Protein 1X1M (pdb70)

Radius of gyration: 15.38 Å; Cα contacts (8 Å, |Δi|>4): 143; chains: 1; bounding box: 42×33×45 Å

InterPro domains:
  IPR000626 Ubiquitin-like domain [PF00240] (40-92)
  IPR000626 Ubiquitin-like domain [PS50053] (39-92)
  IPR000626 Ubiquitin-like domain [SM00213] (6-92)
  IPR009060 UBA-like superfamily [SSF46934] (333-376)
  IPR015496 Ubiquilin [PTHR10677] (38-372)
  IPR015940 Ubiquitin-associated domain [PS50030] (335-377)
  IPR015940 Ubiquitin-associated domain [SM00165] (338-376)
  IPR029071 Ubiquitin-like domain superfamily [SSF54236] (37-92)
  IPR047877 Ubiquitin-like protein 7, ubiquitin-like domain [cd01815] (7-98)
  IPR047878 Ubiquitin-like protein 7, UBA domain [cd14326] (346-375)

Sequence (107 aa):
GSSGSSGMSLSDWHLAVKLADQPLAPKSILQLPETELGEYSLGGYSISFLKQLIAGKLQESVPDPELIDLIYCGRKLKDDQTLDFYGIQPGSTVHVLRKSWSGPSSGGSSGSSGMSLSDWHLAVKLADQPLAPKSILQLPETELGEYSLGGYSISFLKQLIAGKLQESVPDPELIDLIYCGRKLKDDQTLDFYGIQPGSTVHVLRKSWSGPSSGGSSGSSGMSLSDWHLAVKLADQPLAPKSILQLPETELGEYSLGGYSISFLKQLIAGKLQESVPDPELIDLIYCGRKLKDDQTLDFYGIQPGSTVHVLRKSWSGPSSGGSSGSSGMSLSDWHLAVKLADQPLAPKSILQLPETELGEYSLGGYSISFLKQLIAGKLQESVPDPELIDLIYCGRKLKDDQTLDFYGIQPGSTVHVLRKSWSGPSSGGSSGSSGMSLSDWHLAVKLADQPLAPKSILQLPETELGEYSLGGYSISFLKQLIAGKLQESVPDPELIDLIYCGRKLKDDQTLDFYGIQPGSTVHVLRKSWSGPSSGGSSGSSGMSLSDWHLAVKLADQPLAPKSILQLPETELGEYSLGGYSISFLKQLIAGKLQESVPDPELIDLIYCGRKLKDDQTLDFYGIQPGSTVHVLRKSWSGPSSGGSSGSSGMSLSDWHLAVKLADQPLAPKSILQLPETELGEYSLGGYSISFLKQLIAGKLQESVPDPELIDLIYCGRKLKDDQTLDFYGIQPGSTVHVLRKSWSGPSSGGSSGSSGMSLSDWHLAVKLADQPLAPKSILQLPETELGEYSLGGYSISFLKQLIAGKLQESVPDPELIDLIYCGRKLKDDQTLDFYGIQPGSTVHVLRKSWSGPSSGGSSGSSGMSLSDWHLAVKLADQPLAPKSILQLPETELGEYSLGGYSISFLKQLIAGKLQESVPDPELIDLIYCGRKLKDDQTLDFYGIQPGSTVHVLRKSWSGPSSGGSSGSSGMSLSDWHLAVKLADQPLAPKSILQLPETELGEYSLGGYSISFLKQLIAGKLQESVPDPELIDLIYCGRKLKDDQTLDFYGIQPGSTVHVLRKSWSGPSSGGSSGSSGMSLSDWHLAVKLADQPLAPKSILQLPETELGEYSLGGYSISFLKQLIAGKLQESVPDPELIDLIYCGRKLKDDQTLDFYGIQPGSTVHVLRKSWSGPSSGGSSGSSGMSLSDWHLAVKLADQPLAPKSILQLPETELGEYSLGGYSISFLKQLIAGKLQESVPDPELIDLIYCGRKLKDDQTLDFYGIQPGSTVHVLRKSWSGPSSGGSSGSSGMSLSDWHLAVKLADQPLAPKSILQLPETELGEYSLGGYSISFLKQLIAGKLQESVPDPELIDLIYCGRKLKDDQTLDFYGIQPGSTVHVLRKSWSGPSSGGSSGSSGMSLSDWHLAVKLADQPLAPKSILQLPETELGEYSLGGYSISFLKQLIAGKLQESVPDPELIDLIYCGRKLKDDQTLDFYGIQPGSTVHVLRKSWSGPSSGGSSGSSGMSLSDWHLAVKLADQPLAPKSILQLPETELGEYSLGGYSISFLKQLIAGKLQESVPDPELIDLIYCGRKLKDDQTLDFYGIQPGSTVHVLRKSWSGPSSGGSSGSSGMSLSDWHLAVKLADQPLAPKSILQLPETELGEYSLGGYSISFLKQLIAGKLQESVPDPELIDLIYCGRKLKDDQTLDFYGIQPGSTVHVLRKSWSGPSSGGSSGSSGMSLSDWHLAVKLADQPLAPKSILQLPETELGEYSLGGYSISFLKQLIAGKLQESVPDPELIDLIYCGRKLKDDQTLDFYGIQPGSTVHVLRKSWSGPSSGGSSGSSGMSLSDWHLAVKLADQPLAPKSILQLPETELGEYSLGGYSISFLKQLIAGKLQESVPDPELIDLIYCGRKLKDDQTLDFYGIQPGSTVHVLRKSWSGPSSGGSSGSSGMSLSDWHLAVKLADQPLAPKSILQLPETELGEYSLGGYSISFLKQLIAGKLQESVPDPELIDLIYCGRKLKDDQTLDFYGIQPGSTVHVLRKSWSGPSSGGSSGSSGMSLSDWHLAVKLADQPLAPKSILQLPETELGEYSLGGYSISFLKQLIAGKLQESVPDPELIDLIYCGRKLKDDQTLDFYGIQPGSTVHVLRKSWSGPSSG

Organism: Mus musculus (NCBI:txid10090)

Foldseek 3Di:
DPDDDDPDAAEQQKAWEAAPVDNPDDIDIFGDHGDPDHHPDPQPAFPLVVLQSVLVVPVVPRVGSVQKWKADPNHTGDRVGHCVSVDHGSYYYIYMGGNDDDDPPDD

Structure (mmCIF, N/CA/C/O backbone):
data_1X1M
#
_entry.id   1X1M
#
loop_
_atom_site.group_PDB
_atom_site.id
_atom_site.type_symbol
_atom_site.label_atom_id
_atom_site.label_alt_id
_atom_site.label_comp_id
_atom_site.label_asym_id
_atom_site.label_entity_id
_atom_site.label_seq_id
_atom_site.pdbx_PDB_ins_code
_atom_site.Cartn_x
_atom_site.Cartn_y
_atom_site.Cartn_z
_atom_site.occupancy
_atom_site.B_iso_or_equiv
_atom_site.auth_seq_id
_atom_site.auth_comp_id
_atom_site.auth_asym_id
_atom_site.auth_atom_id
_atom_site.pdbx_PDB_model_num
ATOM 1 N N . GLY A 1 1 ? -5.365 -15.764 31.238 1.00 0.00 1 GLY A N 1
ATOM 2 C CA . GLY A 1 1 ? -4.623 -15.763 29.990 1.00 0.00 1 GLY A CA 1
ATOM 3 C C . GLY A 1 1 ? -3.470 -14.778 30.002 1.00 0.00 1 GLY A C 1
ATOM 4 O O . GLY A 1 1 ? -3.426 -13.854 29.190 1.00 0.00 1 GLY A O 1
ATOM 8 N N . SER A 1 2 ? -2.536 -14.975 30.927 1.00 0.00 2 SER A N 1
ATOM 9 C CA . SER A 1 2 ? -1.380 -14.094 31.045 1.00 0.00 2 SER A CA 1
ATOM 10 C C . SER A 1 2 ? -0.730 -13.865 29.683 1.00 0.00 2 SER A C 1
ATOM 11 O O . SER A 1 2 ? -0.432 -12.731 29.309 1.00 0.00 2 SER A O 1
ATOM 19 N N . SER A 1 3 ? -0.514 -14.950 28.948 1.00 0.00 3 SER A N 1
ATOM 20 C CA . SER A 1 3 ? 0.104 -14.869 27.629 1.00 0.00 3 SER A CA 1
ATOM 21 C C . SER A 1 3 ? -0.510 -13.737 26.810 1.00 0.00 3 SER A C 1
ATOM 22 O O . SER A 1 3 ? 0.182 -12.804 26.404 1.00 0.00 3 SER A O 1
ATOM 30 N N . GLY A 1 4 ? -1.815 -13.827 26.572 1.00 0.00 4 GLY A N 1
ATOM 31 C CA . GLY A 1 4 ? -2.501 -12.806 25.803 1.00 0.00 4 GLY A CA 1
ATOM 32 C C . GLY A 1 4 ? -2.866 -13.276 24.409 1.00 0.00 4 GLY A C 1
ATOM 33 O O . GLY A 1 4 ? -2.914 -14.477 24.145 1.00 0.00 4 GLY A O 1
ATOM 37 N N . SER A 1 5 ? -3.127 -12.327 23.515 1.00 0.00 5 SER A N 1
ATOM 38 C CA . SER A 1 5 ? -3.495 -12.652 22.142 1.00 0.00 5 SER A CA 1
ATOM 39 C C . SER A 1 5 ? -2.313 -12.447 21.200 1.00 0.00 5 SER A C 1
ATOM 40 O O . SER A 1 5 ? -1.940 -11.315 20.891 1.00 0.00 5 SER A O 1
ATOM 48 N N . SER A 1 6 ? -1.728 -13.551 20.746 1.00 0.00 6 SER A N 1
ATOM 49 C CA . SER A 1 6 ? -0.585 -13.494 19.842 1.00 0.00 6 SER A CA 1
ATOM 50 C C . SER A 1 6 ? -0.686 -14.577 18.771 1.00 0.00 6 SER A C 1
ATOM 51 O O . SER A 1 6 ? -0.984 -15.733 19.068 1.00 0.00 6 SER A O 1
ATOM 59 N N . GLY A 1 7 ? -0.434 -14.192 17.524 1.00 0.00 7 GLY A N 1
ATOM 60 C CA . GLY A 1 7 ? -0.500 -15.140 16.427 1.00 0.00 7 GLY A CA 1
ATOM 61 C C . GLY A 1 7 ? -1.476 -14.712 15.349 1.00 0.00 7 GLY A C 1
ATOM 62 O O . GLY A 1 7 ? -2.636 -15.124 15.353 1.00 0.00 7 GLY A O 1
ATOM 66 N N . MET A 1 8 ? -1.007 -13.881 14.424 1.00 0.00 8 MET A N 1
ATOM 67 C CA . MET A 1 8 ? -1.847 -13.397 13.335 1.00 0.00 8 MET A CA 1
ATOM 68 C C . MET A 1 8 ? -2.245 -14.539 12.406 1.00 0.00 8 MET A C 1
ATOM 69 O O . MET A 1 8 ? -1.732 -15.652 12.520 1.00 0.00 8 MET A O 1
ATOM 83 N N . SER A 1 9 ? -3.162 -14.256 11.486 1.00 0.00 9 SER A N 1
ATOM 84 C CA . SER A 1 9 ? -3.632 -15.261 10.540 1.00 0.00 9 SER A CA 1
ATOM 85 C C . SER A 1 9 ? -3.292 -14.860 9.108 1.00 0.00 9 SER A C 1
ATOM 86 O O . SER A 1 9 ? -3.055 -13.686 8.819 1.00 0.00 9 SER A O 1
ATOM 94 N N . LEU A 1 10 ? -3.270 -15.842 8.214 1.00 0.00 10 LEU A N 1
ATOM 95 C CA . LEU A 1 10 ? -2.960 -15.593 6.811 1.00 0.00 10 LEU A CA 1
ATOM 96 C C . LEU A 1 10 ? -4.217 -15.214 6.034 1.00 0.00 10 LEU A C 1
ATOM 97 O O . LEU A 1 10 ? -5.229 -15.913 6.092 1.00 0.00 10 LEU A O 1
ATOM 113 N N . SER A 1 11 ? -4.145 -14.105 5.306 1.00 0.00 11 SER A N 1
ATOM 114 C CA . SER A 1 11 ? -5.277 -13.632 4.518 1.00 0.00 11 SER A CA 1
ATOM 115 C C . SER A 1 11 ? -5.190 -14.140 3.082 1.00 0.00 11 SER A C 1
ATOM 116 O O . SER A 1 11 ? -4.134 -14.585 2.633 1.00 0.00 11 SER A O 1
ATOM 124 N N . ASP A 1 12 ? -6.308 -14.070 2.368 1.00 0.00 12 ASP A N 1
ATOM 125 C CA . ASP A 1 12 ? -6.359 -14.521 0.982 1.00 0.00 12 ASP A CA 1
ATOM 126 C C . ASP A 1 12 ? -5.942 -13.404 0.031 1.00 0.00 12 ASP A C 1
ATOM 127 O O . ASP A 1 12 ? -5.053 -13.584 -0.801 1.00 0.00 12 ASP A O 1
ATOM 136 N N . TRP A 1 13 ? -6.589 -12.252 0.160 1.00 0.00 13 TRP A N 1
ATOM 137 C CA . TRP A 1 13 ? -6.286 -11.105 -0.689 1.00 0.00 13 TRP A CA 1
ATOM 138 C C . TRP A 1 13 ? -4.827 -10.687 -0.537 1.00 0.00 13 TRP A C 1
ATOM 139 O O . TRP A 1 13 ? -4.360 -10.420 0.570 1.00 0.00 13 TRP A O 1
ATOM 160 N N . HIS A 1 14 ? -4.113 -10.630 -1.657 1.00 0.00 14 HIS A N 1
ATOM 161 C CA . HIS A 1 14 ? -2.707 -10.242 -1.648 1.00 0.00 14 HIS A CA 1
ATOM 162 C C . HIS A 1 14 ? -2.441 -9.140 -2.668 1.00 0.00 14 HIS A C 1
ATOM 163 O O . HIS A 1 14 ? -3.209 -8.955 -3.613 1.00 0.00 14 HIS A O 1
ATOM 178 N N . LEU A 1 15 ? -1.348 -8.410 -2.472 1.00 0.00 15 LEU A N 1
ATOM 179 C CA . LEU A 1 15 ? -0.981 -7.325 -3.375 1.00 0.00 15 LEU A CA 1
ATOM 180 C C . LEU A 1 15 ? 0.535 -7.169 -3.451 1.00 0.00 15 LEU A C 1
ATOM 181 O O . LEU A 1 15 ? 1.250 -7.496 -2.505 1.00 0.00 15 LEU A O 1
ATOM 197 N N . ALA A 1 16 ? 1.017 -6.667 -4.583 1.00 0.00 16 ALA A N 1
ATOM 198 C CA . ALA A 1 16 ? 2.447 -6.464 -4.781 1.00 0.00 16 ALA A CA 1
ATOM 199 C C . ALA A 1 16 ? 2.833 -5.008 -4.541 1.00 0.00 16 ALA A C 1
ATOM 200 O O . ALA A 1 16 ? 2.094 -4.092 -4.900 1.00 0.00 16 ALA A O 1
ATOM 207 N N . VAL A 1 17 ? 3.996 -4.803 -3.931 1.00 0.00 17 VAL A N 1
ATOM 208 C CA . VAL A 1 17 ? 4.481 -3.458 -3.644 1.00 0.00 17 VAL A CA 1
ATOM 209 C C . VAL A 1 17 ? 5.877 -3.243 -4.218 1.00 0.00 17 VAL A C 1
ATOM 210 O O . VAL A 1 17 ? 6.803 -4.002 -3.930 1.00 0.00 17 VAL A O 1
ATOM 223 N N . LYS A 1 18 ? 6.022 -2.203 -5.032 1.00 0.00 18 LYS A N 1
ATOM 224 C CA . LYS A 1 18 ? 7.306 -1.885 -5.646 1.00 0.00 18 LYS A CA 1
ATOM 225 C C . LYS A 1 18 ? 7.790 -0.505 -5.212 1.00 0.00 18 LYS A C 1
ATOM 226 O O . LYS A 1 18 ? 7.015 0.452 -5.174 1.00 0.00 18 LYS A O 1
ATOM 245 N N . LEU A 1 19 ? 9.074 -0.408 -4.888 1.00 0.00 19 LEU A N 1
ATOM 246 C CA . LEU A 1 19 ? 9.662 0.856 -4.458 1.00 0.00 19 LEU A CA 1
ATOM 247 C C . LEU A 1 19 ? 10.027 1.723 -5.659 1.00 0.00 19 LEU A C 1
ATOM 248 O O . LEU A 1 19 ? 10.975 1.426 -6.385 1.00 0.00 19 LEU A O 1
ATOM 264 N N . ALA A 1 20 ? 9.270 2.796 -5.860 1.00 0.00 20 ALA A N 1
ATOM 265 C CA . ALA A 1 20 ? 9.517 3.708 -6.970 1.00 0.00 20 ALA A CA 1
ATOM 266 C C . ALA A 1 20 ? 10.932 4.272 -6.913 1.00 0.00 20 ALA A C 1
ATOM 267 O O . ALA A 1 20 ? 11.568 4.487 -7.945 1.00 0.00 20 ALA A O 1
ATOM 274 N N . ASP A 1 21 ? 11.420 4.511 -5.700 1.00 0.00 21 ASP A N 1
ATOM 275 C CA . ASP A 1 21 ? 12.761 5.051 -5.508 1.00 0.00 21 ASP A CA 1
ATOM 276 C C . ASP A 1 21 ? 13.820 4.037 -5.930 1.00 0.00 21 ASP A C 1
ATOM 277 O O . ASP A 1 21 ? 14.937 4.407 -6.291 1.00 0.00 21 ASP A O 1
ATOM 286 N N . GLN A 1 22 ? 13.460 2.758 -5.881 1.00 0.00 22 GLN A N 1
ATOM 287 C CA . GLN A 1 22 ? 14.381 1.692 -6.257 1.00 0.00 22 GLN A CA 1
ATOM 288 C C . GLN A 1 22 ? 13.695 0.676 -7.165 1.00 0.00 22 GLN A C 1
ATOM 289 O O . GLN A 1 22 ? 13.140 -0.324 -6.710 1.00 0.00 22 GLN A O 1
ATOM 303 N N . PRO A 1 23 ? 13.734 0.936 -8.480 1.00 0.00 23 PRO A N 1
ATOM 304 C CA . PRO A 1 23 ? 13.121 0.056 -9.479 1.00 0.00 23 PRO A CA 1
ATOM 305 C C . PRO A 1 23 ? 13.865 -1.268 -9.620 1.00 0.00 23 PRO A C 1
ATOM 306 O O . PRO A 1 23 ? 13.406 -2.180 -10.309 1.00 0.00 23 PRO A O 1
ATOM 317 N N . LEU A 1 24 ? 15.016 -1.367 -8.964 1.00 0.00 24 LEU A N 1
ATOM 318 C CA . LEU A 1 24 ? 15.824 -2.580 -9.015 1.00 0.00 24 LEU A CA 1
ATOM 319 C C . LEU A 1 24 ? 15.499 -3.501 -7.844 1.00 0.00 24 LEU A C 1
ATOM 320 O O . LEU A 1 24 ? 15.630 -4.721 -7.945 1.00 0.00 24 LEU A O 1
ATOM 336 N N . ALA A 1 25 ? 15.073 -2.909 -6.733 1.00 0.00 25 ALA A N 1
ATOM 337 C CA . ALA A 1 25 ? 14.724 -3.677 -5.544 1.00 0.00 25 ALA A CA 1
ATOM 338 C C . ALA A 1 25 ? 13.625 -4.690 -5.846 1.00 0.00 25 ALA A C 1
ATOM 339 O O . ALA A 1 25 ? 12.763 -4.471 -6.697 1.00 0.00 25 ALA A O 1
ATOM 346 N N . PRO A 1 26 ? 13.656 -5.827 -5.135 1.00 0.00 26 PRO A N 1
ATOM 347 C CA . PRO A 1 26 ? 12.669 -6.897 -5.311 1.00 0.00 26 PRO A CA 1
ATOM 348 C C . PRO A 1 26 ? 11.287 -6.500 -4.803 1.00 0.00 26 PRO A C 1
ATOM 349 O O . PRO A 1 26 ? 11.158 -5.858 -3.760 1.00 0.00 26 PRO A O 1
ATOM 360 N N . LYS A 1 27 ? 10.255 -6.887 -5.545 1.00 0.00 27 LYS A N 1
ATOM 361 C CA . LYS A 1 27 ? 8.882 -6.574 -5.169 1.00 0.00 27 LYS A CA 1
ATOM 362 C C . LYS A 1 27 ? 8.472 -7.342 -3.917 1.00 0.00 27 LYS A C 1
ATOM 363 O O . LYS A 1 27 ? 8.804 -8.517 -3.761 1.00 0.00 27 LYS A O 1
ATOM 382 N N . SER A 1 28 ? 7.746 -6.672 -3.028 1.00 0.00 28 SER A N 1
ATOM 383 C CA . SER A 1 28 ? 7.293 -7.291 -1.788 1.00 0.00 28 SER A CA 1
ATOM 384 C C . SER A 1 28 ? 5.799 -7.596 -1.848 1.00 0.00 28 SER A C 1
ATOM 385 O O . SER A 1 28 ? 5.059 -6.980 -2.615 1.00 0.00 28 SER A O 1
ATOM 393 N N . ILE A 1 29 ? 5.364 -8.551 -1.033 1.00 0.00 29 ILE A N 1
ATOM 394 C CA . ILE A 1 29 ? 3.959 -8.938 -0.992 1.00 0.00 29 ILE A CA 1
ATOM 395 C C . ILE A 1 29 ? 3.283 -8.422 0.274 1.00 0.00 29 ILE A C 1
ATOM 396 O O . ILE A 1 29 ? 3.689 -8.757 1.388 1.00 0.00 29 ILE A O 1
ATOM 412 N N . LEU A 1 30 ? 2.250 -7.606 0.097 1.00 0.00 30 LEU A N 1
ATOM 413 C CA . LEU A 1 30 ? 1.516 -7.045 1.225 1.00 0.00 30 LEU A CA 1
ATOM 414 C C . LEU A 1 30 ? 0.162 -7.729 1.388 1.00 0.00 30 LEU A C 1
ATOM 415 O O . LEU A 1 30 ? -0.695 -7.648 0.508 1.00 0.00 30 LEU A O 1
ATOM 431 N N . GLN A 1 31 ? -0.024 -8.400 2.521 1.00 0.00 31 GLN A N 1
ATOM 432 C CA . GLN A 1 31 ? -1.274 -9.096 2.799 1.00 0.00 31 GLN A CA 1
ATOM 433 C C . GLN A 1 31 ? -2.132 -8.303 3.779 1.00 0.00 31 GLN A C 1
ATOM 434 O O . GLN A 1 31 ? -1.879 -8.304 4.984 1.00 0.00 31 GLN A O 1
ATOM 448 N N . LEU A 1 32 ? -3.148 -7.626 3.254 1.00 0.00 32 LEU A N 1
ATOM 449 C CA . LEU A 1 32 ? -4.045 -6.827 4.082 1.00 0.00 32 LEU A CA 1
ATOM 450 C C . LEU A 1 32 ? -4.942 -7.721 4.932 1.00 0.00 32 LEU A C 1
ATOM 451 O O . LEU A 1 32 ? -5.246 -8.859 4.572 1.00 0.00 32 LEU A O 1
ATOM 467 N N . PRO A 1 33 ? -5.380 -7.196 6.086 1.00 0.00 33 PRO A N 1
ATOM 468 C CA . PRO A 1 33 ? -6.252 -7.928 7.009 1.00 0.00 33 PRO A CA 1
ATOM 469 C C . PRO A 1 33 ? -7.657 -8.121 6.450 1.00 0.00 33 PRO A C 1
ATOM 470 O O . PRO A 1 33 ? -7.992 -7.587 5.393 1.00 0.00 33 PRO A O 1
ATOM 481 N N . GLU A 1 34 ? -8.475 -8.885 7.166 1.00 0.00 34 GLU A N 1
ATOM 482 C CA . GLU A 1 34 ? -9.845 -9.147 6.740 1.00 0.00 34 GLU A CA 1
ATOM 483 C C . GLU A 1 34 ? -10.776 -8.020 7.177 1.00 0.00 34 GLU A C 1
ATOM 484 O O . GLU A 1 34 ? -10.452 -7.245 8.077 1.00 0.00 34 GLU A O 1
ATOM 496 N N . THR A 1 35 ? -11.936 -7.935 6.533 1.00 0.00 35 THR A N 1
ATOM 497 C CA . THR A 1 35 ? -12.913 -6.903 6.853 1.00 0.00 35 THR A CA 1
ATOM 498 C C . THR A 1 35 ? -14.214 -7.515 7.358 1.00 0.00 35 THR A C 1
ATOM 499 O O . THR A 1 35 ? -14.514 -8.675 7.077 1.00 0.00 35 THR A O 1
ATOM 510 N N . GLU A 1 36 ? -14.983 -6.729 8.104 1.00 0.00 36 GLU A N 1
ATOM 511 C CA . GLU A 1 36 ? -16.253 -7.196 8.648 1.00 0.00 36 GLU A CA 1
ATOM 512 C C . GLU A 1 36 ? -17.116 -7.821 7.556 1.00 0.00 36 GLU A C 1
ATOM 513 O O . GLU A 1 36 ? -17.995 -8.637 7.834 1.00 0.00 36 GLU A O 1
ATOM 525 N N . LEU A 1 37 ? -16.859 -7.432 6.312 1.00 0.00 37 LEU A N 1
ATOM 526 C CA . LEU A 1 37 ? -17.612 -7.953 5.176 1.00 0.00 37 LEU A CA 1
ATOM 527 C C . LEU A 1 37 ? -17.123 -9.346 4.792 1.00 0.00 37 LEU A C 1
ATOM 528 O O . LEU A 1 37 ? -16.205 -9.885 5.409 1.00 0.00 37 LEU A O 1
ATOM 544 N N . GLY A 1 38 ? -17.742 -9.922 3.766 1.00 0.00 38 GLY A N 1
ATOM 545 C CA . GLY A 1 38 ? -17.355 -11.246 3.315 1.00 0.00 38 GLY A CA 1
ATOM 546 C C . GLY A 1 38 ? -15.971 -11.267 2.697 1.00 0.00 38 GLY A C 1
ATOM 547 O O . GLY A 1 38 ? -15.098 -10.495 3.090 1.00 0.00 38 GLY A O 1
ATOM 551 N N . GLU A 1 39 ? -15.771 -12.154 1.728 1.00 0.00 39 GLU A N 1
ATOM 552 C CA . GLU A 1 39 ? -14.482 -12.273 1.056 1.00 0.00 39 GLU A CA 1
ATOM 553 C C . GLU A 1 39 ? -14.555 -11.721 -0.364 1.00 0.00 39 GLU A C 1
ATOM 554 O O . GLU A 1 39 ? -13.546 -11.306 -0.934 1.00 0.00 39 GLU A O 1
ATOM 566 N N . TYR A 1 40 ? -15.757 -11.720 -0.931 1.00 0.00 40 TYR A N 1
ATOM 567 C CA . TYR A 1 40 ? -15.963 -11.221 -2.285 1.00 0.00 40 TYR A CA 1
ATOM 568 C C . TYR A 1 40 ? -15.196 -9.922 -2.510 1.00 0.00 40 TYR A C 1
ATOM 569 O O . TYR A 1 40 ? -14.746 -9.281 -1.560 1.00 0.00 40 TYR A O 1
ATOM 587 N N . SER A 1 41 ? -15.052 -9.538 -3.775 1.00 0.00 41 SER A N 1
ATOM 588 C CA . SER A 1 41 ? -14.338 -8.317 -4.127 1.00 0.00 41 SER A CA 1
ATOM 589 C C . SER A 1 41 ? -14.564 -7.234 -3.076 1.00 0.00 41 SER A C 1
ATOM 590 O O . SER A 1 41 ? -15.667 -6.704 -2.941 1.00 0.00 41 SER A O 1
ATOM 598 N N . LEU A 1 42 ? -13.510 -6.910 -2.335 1.00 0.00 42 LEU A N 1
ATOM 599 C CA . LEU A 1 42 ? -13.591 -5.889 -1.295 1.00 0.00 42 LEU A CA 1
ATOM 600 C C . LEU A 1 42 ? -14.465 -4.723 -1.744 1.00 0.00 42 LEU A C 1
ATOM 601 O O . LEU A 1 42 ? -15.522 -4.468 -1.167 1.00 0.00 42 LEU A O 1
ATOM 617 N N . GLY A 1 43 ? -14.018 -4.018 -2.779 1.00 0.00 43 GLY A N 1
ATOM 618 C CA . GLY A 1 43 ? -14.773 -2.889 -3.289 1.00 0.00 43 GLY A CA 1
ATOM 619 C C . GLY A 1 43 ? -15.309 -2.002 -2.182 1.00 0.00 43 GLY A C 1
ATOM 620 O O . GLY A 1 43 ? -16.514 -1.771 -2.091 1.00 0.00 43 GLY A O 1
ATOM 624 N N . GLY A 1 44 ? -14.411 -1.505 -1.337 1.00 0.00 44 GLY A N 1
ATOM 625 C CA . GLY A 1 44 ? -14.820 -0.646 -0.241 1.00 0.00 44 GLY A CA 1
ATOM 626 C C . GLY A 1 44 ? -13.640 -0.011 0.469 1.00 0.00 44 GLY A C 1
ATOM 627 O O . GLY A 1 44 ? -13.747 1.097 0.995 1.00 0.00 44 GLY A O 1
ATOM 631 N N . TYR A 1 45 ? -12.514 -0.714 0.486 1.00 0.00 45 TYR A N 1
ATOM 632 C CA . TYR A 1 45 ? -11.311 -0.215 1.141 1.00 0.00 45 TYR A CA 1
ATOM 633 C C . TYR A 1 45 ? -10.951 1.177 0.631 1.00 0.00 45 TYR A C 1
ATOM 634 O O . TYR A 1 45 ? -11.323 1.559 -0.479 1.00 0.00 45 TYR A O 1
ATOM 652 N N . SER A 1 46 ? -10.224 1.931 1.450 1.00 0.00 46 SER A N 1
ATOM 653 C CA . SER A 1 46 ? -9.816 3.282 1.084 1.00 0.00 46 SER A CA 1
ATOM 654 C C . SER A 1 46 ? -8.300 3.371 0.936 1.00 0.00 46 SER A C 1
ATOM 655 O O . SER A 1 46 ? -7.554 2.944 1.818 1.00 0.00 46 SER A O 1
ATOM 663 N N . ILE A 1 47 ? -7.853 3.927 -0.184 1.00 0.00 47 ILE A N 1
ATOM 664 C CA . ILE A 1 47 ? -6.427 4.073 -0.448 1.00 0.00 47 ILE A CA 1
ATOM 665 C C . ILE A 1 47 ? -5.662 4.399 0.830 1.00 0.00 47 ILE A C 1
ATOM 666 O O . ILE A 1 47 ? -4.692 3.724 1.175 1.00 0.00 47 ILE A O 1
ATOM 682 N N . SER A 1 48 ? -6.106 5.438 1.530 1.00 0.00 48 SER A N 1
ATOM 683 C CA . SER A 1 48 ? -5.462 5.856 2.770 1.00 0.00 48 SER A CA 1
ATOM 684 C C . SER A 1 48 ? -4.931 4.651 3.539 1.00 0.00 48 SER A C 1
ATOM 685 O O . SER A 1 48 ? -3.764 4.613 3.929 1.00 0.00 48 SER A O 1
ATOM 693 N N . PHE A 1 49 ? -5.798 3.667 3.756 1.00 0.00 49 PHE A N 1
ATOM 694 C CA . PHE A 1 49 ? -5.418 2.459 4.480 1.00 0.00 49 PHE A CA 1
ATOM 695 C C . PHE A 1 49 ? -4.138 1.860 3.905 1.00 0.00 49 PHE A C 1
ATOM 696 O O . PHE A 1 49 ? -3.144 1.695 4.612 1.00 0.00 49 PHE A O 1
ATOM 713 N N . LEU A 1 50 ? -4.171 1.535 2.617 1.00 0.00 50 LEU A N 1
ATOM 714 C CA . LEU A 1 50 ? -3.015 0.953 1.945 1.00 0.00 50 LEU A CA 1
ATOM 715 C C . LEU A 1 50 ? -1.757 1.771 2.219 1.00 0.00 50 LEU A C 1
ATOM 716 O O . LEU A 1 50 ? -0.733 1.234 2.642 1.00 0.00 50 LEU A O 1
ATOM 732 N N . LYS A 1 51 ? -1.841 3.075 1.976 1.00 0.00 51 LYS A N 1
ATOM 733 C CA . LYS A 1 51 ? -0.712 3.970 2.200 1.00 0.00 51 LYS A CA 1
ATOM 734 C C . LYS A 1 51 ? -0.060 3.696 3.551 1.00 0.00 51 LYS A C 1
ATOM 735 O O . LYS A 1 51 ? 1.110 4.016 3.762 1.00 0.00 51 LYS A O 1
ATOM 754 N N . GLN A 1 52 ? -0.823 3.101 4.462 1.00 0.00 52 GLN A N 1
ATOM 755 C CA . GLN A 1 52 ? -0.318 2.784 5.793 1.00 0.00 52 GLN A CA 1
ATOM 756 C C . GLN A 1 52 ? 0.336 1.407 5.812 1.00 0.00 52 GLN A C 1
ATOM 757 O O . GLN A 1 52 ? 1.491 1.262 6.217 1.00 0.00 52 GLN A O 1
ATOM 771 N N . LEU A 1 53 ? -0.408 0.398 5.374 1.00 0.00 53 LEU A N 1
ATOM 772 C CA . LEU A 1 53 ? 0.100 -0.970 5.341 1.00 0.00 53 LEU A CA 1
ATOM 773 C C . LEU A 1 53 ? 1.462 -1.029 4.657 1.00 0.00 53 LEU A C 1
ATOM 774 O O . LEU A 1 53 ? 2.434 -1.519 5.231 1.00 0.00 53 LEU A O 1
ATOM 790 N N . ILE A 1 54 ? 1.524 -0.524 3.430 1.00 0.00 54 ILE A N 1
ATOM 791 C CA . ILE A 1 54 ? 2.768 -0.516 2.670 1.00 0.00 54 ILE A CA 1
ATOM 792 C C . ILE A 1 54 ? 3.865 0.233 3.418 1.00 0.00 54 ILE A C 1
ATOM 793 O O . ILE A 1 54 ? 4.974 -0.273 3.584 1.00 0.00 54 ILE A O 1
ATOM 809 N N . ALA A 1 55 ? 3.546 1.442 3.869 1.00 0.00 55 ALA A N 1
ATOM 810 C CA . ALA A 1 55 ? 4.503 2.260 4.604 1.00 0.00 55 ALA A CA 1
ATOM 811 C C . ALA A 1 55 ? 4.995 1.540 5.855 1.00 0.00 55 ALA A C 1
ATOM 812 O O . ALA A 1 55 ? 6.072 1.836 6.370 1.00 0.00 55 ALA A O 1
ATOM 819 N N . GLY A 1 56 ? 4.196 0.594 6.340 1.00 0.00 56 GLY A N 1
ATOM 820 C CA . GLY A 1 56 ? 4.568 -0.153 7.527 1.00 0.00 56 GLY A CA 1
ATOM 821 C C . GLY A 1 56 ? 5.515 -1.296 7.221 1.00 0.00 56 GLY A C 1
ATOM 822 O O . GLY A 1 56 ? 6.281 -1.725 8.084 1.00 0.00 56 GLY A O 1
ATOM 826 N N . LYS A 1 57 ? 5.463 -1.792 5.990 1.00 0.00 57 LYS A N 1
ATOM 827 C CA . LYS A 1 57 ? 6.322 -2.892 5.571 1.00 0.00 57 LYS A CA 1
ATOM 828 C C . LYS A 1 57 ? 7.630 -2.369 4.985 1.00 0.00 57 LYS A C 1
ATOM 829 O O . LYS A 1 57 ? 8.688 -2.974 5.165 1.00 0.00 57 LYS A O 1
ATOM 848 N N . LEU A 1 58 ? 7.551 -1.242 4.287 1.00 0.00 58 LEU A N 1
ATOM 849 C CA . LEU A 1 58 ? 8.729 -0.636 3.676 1.00 0.00 58 LEU A CA 1
ATOM 850 C C . LEU A 1 58 ? 9.384 0.361 4.627 1.00 0.00 58 LEU A C 1
ATOM 851 O O . LEU A 1 58 ? 10.118 1.250 4.199 1.00 0.00 58 LEU A O 1
ATOM 867 N N . GLN A 1 59 ? 9.113 0.204 5.919 1.00 0.00 59 GLN A N 1
ATOM 868 C CA . GLN A 1 59 ? 9.677 1.090 6.930 1.00 0.00 59 GLN A CA 1
ATOM 869 C C . GLN A 1 59 ? 11.186 1.222 6.757 1.00 0.00 59 GLN A C 1
ATOM 870 O O . GLN A 1 59 ? 11.801 2.152 7.279 1.00 0.00 59 GLN A O 1
ATOM 884 N N . GLU A 1 60 ? 11.777 0.286 6.021 1.00 0.00 60 GLU A N 1
ATOM 885 C CA . GLU A 1 60 ? 13.215 0.298 5.781 1.00 0.00 60 GLU A CA 1
ATOM 886 C C . GLU A 1 60 ? 13.624 1.539 4.992 1.00 0.00 60 GLU A C 1
ATOM 887 O O . GLU A 1 60 ? 14.695 2.104 5.215 1.00 0.00 60 GLU A O 1
ATOM 899 N N . SER A 1 61 ? 12.764 1.956 4.069 1.00 0.00 61 SER A N 1
ATOM 900 C CA . SER A 1 61 ? 13.037 3.126 3.243 1.00 0.00 61 SER A CA 1
ATOM 901 C C . SER A 1 61 ? 12.019 4.231 3.513 1.00 0.00 61 SER A C 1
ATOM 902 O O . SER A 1 61 ? 12.378 5.401 3.650 1.00 0.00 61 SER A O 1
ATOM 910 N N . VAL A 1 62 ? 10.748 3.850 3.589 1.00 0.00 62 VAL A N 1
ATOM 911 C CA . VAL A 1 62 ? 9.678 4.806 3.844 1.00 0.00 62 VAL A CA 1
ATOM 912 C C . VAL A 1 62 ? 9.686 5.266 5.298 1.00 0.00 62 VAL A C 1
ATOM 913 O O . VAL A 1 62 ? 9.574 4.467 6.228 1.00 0.00 62 VAL A O 1
ATOM 926 N N . PRO A 1 63 ? 9.821 6.585 5.500 1.00 0.00 63 PRO A N 1
ATOM 927 C CA . PRO A 1 63 ? 9.846 7.182 6.839 1.00 0.00 63 PRO A CA 1
ATOM 928 C C . PRO A 1 63 ? 8.488 7.116 7.529 1.00 0.00 63 PRO A C 1
ATOM 929 O O . PRO A 1 63 ? 8.382 6.666 8.670 1.00 0.00 63 PRO A O 1
ATOM 940 N N . ASP A 1 64 ? 7.452 7.566 6.830 1.00 0.00 64 ASP A N 1
ATOM 941 C CA . ASP A 1 64 ? 6.099 7.556 7.374 1.00 0.00 64 ASP A CA 1
ATOM 942 C C . ASP A 1 64 ? 5.064 7.453 6.258 1.00 0.00 64 ASP A C 1
ATOM 943 O O . ASP A 1 64 ? 5.314 7.822 5.111 1.00 0.00 64 ASP A O 1
ATOM 952 N N . PRO A 1 65 ? 3.874 6.938 6.600 1.00 0.00 65 PRO A N 1
ATOM 953 C CA . PRO A 1 65 ? 2.778 6.774 5.641 1.00 0.00 65 PRO A CA 1
ATOM 954 C C . PRO A 1 65 ? 2.185 8.109 5.204 1.00 0.00 65 PRO A C 1
ATOM 955 O O . PRO A 1 65 ? 1.540 8.200 4.160 1.00 0.00 65 PRO A O 1
ATOM 966 N N . GLU A 1 66 ? 2.407 9.143 6.011 1.00 0.00 66 GLU A N 1
ATOM 967 C CA . GLU A 1 66 ? 1.894 10.473 5.706 1.00 0.00 66 GLU A CA 1
ATOM 968 C C . GLU A 1 66 ? 2.866 11.240 4.815 1.00 0.00 66 GLU A C 1
ATOM 969 O O . GLU A 1 66 ? 2.460 12.090 4.020 1.00 0.00 66 GLU A O 1
ATOM 981 N N . LEU A 1 67 ? 4.152 10.936 4.953 1.00 0.00 67 LEU A N 1
ATOM 982 C CA . LEU A 1 67 ? 5.184 11.597 4.161 1.00 0.00 67 LEU A CA 1
ATOM 983 C C . LEU A 1 67 ? 5.429 10.850 2.854 1.00 0.00 67 LEU A C 1
ATOM 984 O O . LEU A 1 67 ? 6.468 11.020 2.216 1.00 0.00 67 LEU A O 1
ATOM 1000 N N . ILE A 1 68 ? 4.465 10.025 2.460 1.00 0.00 68 ILE A N 1
ATOM 1001 C CA . ILE A 1 68 ? 4.575 9.255 1.228 1.00 0.00 68 ILE A CA 1
ATOM 1002 C C . ILE A 1 68 ? 3.245 9.215 0.483 1.00 0.00 68 ILE A C 1
ATOM 1003 O O . ILE A 1 68 ? 2.275 9.854 0.891 1.00 0.00 68 ILE A O 1
ATOM 1019 N N . ASP A 1 69 ? 3.207 8.459 -0.608 1.00 0.00 69 ASP A N 1
ATOM 1020 C CA . ASP A 1 69 ? 1.994 8.333 -1.409 1.00 0.00 69 ASP A CA 1
ATOM 1021 C C . ASP A 1 69 ? 1.986 7.016 -2.179 1.00 0.00 69 ASP A C 1
ATOM 1022 O O . ASP A 1 69 ? 2.989 6.302 -2.220 1.00 0.00 69 ASP A O 1
ATOM 1031 N N . LEU A 1 70 ? 0.848 6.699 -2.787 1.00 0.00 70 LEU A N 1
ATOM 1032 C CA . LEU A 1 70 ? 0.709 5.467 -3.555 1.00 0.00 70 LEU A CA 1
ATOM 1033 C C . LEU A 1 70 ? 0.427 5.770 -5.023 1.00 0.00 70 LEU A C 1
ATOM 1034 O O . LEU A 1 70 ? -0.405 6.619 -5.344 1.00 0.00 70 LEU A O 1
ATOM 1050 N N . ILE A 1 71 ? 1.125 5.069 -5.911 1.00 0.00 71 ILE A N 1
ATOM 1051 C CA . ILE A 1 71 ? 0.947 5.260 -7.345 1.00 0.00 71 ILE A CA 1
ATOM 1052 C C . ILE A 1 71 ? 0.487 3.972 -8.019 1.00 0.00 71 ILE A C 1
ATOM 1053 O O . ILE A 1 71 ? 1.098 2.917 -7.848 1.00 0.00 71 ILE A O 1
ATOM 1069 N N . TYR A 1 72 ? -0.593 4.066 -8.787 1.00 0.00 72 TYR A N 1
ATOM 1070 C CA . TYR A 1 72 ? -1.136 2.908 -9.487 1.00 0.00 72 TYR A CA 1
ATOM 1071 C C . TYR A 1 72 ? -1.538 3.273 -10.913 1.00 0.00 72 TYR A C 1
ATOM 1072 O O . TYR A 1 72 ? -2.078 4.352 -11.161 1.00 0.00 72 TYR A O 1
ATOM 1090 N N . CYS A 1 73 ? -1.272 2.365 -11.846 1.00 0.00 73 CYS A N 1
ATOM 1091 C CA . CYS A 1 73 ? -1.606 2.590 -13.248 1.00 0.00 73 CYS A CA 1
ATOM 1092 C C . CYS A 1 73 ? -0.924 3.849 -13.774 1.00 0.00 73 CYS A C 1
ATOM 1093 O O . CYS A 1 73 ? -1.416 4.493 -14.700 1.00 0.00 73 CYS A O 1
ATOM 1101 N N . GLY A 1 74 ? 0.211 4.196 -13.175 1.00 0.00 74 GLY A N 1
ATOM 1102 C CA . GLY A 1 74 ? 0.941 5.377 -13.595 1.00 0.00 74 GLY A CA 1
ATOM 1103 C C . GLY A 1 74 ? 0.303 6.660 -13.098 1.00 0.00 74 GLY A C 1
ATOM 1104 O O . GLY A 1 74 ? 0.603 7.744 -13.597 1.00 0.00 74 GLY A O 1
ATOM 1108 N N . ARG A 1 75 ? -0.580 6.536 -12.112 1.00 0.00 75 ARG A N 1
ATOM 1109 C CA . ARG A 1 75 ? -1.263 7.694 -11.549 1.00 0.00 75 ARG A CA 1
ATOM 1110 C C . ARG A 1 75 ? -1.436 7.543 -10.041 1.00 0.00 75 ARG A C 1
ATOM 1111 O O . ARG A 1 75 ? -1.755 6.461 -9.547 1.00 0.00 75 ARG A O 1
ATOM 1132 N N . LYS A 1 76 ? -1.224 8.635 -9.314 1.00 0.00 76 LYS A N 1
ATOM 1133 C CA . LYS A 1 76 ? -1.356 8.626 -7.862 1.00 0.00 76 LYS A CA 1
ATOM 1134 C C . LYS A 1 76 ? -2.786 8.291 -7.448 1.00 0.00 76 LYS A C 1
ATOM 1135 O O . LYS A 1 76 ? -3.726 8.474 -8.223 1.00 0.00 76 LYS A O 1
ATOM 1154 N N . LEU A 1 77 ? -2.943 7.802 -6.223 1.00 0.00 77 LEU A N 1
ATOM 1155 C CA . LEU A 1 77 ? -4.259 7.443 -5.706 1.00 0.00 77 LEU A CA 1
ATOM 1156 C C . LEU A 1 77 ? -4.603 8.270 -4.471 1.00 0.00 77 LEU A C 1
ATOM 1157 O O . LEU A 1 77 ? -3.893 8.228 -3.465 1.00 0.00 77 LEU A O 1
ATOM 1173 N N . LYS A 1 78 ? -5.696 9.020 -4.552 1.00 0.00 78 LYS A N 1
ATOM 1174 C CA . LYS A 1 78 ? -6.137 9.854 -3.441 1.00 0.00 78 LYS A CA 1
ATOM 1175 C C . LYS A 1 78 ? -6.691 8.999 -2.305 1.00 0.00 78 LYS A C 1
ATOM 1176 O O . LYS A 1 78 ? -6.981 7.817 -2.490 1.00 0.00 78 LYS A O 1
ATOM 1195 N N . ASP A 1 79 ? -6.835 9.605 -1.132 1.00 0.00 79 ASP A N 1
ATOM 1196 C CA . ASP A 1 79 ? -7.357 8.899 0.034 1.00 0.00 79 ASP A CA 1
ATOM 1197 C C . ASP A 1 79 ? -8.881 8.941 0.057 1.00 0.00 79 ASP A C 1
ATOM 1198 O O . ASP A 1 79 ? -9.509 8.509 1.023 1.00 0.00 79 ASP A O 1
ATOM 1207 N N . ASP A 1 80 ? -9.470 9.464 -1.013 1.00 0.00 80 ASP A N 1
ATOM 1208 C CA . ASP A 1 80 ? -10.921 9.562 -1.116 1.00 0.00 80 ASP A CA 1
ATOM 1209 C C . ASP A 1 80 ? -11.458 8.596 -2.169 1.00 0.00 80 ASP A C 1
ATOM 1210 O O . ASP A 1 80 ? -12.628 8.662 -2.545 1.00 0.00 80 ASP A O 1
ATOM 1219 N N . GLN A 1 81 ? -10.595 7.702 -2.639 1.00 0.00 81 GLN A N 1
ATOM 1220 C CA . GLN A 1 81 ? -10.982 6.725 -3.649 1.00 0.00 81 GLN A CA 1
ATOM 1221 C C . GLN A 1 81 ? -11.072 5.326 -3.048 1.00 0.00 81 GLN A C 1
ATOM 1222 O O . GLN A 1 81 ? -10.720 5.114 -1.887 1.00 0.00 81 GLN A O 1
ATOM 1236 N N . THR A 1 82 ? -11.546 4.374 -3.845 1.00 0.00 82 THR A N 1
ATOM 1237 C CA . THR A 1 82 ? -11.684 2.996 -3.391 1.00 0.00 82 THR A CA 1
ATOM 1238 C C . THR A 1 82 ? -11.049 2.025 -4.380 1.00 0.00 82 THR A C 1
ATOM 1239 O O . THR A 1 82 ? -10.784 2.378 -5.529 1.00 0.00 82 THR A O 1
ATOM 1250 N N . LEU A 1 83 ? -10.807 0.800 -3.926 1.00 0.00 83 LEU A N 1
ATOM 1251 C CA . LEU A 1 83 ? -10.203 -0.224 -4.772 1.00 0.00 83 LEU A CA 1
ATOM 1252 C C . LEU A 1 83 ? -11.069 -0.498 -5.997 1.00 0.00 83 LEU A C 1
ATOM 1253 O O . LEU A 1 83 ? -10.557 -0.768 -7.084 1.00 0.00 83 LEU A O 1
ATOM 1269 N N . ASP A 1 84 ? -12.383 -0.426 -5.815 1.00 0.00 84 ASP A N 1
ATOM 1270 C CA . ASP A 1 84 ? -13.321 -0.664 -6.906 1.00 0.00 84 ASP A CA 1
ATOM 1271 C C . ASP A 1 84 ? -13.409 0.554 -7.821 1.00 0.00 84 ASP A C 1
ATOM 1272 O O . ASP A 1 84 ? -13.613 0.422 -9.028 1.00 0.00 84 ASP A O 1
ATOM 1281 N N . PHE A 1 85 ? -13.255 1.738 -7.239 1.00 0.00 85 PHE A N 1
ATOM 1282 C CA . PHE A 1 85 ? -13.319 2.979 -8.001 1.00 0.00 85 PHE A CA 1
ATOM 1283 C C . PHE A 1 85 ? -12.273 2.990 -9.112 1.00 0.00 85 PHE A C 1
ATOM 1284 O O . PHE A 1 85 ? -12.568 3.344 -10.254 1.00 0.00 85 PHE A O 1
ATOM 1301 N N . TYR A 1 86 ? -11.051 2.600 -8.769 1.00 0.00 86 TYR A N 1
ATOM 1302 C CA . TYR A 1 86 ? -9.959 2.567 -9.735 1.00 0.00 86 TYR A CA 1
ATOM 1303 C C . TYR A 1 86 ? -9.977 1.267 -10.533 1.00 0.00 86 TYR A C 1
ATOM 1304 O O . TYR A 1 86 ? -9.578 1.233 -11.696 1.00 0.00 86 TYR A O 1
ATOM 1322 N N . GLY A 1 87 ? -10.446 0.197 -9.898 1.00 0.00 87 GLY A N 1
ATOM 1323 C CA . GLY A 1 87 ? -10.508 -1.092 -10.563 1.00 0.00 87 GLY A CA 1
ATOM 1324 C C . GLY A 1 87 ? -9.362 -2.003 -10.171 1.00 0.00 87 GLY A C 1
ATOM 1325 O O . GLY A 1 87 ? -9.046 -2.956 -10.884 1.00 0.00 87 GLY A O 1
ATOM 1329 N N . ILE A 1 88 ? -8.736 -1.709 -9.037 1.00 0.00 88 ILE A N 1
ATOM 1330 C CA . ILE A 1 88 ? -7.617 -2.508 -8.553 1.00 0.00 88 ILE A CA 1
ATOM 1331 C C . ILE A 1 88 ? -8.061 -3.927 -8.213 1.00 0.00 88 ILE A C 1
ATOM 1332 O O . ILE A 1 88 ? -9.174 -4.140 -7.733 1.00 0.00 88 ILE A O 1
ATOM 1348 N N . GLN A 1 89 ? -7.184 -4.892 -8.465 1.00 0.00 89 GLN A N 1
ATOM 1349 C CA . GLN A 1 89 ? -7.486 -6.291 -8.185 1.00 0.00 89 GLN A CA 1
ATOM 1350 C C . GLN A 1 89 ? -6.359 -6.943 -7.390 1.00 0.00 89 GLN A C 1
ATOM 1351 O O . GLN A 1 89 ? -5.220 -6.475 -7.384 1.00 0.00 89 GLN A O 1
ATOM 1365 N N . PRO A 1 90 ? -6.682 -8.048 -6.702 1.00 0.00 90 PRO A N 1
ATOM 1366 C CA . PRO A 1 90 ? -5.710 -8.787 -5.891 1.00 0.00 90 PRO A CA 1
ATOM 1367 C C . PRO A 1 90 ? -4.669 -9.504 -6.743 1.00 0.00 90 PRO A C 1
ATOM 1368 O O . PRO A 1 90 ? -4.836 -10.671 -7.094 1.00 0.00 90 PRO A O 1
ATOM 1379 N N . GLY A 1 91 ? -3.593 -8.797 -7.074 1.00 0.00 91 GLY A N 1
ATOM 1380 C CA . GLY A 1 91 ? -2.540 -9.382 -7.883 1.00 0.00 91 GLY A CA 1
ATOM 1381 C C . GLY A 1 91 ? -1.676 -8.335 -8.557 1.00 0.00 91 GLY A C 1
ATOM 1382 O O . GLY A 1 91 ? -0.537 -8.609 -8.935 1.00 0.00 91 GLY A O 1
ATOM 1386 N N . SER A 1 92 ? -2.220 -7.131 -8.711 1.00 0.00 92 SER A N 1
ATOM 1387 C CA . SER A 1 92 ? -1.493 -6.040 -9.350 1.00 0.00 92 SER A CA 1
ATOM 1388 C C . SER A 1 92 ? -0.320 -5.589 -8.485 1.00 0.00 92 SER A C 1
ATOM 1389 O O . SER A 1 92 ? -0.080 -6.136 -7.407 1.00 0.00 92 SER A O 1
ATOM 1397 N N . THR A 1 93 ? 0.410 -4.587 -8.965 1.00 0.00 93 THR A N 1
ATOM 1398 C CA . THR A 1 93 ? 1.559 -4.062 -8.238 1.00 0.00 93 THR A CA 1
ATOM 1399 C C . THR A 1 93 ? 1.550 -2.538 -8.222 1.00 0.00 93 THR A C 1
ATOM 1400 O O . THR A 1 93 ? 1.469 -1.897 -9.269 1.00 0.00 93 THR A O 1
ATOM 1411 N N . VAL A 1 94 ? 1.635 -1.963 -7.026 1.00 0.00 94 VAL A N 1
ATOM 1412 C CA . VAL A 1 94 ? 1.638 -0.513 -6.874 1.00 0.00 94 VAL A CA 1
ATOM 1413 C C . VAL A 1 94 ? 3.048 0.010 -6.620 1.00 0.00 94 VAL A C 1
ATOM 1414 O O . VAL A 1 94 ? 3.962 -0.759 -6.322 1.00 0.00 94 VAL A O 1
ATOM 1427 N N . HIS A 1 95 ? 3.216 1.323 -6.741 1.00 0.00 95 HIS A N 1
ATOM 1428 C CA . HIS A 1 95 ? 4.515 1.950 -6.523 1.00 0.00 95 HIS A CA 1
ATOM 1429 C C . HIS A 1 95 ? 4.417 3.053 -5.475 1.00 0.00 95 HIS A C 1
ATOM 1430 O O . HIS A 1 95 ? 3.486 3.858 -5.491 1.00 0.00 95 HIS A O 1
ATOM 1445 N N . VAL A 1 96 ? 5.384 3.084 -4.563 1.00 0.00 96 VAL A N 1
ATOM 1446 C CA . VAL A 1 96 ? 5.407 4.089 -3.506 1.00 0.00 96 VAL A CA 1
ATOM 1447 C C . VAL A 1 96 ? 6.217 5.310 -3.927 1.00 0.00 96 VAL A C 1
ATOM 1448 O O . VAL A 1 96 ? 7.304 5.183 -4.491 1.00 0.00 96 VAL A O 1
ATOM 1461 N N . LEU A 1 97 ? 5.682 6.493 -3.647 1.00 0.00 97 LEU A N 1
ATOM 1462 C CA . LEU A 1 97 ? 6.356 7.739 -3.995 1.00 0.00 97 LEU A CA 1
ATOM 1463 C C . LEU A 1 97 ? 6.441 8.668 -2.788 1.00 0.00 97 LEU A C 1
ATOM 1464 O O . LEU A 1 97 ? 5.439 8.933 -2.124 1.00 0.00 97 LEU A O 1
ATOM 1480 N N . ARG A 1 98 ? 7.644 9.161 -2.512 1.00 0.00 98 ARG A N 1
ATOM 1481 C CA . ARG A 1 98 ? 7.860 10.061 -1.385 1.00 0.00 98 ARG A CA 1
ATOM 1482 C C . ARG A 1 98 ? 7.492 11.495 -1.757 1.00 0.00 98 ARG A C 1
ATOM 1483 O O . ARG A 1 98 ? 7.899 12.000 -2.803 1.00 0.00 98 ARG A O 1
ATOM 1504 N N . LYS A 1 99 ? 6.720 12.145 -0.893 1.00 0.00 99 LYS A N 1
ATOM 1505 C CA . LYS A 1 99 ? 6.297 13.520 -1.128 1.00 0.00 99 LYS A CA 1
ATOM 1506 C C . LYS A 1 99 ? 7.502 14.447 -1.249 1.00 0.00 99 LYS A C 1
ATOM 1507 O O . LYS A 1 99 ? 7.618 15.208 -2.209 1.00 0.00 99 LYS A O 1
ATOM 1526 N N . SER A 1 100 ? 8.398 14.376 -0.269 1.00 0.00 100 SER A N 1
ATOM 1527 C CA . SER A 1 100 ? 9.594 15.210 -0.265 1.00 0.00 100 SER A CA 1
ATOM 1528 C C . SER A 1 100 ? 10.728 14.530 0.496 1.00 0.00 100 SER A C 1
ATOM 1529 O O . SER A 1 100 ? 10.558 13.440 1.042 1.00 0.00 100 SER A O 1
ATOM 1537 N N . TRP A 1 101 ? 11.885 15.182 0.527 1.00 0.00 101 TRP A N 1
ATOM 1538 C CA . TRP A 1 101 ? 13.048 14.641 1.221 1.00 0.00 101 TRP A CA 1
ATOM 1539 C C . TRP A 1 101 ? 13.012 14.997 2.703 1.00 0.00 101 TRP A C 1
ATOM 1540 O O . TRP A 1 101 ? 12.441 16.016 3.093 1.00 0.00 101 TRP A O 1
ATOM 1561 N N . SER A 1 102 ? 13.625 14.151 3.526 1.00 0.00 102 SER A N 1
ATOM 1562 C CA . SER A 1 102 ? 13.659 14.376 4.966 1.00 0.00 102 SER A CA 1
ATOM 1563 C C . SER A 1 102 ? 13.958 15.838 5.281 1.00 0.00 102 SER A C 1
ATOM 1564 O O . SER A 1 102 ? 13.104 16.562 5.792 1.00 0.00 102 SER A O 1
ATOM 1572 N N . GLY A 1 103 ? 15.178 16.266 4.973 1.00 0.00 103 GLY A N 1
ATOM 1573 C CA . GLY A 1 103 ? 15.570 17.640 5.230 1.00 0.00 103 GLY A CA 1
ATOM 1574 C C . GLY A 1 103 ? 17.056 17.865 5.038 1.00 0.00 103 GLY A C 1
ATOM 1575 O O . GLY A 1 103 ? 17.482 18.670 4.209 1.00 0.00 103 GLY A O 1
ATOM 1579 N N . PRO A 1 104 ? 17.874 17.142 5.818 1.00 0.00 104 PRO A N 1
ATOM 1580 C CA . PRO A 1 104 ? 19.334 17.250 5.748 1.00 0.00 104 PRO A CA 1
ATOM 1581 C C . PRO A 1 104 ? 19.898 16.673 4.455 1.00 0.00 104 PRO A C 1
ATOM 1582 O O . PRO A 1 104 ? 20.244 15.493 4.389 1.00 0.00 104 PRO A O 1
ATOM 1593 N N . SER A 1 105 ? 19.986 17.511 3.427 1.00 0.00 105 SER A N 1
ATOM 1594 C CA . SER A 1 105 ? 20.505 17.082 2.133 1.00 0.00 105 SER A CA 1
ATOM 1595 C C . SER A 1 105 ? 21.829 16.342 2.297 1.00 0.00 105 SER A C 1
ATOM 1596 O O . SER A 1 105 ? 22.758 16.843 2.931 1.00 0.00 105 SER A O 1
ATOM 1604 N N . SER A 1 106 ? 21.908 15.147 1.721 1.00 0.00 106 SER A N 1
ATOM 1605 C CA . SER A 1 106 ? 23.116 14.336 1.805 1.00 0.00 106 SER A CA 1
ATOM 1606 C C . SER A 1 106 ? 23.061 13.174 0.818 1.00 0.00 106 SER A C 1
ATOM 1607 O O . SER A 1 106 ? 22.163 12.335 0.879 1.00 0.00 106 SER A O 1
ATOM 1615 N N . GLY A 1 107 ? 24.028 13.133 -0.094 1.00 0.00 107 GLY A N 1
ATOM 1616 C CA . GLY A 1 107 ? 24.072 12.071 -1.082 1.00 0.00 107 GLY A CA 1
ATOM 1617 C C . GLY A 1 107 ? 22.769 11.935 -1.844 1.00 0.00 107 GLY A C 1
ATOM 1618 O O . GLY A 1 107 ? 22.247 10.831 -2.003 1.00 0.00 107 GLY A O 1
ATOM 1622 N N . GLY A 1 1 ? 7.283 -18.891 25.972 1.00 0.00 1 GLY A N 2
ATOM 1623 C CA . GLY A 1 1 ? 8.383 -18.194 25.333 1.00 0.00 1 GLY A CA 2
ATOM 1624 C C . GLY A 1 1 ? 8.509 -16.758 25.801 1.00 0.00 1 GLY A C 2
ATOM 1625 O O . GLY A 1 1 ? 7.932 -15.850 25.204 1.00 0.00 1 GLY A O 2
ATOM 1629 N N . SER A 1 2 ? 9.266 -16.552 26.875 1.00 0.00 2 SER A N 2
ATOM 1630 C CA . SER A 1 2 ? 9.462 -15.216 27.427 1.00 0.00 2 SER A CA 2
ATOM 1631 C C . SER A 1 2 ? 9.891 -14.236 26.339 1.00 0.00 2 SER A C 2
ATOM 1632 O O . SER A 1 2 ? 9.326 -13.151 26.209 1.00 0.00 2 SER A O 2
ATOM 1640 N N . SER A 1 3 ? 10.894 -14.628 25.561 1.00 0.00 3 SER A N 2
ATOM 1641 C CA . SER A 1 3 ? 11.403 -13.784 24.486 1.00 0.00 3 SER A CA 2
ATOM 1642 C C . SER A 1 3 ? 10.625 -14.020 23.195 1.00 0.00 3 SER A C 2
ATOM 1643 O O . SER A 1 3 ? 9.744 -14.876 23.136 1.00 0.00 3 SER A O 2
ATOM 1651 N N . GLY A 1 4 ? 10.957 -13.252 22.162 1.00 0.00 4 GLY A N 2
ATOM 1652 C CA . GLY A 1 4 ? 10.281 -13.392 20.885 1.00 0.00 4 GLY A CA 2
ATOM 1653 C C . GLY A 1 4 ? 8.789 -13.608 21.041 1.00 0.00 4 GLY A C 2
ATOM 1654 O O . GLY A 1 4 ? 8.332 -14.741 21.198 1.00 0.00 4 GLY A O 2
ATOM 1658 N N . SER A 1 5 ? 8.027 -12.520 20.998 1.00 0.00 5 SER A N 2
ATOM 1659 C CA . SER A 1 5 ? 6.578 -12.596 21.141 1.00 0.00 5 SER A CA 2
ATOM 1660 C C . SER A 1 5 ? 5.881 -12.079 19.886 1.00 0.00 5 SER A C 2
ATOM 1661 O O . SER A 1 5 ? 5.650 -10.879 19.740 1.00 0.00 5 SER A O 2
ATOM 1669 N N . SER A 1 6 ? 5.548 -12.995 18.982 1.00 0.00 6 SER A N 2
ATOM 1670 C CA . SER A 1 6 ? 4.881 -12.634 17.736 1.00 0.00 6 SER A CA 2
ATOM 1671 C C . SER A 1 6 ? 4.155 -13.836 17.140 1.00 0.00 6 SER A C 2
ATOM 1672 O O . SER A 1 6 ? 4.455 -14.983 17.470 1.00 0.00 6 SER A O 2
ATOM 1680 N N . GLY A 1 7 ? 3.197 -13.564 16.259 1.00 0.00 7 GLY A N 2
ATOM 1681 C CA . GLY A 1 7 ? 2.442 -14.632 15.630 1.00 0.00 7 GLY A CA 2
ATOM 1682 C C . GLY A 1 7 ? 2.160 -14.358 14.166 1.00 0.00 7 GLY A C 2
ATOM 1683 O O . GLY A 1 7 ? 1.860 -13.226 13.787 1.00 0.00 7 GLY A O 2
ATOM 1687 N N . MET A 1 8 ? 2.257 -15.396 13.342 1.00 0.00 8 MET A N 2
ATOM 1688 C CA . MET A 1 8 ? 2.009 -15.260 11.911 1.00 0.00 8 MET A CA 2
ATOM 1689 C C . MET A 1 8 ? 0.712 -15.959 11.515 1.00 0.00 8 MET A C 2
ATOM 1690 O O . MET A 1 8 ? 0.502 -17.128 11.839 1.00 0.00 8 MET A O 2
ATOM 1704 N N . SER A 1 9 ? -0.155 -15.235 10.814 1.00 0.00 9 SER A N 2
ATOM 1705 C CA . SER A 1 9 ? -1.433 -15.784 10.378 1.00 0.00 9 SER A CA 2
ATOM 1706 C C . SER A 1 9 ? -1.449 -15.989 8.866 1.00 0.00 9 SER A C 2
ATOM 1707 O O . SER A 1 9 ? -0.465 -15.712 8.180 1.00 0.00 9 SER A O 2
ATOM 1715 N N . LEU A 1 10 ? -2.574 -16.475 8.354 1.00 0.00 10 LEU A N 2
ATOM 1716 C CA . LEU A 1 10 ? -2.721 -16.717 6.923 1.00 0.00 10 LEU A CA 2
ATOM 1717 C C . LEU A 1 10 ? -3.763 -15.782 6.316 1.00 0.00 10 LEU A C 2
ATOM 1718 O O . LEU A 1 10 ? -4.540 -15.154 7.034 1.00 0.00 10 LEU A O 2
ATOM 1734 N N . SER A 1 11 ? -3.774 -15.698 4.990 1.00 0.00 11 SER A N 2
ATOM 1735 C CA . SER A 1 11 ? -4.719 -14.839 4.286 1.00 0.00 11 SER A CA 2
ATOM 1736 C C . SER A 1 11 ? -4.935 -15.326 2.856 1.00 0.00 11 SER A C 2
ATOM 1737 O O . SER A 1 11 ? -4.327 -16.305 2.423 1.00 0.00 11 SER A O 2
ATOM 1745 N N . ASP A 1 12 ? -5.806 -14.635 2.128 1.00 0.00 12 ASP A N 2
ATOM 1746 C CA . ASP A 1 12 ? -6.102 -14.995 0.746 1.00 0.00 12 ASP A CA 2
ATOM 1747 C C . ASP A 1 12 ? -5.750 -13.852 -0.200 1.00 0.00 12 ASP A C 2
ATOM 1748 O O . ASP A 1 12 ? -4.862 -13.982 -1.043 1.00 0.00 12 ASP A O 2
ATOM 1757 N N . TRP A 1 13 ? -6.453 -12.734 -0.056 1.00 0.00 13 TRP A N 2
ATOM 1758 C CA . TRP A 1 13 ? -6.215 -11.568 -0.899 1.00 0.00 13 TRP A CA 2
ATOM 1759 C C . TRP A 1 13 ? -4.794 -11.045 -0.718 1.00 0.00 13 TRP A C 2
ATOM 1760 O O . TRP A 1 13 ? -4.371 -10.745 0.399 1.00 0.00 13 TRP A O 2
ATOM 1781 N N . HIS A 1 14 ? -4.061 -10.939 -1.822 1.00 0.00 14 HIS A N 2
ATOM 1782 C CA . HIS A 1 14 ? -2.687 -10.451 -1.783 1.00 0.00 14 HIS A CA 2
ATOM 1783 C C . HIS A 1 14 ? -2.468 -9.363 -2.830 1.00 0.00 14 HIS A C 2
ATOM 1784 O O . HIS A 1 14 ? -3.219 -9.261 -3.801 1.00 0.00 14 HIS A O 2
ATOM 1799 N N . LEU A 1 15 ? -1.435 -8.553 -2.627 1.00 0.00 15 LEU A N 2
ATOM 1800 C CA . LEU A 1 15 ? -1.116 -7.472 -3.553 1.00 0.00 15 LEU A CA 2
ATOM 1801 C C . LEU A 1 15 ? 0.393 -7.304 -3.695 1.00 0.00 15 LEU A C 2
ATOM 1802 O O . LEU A 1 15 ? 1.156 -7.677 -2.804 1.00 0.00 15 LEU A O 2
ATOM 1818 N N . ALA A 1 16 ? 0.817 -6.737 -4.820 1.00 0.00 16 ALA A N 2
ATOM 1819 C CA . ALA A 1 16 ? 2.235 -6.515 -5.076 1.00 0.00 16 ALA A CA 2
ATOM 1820 C C . ALA A 1 16 ? 2.610 -5.053 -4.858 1.00 0.00 16 ALA A C 2
ATOM 1821 O O . ALA A 1 16 ? 1.789 -4.156 -5.051 1.00 0.00 16 ALA A O 2
ATOM 1828 N N . VAL A 1 17 ? 3.855 -4.820 -4.455 1.00 0.00 17 VAL A N 2
ATOM 1829 C CA . VAL A 1 17 ? 4.338 -3.466 -4.211 1.00 0.00 17 VAL A CA 2
ATOM 1830 C C . VAL A 1 17 ? 5.764 -3.291 -4.723 1.00 0.00 17 VAL A C 2
ATOM 1831 O O . VAL A 1 17 ? 6.591 -4.196 -4.611 1.00 0.00 17 VAL A O 2
ATOM 1844 N N . LYS A 1 18 ? 6.046 -2.121 -5.284 1.00 0.00 18 LYS A N 2
ATOM 1845 C CA . LYS A 1 18 ? 7.372 -1.824 -5.812 1.00 0.00 18 LYS A CA 2
ATOM 1846 C C . LYS A 1 18 ? 7.812 -0.418 -5.420 1.00 0.00 18 LYS A C 2
ATOM 1847 O O . LYS A 1 18 ? 7.111 0.560 -5.685 1.00 0.00 18 LYS A O 2
ATOM 1866 N N . LEU A 1 19 ? 8.977 -0.322 -4.789 1.00 0.00 19 LEU A N 2
ATOM 1867 C CA . LEU A 1 19 ? 9.512 0.966 -4.361 1.00 0.00 19 LEU A CA 2
ATOM 1868 C C . LEU A 1 19 ? 9.909 1.817 -5.563 1.00 0.00 19 LEU A C 2
ATOM 1869 O O . LEU A 1 19 ? 10.890 1.524 -6.246 1.00 0.00 19 LEU A O 2
ATOM 1885 N N . ALA A 1 20 ? 9.142 2.873 -5.814 1.00 0.00 20 ALA A N 2
ATOM 1886 C CA . ALA A 1 20 ? 9.416 3.769 -6.930 1.00 0.00 20 ALA A CA 2
ATOM 1887 C C . ALA A 1 20 ? 10.847 4.294 -6.873 1.00 0.00 20 ALA A C 2
ATOM 1888 O O . ALA A 1 20 ? 11.503 4.448 -7.904 1.00 0.00 20 ALA A O 2
ATOM 1895 N N . ASP A 1 21 ? 11.323 4.569 -5.664 1.00 0.00 21 ASP A N 2
ATOM 1896 C CA . ASP A 1 21 ? 12.677 5.078 -5.473 1.00 0.00 21 ASP A CA 2
ATOM 1897 C C . ASP A 1 21 ? 13.711 4.000 -5.783 1.00 0.00 21 ASP A C 2
ATOM 1898 O O . ASP A 1 21 ? 14.855 4.303 -6.119 1.00 0.00 21 ASP A O 2
ATOM 1907 N N . GLN A 1 22 ? 13.300 2.741 -5.665 1.00 0.00 22 GLN A N 2
ATOM 1908 C CA . GLN A 1 22 ? 14.192 1.619 -5.930 1.00 0.00 22 GLN A CA 2
ATOM 1909 C C . GLN A 1 22 ? 13.514 0.584 -6.822 1.00 0.00 22 GLN A C 2
ATOM 1910 O O . GLN A 1 22 ? 12.940 -0.398 -6.350 1.00 0.00 22 GLN A O 2
ATOM 1924 N N . PRO A 1 23 ? 13.581 0.806 -8.144 1.00 0.00 23 PRO A N 2
ATOM 1925 C CA . PRO A 1 23 ? 12.979 -0.096 -9.130 1.00 0.00 23 PRO A CA 2
ATOM 1926 C C . PRO A 1 23 ? 13.712 -1.430 -9.218 1.00 0.00 23 PRO A C 2
ATOM 1927 O O . PRO A 1 23 ? 13.287 -2.338 -9.934 1.00 0.00 23 PRO A O 2
ATOM 1938 N N . LEU A 1 24 ? 14.816 -1.543 -8.487 1.00 0.00 24 LEU A N 2
ATOM 1939 C CA . LEU A 1 24 ? 15.609 -2.767 -8.482 1.00 0.00 24 LEU A CA 2
ATOM 1940 C C . LEU A 1 24 ? 15.324 -3.596 -7.234 1.00 0.00 24 LEU A C 2
ATOM 1941 O O . LEU A 1 24 ? 15.468 -4.818 -7.242 1.00 0.00 24 LEU A O 2
ATOM 1957 N N . ALA A 1 25 ? 14.917 -2.922 -6.163 1.00 0.00 25 ALA A N 2
ATOM 1958 C CA . ALA A 1 25 ? 14.608 -3.597 -4.908 1.00 0.00 25 ALA A CA 2
ATOM 1959 C C . ALA A 1 25 ? 13.666 -4.774 -5.136 1.00 0.00 25 ALA A C 2
ATOM 1960 O O . ALA A 1 25 ? 12.897 -4.808 -6.097 1.00 0.00 25 ALA A O 2
ATOM 1967 N N . PRO A 1 26 ? 13.725 -5.763 -4.232 1.00 0.00 26 PRO A N 2
ATOM 1968 C CA . PRO A 1 26 ? 12.883 -6.960 -4.313 1.00 0.00 26 PRO A CA 2
ATOM 1969 C C . PRO A 1 26 ? 11.415 -6.657 -4.030 1.00 0.00 26 PRO A C 2
ATOM 1970 O O . PRO A 1 26 ? 11.081 -6.041 -3.018 1.00 0.00 26 PRO A O 2
ATOM 1981 N N . LYS A 1 27 ? 10.542 -7.095 -4.930 1.00 0.00 27 LYS A N 2
ATOM 1982 C CA . LYS A 1 27 ? 9.109 -6.873 -4.778 1.00 0.00 27 LYS A CA 2
ATOM 1983 C C . LYS A 1 27 ? 8.661 -7.167 -3.350 1.00 0.00 27 LYS A C 2
ATOM 1984 O O . LYS A 1 27 ? 9.127 -8.122 -2.727 1.00 0.00 27 LYS A O 2
ATOM 2003 N N . SER A 1 28 ? 7.755 -6.342 -2.836 1.00 0.00 28 SER A N 2
ATOM 2004 C CA . SER A 1 28 ? 7.246 -6.513 -1.480 1.00 0.00 28 SER A CA 2
ATOM 2005 C C . SER A 1 28 ? 5.773 -6.908 -1.498 1.00 0.00 28 SER A C 2
ATOM 2006 O O . SER A 1 28 ? 4.905 -6.097 -1.823 1.00 0.00 28 SER A O 2
ATOM 2014 N N . ILE A 1 29 ? 5.499 -8.160 -1.147 1.00 0.00 29 ILE A N 2
ATOM 2015 C CA . ILE A 1 29 ? 4.131 -8.663 -1.122 1.00 0.00 29 ILE A CA 2
ATOM 2016 C C . ILE A 1 29 ? 3.404 -8.215 0.141 1.00 0.00 29 ILE A C 2
ATOM 2017 O O . ILE A 1 29 ? 3.900 -8.396 1.254 1.00 0.00 29 ILE A O 2
ATOM 2033 N N . LEU A 1 30 ? 2.224 -7.631 -0.038 1.00 0.00 30 LEU A N 2
ATOM 2034 C CA . LEU A 1 30 ? 1.426 -7.158 1.088 1.00 0.00 30 LEU A CA 2
ATOM 2035 C C . LEU A 1 30 ? 0.191 -8.032 1.285 1.00 0.00 30 LEU A C 2
ATOM 2036 O O . LEU A 1 30 ? -0.335 -8.602 0.330 1.00 0.00 30 LEU A O 2
ATOM 2052 N N . GLN A 1 31 ? -0.267 -8.128 2.529 1.00 0.00 31 GLN A N 2
ATOM 2053 C CA . GLN A 1 31 ? -1.442 -8.931 2.849 1.00 0.00 31 GLN A CA 2
ATOM 2054 C C . GLN A 1 31 ? -2.430 -8.135 3.695 1.00 0.00 31 GLN A C 2
ATOM 2055 O O . GLN A 1 31 ? -2.233 -7.959 4.898 1.00 0.00 31 GLN A O 2
ATOM 2069 N N . LEU A 1 32 ? -3.494 -7.656 3.059 1.00 0.00 32 LEU A N 2
ATOM 2070 C CA . LEU A 1 32 ? -4.514 -6.878 3.754 1.00 0.00 32 LEU A CA 2
ATOM 2071 C C . LEU A 1 32 ? -5.348 -7.767 4.670 1.00 0.00 32 LEU A C 2
ATOM 2072 O O . LEU A 1 32 ? -5.515 -8.964 4.431 1.00 0.00 32 LEU A O 2
ATOM 2088 N N . PRO A 1 33 ? -5.886 -7.171 5.744 1.00 0.00 33 PRO A N 2
ATOM 2089 C CA . PRO A 1 33 ? -6.715 -7.891 6.716 1.00 0.00 33 PRO A CA 2
ATOM 2090 C C . PRO A 1 33 ? -8.067 -8.294 6.140 1.00 0.00 33 PRO A C 2
ATOM 2091 O O . PRO A 1 33 ? -8.946 -7.454 5.949 1.00 0.00 33 PRO A O 2
ATOM 2102 N N . GLU A 1 34 ? -8.227 -9.585 5.865 1.00 0.00 34 GLU A N 2
ATOM 2103 C CA . GLU A 1 34 ? -9.474 -10.098 5.309 1.00 0.00 34 GLU A CA 2
ATOM 2104 C C . GLU A 1 34 ? -10.663 -9.694 6.176 1.00 0.00 34 GLU A C 2
ATOM 2105 O O . GLU A 1 34 ? -10.516 -8.945 7.143 1.00 0.00 34 GLU A O 2
ATOM 2117 N N . THR A 1 35 ? -11.843 -10.194 5.823 1.00 0.00 35 THR A N 2
ATOM 2118 C CA . THR A 1 35 ? -13.058 -9.885 6.566 1.00 0.00 35 THR A CA 2
ATOM 2119 C C . THR A 1 35 ? -13.460 -11.044 7.471 1.00 0.00 35 THR A C 2
ATOM 2120 O O . THR A 1 35 ? -12.949 -12.156 7.333 1.00 0.00 35 THR A O 2
ATOM 2131 N N . GLU A 1 36 ? -14.378 -10.778 8.395 1.00 0.00 36 GLU A N 2
ATOM 2132 C CA . GLU A 1 36 ? -14.847 -11.801 9.322 1.00 0.00 36 GLU A CA 2
ATOM 2133 C C . GLU A 1 36 ? -16.138 -12.439 8.819 1.00 0.00 36 GLU A C 2
ATOM 2134 O O . GLU A 1 36 ? -16.460 -13.576 9.169 1.00 0.00 36 GLU A O 2
ATOM 2146 N N . LEU A 1 37 ? -16.876 -11.700 7.997 1.00 0.00 37 LEU A N 2
ATOM 2147 C CA . LEU A 1 37 ? -18.133 -12.193 7.445 1.00 0.00 37 LEU A CA 2
ATOM 2148 C C . LEU A 1 37 ? -17.892 -12.985 6.164 1.00 0.00 37 LEU A C 2
ATOM 2149 O O . LEU A 1 37 ? -18.823 -13.256 5.406 1.00 0.00 37 LEU A O 2
ATOM 2165 N N . GLY A 1 38 ? -16.637 -13.356 5.930 1.00 0.00 38 GLY A N 2
ATOM 2166 C CA . GLY A 1 38 ? -16.297 -14.116 4.742 1.00 0.00 38 GLY A CA 2
ATOM 2167 C C . GLY A 1 38 ? -15.796 -13.235 3.614 1.00 0.00 38 GLY A C 2
ATOM 2168 O O . GLY A 1 38 ? -16.513 -12.353 3.142 1.00 0.00 38 GLY A O 2
ATOM 2172 N N . GLU A 1 39 ? -14.561 -13.472 3.184 1.00 0.00 39 GLU A N 2
ATOM 2173 C CA . GLU A 1 39 ? -13.965 -12.691 2.106 1.00 0.00 39 GLU A CA 2
ATOM 2174 C C . GLU A 1 39 ? -14.977 -12.439 0.993 1.00 0.00 39 GLU A C 2
ATOM 2175 O O . GLU A 1 39 ? -15.581 -13.373 0.465 1.00 0.00 39 GLU A O 2
ATOM 2187 N N . TYR A 1 40 ? -15.157 -11.171 0.641 1.00 0.00 40 TYR A N 2
ATOM 2188 C CA . TYR A 1 40 ? -16.097 -10.795 -0.408 1.00 0.00 40 TYR A CA 2
ATOM 2189 C C . TYR A 1 40 ? -15.586 -9.591 -1.193 1.00 0.00 40 TYR A C 2
ATOM 2190 O O . TYR A 1 40 ? -14.469 -9.121 -0.973 1.00 0.00 40 TYR A O 2
ATOM 2208 N N . SER A 1 41 ? -16.411 -9.095 -2.109 1.00 0.00 41 SER A N 2
ATOM 2209 C CA . SER A 1 41 ? -16.043 -7.948 -2.930 1.00 0.00 41 SER A CA 2
ATOM 2210 C C . SER A 1 41 ? -15.717 -6.739 -2.059 1.00 0.00 41 SER A C 2
ATOM 2211 O O . SER A 1 41 ? -16.581 -5.902 -1.790 1.00 0.00 41 SER A O 2
ATOM 2219 N N . LEU A 1 42 ? -14.466 -6.653 -1.620 1.00 0.00 42 LEU A N 2
ATOM 2220 C CA . LEU A 1 42 ? -14.025 -5.546 -0.778 1.00 0.00 42 LEU A CA 2
ATOM 2221 C C . LEU A 1 42 ? -14.745 -4.255 -1.154 1.00 0.00 42 LEU A C 2
ATOM 2222 O O . LEU A 1 42 ? -15.626 -3.791 -0.433 1.00 0.00 42 LEU A O 2
ATOM 2238 N N . GLY A 1 43 ? -14.364 -3.681 -2.291 1.00 0.00 43 GLY A N 2
ATOM 2239 C CA . GLY A 1 43 ? -14.984 -2.450 -2.745 1.00 0.00 43 GLY A CA 2
ATOM 2240 C C . GLY A 1 43 ? -15.370 -1.538 -1.597 1.00 0.00 43 GLY A C 2
ATOM 2241 O O . GLY A 1 43 ? -16.544 -1.213 -1.421 1.00 0.00 43 GLY A O 2
ATOM 2245 N N . GLY A 1 44 ? -14.380 -1.126 -0.812 1.00 0.00 44 GLY A N 2
ATOM 2246 C CA . GLY A 1 44 ? -14.642 -0.252 0.316 1.00 0.00 44 GLY A CA 2
ATOM 2247 C C . GLY A 1 44 ? -13.373 0.323 0.913 1.00 0.00 44 GLY A C 2
ATOM 2248 O O . GLY A 1 44 ? -13.373 1.438 1.434 1.00 0.00 44 GLY A O 2
ATOM 2252 N N . TYR A 1 45 ? -12.288 -0.441 0.838 1.00 0.00 45 TYR A N 2
ATOM 2253 C CA . TYR A 1 45 ? -11.007 -0.003 1.379 1.00 0.00 45 TYR A CA 2
ATOM 2254 C C . TYR A 1 45 ? -10.591 1.336 0.777 1.00 0.00 45 TYR A C 2
ATOM 2255 O O . TYR A 1 45 ? -10.706 1.550 -0.429 1.00 0.00 45 TYR A O 2
ATOM 2273 N N . SER A 1 46 ? -10.105 2.234 1.629 1.00 0.00 46 SER A N 2
ATOM 2274 C CA . SER A 1 46 ? -9.674 3.554 1.184 1.00 0.00 46 SER A CA 2
ATOM 2275 C C . SER A 1 46 ? -8.167 3.584 0.951 1.00 0.00 46 SER A C 2
ATOM 2276 O O . SER A 1 46 ? -7.389 3.132 1.792 1.00 0.00 46 SER A O 2
ATOM 2284 N N . ILE A 1 47 ? -7.762 4.118 -0.196 1.00 0.00 47 ILE A N 2
ATOM 2285 C CA . ILE A 1 47 ? -6.348 4.207 -0.540 1.00 0.00 47 ILE A CA 2
ATOM 2286 C C . ILE A 1 47 ? -5.496 4.455 0.700 1.00 0.00 47 ILE A C 2
ATOM 2287 O O . ILE A 1 47 ? -4.544 3.722 0.968 1.00 0.00 47 ILE A O 2
ATOM 2303 N N . SER A 1 48 ? -5.845 5.492 1.454 1.00 0.00 48 SER A N 2
ATOM 2304 C CA . SER A 1 48 ? -5.111 5.838 2.666 1.00 0.00 48 SER A CA 2
ATOM 2305 C C . SER A 1 48 ? -4.704 4.582 3.431 1.00 0.00 48 SER A C 2
ATOM 2306 O O . SER A 1 48 ? -3.537 4.408 3.785 1.00 0.00 48 SER A O 2
ATOM 2314 N N . PHE A 1 49 ? -5.674 3.710 3.684 1.00 0.00 49 PHE A N 2
ATOM 2315 C CA . PHE A 1 49 ? -5.418 2.470 4.408 1.00 0.00 49 PHE A CA 2
ATOM 2316 C C . PHE A 1 49 ? -4.141 1.802 3.908 1.00 0.00 49 PHE A C 2
ATOM 2317 O O . PHE A 1 49 ? -3.167 1.665 4.650 1.00 0.00 49 PHE A O 2
ATOM 2334 N N . LEU A 1 50 ? -4.152 1.387 2.646 1.00 0.00 50 LEU A N 2
ATOM 2335 C CA . LEU A 1 50 ? -2.995 0.732 2.046 1.00 0.00 50 LEU A CA 2
ATOM 2336 C C . LEU A 1 50 ? -1.723 1.532 2.302 1.00 0.00 50 LEU A C 2
ATOM 2337 O O . LEU A 1 50 ? -0.724 0.995 2.781 1.00 0.00 50 LEU A O 2
ATOM 2353 N N . LYS A 1 51 ? -1.766 2.821 1.980 1.00 0.00 51 LYS A N 2
ATOM 2354 C CA . LYS A 1 51 ? -0.618 3.698 2.178 1.00 0.00 51 LYS A CA 2
ATOM 2355 C C . LYS A 1 51 ? -0.027 3.514 3.572 1.00 0.00 51 LYS A C 2
ATOM 2356 O O . LYS A 1 51 ? 1.128 3.865 3.816 1.00 0.00 51 LYS A O 2
ATOM 2375 N N . GLN A 1 52 ? -0.824 2.962 4.480 1.00 0.00 52 GLN A N 2
ATOM 2376 C CA . GLN A 1 52 ? -0.378 2.732 5.849 1.00 0.00 52 GLN A CA 2
ATOM 2377 C C . GLN A 1 52 ? 0.248 1.348 5.992 1.00 0.00 52 GLN A C 2
ATOM 2378 O O . GLN A 1 52 ? 1.363 1.208 6.497 1.00 0.00 52 GLN A O 2
ATOM 2392 N N . LEU A 1 53 ? -0.476 0.328 5.545 1.00 0.00 53 LEU A N 2
ATOM 2393 C CA . LEU A 1 53 ? 0.007 -1.046 5.623 1.00 0.00 53 LEU A CA 2
ATOM 2394 C C . LEU A 1 53 ? 1.387 -1.175 4.986 1.00 0.00 53 LEU A C 2
ATOM 2395 O O . LEU A 1 53 ? 2.283 -1.807 5.545 1.00 0.00 53 LEU A O 2
ATOM 2411 N N . ILE A 1 54 ? 1.551 -0.569 3.815 1.00 0.00 54 ILE A N 2
ATOM 2412 C CA . ILE A 1 54 ? 2.823 -0.613 3.104 1.00 0.00 54 ILE A CA 2
ATOM 2413 C C . ILE A 1 54 ? 3.913 0.118 3.881 1.00 0.00 54 ILE A C 2
ATOM 2414 O O . ILE A 1 54 ? 4.967 -0.447 4.169 1.00 0.00 54 ILE A O 2
ATOM 2430 N N . ALA A 1 55 ? 3.649 1.376 4.218 1.00 0.00 55 ALA A N 2
ATOM 2431 C CA . ALA A 1 55 ? 4.606 2.183 4.966 1.00 0.00 55 ALA A CA 2
ATOM 2432 C C . ALA A 1 55 ? 4.986 1.507 6.279 1.00 0.00 55 ALA A C 2
ATOM 2433 O O . ALA A 1 55 ? 6.071 1.733 6.813 1.00 0.00 55 ALA A O 2
ATOM 2440 N N . GLY A 1 56 ? 4.085 0.677 6.795 1.00 0.00 56 GLY A N 2
ATOM 2441 C CA . GLY A 1 56 ? 4.345 -0.018 8.042 1.00 0.00 56 GLY A CA 2
ATOM 2442 C C . GLY A 1 56 ? 5.183 -1.266 7.847 1.00 0.00 56 GLY A C 2
ATOM 2443 O O . GLY A 1 56 ? 5.770 -1.783 8.797 1.00 0.00 56 GLY A O 2
ATOM 2447 N N . LYS A 1 57 ? 5.238 -1.752 6.612 1.00 0.00 57 LYS A N 2
ATOM 2448 C CA . LYS A 1 57 ? 6.010 -2.947 6.294 1.00 0.00 57 LYS A CA 2
ATOM 2449 C C . LYS A 1 57 ? 7.356 -2.578 5.679 1.00 0.00 57 LYS A C 2
ATOM 2450 O O . LYS A 1 57 ? 8.349 -3.283 5.864 1.00 0.00 57 LYS A O 2
ATOM 2469 N N . LEU A 1 58 ? 7.383 -1.469 4.947 1.00 0.00 58 LEU A N 2
ATOM 2470 C CA . LEU A 1 58 ? 8.608 -1.006 4.306 1.00 0.00 58 LEU A CA 2
ATOM 2471 C C . LEU A 1 58 ? 9.258 0.111 5.116 1.00 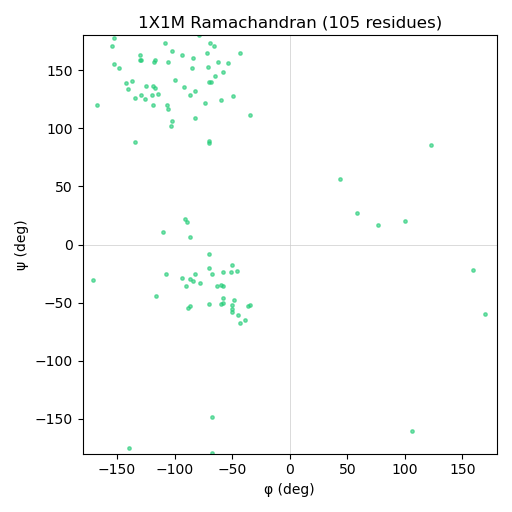0.00 58 LEU A C 2
ATOM 2472 O O . LEU A 1 58 ? 9.962 0.959 4.568 1.00 0.00 58 LEU A O 2
ATOM 2488 N N . GLN A 1 59 ? 9.018 0.103 6.424 1.00 0.00 59 GLN A N 2
ATOM 2489 C CA . GLN A 1 59 ? 9.581 1.116 7.309 1.00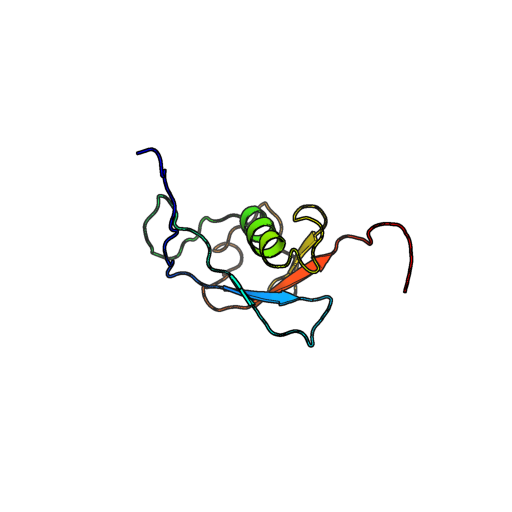 0.00 59 GLN A CA 2
ATOM 2490 C C . GLN A 1 59 ? 11.083 1.260 7.085 1.00 0.00 59 GLN A C 2
ATOM 2491 O O . GLN A 1 59 ? 11.685 2.259 7.477 1.00 0.00 59 GLN A O 2
ATOM 2505 N N . GLU A 1 60 ? 11.681 0.256 6.451 1.00 0.00 60 GLU A N 2
ATOM 2506 C CA . GLU A 1 60 ? 13.113 0.273 6.176 1.00 0.00 60 GLU A CA 2
ATOM 2507 C C . GLU A 1 60 ? 13.465 1.385 5.192 1.00 0.00 60 GLU A C 2
ATOM 2508 O O . GLU A 1 60 ? 14.536 1.987 5.277 1.00 0.00 60 GLU A O 2
ATOM 2520 N N . SER A 1 61 ? 12.557 1.651 4.259 1.00 0.00 61 SER A N 2
ATOM 2521 C CA . SER A 1 61 ? 12.773 2.687 3.256 1.00 0.00 61 SER A CA 2
ATOM 2522 C C . SER A 1 61 ? 11.796 3.843 3.450 1.00 0.00 61 SER A C 2
ATOM 2523 O O . SER A 1 61 ? 12.170 5.011 3.347 1.00 0.00 61 SER A O 2
ATOM 2531 N N . VAL A 1 62 ? 10.541 3.507 3.731 1.00 0.00 62 VAL A N 2
ATOM 2532 C CA . VAL A 1 62 ? 9.509 4.516 3.941 1.00 0.00 62 VAL A CA 2
ATOM 2533 C C . VAL A 1 62 ? 9.434 4.929 5.407 1.00 0.00 62 VAL A C 2
ATOM 2534 O O . VAL A 1 62 ? 9.185 4.113 6.295 1.00 0.00 62 VAL A O 2
ATOM 2547 N N . PRO A 1 63 ? 9.653 6.226 5.668 1.00 0.00 63 PRO A N 2
ATOM 2548 C CA . PRO A 1 63 ? 9.615 6.778 7.025 1.00 0.00 63 PRO A CA 2
ATOM 2549 C C . PRO A 1 63 ? 8.203 6.799 7.603 1.00 0.00 63 PRO A C 2
ATOM 2550 O O . PRO A 1 63 ? 7.970 6.323 8.714 1.00 0.00 63 PRO A O 2
ATOM 2561 N N . ASP A 1 64 ? 7.266 7.354 6.841 1.00 0.00 64 ASP A N 2
ATOM 2562 C CA . ASP A 1 64 ? 5.877 7.436 7.277 1.00 0.00 64 ASP A CA 2
ATOM 2563 C C . ASP A 1 64 ? 4.930 7.388 6.082 1.00 0.00 64 ASP A C 2
ATOM 2564 O O . ASP A 1 64 ? 5.266 7.809 4.975 1.00 0.00 64 ASP A O 2
ATOM 2573 N N . PRO A 1 65 ? 3.716 6.863 6.309 1.00 0.00 65 PRO A N 2
ATOM 2574 C CA . PRO A 1 65 ? 2.695 6.748 5.264 1.00 0.00 65 PRO A CA 2
ATOM 2575 C C . PRO A 1 65 ? 2.138 8.104 4.846 1.00 0.00 65 PRO A C 2
ATOM 2576 O O . PRO A 1 65 ? 1.606 8.254 3.747 1.00 0.00 65 PRO A O 2
ATOM 2587 N N . GLU A 1 66 ? 2.265 9.089 5.729 1.00 0.00 66 GLU A N 2
ATOM 2588 C CA . GLU A 1 66 ? 1.773 10.433 5.450 1.00 0.00 66 GLU A CA 2
ATOM 2589 C C . GLU A 1 66 ? 2.766 11.208 4.588 1.00 0.00 66 GLU A C 2
ATOM 2590 O O . GLU A 1 66 ? 2.374 12.011 3.740 1.00 0.00 66 GLU A O 2
ATOM 2602 N N . LEU A 1 67 ? 4.052 10.962 4.812 1.00 0.00 67 LEU A N 2
ATOM 2603 C CA . LEU A 1 67 ? 5.102 11.636 4.057 1.00 0.00 67 LEU A CA 2
ATOM 2604 C C . LEU A 1 67 ? 5.335 10.949 2.715 1.00 0.00 67 LEU A C 2
ATOM 2605 O O . LEU A 1 67 ? 6.309 11.239 2.019 1.00 0.00 67 LEU A O 2
ATOM 2621 N N . ILE A 1 68 ? 4.434 10.040 2.358 1.00 0.00 68 ILE A N 2
ATOM 2622 C CA . ILE A 1 68 ? 4.540 9.315 1.098 1.00 0.00 68 ILE A CA 2
ATOM 2623 C C . ILE A 1 68 ? 3.172 9.142 0.446 1.00 0.00 68 ILE A C 2
ATOM 2624 O O . ILE A 1 68 ? 2.140 9.266 1.105 1.00 0.00 68 ILE A O 2
ATOM 2640 N N . ASP A 1 69 ? 3.174 8.855 -0.851 1.00 0.00 69 ASP A N 2
ATOM 2641 C CA . ASP A 1 69 ? 1.933 8.663 -1.592 1.00 0.00 69 ASP A CA 2
ATOM 2642 C C . ASP A 1 69 ? 1.936 7.321 -2.318 1.00 0.00 69 ASP A C 2
ATOM 2643 O O . ASP A 1 69 ? 2.932 6.596 -2.301 1.00 0.00 69 ASP A O 2
ATOM 2652 N N . LEU A 1 70 ? 0.816 6.996 -2.955 1.00 0.00 70 LEU A N 2
ATOM 2653 C CA . LEU A 1 70 ? 0.689 5.740 -3.686 1.00 0.00 70 LEU A CA 2
ATOM 2654 C C . LEU A 1 70 ? 0.474 5.997 -5.175 1.00 0.00 70 LEU A C 2
ATOM 2655 O O . LEU A 1 70 ? -0.279 6.893 -5.558 1.00 0.00 70 LEU A O 2
ATOM 2671 N N . ILE A 1 71 ? 1.139 5.204 -6.008 1.00 0.00 71 ILE A N 2
ATOM 2672 C CA . ILE A 1 71 ? 1.018 5.343 -7.454 1.00 0.00 71 ILE A CA 2
ATOM 2673 C C . ILE A 1 71 ? 0.576 4.033 -8.097 1.00 0.00 71 ILE A C 2
ATOM 2674 O O . ILE A 1 71 ? 1.190 2.987 -7.887 1.00 0.00 71 ILE A O 2
ATOM 2690 N N . TYR A 1 72 ? -0.493 4.099 -8.884 1.00 0.00 72 TYR A N 2
ATOM 2691 C CA . TYR A 1 72 ? -1.019 2.918 -9.558 1.00 0.00 72 TYR A CA 2
ATOM 2692 C C . TYR A 1 72 ? -1.490 3.260 -10.968 1.00 0.00 72 TYR A C 2
ATOM 2693 O O . TYR A 1 72 ? -1.981 4.361 -11.221 1.00 0.00 72 TYR A O 2
ATOM 2711 N N . CYS A 1 73 ? -1.336 2.310 -11.883 1.00 0.00 73 CYS A N 2
ATOM 2712 C CA . CYS A 1 73 ? -1.745 2.509 -13.269 1.00 0.00 73 CYS A CA 2
ATOM 2713 C C . CYS A 1 73 ? -1.145 3.793 -13.834 1.00 0.00 73 CYS A C 2
ATOM 2714 O O . CYS A 1 73 ? -1.727 4.428 -14.712 1.00 0.00 73 CYS A O 2
ATOM 2722 N N . GLY A 1 74 ? 0.022 4.170 -13.322 1.00 0.00 74 GLY A N 2
ATOM 2723 C CA . GLY A 1 74 ? 0.681 5.377 -13.785 1.00 0.00 74 GLY A CA 2
ATOM 2724 C C . GLY A 1 74 ? -0.024 6.636 -13.322 1.00 0.00 74 GLY A C 2
ATOM 2725 O O . GLY A 1 74 ? 0.057 7.677 -13.975 1.00 0.00 74 GLY A O 2
ATOM 2729 N N . ARG A 1 75 ? -0.719 6.542 -12.193 1.00 0.00 75 ARG A N 2
ATOM 2730 C CA . ARG A 1 75 ? -1.443 7.682 -11.645 1.00 0.00 75 ARG A CA 2
ATOM 2731 C C . ARG A 1 75 ? -1.512 7.602 -10.122 1.00 0.00 75 ARG A C 2
ATOM 2732 O O . ARG A 1 75 ? -1.691 6.525 -9.554 1.00 0.00 75 ARG A O 2
ATOM 2753 N N . LYS A 1 76 ? -1.367 8.749 -9.467 1.00 0.00 76 LYS A N 2
ATOM 2754 C CA . LYS A 1 76 ? -1.412 8.810 -8.011 1.00 0.00 76 LYS A CA 2
ATOM 2755 C C . LYS A 1 76 ? -2.820 8.523 -7.499 1.00 0.00 76 LYS A C 2
ATOM 2756 O O . LYS A 1 76 ? -3.807 8.978 -8.077 1.00 0.00 76 LYS A O 2
ATOM 2775 N N . LEU A 1 77 ? -2.905 7.768 -6.409 1.00 0.00 77 LEU A N 2
ATOM 2776 C CA . LEU A 1 77 ? -4.192 7.421 -5.817 1.00 0.00 77 LEU A CA 2
ATOM 2777 C C . LEU A 1 77 ? -4.483 8.292 -4.599 1.00 0.00 77 LEU A C 2
ATOM 2778 O O . LEU A 1 77 ? -3.656 8.410 -3.695 1.00 0.00 77 LEU A O 2
ATOM 2794 N N . LYS A 1 78 ? -5.666 8.898 -4.581 1.00 0.00 78 LYS A N 2
ATOM 2795 C CA . LYS A 1 78 ? -6.069 9.756 -3.473 1.00 0.00 78 LYS A CA 2
ATOM 2796 C C . LYS A 1 78 ? -6.798 8.952 -2.401 1.00 0.00 78 LYS A C 2
ATOM 2797 O O . LYS A 1 78 ? -7.280 7.849 -2.659 1.00 0.00 78 LYS A O 2
ATOM 2816 N N . ASP A 1 79 ? -6.877 9.513 -1.199 1.00 0.00 79 ASP A N 2
ATOM 2817 C CA . ASP A 1 79 ? -7.550 8.850 -0.088 1.00 0.00 79 ASP A CA 2
ATOM 2818 C C . ASP A 1 79 ? -9.065 8.894 -0.267 1.00 0.00 79 ASP A C 2
ATOM 2819 O O . ASP A 1 79 ? -9.812 8.353 0.549 1.00 0.00 79 ASP A O 2
ATOM 2828 N N . ASP A 1 80 ? -9.511 9.541 -1.337 1.00 0.00 80 ASP A N 2
ATOM 2829 C CA . ASP A 1 80 ? -10.936 9.656 -1.623 1.00 0.00 80 ASP A CA 2
ATOM 2830 C C . ASP A 1 80 ? -11.385 8.571 -2.596 1.00 0.00 80 ASP A C 2
ATOM 2831 O O . ASP A 1 80 ? -12.543 8.537 -3.011 1.00 0.00 80 ASP A O 2
ATOM 2840 N N . GLN A 1 81 ? -10.459 7.688 -2.957 1.00 0.00 81 GLN A N 2
ATOM 2841 C CA . GLN A 1 81 ? -10.760 6.603 -3.884 1.00 0.00 81 GLN A CA 2
ATOM 2842 C C . GLN A 1 81 ? -10.731 5.255 -3.171 1.00 0.00 81 GLN A C 2
ATOM 2843 O O . GLN A 1 81 ? -10.100 5.107 -2.123 1.00 0.00 81 GLN A O 2
ATOM 2857 N N . THR A 1 82 ? -11.418 4.272 -3.745 1.00 0.00 82 THR A N 2
ATOM 2858 C CA . THR A 1 82 ? -11.472 2.937 -3.164 1.00 0.00 82 THR A CA 2
ATOM 2859 C C . THR A 1 82 ? -11.009 1.883 -4.164 1.00 0.00 82 THR A C 2
ATOM 2860 O O . THR A 1 82 ? -11.148 2.058 -5.375 1.00 0.00 82 THR A O 2
ATOM 2871 N N . LEU A 1 83 ? -10.458 0.789 -3.650 1.00 0.00 83 LEU A N 2
ATOM 2872 C CA . LEU A 1 83 ? -9.975 -0.295 -4.498 1.00 0.00 83 LEU A CA 2
ATOM 2873 C C . LEU A 1 83 ? -10.872 -0.474 -5.718 1.00 0.00 83 LEU A C 2
ATOM 2874 O O . LEU A 1 83 ? -10.389 -0.635 -6.839 1.00 0.00 83 LEU A O 2
ATOM 2890 N N . ASP A 1 84 ? -12.181 -0.441 -5.493 1.00 0.00 84 ASP A N 2
ATOM 2891 C CA . ASP A 1 84 ? -13.147 -0.596 -6.575 1.00 0.00 84 ASP A CA 2
ATOM 2892 C C . ASP A 1 84 ? -13.125 0.616 -7.500 1.00 0.00 84 ASP A C 2
ATOM 2893 O O . ASP A 1 84 ? -13.083 0.476 -8.723 1.00 0.00 84 ASP A O 2
ATOM 2902 N N . PHE A 1 85 ? -13.156 1.806 -6.910 1.00 0.00 85 PHE A N 2
ATOM 2903 C CA . PHE A 1 85 ? -13.142 3.043 -7.681 1.00 0.00 85 PHE A CA 2
ATOM 2904 C C . PHE A 1 85 ? -12.154 2.950 -8.841 1.00 0.00 85 PHE A C 2
ATOM 2905 O O . PHE A 1 85 ? -12.493 3.255 -9.985 1.00 0.00 85 PHE A O 2
ATOM 2922 N N . TYR A 1 86 ? -10.932 2.527 -8.537 1.00 0.00 86 TYR A N 2
ATOM 2923 C CA . TYR A 1 86 ? -9.894 2.396 -9.552 1.00 0.00 86 TYR A CA 2
ATOM 2924 C C . TYR A 1 86 ? -9.983 1.043 -10.250 1.00 0.00 86 TYR A C 2
ATOM 2925 O O . TYR A 1 86 ? -9.568 0.896 -11.399 1.00 0.00 86 TYR A O 2
ATOM 2943 N N . GLY A 1 87 ? -10.528 0.055 -9.546 1.00 0.00 87 GLY A N 2
ATOM 2944 C CA . GLY A 1 87 ? -10.663 -1.274 -10.114 1.00 0.00 87 GLY A CA 2
ATOM 2945 C C . GLY A 1 87 ? -9.425 -2.123 -9.902 1.00 0.00 87 GLY A C 2
ATOM 2946 O O . GLY A 1 87 ? -9.106 -2.982 -10.725 1.00 0.00 87 GLY A O 2
ATOM 2950 N N . ILE A 1 88 ? -8.726 -1.882 -8.799 1.00 0.00 88 ILE A N 2
ATOM 2951 C CA . ILE A 1 88 ? -7.516 -2.630 -8.483 1.00 0.00 88 ILE A CA 2
ATOM 2952 C C . ILE A 1 88 ? -7.830 -4.101 -8.230 1.00 0.00 88 ILE A C 2
ATOM 2953 O O . ILE A 1 88 ? -8.718 -4.430 -7.445 1.00 0.00 88 ILE A O 2
ATOM 2969 N N . GLN A 1 89 ? -7.092 -4.981 -8.900 1.00 0.00 89 GLN A N 2
ATOM 2970 C CA . GLN A 1 89 ? -7.292 -6.417 -8.747 1.00 0.00 89 GLN A CA 2
ATOM 2971 C C . GLN A 1 89 ? -6.229 -7.020 -7.834 1.00 0.00 89 GLN A C 2
ATOM 2972 O O . GLN A 1 89 ? -5.129 -6.487 -7.685 1.00 0.00 89 GLN A O 2
ATOM 2986 N N . PRO A 1 90 ? -6.563 -8.158 -7.207 1.00 0.00 90 PRO A N 2
ATOM 2987 C CA . PRO A 1 90 ? -5.651 -8.858 -6.298 1.00 0.00 90 PRO A CA 2
ATOM 2988 C C . PRO A 1 90 ? -4.475 -9.493 -7.032 1.00 0.00 90 PRO A C 2
ATOM 2989 O O . PRO A 1 90 ? -4.584 -10.597 -7.562 1.00 0.00 90 PRO A O 2
ATOM 3000 N N . GLY A 1 91 ? -3.348 -8.786 -7.058 1.00 0.00 91 GLY A N 2
ATOM 3001 C CA . GLY A 1 91 ? -2.168 -9.297 -7.729 1.00 0.00 91 GLY A CA 2
ATOM 3002 C C . GLY A 1 91 ? -1.406 -8.215 -8.467 1.00 0.00 91 GLY A C 2
ATOM 3003 O O . GLY A 1 91 ? -0.196 -8.323 -8.667 1.00 0.00 91 GLY A O 2
ATOM 3007 N N . SER A 1 92 ? -2.116 -7.167 -8.875 1.00 0.00 92 SER A N 2
ATOM 3008 C CA . SER A 1 92 ? -1.500 -6.062 -9.600 1.00 0.00 92 SER A CA 2
ATOM 3009 C C . SER A 1 92 ? -0.251 -5.567 -8.877 1.00 0.00 92 SER A C 2
ATOM 3010 O O . SER A 1 92 ? 0.105 -6.069 -7.810 1.00 0.00 92 SER A O 2
ATOM 3018 N N . THR A 1 93 ? 0.413 -4.577 -9.466 1.00 0.00 93 THR A N 2
ATOM 3019 C CA . THR A 1 93 ? 1.623 -4.013 -8.881 1.00 0.00 93 THR A CA 2
ATOM 3020 C C . THR A 1 93 ? 1.538 -2.493 -8.800 1.00 0.00 93 THR A C 2
ATOM 3021 O O . THR A 1 93 ? 1.330 -1.819 -9.808 1.00 0.00 93 THR A O 2
ATOM 3032 N N . VAL A 1 94 ? 1.701 -1.959 -7.593 1.00 0.00 94 VAL A N 2
ATOM 3033 C CA . VAL A 1 94 ? 1.645 -0.518 -7.381 1.00 0.00 94 VAL A CA 2
ATOM 3034 C C . VAL A 1 94 ? 3.003 0.028 -6.955 1.00 0.00 94 VAL A C 2
ATOM 3035 O O . VAL A 1 94 ? 3.795 -0.672 -6.323 1.00 0.00 94 VAL A O 2
ATOM 3048 N N . HIS A 1 95 ? 3.266 1.283 -7.304 1.00 0.00 95 HIS A N 2
ATOM 3049 C CA . HIS A 1 95 ? 4.529 1.925 -6.957 1.00 0.00 95 HIS A CA 2
ATOM 3050 C C . HIS A 1 95 ? 4.316 3.006 -5.901 1.00 0.00 95 HIS A C 2
ATOM 3051 O O . HIS A 1 95 ? 3.337 3.750 -5.947 1.00 0.00 95 HIS A O 2
ATOM 3066 N N . VAL A 1 96 ? 5.241 3.086 -4.948 1.00 0.00 96 VAL A N 2
ATOM 3067 C CA . VAL A 1 96 ? 5.155 4.075 -3.881 1.00 0.00 96 VAL A CA 2
ATOM 3068 C C . VAL A 1 96 ? 6.100 5.243 -4.137 1.00 0.00 96 VAL A C 2
ATOM 3069 O O . VAL A 1 96 ? 7.283 5.048 -4.419 1.00 0.00 96 VAL A O 2
ATOM 3082 N N . LEU A 1 97 ? 5.572 6.458 -4.037 1.00 0.00 97 LEU A N 2
ATOM 3083 C CA . LEU A 1 97 ? 6.369 7.660 -4.257 1.00 0.00 97 LEU A CA 2
ATOM 3084 C C . LEU A 1 97 ? 6.352 8.558 -3.024 1.00 0.00 97 LEU A C 2
ATOM 3085 O O . LEU A 1 97 ? 5.297 9.039 -2.609 1.00 0.00 97 LEU A O 2
ATOM 3101 N N . ARG A 1 98 ? 7.527 8.781 -2.445 1.00 0.00 98 ARG A N 2
ATOM 3102 C CA . ARG A 1 98 ? 7.647 9.623 -1.260 1.00 0.00 98 ARG A CA 2
ATOM 3103 C C . ARG A 1 98 ? 7.609 11.101 -1.638 1.00 0.00 98 ARG A C 2
ATOM 3104 O O . ARG A 1 98 ? 8.138 11.502 -2.675 1.00 0.00 98 ARG A O 2
ATOM 3125 N N . LYS A 1 99 ? 6.980 11.907 -0.789 1.00 0.00 99 LYS A N 2
ATOM 3126 C CA . LYS A 1 99 ? 6.873 13.340 -1.031 1.00 0.00 99 LYS A CA 2
ATOM 3127 C C . LYS A 1 99 ? 8.244 14.006 -0.973 1.00 0.00 99 LYS A C 2
ATOM 3128 O O . LYS A 1 99 ? 9.084 13.648 -0.147 1.00 0.00 99 LYS A O 2
ATOM 3147 N N . SER A 1 100 ? 8.464 14.976 -1.855 1.00 0.00 100 SER A N 2
ATOM 3148 C CA . SER A 1 100 ? 9.734 15.690 -1.905 1.00 0.00 100 SER A CA 2
ATOM 3149 C C . SER A 1 100 ? 9.768 16.813 -0.872 1.00 0.00 100 SER A C 2
ATOM 3150 O O . SER A 1 100 ? 10.693 16.901 -0.065 1.00 0.00 100 SER A O 2
ATOM 3158 N N . TRP A 1 101 ? 8.752 17.668 -0.905 1.00 0.00 101 TRP A N 2
ATOM 3159 C CA . TRP A 1 101 ? 8.664 18.786 0.027 1.00 0.00 101 TRP A CA 2
ATOM 3160 C C . TRP A 1 101 ? 8.185 18.317 1.397 1.00 0.00 101 TRP A C 2
ATOM 3161 O O . TRP A 1 101 ? 7.496 17.303 1.509 1.00 0.00 101 TRP A O 2
ATOM 3182 N N . SER A 1 102 ? 8.553 19.060 2.435 1.00 0.00 102 SER A N 2
ATOM 3183 C CA . SER A 1 102 ? 8.163 18.717 3.798 1.00 0.00 102 SER A CA 2
ATOM 3184 C C . SER A 1 102 ? 6.672 18.404 3.873 1.00 0.00 102 SER A C 2
ATOM 3185 O O . SER A 1 102 ? 5.922 18.669 2.934 1.00 0.00 102 SER A O 2
ATOM 3193 N N . GLY A 1 103 ? 6.249 17.839 5.000 1.00 0.00 103 GLY A N 2
ATOM 3194 C CA . GLY A 1 103 ? 4.849 17.499 5.179 1.00 0.00 103 GLY A CA 2
ATOM 3195 C C . GLY A 1 103 ? 4.190 18.312 6.275 1.00 0.00 103 GLY A C 2
ATOM 3196 O O . GLY A 1 103 ? 4.776 18.562 7.329 1.00 0.00 103 GLY A O 2
ATOM 3200 N N . PRO A 1 104 ? 2.943 18.740 6.031 1.00 0.00 104 PRO A N 2
ATOM 3201 C CA . PRO A 1 104 ? 2.178 19.538 6.994 1.00 0.00 104 PRO A CA 2
ATOM 3202 C C . PRO A 1 104 ? 1.765 18.728 8.219 1.00 0.00 104 PRO A C 2
ATOM 3203 O O . PRO A 1 104 ? 1.599 19.275 9.309 1.00 0.00 104 PRO A O 2
ATOM 3214 N N . SER A 1 105 ? 1.601 17.423 8.032 1.00 0.00 105 SER A N 2
ATOM 3215 C CA . SER A 1 105 ? 1.204 16.538 9.121 1.00 0.00 105 SER A CA 2
ATOM 3216 C C . SER A 1 105 ? 1.924 16.912 10.414 1.00 0.00 105 SER A C 2
ATOM 3217 O O . SER A 1 105 ? 3.108 16.624 10.583 1.00 0.00 105 SER A O 2
ATOM 3225 N N . SER A 1 106 ? 1.198 17.556 11.322 1.00 0.00 106 SER A N 2
ATOM 3226 C CA . SER A 1 106 ? 1.767 17.973 12.599 1.00 0.00 106 SER A CA 2
ATOM 3227 C C . SER A 1 106 ? 1.044 17.301 13.762 1.00 0.00 106 SER A C 2
ATOM 3228 O O . SER A 1 106 ? 0.096 17.851 14.319 1.00 0.00 106 SER A O 2
ATOM 3236 N N . GLY A 1 107 ? 1.500 16.105 14.122 1.00 0.00 107 GLY A N 2
ATOM 3237 C CA . GLY A 1 107 ? 0.885 15.375 15.216 1.00 0.00 107 GLY A CA 2
ATOM 3238 C C . GLY A 1 107 ? 1.635 14.103 15.558 1.00 0.00 107 GLY A C 2
ATOM 3239 O O . GLY A 1 107 ? 2.779 14.151 16.009 1.00 0.00 107 GLY A O 2
ATOM 3243 N N . GLY A 1 1 ? 3.659 -15.102 28.077 1.00 0.00 1 GLY A N 3
ATOM 3244 C CA . GLY A 1 1 ? 3.853 -16.498 27.730 1.00 0.00 1 GLY A CA 3
ATOM 3245 C C . GLY A 1 1 ? 2.591 -17.319 27.902 1.00 0.00 1 GLY A C 3
ATOM 3246 O O . GLY A 1 1 ? 2.497 -18.141 28.814 1.00 0.00 1 GLY A O 3
ATOM 3250 N N . SER A 1 2 ? 1.617 -17.096 27.025 1.00 0.00 2 SER A N 3
ATOM 3251 C CA . SER A 1 2 ? 0.352 -17.818 27.088 1.00 0.00 2 SER A CA 3
ATOM 3252 C C . SER A 1 2 ? 0.076 -18.545 25.776 1.00 0.00 2 SER A C 3
ATOM 3253 O O . SER A 1 2 ? 0.210 -17.972 24.695 1.00 0.00 2 SER A O 3
ATOM 3261 N N . SER A 1 3 ? -0.310 -19.813 25.879 1.00 0.00 3 SER A N 3
ATOM 3262 C CA . SER A 1 3 ? -0.602 -20.622 24.701 1.00 0.00 3 SER A CA 3
ATOM 3263 C C . SER A 1 3 ? -1.666 -19.955 23.834 1.00 0.00 3 SER A C 3
ATOM 3264 O O . SER A 1 3 ? -2.573 -19.297 24.342 1.00 0.00 3 SER A O 3
ATOM 3272 N N . GLY A 1 4 ? -1.548 -20.132 22.522 1.00 0.00 4 GLY A N 3
ATOM 3273 C CA . GLY A 1 4 ? -2.505 -19.542 21.605 1.00 0.00 4 GLY A CA 3
ATOM 3274 C C . GLY A 1 4 ? -1.894 -19.220 20.256 1.00 0.00 4 GLY A C 3
ATOM 3275 O O . GLY A 1 4 ? -1.567 -20.121 19.484 1.00 0.00 4 GLY A O 3
ATOM 3279 N N . SER A 1 5 ? -1.740 -17.931 19.970 1.00 0.00 5 SER A N 3
ATOM 3280 C CA . SER A 1 5 ? -1.169 -17.492 18.702 1.00 0.00 5 SER A CA 3
ATOM 3281 C C . SER A 1 5 ? -1.610 -18.405 17.562 1.00 0.00 5 SER A C 3
ATOM 3282 O O . SER A 1 5 ? -0.816 -18.753 16.688 1.00 0.00 5 SER A O 3
ATOM 3290 N N . SER A 1 6 ? -2.882 -18.789 17.579 1.00 0.00 6 SER A N 3
ATOM 3291 C CA . SER A 1 6 ? -3.429 -19.665 16.549 1.00 0.00 6 SER A CA 3
ATOM 3292 C C . SER A 1 6 ? -3.819 -18.867 15.309 1.00 0.00 6 SER A C 3
ATOM 3293 O O . SER A 1 6 ? -4.032 -17.658 15.376 1.00 0.00 6 SER A O 3
ATOM 3301 N N . GLY A 1 7 ? -3.910 -19.556 14.175 1.00 0.00 7 GLY A N 3
ATOM 3302 C CA . GLY A 1 7 ? -4.274 -18.897 12.934 1.00 0.00 7 GLY A CA 3
ATOM 3303 C C . GLY A 1 7 ? -3.174 -18.971 11.894 1.00 0.00 7 GLY A C 3
ATOM 3304 O O . GLY A 1 7 ? -2.607 -17.950 11.507 1.00 0.00 7 GLY A O 3
ATOM 3308 N N . MET A 1 8 ? -2.871 -20.183 11.441 1.00 0.00 8 MET A N 3
ATOM 3309 C CA . MET A 1 8 ? -1.830 -20.386 10.440 1.00 0.00 8 MET A CA 3
ATOM 3310 C C . MET A 1 8 ? -2.411 -20.319 9.031 1.00 0.00 8 MET A C 3
ATOM 3311 O O . MET A 1 8 ? -2.043 -21.107 8.160 1.00 0.00 8 MET A O 3
ATOM 3325 N N . SER A 1 9 ? -3.321 -19.374 8.815 1.00 0.00 9 SER A N 3
ATOM 3326 C CA . SER A 1 9 ? -3.955 -19.208 7.513 1.00 0.00 9 SER A CA 3
ATOM 3327 C C . SER A 1 9 ? -3.791 -17.777 7.008 1.00 0.00 9 SER A C 3
ATOM 3328 O O . SER A 1 9 ? -4.348 -16.838 7.576 1.00 0.00 9 SER A O 3
ATOM 3336 N N . LEU A 1 10 ? -3.022 -17.620 5.936 1.00 0.00 10 LEU A N 3
ATOM 3337 C CA . LEU A 1 10 ? -2.783 -16.305 5.352 1.00 0.00 10 LEU A CA 3
ATOM 3338 C C . LEU A 1 10 ? -4.065 -15.735 4.752 1.00 0.00 10 LEU A C 3
ATOM 3339 O O . LEU A 1 10 ? -5.073 -16.431 4.640 1.00 0.00 10 LEU A O 3
ATOM 3355 N N . SER A 1 11 ? -4.016 -14.464 4.365 1.00 0.00 11 SER A N 3
ATOM 3356 C CA . SER A 1 11 ? -5.173 -13.799 3.777 1.00 0.00 11 SER A CA 3
ATOM 3357 C C . SER A 1 11 ? -5.411 -14.283 2.350 1.00 0.00 11 SER A C 3
ATOM 3358 O O . SER A 1 11 ? -4.509 -14.819 1.706 1.00 0.00 11 SER A O 3
ATOM 3366 N N . ASP A 1 12 ? -6.631 -14.090 1.862 1.00 0.00 12 ASP A N 3
ATOM 3367 C CA . ASP A 1 12 ? -6.989 -14.505 0.511 1.00 0.00 12 ASP A CA 3
ATOM 3368 C C . ASP A 1 12 ? -6.556 -13.459 -0.512 1.00 0.00 12 ASP A C 3
ATOM 3369 O O . ASP A 1 12 ? -5.875 -13.775 -1.487 1.00 0.00 12 ASP A O 3
ATOM 3378 N N . TRP A 1 13 ? -6.957 -12.214 -0.282 1.00 0.00 13 TRP A N 3
ATOM 3379 C CA . TRP A 1 13 ? -6.611 -11.121 -1.184 1.00 0.00 13 TRP A CA 3
ATOM 3380 C C . TRP A 1 13 ? -5.209 -10.597 -0.891 1.00 0.00 13 TRP A C 3
ATOM 3381 O O . TRP A 1 13 ? -4.903 -10.212 0.238 1.00 0.00 13 TRP A O 3
ATOM 3402 N N . HIS A 1 14 ? -4.361 -10.584 -1.915 1.00 0.00 14 HIS A N 3
ATOM 3403 C CA . HIS A 1 14 ? -2.991 -10.105 -1.767 1.00 0.00 14 HIS A CA 3
ATOM 3404 C C . HIS A 1 14 ? -2.641 -9.109 -2.869 1.00 0.00 14 HIS A C 3
ATOM 3405 O O . HIS A 1 14 ? -3.366 -8.980 -3.856 1.00 0.00 14 HIS A O 3
ATOM 3420 N N . LEU A 1 15 ? -1.528 -8.407 -2.693 1.00 0.00 15 LEU A N 3
ATOM 3421 C CA . LEU A 1 15 ? -1.082 -7.422 -3.672 1.00 0.00 15 LEU A CA 3
ATOM 3422 C C . LEU A 1 15 ? 0.436 -7.274 -3.644 1.00 0.00 15 LEU A C 3
ATOM 3423 O O . LEU A 1 15 ? 1.088 -7.647 -2.668 1.00 0.00 15 LEU A O 3
ATOM 3439 N N . ALA A 1 16 ? 0.993 -6.727 -4.719 1.00 0.00 16 ALA A N 3
ATOM 3440 C CA . ALA A 1 16 ? 2.433 -6.527 -4.816 1.00 0.00 16 ALA A CA 3
ATOM 3441 C C . ALA A 1 16 ? 2.810 -5.087 -4.486 1.00 0.00 16 ALA A C 3
ATOM 3442 O O . ALA A 1 16 ? 2.001 -4.172 -4.638 1.00 0.00 16 ALA A O 3
ATOM 3449 N N . VAL A 1 17 ? 4.044 -4.892 -4.032 1.00 0.00 17 VAL A N 3
ATOM 3450 C CA . VAL A 1 17 ? 4.529 -3.563 -3.680 1.00 0.00 17 VAL A CA 3
ATOM 3451 C C . VAL A 1 17 ? 5.891 -3.290 -4.307 1.00 0.00 17 VAL A C 3
ATOM 3452 O O . VAL A 1 17 ? 6.804 -4.112 -4.219 1.00 0.00 17 VAL A O 3
ATOM 3465 N N . LYS A 1 18 ? 6.023 -2.130 -4.942 1.00 0.00 18 LYS A N 3
ATOM 3466 C CA . LYS A 1 18 ? 7.275 -1.747 -5.584 1.00 0.00 18 LYS A CA 3
ATOM 3467 C C . LYS A 1 18 ? 7.684 -0.334 -5.178 1.00 0.00 18 LYS A C 3
ATOM 3468 O O . LYS A 1 18 ? 6.834 0.524 -4.937 1.00 0.00 18 LYS A O 3
ATOM 3487 N N . LEU A 1 19 ? 8.989 -0.100 -5.105 1.00 0.00 19 LEU A N 3
ATOM 3488 C CA . LEU A 1 19 ? 9.511 1.210 -4.730 1.00 0.00 19 LEU A CA 3
ATOM 3489 C C . LEU A 1 19 ? 9.884 2.022 -5.966 1.00 0.00 19 LEU A C 3
ATOM 3490 O O . LEU A 1 19 ? 10.678 1.580 -6.795 1.00 0.00 19 LEU A O 3
ATOM 3506 N N . ALA A 1 20 ? 9.307 3.214 -6.081 1.00 0.00 20 ALA A N 3
ATOM 3507 C CA . ALA A 1 20 ? 9.581 4.090 -7.213 1.00 0.00 20 ALA A CA 3
ATOM 3508 C C . ALA A 1 20 ? 10.974 4.703 -7.107 1.00 0.00 20 ALA A C 3
ATOM 3509 O O . ALA A 1 20 ? 11.617 4.983 -8.119 1.00 0.00 20 ALA A O 3
ATOM 3516 N N . ASP A 1 21 ? 11.432 4.909 -5.878 1.00 0.00 21 ASP A N 3
ATOM 3517 C CA . ASP A 1 21 ? 12.749 5.489 -5.641 1.00 0.00 21 ASP A CA 3
ATOM 3518 C C . ASP A 1 21 ? 13.851 4.477 -5.939 1.00 0.00 21 ASP A C 3
ATOM 3519 O O . ASP A 1 21 ? 14.947 4.845 -6.359 1.00 0.00 21 ASP A O 3
ATOM 3528 N N . GLN A 1 22 ? 13.550 3.201 -5.720 1.00 0.00 22 GLN A N 3
ATOM 3529 C CA . GLN A 1 22 ? 14.516 2.136 -5.964 1.00 0.00 22 GLN A CA 3
ATOM 3530 C C . GLN A 1 22 ? 13.922 1.059 -6.866 1.00 0.00 22 GLN A C 3
ATOM 3531 O O . GLN A 1 22 ? 13.318 0.091 -6.403 1.00 0.00 22 GLN A O 3
ATOM 3545 N N . PRO A 1 23 ? 14.096 1.229 -8.185 1.00 0.00 23 PRO A N 3
ATOM 3546 C CA . PRO A 1 23 ? 13.585 0.281 -9.179 1.00 0.00 23 PRO A CA 3
ATOM 3547 C C . PRO A 1 23 ? 14.333 -1.048 -9.152 1.00 0.00 23 PRO A C 3
ATOM 3548 O O . PRO A 1 23 ? 13.963 -1.995 -9.848 1.00 0.00 23 PRO A O 3
ATOM 3559 N N . LEU A 1 24 ? 15.386 -1.112 -8.345 1.00 0.00 24 LEU A N 3
ATOM 3560 C CA . LEU A 1 24 ? 16.187 -2.325 -8.226 1.00 0.00 24 LEU A CA 3
ATOM 3561 C C . LEU A 1 24 ? 15.801 -3.112 -6.978 1.00 0.00 24 LEU A C 3
ATOM 3562 O O . LEU A 1 24 ? 15.880 -4.340 -6.957 1.00 0.00 24 LEU A O 3
ATOM 3578 N N . ALA A 1 25 ? 15.383 -2.397 -5.939 1.00 0.00 25 ALA A N 3
ATOM 3579 C CA . ALA A 1 25 ? 14.981 -3.028 -4.688 1.00 0.00 25 ALA A CA 3
ATOM 3580 C C . ALA A 1 25 ? 14.051 -4.209 -4.944 1.00 0.00 25 ALA A C 3
ATOM 3581 O O . ALA A 1 25 ? 13.297 -4.238 -5.916 1.00 0.00 25 ALA A O 3
ATOM 3588 N N . PRO A 1 26 ? 14.105 -5.210 -4.051 1.00 0.00 26 PRO A N 3
ATOM 3589 C CA . PRO A 1 26 ? 13.274 -6.412 -4.160 1.00 0.00 26 PRO A CA 3
ATOM 3590 C C . PRO A 1 26 ? 11.800 -6.124 -3.895 1.00 0.00 26 PRO A C 3
ATOM 3591 O O . PRO A 1 26 ? 11.459 -5.353 -2.997 1.00 0.00 26 PRO A O 3
ATOM 3602 N N . LYS A 1 27 ? 10.929 -6.748 -4.680 1.00 0.00 27 LYS A N 3
ATOM 3603 C CA . LYS A 1 27 ? 9.491 -6.561 -4.530 1.00 0.00 27 LYS A CA 3
ATOM 3604 C C . LYS A 1 27 ? 9.003 -7.135 -3.204 1.00 0.00 27 LYS A C 3
ATOM 3605 O O . LYS A 1 27 ? 9.582 -8.085 -2.677 1.00 0.00 27 LYS A O 3
ATOM 3624 N N . SER A 1 28 ? 7.935 -6.552 -2.670 1.00 0.00 28 SER A N 3
ATOM 3625 C CA . SER A 1 28 ? 7.371 -7.004 -1.403 1.00 0.00 28 SER A CA 3
ATOM 3626 C C . SER A 1 28 ? 5.868 -7.237 -1.530 1.00 0.00 28 SER A C 3
ATOM 3627 O O . SER A 1 28 ? 5.165 -6.473 -2.192 1.00 0.00 28 SER A O 3
ATOM 3635 N N . ILE A 1 29 ? 5.384 -8.297 -0.891 1.00 0.00 29 ILE A N 3
ATOM 3636 C CA . ILE A 1 29 ? 3.966 -8.630 -0.931 1.00 0.00 29 ILE A CA 3
ATOM 3637 C C . ILE A 1 29 ? 3.260 -8.186 0.346 1.00 0.00 29 ILE A C 3
ATOM 3638 O O . ILE A 1 29 ? 3.747 -8.425 1.452 1.00 0.00 29 ILE A O 3
ATOM 3654 N N . LEU A 1 30 ? 2.110 -7.541 0.186 1.00 0.00 30 LEU A N 3
ATOM 3655 C CA . LEU A 1 30 ? 1.335 -7.064 1.326 1.00 0.00 30 LEU A CA 3
ATOM 3656 C C . LEU A 1 30 ? 0.029 -7.841 1.460 1.00 0.00 30 LEU A C 3
ATOM 3657 O O . LEU A 1 30 ? -0.762 -7.907 0.519 1.00 0.00 30 LEU A O 3
ATOM 3673 N N . GLN A 1 31 ? -0.190 -8.424 2.634 1.00 0.00 31 GLN A N 3
ATOM 3674 C CA . GLN A 1 31 ? -1.401 -9.194 2.889 1.00 0.00 31 GLN A CA 3
ATOM 3675 C C . GLN A 1 31 ? -2.368 -8.411 3.772 1.00 0.00 31 GLN A C 3
ATOM 3676 O O . GLN A 1 31 ? -2.166 -8.296 4.982 1.00 0.00 31 GLN A O 3
ATOM 3690 N N . LEU A 1 32 ? -3.417 -7.874 3.160 1.00 0.00 32 LEU A N 3
ATOM 3691 C CA . LEU A 1 32 ? -4.416 -7.101 3.890 1.00 0.00 32 LEU A CA 3
ATOM 3692 C C . LEU A 1 32 ? -5.309 -8.015 4.723 1.00 0.00 32 LEU A C 3
ATOM 3693 O O . LEU A 1 32 ? -5.528 -9.181 4.393 1.00 0.00 32 LEU A O 3
ATOM 3709 N N . PRO A 1 33 ? -5.841 -7.474 5.830 1.00 0.00 33 PRO A N 3
ATOM 3710 C CA . PRO A 1 33 ? -6.721 -8.222 6.732 1.00 0.00 33 PRO A CA 3
ATOM 3711 C C . PRO A 1 33 ? -8.080 -8.516 6.104 1.00 0.00 33 PRO A C 3
ATOM 3712 O O . PRO A 1 33 ? -8.819 -7.600 5.746 1.00 0.00 33 PRO A O 3
ATOM 3723 N N . GLU A 1 34 ? -8.402 -9.799 5.976 1.00 0.00 34 GLU A N 3
ATOM 3724 C CA . GLU A 1 34 ? -9.673 -10.212 5.391 1.00 0.00 34 GLU A CA 3
ATOM 3725 C C . GLU A 1 34 ? -10.835 -9.450 6.021 1.00 0.00 34 GLU A C 3
ATOM 3726 O O . GLU A 1 34 ? -10.745 -8.985 7.158 1.00 0.00 34 GLU A O 3
ATOM 3738 N N . THR A 1 35 ? -11.928 -9.325 5.274 1.00 0.00 35 THR A N 3
ATOM 3739 C CA . THR A 1 35 ? -13.107 -8.619 5.757 1.00 0.00 35 THR A CA 3
ATOM 3740 C C . THR A 1 35 ? -14.272 -9.578 5.974 1.00 0.00 35 THR A C 3
ATOM 3741 O O . THR A 1 35 ? -14.346 -10.631 5.341 1.00 0.00 35 THR A O 3
ATOM 3752 N N . GLU A 1 36 ? -15.180 -9.206 6.870 1.00 0.00 36 GLU A N 3
ATOM 3753 C CA . GLU A 1 36 ? -16.342 -10.035 7.169 1.00 0.00 36 GLU A CA 3
ATOM 3754 C C . GLU A 1 36 ? -17.265 -10.136 5.958 1.00 0.00 36 GLU A C 3
ATOM 3755 O O . GLU A 1 36 ? -18.096 -11.040 5.870 1.00 0.00 36 GLU A O 3
ATOM 3767 N N . LEU A 1 37 ? -17.112 -9.201 5.026 1.00 0.00 37 LEU A N 3
ATOM 3768 C CA . LEU A 1 37 ? -17.931 -9.183 3.819 1.00 0.00 37 LEU A CA 3
ATOM 3769 C C . LEU A 1 37 ? -17.641 -10.400 2.946 1.00 0.00 37 LEU A C 3
ATOM 3770 O O . LEU A 1 37 ? -18.556 -11.098 2.513 1.00 0.00 37 LEU A O 3
ATOM 3786 N N . GLY A 1 38 ? -16.359 -10.648 2.693 1.00 0.00 38 GLY A N 3
ATOM 3787 C CA . GLY A 1 38 ? -15.971 -11.782 1.875 1.00 0.00 38 GLY A CA 3
ATOM 3788 C C . GLY A 1 38 ? -14.669 -11.545 1.136 1.00 0.00 38 GLY A C 3
ATOM 3789 O O . GLY A 1 38 ? -13.967 -10.570 1.401 1.00 0.00 38 GLY A O 3
ATOM 3793 N N . GLU A 1 39 ? -14.346 -12.440 0.207 1.00 0.00 39 GLU A N 3
ATOM 3794 C CA . GLU A 1 39 ? -13.118 -12.323 -0.571 1.00 0.00 39 GLU A CA 3
ATOM 3795 C C . GLU A 1 39 ? -13.380 -11.620 -1.899 1.00 0.00 39 GLU A C 3
ATOM 3796 O O . GLU A 1 39 ? -12.503 -10.947 -2.441 1.00 0.00 39 GLU A O 3
ATOM 3808 N N . TYR A 1 40 ? -14.592 -11.781 -2.418 1.00 0.00 40 TYR A N 3
ATOM 3809 C CA . TYR A 1 40 ? -14.970 -11.164 -3.684 1.00 0.00 40 TYR A CA 3
ATOM 3810 C C . TYR A 1 40 ? -14.463 -9.727 -3.763 1.00 0.00 40 TYR A C 3
ATOM 3811 O O . TYR A 1 40 ? -14.054 -9.145 -2.758 1.00 0.00 40 TYR A O 3
ATOM 3829 N N . SER A 1 41 ? -14.494 -9.161 -4.965 1.00 0.00 41 SER A N 3
ATOM 3830 C CA . SER A 1 41 ? -14.035 -7.793 -5.177 1.00 0.00 41 SER A CA 3
ATOM 3831 C C . SER A 1 41 ? -14.351 -6.920 -3.966 1.00 0.00 41 SER A C 3
ATOM 3832 O O . SER A 1 41 ? -15.455 -6.388 -3.840 1.00 0.00 41 SER A O 3
ATOM 3840 N N . LEU A 1 42 ? -13.374 -6.777 -3.078 1.00 0.00 42 LEU A N 3
ATOM 3841 C CA . LEU A 1 42 ? -13.545 -5.968 -1.876 1.00 0.00 42 LEU A CA 3
ATOM 3842 C C . LEU A 1 42 ? -14.438 -4.763 -2.153 1.00 0.00 42 LEU A C 3
ATOM 3843 O O . LEU A 1 42 ? -15.460 -4.571 -1.497 1.00 0.00 42 LEU A O 3
ATOM 3859 N N . GLY A 1 43 ? -14.043 -3.954 -3.132 1.00 0.00 43 GLY A N 3
ATOM 3860 C CA . GLY A 1 43 ? -14.820 -2.778 -3.480 1.00 0.00 43 GLY A CA 3
ATOM 3861 C C . GLY A 1 43 ? -15.334 -2.040 -2.260 1.00 0.00 43 GLY A C 3
ATOM 3862 O O . GLY A 1 43 ? -16.510 -2.143 -1.914 1.00 0.00 43 GLY A O 3
ATOM 3866 N N . GLY A 1 44 ? -14.450 -1.295 -1.604 1.00 0.00 44 GLY A N 3
ATOM 3867 C CA . GLY A 1 44 ? -14.839 -0.550 -0.421 1.00 0.00 44 GLY A CA 3
ATOM 3868 C C . GLY A 1 44 ? -13.647 -0.015 0.346 1.00 0.00 44 GLY A C 3
ATOM 3869 O O . GLY A 1 44 ? -13.669 1.116 0.833 1.00 0.00 44 GLY A O 3
ATOM 3873 N N . TYR A 1 45 ? -12.603 -0.829 0.456 1.00 0.00 45 TYR A N 3
ATOM 3874 C CA . TYR A 1 45 ? -11.397 -0.432 1.174 1.00 0.00 45 TYR A CA 3
ATOM 3875 C C . TYR A 1 45 ? -10.929 0.951 0.731 1.00 0.00 45 TYR A C 3
ATOM 3876 O O . TYR A 1 45 ? -10.958 1.277 -0.456 1.00 0.00 45 TYR A O 3
ATOM 3894 N N . SER A 1 46 ? -10.498 1.759 1.694 1.00 0.00 46 SER A N 3
ATOM 3895 C CA . SER A 1 46 ? -10.026 3.108 1.405 1.00 0.00 46 SER A CA 3
ATOM 3896 C C . SER A 1 46 ? -8.521 3.116 1.157 1.00 0.00 46 SER A C 3
ATOM 3897 O O . SER A 1 46 ? -7.745 2.607 1.966 1.00 0.00 46 SER A O 3
ATOM 3905 N N . ILE A 1 47 ? -8.117 3.697 0.032 1.00 0.00 47 ILE A N 3
ATOM 3906 C CA . ILE A 1 47 ? -6.705 3.772 -0.323 1.00 0.00 47 ILE A CA 3
ATOM 3907 C C . ILE A 1 47 ? -5.851 4.129 0.889 1.00 0.00 47 ILE A C 3
ATOM 3908 O O . ILE A 1 47 ? -4.787 3.549 1.103 1.00 0.00 47 ILE A O 3
ATOM 3924 N N . SER A 1 48 ? -6.327 5.085 1.680 1.00 0.00 48 SER A N 3
ATOM 3925 C CA . SER A 1 48 ? -5.606 5.521 2.870 1.00 0.00 48 SER A CA 3
ATOM 3926 C C . SER A 1 48 ? -5.048 4.325 3.635 1.00 0.00 48 SER A C 3
ATOM 3927 O O . SER A 1 48 ? -3.856 4.269 3.939 1.00 0.00 48 SER A O 3
ATOM 3935 N N . PHE A 1 49 ? -5.918 3.369 3.944 1.00 0.00 49 PHE A N 3
ATOM 3936 C CA . PHE A 1 49 ? -5.513 2.174 4.675 1.00 0.00 49 PHE A CA 3
ATOM 3937 C C . PHE A 1 49 ? -4.235 1.584 4.087 1.00 0.00 49 PHE A C 3
ATOM 3938 O O . PHE A 1 49 ? -3.198 1.537 4.750 1.00 0.00 49 PHE A O 3
ATOM 3955 N N . LEU A 1 50 ? -4.316 1.135 2.840 1.00 0.00 50 LEU A N 3
ATOM 3956 C CA . LEU A 1 50 ? -3.166 0.547 2.162 1.00 0.00 50 LEU A CA 3
ATOM 3957 C C . LEU A 1 50 ? -1.924 1.413 2.347 1.00 0.00 50 LEU A C 3
ATOM 3958 O O . LEU A 1 50 ? -0.884 0.936 2.802 1.00 0.00 50 LEU A O 3
ATOM 3974 N N . LYS A 1 51 ? -2.040 2.688 1.993 1.00 0.00 51 LYS A N 3
ATOM 3975 C CA . LYS A 1 51 ? -0.928 3.623 2.122 1.00 0.00 51 LYS A CA 3
ATOM 3976 C C . LYS A 1 51 ? -0.232 3.456 3.469 1.00 0.00 51 LYS A C 3
ATOM 3977 O O . LYS A 1 51 ? 0.941 3.798 3.617 1.00 0.00 51 LYS A O 3
ATOM 3996 N N . GLN A 1 52 ? -0.961 2.928 4.446 1.00 0.00 52 GLN A N 3
ATOM 3997 C CA . GLN A 1 52 ? -0.412 2.716 5.780 1.00 0.00 52 GLN A CA 3
ATOM 3998 C C . GLN A 1 52 ? 0.239 1.340 5.888 1.00 0.00 52 GLN A C 3
ATOM 3999 O O . GLN A 1 52 ? 1.345 1.205 6.412 1.00 0.00 52 GLN A O 3
ATOM 4013 N N . LEU A 1 53 ? -0.455 0.323 5.391 1.00 0.00 53 LEU A N 3
ATOM 4014 C CA . LEU A 1 53 ? 0.055 -1.044 5.431 1.00 0.00 53 LEU A CA 3
ATOM 4015 C C . LEU A 1 53 ? 1.403 -1.143 4.725 1.00 0.00 53 LEU A C 3
ATOM 4016 O O . LEU A 1 53 ? 2.361 -1.692 5.269 1.00 0.00 53 LEU A O 3
ATOM 4032 N N . ILE A 1 54 ? 1.470 -0.606 3.511 1.00 0.00 54 ILE A N 3
ATOM 4033 C CA . ILE A 1 54 ? 2.702 -0.632 2.732 1.00 0.00 54 ILE A CA 3
ATOM 4034 C C . ILE A 1 54 ? 3.827 0.098 3.458 1.00 0.00 54 ILE A C 3
ATOM 4035 O O . ILE A 1 54 ? 4.903 -0.458 3.675 1.00 0.00 54 ILE A O 3
ATOM 4051 N N . ALA A 1 55 ? 3.569 1.347 3.833 1.00 0.00 55 ALA A N 3
ATOM 4052 C CA . ALA A 1 55 ? 4.558 2.153 4.538 1.00 0.00 55 ALA A CA 3
ATOM 4053 C C . ALA A 1 55 ? 4.980 1.486 5.843 1.00 0.00 55 ALA A C 3
ATOM 4054 O O . ALA A 1 55 ? 6.070 1.735 6.355 1.00 0.00 55 ALA A O 3
ATOM 4061 N N . GLY A 1 56 ? 4.107 0.637 6.377 1.00 0.00 56 GLY A N 3
ATOM 4062 C CA . GLY A 1 56 ? 4.407 -0.052 7.619 1.00 0.00 56 GLY A CA 3
ATOM 4063 C C . GLY A 1 56 ? 5.280 -1.273 7.409 1.00 0.00 56 GLY A C 3
ATOM 4064 O O . GLY A 1 56 ? 5.898 -1.773 8.348 1.00 0.00 56 GLY A O 3
ATOM 4068 N N . LYS A 1 57 ? 5.331 -1.755 6.172 1.00 0.00 57 LYS A N 3
ATOM 4069 C CA . LYS A 1 57 ? 6.135 -2.926 5.839 1.00 0.00 57 LYS A CA 3
ATOM 4070 C C . LYS A 1 57 ? 7.476 -2.513 5.243 1.00 0.00 57 LYS A C 3
ATOM 4071 O O . LYS A 1 57 ? 8.486 -3.195 5.427 1.00 0.00 57 LYS A O 3
ATOM 4090 N N . LEU A 1 58 ? 7.481 -1.393 4.528 1.00 0.00 58 LEU A N 3
ATOM 4091 C CA . LEU A 1 58 ? 8.700 -0.888 3.906 1.00 0.00 58 LEU A CA 3
ATOM 4092 C C . LEU A 1 58 ? 9.362 0.170 4.782 1.00 0.00 58 LEU A C 3
ATOM 4093 O O . LEU A 1 58 ? 10.129 1.001 4.297 1.00 0.00 58 LEU A O 3
ATOM 4109 N N . GLN A 1 59 ? 9.060 0.132 6.076 1.00 0.00 59 GLN A N 3
ATOM 4110 C CA . GLN A 1 59 ? 9.628 1.087 7.021 1.00 0.00 59 GLN A CA 3
ATOM 4111 C C . GLN A 1 59 ? 11.129 1.243 6.802 1.00 0.00 59 GLN A C 3
ATOM 4112 O O . GLN A 1 59 ? 11.723 2.242 7.206 1.00 0.00 59 GLN A O 3
ATOM 4126 N N . GLU A 1 60 ? 11.735 0.249 6.161 1.00 0.00 60 GLU A N 3
ATOM 4127 C CA . GLU A 1 60 ? 13.168 0.276 5.890 1.00 0.00 60 GLU A CA 3
ATOM 4128 C C . GLU A 1 60 ? 13.551 1.536 5.119 1.00 0.00 60 GLU A C 3
ATOM 4129 O O . GLU A 1 60 ? 14.584 2.150 5.386 1.00 0.00 60 GLU A O 3
ATOM 4141 N N . SER A 1 61 ? 12.712 1.915 4.161 1.00 0.00 61 SER A N 3
ATOM 4142 C CA . SER A 1 61 ? 12.964 3.098 3.347 1.00 0.00 61 SER A CA 3
ATOM 4143 C C . SER A 1 61 ? 11.930 4.184 3.631 1.00 0.00 61 SER A C 3
ATOM 4144 O O . SER A 1 61 ? 12.259 5.368 3.696 1.00 0.00 61 SER A O 3
ATOM 4152 N N . VAL A 1 62 ? 10.679 3.770 3.801 1.00 0.00 62 VAL A N 3
ATOM 4153 C CA . VAL A 1 62 ? 9.595 4.705 4.079 1.00 0.00 62 VAL A CA 3
ATOM 4154 C C . VAL A 1 62 ? 9.556 5.076 5.557 1.00 0.00 62 VAL A C 3
ATOM 4155 O O . VAL A 1 62 ? 9.252 4.253 6.422 1.00 0.00 62 VAL A O 3
ATOM 4168 N N . PRO A 1 63 ? 9.870 6.345 5.858 1.00 0.00 63 PRO A N 3
ATOM 4169 C CA . PRO A 1 63 ? 9.877 6.855 7.232 1.00 0.00 63 PRO A CA 3
ATOM 4170 C C . PRO A 1 63 ? 8.473 6.961 7.818 1.00 0.00 63 PRO A C 3
ATOM 4171 O O . PRO A 1 63 ? 8.211 6.472 8.917 1.00 0.00 63 PRO A O 3
ATOM 4182 N N . ASP A 1 64 ? 7.575 7.601 7.078 1.00 0.00 64 ASP A N 3
ATOM 4183 C CA . ASP A 1 64 ? 6.197 7.769 7.524 1.00 0.00 64 ASP A CA 3
ATOM 4184 C C . ASP A 1 64 ? 5.221 7.524 6.377 1.00 0.00 64 ASP A C 3
ATOM 4185 O O . ASP A 1 64 ? 5.481 7.869 5.224 1.00 0.00 64 ASP A O 3
ATOM 4194 N N . PRO A 1 65 ? 4.070 6.915 6.699 1.00 0.00 65 PRO A N 3
ATOM 4195 C CA . PRO A 1 65 ? 3.032 6.610 5.709 1.00 0.00 65 PRO A CA 3
ATOM 4196 C C . PRO A 1 65 ? 2.337 7.865 5.193 1.00 0.00 65 PRO A C 3
ATOM 4197 O O . PRO A 1 65 ? 1.598 7.816 4.210 1.00 0.00 65 PRO A O 3
ATOM 4208 N N . GLU A 1 66 ? 2.579 8.988 5.863 1.00 0.00 66 GLU A N 3
ATOM 4209 C CA . GLU A 1 66 ? 1.974 10.256 5.471 1.00 0.00 66 GLU A CA 3
ATOM 4210 C C . GLU A 1 66 ? 2.915 11.052 4.571 1.00 0.00 66 GLU A C 3
ATOM 4211 O O . GLU A 1 66 ? 2.473 11.816 3.712 1.00 0.00 66 GLU A O 3
ATOM 4223 N N . LEU A 1 67 ? 4.215 10.868 4.776 1.00 0.00 67 LEU A N 3
ATOM 4224 C CA . LEU A 1 67 ? 5.220 11.570 3.984 1.00 0.00 67 LEU A CA 3
ATOM 4225 C C . LEU A 1 67 ? 5.502 10.828 2.681 1.00 0.00 67 LEU A C 3
ATOM 4226 O O . LEU A 1 67 ? 6.546 11.023 2.058 1.00 0.00 67 LEU A O 3
ATOM 4242 N N . ILE A 1 68 ? 4.563 9.981 2.274 1.00 0.00 68 ILE A N 3
ATOM 4243 C CA . ILE A 1 68 ? 4.709 9.214 1.043 1.00 0.00 68 ILE A CA 3
ATOM 4244 C C . ILE A 1 68 ? 3.386 9.127 0.289 1.00 0.00 68 ILE A C 3
ATOM 4245 O O . ILE A 1 68 ? 2.321 9.381 0.853 1.00 0.00 68 ILE A O 3
ATOM 4261 N N . ASP A 1 69 ? 3.461 8.767 -0.987 1.00 0.00 69 ASP A N 3
ATOM 4262 C CA . ASP A 1 69 ? 2.270 8.644 -1.818 1.00 0.00 69 ASP A CA 3
ATOM 4263 C C . ASP A 1 69 ? 2.243 7.297 -2.534 1.00 0.00 69 ASP A C 3
ATOM 4264 O O . ASP A 1 69 ? 3.285 6.676 -2.751 1.00 0.00 69 ASP A O 3
ATOM 4273 N N . LEU A 1 70 ? 1.047 6.850 -2.899 1.00 0.00 70 LEU A N 3
ATOM 4274 C CA . LEU A 1 70 ? 0.884 5.575 -3.590 1.00 0.00 70 LEU A CA 3
ATOM 4275 C C . LEU A 1 70 ? 0.530 5.793 -5.057 1.00 0.00 70 LEU A C 3
ATOM 4276 O O . LEU A 1 70 ? -0.322 6.620 -5.384 1.00 0.00 70 LEU A O 3
ATOM 4292 N N . ILE A 1 71 ? 1.188 5.045 -5.936 1.00 0.00 71 ILE A N 3
ATOM 4293 C CA . ILE A 1 71 ? 0.939 5.154 -7.368 1.00 0.00 71 ILE A CA 3
ATOM 4294 C C . ILE A 1 71 ? 0.439 3.832 -7.942 1.00 0.00 71 ILE A C 3
ATOM 4295 O O . ILE A 1 71 ? 0.987 2.769 -7.648 1.00 0.00 71 ILE A O 3
ATOM 4311 N N . TYR A 1 72 ? -0.602 3.907 -8.763 1.00 0.00 72 TYR A N 3
ATOM 4312 C CA . TYR A 1 72 ? -1.177 2.716 -9.378 1.00 0.00 72 TYR A CA 3
ATOM 4313 C C . TYR A 1 72 ? -1.544 2.979 -10.835 1.00 0.00 72 TYR A C 3
ATOM 4314 O O . TYR A 1 72 ? -2.123 4.015 -11.164 1.00 0.00 72 TYR A O 3
ATOM 4332 N N . CYS A 1 73 ? -1.204 2.034 -11.704 1.00 0.00 73 CYS A N 3
ATOM 4333 C CA . CYS A 1 73 ? -1.497 2.162 -13.127 1.00 0.00 73 CYS A CA 3
ATOM 4334 C C . CYS A 1 73 ? -0.891 3.441 -13.694 1.00 0.00 73 CYS A C 3
ATOM 4335 O O . CYS A 1 73 ? -1.392 3.997 -14.671 1.00 0.00 73 CYS A O 3
ATOM 4343 N N . GLY A 1 74 ? 0.189 3.905 -13.073 1.00 0.00 74 GLY A N 3
ATOM 4344 C CA . GLY A 1 74 ? 0.844 5.117 -13.528 1.00 0.00 74 GLY A CA 3
ATOM 4345 C C . GLY A 1 74 ? 0.102 6.370 -13.109 1.00 0.00 74 GLY A C 3
ATOM 4346 O O . GLY A 1 74 ? 0.289 7.436 -13.695 1.00 0.00 74 GLY A O 3
ATOM 4350 N N . ARG A 1 75 ? -0.745 6.242 -12.092 1.00 0.00 75 ARG A N 3
ATOM 4351 C CA . ARG A 1 75 ? -1.520 7.373 -11.597 1.00 0.00 75 ARG A CA 3
ATOM 4352 C C . ARG A 1 75 ? -1.701 7.287 -10.084 1.00 0.00 75 ARG A C 3
ATOM 4353 O O . ARG A 1 75 ? -2.157 6.271 -9.559 1.00 0.00 75 ARG A O 3
ATOM 4374 N N . LYS A 1 76 ? -1.340 8.360 -9.389 1.00 0.00 76 LYS A N 3
ATOM 4375 C CA . LYS A 1 76 ? -1.462 8.408 -7.937 1.00 0.00 76 LYS A CA 3
ATOM 4376 C C . LYS A 1 76 ? -2.898 8.133 -7.502 1.00 0.00 76 LYS A C 3
ATOM 4377 O O . LYS A 1 76 ? -3.843 8.386 -8.250 1.00 0.00 76 LYS A O 3
ATOM 4396 N N . LEU A 1 77 ? -3.056 7.615 -6.289 1.00 0.00 77 LEU A N 3
ATOM 4397 C CA . LEU A 1 77 ? -4.377 7.307 -5.754 1.00 0.00 77 LEU A CA 3
ATOM 4398 C C . LEU A 1 77 ? -4.661 8.126 -4.498 1.00 0.00 77 LEU A C 3
ATOM 4399 O O . LEU A 1 77 ? -3.862 8.143 -3.562 1.00 0.00 77 LEU A O 3
ATOM 4415 N N . LYS A 1 78 ? -5.805 8.802 -4.485 1.00 0.00 78 LYS A N 3
ATOM 4416 C CA . LYS A 1 78 ? -6.197 9.620 -3.344 1.00 0.00 78 LYS A CA 3
ATOM 4417 C C . LYS A 1 78 ? -6.780 8.756 -2.230 1.00 0.00 78 LYS A C 3
ATOM 4418 O O . LYS A 1 78 ? -7.263 7.651 -2.477 1.00 0.00 78 LYS A O 3
ATOM 4437 N N . ASP A 1 79 ? -6.734 9.268 -1.005 1.00 0.00 79 ASP A N 3
ATOM 4438 C CA . ASP A 1 79 ? -7.260 8.544 0.147 1.00 0.00 79 ASP A CA 3
ATOM 4439 C C . ASP A 1 79 ? -8.783 8.621 0.187 1.00 0.00 79 ASP A C 3
ATOM 4440 O O . ASP A 1 79 ? -9.420 8.065 1.082 1.00 0.00 79 ASP A O 3
ATOM 4449 N N . ASP A 1 80 ? -9.361 9.314 -0.788 1.00 0.00 80 ASP A N 3
ATOM 4450 C CA . ASP A 1 80 ? -10.810 9.464 -0.864 1.00 0.00 80 ASP A CA 3
ATOM 4451 C C . ASP A 1 80 ? -11.413 8.438 -1.818 1.00 0.00 80 ASP A C 3
ATOM 4452 O O . ASP A 1 80 ? -12.632 8.289 -1.894 1.00 0.00 80 ASP A O 3
ATOM 4461 N N . GLN A 1 81 ? -10.551 7.734 -2.544 1.00 0.00 81 GLN A N 3
ATOM 4462 C CA . GLN A 1 81 ? -10.999 6.723 -3.494 1.00 0.00 81 GLN A CA 3
ATOM 4463 C C . GLN A 1 81 ? -11.007 5.339 -2.853 1.00 0.00 81 GLN A C 3
ATOM 4464 O O . GLN A 1 81 ? -10.604 5.173 -1.701 1.00 0.00 81 GLN A O 3
ATOM 4478 N N . THR A 1 82 ? -11.468 4.345 -3.607 1.00 0.00 82 THR A N 3
ATOM 4479 C CA . THR A 1 82 ? -11.530 2.976 -3.112 1.00 0.00 82 THR A CA 3
ATOM 4480 C C . THR A 1 82 ? -11.034 1.989 -4.163 1.00 0.00 82 THR A C 3
ATOM 4481 O O . THR A 1 82 ? -10.963 2.313 -5.349 1.00 0.00 82 THR A O 3
ATOM 4492 N N . LEU A 1 83 ? -10.692 0.784 -3.721 1.00 0.00 83 LEU A N 3
ATOM 4493 C CA . LEU A 1 83 ? -10.203 -0.252 -4.624 1.00 0.00 83 LEU A CA 3
ATOM 4494 C C . LEU A 1 83 ? -11.092 -0.362 -5.859 1.00 0.00 83 LEU A C 3
ATOM 4495 O O . LEU A 1 83 ? -10.601 -0.485 -6.981 1.00 0.00 83 LEU A O 3
ATOM 4511 N N . ASP A 1 84 ? -12.402 -0.315 -5.644 1.00 0.00 84 ASP A N 3
ATOM 4512 C CA . ASP A 1 84 ? -13.360 -0.406 -6.740 1.00 0.00 84 ASP A CA 3
ATOM 4513 C C . ASP A 1 84 ? -13.283 0.828 -7.633 1.00 0.00 84 ASP A C 3
ATOM 4514 O O . ASP A 1 84 ? -13.159 0.718 -8.853 1.00 0.00 84 ASP A O 3
ATOM 4523 N N . PHE A 1 85 ? -13.358 2.004 -7.017 1.00 0.00 85 PHE A N 3
ATOM 4524 C CA . PHE A 1 85 ? -13.298 3.259 -7.757 1.00 0.00 85 PHE A CA 3
ATOM 4525 C C . PHE A 1 85 ? -12.358 3.142 -8.953 1.00 0.00 85 PHE A C 3
ATOM 4526 O O . PHE A 1 85 ? -12.712 3.510 -10.073 1.00 0.00 85 PHE A O 3
ATOM 4543 N N . TYR A 1 86 ? -11.158 2.629 -8.706 1.00 0.00 86 TYR A N 3
ATOM 4544 C CA . TYR A 1 86 ? -10.164 2.466 -9.760 1.00 0.00 86 TYR A CA 3
ATOM 4545 C C . TYR A 1 86 ? -10.237 1.067 -10.366 1.00 0.00 86 TYR A C 3
ATOM 4546 O O . TYR A 1 86 ? -9.866 0.858 -11.520 1.00 0.00 86 TYR A O 3
ATOM 4564 N N . GLY A 1 87 ? -10.721 0.112 -9.577 1.00 0.00 87 GLY A N 3
ATOM 4565 C CA . GLY A 1 87 ? -10.835 -1.254 -10.052 1.00 0.00 87 GLY A CA 3
ATOM 4566 C C . GLY A 1 87 ? -9.559 -2.047 -9.849 1.00 0.00 87 GLY A C 3
ATOM 4567 O O . GLY A 1 87 ? -9.287 -2.997 -10.584 1.00 0.00 87 GLY A O 3
ATOM 4571 N N . ILE A 1 88 ? -8.774 -1.656 -8.851 1.00 0.00 88 ILE A N 3
ATOM 4572 C CA . ILE A 1 88 ? -7.520 -2.337 -8.554 1.00 0.00 88 ILE A CA 3
ATOM 4573 C C . ILE A 1 88 ? -7.725 -3.845 -8.447 1.00 0.00 88 ILE A C 3
ATOM 4574 O O . ILE A 1 88 ? -8.712 -4.307 -7.876 1.00 0.00 88 ILE A O 3
ATOM 4590 N N . GLN A 1 89 ? -6.784 -4.605 -8.999 1.00 0.00 89 GLN A N 3
ATOM 4591 C CA . GLN A 1 89 ? -6.861 -6.060 -8.964 1.00 0.00 89 GLN A CA 3
ATOM 4592 C C . GLN A 1 89 ? -5.916 -6.631 -7.912 1.00 0.00 89 GLN A C 3
ATOM 4593 O O . GLN A 1 89 ? -4.872 -6.055 -7.602 1.00 0.00 89 GLN A O 3
ATOM 4607 N N . PRO A 1 90 ? -6.287 -7.790 -7.348 1.00 0.00 90 PRO A N 3
ATOM 4608 C CA . PRO A 1 90 ? -5.485 -8.463 -6.322 1.00 0.00 90 PRO A CA 3
ATOM 4609 C C . PRO A 1 90 ? -4.189 -9.039 -6.884 1.00 0.00 90 PRO A C 3
ATOM 4610 O O . PRO A 1 90 ? -3.420 -9.677 -6.168 1.00 0.00 90 PRO A O 3
ATOM 4621 N N . GLY A 1 91 ? -3.954 -8.807 -8.172 1.00 0.00 91 GLY A N 3
ATOM 4622 C CA . GLY A 1 91 ? -2.750 -9.309 -8.808 1.00 0.00 91 GLY A CA 3
ATOM 4623 C C . GLY A 1 91 ? -1.979 -8.221 -9.530 1.00 0.00 91 GLY A C 3
ATOM 4624 O O . GLY A 1 91 ? -1.207 -8.502 -10.447 1.00 0.00 91 GLY A O 3
ATOM 4628 N N . SER A 1 92 ? -2.188 -6.976 -9.116 1.00 0.00 92 SER A N 3
ATOM 4629 C CA . SER A 1 92 ? -1.511 -5.841 -9.733 1.00 0.00 92 SER A CA 3
ATOM 4630 C C . SER A 1 92 ? -0.295 -5.422 -8.912 1.00 0.00 92 SER A C 3
ATOM 4631 O O . SER A 1 92 ? 0.009 -6.021 -7.879 1.00 0.00 92 SER A O 3
ATOM 4639 N N . THR A 1 93 ? 0.399 -4.389 -9.379 1.00 0.00 93 THR A N 3
ATOM 4640 C CA . THR A 1 93 ? 1.582 -3.889 -8.690 1.00 0.00 93 THR A CA 3
ATOM 4641 C C . THR A 1 93 ? 1.563 -2.368 -8.597 1.00 0.00 93 THR A C 3
ATOM 4642 O O . THR A 1 93 ? 1.401 -1.676 -9.603 1.00 0.00 93 THR A O 3
ATOM 4653 N N . VAL A 1 94 ? 1.731 -1.851 -7.384 1.00 0.00 94 VAL A N 3
ATOM 4654 C CA . VAL A 1 94 ? 1.735 -0.410 -7.161 1.00 0.00 94 VAL A CA 3
ATOM 4655 C C . VAL A 1 94 ? 3.153 0.112 -6.963 1.00 0.00 94 VAL A C 3
ATOM 4656 O O . VAL A 1 94 ? 4.109 -0.663 -6.906 1.00 0.00 94 VAL A O 3
ATOM 4669 N N . HIS A 1 95 ? 3.284 1.430 -6.858 1.00 0.00 95 HIS A N 3
ATOM 4670 C CA . HIS A 1 95 ? 4.587 2.056 -6.666 1.00 0.00 95 HIS A CA 3
ATOM 4671 C C . HIS A 1 95 ? 4.484 3.243 -5.712 1.00 0.00 95 HIS A C 3
ATOM 4672 O O . HIS A 1 95 ? 3.612 4.099 -5.862 1.00 0.00 95 HIS A O 3
ATOM 4687 N N . VAL A 1 96 ? 5.379 3.287 -4.730 1.00 0.00 96 VAL A N 3
ATOM 4688 C CA . VAL A 1 96 ? 5.389 4.368 -3.753 1.00 0.00 96 VAL A CA 3
ATOM 4689 C C . VAL A 1 96 ? 6.336 5.485 -4.177 1.00 0.00 96 VAL A C 3
ATOM 4690 O O . VAL A 1 96 ? 7.420 5.228 -4.704 1.00 0.00 96 VAL A O 3
ATOM 4703 N N . LEU A 1 97 ? 5.922 6.725 -3.945 1.00 0.00 97 LEU A N 3
ATOM 4704 C CA . LEU A 1 97 ? 6.734 7.883 -4.303 1.00 0.00 97 LEU A CA 3
ATOM 4705 C C . LEU A 1 97 ? 6.926 8.805 -3.104 1.00 0.00 97 LEU A C 3
ATOM 4706 O O . LEU A 1 97 ? 5.957 9.252 -2.490 1.00 0.00 97 LEU A O 3
ATOM 4722 N N . ARG A 1 98 ? 8.183 9.087 -2.776 1.00 0.00 98 ARG A N 3
ATOM 4723 C CA . ARG A 1 98 ? 8.502 9.957 -1.651 1.00 0.00 98 ARG A CA 3
ATOM 4724 C C . ARG A 1 98 ? 8.078 11.395 -1.937 1.00 0.00 98 ARG A C 3
ATOM 4725 O O . ARG A 1 98 ? 8.393 11.948 -2.991 1.00 0.00 98 ARG A O 3
ATOM 4746 N N . LYS A 1 99 ? 7.361 11.994 -0.993 1.00 0.00 99 LYS A N 3
ATOM 4747 C CA . LYS A 1 99 ? 6.894 13.367 -1.142 1.00 0.00 99 LYS A CA 3
ATOM 4748 C C . LYS A 1 99 ? 8.059 14.350 -1.069 1.00 0.00 99 LYS A C 3
ATOM 4749 O O . LYS A 1 99 ? 8.322 15.086 -2.020 1.00 0.00 99 LYS A O 3
ATOM 4768 N N . SER A 1 100 ? 8.754 14.353 0.064 1.00 0.00 100 SER A N 3
ATOM 4769 C CA . SER A 1 100 ? 9.890 15.247 0.260 1.00 0.00 100 SER A CA 3
ATOM 4770 C C . SER A 1 100 ? 10.936 14.604 1.165 1.00 0.00 100 SER A C 3
ATOM 4771 O O . SER A 1 100 ? 10.757 13.483 1.641 1.00 0.00 100 SER A O 3
ATOM 4779 N N . TRP A 1 101 ? 12.029 15.321 1.397 1.00 0.00 101 TRP A N 3
ATOM 4780 C CA . TRP A 1 101 ? 13.106 14.821 2.245 1.00 0.00 101 TRP A CA 3
ATOM 4781 C C . TRP A 1 101 ? 12.635 14.664 3.687 1.00 0.00 101 TRP A C 3
ATOM 4782 O O . TRP A 1 101 ? 11.766 15.403 4.150 1.00 0.00 101 TRP A O 3
ATOM 4803 N N . SER A 1 102 ? 13.215 13.698 4.392 1.00 0.00 102 SER A N 3
ATOM 4804 C CA . SER A 1 102 ? 12.851 13.441 5.780 1.00 0.00 102 SER A CA 3
ATOM 4805 C C . SER A 1 102 ? 13.109 14.672 6.645 1.00 0.00 102 SER A C 3
ATOM 4806 O O . SER A 1 102 ? 12.176 15.357 7.062 1.00 0.00 102 SER A O 3
ATOM 4814 N N . GLY A 1 103 ? 14.383 14.945 6.910 1.00 0.00 103 GLY A N 3
ATOM 4815 C CA . GLY A 1 103 ? 14.741 16.092 7.724 1.00 0.00 103 GLY A CA 3
ATOM 4816 C C . GLY A 1 103 ? 15.338 15.692 9.059 1.00 0.00 103 GLY A C 3
ATOM 4817 O O . GLY A 1 103 ? 14.647 15.624 10.076 1.00 0.00 103 GLY A O 3
ATOM 4821 N N . PRO A 1 104 ? 16.651 15.418 9.066 1.00 0.00 104 PRO A N 3
ATOM 4822 C CA . PRO A 1 104 ? 17.368 15.017 10.280 1.00 0.00 104 PRO A CA 3
ATOM 4823 C C . PRO A 1 104 ? 17.502 16.161 11.279 1.00 0.00 104 PRO A C 3
ATOM 4824 O O . PRO A 1 104 ? 18.384 17.010 11.151 1.00 0.00 104 PRO A O 3
ATOM 4835 N N . SER A 1 105 ? 16.621 16.176 12.275 1.00 0.00 105 SER A N 3
ATOM 4836 C CA . SER A 1 105 ? 16.639 17.219 13.295 1.00 0.00 105 SER A CA 3
ATOM 4837 C C . SER A 1 105 ? 17.858 17.071 14.201 1.00 0.00 105 SER A C 3
ATOM 4838 O O . SER A 1 105 ? 18.663 17.993 14.332 1.00 0.00 105 SER A O 3
ATOM 4846 N N . SER A 1 106 ? 17.986 15.904 14.825 1.00 0.00 106 SER A N 3
ATOM 4847 C CA . SER A 1 106 ? 19.103 15.636 15.722 1.00 0.00 106 SER A CA 3
ATOM 4848 C C . SER A 1 106 ? 20.348 15.238 14.935 1.00 0.00 106 SER A C 3
ATOM 4849 O O . SER A 1 106 ? 20.258 14.573 13.904 1.00 0.00 106 SER A O 3
ATOM 4857 N N . GLY A 1 107 ? 21.511 15.650 15.431 1.00 0.00 107 GLY A N 3
ATOM 4858 C CA . GLY A 1 107 ? 22.758 15.328 14.763 1.00 0.00 107 GLY A CA 3
ATOM 4859 C C . GLY A 1 107 ? 23.363 16.525 14.056 1.00 0.00 107 GLY A C 3
ATOM 4860 O O . GLY A 1 107 ? 24.449 16.432 13.482 1.00 0.00 107 GLY A O 3
ATOM 4864 N N . GLY A 1 1 ? 11.250 -24.334 20.453 1.00 0.00 1 GLY A N 4
ATOM 4865 C CA . GLY A 1 1 ? 10.057 -23.608 20.060 1.00 0.00 1 GLY A CA 4
ATOM 4866 C C . GLY A 1 1 ? 8.868 -24.522 19.839 1.00 0.00 1 GLY A C 4
ATOM 4867 O O . GLY A 1 1 ? 8.882 -25.681 20.253 1.00 0.00 1 GLY A O 4
ATOM 4871 N N . SER A 1 2 ? 7.835 -23.999 19.186 1.00 0.00 2 SER A N 4
ATOM 4872 C CA . SER A 1 2 ? 6.630 -24.775 18.915 1.00 0.00 2 SER A CA 4
ATOM 4873 C C . SER A 1 2 ? 5.955 -24.300 17.632 1.00 0.00 2 SER A C 4
ATOM 4874 O O . SER A 1 2 ? 5.855 -23.100 17.377 1.00 0.00 2 SER A O 4
ATOM 4882 N N . SER A 1 3 ? 5.494 -25.251 16.827 1.00 0.00 3 SER A N 4
ATOM 4883 C CA . SER A 1 3 ? 4.832 -24.932 15.567 1.00 0.00 3 SER A CA 4
ATOM 4884 C C . SER A 1 3 ? 3.684 -23.951 15.790 1.00 0.00 3 SER A C 4
ATOM 4885 O O . SER A 1 3 ? 2.891 -24.107 16.717 1.00 0.00 3 SER A O 4
ATOM 4893 N N . GLY A 1 4 ? 3.604 -22.939 14.931 1.00 0.00 4 GLY A N 4
ATOM 4894 C CA . GLY A 1 4 ? 2.552 -21.947 15.050 1.00 0.00 4 GLY A CA 4
ATOM 4895 C C . GLY A 1 4 ? 1.525 -22.055 13.940 1.00 0.00 4 GLY A C 4
ATOM 4896 O O . GLY A 1 4 ? 0.738 -23.001 13.903 1.00 0.00 4 GLY A O 4
ATOM 4900 N N . SER A 1 5 ? 1.531 -21.082 13.034 1.00 0.00 5 SER A N 4
ATOM 4901 C CA . SER A 1 5 ? 0.590 -21.069 11.921 1.00 0.00 5 SER A CA 4
ATOM 4902 C C . SER A 1 5 ? 0.694 -22.354 11.105 1.00 0.00 5 SER A C 4
ATOM 4903 O O . SER A 1 5 ? 1.604 -22.515 10.292 1.00 0.00 5 SER A O 4
ATOM 4911 N N . SER A 1 6 ? -0.245 -23.267 11.329 1.00 0.00 6 SER A N 4
ATOM 4912 C CA . SER A 1 6 ? -0.258 -24.541 10.619 1.00 0.00 6 SER A CA 4
ATOM 4913 C C . SER A 1 6 ? -1.298 -24.530 9.503 1.00 0.00 6 SER A C 4
ATOM 4914 O O . SER A 1 6 ? -2.475 -24.258 9.738 1.00 0.00 6 SER A O 4
ATOM 4922 N N . GLY A 1 7 ? -0.854 -24.828 8.286 1.00 0.00 7 GLY A N 4
ATOM 4923 C CA . GLY A 1 7 ? -1.758 -24.847 7.150 1.00 0.00 7 GLY A CA 4
ATOM 4924 C C . GLY A 1 7 ? -1.369 -23.843 6.083 1.00 0.00 7 GLY A C 4
ATOM 4925 O O . GLY A 1 7 ? -0.583 -24.153 5.187 1.00 0.00 7 GLY A O 4
ATOM 4929 N N . MET A 1 8 ? -1.920 -22.638 6.177 1.00 0.00 8 MET A N 4
ATOM 4930 C CA . MET A 1 8 ? -1.626 -21.586 5.210 1.00 0.00 8 MET A CA 4
ATOM 4931 C C . MET A 1 8 ? -1.890 -20.208 5.810 1.00 0.00 8 MET A C 4
ATOM 4932 O O . MET A 1 8 ? -2.505 -20.089 6.869 1.00 0.00 8 MET A O 4
ATOM 4946 N N . SER A 1 9 ? -1.419 -19.170 5.125 1.00 0.00 9 SER A N 4
ATOM 4947 C CA . SER A 1 9 ? -1.601 -17.801 5.593 1.00 0.00 9 SER A CA 4
ATOM 4948 C C . SER A 1 9 ? -3.045 -17.560 6.023 1.00 0.00 9 SER A C 4
ATOM 4949 O O . SER A 1 9 ? -3.933 -18.364 5.735 1.00 0.00 9 SER A O 4
ATOM 4957 N N . LEU A 1 10 ? -3.272 -16.449 6.714 1.00 0.00 10 LEU A N 4
ATOM 4958 C CA . LEU A 1 10 ? -4.608 -16.100 7.184 1.00 0.00 10 LEU A CA 4
ATOM 4959 C C . LEU A 1 10 ? -5.365 -15.299 6.130 1.00 0.00 10 LEU A C 4
ATOM 4960 O O . LEU A 1 10 ? -6.371 -15.759 5.590 1.00 0.00 10 LEU A O 4
ATOM 4976 N N . SER A 1 11 ? -4.873 -14.099 5.840 1.00 0.00 11 SER A N 4
ATOM 4977 C CA . SER A 1 11 ? -5.504 -13.232 4.852 1.00 0.00 11 SER A CA 4
ATOM 4978 C C . SER A 1 11 ? -5.362 -13.815 3.449 1.00 0.00 11 SER A C 4
ATOM 4979 O O . SER A 1 11 ? -4.298 -14.310 3.075 1.00 0.00 11 SER A O 4
ATOM 4987 N N . ASP A 1 12 ? -6.441 -13.753 2.677 1.00 0.00 12 ASP A N 4
ATOM 4988 C CA . ASP A 1 12 ? -6.438 -14.273 1.315 1.00 0.00 12 ASP A CA 4
ATOM 4989 C C . ASP A 1 12 ? -5.999 -13.199 0.324 1.00 0.00 12 ASP A C 4
ATOM 4990 O O . ASP A 1 12 ? -5.114 -13.426 -0.501 1.00 0.00 12 ASP A O 4
ATOM 4999 N N . TRP A 1 13 ? -6.625 -12.031 0.411 1.00 0.00 13 TRP A N 4
ATOM 5000 C CA . TRP A 1 13 ? -6.300 -10.922 -0.479 1.00 0.00 13 TRP A CA 4
ATOM 5001 C C . TRP A 1 13 ? -4.820 -10.569 -0.391 1.00 0.00 13 TRP A C 4
ATOM 5002 O O . TRP A 1 13 ? -4.282 -10.373 0.700 1.00 0.00 13 TRP A O 4
ATOM 5023 N N . HIS A 1 14 ? -4.165 -10.490 -1.544 1.00 0.00 14 HIS A N 4
ATOM 5024 C CA . HIS A 1 14 ? -2.745 -10.159 -1.596 1.00 0.00 14 HIS A CA 4
ATOM 5025 C C . HIS A 1 14 ? -2.480 -9.063 -2.625 1.00 0.00 14 HIS A C 4
ATOM 5026 O O . HIS A 1 14 ? -3.285 -8.837 -3.528 1.00 0.00 14 HIS A O 4
ATOM 5041 N N . LEU A 1 15 ? -1.346 -8.385 -2.480 1.00 0.00 15 LEU A N 4
ATOM 5042 C CA . LEU A 1 15 ? -0.975 -7.312 -3.396 1.00 0.00 15 LEU A CA 4
ATOM 5043 C C . LEU A 1 15 ? 0.542 -7.207 -3.525 1.00 0.00 15 LEU A C 4
ATOM 5044 O O . LEU A 1 15 ? 1.281 -7.619 -2.632 1.00 0.00 15 LEU A O 4
ATOM 5060 N N . ALA A 1 16 ? 0.998 -6.652 -4.643 1.00 0.00 16 ALA A N 4
ATOM 5061 C CA . ALA A 1 16 ? 2.426 -6.489 -4.887 1.00 0.00 16 ALA A CA 4
ATOM 5062 C C . ALA A 1 16 ? 2.890 -5.085 -4.514 1.00 0.00 16 ALA A C 4
ATOM 5063 O O . ALA A 1 16 ? 2.100 -4.140 -4.506 1.00 0.00 16 ALA A O 4
ATOM 5070 N N . VAL A 1 17 ? 4.176 -4.955 -4.203 1.00 0.00 17 VAL A N 4
ATOM 5071 C CA . VAL A 1 17 ? 4.745 -3.666 -3.829 1.00 0.00 17 VAL A CA 4
ATOM 5072 C C . VAL A 1 17 ? 6.107 -3.457 -4.480 1.00 0.00 17 VAL A C 4
ATOM 5073 O O . VAL A 1 17 ? 6.952 -4.352 -4.479 1.00 0.00 17 VAL A O 4
ATOM 5086 N N . LYS A 1 18 ? 6.315 -2.268 -5.036 1.00 0.00 18 LYS A N 4
ATOM 5087 C CA . LYS A 1 18 ? 7.576 -1.938 -5.690 1.00 0.00 18 LYS A CA 4
ATOM 5088 C C . LYS A 1 18 ? 7.992 -0.504 -5.378 1.00 0.00 18 LYS A C 4
ATOM 5089 O O . LYS A 1 18 ? 7.231 0.437 -5.605 1.00 0.00 18 LYS A O 4
ATOM 5108 N N . LEU A 1 19 ? 9.204 -0.345 -4.858 1.00 0.00 19 LEU A N 4
ATOM 5109 C CA . LEU A 1 19 ? 9.723 0.975 -4.516 1.00 0.00 19 LEU A CA 4
ATOM 5110 C C . LEU A 1 19 ? 10.016 1.787 -5.773 1.00 0.00 19 LEU A C 4
ATOM 5111 O O . LEU A 1 19 ? 10.734 1.334 -6.663 1.00 0.00 19 LEU A O 4
ATOM 5127 N N . ALA A 1 20 ? 9.456 2.991 -5.837 1.00 0.00 20 ALA A N 4
ATOM 5128 C CA . ALA A 1 20 ? 9.661 3.868 -6.983 1.00 0.00 20 ALA A CA 4
ATOM 5129 C C . ALA A 1 20 ? 11.060 4.474 -6.968 1.00 0.00 20 ALA A C 4
ATOM 5130 O O . ALA A 1 20 ? 11.629 4.774 -8.018 1.00 0.00 20 ALA A O 4
ATOM 5137 N N . ASP A 1 21 ? 11.610 4.651 -5.771 1.00 0.00 21 ASP A N 4
ATOM 5138 C CA . ASP A 1 21 ? 12.944 5.221 -5.619 1.00 0.00 21 ASP A CA 4
ATOM 5139 C C . ASP A 1 21 ? 14.016 4.192 -5.963 1.00 0.00 21 ASP A C 4
ATOM 5140 O O . ASP A 1 21 ? 15.091 4.542 -6.451 1.00 0.00 21 ASP A O 4
ATOM 5149 N N . GLN A 1 22 ? 13.717 2.924 -5.704 1.00 0.00 22 GLN A N 4
ATOM 5150 C CA . GLN A 1 22 ? 14.657 1.845 -5.984 1.00 0.00 22 GLN A CA 4
ATOM 5151 C C . GLN A 1 22 ? 14.032 0.805 -6.908 1.00 0.00 22 GLN A C 4
ATOM 5152 O O . GLN A 1 22 ? 13.442 -0.180 -6.464 1.00 0.00 22 GLN A O 4
ATOM 5166 N N . PRO A 1 23 ? 14.164 1.026 -8.224 1.00 0.00 23 PRO A N 4
ATOM 5167 C CA . PRO A 1 23 ? 13.619 0.118 -9.238 1.00 0.00 23 PRO A CA 4
ATOM 5168 C C . PRO A 1 23 ? 14.365 -1.211 -9.287 1.00 0.00 23 PRO A C 4
ATOM 5169 O O . PRO A 1 23 ? 13.975 -2.126 -10.013 1.00 0.00 23 PRO A O 4
ATOM 5180 N N . LEU A 1 24 ? 15.438 -1.310 -8.511 1.00 0.00 24 LEU A N 4
ATOM 5181 C CA . LEU A 1 24 ? 16.239 -2.529 -8.466 1.00 0.00 24 LEU A CA 4
ATOM 5182 C C . LEU A 1 24 ? 15.886 -3.368 -7.242 1.00 0.00 24 LEU A C 4
ATOM 5183 O O . LEU A 1 24 ? 16.003 -4.593 -7.262 1.00 0.00 24 LEU A O 4
ATOM 5199 N N . ALA A 1 25 ? 15.450 -2.700 -6.179 1.00 0.00 25 ALA A N 4
ATOM 5200 C CA . ALA A 1 25 ? 15.075 -3.384 -4.948 1.00 0.00 25 ALA A CA 4
ATOM 5201 C C . ALA A 1 25 ? 14.068 -4.495 -5.223 1.00 0.00 25 ALA A C 4
ATOM 5202 O O . ALA A 1 25 ? 13.318 -4.459 -6.198 1.00 0.00 25 ALA A O 4
ATOM 5209 N N . PRO A 1 26 ? 14.048 -5.508 -4.343 1.00 0.00 26 PRO A N 4
ATOM 5210 C CA . PRO A 1 26 ? 13.137 -6.649 -4.470 1.00 0.00 26 PRO A CA 4
ATOM 5211 C C . PRO A 1 26 ? 11.685 -6.263 -4.207 1.00 0.00 26 PRO A C 4
ATOM 5212 O O . PRO A 1 26 ? 11.403 -5.184 -3.686 1.00 0.00 26 PRO A O 4
ATOM 5223 N N . LYS A 1 27 ? 10.766 -7.152 -4.571 1.00 0.00 27 LYS A N 4
ATOM 5224 C CA . LYS A 1 27 ? 9.343 -6.906 -4.374 1.00 0.00 27 LYS A CA 4
ATOM 5225 C C . LYS A 1 27 ? 8.894 -7.385 -2.996 1.00 0.00 27 LYS A C 4
ATOM 5226 O O . LYS A 1 27 ? 9.514 -8.267 -2.403 1.00 0.00 27 LYS A O 4
ATOM 5245 N N . SER A 1 28 ? 7.813 -6.797 -2.494 1.00 0.00 28 SER A N 4
ATOM 5246 C CA . SER A 1 28 ? 7.283 -7.162 -1.186 1.00 0.00 28 SER A CA 4
ATOM 5247 C C . SER A 1 28 ? 5.797 -7.499 -1.276 1.00 0.00 28 SER A C 4
ATOM 5248 O O . SER A 1 28 ? 4.973 -6.640 -1.590 1.00 0.00 28 SER A O 4
ATOM 5256 N N . ILE A 1 29 ? 5.464 -8.755 -0.999 1.00 0.00 29 ILE A N 4
ATOM 5257 C CA . ILE A 1 29 ? 4.079 -9.206 -1.047 1.00 0.00 29 ILE A CA 4
ATOM 5258 C C . ILE A 1 29 ? 3.320 -8.785 0.206 1.00 0.00 29 ILE A C 4
ATOM 5259 O O . ILE A 1 29 ? 3.618 -9.243 1.310 1.00 0.00 29 ILE A O 4
ATOM 5275 N N . LEU A 1 30 ? 2.335 -7.911 0.029 1.00 0.00 30 LEU A N 4
ATOM 5276 C CA . LEU A 1 30 ? 1.530 -7.428 1.146 1.00 0.00 30 LEU A CA 4
ATOM 5277 C C . LEU A 1 30 ? 0.161 -8.101 1.161 1.00 0.00 30 LEU A C 4
ATOM 5278 O O . LEU A 1 30 ? -0.408 -8.396 0.110 1.00 0.00 30 LEU A O 4
ATOM 5294 N N . GLN A 1 31 ? -0.362 -8.340 2.360 1.00 0.00 31 GLN A N 4
ATOM 5295 C CA . GLN A 1 31 ? -1.665 -8.977 2.511 1.00 0.00 31 GLN A CA 4
ATOM 5296 C C . GLN A 1 31 ? -2.547 -8.190 3.475 1.00 0.00 31 GLN A C 4
ATOM 5297 O O . GLN A 1 31 ? -2.427 -8.324 4.693 1.00 0.00 31 GLN A O 4
ATOM 5311 N N . LEU A 1 32 ? -3.432 -7.368 2.921 1.00 0.00 32 LEU A N 4
ATOM 5312 C CA . LEU A 1 32 ? -4.335 -6.558 3.732 1.00 0.00 32 LEU A CA 4
ATOM 5313 C C . LEU A 1 32 ? -5.289 -7.440 4.530 1.00 0.00 32 LEU A C 4
ATOM 5314 O O . LEU A 1 32 ? -5.649 -8.543 4.115 1.00 0.00 32 LEU A O 4
ATOM 5330 N N . PRO A 1 33 ? -5.713 -6.945 5.703 1.00 0.00 33 PRO A N 4
ATOM 5331 C CA . PRO A 1 33 ? -6.634 -7.671 6.582 1.00 0.00 33 PRO A CA 4
ATOM 5332 C C . PRO A 1 33 ? -8.040 -7.761 6.001 1.00 0.00 33 PRO A C 4
ATOM 5333 O O . PRO A 1 33 ? -8.455 -6.905 5.221 1.00 0.00 33 PRO A O 4
ATOM 5344 N N . GLU A 1 34 ? -8.769 -8.804 6.386 1.00 0.00 34 GLU A N 4
ATOM 5345 C CA . GLU A 1 34 ? -10.130 -9.005 5.902 1.00 0.00 34 GLU A CA 4
ATOM 5346 C C . GLU A 1 34 ? -11.090 -8.010 6.547 1.00 0.00 34 GLU A C 4
ATOM 5347 O O . GLU A 1 34 ? -10.786 -7.420 7.585 1.00 0.00 34 GLU A O 4
ATOM 5359 N N . THR A 1 35 ? -12.251 -7.827 5.925 1.00 0.00 35 THR A N 4
ATOM 5360 C CA . THR A 1 35 ? -13.255 -6.903 6.436 1.00 0.00 35 THR A CA 4
ATOM 5361 C C . THR A 1 35 ? -14.494 -7.649 6.918 1.00 0.00 35 THR A C 4
ATOM 5362 O O . THR A 1 35 ? -14.650 -8.841 6.660 1.00 0.00 35 THR A O 4
ATOM 5373 N N . GLU A 1 36 ? -15.372 -6.937 7.619 1.00 0.00 36 GLU A N 4
ATOM 5374 C CA . GLU A 1 36 ? -16.598 -7.534 8.136 1.00 0.00 36 GLU A CA 4
ATOM 5375 C C . GLU A 1 36 ? -17.527 -7.943 6.997 1.00 0.00 36 GLU A C 4
ATOM 5376 O O . GLU A 1 36 ? -18.245 -8.939 7.094 1.00 0.00 36 GLU A O 4
ATOM 5388 N N . LEU A 1 37 ? -17.507 -7.168 5.918 1.00 0.00 37 LEU A N 4
ATOM 5389 C CA . LEU A 1 37 ? -18.348 -7.448 4.759 1.00 0.00 37 LEU A CA 4
ATOM 5390 C C . LEU A 1 37 ? -17.873 -8.702 4.033 1.00 0.00 37 LEU A C 4
ATOM 5391 O O . LEU A 1 37 ? -17.013 -8.636 3.155 1.00 0.00 37 LEU A O 4
ATOM 5407 N N . GLY A 1 38 ? -18.441 -9.846 4.403 1.00 0.00 38 GLY A N 4
ATOM 5408 C CA . GLY A 1 38 ? -18.065 -11.099 3.775 1.00 0.00 38 GLY A CA 4
ATOM 5409 C C . GLY A 1 38 ? -16.593 -11.148 3.416 1.00 0.00 38 GLY A C 4
ATOM 5410 O O . GLY A 1 38 ? -15.772 -10.484 4.047 1.00 0.00 38 GLY A O 4
ATOM 5414 N N . GLU A 1 39 ? -16.259 -11.939 2.401 1.00 0.00 39 GLU A N 4
ATOM 5415 C CA . GLU A 1 39 ? -14.875 -12.074 1.962 1.00 0.00 39 GLU A CA 4
ATOM 5416 C C . GLU A 1 39 ? -14.742 -11.752 0.476 1.00 0.00 39 GLU A C 4
ATOM 5417 O O . GLU A 1 39 ? -13.652 -11.445 -0.008 1.00 0.00 39 GLU A O 4
ATOM 5429 N N . TYR A 1 40 ? -15.857 -11.823 -0.241 1.00 0.00 40 TYR A N 4
ATOM 5430 C CA . TYR A 1 40 ? -15.866 -11.543 -1.672 1.00 0.00 40 TYR A CA 4
ATOM 5431 C C . TYR A 1 40 ? -15.117 -10.249 -1.977 1.00 0.00 40 TYR A C 4
ATOM 5432 O O . TYR A 1 40 ? -14.668 -9.549 -1.070 1.00 0.00 40 TYR A O 4
ATOM 5450 N N . SER A 1 41 ? -14.986 -9.938 -3.263 1.00 0.00 41 SER A N 4
ATOM 5451 C CA . SER A 1 41 ? -14.289 -8.731 -3.691 1.00 0.00 41 SER A CA 4
ATOM 5452 C C . SER A 1 41 ? -14.552 -7.581 -2.723 1.00 0.00 41 SER A C 4
ATOM 5453 O O . SER A 1 41 ? -15.675 -7.087 -2.617 1.00 0.00 41 SER A O 4
ATOM 5461 N N . LEU A 1 42 ? -13.507 -7.158 -2.019 1.00 0.00 42 LEU A N 4
ATOM 5462 C CA . LEU A 1 42 ? -13.623 -6.066 -1.060 1.00 0.00 42 LEU A CA 4
ATOM 5463 C C . LEU A 1 42 ? -14.481 -4.936 -1.621 1.00 0.00 42 LEU A C 4
ATOM 5464 O O . LEU A 1 42 ? -15.542 -4.623 -1.084 1.00 0.00 42 LEU A O 4
ATOM 5480 N N . GLY A 1 43 ? -14.014 -4.329 -2.708 1.00 0.00 43 GLY A N 4
ATOM 5481 C CA . GLY A 1 43 ? -14.751 -3.243 -3.326 1.00 0.00 43 GLY A CA 4
ATOM 5482 C C . GLY A 1 43 ? -15.328 -2.280 -2.307 1.00 0.00 43 GLY A C 4
ATOM 5483 O O . GLY A 1 43 ? -16.542 -2.217 -2.120 1.00 0.00 43 GLY A O 4
ATOM 5487 N N . GLY A 1 44 ? -14.454 -1.528 -1.644 1.00 0.00 44 GLY A N 4
ATOM 5488 C CA . GLY A 1 44 ? -14.902 -0.576 -0.645 1.00 0.00 44 GLY A CA 4
ATOM 5489 C C . GLY A 1 44 ? -13.753 0.029 0.136 1.00 0.00 44 GLY A C 4
ATOM 5490 O O . GLY A 1 44 ? -13.860 1.142 0.650 1.00 0.00 44 GLY A O 4
ATOM 5494 N N . TYR A 1 45 ? -12.651 -0.707 0.229 1.00 0.00 45 TYR A N 4
ATOM 5495 C CA . TYR A 1 45 ? -11.478 -0.239 0.957 1.00 0.00 45 TYR A CA 4
ATOM 5496 C C . TYR A 1 45 ? -11.038 1.134 0.457 1.00 0.00 45 TYR A C 4
ATOM 5497 O O . TYR A 1 45 ? -11.236 1.475 -0.709 1.00 0.00 45 TYR A O 4
ATOM 5515 N N . SER A 1 46 ? -10.441 1.918 1.349 1.00 0.00 46 SER A N 4
ATOM 5516 C CA . SER A 1 46 ? -9.975 3.255 1.001 1.00 0.00 46 SER A CA 4
ATOM 5517 C C . SER A 1 46 ? -8.458 3.277 0.837 1.00 0.00 46 SER A C 4
ATOM 5518 O O . SER A 1 46 ? -7.731 2.655 1.611 1.00 0.00 46 SER A O 4
ATOM 5526 N N . ILE A 1 47 ? -7.989 3.998 -0.176 1.00 0.00 47 ILE A N 4
ATOM 5527 C CA . ILE A 1 47 ? -6.560 4.103 -0.441 1.00 0.00 47 ILE A CA 4
ATOM 5528 C C . ILE A 1 47 ? -5.782 4.385 0.840 1.00 0.00 47 ILE A C 4
ATOM 5529 O O . ILE A 1 47 ? -4.775 3.736 1.123 1.00 0.00 47 ILE A O 4
ATOM 5545 N N . SER A 1 48 ? -6.258 5.356 1.613 1.00 0.00 48 SER A N 4
ATOM 5546 C CA . SER A 1 48 ? -5.607 5.725 2.864 1.00 0.00 48 SER A CA 4
ATOM 5547 C C . SER A 1 48 ? -5.114 4.487 3.607 1.00 0.00 48 SER A C 4
ATOM 5548 O O . SER A 1 48 ? -3.974 4.438 4.067 1.00 0.00 48 SER A O 4
ATOM 5556 N N . PHE A 1 49 ? -5.983 3.488 3.720 1.00 0.00 49 PHE A N 4
ATOM 5557 C CA . PHE A 1 49 ? -5.639 2.249 4.408 1.00 0.00 49 PHE A CA 4
ATOM 5558 C C . PHE A 1 49 ? -4.313 1.693 3.895 1.00 0.00 49 PHE A C 4
ATOM 5559 O O . PHE A 1 49 ? -3.335 1.604 4.639 1.00 0.00 49 PHE A O 4
ATOM 5576 N N . LEU A 1 50 ? -4.288 1.321 2.621 1.00 0.00 50 LEU A N 4
ATOM 5577 C CA . LEU A 1 50 ? -3.083 0.772 2.007 1.00 0.00 50 LEU A CA 4
ATOM 5578 C C . LEU A 1 50 ? -1.860 1.608 2.370 1.00 0.00 50 LEU A C 4
ATOM 5579 O O . LEU A 1 50 ? -0.886 1.096 2.921 1.00 0.00 50 LEU A O 4
ATOM 5595 N N . LYS A 1 51 ? -1.917 2.898 2.057 1.00 0.00 51 LYS A N 4
ATOM 5596 C CA . LYS A 1 51 ? -0.816 3.807 2.352 1.00 0.00 51 LYS A CA 4
ATOM 5597 C C . LYS A 1 51 ? -0.220 3.513 3.725 1.00 0.00 51 LYS A C 4
ATOM 5598 O O . LYS A 1 51 ? 0.943 3.817 3.985 1.00 0.00 51 LYS A O 4
ATOM 5617 N N . GLN A 1 52 ? -1.026 2.918 4.599 1.00 0.00 52 GLN A N 4
ATOM 5618 C CA . GLN A 1 52 ? -0.577 2.582 5.945 1.00 0.00 52 GLN A CA 4
ATOM 5619 C C . GLN A 1 52 ? 0.117 1.224 5.965 1.00 0.00 52 GLN A C 4
ATOM 5620 O O . GLN A 1 52 ? 1.191 1.072 6.549 1.00 0.00 52 GLN A O 4
ATOM 5634 N N . LEU A 1 53 ? -0.502 0.240 5.323 1.00 0.00 53 LEU A N 4
ATOM 5635 C CA . LEU A 1 53 ? 0.057 -1.107 5.266 1.00 0.00 53 LEU A CA 4
ATOM 5636 C C . LEU A 1 53 ? 1.436 -1.098 4.615 1.00 0.00 53 LEU A C 4
ATOM 5637 O O . LEU A 1 53 ? 2.432 -1.455 5.244 1.00 0.00 53 LEU A O 4
ATOM 5653 N N . ILE A 1 54 ? 1.485 -0.686 3.353 1.00 0.00 54 ILE A N 4
ATOM 5654 C CA . ILE A 1 54 ? 2.743 -0.627 2.618 1.00 0.00 54 ILE A CA 4
ATOM 5655 C C . ILE A 1 54 ? 3.772 0.222 3.356 1.00 0.00 54 ILE A C 4
ATOM 5656 O O . ILE A 1 54 ? 4.893 -0.221 3.606 1.00 0.00 54 ILE A O 4
ATOM 5672 N N . ALA A 1 55 ? 3.382 1.444 3.705 1.00 0.00 55 ALA A N 4
ATOM 5673 C CA . ALA A 1 55 ? 4.270 2.354 4.418 1.00 0.00 55 ALA A CA 4
ATOM 5674 C C . ALA A 1 55 ? 4.973 1.645 5.571 1.00 0.00 55 ALA A C 4
ATOM 5675 O O . ALA A 1 55 ? 6.112 1.964 5.907 1.00 0.00 55 ALA A O 4
ATOM 5682 N N . GLY A 1 56 ? 4.285 0.679 6.173 1.00 0.00 56 GLY A N 4
ATOM 5683 C CA . GLY A 1 56 ? 4.859 -0.060 7.282 1.00 0.00 56 GLY A CA 4
ATOM 5684 C C . GLY A 1 56 ? 5.765 -1.185 6.822 1.00 0.00 56 GLY A C 4
ATOM 5685 O O . GLY A 1 56 ? 6.733 -1.530 7.500 1.00 0.00 56 GLY A O 4
ATOM 5689 N N . LYS A 1 57 ? 5.450 -1.760 5.666 1.00 0.00 57 LYS A N 4
ATOM 5690 C CA . LYS A 1 57 ? 6.241 -2.854 5.115 1.00 0.00 57 LYS A CA 4
ATOM 5691 C C . LYS A 1 57 ? 7.560 -2.339 4.547 1.00 0.00 57 LYS A C 4
ATOM 5692 O O . LYS A 1 57 ? 8.568 -3.047 4.550 1.00 0.00 57 LYS A O 4
ATOM 5711 N N . LEU A 1 58 ? 7.547 -1.102 4.062 1.00 0.00 58 LEU A N 4
ATOM 5712 C CA . LEU A 1 58 ? 8.743 -0.491 3.493 1.00 0.00 58 LEU A CA 4
ATOM 5713 C C . LEU A 1 58 ? 9.405 0.449 4.495 1.00 0.00 58 LEU A C 4
ATOM 5714 O O . LEU A 1 58 ? 10.117 1.377 4.113 1.00 0.00 58 LEU A O 4
ATOM 5730 N N . GLN A 1 59 ? 9.166 0.200 5.779 1.00 0.00 59 GLN A N 4
ATOM 5731 C CA . GLN A 1 59 ? 9.740 1.024 6.836 1.00 0.00 59 GLN A CA 4
ATOM 5732 C C . GLN A 1 59 ? 11.235 1.230 6.614 1.00 0.00 59 GLN A C 4
ATOM 5733 O O . GLN A 1 59 ? 11.831 2.157 7.161 1.00 0.00 59 GLN A O 4
ATOM 5747 N N . GLU A 1 60 ? 11.834 0.359 5.808 1.00 0.00 60 GLU A N 4
ATOM 5748 C CA . GLU A 1 60 ? 13.260 0.446 5.515 1.00 0.00 60 GLU A CA 4
ATOM 5749 C C . GLU A 1 60 ? 13.588 1.747 4.789 1.00 0.00 60 GLU A C 4
ATOM 5750 O O . GLU A 1 60 ? 14.624 2.365 5.037 1.00 0.00 60 GLU A O 4
ATOM 5762 N N . SER A 1 61 ? 12.698 2.158 3.891 1.00 0.00 61 SER A N 4
ATOM 5763 C CA . SER A 1 61 ? 12.895 3.383 3.125 1.00 0.00 61 SER A CA 4
ATOM 5764 C C . SER A 1 61 ? 11.816 4.410 3.457 1.00 0.00 61 SER A C 4
ATOM 5765 O O . SER A 1 61 ? 12.104 5.591 3.649 1.00 0.00 61 SER A O 4
ATOM 5773 N N . VAL A 1 62 ? 10.570 3.950 3.523 1.00 0.00 62 VAL A N 4
ATOM 5774 C CA . VAL A 1 62 ? 9.447 4.826 3.832 1.00 0.00 62 VAL A CA 4
ATOM 5775 C C . VAL A 1 62 ? 9.413 5.173 5.316 1.00 0.00 62 VAL A C 4
ATOM 5776 O O . VAL A 1 62 ? 9.212 4.314 6.176 1.00 0.00 62 VAL A O 4
ATOM 5789 N N . PRO A 1 63 ? 9.613 6.462 5.628 1.00 0.00 63 PRO A N 4
ATOM 5790 C CA . PRO A 1 63 ? 9.609 6.953 7.009 1.00 0.00 63 PRO A CA 4
ATOM 5791 C C . PRO A 1 63 ? 8.218 6.917 7.633 1.00 0.00 63 PRO A C 4
ATOM 5792 O O . PRO A 1 63 ? 8.033 6.388 8.729 1.00 0.00 63 PRO A O 4
ATOM 5803 N N . ASP A 1 64 ? 7.243 7.481 6.928 1.00 0.00 64 ASP A N 4
ATOM 5804 C CA . ASP A 1 64 ? 5.868 7.511 7.412 1.00 0.00 64 ASP A CA 4
ATOM 5805 C C . ASP A 1 64 ? 4.881 7.415 6.253 1.00 0.00 64 ASP A C 4
ATOM 5806 O O . ASP A 1 64 ? 5.181 7.786 5.118 1.00 0.00 64 ASP A O 4
ATOM 5815 N N . PRO A 1 65 ? 3.676 6.903 6.543 1.00 0.00 65 PRO A N 4
ATOM 5816 C CA . PRO A 1 65 ? 2.620 6.745 5.537 1.00 0.00 65 PRO A CA 4
ATOM 5817 C C . PRO A 1 65 ? 2.051 8.084 5.079 1.00 0.00 65 PRO A C 4
ATOM 5818 O O . PRO A 1 65 ? 1.362 8.160 4.062 1.00 0.00 65 PRO A O 4
ATOM 5829 N N . GLU A 1 66 ? 2.345 9.137 5.835 1.00 0.00 66 GLU A N 4
ATOM 5830 C CA . GLU A 1 66 ? 1.861 10.472 5.505 1.00 0.00 66 GLU A CA 4
ATOM 5831 C C . GLU A 1 66 ? 2.887 11.231 4.668 1.00 0.00 66 GLU A C 4
ATOM 5832 O O . GLU A 1 66 ? 2.540 12.148 3.922 1.00 0.00 66 GLU A O 4
ATOM 5844 N N . LEU A 1 67 ? 4.150 10.842 4.796 1.00 0.00 67 LEU A N 4
ATOM 5845 C CA . LEU A 1 67 ? 5.228 11.484 4.051 1.00 0.00 67 LEU A CA 4
ATOM 5846 C C . LEU A 1 67 ? 5.491 10.757 2.737 1.00 0.00 67 LEU A C 4
ATOM 5847 O O . LEU A 1 67 ? 6.570 10.876 2.156 1.00 0.00 67 LEU A O 4
ATOM 5863 N N . ILE A 1 68 ? 4.498 10.005 2.273 1.00 0.00 68 ILE A N 4
ATOM 5864 C CA . ILE A 1 68 ? 4.622 9.262 1.026 1.00 0.00 68 ILE A CA 4
ATOM 5865 C C . ILE A 1 68 ? 3.309 9.269 0.249 1.00 0.00 68 ILE A C 4
ATOM 5866 O O . ILE A 1 68 ? 2.320 9.855 0.688 1.00 0.00 68 ILE A O 4
ATOM 5882 N N . ASP A 1 69 ? 3.308 8.613 -0.906 1.00 0.00 69 ASP A N 4
ATOM 5883 C CA . ASP A 1 69 ? 2.117 8.541 -1.743 1.00 0.00 69 ASP A CA 4
ATOM 5884 C C . ASP A 1 69 ? 2.056 7.212 -2.489 1.00 0.00 69 ASP A C 4
ATOM 5885 O O . ASP A 1 69 ? 3.084 6.583 -2.743 1.00 0.00 69 ASP A O 4
ATOM 5894 N N . LEU A 1 70 ? 0.846 6.790 -2.838 1.00 0.00 70 LEU A N 4
ATOM 5895 C CA . LEU A 1 70 ? 0.650 5.534 -3.554 1.00 0.00 70 LEU A CA 4
ATOM 5896 C C . LEU A 1 70 ? 0.402 5.786 -5.038 1.00 0.00 70 LEU A C 4
ATOM 5897 O O . LEU A 1 70 ? -0.445 6.601 -5.406 1.00 0.00 70 LEU A O 4
ATOM 5913 N N . ILE A 1 71 ? 1.145 5.081 -5.885 1.00 0.00 71 ILE A N 4
ATOM 5914 C CA . ILE A 1 71 ? 1.002 5.227 -7.328 1.00 0.00 71 ILE A CA 4
ATOM 5915 C C . ILE A 1 71 ? 0.506 3.933 -7.965 1.00 0.00 71 ILE A C 4
ATOM 5916 O O . ILE A 1 71 ? 1.099 2.870 -7.778 1.00 0.00 71 ILE A O 4
ATOM 5932 N N . TYR A 1 72 ? -0.583 4.032 -8.719 1.00 0.00 72 TYR A N 4
ATOM 5933 C CA . TYR A 1 72 ? -1.159 2.869 -9.384 1.00 0.00 72 TYR A CA 4
ATOM 5934 C C . TYR A 1 72 ? -1.485 3.181 -10.842 1.00 0.00 72 TYR A C 4
ATOM 5935 O O . TYR A 1 72 ? -2.045 4.232 -11.153 1.00 0.00 72 TYR A O 4
ATOM 5953 N N . CYS A 1 73 ? -1.129 2.259 -11.730 1.00 0.00 73 CYS A N 4
ATOM 5954 C CA . CYS A 1 73 ? -1.383 2.434 -13.156 1.00 0.00 73 CYS A CA 4
ATOM 5955 C C . CYS A 1 73 ? -0.750 3.725 -13.666 1.00 0.00 73 CYS A C 4
ATOM 5956 O O . CYS A 1 73 ? -1.222 4.318 -14.636 1.00 0.00 73 CYS A O 4
ATOM 5964 N N . GLY A 1 74 ? 0.320 4.156 -13.005 1.00 0.00 74 GLY A N 4
ATOM 5965 C CA . GLY A 1 74 ? 0.998 5.375 -13.405 1.00 0.00 74 GLY A CA 4
ATOM 5966 C C . GLY A 1 74 ? 0.264 6.622 -12.952 1.00 0.00 74 GLY A C 4
ATOM 5967 O O . GLY A 1 74 ? 0.479 7.707 -13.492 1.00 0.00 74 GLY A O 4
ATOM 5971 N N . ARG A 1 75 ? -0.605 6.467 -11.959 1.00 0.00 75 ARG A N 4
ATOM 5972 C CA . ARG A 1 75 ? -1.375 7.589 -11.436 1.00 0.00 75 ARG A CA 4
ATOM 5973 C C . ARG A 1 75 ? -1.544 7.475 -9.924 1.00 0.00 75 ARG A C 4
ATOM 5974 O O . ARG A 1 75 ? -1.901 6.417 -9.406 1.00 0.00 75 ARG A O 4
ATOM 5995 N N . LYS A 1 76 ? -1.285 8.572 -9.220 1.00 0.00 76 LYS A N 4
ATOM 5996 C CA . LYS A 1 76 ? -1.409 8.597 -7.768 1.00 0.00 76 LYS A CA 4
ATOM 5997 C C . LYS A 1 76 ? -2.846 8.321 -7.339 1.00 0.00 76 LYS A C 4
ATOM 5998 O O . LYS A 1 76 ? -3.789 8.580 -8.088 1.00 0.00 76 LYS A O 4
ATOM 6017 N N . LEU A 1 77 ? -3.008 7.795 -6.130 1.00 0.00 77 LEU A N 4
ATOM 6018 C CA . LEU A 1 77 ? -4.331 7.485 -5.600 1.00 0.00 77 LEU A CA 4
ATOM 6019 C C . LEU A 1 77 ? -4.656 8.365 -4.397 1.00 0.00 77 LEU A C 4
ATOM 6020 O O . LEU A 1 77 ? -3.862 8.477 -3.463 1.00 0.00 77 LEU A O 4
ATOM 6036 N N . LYS A 1 78 ? -5.830 8.987 -4.426 1.00 0.00 78 LYS A N 4
ATOM 6037 C CA . LYS A 1 78 ? -6.263 9.854 -3.337 1.00 0.00 78 LYS A CA 4
ATOM 6038 C C . LYS A 1 78 ? -6.854 9.037 -2.192 1.00 0.00 78 LYS A C 4
ATOM 6039 O O . LYS A 1 78 ? -7.279 7.898 -2.385 1.00 0.00 78 LYS A O 4
ATOM 6058 N N . ASP A 1 79 ? -6.878 9.626 -1.002 1.00 0.00 79 ASP A N 4
ATOM 6059 C CA . ASP A 1 79 ? -7.419 8.953 0.173 1.00 0.00 79 ASP A CA 4
ATOM 6060 C C . ASP A 1 79 ? -8.944 9.013 0.180 1.00 0.00 79 ASP A C 4
ATOM 6061 O O . ASP A 1 79 ? -9.591 8.482 1.083 1.00 0.00 79 ASP A O 4
ATOM 6070 N N . ASP A 1 80 ? -9.509 9.663 -0.830 1.00 0.00 80 ASP A N 4
ATOM 6071 C CA . ASP A 1 80 ? -10.958 9.793 -0.941 1.00 0.00 80 ASP A CA 4
ATOM 6072 C C . ASP A 1 80 ? -11.517 8.793 -1.948 1.00 0.00 80 ASP A C 4
ATOM 6073 O O . ASP A 1 80 ? -12.713 8.797 -2.241 1.00 0.00 80 ASP A O 4
ATOM 6082 N N . GLN A 1 81 ? -10.645 7.939 -2.474 1.00 0.00 81 GLN A N 4
ATOM 6083 C CA . GLN A 1 81 ? -11.052 6.935 -3.449 1.00 0.00 81 GLN A CA 4
ATOM 6084 C C . GLN A 1 81 ? -11.037 5.540 -2.833 1.00 0.00 81 GLN A C 4
ATOM 6085 O O . GLN A 1 81 ? -10.667 5.366 -1.671 1.00 0.00 81 GLN A O 4
ATOM 6099 N N . THR A 1 82 ? -11.441 4.546 -3.619 1.00 0.00 82 THR A N 4
ATOM 6100 C CA . THR A 1 82 ? -11.476 3.167 -3.150 1.00 0.00 82 THR A CA 4
ATOM 6101 C C . THR A 1 82 ? -10.926 2.214 -4.206 1.00 0.00 82 THR A C 4
ATOM 6102 O O . THR A 1 82 ? -10.778 2.582 -5.372 1.00 0.00 82 THR A O 4
ATOM 6113 N N . LEU A 1 83 ? -10.626 0.988 -3.791 1.00 0.00 83 LEU A N 4
ATOM 6114 C CA . LEU A 1 83 ? -10.093 -0.019 -4.701 1.00 0.00 83 LEU A CA 4
ATOM 6115 C C . LEU A 1 83 ? -10.997 -0.186 -5.918 1.00 0.00 83 LEU A C 4
ATOM 6116 O O . LEU A 1 83 ? -10.546 -0.076 -7.059 1.00 0.00 83 LEU A O 4
ATOM 6132 N N . ASP A 1 84 ? -12.275 -0.448 -5.668 1.00 0.00 84 ASP A N 4
ATOM 6133 C CA . ASP A 1 84 ? -13.244 -0.627 -6.743 1.00 0.00 84 ASP A CA 4
ATOM 6134 C C . ASP A 1 84 ? -13.345 0.633 -7.598 1.00 0.00 84 ASP A C 4
ATOM 6135 O O . ASP A 1 84 ? -13.500 0.557 -8.817 1.00 0.00 84 ASP A O 4
ATOM 6144 N N . PHE A 1 85 ? -13.256 1.790 -6.951 1.00 0.00 85 PHE A N 4
ATOM 6145 C CA . PHE A 1 85 ? -13.340 3.066 -7.651 1.00 0.00 85 PHE A CA 4
ATOM 6146 C C . PHE A 1 85 ? -12.368 3.106 -8.827 1.00 0.00 85 PHE A C 4
ATOM 6147 O O . PHE A 1 85 ? -12.743 3.457 -9.945 1.00 0.00 85 PHE A O 4
ATOM 6164 N N . TYR A 1 86 ? -11.117 2.744 -8.564 1.00 0.00 86 TYR A N 4
ATOM 6165 C CA . TYR A 1 86 ? -10.089 2.740 -9.599 1.00 0.00 86 TYR A CA 4
ATOM 6166 C C . TYR A 1 86 ? -10.130 1.445 -10.403 1.00 0.00 86 TYR A C 4
ATOM 6167 O O . TYR A 1 86 ? -9.755 1.416 -11.575 1.00 0.00 86 TYR A O 4
ATOM 6185 N N . GLY A 1 87 ? -10.589 0.373 -9.764 1.00 0.00 87 GLY A N 4
ATOM 6186 C CA . GLY A 1 87 ? -10.671 -0.912 -10.434 1.00 0.00 87 GLY A CA 4
ATOM 6187 C C . GLY A 1 87 ? -9.525 -1.832 -10.066 1.00 0.00 87 GLY A C 4
ATOM 6188 O O . GLY A 1 87 ? -9.284 -2.834 -10.739 1.00 0.00 87 GLY A O 4
ATOM 6192 N N . ILE A 1 88 ? -8.814 -1.491 -8.996 1.00 0.00 88 ILE A N 4
ATOM 6193 C CA . ILE A 1 88 ? -7.686 -2.294 -8.541 1.00 0.00 88 ILE A CA 4
ATOM 6194 C C . ILE A 1 88 ? -8.123 -3.717 -8.208 1.00 0.00 88 ILE A C 4
ATOM 6195 O O . ILE A 1 88 ? -9.268 -3.950 -7.821 1.00 0.00 88 ILE A O 4
ATOM 6211 N N . GLN A 1 89 ? -7.203 -4.663 -8.359 1.00 0.00 89 GLN A N 4
ATOM 6212 C CA . GLN A 1 89 ? -7.493 -6.063 -8.073 1.00 0.00 89 GLN A CA 4
ATOM 6213 C C . GLN A 1 89 ? -6.335 -6.718 -7.326 1.00 0.00 89 GLN A C 4
ATOM 6214 O O . GLN A 1 89 ? -5.196 -6.253 -7.368 1.00 0.00 89 GLN A O 4
ATOM 6228 N N . PRO A 1 90 ? -6.632 -7.823 -6.626 1.00 0.00 90 PRO A N 4
ATOM 6229 C CA . PRO A 1 90 ? -5.628 -8.565 -5.856 1.00 0.00 90 PRO A CA 4
ATOM 6230 C C . PRO A 1 90 ? -4.626 -9.283 -6.752 1.00 0.00 90 PRO A C 4
ATOM 6231 O O . PRO A 1 90 ? -4.748 -10.482 -7.000 1.00 0.00 90 PRO A O 4
ATOM 6242 N N . GLY A 1 91 ? -3.633 -8.542 -7.235 1.00 0.00 91 GLY A N 4
ATOM 6243 C CA . GLY A 1 91 ? -2.623 -9.127 -8.098 1.00 0.00 91 GLY A CA 4
ATOM 6244 C C . GLY A 1 91 ? -1.743 -8.080 -8.752 1.00 0.00 91 GLY A C 4
ATOM 6245 O O . GLY A 1 91 ? -0.594 -8.354 -9.099 1.00 0.00 91 GLY A O 4
ATOM 6249 N N . SER A 1 92 ? -2.283 -6.878 -8.923 1.00 0.00 92 SER A N 4
ATOM 6250 C CA . SER A 1 92 ? -1.541 -5.787 -9.545 1.00 0.00 92 SER A CA 4
ATOM 6251 C C . SER A 1 92 ? -0.367 -5.360 -8.669 1.00 0.00 92 SER A C 4
ATOM 6252 O O . SER A 1 92 ? -0.110 -5.954 -7.621 1.00 0.00 92 SER A O 4
ATOM 6260 N N . THR A 1 93 ? 0.344 -4.325 -9.106 1.00 0.00 93 THR A N 4
ATOM 6261 C CA . THR A 1 93 ? 1.491 -3.818 -8.365 1.00 0.00 93 THR A CA 4
ATOM 6262 C C . THR A 1 93 ? 1.459 -2.297 -8.274 1.00 0.00 93 THR A C 4
ATOM 6263 O O . THR A 1 93 ? 1.239 -1.610 -9.272 1.00 0.00 93 THR A O 4
ATOM 6274 N N . VAL A 1 94 ? 1.679 -1.776 -7.071 1.00 0.00 94 VAL A N 4
ATOM 6275 C CA . VAL A 1 94 ? 1.677 -0.334 -6.851 1.00 0.00 94 VAL A CA 4
ATOM 6276 C C . VAL A 1 94 ? 3.067 0.166 -6.475 1.00 0.00 94 VAL A C 4
ATOM 6277 O O . VAL A 1 94 ? 3.883 -0.581 -5.935 1.00 0.00 94 VAL A O 4
ATOM 6290 N N . HIS A 1 95 ? 3.331 1.437 -6.764 1.00 0.00 95 HIS A N 4
ATOM 6291 C CA . HIS A 1 95 ? 4.623 2.039 -6.455 1.00 0.00 95 HIS A CA 4
ATOM 6292 C C . HIS A 1 95 ? 4.461 3.204 -5.484 1.00 0.00 95 HIS A C 4
ATOM 6293 O O . HIS A 1 95 ? 3.575 4.044 -5.647 1.00 0.00 95 HIS A O 4
ATOM 6308 N N . VAL A 1 96 ? 5.322 3.249 -4.472 1.00 0.00 96 VAL A N 4
ATOM 6309 C CA . VAL A 1 96 ? 5.274 4.312 -3.474 1.00 0.00 96 VAL A CA 4
ATOM 6310 C C . VAL A 1 96 ? 6.168 5.481 -3.874 1.00 0.00 96 VAL A C 4
ATOM 6311 O O . VAL A 1 96 ? 7.341 5.297 -4.200 1.00 0.00 96 VAL A O 4
ATOM 6324 N N . LEU A 1 97 ? 5.606 6.684 -3.846 1.00 0.00 97 LEU A N 4
ATOM 6325 C CA . LEU A 1 97 ? 6.351 7.885 -4.204 1.00 0.00 97 LEU A CA 4
ATOM 6326 C C . LEU A 1 97 ? 6.485 8.821 -3.007 1.00 0.00 97 LEU A C 4
ATOM 6327 O O . LEU A 1 97 ? 5.492 9.180 -2.374 1.00 0.00 97 LEU A O 4
ATOM 6343 N N . ARG A 1 98 ? 7.717 9.214 -2.704 1.00 0.00 98 ARG A N 4
ATOM 6344 C CA . ARG A 1 98 ? 7.980 10.110 -1.584 1.00 0.00 98 ARG A CA 4
ATOM 6345 C C . ARG A 1 98 ? 7.645 11.552 -1.951 1.00 0.00 98 ARG A C 4
ATOM 6346 O O . ARG A 1 98 ? 8.157 12.090 -2.933 1.00 0.00 98 ARG A O 4
ATOM 6367 N N . LYS A 1 99 ? 6.782 12.175 -1.155 1.00 0.00 99 LYS A N 4
ATOM 6368 C CA . LYS A 1 99 ? 6.378 13.555 -1.394 1.00 0.00 99 LYS A CA 4
ATOM 6369 C C . LYS A 1 99 ? 7.596 14.465 -1.514 1.00 0.00 99 LYS A C 4
ATOM 6370 O O . LYS A 1 99 ? 7.682 15.286 -2.427 1.00 0.00 99 LYS A O 4
ATOM 6389 N N . SER A 1 100 ? 8.537 14.313 -0.588 1.00 0.00 100 SER A N 4
ATOM 6390 C CA . SER A 1 100 ? 9.749 15.123 -0.589 1.00 0.00 100 SER A CA 4
ATOM 6391 C C . SER A 1 100 ? 10.462 15.032 -1.935 1.00 0.00 100 SER A C 4
ATOM 6392 O O . SER A 1 100 ? 10.789 13.942 -2.403 1.00 0.00 100 SER A O 4
ATOM 6400 N N . TRP A 1 101 ? 10.699 16.185 -2.550 1.00 0.00 101 TRP A N 4
ATOM 6401 C CA . TRP A 1 101 ? 11.373 16.237 -3.842 1.00 0.00 101 TRP A CA 4
ATOM 6402 C C . TRP A 1 101 ? 12.888 16.220 -3.667 1.00 0.00 101 TRP A C 4
ATOM 6403 O O . TRP A 1 101 ? 13.435 16.951 -2.842 1.00 0.00 101 TRP A O 4
ATOM 6424 N N . SER A 1 102 ? 13.560 15.381 -4.449 1.00 0.00 102 SER A N 4
ATOM 6425 C CA . SER A 1 102 ? 15.012 15.267 -4.378 1.00 0.00 102 SER A CA 4
ATOM 6426 C C . SER A 1 102 ? 15.650 16.621 -4.084 1.00 0.00 102 SER A C 4
ATOM 6427 O O . SER A 1 102 ? 16.344 16.789 -3.083 1.00 0.00 102 SER A O 4
ATOM 6435 N N . GLY A 1 103 ? 15.408 17.586 -4.967 1.00 0.00 103 GLY A N 4
ATOM 6436 C CA . GLY A 1 103 ? 15.965 18.914 -4.786 1.00 0.00 103 GLY A CA 4
ATOM 6437 C C . GLY A 1 103 ? 17.381 19.025 -5.315 1.00 0.00 103 GLY A C 4
ATOM 6438 O O . GLY A 1 103 ? 18.352 19.006 -4.559 1.00 0.00 103 GLY A O 4
ATOM 6442 N N . PRO A 1 104 ? 17.513 19.143 -6.645 1.00 0.00 104 PRO A N 4
ATOM 6443 C CA . PRO A 1 104 ? 18.817 19.259 -7.304 1.00 0.00 104 PRO A CA 4
ATOM 6444 C C . PRO A 1 104 ? 19.493 20.595 -7.020 1.00 0.00 104 PRO A C 4
ATOM 6445 O O . PRO A 1 104 ? 19.168 21.610 -7.637 1.00 0.00 104 PRO A O 4
ATOM 6456 N N . SER A 1 105 ? 20.437 20.589 -6.084 1.00 0.00 105 SER A N 4
ATOM 6457 C CA . SER A 1 105 ? 21.157 21.803 -5.716 1.00 0.00 105 SER A CA 4
ATOM 6458 C C . SER A 1 105 ? 22.143 22.202 -6.810 1.00 0.00 105 SER A C 4
ATOM 6459 O O . SER A 1 105 ? 23.334 21.905 -6.725 1.00 0.00 105 SER A O 4
ATOM 6467 N N . SER A 1 106 ? 21.636 22.877 -7.837 1.00 0.00 106 SER A N 4
ATOM 6468 C CA . SER A 1 106 ? 22.470 23.314 -8.950 1.00 0.00 106 SER A CA 4
ATOM 6469 C C . SER A 1 106 ? 23.240 24.580 -8.588 1.00 0.00 106 SER A C 4
ATOM 6470 O O . SER A 1 106 ? 22.663 25.553 -8.103 1.00 0.00 106 SER A O 4
ATOM 6478 N N . GLY A 1 107 ? 24.547 24.560 -8.828 1.00 0.00 107 GLY A N 4
ATOM 6479 C CA . GLY A 1 107 ? 25.376 25.712 -8.521 1.00 0.00 107 GLY A CA 4
ATOM 6480 C C . GLY A 1 107 ? 26.736 25.641 -9.186 1.00 0.00 107 GLY A C 4
ATOM 6481 O O . GLY A 1 107 ? 27.181 26.606 -9.808 1.00 0.00 107 GLY A O 4
ATOM 6485 N N . GLY A 1 1 ? 7.992 -7.943 14.661 1.00 0.00 1 GLY A N 5
ATOM 6486 C CA . GLY A 1 1 ? 7.451 -8.931 13.746 1.00 0.00 1 GLY A CA 5
ATOM 6487 C C . GLY A 1 1 ? 7.475 -10.332 14.325 1.00 0.00 1 GLY A C 5
ATOM 6488 O O . GLY A 1 1 ? 7.799 -10.521 15.497 1.00 0.00 1 GLY A O 5
ATOM 6492 N N . SER A 1 2 ? 7.130 -11.317 13.502 1.00 0.00 2 SER A N 5
ATOM 6493 C CA . SER A 1 2 ? 7.109 -12.707 13.940 1.00 0.00 2 SER A CA 5
ATOM 6494 C C . SER A 1 2 ? 7.471 -13.645 12.792 1.00 0.00 2 SER A C 5
ATOM 6495 O O . SER A 1 2 ? 7.628 -13.213 11.650 1.00 0.00 2 SER A O 5
ATOM 6503 N N . SER A 1 3 ? 7.601 -14.930 13.105 1.00 0.00 3 SER A N 5
ATOM 6504 C CA . SER A 1 3 ? 7.948 -15.929 12.101 1.00 0.00 3 SER A CA 5
ATOM 6505 C C . SER A 1 3 ? 6.720 -16.336 11.292 1.00 0.00 3 SER A C 5
ATOM 6506 O O . SER A 1 3 ? 5.593 -15.982 11.633 1.00 0.00 3 SER A O 5
ATOM 6514 N N . GLY A 1 4 ? 6.949 -17.083 10.216 1.00 0.00 4 GLY A N 5
ATOM 6515 C CA . GLY A 1 4 ? 5.853 -17.527 9.374 1.00 0.00 4 GLY A CA 5
ATOM 6516 C C . GLY A 1 4 ? 5.675 -19.032 9.399 1.00 0.00 4 GLY A C 5
ATOM 6517 O O . GLY A 1 4 ? 6.574 -19.776 9.007 1.00 0.00 4 GLY A O 5
ATOM 6521 N N . SER A 1 5 ? 4.513 -19.481 9.862 1.00 0.00 5 SER A N 5
ATOM 6522 C CA . SER A 1 5 ? 4.223 -20.908 9.942 1.00 0.00 5 SER A CA 5
ATOM 6523 C C . SER A 1 5 ? 4.277 -21.552 8.560 1.00 0.00 5 SER A C 5
ATOM 6524 O O . SER A 1 5 ? 3.839 -20.963 7.571 1.00 0.00 5 SER A O 5
ATOM 6532 N N . SER A 1 6 ? 4.819 -22.764 8.499 1.00 0.00 6 SER A N 5
ATOM 6533 C CA . SER A 1 6 ? 4.936 -23.487 7.238 1.00 0.00 6 SER A CA 5
ATOM 6534 C C . SER A 1 6 ? 3.700 -24.346 6.989 1.00 0.00 6 SER A C 5
ATOM 6535 O O . SER A 1 6 ? 3.527 -25.398 7.603 1.00 0.00 6 SER A O 5
ATOM 6543 N N . GLY A 1 7 ? 2.842 -23.889 6.082 1.00 0.00 7 GLY A N 5
ATOM 6544 C CA . GLY A 1 7 ? 1.633 -24.626 5.766 1.00 0.00 7 GLY A CA 5
ATOM 6545 C C . GLY A 1 7 ? 0.376 -23.878 6.166 1.00 0.00 7 GLY A C 5
ATOM 6546 O O . GLY A 1 7 ? -0.620 -23.895 5.444 1.00 0.00 7 GLY A O 5
ATOM 6550 N N . MET A 1 8 ? 0.423 -23.221 7.321 1.00 0.00 8 MET A N 5
ATOM 6551 C CA . MET A 1 8 ? -0.721 -22.464 7.815 1.00 0.00 8 MET A CA 5
ATOM 6552 C C . MET A 1 8 ? -0.735 -21.056 7.230 1.00 0.00 8 MET A C 5
ATOM 6553 O O . MET A 1 8 ? 0.177 -20.265 7.469 1.00 0.00 8 MET A O 5
ATOM 6567 N N . SER A 1 9 ? -1.776 -20.749 6.462 1.00 0.00 9 SER A N 5
ATOM 6568 C CA . SER A 1 9 ? -1.906 -19.437 5.839 1.00 0.00 9 SER A CA 5
ATOM 6569 C C . SER A 1 9 ? -2.583 -18.451 6.787 1.00 0.00 9 SER A C 5
ATOM 6570 O O . SER A 1 9 ? -3.137 -18.841 7.816 1.00 0.00 9 SER A O 5
ATOM 6578 N N . LEU A 1 10 ? -2.534 -17.172 6.433 1.00 0.00 10 LEU A N 5
ATOM 6579 C CA . LEU A 1 10 ? -3.141 -16.128 7.250 1.00 0.00 10 LEU A CA 5
ATOM 6580 C C . LEU A 1 10 ? -4.331 -15.498 6.533 1.00 0.00 10 LEU A C 5
ATOM 6581 O O . LEU A 1 10 ? -5.470 -15.602 6.990 1.00 0.00 10 LEU A O 5
ATOM 6597 N N . SER A 1 11 ? -4.060 -14.846 5.407 1.00 0.00 11 SER A N 5
ATOM 6598 C CA . SER A 1 11 ? -5.108 -14.198 4.627 1.00 0.00 11 SER A CA 5
ATOM 6599 C C . SER A 1 11 ? -5.175 -14.780 3.218 1.00 0.00 11 SER A C 5
ATOM 6600 O O . SER A 1 11 ? -4.332 -15.588 2.828 1.00 0.00 11 SER A O 5
ATOM 6608 N N . ASP A 1 12 ? -6.183 -14.364 2.461 1.00 0.00 12 ASP A N 5
ATOM 6609 C CA . ASP A 1 12 ? -6.362 -14.842 1.094 1.00 0.00 12 ASP A CA 5
ATOM 6610 C C . ASP A 1 12 ? -5.967 -13.767 0.087 1.00 0.00 12 ASP A C 5
ATOM 6611 O O . ASP A 1 12 ? -5.226 -14.032 -0.860 1.00 0.00 12 ASP A O 5
ATOM 6620 N N . TRP A 1 13 ? -6.466 -12.554 0.297 1.00 0.00 13 TRP A N 5
ATOM 6621 C CA . TRP A 1 13 ? -6.165 -11.439 -0.594 1.00 0.00 13 TRP A CA 5
ATOM 6622 C C . TRP A 1 13 ? -4.707 -11.015 -0.462 1.00 0.00 13 TRP A C 5
ATOM 6623 O O . TRP A 1 13 ? -4.227 -10.742 0.638 1.00 0.00 13 TRP A O 5
ATOM 6644 N N . HIS A 1 14 ? -4.006 -10.960 -1.591 1.00 0.00 14 HIS A N 5
ATOM 6645 C CA . HIS A 1 14 ? -2.602 -10.568 -1.600 1.00 0.00 14 HIS A CA 5
ATOM 6646 C C . HIS A 1 14 ? -2.338 -9.517 -2.676 1.00 0.00 14 HIS A C 5
ATOM 6647 O O . HIS A 1 14 ? -2.924 -9.562 -3.758 1.00 0.00 14 HIS A O 5
ATOM 6662 N N . LEU A 1 15 ? -1.455 -8.573 -2.370 1.00 0.00 15 LEU A N 5
ATOM 6663 C CA . LEU A 1 15 ? -1.115 -7.511 -3.309 1.00 0.00 15 LEU A CA 5
ATOM 6664 C C . LEU A 1 15 ? 0.397 -7.337 -3.410 1.00 0.00 15 LEU A C 5
ATOM 6665 O O . LEU A 1 15 ? 1.136 -7.695 -2.493 1.00 0.00 15 LEU A O 5
ATOM 6681 N N . ALA A 1 16 ? 0.850 -6.783 -4.530 1.00 0.00 16 ALA A N 5
ATOM 6682 C CA . ALA A 1 16 ? 2.274 -6.557 -4.749 1.00 0.00 16 ALA A CA 5
ATOM 6683 C C . ALA A 1 16 ? 2.645 -5.101 -4.487 1.00 0.00 16 ALA A C 5
ATOM 6684 O O . ALA A 1 16 ? 1.804 -4.208 -4.585 1.00 0.00 16 ALA A O 5
ATOM 6691 N N . VAL A 1 17 ? 3.911 -4.869 -4.154 1.00 0.00 17 VAL A N 5
ATOM 6692 C CA . VAL A 1 17 ? 4.394 -3.521 -3.879 1.00 0.00 17 VAL A CA 5
ATOM 6693 C C . VAL A 1 17 ? 5.788 -3.308 -4.459 1.00 0.00 17 VAL A C 5
ATOM 6694 O O . VAL A 1 17 ? 6.645 -4.189 -4.384 1.00 0.00 17 VAL A O 5
ATOM 6707 N N . LYS A 1 18 ? 6.009 -2.132 -5.037 1.00 0.00 18 LYS A N 5
ATOM 6708 C CA . LYS A 1 18 ? 7.300 -1.800 -5.628 1.00 0.00 18 LYS A CA 5
ATOM 6709 C C . LYS A 1 18 ? 7.718 -0.380 -5.260 1.00 0.00 18 LYS A C 5
ATOM 6710 O O . LYS A 1 18 ? 6.892 0.533 -5.229 1.00 0.00 18 LYS A O 5
ATOM 6729 N N . LEU A 1 19 ? 9.005 -0.201 -4.983 1.00 0.00 19 LEU A N 5
ATOM 6730 C CA . LEU A 1 19 ? 9.533 1.109 -4.618 1.00 0.00 19 LEU A CA 5
ATOM 6731 C C . LEU A 1 19 ? 9.952 1.892 -5.859 1.00 0.00 19 LEU A C 5
ATOM 6732 O O . LEU A 1 19 ? 10.929 1.546 -6.523 1.00 0.00 19 LEU A O 5
ATOM 6748 N N . ALA A 1 20 ? 9.207 2.949 -6.164 1.00 0.00 20 ALA A N 5
ATOM 6749 C CA . ALA A 1 20 ? 9.503 3.783 -7.322 1.00 0.00 20 ALA A CA 5
ATOM 6750 C C . ALA A 1 20 ? 10.897 4.392 -7.218 1.00 0.00 20 ALA A C 5
ATOM 6751 O O . ALA A 1 20 ? 11.562 4.622 -8.229 1.00 0.00 20 ALA A O 5
ATOM 6758 N N . ASP A 1 21 ? 11.335 4.651 -5.991 1.00 0.00 21 ASP A N 5
ATOM 6759 C CA . ASP A 1 21 ? 12.651 5.233 -5.755 1.00 0.00 21 ASP A CA 5
ATOM 6760 C C . ASP A 1 21 ? 13.755 4.274 -6.191 1.00 0.00 21 ASP A C 5
ATOM 6761 O O . ASP A 1 21 ? 14.789 4.697 -6.706 1.00 0.00 21 ASP A O 5
ATOM 6770 N N . GLN A 1 22 ? 13.527 2.982 -5.979 1.00 0.00 22 GLN A N 5
ATOM 6771 C CA . GLN A 1 22 ? 14.503 1.964 -6.348 1.00 0.00 22 GLN A CA 5
ATOM 6772 C C . GLN A 1 22 ? 13.859 0.875 -7.199 1.00 0.00 22 GLN A C 5
ATOM 6773 O O . GLN A 1 22 ? 13.280 -0.085 -6.690 1.00 0.00 22 GLN A O 5
ATOM 6787 N N . PRO A 1 23 ? 13.960 1.025 -8.528 1.00 0.00 23 PRO A N 5
ATOM 6788 C CA . PRO A 1 23 ? 13.393 0.064 -9.479 1.00 0.00 23 PRO A CA 5
ATOM 6789 C C . PRO A 1 23 ? 14.140 -1.265 -9.474 1.00 0.00 23 PRO A C 5
ATOM 6790 O O . PRO A 1 23 ? 13.747 -2.212 -10.157 1.00 0.00 23 PRO A O 5
ATOM 6801 N N . LEU A 1 24 ? 15.217 -1.330 -8.700 1.00 0.00 24 LEU A N 5
ATOM 6802 C CA . LEU A 1 24 ? 16.019 -2.545 -8.606 1.00 0.00 24 LEU A CA 5
ATOM 6803 C C . LEU A 1 24 ? 15.711 -3.302 -7.318 1.00 0.00 24 LEU A C 5
ATOM 6804 O O . LEU A 1 24 ? 15.839 -4.525 -7.260 1.00 0.00 24 LEU A O 5
ATOM 6820 N N . ALA A 1 25 ? 15.303 -2.568 -6.289 1.00 0.00 25 ALA A N 5
ATOM 6821 C CA . ALA A 1 25 ? 14.973 -3.170 -5.003 1.00 0.00 25 ALA A CA 5
ATOM 6822 C C . ALA A 1 25 ? 14.024 -4.351 -5.178 1.00 0.00 25 ALA A C 5
ATOM 6823 O O . ALA A 1 25 ? 13.295 -4.451 -6.165 1.00 0.00 25 ALA A O 5
ATOM 6830 N N . PRO A 1 26 ? 14.033 -5.268 -4.200 1.00 0.00 26 PRO A N 5
ATOM 6831 C CA . PRO A 1 26 ? 13.179 -6.459 -4.223 1.00 0.00 26 PRO A CA 5
ATOM 6832 C C . PRO A 1 26 ? 11.705 -6.120 -4.026 1.00 0.00 26 PRO A C 5
ATOM 6833 O O . PRO A 1 26 ? 11.367 -5.127 -3.381 1.00 0.00 26 PRO A O 5
ATOM 6844 N N . LYS A 1 27 ? 10.832 -6.950 -4.584 1.00 0.00 27 LYS A N 5
ATOM 6845 C CA . LYS A 1 27 ? 9.393 -6.740 -4.469 1.00 0.00 27 LYS A CA 5
ATOM 6846 C C . LYS A 1 27 ? 8.887 -7.184 -3.100 1.00 0.00 27 LYS A C 5
ATOM 6847 O O . LYS A 1 27 ? 9.411 -8.130 -2.511 1.00 0.00 27 LYS A O 5
ATOM 6866 N N . SER A 1 28 ? 7.865 -6.497 -2.601 1.00 0.00 28 SER A N 5
ATOM 6867 C CA . SER A 1 28 ? 7.289 -6.820 -1.300 1.00 0.00 28 SER A CA 5
ATOM 6868 C C . SER A 1 28 ? 5.783 -7.038 -1.412 1.00 0.00 28 SER A C 5
ATOM 6869 O O . SER A 1 28 ? 5.037 -6.125 -1.766 1.00 0.00 28 SER A O 5
ATOM 6877 N N . ILE A 1 29 ? 5.344 -8.255 -1.107 1.00 0.00 29 ILE A N 5
ATOM 6878 C CA . ILE A 1 29 ? 3.928 -8.594 -1.172 1.00 0.00 29 ILE A CA 5
ATOM 6879 C C . ILE A 1 29 ? 3.201 -8.163 0.098 1.00 0.00 29 ILE A C 5
ATOM 6880 O O . ILE A 1 29 ? 3.583 -8.545 1.205 1.00 0.00 29 ILE A O 5
ATOM 6896 N N . LEU A 1 30 ? 2.151 -7.368 -0.070 1.00 0.00 30 LEU A N 5
ATOM 6897 C CA . LEU A 1 30 ? 1.368 -6.886 1.063 1.00 0.00 30 LEU A CA 5
ATOM 6898 C C . LEU A 1 30 ? 0.035 -7.623 1.156 1.00 0.00 30 LEU A C 5
ATOM 6899 O O . LEU A 1 30 ? -0.763 -7.602 0.219 1.00 0.00 30 LEU A O 5
ATOM 6915 N N . GLN A 1 31 ? -0.198 -8.271 2.293 1.00 0.00 31 GLN A N 5
ATOM 6916 C CA . GLN A 1 31 ? -1.435 -9.012 2.508 1.00 0.00 31 GLN A CA 5
ATOM 6917 C C . GLN A 1 31 ? -2.326 -8.302 3.522 1.00 0.00 31 GLN A C 5
ATOM 6918 O O . GLN A 1 31 ? -2.127 -8.424 4.732 1.00 0.00 31 GLN A O 5
ATOM 6932 N N . LEU A 1 32 ? -3.308 -7.560 3.022 1.00 0.00 32 LEU A N 5
ATOM 6933 C CA . LEU A 1 32 ? -4.230 -6.830 3.884 1.00 0.00 32 LEU A CA 5
ATOM 6934 C C . LEU A 1 32 ? -5.104 -7.790 4.685 1.00 0.00 32 LEU A C 5
ATOM 6935 O O . LEU A 1 32 ? -5.410 -8.900 4.249 1.00 0.00 32 LEU A O 5
ATOM 6951 N N . PRO A 1 33 ? -5.517 -7.354 5.885 1.00 0.00 33 PRO A N 5
ATOM 6952 C CA . PRO A 1 33 ? -6.363 -8.159 6.771 1.00 0.00 33 PRO A CA 5
ATOM 6953 C C . PRO A 1 33 ? -7.781 -8.318 6.231 1.00 0.00 33 PRO A C 5
ATOM 6954 O O . PRO A 1 33 ? -8.520 -7.343 6.109 1.00 0.00 33 PRO A O 5
ATOM 6965 N N . GLU A 1 34 ? -8.152 -9.554 5.910 1.00 0.00 34 GLU A N 5
ATOM 6966 C CA . GLU A 1 34 ? -9.481 -9.839 5.384 1.00 0.00 34 GLU A CA 5
ATOM 6967 C C . GLU A 1 34 ? -10.556 -9.144 6.215 1.00 0.00 34 GLU A C 5
ATOM 6968 O O . GLU A 1 34 ? -10.333 -8.796 7.375 1.00 0.00 34 GLU A O 5
ATOM 6980 N N . THR A 1 35 ? -11.724 -8.945 5.612 1.00 0.00 35 THR A N 5
ATOM 6981 C CA . THR A 1 35 ? -12.834 -8.290 6.294 1.00 0.00 35 THR A CA 5
ATOM 6982 C C . THR A 1 35 ? -14.012 -9.243 6.467 1.00 0.00 35 THR A C 5
ATOM 6983 O O . THR A 1 35 ? -14.298 -10.055 5.588 1.00 0.00 35 THR A O 5
ATOM 6994 N N . GLU A 1 36 ? -14.692 -9.136 7.604 1.00 0.00 36 GLU A N 5
ATOM 6995 C CA . GLU A 1 36 ? -15.839 -9.989 7.890 1.00 0.00 36 GLU A CA 5
ATOM 6996 C C . GLU A 1 36 ? -16.693 -10.189 6.642 1.00 0.00 36 GLU A C 5
ATOM 6997 O O . GLU A 1 36 ? -17.376 -11.204 6.498 1.00 0.00 36 GLU A O 5
ATOM 7009 N N . LEU A 1 37 ? -16.651 -9.213 5.741 1.00 0.00 37 LEU A N 5
ATOM 7010 C CA . LEU A 1 37 ? -17.421 -9.280 4.504 1.00 0.00 37 LEU A CA 5
ATOM 7011 C C . LEU A 1 37 ? -17.142 -10.581 3.759 1.00 0.00 37 LEU A C 5
ATOM 7012 O O . LEU A 1 37 ? -18.061 -11.334 3.438 1.00 0.00 37 LEU A O 5
ATOM 7028 N N . GLY A 1 38 ? -15.867 -10.841 3.488 1.00 0.00 38 GLY A N 5
ATOM 7029 C CA . GLY A 1 38 ? -15.489 -12.053 2.784 1.00 0.00 38 GLY A CA 5
ATOM 7030 C C . GLY A 1 38 ? -14.211 -11.886 1.987 1.00 0.00 38 GLY A C 5
ATOM 7031 O O . GLY A 1 38 ? -13.578 -10.832 2.031 1.00 0.00 38 GLY A O 5
ATOM 7035 N N . GLU A 1 39 ? -13.830 -12.930 1.257 1.00 0.00 39 GLU A N 5
ATOM 7036 C CA . GLU A 1 39 ? -12.617 -12.894 0.449 1.00 0.00 39 GLU A CA 5
ATOM 7037 C C . GLU A 1 39 ? -12.892 -12.276 -0.919 1.00 0.00 39 GLU A C 5
ATOM 7038 O O . GLU A 1 39 ? -12.054 -11.562 -1.470 1.00 0.00 39 GLU A O 5
ATOM 7050 N N . TYR A 1 40 ? -14.072 -12.557 -1.461 1.00 0.00 40 TYR A N 5
ATOM 7051 C CA . TYR A 1 40 ? -14.458 -12.032 -2.766 1.00 0.00 40 TYR A CA 5
ATOM 7052 C C . TYR A 1 40 ? -14.005 -10.584 -2.926 1.00 0.00 40 TYR A C 5
ATOM 7053 O O . TYR A 1 40 ? -13.715 -9.901 -1.944 1.00 0.00 40 TYR A O 5
ATOM 7071 N N . SER A 1 41 ? -13.947 -10.124 -4.171 1.00 0.00 41 SER A N 5
ATOM 7072 C CA . SER A 1 41 ? -13.527 -8.758 -4.463 1.00 0.00 41 SER A CA 5
ATOM 7073 C C . SER A 1 41 ? -13.983 -7.803 -3.364 1.00 0.00 41 SER A C 5
ATOM 7074 O O . SER A 1 41 ? -15.173 -7.515 -3.230 1.00 0.00 41 SER A O 5
ATOM 7082 N N . LEU A 1 42 ? -13.029 -7.315 -2.579 1.00 0.00 42 LEU A N 5
ATOM 7083 C CA . LEU A 1 42 ? -13.331 -6.392 -1.490 1.00 0.00 42 LEU A CA 5
ATOM 7084 C C . LEU A 1 42 ? -14.221 -5.252 -1.974 1.00 0.00 42 LEU A C 5
ATOM 7085 O O . LEU A 1 42 ? -15.348 -5.090 -1.508 1.00 0.00 42 LEU A O 5
ATOM 7101 N N . GLY A 1 43 ? -13.707 -4.465 -2.915 1.00 0.00 43 GLY A N 5
ATOM 7102 C CA . GLY A 1 43 ? -14.469 -3.351 -3.449 1.00 0.00 43 GLY A CA 5
ATOM 7103 C C . GLY A 1 43 ? -15.098 -2.505 -2.360 1.00 0.00 43 GLY A C 5
ATOM 7104 O O . GLY A 1 43 ? -16.296 -2.609 -2.097 1.00 0.00 43 GLY A O 5
ATOM 7108 N N . GLY A 1 44 ? -14.288 -1.665 -1.723 1.00 0.00 44 GLY A N 5
ATOM 7109 C CA . GLY A 1 44 ? -14.790 -0.811 -0.662 1.00 0.00 44 GLY A CA 5
ATOM 7110 C C . GLY A 1 44 ? -13.677 -0.194 0.162 1.00 0.00 44 GLY A C 5
ATOM 7111 O O . GLY A 1 44 ? -13.836 0.891 0.720 1.00 0.00 44 GLY A O 5
ATOM 7115 N N . TYR A 1 45 ? -12.547 -0.888 0.239 1.00 0.00 45 TYR A N 5
ATOM 7116 C CA . TYR A 1 45 ? -11.404 -0.405 1.005 1.00 0.00 45 TYR A CA 5
ATOM 7117 C C . TYR A 1 45 ? -11.009 1.002 0.564 1.00 0.00 45 TYR A C 5
ATOM 7118 O O . TYR A 1 45 ? -11.317 1.425 -0.550 1.00 0.00 45 TYR A O 5
ATOM 7136 N N . SER A 1 46 ? -10.324 1.721 1.448 1.00 0.00 46 SER A N 5
ATOM 7137 C CA . SER A 1 46 ? -9.889 3.081 1.153 1.00 0.00 46 SER A CA 5
ATOM 7138 C C . SER A 1 46 ? -8.374 3.142 0.984 1.00 0.00 46 SER A C 5
ATOM 7139 O O . SER A 1 46 ? -7.624 2.688 1.848 1.00 0.00 46 SER A O 5
ATOM 7147 N N . ILE A 1 47 ? -7.932 3.706 -0.135 1.00 0.00 47 ILE A N 5
ATOM 7148 C CA . ILE A 1 47 ? -6.507 3.828 -0.418 1.00 0.00 47 ILE A CA 5
ATOM 7149 C C . ILE A 1 47 ? -5.722 4.154 0.848 1.00 0.00 47 ILE A C 5
ATOM 7150 O O . ILE A 1 47 ? -4.643 3.607 1.079 1.00 0.00 47 ILE A O 5
ATOM 7166 N N . SER A 1 48 ? -6.271 5.047 1.665 1.00 0.00 48 SER A N 5
ATOM 7167 C CA . SER A 1 48 ? -5.621 5.447 2.907 1.00 0.00 48 SER A CA 5
ATOM 7168 C C . SER A 1 48 ? -5.101 4.230 3.665 1.00 0.00 48 SER A C 5
ATOM 7169 O O . SER A 1 48 ? -3.918 4.149 3.996 1.00 0.00 48 SER A O 5
ATOM 7177 N N . PHE A 1 49 ? -5.994 3.285 3.938 1.00 0.00 49 PHE A N 5
ATOM 7178 C CA . PHE A 1 49 ? -5.628 2.071 4.659 1.00 0.00 49 PHE A CA 5
ATOM 7179 C C . PHE A 1 49 ? -4.326 1.489 4.116 1.00 0.00 49 PHE A C 5
ATOM 7180 O O . PHE A 1 49 ? -3.323 1.413 4.827 1.00 0.00 49 PHE A O 5
ATOM 7197 N N . LEU A 1 50 ? -4.349 1.079 2.853 1.00 0.00 50 LEU A N 5
ATOM 7198 C CA . LEU A 1 50 ? -3.171 0.503 2.214 1.00 0.00 50 LEU A CA 5
ATOM 7199 C C . LEU A 1 50 ? -1.929 1.338 2.508 1.00 0.00 50 LEU A C 5
ATOM 7200 O O . LEU A 1 50 ? -0.936 0.831 3.031 1.00 0.00 50 LEU A O 5
ATOM 7216 N N . LYS A 1 51 ? -1.991 2.622 2.171 1.00 0.00 51 LYS A N 5
ATOM 7217 C CA . LYS A 1 51 ? -0.874 3.529 2.402 1.00 0.00 51 LYS A CA 5
ATOM 7218 C C . LYS A 1 51 ? -0.215 3.250 3.749 1.00 0.00 51 LYS A C 5
ATOM 7219 O O . LYS A 1 51 ? 0.963 3.547 3.947 1.00 0.00 51 LYS A O 5
ATOM 7238 N N . GLN A 1 52 ? -0.983 2.676 4.670 1.00 0.00 52 GLN A N 5
ATOM 7239 C CA . GLN A 1 52 ? -0.472 2.357 5.998 1.00 0.00 52 GLN A CA 5
ATOM 7240 C C . GLN A 1 52 ? 0.193 0.984 6.010 1.00 0.00 52 GLN A C 5
ATOM 7241 O O . GLN A 1 52 ? 1.267 0.808 6.587 1.00 0.00 52 GLN A O 5
ATOM 7255 N N . LEU A 1 53 ? -0.452 0.015 5.370 1.00 0.00 53 LEU A N 5
ATOM 7256 C CA . LEU A 1 53 ? 0.077 -1.343 5.307 1.00 0.00 53 LEU A CA 5
ATOM 7257 C C . LEU A 1 53 ? 1.455 -1.361 4.652 1.00 0.00 53 LEU A C 5
ATOM 7258 O O . LEU A 1 53 ? 2.377 -2.014 5.142 1.00 0.00 53 LEU A O 5
ATOM 7274 N N . ILE A 1 54 ? 1.588 -0.640 3.545 1.00 0.00 54 ILE A N 5
ATOM 7275 C CA . ILE A 1 54 ? 2.854 -0.570 2.826 1.00 0.00 54 ILE A CA 5
ATOM 7276 C C . ILE A 1 54 ? 3.904 0.184 3.634 1.00 0.00 54 ILE A C 5
ATOM 7277 O O . ILE A 1 54 ? 4.919 -0.384 4.034 1.00 0.00 54 ILE A O 5
ATOM 7293 N N . ALA A 1 55 ? 3.651 1.467 3.871 1.00 0.00 55 ALA A N 5
ATOM 7294 C CA . ALA A 1 55 ? 4.573 2.299 4.634 1.00 0.00 55 ALA A CA 5
ATOM 7295 C C . ALA A 1 55 ? 4.986 1.612 5.932 1.00 0.00 55 ALA A C 5
ATOM 7296 O O . ALA A 1 55 ? 6.092 1.816 6.429 1.00 0.00 55 ALA A O 5
ATOM 7303 N N . GLY A 1 56 ? 4.087 0.797 6.477 1.00 0.00 56 GLY A N 5
ATOM 7304 C CA . GLY A 1 56 ? 4.377 0.093 7.713 1.00 0.00 56 GLY A CA 5
ATOM 7305 C C . GLY A 1 56 ? 5.300 -1.091 7.503 1.00 0.00 56 GLY A C 5
ATOM 7306 O O . GLY A 1 56 ? 6.005 -1.509 8.422 1.00 0.00 56 GLY A O 5
ATOM 7310 N N . LYS A 1 57 ? 5.295 -1.635 6.291 1.00 0.00 57 LYS A N 5
ATOM 7311 C CA . LYS A 1 57 ? 6.137 -2.779 5.962 1.00 0.00 57 LYS A CA 5
ATOM 7312 C C . LYS A 1 57 ? 7.454 -2.325 5.341 1.00 0.00 57 LYS A C 5
ATOM 7313 O O . LYS A 1 57 ? 8.457 -3.037 5.397 1.00 0.00 57 LYS A O 5
ATOM 7332 N N . LEU A 1 58 ? 7.445 -1.134 4.752 1.00 0.00 58 LEU A N 5
ATOM 7333 C CA . LEU A 1 58 ? 8.640 -0.584 4.122 1.00 0.00 58 LEU A CA 5
ATOM 7334 C C . LEU A 1 58 ? 9.291 0.469 5.014 1.00 0.00 58 LEU A C 5
ATOM 7335 O O . LEU A 1 58 ? 9.926 1.403 4.525 1.00 0.00 58 LEU A O 5
ATOM 7351 N N . GLN A 1 59 ? 9.129 0.308 6.323 1.00 0.00 59 GLN A N 5
ATOM 7352 C CA . GLN A 1 59 ? 9.702 1.244 7.283 1.00 0.00 59 GLN A CA 5
ATOM 7353 C C . GLN A 1 59 ? 11.192 1.445 7.025 1.00 0.00 59 GLN A C 5
ATOM 7354 O O . GLN A 1 59 ? 11.793 2.401 7.515 1.00 0.00 59 GLN A O 5
ATOM 7368 N N . GLU A 1 60 ? 11.781 0.538 6.252 1.00 0.00 60 GLU A N 5
ATOM 7369 C CA . GLU A 1 60 ? 13.201 0.616 5.930 1.00 0.00 60 GLU A CA 5
ATOM 7370 C C . GLU A 1 60 ? 13.480 1.776 4.978 1.00 0.00 60 GLU A C 5
ATOM 7371 O O . GLU A 1 60 ? 14.543 2.394 5.030 1.00 0.00 60 GLU A O 5
ATOM 7383 N N . SER A 1 61 ? 12.517 2.064 4.108 1.00 0.00 61 SER A N 5
ATOM 7384 C CA . SER A 1 61 ? 12.660 3.146 3.141 1.00 0.00 61 SER A CA 5
ATOM 7385 C C . SER A 1 61 ? 11.623 4.238 3.390 1.00 0.00 61 SER A C 5
ATOM 7386 O O . SER A 1 61 ? 11.951 5.423 3.431 1.00 0.00 61 SER A O 5
ATOM 7394 N N . VAL A 1 62 ? 10.370 3.828 3.556 1.00 0.00 62 VAL A N 5
ATOM 7395 C CA . VAL A 1 62 ? 9.284 4.769 3.802 1.00 0.00 62 VAL A CA 5
ATOM 7396 C C . VAL A 1 62 ? 9.192 5.128 5.281 1.00 0.00 62 VAL A C 5
ATOM 7397 O O . VAL A 1 62 ? 8.935 4.281 6.136 1.00 0.00 62 VAL A O 5
ATOM 7410 N N . PRO A 1 63 ? 9.407 6.415 5.592 1.00 0.00 63 PRO A N 5
ATOM 7411 C CA . PRO A 1 63 ? 9.353 6.916 6.968 1.00 0.00 63 PRO A CA 5
ATOM 7412 C C . PRO A 1 63 ? 7.936 6.916 7.530 1.00 0.00 63 PRO A C 5
ATOM 7413 O O . PRO A 1 63 ? 7.691 6.399 8.621 1.00 0.00 63 PRO A O 5
ATOM 7424 N N . ASP A 1 64 ? 7.006 7.497 6.780 1.00 0.00 64 ASP A N 5
ATOM 7425 C CA . ASP A 1 64 ? 5.612 7.561 7.203 1.00 0.00 64 ASP A CA 5
ATOM 7426 C C . ASP A 1 64 ? 4.676 7.490 6.001 1.00 0.00 64 ASP A C 5
ATOM 7427 O O . ASP A 1 64 ? 5.013 7.913 4.895 1.00 0.00 64 ASP A O 5
ATOM 7436 N N . PRO A 1 65 ? 3.472 6.942 6.220 1.00 0.00 65 PRO A N 5
ATOM 7437 C CA . PRO A 1 65 ? 2.462 6.802 5.167 1.00 0.00 65 PRO A CA 5
ATOM 7438 C C . PRO A 1 65 ? 1.881 8.145 4.738 1.00 0.00 65 PRO A C 5
ATOM 7439 O O . PRO A 1 65 ? 1.202 8.240 3.716 1.00 0.00 65 PRO A O 5
ATOM 7450 N N . GLU A 1 66 ? 2.153 9.181 5.526 1.00 0.00 66 GLU A N 5
ATOM 7451 C CA . GLU A 1 66 ? 1.656 10.519 5.226 1.00 0.00 66 GLU A CA 5
ATOM 7452 C C . GLU A 1 66 ? 2.677 11.308 4.412 1.00 0.00 66 GLU A C 5
ATOM 7453 O O . GLU A 1 66 ? 2.315 12.169 3.608 1.00 0.00 66 GLU A O 5
ATOM 7465 N N . LEU A 1 67 ? 3.954 11.010 4.625 1.00 0.00 67 LEU A N 5
ATOM 7466 C CA . LEU A 1 67 ? 5.028 11.691 3.911 1.00 0.00 67 LEU A CA 5
ATOM 7467 C C . LEU A 1 67 ? 5.329 10.996 2.588 1.00 0.00 67 LEU A C 5
ATOM 7468 O O . LEU A 1 67 ? 6.373 11.227 1.978 1.00 0.00 67 LEU A O 5
ATOM 7484 N N . ILE A 1 68 ? 4.407 10.146 2.149 1.00 0.00 68 ILE A N 5
ATOM 7485 C CA . ILE A 1 68 ? 4.573 9.420 0.896 1.00 0.00 68 ILE A CA 5
ATOM 7486 C C . ILE A 1 68 ? 3.270 9.385 0.104 1.00 0.00 68 ILE A C 5
ATOM 7487 O O . ILE A 1 68 ? 2.236 9.864 0.570 1.00 0.00 68 ILE A O 5
ATOM 7503 N N . ASP A 1 69 ? 3.328 8.815 -1.094 1.00 0.00 69 ASP A N 5
ATOM 7504 C CA . ASP A 1 69 ? 2.152 8.714 -1.951 1.00 0.00 69 ASP A CA 5
ATOM 7505 C C . ASP A 1 69 ? 2.095 7.354 -2.638 1.00 0.00 69 ASP A C 5
ATOM 7506 O O . ASP A 1 69 ? 3.121 6.703 -2.837 1.00 0.00 69 ASP A O 5
ATOM 7515 N N . LEU A 1 70 ? 0.889 6.929 -2.999 1.00 0.00 70 LEU A N 5
ATOM 7516 C CA . LEU A 1 70 ? 0.697 5.645 -3.664 1.00 0.00 70 LEU A CA 5
ATOM 7517 C C . LEU A 1 70 ? 0.358 5.840 -5.138 1.00 0.00 70 LEU A C 5
ATOM 7518 O O . LEU A 1 70 ? -0.593 6.545 -5.478 1.00 0.00 70 LEU A O 5
ATOM 7534 N N . ILE A 1 71 ? 1.140 5.211 -6.008 1.00 0.00 71 ILE A N 5
ATOM 7535 C CA . ILE A 1 71 ? 0.921 5.313 -7.445 1.00 0.00 71 ILE A CA 5
ATOM 7536 C C . ILE A 1 71 ? 0.470 3.978 -8.029 1.00 0.00 71 ILE A C 5
ATOM 7537 O O . ILE A 1 71 ? 1.095 2.943 -7.793 1.00 0.00 71 ILE A O 5
ATOM 7553 N N . TYR A 1 72 ? -0.616 4.009 -8.793 1.00 0.00 72 TYR A N 5
ATOM 7554 C CA . TYR A 1 72 ? -1.151 2.802 -9.410 1.00 0.00 72 TYR A CA 5
ATOM 7555 C C . TYR A 1 72 ? -1.640 3.085 -10.828 1.00 0.00 72 TYR A C 5
ATOM 7556 O O . TYR A 1 72 ? -2.195 4.149 -11.103 1.00 0.00 72 TYR A O 5
ATOM 7574 N N . CYS A 1 73 ? -1.430 2.126 -11.722 1.00 0.00 73 CYS A N 5
ATOM 7575 C CA . CYS A 1 73 ? -1.848 2.271 -13.111 1.00 0.00 73 CYS A CA 5
ATOM 7576 C C . CYS A 1 73 ? -1.327 3.576 -13.703 1.00 0.00 73 CYS A C 5
ATOM 7577 O O . CYS A 1 73 ? -1.939 4.151 -14.602 1.00 0.00 73 CYS A O 5
ATOM 7585 N N . GLY A 1 74 ? -0.191 4.040 -13.191 1.00 0.00 74 GLY A N 5
ATOM 7586 C CA . GLY A 1 74 ? 0.394 5.275 -13.679 1.00 0.00 74 GLY A CA 5
ATOM 7587 C C . GLY A 1 74 ? -0.360 6.501 -13.203 1.00 0.00 74 GLY A C 5
ATOM 7588 O O . GLY A 1 74 ? -0.325 7.549 -13.848 1.00 0.00 74 GLY A O 5
ATOM 7592 N N . ARG A 1 75 ? -1.044 6.370 -12.071 1.00 0.00 75 ARG A N 5
ATOM 7593 C CA . ARG A 1 75 ? -1.812 7.476 -11.511 1.00 0.00 75 ARG A CA 5
ATOM 7594 C C . ARG A 1 75 ? -1.910 7.355 -9.993 1.00 0.00 75 ARG A C 5
ATOM 7595 O O . ARG A 1 75 ? -2.218 6.287 -9.463 1.00 0.00 75 ARG A O 5
ATOM 7616 N N . LYS A 1 76 ? -1.647 8.456 -9.298 1.00 0.00 76 LYS A N 5
ATOM 7617 C CA . LYS A 1 76 ? -1.706 8.475 -7.841 1.00 0.00 76 LYS A CA 5
ATOM 7618 C C . LYS A 1 76 ? -3.103 8.110 -7.349 1.00 0.00 76 LYS A C 5
ATOM 7619 O O . LYS A 1 76 ? -4.093 8.313 -8.052 1.00 0.00 76 LYS A O 5
ATOM 7638 N N . LEU A 1 77 ? -3.175 7.571 -6.137 1.00 0.00 77 LEU A N 5
ATOM 7639 C CA . LEU A 1 77 ? -4.451 7.178 -5.549 1.00 0.00 77 LEU A CA 5
ATOM 7640 C C . LEU A 1 77 ? -4.754 8.005 -4.303 1.00 0.00 77 LEU A C 5
ATOM 7641 O O . LEU A 1 77 ? -4.032 7.936 -3.309 1.00 0.00 77 LEU A O 5
ATOM 7657 N N . LYS A 1 78 ? -5.828 8.784 -4.364 1.00 0.00 78 LYS A N 5
ATOM 7658 C CA . LYS A 1 78 ? -6.231 9.622 -3.240 1.00 0.00 78 LYS A CA 5
ATOM 7659 C C . LYS A 1 78 ? -6.795 8.775 -2.105 1.00 0.00 78 LYS A C 5
ATOM 7660 O O . LYS A 1 78 ? -7.246 7.650 -2.322 1.00 0.00 78 LYS A O 5
ATOM 7679 N N . ASP A 1 79 ? -6.768 9.323 -0.895 1.00 0.00 79 ASP A N 5
ATOM 7680 C CA . ASP A 1 79 ? -7.280 8.618 0.275 1.00 0.00 79 ASP A CA 5
ATOM 7681 C C . ASP A 1 79 ? -8.800 8.718 0.348 1.00 0.00 79 ASP A C 5
ATOM 7682 O O . ASP A 1 79 ? -9.429 8.134 1.231 1.00 0.00 79 ASP A O 5
ATOM 7691 N N . ASP A 1 80 ? -9.384 9.461 -0.585 1.00 0.00 80 ASP A N 5
ATOM 7692 C CA . ASP A 1 80 ? -10.831 9.637 -0.628 1.00 0.00 80 ASP A CA 5
ATOM 7693 C C . ASP A 1 80 ? -11.470 8.656 -1.605 1.00 0.00 80 ASP A C 5
ATOM 7694 O O . ASP A 1 80 ? -12.689 8.643 -1.778 1.00 0.00 80 ASP A O 5
ATOM 7703 N N . GLN A 1 81 ? -10.639 7.838 -2.242 1.00 0.00 81 GLN A N 5
ATOM 7704 C CA . GLN A 1 81 ? -11.124 6.854 -3.204 1.00 0.00 81 GLN A CA 5
ATOM 7705 C C . GLN A 1 81 ? -11.000 5.440 -2.646 1.00 0.00 81 GLN A C 5
ATOM 7706 O O . GLN A 1 81 ? -10.503 5.240 -1.537 1.00 0.00 81 GLN A O 5
ATOM 7720 N N . THR A 1 82 ? -11.454 4.461 -3.422 1.00 0.00 82 THR A N 5
ATOM 7721 C CA . THR A 1 82 ? -11.395 3.066 -3.005 1.00 0.00 82 THR A CA 5
ATOM 7722 C C . THR A 1 82 ? -10.743 2.199 -4.076 1.00 0.00 82 THR A C 5
ATOM 7723 O O . THR A 1 82 ? -10.377 2.687 -5.146 1.00 0.00 82 THR A O 5
ATOM 7734 N N . LEU A 1 83 ? -10.601 0.911 -3.783 1.00 0.00 83 LEU A N 5
ATOM 7735 C CA . LEU A 1 83 ? -9.992 -0.025 -4.722 1.00 0.00 83 LEU A CA 5
ATOM 7736 C C . LEU A 1 83 ? -10.806 -0.110 -6.009 1.00 0.00 83 LEU A C 5
ATOM 7737 O O . LEU A 1 83 ? -10.273 0.067 -7.105 1.00 0.00 83 LEU A O 5
ATOM 7753 N N . ASP A 1 84 ? -12.099 -0.380 -5.869 1.00 0.00 84 ASP A N 5
ATOM 7754 C CA . ASP A 1 84 ? -12.987 -0.486 -7.021 1.00 0.00 84 ASP A CA 5
ATOM 7755 C C . ASP A 1 84 ? -13.071 0.843 -7.766 1.00 0.00 84 ASP A C 5
ATOM 7756 O O . ASP A 1 84 ? -13.046 0.879 -8.996 1.00 0.00 84 ASP A O 5
ATOM 7765 N N . PHE A 1 85 ? -13.173 1.932 -7.012 1.00 0.00 85 PHE A N 5
ATOM 7766 C CA . PHE A 1 85 ? -13.263 3.263 -7.601 1.00 0.00 85 PHE A CA 5
ATOM 7767 C C . PHE A 1 85 ? -12.192 3.459 -8.669 1.00 0.00 85 PHE A C 5
ATOM 7768 O O . PHE A 1 85 ? -12.428 4.108 -9.689 1.00 0.00 85 PHE A O 5
ATOM 7785 N N . TYR A 1 86 ? -11.015 2.894 -8.428 1.00 0.00 86 TYR A N 5
ATOM 7786 C CA . TYR A 1 86 ? -9.905 3.008 -9.368 1.00 0.00 86 TYR A CA 5
ATOM 7787 C C . TYR A 1 86 ? -9.860 1.806 -10.306 1.00 0.00 86 TYR A C 5
ATOM 7788 O O . TYR A 1 86 ? -9.454 1.920 -11.462 1.00 0.00 86 TYR A O 5
ATOM 7806 N N . GLY A 1 87 ? -10.280 0.651 -9.798 1.00 0.00 87 GLY A N 5
ATOM 7807 C CA . GLY A 1 87 ? -10.280 -0.557 -10.602 1.00 0.00 87 GLY A CA 5
ATOM 7808 C C . GLY A 1 87 ? -9.073 -1.433 -10.333 1.00 0.00 87 GLY A C 5
ATOM 7809 O O . GLY A 1 87 ? -8.429 -1.917 -11.264 1.00 0.00 87 GLY A O 5
ATOM 7813 N N . ILE A 1 88 ? -8.765 -1.636 -9.056 1.00 0.00 88 ILE A N 5
ATOM 7814 C CA . ILE A 1 88 ? -7.627 -2.460 -8.668 1.00 0.00 88 ILE A CA 5
ATOM 7815 C C . ILE A 1 88 ? -8.066 -3.879 -8.325 1.00 0.00 88 ILE A C 5
ATOM 7816 O O . ILE A 1 88 ? -9.150 -4.088 -7.782 1.00 0.00 88 ILE A O 5
ATOM 7832 N N . GLN A 1 89 ? -7.216 -4.849 -8.645 1.00 0.00 89 GLN A N 5
ATOM 7833 C CA . GLN A 1 89 ? -7.517 -6.249 -8.369 1.00 0.00 89 GLN A CA 5
ATOM 7834 C C . GLN A 1 89 ? -6.377 -6.910 -7.601 1.00 0.00 89 GLN A C 5
ATOM 7835 O O . GLN A 1 89 ? -5.244 -6.428 -7.587 1.00 0.00 89 GLN A O 5
ATOM 7849 N N . PRO A 1 90 ? -6.682 -8.039 -6.945 1.00 0.00 90 PRO A N 5
ATOM 7850 C CA . PRO A 1 90 ? -5.696 -8.791 -6.162 1.00 0.00 90 PRO A CA 5
ATOM 7851 C C . PRO A 1 90 ? -4.651 -9.468 -7.042 1.00 0.00 90 PRO A C 5
ATOM 7852 O O . PRO A 1 90 ? -4.913 -10.507 -7.645 1.00 0.00 90 PRO A O 5
ATOM 7863 N N . GLY A 1 91 ? -3.465 -8.871 -7.110 1.00 0.00 91 GLY A N 5
ATOM 7864 C CA . GLY A 1 91 ? -2.398 -9.431 -7.919 1.00 0.00 91 GLY A CA 5
ATOM 7865 C C . GLY A 1 91 ? -1.571 -8.364 -8.608 1.00 0.00 91 GLY A C 5
ATOM 7866 O O . GLY A 1 91 ? -0.423 -8.604 -8.984 1.00 0.00 91 GLY A O 5
ATOM 7870 N N . SER A 1 92 ? -2.155 -7.182 -8.776 1.00 0.00 92 SER A N 5
ATOM 7871 C CA . SER A 1 92 ? -1.466 -6.075 -9.430 1.00 0.00 92 SER A CA 5
ATOM 7872 C C . SER A 1 92 ? -0.296 -5.586 -8.581 1.00 0.00 92 SER A C 5
ATOM 7873 O O . SER A 1 92 ? -0.069 -6.075 -7.474 1.00 0.00 92 SER A O 5
ATOM 7881 N N . THR A 1 93 ? 0.444 -4.616 -9.108 1.00 0.00 93 THR A N 5
ATOM 7882 C CA . THR A 1 93 ? 1.591 -4.060 -8.401 1.00 0.00 93 THR A CA 5
ATOM 7883 C C . THR A 1 93 ? 1.538 -2.537 -8.379 1.00 0.00 93 THR A C 5
ATOM 7884 O O . THR A 1 93 ? 1.358 -1.897 -9.415 1.00 0.00 93 THR A O 5
ATOM 7895 N N . VAL A 1 94 ? 1.698 -1.960 -7.192 1.00 0.00 94 VAL A N 5
ATOM 7896 C CA . VAL A 1 94 ? 1.670 -0.511 -7.035 1.00 0.00 94 VAL A CA 5
ATOM 7897 C C . VAL A 1 94 ? 3.069 0.042 -6.790 1.00 0.00 94 VAL A C 5
ATOM 7898 O O . VAL A 1 94 ? 3.958 -0.673 -6.327 1.00 0.00 94 VAL A O 5
ATOM 7911 N N . HIS A 1 95 ? 3.257 1.320 -7.102 1.00 0.00 95 HIS A N 5
ATOM 7912 C CA . HIS A 1 95 ? 4.549 1.971 -6.914 1.00 0.00 95 HIS A CA 5
ATOM 7913 C C . HIS A 1 95 ? 4.419 3.180 -5.992 1.00 0.00 95 HIS A C 5
ATOM 7914 O O . HIS A 1 95 ? 3.593 4.063 -6.222 1.00 0.00 95 HIS A O 5
ATOM 7929 N N . VAL A 1 96 ? 5.241 3.212 -4.948 1.00 0.00 96 VAL A N 5
ATOM 7930 C CA . VAL A 1 96 ? 5.219 4.312 -3.991 1.00 0.00 96 VAL A CA 5
ATOM 7931 C C . VAL A 1 96 ? 6.111 5.459 -4.452 1.00 0.00 96 VAL A C 5
ATOM 7932 O O . VAL A 1 96 ? 7.088 5.249 -5.172 1.00 0.00 96 VAL A O 5
ATOM 7945 N N . LEU A 1 97 ? 5.771 6.672 -4.031 1.00 0.00 97 LEU A N 5
ATOM 7946 C CA . LEU A 1 97 ? 6.542 7.854 -4.400 1.00 0.00 97 LEU A CA 5
ATOM 7947 C C . LEU A 1 97 ? 6.763 8.758 -3.191 1.00 0.00 97 LEU A C 5
ATOM 7948 O O . LEU A 1 97 ? 5.810 9.272 -2.605 1.00 0.00 97 LEU A O 5
ATOM 7964 N N . ARG A 1 98 ? 8.026 8.950 -2.826 1.00 0.00 98 ARG A N 5
ATOM 7965 C CA . ARG A 1 98 ? 8.373 9.794 -1.688 1.00 0.00 98 ARG A CA 5
ATOM 7966 C C . ARG A 1 98 ? 8.121 11.265 -2.005 1.00 0.00 98 ARG A C 5
ATOM 7967 O O . ARG A 1 98 ? 8.503 11.757 -3.067 1.00 0.00 98 ARG A O 5
ATOM 7988 N N . LYS A 1 99 ? 7.474 11.962 -1.077 1.00 0.00 99 LYS A N 5
ATOM 7989 C CA . LYS A 1 99 ? 7.171 13.377 -1.255 1.00 0.00 99 LYS A CA 5
ATOM 7990 C C . LYS A 1 99 ? 8.424 14.228 -1.082 1.00 0.00 99 LYS A C 5
ATOM 7991 O O . LYS A 1 99 ? 8.909 14.417 0.034 1.00 0.00 99 LYS A O 5
ATOM 8010 N N . SER A 1 100 ? 8.944 14.742 -2.192 1.00 0.00 100 SER A N 5
ATOM 8011 C CA . SER A 1 100 ? 10.143 15.571 -2.163 1.00 0.00 100 SER A CA 5
ATOM 8012 C C . SER A 1 100 ? 9.778 17.052 -2.112 1.00 0.00 100 SER A C 5
ATOM 8013 O O . SER A 1 100 ? 9.398 17.644 -3.122 1.00 0.00 100 SER A O 5
ATOM 8021 N N . TRP A 1 101 ? 9.895 17.643 -0.928 1.00 0.00 101 TRP A N 5
ATOM 8022 C CA . TRP A 1 101 ? 9.577 19.054 -0.744 1.00 0.00 101 TRP A CA 5
ATOM 8023 C C . TRP A 1 101 ? 10.848 19.893 -0.665 1.00 0.00 101 TRP A C 5
ATOM 8024 O O . TRP A 1 101 ? 10.885 21.028 -1.140 1.00 0.00 101 TRP A O 5
ATOM 8045 N N . SER A 1 102 ? 11.889 19.326 -0.063 1.00 0.00 102 SER A N 5
ATOM 8046 C CA . SER A 1 102 ? 13.162 20.024 0.081 1.00 0.00 102 SER A CA 5
ATOM 8047 C C . SER A 1 102 ? 14.310 19.032 0.236 1.00 0.00 102 SER A C 5
ATOM 8048 O O . SER A 1 102 ? 14.111 17.819 0.175 1.00 0.00 102 SER A O 5
ATOM 8056 N N . GLY A 1 103 ? 15.515 19.557 0.438 1.00 0.00 103 GLY A N 5
ATOM 8057 C CA . GLY A 1 103 ? 16.679 18.705 0.598 1.00 0.00 103 GLY A CA 5
ATOM 8058 C C . GLY A 1 103 ? 17.327 18.860 1.960 1.00 0.00 103 GLY A C 5
ATOM 8059 O O . GLY A 1 103 ? 18.296 19.601 2.129 1.00 0.00 103 GLY A O 5
ATOM 8063 N N . PRO A 1 104 ? 16.787 18.150 2.961 1.00 0.00 104 PRO A N 5
ATOM 8064 C CA . PRO A 1 104 ? 17.302 18.196 4.333 1.00 0.00 104 PRO A CA 5
ATOM 8065 C C . PRO A 1 104 ? 18.666 17.526 4.462 1.00 0.00 104 PRO A C 5
ATOM 8066 O O . PRO A 1 104 ? 19.045 16.703 3.629 1.00 0.00 104 PRO A O 5
ATOM 8077 N N . SER A 1 105 ? 19.398 17.882 5.513 1.00 0.00 105 SER A N 5
ATOM 8078 C CA . SER A 1 105 ? 20.721 17.317 5.749 1.00 0.00 105 SER A CA 5
ATOM 8079 C C . SER A 1 105 ? 21.138 17.501 7.206 1.00 0.00 105 SER A C 5
ATOM 8080 O O . SER A 1 105 ? 20.436 18.142 7.987 1.00 0.00 105 SER A O 5
ATOM 8088 N N . SER A 1 106 ? 22.286 16.933 7.562 1.00 0.00 106 SER A N 5
ATOM 8089 C CA . SER A 1 106 ? 22.795 17.030 8.925 1.00 0.00 106 SER A CA 5
ATOM 8090 C C . SER A 1 106 ? 23.577 18.326 9.121 1.00 0.00 106 SER A C 5
ATOM 8091 O O . SER A 1 106 ? 24.211 18.828 8.194 1.00 0.00 106 SER A O 5
ATOM 8099 N N . GLY A 1 107 ? 23.526 18.862 10.337 1.00 0.00 107 GLY A N 5
ATOM 8100 C CA . GLY A 1 107 ? 24.232 20.095 10.634 1.00 0.00 107 GLY A CA 5
ATOM 8101 C C . GLY A 1 107 ? 24.051 20.534 12.074 1.00 0.00 107 GLY A C 5
ATOM 8102 O O . GLY A 1 107 ? 23.125 20.091 12.753 1.00 0.00 107 GLY A O 5
ATOM 8106 N N . GLY A 1 1 ? 16.445 -20.143 23.388 1.00 0.00 1 GLY A N 6
ATOM 8107 C CA . GLY A 1 1 ? 16.039 -21.150 24.351 1.00 0.00 1 GLY A CA 6
ATOM 8108 C C . GLY A 1 1 ? 14.586 -21.550 24.193 1.00 0.00 1 GLY A C 6
ATOM 8109 O O . GLY A 1 1 ? 14.270 -22.734 24.074 1.00 0.00 1 GLY A O 6
ATOM 8113 N N . SER A 1 2 ? 13.698 -20.561 24.195 1.00 0.00 2 SER A N 6
ATOM 8114 C CA . SER A 1 2 ? 12.269 -20.816 24.056 1.00 0.00 2 SER A CA 6
ATOM 8115 C C . SER A 1 2 ? 11.710 -20.120 22.820 1.00 0.00 2 SER A C 6
ATOM 8116 O O . SER A 1 2 ? 12.173 -19.046 22.436 1.00 0.00 2 SER A O 6
ATOM 8124 N N . SER A 1 3 ? 10.710 -20.740 22.200 1.00 0.00 3 SER A N 6
ATOM 8125 C CA . SER A 1 3 ? 10.089 -20.183 21.004 1.00 0.00 3 SER A CA 6
ATOM 8126 C C . SER A 1 3 ? 8.568 -20.215 21.117 1.00 0.00 3 SER A C 6
ATOM 8127 O O . SER A 1 3 ? 7.980 -21.245 21.443 1.00 0.00 3 SER A O 6
ATOM 8135 N N . GLY A 1 4 ? 7.936 -19.077 20.843 1.00 0.00 4 GLY A N 6
ATOM 8136 C CA . GLY A 1 4 ? 6.490 -18.996 20.919 1.00 0.00 4 GLY A CA 6
ATOM 8137 C C . GLY A 1 4 ? 5.832 -19.071 19.556 1.00 0.00 4 GLY A C 6
ATOM 8138 O O . GLY A 1 4 ? 6.426 -19.569 18.599 1.00 0.00 4 GLY A O 6
ATOM 8142 N N . SER A 1 5 ? 4.601 -18.578 19.465 1.00 0.00 5 SER A N 6
ATOM 8143 C CA . SER A 1 5 ? 3.860 -18.597 18.210 1.00 0.00 5 SER A CA 6
ATOM 8144 C C . SER A 1 5 ? 2.819 -17.482 18.177 1.00 0.00 5 SER A C 6
ATOM 8145 O O . SER A 1 5 ? 2.200 -17.165 19.192 1.00 0.00 5 SER A O 6
ATOM 8153 N N . SER A 1 6 ? 2.632 -16.890 17.001 1.00 0.00 6 SER A N 6
ATOM 8154 C CA . SER A 1 6 ? 1.669 -15.808 16.834 1.00 0.00 6 SER A CA 6
ATOM 8155 C C . SER A 1 6 ? 0.880 -15.977 15.540 1.00 0.00 6 SER A C 6
ATOM 8156 O O . SER A 1 6 ? 1.456 -16.126 14.463 1.00 0.00 6 SER A O 6
ATOM 8164 N N . GLY A 1 7 ? -0.444 -15.953 15.654 1.00 0.00 7 GLY A N 6
ATOM 8165 C CA . GLY A 1 7 ? -1.293 -16.105 14.486 1.00 0.00 7 GLY A CA 6
ATOM 8166 C C . GLY A 1 7 ? -2.751 -15.820 14.787 1.00 0.00 7 GLY A C 6
ATOM 8167 O O . GLY A 1 7 ? -3.489 -16.710 15.210 1.00 0.00 7 GLY A O 6
ATOM 8171 N N . MET A 1 8 ? -3.166 -14.577 14.571 1.00 0.00 8 MET A N 6
ATOM 8172 C CA . MET A 1 8 ? -4.546 -14.178 14.822 1.00 0.00 8 MET A CA 6
ATOM 8173 C C . MET A 1 8 ? -5.481 -14.759 13.767 1.00 0.00 8 MET A C 6
ATOM 8174 O O . MET A 1 8 ? -6.477 -15.405 14.094 1.00 0.00 8 MET A O 6
ATOM 8188 N N . SER A 1 9 ? -5.155 -14.525 12.500 1.00 0.00 9 SER A N 6
ATOM 8189 C CA . SER A 1 9 ? -5.969 -15.022 11.397 1.00 0.00 9 SER A CA 6
ATOM 8190 C C . SER A 1 9 ? -5.180 -15.007 10.090 1.00 0.00 9 SER A C 6
ATOM 8191 O O . SER A 1 9 ? -4.149 -14.341 9.981 1.00 0.00 9 SER A O 6
ATOM 8199 N N . LEU A 1 10 ? -5.671 -15.746 9.102 1.00 0.00 10 LEU A N 6
ATOM 8200 C CA . LEU A 1 10 ? -5.014 -15.820 7.802 1.00 0.00 10 LEU A CA 6
ATOM 8201 C C . LEU A 1 10 ? -5.943 -15.334 6.694 1.00 0.00 10 LEU A C 6
ATOM 8202 O O . LEU A 1 10 ? -7.110 -15.719 6.635 1.00 0.00 10 LEU A O 6
ATOM 8218 N N . SER A 1 11 ? -5.416 -14.487 5.815 1.00 0.00 11 SER A N 6
ATOM 8219 C CA . SER A 1 11 ? -6.198 -13.947 4.709 1.00 0.00 11 SER A CA 6
ATOM 8220 C C . SER A 1 11 ? -5.804 -14.608 3.392 1.00 0.00 11 SER A C 6
ATOM 8221 O O . SER A 1 11 ? -4.986 -15.528 3.366 1.00 0.00 11 SER A O 6
ATOM 8229 N N . ASP A 1 12 ? -6.392 -14.132 2.300 1.00 0.00 12 ASP A N 6
ATOM 8230 C CA . ASP A 1 12 ? -6.102 -14.674 0.977 1.00 0.00 12 ASP A CA 6
ATOM 8231 C C . ASP A 1 12 ? -5.741 -13.560 0.000 1.00 0.00 12 ASP A C 6
ATOM 8232 O O . ASP A 1 12 ? -4.902 -13.743 -0.882 1.00 0.00 12 ASP A O 6
ATOM 8241 N N . TRP A 1 13 ? -6.381 -12.408 0.162 1.00 0.00 13 TRP A N 6
ATOM 8242 C CA . TRP A 1 13 ? -6.128 -11.265 -0.707 1.00 0.00 13 TRP A CA 6
ATOM 8243 C C . TRP A 1 13 ? -4.720 -10.720 -0.494 1.00 0.00 13 TRP A C 6
ATOM 8244 O O . TRP A 1 13 ? -4.352 -10.341 0.619 1.00 0.00 13 TRP A O 6
ATOM 8265 N N . HIS A 1 14 ? -3.936 -10.683 -1.567 1.00 0.00 14 HIS A N 6
ATOM 8266 C CA . HIS A 1 14 ? -2.567 -10.183 -1.496 1.00 0.00 14 HIS A CA 6
ATOM 8267 C C . HIS A 1 14 ? -2.299 -9.174 -2.609 1.00 0.00 14 HIS A C 6
ATOM 8268 O O . HIS A 1 14 ? -3.058 -9.084 -3.575 1.00 0.00 14 HIS A O 6
ATOM 8283 N N . LEU A 1 15 ? -1.217 -8.417 -2.467 1.00 0.00 15 LEU A N 6
ATOM 8284 C CA . LEU A 1 15 ? -0.849 -7.414 -3.460 1.00 0.00 15 LEU A CA 6
ATOM 8285 C C . LEU A 1 15 ? 0.666 -7.249 -3.531 1.00 0.00 15 LEU A C 6
ATOM 8286 O O . LEU A 1 15 ? 1.386 -7.628 -2.608 1.00 0.00 15 LEU A O 6
ATOM 8302 N N . ALA A 1 16 ? 1.142 -6.678 -4.633 1.00 0.00 16 ALA A N 6
ATOM 8303 C CA . ALA A 1 16 ? 2.571 -6.458 -4.823 1.00 0.00 16 ALA A CA 6
ATOM 8304 C C . ALA A 1 16 ? 2.944 -5.005 -4.549 1.00 0.00 16 ALA A C 6
ATOM 8305 O O . ALA A 1 16 ? 2.124 -4.101 -4.716 1.00 0.00 16 ALA A O 6
ATOM 8312 N N . VAL A 1 17 ? 4.185 -4.787 -4.127 1.00 0.00 17 VAL A N 6
ATOM 8313 C CA . VAL A 1 17 ? 4.667 -3.443 -3.831 1.00 0.00 17 VAL A CA 6
ATOM 8314 C C . VAL A 1 17 ? 6.050 -3.211 -4.428 1.00 0.00 17 VAL A C 6
ATOM 8315 O O . VAL A 1 17 ? 6.945 -4.044 -4.293 1.00 0.00 17 VAL A O 6
ATOM 8328 N N . LYS A 1 18 ? 6.218 -2.071 -5.091 1.00 0.00 18 LYS A N 6
ATOM 8329 C CA . LYS A 1 18 ? 7.493 -1.726 -5.709 1.00 0.00 18 LYS A CA 6
ATOM 8330 C C . LYS A 1 18 ? 7.929 -0.321 -5.308 1.00 0.00 18 LYS A C 6
ATOM 8331 O O . LYS A 1 18 ? 7.157 0.633 -5.410 1.00 0.00 18 LYS A O 6
ATOM 8350 N N . LEU A 1 19 ? 9.171 -0.200 -4.851 1.00 0.00 19 LEU A N 6
ATOM 8351 C CA . LEU A 1 19 ? 9.711 1.090 -4.436 1.00 0.00 19 LEU A CA 6
ATOM 8352 C C . LEU A 1 19 ? 10.090 1.937 -5.646 1.00 0.00 19 LEU A C 6
ATOM 8353 O O . LEU A 1 19 ? 11.055 1.637 -6.348 1.00 0.00 19 LEU A O 6
ATOM 8369 N N . ALA A 1 20 ? 9.325 2.997 -5.883 1.00 0.00 20 ALA A N 6
ATOM 8370 C CA . ALA A 1 20 ? 9.583 3.891 -7.006 1.00 0.00 20 ALA A CA 6
ATOM 8371 C C . ALA A 1 20 ? 10.955 4.544 -6.883 1.00 0.00 20 ALA A C 6
ATOM 8372 O O . ALA A 1 20 ? 11.633 4.781 -7.884 1.00 0.00 20 ALA A O 6
ATOM 8379 N N . ASP A 1 21 ? 11.359 4.834 -5.651 1.00 0.00 21 ASP A N 6
ATOM 8380 C CA . ASP A 1 21 ? 12.652 5.460 -5.398 1.00 0.00 21 ASP A CA 6
ATOM 8381 C C . ASP A 1 21 ? 13.794 4.522 -5.777 1.00 0.00 21 ASP A C 6
ATOM 8382 O O . ASP A 1 21 ? 14.857 4.967 -6.207 1.00 0.00 21 ASP A O 6
ATOM 8391 N N . GLN A 1 22 ? 13.565 3.223 -5.613 1.00 0.00 22 GLN A N 6
ATOM 8392 C CA . GLN A 1 22 ? 14.576 2.223 -5.936 1.00 0.00 22 GLN A CA 6
ATOM 8393 C C . GLN A 1 22 ? 14.005 1.151 -6.858 1.00 0.00 22 GLN A C 6
ATOM 8394 O O . GLN A 1 22 ? 13.426 0.160 -6.414 1.00 0.00 22 GLN A O 6
ATOM 8408 N N . PRO A 1 23 ? 14.171 1.352 -8.174 1.00 0.00 23 PRO A N 6
ATOM 8409 C CA . PRO A 1 23 ? 13.680 0.413 -9.187 1.00 0.00 23 PRO A CA 6
ATOM 8410 C C . PRO A 1 23 ? 14.460 -0.897 -9.189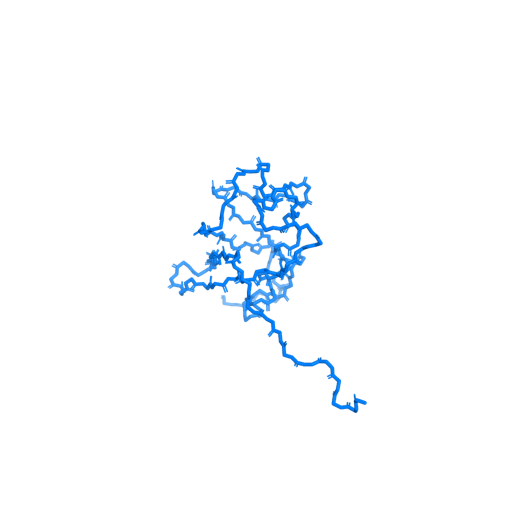 1.00 0.00 23 PRO A C 6
ATOM 8411 O O . PRO A 1 23 ? 14.105 -1.841 -9.897 1.00 0.00 23 PRO A O 6
ATOM 8422 N N . LEU A 1 24 ? 15.523 -0.949 -8.394 1.00 0.00 24 LEU A N 6
ATOM 8423 C CA . LEU A 1 24 ? 16.353 -2.145 -8.304 1.00 0.00 24 LEU A CA 6
ATOM 8424 C C . LEU A 1 24 ? 15.939 -3.007 -7.116 1.00 0.00 24 LEU A C 6
ATOM 8425 O O . LEU A 1 24 ? 16.120 -4.225 -7.128 1.00 0.00 24 LEU A O 6
ATOM 8441 N N . ALA A 1 25 ? 15.380 -2.368 -6.094 1.00 0.00 25 ALA A N 6
ATOM 8442 C CA . ALA A 1 25 ? 14.935 -3.078 -4.901 1.00 0.00 25 ALA A CA 6
ATOM 8443 C C . ALA A 1 25 ? 13.980 -4.211 -5.259 1.00 0.00 25 ALA A C 6
ATOM 8444 O O . ALA A 1 25 ? 13.227 -4.136 -6.230 1.00 0.00 25 ALA A O 6
ATOM 8451 N N . PRO A 1 26 ? 14.010 -5.287 -4.459 1.00 0.00 26 PRO A N 6
ATOM 8452 C CA . PRO A 1 26 ? 13.152 -6.456 -4.673 1.00 0.00 26 PRO A CA 6
ATOM 8453 C C . PRO A 1 26 ? 11.685 -6.160 -4.383 1.00 0.00 26 PRO A C 6
ATOM 8454 O O . PRO A 1 26 ? 11.364 -5.330 -3.532 1.00 0.00 26 PRO A O 6
ATOM 8465 N N . LYS A 1 27 ? 10.796 -6.844 -5.096 1.00 0.00 27 LYS A N 6
ATOM 8466 C CA . LYS A 1 27 ? 9.362 -6.655 -4.915 1.00 0.00 27 LYS A CA 6
ATOM 8467 C C . LYS A 1 27 ? 8.886 -7.312 -3.623 1.00 0.00 27 LYS A C 6
ATOM 8468 O O . LYS A 1 27 ? 9.416 -8.343 -3.208 1.00 0.00 27 LYS A O 6
ATOM 8487 N N . SER A 1 28 ? 7.882 -6.711 -2.993 1.00 0.00 28 SER A N 6
ATOM 8488 C CA . SER A 1 28 ? 7.336 -7.236 -1.748 1.00 0.00 28 SER A CA 6
ATOM 8489 C C . SER A 1 28 ? 5.849 -7.547 -1.894 1.00 0.00 28 SER A C 6
ATOM 8490 O O . SER A 1 28 ? 5.153 -6.935 -2.705 1.00 0.00 28 SER A O 6
ATOM 8498 N N . ILE A 1 29 ? 5.370 -8.502 -1.104 1.00 0.00 29 ILE A N 6
ATOM 8499 C CA . ILE A 1 29 ? 3.967 -8.894 -1.145 1.00 0.00 29 ILE A CA 6
ATOM 8500 C C . ILE A 1 29 ? 3.250 -8.506 0.144 1.00 0.00 29 ILE A C 6
ATOM 8501 O O . ILE A 1 29 ? 3.666 -8.890 1.238 1.00 0.00 29 ILE A O 6
ATOM 8517 N N . LEU A 1 30 ? 2.171 -7.745 0.008 1.00 0.00 30 LEU A N 6
ATOM 8518 C CA . LEU A 1 30 ? 1.394 -7.306 1.162 1.00 0.00 30 LEU A CA 6
ATOM 8519 C C . LEU A 1 30 ? 0.097 -8.101 1.280 1.00 0.00 30 LEU A C 6
ATOM 8520 O O . LEU A 1 30 ? -0.441 -8.580 0.282 1.00 0.00 30 LEU A O 6
ATOM 8536 N N . GLN A 1 31 ? -0.399 -8.235 2.505 1.00 0.00 31 GLN A N 6
ATOM 8537 C CA . GLN A 1 31 ? -1.633 -8.971 2.753 1.00 0.00 31 GLN A CA 6
ATOM 8538 C C . GLN A 1 31 ? -2.571 -8.175 3.654 1.00 0.00 31 GLN A C 6
ATOM 8539 O O . GLN A 1 31 ? -2.427 -8.182 4.878 1.00 0.00 31 GLN A O 6
ATOM 8553 N N . LEU A 1 32 ? -3.530 -7.489 3.043 1.00 0.00 32 LEU A N 6
ATOM 8554 C CA . LEU A 1 32 ? -4.492 -6.686 3.791 1.00 0.00 32 LEU A CA 6
ATOM 8555 C C . LEU A 1 32 ? -5.431 -7.575 4.599 1.00 0.00 32 LEU A C 6
ATOM 8556 O O . LEU A 1 32 ? -5.714 -8.716 4.234 1.00 0.00 32 LEU A O 6
ATOM 8572 N N . PRO A 1 33 ? -5.929 -7.041 5.725 1.00 0.00 33 PRO A N 6
ATOM 8573 C CA . PRO A 1 33 ? -6.846 -7.768 6.607 1.00 0.00 33 PRO A CA 6
ATOM 8574 C C . PRO A 1 33 ? -8.220 -7.967 5.978 1.00 0.00 33 PRO A C 6
ATOM 8575 O O . PRO A 1 33 ? -8.511 -7.420 4.915 1.00 0.00 33 PRO A O 6
ATOM 8586 N N . GLU A 1 34 ? -9.062 -8.755 6.641 1.00 0.00 34 GLU A N 6
ATOM 8587 C CA . GLU A 1 34 ? -10.406 -9.026 6.144 1.00 0.00 34 GLU A CA 6
ATOM 8588 C C . GLU A 1 34 ? -11.323 -7.828 6.375 1.00 0.00 34 GLU A C 6
ATOM 8589 O O . GLU A 1 34 ? -11.068 -6.994 7.244 1.00 0.00 34 GLU A O 6
ATOM 8601 N N . THR A 1 35 ? -12.393 -7.750 5.591 1.00 0.00 35 THR A N 6
ATOM 8602 C CA . THR A 1 35 ? -13.348 -6.655 5.707 1.00 0.00 35 THR A CA 6
ATOM 8603 C C . THR A 1 35 ? -14.708 -7.159 6.178 1.00 0.00 35 THR A C 6
ATOM 8604 O O . THR A 1 35 ? -14.952 -8.364 6.220 1.00 0.00 35 THR A O 6
ATOM 8615 N N . GLU A 1 36 ? -15.589 -6.229 6.529 1.00 0.00 36 GLU A N 6
ATOM 8616 C CA . GLU A 1 36 ? -16.925 -6.581 6.997 1.00 0.00 36 GLU A CA 6
ATOM 8617 C C . GLU A 1 36 ? -17.598 -7.557 6.036 1.00 0.00 36 GLU A C 6
ATOM 8618 O O . GLU A 1 36 ? -18.246 -8.515 6.459 1.00 0.00 36 GLU A O 6
ATOM 8630 N N . LEU A 1 37 ? -17.441 -7.306 4.741 1.00 0.00 37 LEU A N 6
ATOM 8631 C CA . LEU A 1 37 ? -18.033 -8.162 3.719 1.00 0.00 37 LEU A CA 6
ATOM 8632 C C . LEU A 1 37 ? -17.443 -9.567 3.777 1.00 0.00 37 LEU A C 6
ATOM 8633 O O . LEU A 1 37 ? -18.106 -10.512 4.203 1.00 0.00 37 LEU A O 6
ATOM 8649 N N . GLY A 1 38 ? -16.192 -9.697 3.347 1.00 0.00 38 GLY A N 6
ATOM 8650 C CA . GLY A 1 38 ? -15.534 -10.991 3.360 1.00 0.00 38 GLY A CA 6
ATOM 8651 C C . GLY A 1 38 ? -14.238 -10.990 2.573 1.00 0.00 38 GLY A C 6
ATOM 8652 O O . GLY A 1 38 ? -13.437 -10.063 2.686 1.00 0.00 38 GLY A O 6
ATOM 8656 N N . GLU A 1 39 ? -14.032 -12.033 1.774 1.00 0.00 39 GLU A N 6
ATOM 8657 C CA . GLU A 1 39 ? -12.823 -12.149 0.967 1.00 0.00 39 GLU A CA 6
ATOM 8658 C C . GLU A 1 39 ? -13.164 -12.202 -0.519 1.00 0.00 39 GLU A C 6
ATOM 8659 O O . GLU A 1 39 ? -12.419 -11.694 -1.357 1.00 0.00 39 GLU A O 6
ATOM 8671 N N . TYR A 1 40 ? -14.296 -12.821 -0.839 1.00 0.00 40 TYR A N 6
ATOM 8672 C CA . TYR A 1 40 ? -14.735 -12.944 -2.224 1.00 0.00 40 TYR A CA 6
ATOM 8673 C C . TYR A 1 40 ? -14.750 -11.583 -2.913 1.00 0.00 40 TYR A C 6
ATOM 8674 O O . TYR A 1 40 ? -14.800 -11.497 -4.140 1.00 0.00 40 TYR A O 6
ATOM 8692 N N . SER A 1 41 ? -14.705 -10.522 -2.114 1.00 0.00 41 SER A N 6
ATOM 8693 C CA . SER A 1 41 ? -14.716 -9.164 -2.646 1.00 0.00 41 SER A CA 6
ATOM 8694 C C . SER A 1 41 ? -14.540 -8.141 -1.528 1.00 0.00 41 SER A C 6
ATOM 8695 O O . SER A 1 41 ? -14.971 -8.362 -0.395 1.00 0.00 41 SER A O 6
ATOM 8703 N N . LEU A 1 42 ? -13.904 -7.021 -1.853 1.00 0.00 42 LEU A N 6
ATOM 8704 C CA . LEU A 1 42 ? -13.670 -5.963 -0.877 1.00 0.00 42 LEU A CA 6
ATOM 8705 C C . LEU A 1 42 ? -14.443 -4.701 -1.246 1.00 0.00 42 LEU A C 6
ATOM 8706 O O . LEU A 1 42 ? -15.360 -4.293 -0.535 1.00 0.00 42 LEU A O 6
ATOM 8722 N N . GLY A 1 43 ? -14.068 -4.088 -2.365 1.00 0.00 43 GLY A N 6
ATOM 8723 C CA . GLY A 1 43 ? -14.738 -2.881 -2.811 1.00 0.00 43 GLY A CA 6
ATOM 8724 C C . GLY A 1 43 ? -15.200 -2.014 -1.656 1.00 0.00 43 GLY A C 6
ATOM 8725 O O . GLY A 1 43 ? -16.340 -2.121 -1.208 1.00 0.00 43 GLY A O 6
ATOM 8729 N N . GLY A 1 44 ? -14.310 -1.154 -1.171 1.00 0.00 44 GLY A N 6
ATOM 8730 C CA . GLY A 1 44 ? -14.650 -0.279 -0.064 1.00 0.00 44 GLY A CA 6
ATOM 8731 C C . GLY A 1 44 ? -13.425 0.262 0.646 1.00 0.00 44 GLY A C 6
ATOM 8732 O O . GLY A 1 44 ? -13.486 1.303 1.299 1.00 0.00 44 GLY A O 6
ATOM 8736 N N . TYR A 1 45 ? -12.309 -0.447 0.519 1.00 0.00 45 TYR A N 6
ATOM 8737 C CA . TYR A 1 45 ? -11.064 -0.035 1.157 1.00 0.00 45 TYR A CA 6
ATOM 8738 C C . TYR A 1 45 ? -10.600 1.317 0.623 1.00 0.00 45 TYR A C 6
ATOM 8739 O O . TYR A 1 45 ? -10.562 1.539 -0.587 1.00 0.00 45 TYR A O 6
ATOM 8757 N N . SER A 1 46 ? -10.248 2.217 1.535 1.00 0.00 46 SER A N 6
ATOM 8758 C CA . SER A 1 46 ? -9.789 3.549 1.158 1.00 0.00 46 SER A CA 6
ATOM 8759 C C . SER A 1 46 ? -8.282 3.558 0.923 1.00 0.00 46 SER A C 6
ATOM 8760 O O . SER A 1 46 ? -7.511 3.070 1.750 1.00 0.00 46 SER A O 6
ATOM 8768 N N . ILE A 1 47 ? -7.869 4.116 -0.210 1.00 0.00 47 ILE A N 6
ATOM 8769 C CA . ILE A 1 47 ? -6.454 4.190 -0.553 1.00 0.00 47 ILE A CA 6
ATOM 8770 C C . ILE A 1 47 ? -5.602 4.465 0.681 1.00 0.00 47 ILE A C 6
ATOM 8771 O O . ILE A 1 47 ? -4.548 3.857 0.868 1.00 0.00 47 ILE A O 6
ATOM 8787 N N . SER A 1 48 ? -6.068 5.383 1.522 1.00 0.00 48 SER A N 6
ATOM 8788 C CA . SER A 1 48 ? -5.348 5.739 2.739 1.00 0.00 48 SER A CA 6
ATOM 8789 C C . SER A 1 48 ? -4.862 4.491 3.469 1.00 0.00 48 SER A C 6
ATOM 8790 O O . SER A 1 48 ? -3.674 4.349 3.758 1.00 0.00 48 SER A O 6
ATOM 8798 N N . PHE A 1 49 ? -5.791 3.587 3.765 1.00 0.00 49 PHE A N 6
ATOM 8799 C CA . PHE A 1 49 ? -5.460 2.350 4.462 1.00 0.00 49 PHE A CA 6
ATOM 8800 C C . PHE A 1 49 ? -4.151 1.766 3.940 1.00 0.00 49 PHE A C 6
ATOM 8801 O O . PHE A 1 49 ? -3.165 1.667 4.673 1.00 0.00 49 PHE A O 6
ATOM 8818 N N . LEU A 1 50 ? -4.148 1.379 2.669 1.00 0.00 50 LEU A N 6
ATOM 8819 C CA . LEU A 1 50 ? -2.961 0.803 2.047 1.00 0.00 50 LEU A CA 6
ATOM 8820 C C . LEU A 1 50 ? -1.722 1.636 2.362 1.00 0.00 50 LEU A C 6
ATOM 8821 O O . LEU A 1 50 ? -0.750 1.134 2.927 1.00 0.00 50 LEU A O 6
ATOM 8837 N N . LYS A 1 51 ? -1.765 2.912 1.996 1.00 0.00 51 LYS A N 6
ATOM 8838 C CA . LYS A 1 51 ? -0.649 3.817 2.242 1.00 0.00 51 LYS A CA 6
ATOM 8839 C C . LYS A 1 51 ? -0.093 3.626 3.650 1.00 0.00 51 LYS A C 6
ATOM 8840 O O . LYS A 1 51 ? 1.061 3.955 3.920 1.00 0.00 51 LYS A O 6
ATOM 8859 N N . GLN A 1 52 ? -0.922 3.090 4.540 1.00 0.00 52 GLN A N 6
ATOM 8860 C CA . GLN A 1 52 ? -0.512 2.855 5.919 1.00 0.00 52 GLN A CA 6
ATOM 8861 C C . GLN A 1 52 ? 0.091 1.463 6.078 1.00 0.00 52 GLN A C 6
ATOM 8862 O O . GLN A 1 52 ? 1.115 1.290 6.741 1.00 0.00 52 GLN A O 6
ATOM 8876 N N . LEU A 1 53 ? -0.549 0.473 5.465 1.00 0.00 53 LEU A N 6
ATOM 8877 C CA . LEU A 1 53 ? -0.076 -0.905 5.538 1.00 0.00 53 LEU A CA 6
ATOM 8878 C C . LEU A 1 53 ? 1.296 -1.045 4.888 1.00 0.00 53 LEU A C 6
ATOM 8879 O O . LEU A 1 53 ? 2.258 -1.471 5.529 1.00 0.00 53 LEU A O 6
ATOM 8895 N N . ILE A 1 54 ? 1.380 -0.682 3.612 1.00 0.00 54 ILE A N 6
ATOM 8896 C CA . ILE A 1 54 ? 2.636 -0.764 2.876 1.00 0.00 54 ILE A CA 6
ATOM 8897 C C . ILE A 1 54 ? 3.742 0.008 3.588 1.00 0.00 54 ILE A C 6
ATOM 8898 O O . ILE A 1 54 ? 4.835 -0.513 3.808 1.00 0.00 54 ILE A O 6
ATOM 8914 N N . ALA A 1 55 ? 3.449 1.254 3.948 1.00 0.00 55 ALA A N 6
ATOM 8915 C CA . ALA A 1 55 ? 4.417 2.097 4.639 1.00 0.00 55 ALA A CA 6
ATOM 8916 C C . ALA A 1 55 ? 4.873 1.453 5.944 1.00 0.00 55 ALA A C 6
ATOM 8917 O O . ALA A 1 55 ? 5.966 1.730 6.435 1.00 0.00 55 ALA A O 6
ATOM 8924 N N . GLY A 1 56 ? 4.026 0.592 6.501 1.00 0.00 56 GLY A N 6
ATOM 8925 C CA . GLY A 1 56 ? 4.360 -0.076 7.745 1.00 0.00 56 GLY A CA 6
ATOM 8926 C C . GLY A 1 56 ? 5.246 -1.288 7.533 1.00 0.00 56 GLY A C 6
ATOM 8927 O O . GLY A 1 56 ? 5.962 -1.711 8.440 1.00 0.00 56 GLY A O 6
ATOM 8931 N N . LYS A 1 57 ? 5.196 -1.851 6.330 1.00 0.00 57 LYS A N 6
ATOM 8932 C CA . LYS A 1 57 ? 5.999 -3.023 5.999 1.00 0.00 57 LYS A CA 6
ATOM 8933 C C . LYS A 1 57 ? 7.376 -2.612 5.489 1.00 0.00 57 LYS A C 6
ATOM 8934 O O . LYS A 1 57 ? 8.368 -3.303 5.723 1.00 0.00 57 LYS A O 6
ATOM 8953 N N . LEU A 1 58 ? 7.430 -1.482 4.791 1.00 0.00 58 LEU A N 6
ATOM 8954 C CA . LEU A 1 58 ? 8.687 -0.978 4.248 1.00 0.00 58 LEU A CA 6
ATOM 8955 C C . LEU A 1 58 ? 9.277 0.100 5.152 1.00 0.00 58 LEU A C 6
ATOM 8956 O O . LEU A 1 58 ? 10.021 0.967 4.695 1.00 0.00 58 LEU A O 6
ATOM 8972 N N . GLN A 1 59 ? 8.942 0.037 6.437 1.00 0.00 59 GLN A N 6
ATOM 8973 C CA . GLN A 1 59 ? 9.440 1.006 7.405 1.00 0.00 59 GLN A CA 6
ATOM 8974 C C . GLN A 1 59 ? 10.952 1.168 7.285 1.00 0.00 59 GLN A C 6
ATOM 8975 O O . GLN A 1 59 ? 11.519 2.154 7.754 1.00 0.00 59 GLN A O 6
ATOM 8989 N N . GLU A 1 60 ? 11.598 0.192 6.654 1.00 0.00 60 GLU A N 6
ATOM 8990 C CA . GLU A 1 60 ? 13.045 0.226 6.474 1.00 0.00 60 GLU A CA 6
ATOM 8991 C C . GLU A 1 60 ? 13.456 1.404 5.596 1.00 0.00 60 GLU A C 6
ATOM 8992 O O . GLU A 1 60 ? 14.502 2.017 5.811 1.00 0.00 60 GLU A O 6
ATOM 9004 N N . SER A 1 61 ? 12.626 1.714 4.605 1.00 0.00 61 SER A N 6
ATOM 9005 C CA . SER A 1 61 ? 12.905 2.815 3.690 1.00 0.00 61 SER A CA 6
ATOM 9006 C C . SER A 1 61 ? 11.886 3.937 3.865 1.00 0.00 61 SER A C 6
ATOM 9007 O O . SER A 1 61 ? 12.237 5.117 3.851 1.00 0.00 61 SER A O 6
ATOM 9015 N N . VAL A 1 62 ? 10.622 3.560 4.031 1.00 0.00 62 VAL A N 6
ATOM 9016 C CA . VAL A 1 62 ? 9.551 4.534 4.210 1.00 0.00 62 VAL A CA 6
ATOM 9017 C C . VAL A 1 62 ? 9.555 5.101 5.625 1.00 0.00 62 VAL A C 6
ATOM 9018 O O . VAL A 1 62 ? 9.329 4.392 6.605 1.00 0.00 62 VAL A O 6
ATOM 9031 N N . PRO A 1 63 ? 9.818 6.412 5.736 1.00 0.00 63 PRO A N 6
ATOM 9032 C CA . PRO A 1 63 ? 9.856 7.105 7.027 1.00 0.00 63 PRO A CA 6
ATOM 9033 C C . PRO A 1 63 ? 8.475 7.228 7.660 1.00 0.00 63 PRO A C 6
ATOM 9034 O O . PRO A 1 63 ? 8.283 6.882 8.826 1.00 0.00 63 PRO A O 6
ATOM 9045 N N . ASP A 1 64 ? 7.516 7.722 6.885 1.00 0.00 64 ASP A N 6
ATOM 9046 C CA . ASP A 1 64 ? 6.151 7.889 7.371 1.00 0.00 64 ASP A CA 6
ATOM 9047 C C . ASP A 1 64 ? 5.141 7.576 6.271 1.00 0.00 64 ASP A C 6
ATOM 9048 O O . ASP A 1 64 ? 5.367 7.848 5.091 1.00 0.00 64 ASP A O 6
ATOM 9057 N N . PRO A 1 65 ? 4.000 6.990 6.664 1.00 0.00 65 PRO A N 6
ATOM 9058 C CA . PRO A 1 65 ? 2.933 6.627 5.726 1.00 0.00 65 PRO A CA 6
ATOM 9059 C C . PRO A 1 65 ? 2.223 7.850 5.154 1.00 0.00 65 PRO A C 6
ATOM 9060 O O . PRO A 1 65 ? 1.451 7.741 4.203 1.00 0.00 65 PRO A O 6
ATOM 9071 N N . GLU A 1 66 ? 2.491 9.012 5.741 1.00 0.00 66 GLU A N 6
ATOM 9072 C CA . GLU A 1 66 ? 1.876 10.255 5.289 1.00 0.00 66 GLU A CA 6
ATOM 9073 C C . GLU A 1 66 ? 2.754 10.950 4.252 1.00 0.00 66 GLU A C 6
ATOM 9074 O O . GLU A 1 66 ? 2.254 11.601 3.334 1.00 0.00 66 GLU A O 6
ATOM 9086 N N . LEU A 1 67 ? 4.066 10.808 4.406 1.00 0.00 67 LEU A N 6
ATOM 9087 C CA . LEU A 1 67 ? 5.015 11.423 3.485 1.00 0.00 67 LEU A CA 6
ATOM 9088 C C . LEU A 1 67 ? 5.221 10.549 2.252 1.00 0.00 67 LEU A C 6
ATOM 9089 O O . LEU A 1 67 ? 6.244 10.646 1.574 1.00 0.00 67 LEU A O 6
ATOM 9105 N N . ILE A 1 68 ? 4.242 9.697 1.967 1.00 0.00 68 ILE A N 6
ATOM 9106 C CA . ILE A 1 68 ? 4.315 8.809 0.814 1.00 0.00 68 ILE A CA 6
ATOM 9107 C C . ILE A 1 68 ? 2.990 8.778 0.059 1.00 0.00 68 ILE A C 6
ATOM 9108 O O . ILE A 1 68 ? 1.929 9.016 0.637 1.00 0.00 68 ILE A O 6
ATOM 9124 N N . ASP A 1 69 ? 3.058 8.480 -1.234 1.00 0.00 69 ASP A N 6
ATOM 9125 C CA . ASP A 1 69 ? 1.864 8.415 -2.068 1.00 0.00 69 ASP A CA 6
ATOM 9126 C C . ASP A 1 69 ? 1.802 7.092 -2.825 1.00 0.00 69 ASP A C 6
ATOM 9127 O O . ASP A 1 69 ? 2.824 6.438 -3.038 1.00 0.00 69 ASP A O 6
ATOM 9136 N N . LEU A 1 70 ? 0.598 6.704 -3.230 1.00 0.00 70 LEU A N 6
ATOM 9137 C CA . LEU A 1 70 ? 0.402 5.458 -3.963 1.00 0.00 70 LEU A CA 6
ATOM 9138 C C . LEU A 1 70 ? 0.158 5.731 -5.444 1.00 0.00 70 LEU A C 6
ATOM 9139 O O . LEU A 1 70 ? -0.688 6.550 -5.803 1.00 0.00 70 LEU A O 6
ATOM 9155 N N . ILE A 1 71 ? 0.903 5.037 -6.299 1.00 0.00 71 ILE A N 6
ATOM 9156 C CA . ILE A 1 71 ? 0.764 5.202 -7.740 1.00 0.00 71 ILE A CA 6
ATOM 9157 C C . ILE A 1 71 ? 0.329 3.900 -8.404 1.00 0.00 71 ILE A C 6
ATOM 9158 O O . ILE A 1 71 ? 0.898 2.839 -8.146 1.00 0.00 71 ILE A O 6
ATOM 9174 N N . TYR A 1 72 ? -0.684 3.989 -9.259 1.00 0.00 72 TYR A N 6
ATOM 9175 C CA . TYR A 1 72 ? -1.197 2.817 -9.960 1.00 0.00 72 TYR A CA 6
ATOM 9176 C C . TYR A 1 72 ? -1.602 3.171 -11.388 1.00 0.00 72 TYR A C 6
ATOM 9177 O O . TYR A 1 72 ? -2.161 4.238 -11.640 1.00 0.00 72 TYR A O 6
ATOM 9195 N N . CYS A 1 73 ? -1.316 2.266 -12.317 1.00 0.00 73 CYS A N 6
ATOM 9196 C CA . CYS A 1 73 ? -1.649 2.481 -13.721 1.00 0.00 73 CYS A CA 6
ATOM 9197 C C . CYS A 1 73 ? -1.087 3.809 -14.217 1.00 0.00 73 CYS A C 6
ATOM 9198 O O . CYS A 1 73 ? -1.631 4.421 -15.135 1.00 0.00 73 CYS A O 6
ATOM 9206 N N . GLY A 1 74 ? 0.005 4.251 -13.600 1.00 0.00 74 GLY A N 6
ATOM 9207 C CA . GLY A 1 74 ? 0.622 5.505 -13.991 1.00 0.00 74 GLY A CA 6
ATOM 9208 C C . GLY A 1 74 ? -0.158 6.711 -13.506 1.00 0.00 74 GLY A C 6
ATOM 9209 O O . GLY A 1 74 ? -0.010 7.810 -14.039 1.00 0.00 74 GLY A O 6
ATOM 9213 N N . ARG A 1 75 ? -0.993 6.505 -12.492 1.00 0.00 75 ARG A N 6
ATOM 9214 C CA . ARG A 1 75 ? -1.802 7.583 -11.937 1.00 0.00 75 ARG A CA 6
ATOM 9215 C C . ARG A 1 75 ? -1.898 7.464 -10.419 1.00 0.00 75 ARG A C 6
ATOM 9216 O O . ARG A 1 75 ? -2.233 6.405 -9.888 1.00 0.00 75 ARG A O 6
ATOM 9237 N N . LYS A 1 76 ? -1.601 8.558 -9.725 1.00 0.00 76 LYS A N 6
ATOM 9238 C CA . LYS A 1 76 ? -1.654 8.579 -8.268 1.00 0.00 76 LYS A CA 6
ATOM 9239 C C . LYS A 1 76 ? -3.085 8.391 -7.773 1.00 0.00 76 LYS A C 6
ATOM 9240 O O . LYS A 1 76 ? -4.038 8.836 -8.414 1.00 0.00 76 LYS A O 6
ATOM 9259 N N . LEU A 1 77 ? -3.228 7.732 -6.629 1.00 0.00 77 LEU A N 6
ATOM 9260 C CA . LEU A 1 77 ? -4.543 7.488 -6.047 1.00 0.00 77 LEU A CA 6
ATOM 9261 C C . LEU A 1 77 ? -4.737 8.307 -4.774 1.00 0.00 77 LEU A C 6
ATOM 9262 O O . LEU A 1 77 ? -3.939 8.221 -3.841 1.00 0.00 77 LEU A O 6
ATOM 9278 N N . LYS A 1 78 ? -5.802 9.100 -4.744 1.00 0.00 78 LYS A N 6
ATOM 9279 C CA . LYS A 1 78 ? -6.104 9.932 -3.585 1.00 0.00 78 LYS A CA 6
ATOM 9280 C C . LYS A 1 78 ? -6.621 9.086 -2.426 1.00 0.00 78 LYS A C 6
ATOM 9281 O O . LYS A 1 78 ? -6.985 7.924 -2.608 1.00 0.00 78 LYS A O 6
ATOM 9300 N N . ASP A 1 79 ? -6.650 9.675 -1.237 1.00 0.00 79 ASP A N 6
ATOM 9301 C CA . ASP A 1 79 ? -7.125 8.976 -0.048 1.00 0.00 79 ASP A CA 6
ATOM 9302 C C . ASP A 1 79 ? -8.647 9.027 0.041 1.00 0.00 79 ASP A C 6
ATOM 9303 O O . ASP A 1 79 ? -9.242 8.498 0.980 1.00 0.00 79 ASP A O 6
ATOM 9312 N N . ASP A 1 80 ? -9.270 9.668 -0.941 1.00 0.00 80 ASP A N 6
ATOM 9313 C CA . ASP A 1 80 ? -10.723 9.789 -0.974 1.00 0.00 80 ASP A CA 6
ATOM 9314 C C . ASP A 1 80 ? -11.340 8.696 -1.841 1.00 0.00 80 ASP A C 6
ATOM 9315 O O . ASP A 1 80 ? -12.550 8.474 -1.807 1.00 0.00 80 ASP A O 6
ATOM 9324 N N . GLN A 1 81 ? -10.500 8.019 -2.617 1.00 0.00 81 GLN A N 6
ATOM 9325 C CA . GLN A 1 81 ? -10.964 6.951 -3.494 1.00 0.00 81 GLN A CA 6
ATOM 9326 C C . GLN A 1 81 ? -10.819 5.590 -2.820 1.00 0.00 81 GLN A C 6
ATOM 9327 O O . GLN A 1 81 ? -10.308 5.490 -1.704 1.00 0.00 81 GLN A O 6
ATOM 9341 N N . THR A 1 82 ? -11.273 4.545 -3.504 1.00 0.00 82 THR A N 6
ATOM 9342 C CA . THR A 1 82 ? -11.195 3.190 -2.970 1.00 0.00 82 THR A CA 6
ATOM 9343 C C . THR A 1 82 ? -10.675 2.215 -4.020 1.00 0.00 82 THR A C 6
ATOM 9344 O O . THR A 1 82 ? -10.542 2.563 -5.194 1.00 0.00 82 THR A O 6
ATOM 9355 N N . LEU A 1 83 ? -10.381 0.993 -3.591 1.00 0.00 83 LEU A N 6
ATOM 9356 C CA . LEU A 1 83 ? -9.875 -0.035 -4.494 1.00 0.00 83 LEU A CA 6
ATOM 9357 C C . LEU A 1 83 ? -10.813 -0.225 -5.682 1.00 0.00 83 LEU A C 6
ATOM 9358 O O . LEU A 1 83 ? -10.368 -0.361 -6.822 1.00 0.00 83 LEU A O 6
ATOM 9374 N N . ASP A 1 84 ? -12.113 -0.231 -5.408 1.00 0.00 84 ASP A N 6
ATOM 9375 C CA . ASP A 1 84 ? -13.115 -0.401 -6.454 1.00 0.00 84 ASP A CA 6
ATOM 9376 C C . ASP A 1 84 ? -13.160 0.821 -7.366 1.00 0.00 84 ASP A C 6
ATOM 9377 O O . ASP A 1 84 ? -13.204 0.694 -8.590 1.00 0.00 84 ASP A O 6
ATOM 9386 N N . PHE A 1 85 ? -13.150 2.005 -6.762 1.00 0.00 85 PHE A N 6
ATOM 9387 C CA . PHE A 1 85 ? -13.192 3.250 -7.520 1.00 0.00 85 PHE A CA 6
ATOM 9388 C C . PHE A 1 85 ? -12.179 3.227 -8.662 1.00 0.00 85 PHE A C 6
ATOM 9389 O O . PHE A 1 85 ? -12.454 3.710 -9.760 1.00 0.00 85 PHE A O 6
ATOM 9406 N N . TYR A 1 86 ? -11.007 2.662 -8.393 1.00 0.00 86 TYR A N 6
ATOM 9407 C CA . TYR A 1 86 ? -9.952 2.578 -9.396 1.00 0.00 86 TYR A CA 6
ATOM 9408 C C . TYR A 1 86 ? -9.998 1.238 -10.124 1.00 0.00 86 TYR A C 6
ATOM 9409 O O . TYR A 1 86 ? -9.542 1.120 -11.260 1.00 0.00 86 TYR A O 6
ATOM 9427 N N . GLY A 1 87 ? -10.553 0.229 -9.459 1.00 0.00 87 GLY A N 6
ATOM 9428 C CA . GLY A 1 87 ? -10.649 -1.090 -10.057 1.00 0.00 87 GLY A CA 6
ATOM 9429 C C . GLY A 1 87 ? -9.369 -1.887 -9.911 1.00 0.00 87 GLY A C 6
ATOM 9430 O O . GLY A 1 87 ? -9.068 -2.748 -10.740 1.00 0.00 87 GLY A O 6
ATOM 9434 N N . ILE A 1 88 ? -8.612 -1.602 -8.857 1.00 0.00 88 ILE A N 6
ATOM 9435 C CA . ILE A 1 88 ? -7.356 -2.299 -8.607 1.00 0.00 88 ILE A CA 6
ATOM 9436 C C . ILE A 1 88 ? -7.585 -3.796 -8.428 1.00 0.00 88 ILE A C 6
ATOM 9437 O O . ILE A 1 88 ? -8.670 -4.224 -8.034 1.00 0.00 88 ILE A O 6
ATOM 9453 N N . GLN A 1 89 ? -6.556 -4.585 -8.717 1.00 0.00 89 GLN A N 6
ATOM 9454 C CA . GLN A 1 89 ? -6.645 -6.034 -8.586 1.00 0.00 89 GLN A CA 6
ATOM 9455 C C . GLN A 1 89 ? -5.600 -6.558 -7.606 1.00 0.00 89 GLN A C 6
ATOM 9456 O O . GLN A 1 89 ? -4.517 -5.992 -7.455 1.00 0.00 89 GLN A O 6
ATOM 9470 N N . PRO A 1 90 ? -5.931 -7.663 -6.922 1.00 0.00 90 PRO A N 6
ATOM 9471 C CA . PRO A 1 90 ? -5.034 -8.287 -5.944 1.00 0.00 90 PRO A CA 6
ATOM 9472 C C . PRO A 1 90 ? -3.822 -8.938 -6.601 1.00 0.00 90 PRO A C 6
ATOM 9473 O O . PRO A 1 90 ? -2.995 -9.552 -5.930 1.00 0.00 90 PRO A O 6
ATOM 9484 N N . GLY A 1 91 ? -3.724 -8.799 -7.920 1.00 0.00 91 GLY A N 6
ATOM 9485 C CA . GLY A 1 91 ? -2.610 -9.380 -8.646 1.00 0.00 91 GLY A CA 6
ATOM 9486 C C . GLY A 1 91 ? -1.759 -8.332 -9.336 1.00 0.00 91 GLY A C 6
ATOM 9487 O O . GLY A 1 91 ? -0.830 -8.663 -10.072 1.00 0.00 91 GLY A O 6
ATOM 9491 N N . SER A 1 92 ? -2.077 -7.063 -9.098 1.00 0.00 92 SER A N 6
ATOM 9492 C CA . SER A 1 92 ? -1.337 -5.963 -9.706 1.00 0.00 92 SER A CA 6
ATOM 9493 C C . SER A 1 92 ? -0.218 -5.486 -8.786 1.00 0.00 92 SER A C 6
ATOM 9494 O O . SER A 1 92 ? -0.061 -5.982 -7.670 1.00 0.00 92 SER A O 6
ATOM 9502 N N . THR A 1 93 ? 0.559 -4.518 -9.262 1.00 0.00 93 THR A N 6
ATOM 9503 C CA . THR A 1 93 ? 1.665 -3.973 -8.484 1.00 0.00 93 THR A CA 6
ATOM 9504 C C . THR A 1 93 ? 1.623 -2.450 -8.461 1.00 0.00 93 THR A C 6
ATOM 9505 O O . THR A 1 93 ? 1.504 -1.806 -9.504 1.00 0.00 93 THR A O 6
ATOM 9516 N N . VAL A 1 94 ? 1.721 -1.878 -7.265 1.00 0.00 94 VAL A N 6
ATOM 9517 C CA . VAL A 1 94 ? 1.696 -0.429 -7.106 1.00 0.00 94 VAL A CA 6
ATOM 9518 C C . VAL A 1 94 ? 3.068 0.104 -6.707 1.00 0.00 94 VAL A C 6
ATOM 9519 O O . VAL A 1 94 ? 3.925 -0.646 -6.238 1.00 0.00 94 VAL A O 6
ATOM 9532 N N . HIS A 1 95 ? 3.269 1.404 -6.896 1.00 0.00 95 HIS A N 6
ATOM 9533 C CA . HIS A 1 95 ? 4.537 2.039 -6.555 1.00 0.00 95 HIS A CA 6
ATOM 9534 C C . HIS A 1 95 ? 4.338 3.111 -5.487 1.00 0.00 95 HIS A C 6
ATOM 9535 O O . HIS A 1 95 ? 3.312 3.789 -5.458 1.00 0.00 95 HIS A O 6
ATOM 9550 N N . VAL A 1 96 ? 5.327 3.256 -4.611 1.00 0.00 96 VAL A N 6
ATOM 9551 C CA . VAL A 1 96 ? 5.261 4.245 -3.541 1.00 0.00 96 VAL A CA 6
ATOM 9552 C C . VAL A 1 96 ? 6.209 5.409 -3.809 1.00 0.00 96 VAL A C 6
ATOM 9553 O O . VAL A 1 96 ? 7.405 5.211 -4.030 1.00 0.00 96 VAL A O 6
ATOM 9566 N N . LEU A 1 97 ? 5.669 6.622 -3.787 1.00 0.00 97 LEU A N 6
ATOM 9567 C CA . LEU A 1 97 ? 6.467 7.819 -4.027 1.00 0.00 97 LEU A CA 6
ATOM 9568 C C . LEU A 1 97 ? 6.517 8.699 -2.782 1.00 0.00 97 LEU A C 6
ATOM 9569 O O . LEU A 1 97 ? 5.480 9.088 -2.243 1.00 0.00 97 LEU A O 6
ATOM 9585 N N . ARG A 1 98 ? 7.728 9.010 -2.331 1.00 0.00 98 ARG A N 6
ATOM 9586 C CA . ARG A 1 98 ? 7.912 9.845 -1.150 1.00 0.00 98 ARG A CA 6
ATOM 9587 C C . ARG A 1 98 ? 7.721 11.320 -1.492 1.00 0.00 98 ARG A C 6
ATOM 9588 O O . ARG A 1 98 ? 8.336 11.837 -2.424 1.00 0.00 98 ARG A O 6
ATOM 9609 N N . LYS A 1 99 ? 6.864 11.992 -0.731 1.00 0.00 99 LYS A N 6
ATOM 9610 C CA . LYS A 1 99 ? 6.591 13.407 -0.951 1.00 0.00 99 LYS A CA 6
ATOM 9611 C C . LYS A 1 99 ? 7.495 14.277 -0.083 1.00 0.00 99 LYS A C 6
ATOM 9612 O O . LYS A 1 99 ? 7.025 15.182 0.607 1.00 0.00 99 LYS A O 6
ATOM 9631 N N . SER A 1 100 ? 8.793 13.998 -0.124 1.00 0.00 100 SER A N 6
ATOM 9632 C CA . SER A 1 100 ? 9.763 14.754 0.660 1.00 0.00 100 SER A CA 6
ATOM 9633 C C . SER A 1 100 ? 11.166 14.606 0.078 1.00 0.00 100 SER A C 6
ATOM 9634 O O . SER A 1 100 ? 11.402 13.775 -0.798 1.00 0.00 100 SER A O 6
ATOM 9642 N N . TRP A 1 101 ? 12.092 15.419 0.573 1.00 0.00 101 TRP A N 6
ATOM 9643 C CA . TRP A 1 101 ? 13.472 15.380 0.102 1.00 0.00 101 TRP A CA 6
ATOM 9644 C C . TRP A 1 101 ? 14.426 15.036 1.241 1.00 0.00 101 TRP A C 6
ATOM 9645 O O . TRP A 1 101 ? 15.282 14.163 1.104 1.00 0.00 101 TRP A O 6
ATOM 9666 N N . SER A 1 102 ? 14.272 15.729 2.365 1.00 0.00 102 SER A N 6
ATOM 9667 C CA . SER A 1 102 ? 15.123 15.498 3.527 1.00 0.00 102 SER A CA 6
ATOM 9668 C C . SER A 1 102 ? 14.291 15.081 4.736 1.00 0.00 102 SER A C 6
ATOM 9669 O O . SER A 1 102 ? 14.586 14.084 5.393 1.00 0.00 102 SER A O 6
ATOM 9677 N N . GLY A 1 103 ? 13.247 15.853 5.023 1.00 0.00 103 GLY A N 6
ATOM 9678 C CA . GLY A 1 103 ? 12.387 15.549 6.152 1.00 0.00 103 GLY A CA 6
ATOM 9679 C C . GLY A 1 103 ? 12.189 16.740 7.068 1.00 0.00 103 GLY A C 6
ATOM 9680 O O . GLY A 1 103 ? 12.650 16.756 8.209 1.00 0.00 103 GLY A O 6
ATOM 9684 N N . PRO A 1 104 ? 11.490 17.768 6.565 1.00 0.00 104 PRO A N 6
ATOM 9685 C CA . PRO A 1 104 ? 11.217 18.989 7.329 1.00 0.00 104 PRO A CA 6
ATOM 9686 C C . PRO A 1 104 ? 10.234 18.751 8.471 1.00 0.00 104 PRO A C 6
ATOM 9687 O O . PRO A 1 104 ? 9.917 19.666 9.231 1.00 0.00 104 PRO A O 6
ATOM 9698 N N . SER A 1 105 ? 9.756 17.516 8.586 1.00 0.00 105 SER A N 6
ATOM 9699 C CA . SER A 1 105 ? 8.806 17.159 9.633 1.00 0.00 105 SER A CA 6
ATOM 9700 C C . SER A 1 105 ? 9.531 16.826 10.934 1.00 0.00 105 SER A C 6
ATOM 9701 O O . SER A 1 105 ? 10.761 16.836 10.992 1.00 0.00 105 SER A O 6
ATOM 9709 N N . SER A 1 106 ? 8.760 16.531 11.975 1.00 0.00 106 SER A N 6
ATOM 9710 C CA . SER A 1 106 ? 9.328 16.199 13.277 1.00 0.00 106 SER A CA 6
ATOM 9711 C C . SER A 1 106 ? 9.102 14.727 13.608 1.00 0.00 106 SER A C 6
ATOM 9712 O O . SER A 1 106 ? 8.154 14.108 13.124 1.00 0.00 106 SER A O 6
ATOM 9720 N N . GLY A 1 107 ? 9.980 14.171 14.437 1.00 0.00 107 GLY A N 6
ATOM 9721 C CA . GLY A 1 107 ? 9.860 12.777 14.820 1.00 0.00 107 GLY A CA 6
ATOM 9722 C C . GLY A 1 107 ? 9.975 12.574 16.318 1.00 0.00 107 GLY A C 6
ATOM 9723 O O . GLY A 1 107 ? 9.677 13.478 17.098 1.00 0.00 107 GLY A O 6
ATOM 9727 N N . GLY A 1 1 ? -12.750 -23.693 19.791 1.00 0.00 1 GLY A N 7
ATOM 9728 C CA . GLY A 1 1 ? -11.402 -23.184 19.615 1.00 0.00 1 GLY A CA 7
ATOM 9729 C C . GLY A 1 1 ? -10.595 -23.226 20.897 1.00 0.00 1 GLY A C 7
ATOM 9730 O O . GLY A 1 1 ? -11.046 -23.768 21.906 1.00 0.00 1 GLY A O 7
ATOM 9734 N N . SER A 1 2 ? -9.396 -22.653 20.858 1.00 0.00 2 SER A N 7
ATOM 9735 C CA . SER A 1 2 ? -8.521 -22.632 22.025 1.00 0.00 2 SER A CA 7
ATOM 9736 C C . SER A 1 2 ? -7.791 -21.297 22.131 1.00 0.00 2 SER A C 7
ATOM 9737 O O . SER A 1 2 ? -7.777 -20.506 21.188 1.00 0.00 2 SER A O 7
ATOM 9745 N N . SER A 1 3 ? -7.184 -21.052 23.288 1.00 0.00 3 SER A N 7
ATOM 9746 C CA . SER A 1 3 ? -6.454 -19.811 23.522 1.00 0.00 3 SER A CA 7
ATOM 9747 C C . SER A 1 3 ? -4.951 -20.066 23.569 1.00 0.00 3 SER A C 7
ATOM 9748 O O . SER A 1 3 ? -4.181 -19.447 22.835 1.00 0.00 3 SER A O 7
ATOM 9756 N N . GLY A 1 4 ? -4.539 -20.983 24.440 1.00 0.00 4 GLY A N 7
ATOM 9757 C CA . GLY A 1 4 ? -3.130 -21.304 24.569 1.00 0.00 4 GLY A CA 7
ATOM 9758 C C . GLY A 1 4 ? -2.424 -21.364 23.229 1.00 0.00 4 GLY A C 7
ATOM 9759 O O . GLY A 1 4 ? -1.522 -20.571 22.959 1.00 0.00 4 GLY A O 7
ATOM 9763 N N . SER A 1 5 ? -2.835 -22.307 22.387 1.00 0.00 5 SER A N 7
ATOM 9764 C CA . SER A 1 5 ? -2.232 -22.471 21.070 1.00 0.00 5 SER A CA 7
ATOM 9765 C C . SER A 1 5 ? -3.124 -21.874 19.986 1.00 0.00 5 SER A C 7
ATOM 9766 O O . SER A 1 5 ? -3.983 -22.556 19.427 1.00 0.00 5 SER A O 7
ATOM 9774 N N . SER A 1 6 ? -2.914 -20.594 19.694 1.00 0.00 6 SER A N 7
ATOM 9775 C CA . SER A 1 6 ? -3.701 -19.902 18.680 1.00 0.00 6 SER A CA 7
ATOM 9776 C C . SER A 1 6 ? -2.978 -19.905 17.336 1.00 0.00 6 SER A C 7
ATOM 9777 O O . SER A 1 6 ? -1.756 -19.780 17.275 1.00 0.00 6 SER A O 7
ATOM 9785 N N . GLY A 1 7 ? -3.745 -20.048 16.259 1.00 0.00 7 GLY A N 7
ATOM 9786 C CA . GLY A 1 7 ? -3.162 -20.064 14.930 1.00 0.00 7 GLY A CA 7
ATOM 9787 C C . GLY A 1 7 ? -3.553 -18.851 14.110 1.00 0.00 7 GLY A C 7
ATOM 9788 O O . GLY A 1 7 ? -4.590 -18.849 13.448 1.00 0.00 7 GLY A O 7
ATOM 9792 N N . MET A 1 8 ? -2.721 -17.815 14.156 1.00 0.00 8 MET A N 7
ATOM 9793 C CA . MET A 1 8 ? -2.987 -16.589 13.411 1.00 0.00 8 MET A CA 7
ATOM 9794 C C . MET A 1 8 ? -2.619 -16.756 11.940 1.00 0.00 8 MET A C 7
ATOM 9795 O O . MET A 1 8 ? -1.491 -17.119 11.610 1.00 0.00 8 MET A O 7
ATOM 9809 N N . SER A 1 9 ? -3.580 -16.490 11.061 1.00 0.00 9 SER A N 7
ATOM 9810 C CA . SER A 1 9 ? -3.358 -16.615 9.625 1.00 0.00 9 SER A CA 7
ATOM 9811 C C . SER A 1 9 ? -3.612 -15.287 8.919 1.00 0.00 9 SER A C 7
ATOM 9812 O O . SER A 1 9 ? -4.353 -14.437 9.415 1.00 0.00 9 SER A O 7
ATOM 9820 N N . LEU A 1 10 ? -2.990 -15.114 7.757 1.00 0.00 10 LEU A N 7
ATOM 9821 C CA . LEU A 1 10 ? -3.147 -13.889 6.980 1.00 0.00 10 LEU A CA 7
ATOM 9822 C C . LEU A 1 10 ? -4.397 -13.954 6.108 1.00 0.00 10 LEU A C 7
ATOM 9823 O O . LEU A 1 10 ? -5.032 -15.002 5.993 1.00 0.00 10 LEU A O 7
ATOM 9839 N N . SER A 1 11 ? -4.743 -12.826 5.495 1.00 0.00 11 SER A N 7
ATOM 9840 C CA . SER A 1 11 ? -5.918 -12.754 4.634 1.00 0.00 11 SER A CA 7
ATOM 9841 C C . SER A 1 11 ? -5.697 -13.541 3.346 1.00 0.00 11 SER A C 7
ATOM 9842 O O . SER A 1 11 ? -4.658 -14.178 3.165 1.00 0.00 11 SER A O 7
ATOM 9850 N N . ASP A 1 12 ? -6.680 -13.493 2.454 1.00 0.00 12 ASP A N 7
ATOM 9851 C CA . ASP A 1 12 ? -6.594 -14.200 1.182 1.00 0.00 12 ASP A CA 7
ATOM 9852 C C . ASP A 1 12 ? -6.119 -13.267 0.072 1.00 0.00 12 ASP A C 7
ATOM 9853 O O . ASP A 1 12 ? -5.256 -13.627 -0.728 1.00 0.00 12 ASP A O 7
ATOM 9862 N N . TRP A 1 13 ? -6.689 -12.068 0.031 1.00 0.00 13 TRP A N 7
ATOM 9863 C CA . TRP A 1 13 ? -6.324 -11.083 -0.981 1.00 0.00 13 TRP A CA 7
ATOM 9864 C C . TRP A 1 13 ? -4.871 -10.651 -0.822 1.00 0.00 13 TRP A C 7
ATOM 9865 O O . TRP A 1 13 ? -4.437 -10.288 0.272 1.00 0.00 13 TRP A O 7
ATOM 9886 N N . HIS A 1 14 ? -4.122 -10.692 -1.920 1.00 0.00 14 HIS A N 7
ATOM 9887 C CA . HIS A 1 14 ? -2.716 -10.304 -1.901 1.00 0.00 14 HIS A CA 7
ATOM 9888 C C . HIS A 1 14 ? -2.424 -9.271 -2.986 1.00 0.00 14 HIS A C 7
ATOM 9889 O O . HIS A 1 14 ? -3.162 -9.157 -3.965 1.00 0.00 14 HIS A O 7
ATOM 9904 N N . LEU A 1 15 ? -1.343 -8.521 -2.805 1.00 0.00 15 LEU A N 7
ATOM 9905 C CA . LEU A 1 15 ? -0.952 -7.497 -3.767 1.00 0.00 15 LEU A CA 7
ATOM 9906 C C . LEU A 1 15 ? 0.563 -7.322 -3.792 1.00 0.00 15 LEU A C 7
ATOM 9907 O O . LEU A 1 15 ? 1.253 -7.668 -2.834 1.00 0.00 15 LEU A O 7
ATOM 9923 N N . ALA A 1 16 ? 1.073 -6.781 -4.894 1.00 0.00 16 ALA A N 7
ATOM 9924 C CA . ALA A 1 16 ? 2.505 -6.557 -5.042 1.00 0.00 16 ALA A CA 7
ATOM 9925 C C . ALA A 1 16 ? 2.880 -5.131 -4.654 1.00 0.00 16 ALA A C 7
ATOM 9926 O O . ALA A 1 16 ? 2.089 -4.202 -4.821 1.00 0.00 16 ALA A O 7
ATOM 9933 N N . VAL A 1 17 ? 4.092 -4.963 -4.134 1.00 0.00 17 VAL A N 7
ATOM 9934 C CA . VAL A 1 17 ? 4.572 -3.649 -3.722 1.00 0.00 17 VAL A CA 7
ATOM 9935 C C . VAL A 1 17 ? 5.945 -3.354 -4.317 1.00 0.00 17 VAL A C 7
ATOM 9936 O O . VAL A 1 17 ? 6.825 -4.215 -4.334 1.00 0.00 17 VAL A O 7
ATOM 9949 N N . LYS A 1 18 ? 6.121 -2.131 -4.805 1.00 0.00 18 LYS A N 7
ATOM 9950 C CA . LYS A 1 18 ? 7.387 -1.720 -5.400 1.00 0.00 18 LYS A CA 7
ATOM 9951 C C . LYS A 1 18 ? 7.732 -0.287 -5.008 1.00 0.00 18 LYS A C 7
ATOM 9952 O O . LYS A 1 18 ? 6.871 0.594 -5.012 1.00 0.00 18 LYS A O 7
ATOM 9971 N N . LEU A 1 19 ? 8.997 -0.059 -4.671 1.00 0.00 19 LEU A N 7
ATOM 9972 C CA . LEU A 1 19 ? 9.457 1.269 -4.278 1.00 0.00 19 LEU A CA 7
ATOM 9973 C C . LEU A 1 19 ? 9.869 2.086 -5.498 1.00 0.00 19 LEU A C 7
ATOM 9974 O O . LEU A 1 19 ? 10.839 1.755 -6.180 1.00 0.00 19 LEU A O 7
ATOM 9990 N N . ALA A 1 20 ? 9.127 3.156 -5.766 1.00 0.00 20 ALA A N 7
ATOM 9991 C CA . ALA A 1 20 ? 9.418 4.022 -6.901 1.00 0.00 20 ALA A CA 7
ATOM 9992 C C . ALA A 1 20 ? 10.783 4.686 -6.749 1.00 0.00 20 ALA A C 7
ATOM 9993 O O . ALA A 1 20 ? 11.392 5.107 -7.733 1.00 0.00 20 ALA A O 7
ATOM 10000 N N . ASP A 1 21 ? 11.257 4.777 -5.512 1.00 0.00 21 ASP A N 7
ATOM 10001 C CA . ASP A 1 21 ? 12.551 5.389 -5.231 1.00 0.00 21 ASP A CA 7
ATOM 10002 C C . ASP A 1 21 ? 13.688 4.420 -5.537 1.00 0.00 21 ASP A C 7
ATOM 10003 O O . ASP A 1 21 ? 14.775 4.832 -5.942 1.00 0.00 21 ASP A O 7
ATOM 10012 N N . GLN A 1 22 ? 13.431 3.131 -5.339 1.00 0.00 22 GLN A N 7
ATOM 10013 C CA . GLN A 1 22 ? 14.434 2.104 -5.591 1.00 0.00 22 GLN A CA 7
ATOM 10014 C C . GLN A 1 22 ? 13.883 1.019 -6.510 1.00 0.00 22 GLN A C 7
ATOM 10015 O O . GLN A 1 22 ? 13.331 0.014 -6.063 1.00 0.00 22 GLN A O 7
ATOM 10029 N N . PRO A 1 23 ? 14.035 1.225 -7.827 1.00 0.00 23 PRO A N 7
ATOM 10030 C CA . PRO A 1 23 ? 13.559 0.274 -8.837 1.00 0.00 23 PRO A CA 7
ATOM 10031 C C . PRO A 1 23 ? 14.370 -1.017 -8.845 1.00 0.00 23 PRO A C 7
ATOM 10032 O O . PRO A 1 23 ? 14.025 -1.974 -9.539 1.00 0.00 23 PRO A O 7
ATOM 10043 N N . LEU A 1 24 ? 15.449 -1.037 -8.071 1.00 0.00 24 LEU A N 7
ATOM 10044 C CA . LEU A 1 24 ? 16.310 -2.212 -7.989 1.00 0.00 24 LEU A CA 7
ATOM 10045 C C . LEU A 1 24 ? 15.947 -3.070 -6.781 1.00 0.00 24 LEU A C 7
ATOM 10046 O O . LEU A 1 24 ? 16.108 -4.290 -6.803 1.00 0.00 24 LEU A O 7
ATOM 10062 N N . ALA A 1 25 ? 15.454 -2.424 -5.730 1.00 0.00 25 ALA A N 7
ATOM 10063 C CA . ALA A 1 25 ? 15.064 -3.128 -4.514 1.00 0.00 25 ALA A CA 7
ATOM 10064 C C . ALA A 1 25 ? 14.091 -4.261 -4.825 1.00 0.00 25 ALA A C 7
ATOM 10065 O O . ALA A 1 25 ? 13.324 -4.207 -5.787 1.00 0.00 25 ALA A O 7
ATOM 10072 N N . PRO A 1 26 ? 14.121 -5.312 -3.993 1.00 0.00 26 PRO A N 7
ATOM 10073 C CA . PRO A 1 26 ? 13.248 -6.478 -4.158 1.00 0.00 26 PRO A CA 7
ATOM 10074 C C . PRO A 1 26 ? 11.788 -6.156 -3.857 1.00 0.00 26 PRO A C 7
ATOM 10075 O O . PRO A 1 26 ? 11.489 -5.337 -2.987 1.00 0.00 26 PRO A O 7
ATOM 10086 N N . LYS A 1 27 ? 10.882 -6.806 -4.579 1.00 0.00 27 LYS A N 7
ATOM 10087 C CA . LYS A 1 27 ? 9.453 -6.591 -4.388 1.00 0.00 27 LYS A CA 7
ATOM 10088 C C . LYS A 1 27 ? 8.986 -7.182 -3.062 1.00 0.00 27 LYS A C 7
ATOM 10089 O O . LYS A 1 27 ? 9.616 -8.090 -2.520 1.00 0.00 27 LYS A O 7
ATOM 10108 N N . SER A 1 28 ? 7.879 -6.661 -2.544 1.00 0.00 28 SER A N 7
ATOM 10109 C CA . SER A 1 28 ? 7.329 -7.135 -1.279 1.00 0.00 28 SER A CA 7
ATOM 10110 C C . SER A 1 28 ? 5.846 -7.463 -1.420 1.00 0.00 28 SER A C 7
ATOM 10111 O O . SER A 1 28 ? 5.102 -6.747 -2.092 1.00 0.00 28 SER A O 7
ATOM 10119 N N . ILE A 1 29 ? 5.423 -8.549 -0.782 1.00 0.00 29 ILE A N 7
ATOM 10120 C CA . ILE A 1 29 ? 4.029 -8.971 -0.835 1.00 0.00 29 ILE A CA 7
ATOM 10121 C C . ILE A 1 29 ? 3.254 -8.462 0.376 1.00 0.00 29 ILE A C 7
ATOM 10122 O O . ILE A 1 29 ? 3.627 -8.722 1.520 1.00 0.00 29 ILE A O 7
ATOM 10138 N N . LEU A 1 30 ? 2.172 -7.736 0.116 1.00 0.00 30 LEU A N 7
ATOM 10139 C CA . LEU A 1 30 ? 1.342 -7.191 1.185 1.00 0.00 30 LEU A CA 7
ATOM 10140 C C . LEU A 1 30 ? -0.001 -7.911 1.251 1.00 0.00 30 LEU A C 7
ATOM 10141 O O . LEU A 1 30 ? -0.642 -8.145 0.227 1.00 0.00 30 LEU A O 7
ATOM 10157 N N . GLN A 1 31 ? -0.422 -8.257 2.464 1.00 0.00 31 GLN A N 7
ATOM 10158 C CA . GLN A 1 31 ? -1.690 -8.948 2.664 1.00 0.00 31 GLN A CA 7
ATOM 10159 C C . GLN A 1 31 ? -2.606 -8.151 3.586 1.00 0.00 31 GLN A C 7
ATOM 10160 O O . GLN A 1 31 ? -2.403 -8.116 4.801 1.00 0.00 31 GLN A O 7
ATOM 10174 N N . LEU A 1 32 ? -3.613 -7.511 3.003 1.00 0.00 32 LEU A N 7
ATOM 10175 C CA . LEU A 1 32 ? -4.561 -6.712 3.773 1.00 0.00 32 LEU A CA 7
ATOM 10176 C C . LEU A 1 32 ? -5.504 -7.607 4.571 1.00 0.00 32 LEU A C 7
ATOM 10177 O O . LEU A 1 32 ? -5.820 -8.728 4.174 1.00 0.00 32 LEU A O 7
ATOM 10193 N N . PRO A 1 33 ? -5.966 -7.100 5.724 1.00 0.00 33 PRO A N 7
ATOM 10194 C CA . PRO A 1 33 ? -6.883 -7.835 6.600 1.00 0.00 33 PRO A CA 7
ATOM 10195 C C . PRO A 1 33 ? -8.273 -7.982 5.993 1.00 0.00 33 PRO A C 7
ATOM 10196 O O . PRO A 1 33 ? -8.597 -7.335 4.998 1.00 0.00 33 PRO A O 7
ATOM 10207 N N . GLU A 1 34 ? -9.091 -8.838 6.599 1.00 0.00 34 GLU A N 7
ATOM 10208 C CA . GLU A 1 34 ? -10.447 -9.069 6.116 1.00 0.00 34 GLU A CA 7
ATOM 10209 C C . GLU A 1 34 ? -11.358 -7.896 6.467 1.00 0.00 34 GLU A C 7
ATOM 10210 O O . GLU A 1 34 ? -11.194 -7.258 7.508 1.00 0.00 34 GLU A O 7
ATOM 10222 N N . THR A 1 35 ? -12.318 -7.616 5.592 1.00 0.00 35 THR A N 7
ATOM 10223 C CA . THR A 1 35 ? -13.254 -6.520 5.807 1.00 0.00 35 THR A CA 7
ATOM 10224 C C . THR A 1 35 ? -14.588 -7.032 6.337 1.00 0.00 35 THR A C 7
ATOM 10225 O O . THR A 1 35 ? -14.911 -8.211 6.194 1.00 0.00 35 THR A O 7
ATOM 10236 N N . GLU A 1 36 ? -15.360 -6.138 6.947 1.00 0.00 36 GLU A N 7
ATOM 10237 C CA . GLU A 1 36 ? -16.660 -6.501 7.498 1.00 0.00 36 GLU A CA 7
ATOM 10238 C C . GLU A 1 36 ? -17.412 -7.432 6.550 1.00 0.00 36 GLU A C 7
ATOM 10239 O O . GLU A 1 36 ? -18.177 -8.294 6.985 1.00 0.00 36 GLU A O 7
ATOM 10251 N N . LEU A 1 37 ? -17.189 -7.251 5.253 1.00 0.00 37 LEU A N 7
ATOM 10252 C CA . LEU A 1 37 ? -17.845 -8.073 4.242 1.00 0.00 37 LEU A CA 7
ATOM 10253 C C . LEU A 1 37 ? -17.160 -9.430 4.116 1.00 0.00 37 LEU A C 7
ATOM 10254 O O . LEU A 1 37 ? -17.679 -10.444 4.580 1.00 0.00 37 LEU A O 7
ATOM 10270 N N . GLY A 1 38 ? -15.990 -9.440 3.484 1.00 0.00 38 GLY A N 7
ATOM 10271 C CA . GLY A 1 38 ? -15.252 -10.677 3.310 1.00 0.00 38 GLY A CA 7
ATOM 10272 C C . GLY A 1 38 ? -13.989 -10.488 2.493 1.00 0.00 38 GLY A C 7
ATOM 10273 O O . GLY A 1 38 ? -13.269 -9.506 2.671 1.00 0.00 38 GLY A O 7
ATOM 10277 N N . GLU A 1 39 ? -13.718 -11.432 1.597 1.00 0.00 39 GLU A N 7
ATOM 10278 C CA . GLU A 1 39 ? -12.531 -11.365 0.753 1.00 0.00 39 GLU A CA 7
ATOM 10279 C C . GLU A 1 39 ? -12.904 -11.497 -0.721 1.00 0.00 39 GLU A C 7
ATOM 10280 O O . GLU A 1 39 ? -12.220 -10.965 -1.596 1.00 0.00 39 GLU A O 7
ATOM 10292 N N . TYR A 1 40 ? -13.993 -12.209 -0.988 1.00 0.00 40 TYR A N 7
ATOM 10293 C CA . TYR A 1 40 ? -14.456 -12.414 -2.356 1.00 0.00 40 TYR A CA 7
ATOM 10294 C C . TYR A 1 40 ? -14.576 -11.084 -3.095 1.00 0.00 40 TYR A C 7
ATOM 10295 O O . TYR A 1 40 ? -14.651 -11.049 -4.323 1.00 0.00 40 TYR A O 7
ATOM 10313 N N . SER A 1 41 ? -14.594 -9.993 -2.337 1.00 0.00 41 SER A N 7
ATOM 10314 C CA . SER A 1 41 ? -14.708 -8.660 -2.918 1.00 0.00 41 SER A CA 7
ATOM 10315 C C . SER A 1 41 ? -14.583 -7.586 -1.842 1.00 0.00 41 SER A C 7
ATOM 10316 O O . SER A 1 41 ? -15.300 -7.607 -0.841 1.00 0.00 41 SER A O 7
ATOM 10324 N N . LEU A 1 42 ? -13.668 -6.647 -2.056 1.00 0.00 42 LEU A N 7
ATOM 10325 C CA . LEU A 1 42 ? -13.448 -5.562 -1.105 1.00 0.00 42 LEU A CA 7
ATOM 10326 C C . LEU A 1 42 ? -14.250 -4.325 -1.495 1.00 0.00 42 LEU A C 7
ATOM 10327 O O . LEU A 1 42 ? -15.196 -3.944 -0.807 1.00 0.00 42 LEU A O 7
ATOM 10343 N N . GLY A 1 43 ? -13.867 -3.703 -2.606 1.00 0.00 43 GLY A N 7
ATOM 10344 C CA . GLY A 1 43 ? -14.562 -2.517 -3.070 1.00 0.00 43 GLY A CA 7
ATOM 10345 C C . GLY A 1 43 ? -15.053 -1.649 -1.928 1.00 0.00 43 GLY A C 7
ATOM 10346 O O . GLY A 1 43 ? -16.253 -1.422 -1.783 1.00 0.00 43 GLY A O 7
ATOM 10350 N N . GLY A 1 44 ? -14.121 -1.163 -1.113 1.00 0.00 44 GLY A N 7
ATOM 10351 C CA . GLY A 1 44 ? -14.485 -0.322 0.012 1.00 0.00 44 GLY A CA 7
ATOM 10352 C C . GLY A 1 44 ? -13.278 0.304 0.682 1.00 0.00 44 GLY A C 7
ATOM 10353 O O . GLY A 1 44 ? -13.342 1.438 1.158 1.00 0.00 44 GLY A O 7
ATOM 10357 N N . TYR A 1 45 ? -12.175 -0.435 0.721 1.00 0.00 45 TYR A N 7
ATOM 10358 C CA . TYR A 1 45 ? -10.949 0.054 1.341 1.00 0.00 45 TYR A CA 7
ATOM 10359 C C . TYR A 1 45 ? -10.536 1.397 0.748 1.00 0.00 45 TYR A C 7
ATOM 10360 O O . TYR A 1 45 ? -10.518 1.571 -0.471 1.00 0.00 45 TYR A O 7
ATOM 10378 N N . SER A 1 46 ? -10.205 2.345 1.619 1.00 0.00 46 SER A N 7
ATOM 10379 C CA . SER A 1 46 ? -9.794 3.674 1.184 1.00 0.00 46 SER A CA 7
ATOM 10380 C C . SER A 1 46 ? -8.302 3.707 0.868 1.00 0.00 46 SER A C 7
ATOM 10381 O O . SER A 1 46 ? -7.484 3.190 1.631 1.00 0.00 46 SER A O 7
ATOM 10389 N N . ILE A 1 47 ? -7.955 4.316 -0.260 1.00 0.00 47 ILE A N 7
ATOM 10390 C CA . ILE A 1 47 ? -6.562 4.417 -0.676 1.00 0.00 47 ILE A CA 7
ATOM 10391 C C . ILE A 1 47 ? -5.646 4.652 0.520 1.00 0.00 47 ILE A C 7
ATOM 10392 O O . ILE A 1 47 ? -4.654 3.947 0.703 1.00 0.00 47 ILE A O 7
ATOM 10408 N N . SER A 1 48 ? -5.988 5.646 1.334 1.00 0.00 48 SER A N 7
ATOM 10409 C CA . SER A 1 48 ? -5.195 5.975 2.513 1.00 0.00 48 SER A CA 7
ATOM 10410 C C . SER A 1 48 ? -4.783 4.711 3.260 1.00 0.00 48 SER A C 7
ATOM 10411 O O . SER A 1 48 ? -3.616 4.539 3.616 1.00 0.00 48 SER A O 7
ATOM 10419 N N . PHE A 1 49 ? -5.748 3.828 3.495 1.00 0.00 49 PHE A N 7
ATOM 10420 C CA . PHE A 1 49 ? -5.486 2.580 4.202 1.00 0.00 49 PHE A CA 7
ATOM 10421 C C . PHE A 1 49 ? -4.180 1.950 3.727 1.00 0.00 49 PHE A C 7
ATOM 10422 O O . PHE A 1 49 ? -3.244 1.772 4.507 1.00 0.00 49 PHE A O 7
ATOM 10439 N N . LEU A 1 50 ? -4.125 1.613 2.443 1.00 0.00 50 LEU A N 7
ATOM 10440 C CA . LEU A 1 50 ? -2.934 1.002 1.863 1.00 0.00 50 LEU A CA 7
ATOM 10441 C C . LEU A 1 50 ? -1.676 1.757 2.281 1.00 0.00 50 LEU A C 7
ATOM 10442 O O . LEU A 1 50 ? -0.758 1.181 2.866 1.00 0.00 50 LEU A O 7
ATOM 10458 N N . LYS A 1 51 ? -1.640 3.050 1.979 1.00 0.00 51 LYS A N 7
ATOM 10459 C CA . LYS A 1 51 ? -0.497 3.886 2.326 1.00 0.00 51 LYS A CA 7
ATOM 10460 C C . LYS A 1 51 ? 0.033 3.536 3.713 1.00 0.00 51 LYS A C 7
ATOM 10461 O O . LYS A 1 51 ? 1.205 3.759 4.013 1.00 0.00 51 LYS A O 7
ATOM 10480 N N . GLN A 1 52 ? -0.838 2.984 4.552 1.00 0.00 52 GLN A N 7
ATOM 10481 C CA . GLN A 1 52 ? -0.456 2.602 5.906 1.00 0.00 52 GLN A CA 7
ATOM 10482 C C . GLN A 1 52 ? 0.170 1.212 5.923 1.00 0.00 52 GLN A C 7
ATOM 10483 O O . GLN A 1 52 ? 1.228 1.003 6.519 1.00 0.00 52 GLN A O 7
ATOM 10497 N N . LEU A 1 53 ? -0.489 0.263 5.267 1.00 0.00 53 LEU A N 7
ATOM 10498 C CA . LEU A 1 53 ? 0.003 -1.109 5.207 1.00 0.00 53 LEU A CA 7
ATOM 10499 C C . LEU A 1 53 ? 1.387 -1.163 4.568 1.00 0.00 53 LEU A C 7
ATOM 10500 O O . LEU A 1 53 ? 2.298 -1.803 5.094 1.00 0.00 53 LEU A O 7
ATOM 10516 N N . ILE A 1 54 ? 1.537 -0.487 3.435 1.00 0.00 54 ILE A N 7
ATOM 10517 C CA . ILE A 1 54 ? 2.811 -0.456 2.727 1.00 0.00 54 ILE A CA 7
ATOM 10518 C C . ILE A 1 54 ? 3.884 0.240 3.557 1.00 0.00 54 ILE A C 7
ATOM 10519 O O . ILE A 1 54 ? 5.027 -0.211 3.616 1.00 0.00 54 ILE A O 7
ATOM 10535 N N . ALA A 1 55 ? 3.507 1.341 4.199 1.00 0.00 55 ALA A N 7
ATOM 10536 C CA . ALA A 1 55 ? 4.435 2.097 5.030 1.00 0.00 55 ALA A CA 7
ATOM 10537 C C . ALA A 1 55 ? 4.932 1.258 6.202 1.00 0.00 55 ALA A C 7
ATOM 10538 O O . ALA A 1 55 ? 5.965 1.558 6.799 1.00 0.00 55 ALA A O 7
ATOM 10545 N N . GLY A 1 56 ? 4.188 0.205 6.528 1.00 0.00 56 GLY A N 7
ATOM 10546 C CA . GLY A 1 56 ? 4.569 -0.660 7.629 1.00 0.00 56 GLY A CA 7
ATOM 10547 C C . GLY A 1 56 ? 5.536 -1.748 7.204 1.00 0.00 56 GLY A C 7
ATOM 10548 O O . GLY A 1 56 ? 6.293 -2.271 8.022 1.00 0.00 56 GLY A O 7
ATOM 10552 N N . LYS A 1 57 ? 5.511 -2.091 5.920 1.00 0.00 57 LYS A N 7
ATOM 10553 C CA . LYS A 1 57 ? 6.391 -3.123 5.386 1.00 0.00 57 LYS A CA 7
ATOM 10554 C C . LYS A 1 57 ? 7.675 -2.512 4.835 1.00 0.00 57 LYS A C 7
ATOM 10555 O O . LYS A 1 57 ? 8.730 -3.148 4.841 1.00 0.00 57 LYS A O 7
ATOM 10574 N N . LEU A 1 58 ? 7.579 -1.275 4.361 1.00 0.00 58 LEU A N 7
ATOM 10575 C CA . LEU A 1 58 ? 8.734 -0.577 3.807 1.00 0.00 58 LEU A CA 7
ATOM 10576 C C . LEU A 1 58 ? 9.346 0.366 4.838 1.00 0.00 58 LEU A C 7
ATOM 10577 O O . LEU A 1 58 ? 9.992 1.353 4.484 1.00 0.00 58 LEU A O 7
ATOM 10593 N N . GLN A 1 59 ? 9.140 0.055 6.113 1.00 0.00 59 GLN A N 7
ATOM 10594 C CA . GLN A 1 59 ? 9.673 0.874 7.195 1.00 0.00 59 GLN A CA 7
ATOM 10595 C C . GLN A 1 59 ? 11.176 1.079 7.033 1.00 0.00 59 GLN A C 7
ATOM 10596 O O . GLN A 1 59 ? 11.763 1.956 7.665 1.00 0.00 59 GLN A O 7
ATOM 10610 N N . GLU A 1 60 ? 11.791 0.264 6.182 1.00 0.00 60 GLU A N 7
ATOM 10611 C CA . GLU A 1 60 ? 13.226 0.357 5.939 1.00 0.00 60 GLU A CA 7
ATOM 10612 C C . GLU A 1 60 ? 13.562 1.609 5.134 1.00 0.00 60 GLU A C 7
ATOM 10613 O O . GLU A 1 60 ? 14.616 2.216 5.321 1.00 0.00 60 GLU A O 7
ATOM 10625 N N . SER A 1 61 ? 12.657 1.989 4.237 1.00 0.00 61 SER A N 7
ATOM 10626 C CA . SER A 1 61 ? 12.859 3.166 3.400 1.00 0.00 61 SER A CA 7
ATOM 10627 C C . SER A 1 61 ? 11.775 4.208 3.659 1.00 0.00 61 SER A C 7
ATOM 10628 O O . SER A 1 61 ? 12.068 5.388 3.857 1.00 0.00 61 SER A O 7
ATOM 10636 N N . VAL A 1 62 ? 10.522 3.764 3.656 1.00 0.00 62 VAL A N 7
ATOM 10637 C CA . VAL A 1 62 ? 9.394 4.658 3.892 1.00 0.00 62 VAL A CA 7
ATOM 10638 C C . VAL A 1 62 ? 9.393 5.174 5.326 1.00 0.00 62 VAL A C 7
ATOM 10639 O O . VAL A 1 62 ? 9.251 4.415 6.285 1.00 0.00 62 VAL A O 7
ATOM 10652 N N . PRO A 1 63 ? 9.553 6.497 5.479 1.00 0.00 63 PRO A N 7
ATOM 10653 C CA . PRO A 1 63 ? 9.573 7.145 6.794 1.00 0.00 63 PRO A CA 7
ATOM 10654 C C . PRO A 1 63 ? 8.204 7.134 7.466 1.00 0.00 63 PRO A C 7
ATOM 10655 O O . PRO A 1 63 ? 8.072 6.730 8.621 1.00 0.00 63 PRO A O 7
ATOM 10666 N N . ASP A 1 64 ? 7.188 7.580 6.735 1.00 0.00 64 ASP A N 7
ATOM 10667 C CA . ASP A 1 64 ? 5.828 7.620 7.260 1.00 0.00 64 ASP A CA 7
ATOM 10668 C C . ASP A 1 64 ? 4.809 7.399 6.147 1.00 0.00 64 ASP A C 7
ATOM 10669 O O . ASP A 1 64 ? 5.044 7.724 4.983 1.00 0.00 64 ASP A O 7
ATOM 10678 N N . PRO A 1 65 ? 3.649 6.831 6.510 1.00 0.00 65 PRO A N 7
ATOM 10679 C CA . PRO A 1 65 ? 2.571 6.553 5.556 1.00 0.00 65 PRO A CA 7
ATOM 10680 C C . PRO A 1 65 ? 1.902 7.827 5.050 1.00 0.00 65 PRO A C 7
ATOM 10681 O O . PRO A 1 65 ? 1.266 7.828 3.997 1.00 0.00 65 PRO A O 7
ATOM 10692 N N . GLU A 1 66 ? 2.051 8.909 5.807 1.00 0.00 66 GLU A N 7
ATOM 10693 C CA . GLU A 1 66 ? 1.460 10.189 5.434 1.00 0.00 66 GLU A CA 7
ATOM 10694 C C . GLU A 1 66 ? 2.415 10.993 4.556 1.00 0.00 66 GLU A C 7
ATOM 10695 O O . GLU A 1 66 ? 1.985 11.791 3.721 1.00 0.00 66 GLU A O 7
ATOM 10707 N N . LEU A 1 67 ? 3.711 10.779 4.751 1.00 0.00 67 LEU A N 7
ATOM 10708 C CA . LEU A 1 67 ? 4.728 11.484 3.977 1.00 0.00 67 LEU A CA 7
ATOM 10709 C C . LEU A 1 67 ? 5.006 10.765 2.661 1.00 0.00 67 LEU A C 7
ATOM 10710 O O . LEU A 1 67 ? 5.985 11.062 1.975 1.00 0.00 67 LEU A O 7
ATOM 10726 N N . ILE A 1 68 ? 4.138 9.821 2.313 1.00 0.00 68 ILE A N 7
ATOM 10727 C CA . ILE A 1 68 ? 4.288 9.063 1.077 1.00 0.00 68 ILE A CA 7
ATOM 10728 C C . ILE A 1 68 ? 2.959 8.947 0.339 1.00 0.00 68 ILE A C 7
ATOM 10729 O O . ILE A 1 68 ? 1.902 9.253 0.890 1.00 0.00 68 ILE A O 7
ATOM 10745 N N . ASP A 1 69 ? 3.020 8.500 -0.911 1.00 0.00 69 ASP A N 7
ATOM 10746 C CA . ASP A 1 69 ? 1.821 8.339 -1.725 1.00 0.00 69 ASP A CA 7
ATOM 10747 C C . ASP A 1 69 ? 1.846 7.010 -2.473 1.00 0.00 69 ASP A C 7
ATOM 10748 O O . ASP A 1 69 ? 2.875 6.334 -2.526 1.00 0.00 69 ASP A O 7
ATOM 10757 N N . LEU A 1 70 ? 0.708 6.639 -3.048 1.00 0.00 70 LEU A N 7
ATOM 10758 C CA . LEU A 1 70 ? 0.598 5.389 -3.793 1.00 0.00 70 LEU A CA 7
ATOM 10759 C C . LEU A 1 70 ? 0.345 5.658 -5.273 1.00 0.00 70 LEU A C 7
ATOM 10760 O O . LEU A 1 70 ? -0.463 6.515 -5.629 1.00 0.00 70 LEU A O 7
ATOM 10776 N N . ILE A 1 71 ? 1.041 4.917 -6.130 1.00 0.00 71 ILE A N 7
ATOM 10777 C CA . ILE A 1 71 ? 0.889 5.074 -7.571 1.00 0.00 71 ILE A CA 7
ATOM 10778 C C . ILE A 1 71 ? 0.414 3.777 -8.218 1.00 0.00 71 ILE A C 7
ATOM 10779 O O . ILE A 1 71 ? 0.995 2.713 -8.000 1.00 0.00 71 ILE A O 7
ATOM 10795 N N . TYR A 1 72 ? -0.645 3.872 -9.014 1.00 0.00 72 TYR A N 7
ATOM 10796 C CA . TYR A 1 72 ? -1.199 2.706 -9.692 1.00 0.00 72 TYR A CA 7
ATOM 10797 C C . TYR A 1 72 ? -1.574 3.041 -11.132 1.00 0.00 72 TYR A C 7
ATOM 10798 O O . TYR A 1 72 ? -2.168 4.086 -11.404 1.00 0.00 72 TYR A O 7
ATOM 10816 N N . CYS A 1 73 ? -1.224 2.148 -12.051 1.00 0.00 73 CYS A N 7
ATOM 10817 C CA . CYS A 1 73 ? -1.523 2.347 -13.465 1.00 0.00 73 CYS A CA 7
ATOM 10818 C C . CYS A 1 73 ? -0.849 3.610 -13.990 1.00 0.00 73 CYS A C 7
ATOM 10819 O O . CYS A 1 73 ? -1.334 4.241 -14.928 1.00 0.00 73 CYS A O 7
ATOM 10827 N N . GLY A 1 74 ? 0.274 3.975 -13.378 1.00 0.00 74 GLY A N 7
ATOM 10828 C CA . GLY A 1 74 ? 0.995 5.162 -13.796 1.00 0.00 74 GLY A CA 7
ATOM 10829 C C . GLY A 1 74 ? 0.321 6.441 -13.341 1.00 0.00 74 GLY A C 7
ATOM 10830 O O . GLY A 1 74 ? 0.512 7.499 -13.941 1.00 0.00 74 GLY A O 7
ATOM 10834 N N . ARG A 1 75 ? -0.472 6.344 -12.278 1.00 0.00 75 ARG A N 7
ATOM 10835 C CA . ARG A 1 75 ? -1.179 7.502 -11.745 1.00 0.00 75 ARG A CA 7
ATOM 10836 C C . ARG A 1 75 ? -1.447 7.335 -10.252 1.00 0.00 75 ARG A C 7
ATOM 10837 O O . ARG A 1 75 ? -1.837 6.260 -9.797 1.00 0.00 75 ARG A O 7
ATOM 10858 N N . LYS A 1 76 ? -1.235 8.407 -9.495 1.00 0.00 76 LYS A N 7
ATOM 10859 C CA . LYS A 1 76 ? -1.454 8.381 -8.054 1.00 0.00 76 LYS A CA 7
ATOM 10860 C C . LYS A 1 76 ? -2.935 8.208 -7.732 1.00 0.00 76 LYS A C 7
ATOM 10861 O O . LYS A 1 76 ? -3.799 8.481 -8.566 1.00 0.00 76 LYS A O 7
ATOM 10880 N N . LEU A 1 77 ? -3.223 7.755 -6.516 1.00 0.00 77 LEU A N 7
ATOM 10881 C CA . LEU A 1 77 ? -4.600 7.547 -6.083 1.00 0.00 77 LEU A CA 7
ATOM 10882 C C . LEU A 1 77 ? -4.927 8.417 -4.873 1.00 0.00 77 LEU A C 7
ATOM 10883 O O . LEU A 1 77 ? -4.223 8.385 -3.863 1.00 0.00 77 LEU A O 7
ATOM 10899 N N . LYS A 1 78 ? -6.001 9.192 -4.981 1.00 0.00 78 LYS A N 7
ATOM 10900 C CA . LYS A 1 78 ? -6.425 10.068 -3.895 1.00 0.00 78 LYS A CA 7
ATOM 10901 C C . LYS A 1 78 ? -6.832 9.257 -2.669 1.00 0.00 78 LYS A C 7
ATOM 10902 O O . LYS A 1 78 ? -7.113 8.063 -2.769 1.00 0.00 78 LYS A O 7
ATOM 10921 N N . ASP A 1 79 ? -6.864 9.914 -1.515 1.00 0.00 79 ASP A N 7
ATOM 10922 C CA . ASP A 1 79 ? -7.240 9.254 -0.270 1.00 0.00 79 ASP A CA 7
ATOM 10923 C C . ASP A 1 79 ? -8.757 9.194 -0.124 1.00 0.00 79 ASP A C 7
ATOM 10924 O O . ASP A 1 79 ? -9.276 8.629 0.839 1.00 0.00 79 ASP A O 7
ATOM 10933 N N . ASP A 1 80 ? -9.463 9.781 -1.084 1.00 0.00 80 ASP A N 7
ATOM 10934 C CA . ASP A 1 80 ? -10.921 9.794 -1.063 1.00 0.00 80 ASP A CA 7
ATOM 10935 C C . ASP A 1 80 ? -11.488 8.719 -1.984 1.00 0.00 80 ASP A C 7
ATOM 10936 O O . ASP A 1 80 ? -12.701 8.619 -2.163 1.00 0.00 80 ASP A O 7
ATOM 10945 N N . GLN A 1 81 ? -10.601 7.918 -2.566 1.00 0.00 81 GLN A N 7
ATOM 10946 C CA . GLN A 1 81 ? -11.014 6.851 -3.471 1.00 0.00 81 GLN A CA 7
ATOM 10947 C C . GLN A 1 81 ? -10.852 5.486 -2.811 1.00 0.00 81 GLN A C 7
ATOM 10948 O O . GLN A 1 81 ? -10.244 5.366 -1.747 1.00 0.00 81 GLN A O 7
ATOM 10962 N N . THR A 1 82 ? -11.400 4.457 -3.450 1.00 0.00 82 THR A N 7
ATOM 10963 C CA . THR A 1 82 ? -11.318 3.100 -2.925 1.00 0.00 82 THR A CA 7
ATOM 10964 C C . THR A 1 82 ? -10.747 2.142 -3.964 1.00 0.00 82 THR A C 7
ATOM 10965 O O . THR A 1 82 ? -10.632 2.484 -5.142 1.00 0.00 82 THR A O 7
ATOM 10976 N N . LEU A 1 83 ? -10.391 0.940 -3.522 1.00 0.00 83 LEU A N 7
ATOM 10977 C CA . LEU A 1 83 ? -9.832 -0.069 -4.415 1.00 0.00 83 LEU A CA 7
ATOM 10978 C C . LEU A 1 83 ? -10.723 -0.268 -5.637 1.00 0.00 83 LEU A C 7
ATOM 10979 O O . LEU A 1 83 ? -10.244 -0.285 -6.771 1.00 0.00 83 LEU A O 7
ATOM 10995 N N . ASP A 1 84 ? -12.021 -0.417 -5.398 1.00 0.00 84 ASP A N 7
ATOM 10996 C CA . ASP A 1 84 ? -12.980 -0.612 -6.479 1.00 0.00 84 ASP A CA 7
ATOM 10997 C C . ASP A 1 84 ? -13.094 0.643 -7.338 1.00 0.00 84 ASP A C 7
ATOM 10998 O O . ASP A 1 84 ? -13.112 0.568 -8.566 1.00 0.00 84 ASP A O 7
ATOM 11007 N N . PHE A 1 85 ? -13.172 1.797 -6.682 1.00 0.00 85 PHE A N 7
ATOM 11008 C CA . PHE A 1 85 ? -13.286 3.069 -7.386 1.00 0.00 85 PHE A CA 7
ATOM 11009 C C . PHE A 1 85 ? -12.374 3.099 -8.608 1.00 0.00 85 PHE A C 7
ATOM 11010 O O . PHE A 1 85 ? -12.773 3.547 -9.683 1.00 0.00 85 PHE A O 7
ATOM 11027 N N . TYR A 1 86 ? -11.148 2.619 -8.435 1.00 0.00 86 TYR A N 7
ATOM 11028 C CA . TYR A 1 86 ? -10.177 2.593 -9.523 1.00 0.00 86 TYR A CA 7
ATOM 11029 C C . TYR A 1 86 ? -10.203 1.249 -10.245 1.00 0.00 86 TYR A C 7
ATOM 11030 O O . TYR A 1 86 ? -9.860 1.157 -11.422 1.00 0.00 86 TYR A O 7
ATOM 11048 N N . GLY A 1 87 ? -10.615 0.208 -9.528 1.00 0.00 87 GLY A N 7
ATOM 11049 C CA . GLY A 1 87 ? -10.680 -1.118 -10.115 1.00 0.00 87 GLY A CA 7
ATOM 11050 C C . GLY A 1 87 ? -9.382 -1.885 -9.960 1.00 0.00 87 GLY A C 7
ATOM 11051 O O . GLY A 1 87 ? -9.059 -2.744 -10.781 1.00 0.00 87 GLY A O 7
ATOM 11055 N N . ILE A 1 88 ? -8.635 -1.575 -8.906 1.00 0.00 88 ILE A N 7
ATOM 11056 C CA . ILE A 1 88 ? -7.365 -2.241 -8.647 1.00 0.00 88 ILE A CA 7
ATOM 11057 C C . ILE A 1 88 ? -7.557 -3.745 -8.481 1.00 0.00 88 ILE A C 7
ATOM 11058 O O . ILE A 1 88 ? -8.400 -4.190 -7.702 1.00 0.00 88 ILE A O 7
ATOM 11074 N N . GLN A 1 89 ? -6.769 -4.521 -9.217 1.00 0.00 89 GLN A N 7
ATOM 11075 C CA . GLN A 1 89 ? -6.852 -5.976 -9.150 1.00 0.00 89 GLN A CA 7
ATOM 11076 C C . GLN A 1 89 ? -5.850 -6.532 -8.144 1.00 0.00 89 GLN A C 7
ATOM 11077 O O . GLN A 1 89 ? -4.792 -5.952 -7.899 1.00 0.00 89 GLN A O 7
ATOM 11091 N N . PRO A 1 90 ? -6.189 -7.684 -7.546 1.00 0.00 90 PRO A N 7
ATOM 11092 C CA . PRO A 1 90 ? -5.332 -8.345 -6.557 1.00 0.00 90 PRO A CA 7
ATOM 11093 C C . PRO A 1 90 ? -4.068 -8.927 -7.181 1.00 0.00 90 PRO A C 7
ATOM 11094 O O . PRO A 1 90 ? -3.266 -9.564 -6.501 1.00 0.00 90 PRO A O 7
ATOM 11105 N N . GLY A 1 91 ? -3.898 -8.702 -8.481 1.00 0.00 91 GLY A N 7
ATOM 11106 C CA . GLY A 1 91 ? -2.729 -9.211 -9.174 1.00 0.00 91 GLY A CA 7
ATOM 11107 C C . GLY A 1 91 ? -1.880 -8.105 -9.768 1.00 0.00 91 GLY A C 7
ATOM 11108 O O . GLY A 1 91 ? -0.944 -8.369 -10.523 1.00 0.00 91 GLY A O 7
ATOM 11112 N N . SER A 1 92 ? -2.207 -6.863 -9.428 1.00 0.00 92 SER A N 7
ATOM 11113 C CA . SER A 1 92 ? -1.471 -5.712 -9.938 1.00 0.00 92 SER A CA 7
ATOM 11114 C C . SER A 1 92 ? -0.408 -5.262 -8.940 1.00 0.00 92 SER A C 7
ATOM 11115 O O . SER A 1 92 ? -0.338 -5.766 -7.819 1.00 0.00 92 SER A O 7
ATOM 11123 N N . THR A 1 93 ? 0.421 -4.310 -9.357 1.00 0.00 93 THR A N 7
ATOM 11124 C CA . THR A 1 93 ? 1.482 -3.792 -8.503 1.00 0.00 93 THR A CA 7
ATOM 11125 C C . THR A 1 93 ? 1.380 -2.278 -8.355 1.00 0.00 93 THR A C 7
ATOM 11126 O O . THR A 1 93 ? 1.082 -1.569 -9.317 1.00 0.00 93 THR A O 7
ATOM 11137 N N . VAL A 1 94 ? 1.629 -1.788 -7.145 1.00 0.00 94 VAL A N 7
ATOM 11138 C CA . VAL A 1 94 ? 1.567 -0.357 -6.872 1.00 0.00 94 VAL A CA 7
ATOM 11139 C C . VAL A 1 94 ? 2.938 0.189 -6.490 1.00 0.00 94 VAL A C 7
ATOM 11140 O O . VAL A 1 94 ? 3.688 -0.448 -5.750 1.00 0.00 94 VAL A O 7
ATOM 11153 N N . HIS A 1 95 ? 3.259 1.375 -6.998 1.00 0.00 95 HIS A N 7
ATOM 11154 C CA . HIS A 1 95 ? 4.541 2.009 -6.709 1.00 0.00 95 HIS A CA 7
ATOM 11155 C C . HIS A 1 95 ? 4.364 3.174 -5.741 1.00 0.00 95 HIS A C 7
ATOM 11156 O O . HIS A 1 95 ? 3.450 3.986 -5.890 1.00 0.00 95 HIS A O 7
ATOM 11171 N N . VAL A 1 96 ? 5.243 3.250 -4.747 1.00 0.00 96 VAL A N 7
ATOM 11172 C CA . VAL A 1 96 ? 5.185 4.316 -3.754 1.00 0.00 96 VAL A CA 7
ATOM 11173 C C . VAL A 1 96 ? 6.136 5.453 -4.111 1.00 0.00 96 VAL A C 7
ATOM 11174 O O . VAL A 1 96 ? 7.267 5.220 -4.537 1.00 0.00 96 VAL A O 7
ATOM 11187 N N . LEU A 1 97 ? 5.670 6.684 -3.934 1.00 0.00 97 LEU A N 7
ATOM 11188 C CA . LEU A 1 97 ? 6.479 7.860 -4.237 1.00 0.00 97 LEU A CA 7
ATOM 11189 C C . LEU A 1 97 ? 6.518 8.815 -3.049 1.00 0.00 97 LEU A C 7
ATOM 11190 O O . LEU A 1 97 ? 5.480 9.298 -2.594 1.00 0.00 97 LEU A O 7
ATOM 11206 N N . ARG A 1 98 ? 7.720 9.085 -2.553 1.00 0.00 98 ARG A N 7
ATOM 11207 C CA . ARG A 1 98 ? 7.894 9.984 -1.418 1.00 0.00 98 ARG A CA 7
ATOM 11208 C C . ARG A 1 98 ? 7.549 11.420 -1.804 1.00 0.00 98 ARG A C 7
ATOM 11209 O O . ARG A 1 98 ? 7.968 11.911 -2.852 1.00 0.00 98 ARG A O 7
ATOM 11230 N N . LYS A 1 99 ? 6.782 12.088 -0.949 1.00 0.00 99 LYS A N 7
ATOM 11231 C CA . LYS A 1 99 ? 6.380 13.468 -1.199 1.00 0.00 99 LYS A CA 7
ATOM 11232 C C . LYS A 1 99 ? 7.596 14.386 -1.258 1.00 0.00 99 LYS A C 7
ATOM 11233 O O . LYS A 1 99 ? 7.823 15.068 -2.257 1.00 0.00 99 LYS A O 7
ATOM 11252 N N . SER A 1 100 ? 8.376 14.398 -0.182 1.00 0.00 100 SER A N 7
ATOM 11253 C CA . SER A 1 100 ? 9.568 15.235 -0.111 1.00 0.00 100 SER A CA 7
ATOM 11254 C C . SER A 1 100 ? 9.267 16.651 -0.592 1.00 0.00 100 SER A C 7
ATOM 11255 O O . SER A 1 100 ? 10.022 17.226 -1.376 1.00 0.00 100 SER A O 7
ATOM 11263 N N . TRP A 1 101 ? 8.159 17.207 -0.117 1.00 0.00 101 TRP A N 7
ATOM 11264 C CA . TRP A 1 101 ? 7.756 18.557 -0.499 1.00 0.00 101 TRP A CA 7
ATOM 11265 C C . TRP A 1 101 ? 7.124 19.290 0.680 1.00 0.00 101 TRP A C 7
ATOM 11266 O O . TRP A 1 101 ? 6.605 18.665 1.605 1.00 0.00 101 TRP A O 7
ATOM 11287 N N . SER A 1 102 ? 7.172 20.617 0.639 1.00 0.00 102 SER A N 7
ATOM 11288 C CA . SER A 1 102 ? 6.607 21.435 1.706 1.00 0.00 102 SER A CA 7
ATOM 11289 C C . SER A 1 102 ? 5.370 20.770 2.303 1.00 0.00 102 SER A C 7
ATOM 11290 O O . SER A 1 102 ? 5.418 20.218 3.402 1.00 0.00 102 SER A O 7
ATOM 11298 N N . GLY A 1 103 ? 4.262 20.828 1.571 1.00 0.00 103 GLY A N 7
ATOM 11299 C CA . GLY A 1 103 ? 3.028 20.228 2.043 1.00 0.00 103 GLY A CA 7
ATOM 11300 C C . GLY A 1 103 ? 2.188 21.194 2.854 1.00 0.00 103 GLY A C 7
ATOM 11301 O O . GLY A 1 103 ? 2.677 21.864 3.764 1.00 0.00 103 GLY A O 7
ATOM 11305 N N . PRO A 1 104 ? 0.890 21.276 2.525 1.00 0.00 104 PRO A N 7
ATOM 11306 C CA . PRO A 1 104 ? -0.048 22.166 3.216 1.00 0.00 104 PRO A CA 7
ATOM 11307 C C . PRO A 1 104 ? -0.338 21.707 4.641 1.00 0.00 104 PRO A C 7
ATOM 11308 O O . PRO A 1 104 ? -1.035 22.388 5.393 1.00 0.00 104 PRO A O 7
ATOM 11319 N N . SER A 1 105 ? 0.201 20.548 5.006 1.00 0.00 105 SER A N 7
ATOM 11320 C CA . SER A 1 105 ? -0.003 19.997 6.341 1.00 0.00 105 SER A CA 7
ATOM 11321 C C . SER A 1 105 ? 0.102 21.088 7.402 1.00 0.00 105 SER A C 7
ATOM 11322 O O . SER A 1 105 ? 0.784 22.094 7.207 1.00 0.00 105 SER A O 7
ATOM 11330 N N . SER A 1 106 ? -0.579 20.881 8.524 1.00 0.00 106 SER A N 7
ATOM 11331 C CA . SER A 1 106 ? -0.566 21.848 9.615 1.00 0.00 106 SER A CA 7
ATOM 11332 C C . SER A 1 106 ? 0.088 21.255 10.859 1.00 0.00 106 SER A C 7
ATOM 11333 O O . SER A 1 106 ? -0.396 21.436 11.976 1.00 0.00 106 SER A O 7
ATOM 11341 N N . GLY A 1 107 ? 1.194 20.545 10.657 1.00 0.00 107 GLY A N 7
ATOM 11342 C CA . GLY A 1 107 ? 1.898 19.935 11.770 1.00 0.00 107 GLY A CA 7
ATOM 11343 C C . GLY A 1 107 ? 2.538 18.612 11.398 1.00 0.00 107 GLY A C 7
ATOM 11344 O O . GLY A 1 107 ? 2.243 17.581 12.001 1.00 0.00 107 GLY A O 7
ATOM 11348 N N . GLY A 1 1 ? 7.682 -6.727 12.131 1.00 0.00 1 GLY A N 8
ATOM 11349 C CA . GLY A 1 1 ? 7.073 -5.416 12.263 1.00 0.00 1 GLY A CA 8
ATOM 11350 C C . GLY A 1 1 ? 5.731 -5.469 12.966 1.00 0.00 1 GLY A C 8
ATOM 11351 O O . GLY A 1 1 ? 5.631 -5.957 14.091 1.00 0.00 1 GLY A O 8
ATOM 11355 N N . SER A 1 2 ? 4.697 -4.963 12.302 1.00 0.00 2 SER A N 8
ATOM 11356 C CA . SER A 1 2 ? 3.355 -4.949 12.872 1.00 0.00 2 SER A CA 8
ATOM 11357 C C . SER A 1 2 ? 2.300 -5.114 11.782 1.00 0.00 2 SER A C 8
ATOM 11358 O O . SER A 1 2 ? 2.590 -4.970 10.595 1.00 0.00 2 SER A O 8
ATOM 11366 N N . SER A 1 3 ? 1.074 -5.418 12.196 1.00 0.00 3 SER A N 8
ATOM 11367 C CA . SER A 1 3 ? -0.025 -5.607 11.256 1.00 0.00 3 SER A CA 8
ATOM 11368 C C . SER A 1 3 ? -1.336 -5.091 11.841 1.00 0.00 3 SER A C 8
ATOM 11369 O O . SER A 1 3 ? -1.413 -4.761 13.024 1.00 0.00 3 SER A O 8
ATOM 11377 N N . GLY A 1 4 ? -2.365 -5.023 11.003 1.00 0.00 4 GLY A N 8
ATOM 11378 C CA . GLY A 1 4 ? -3.660 -4.546 11.454 1.00 0.00 4 GLY A CA 8
ATOM 11379 C C . GLY A 1 4 ? -4.447 -5.613 12.188 1.00 0.00 4 GLY A C 8
ATOM 11380 O O . GLY A 1 4 ? -5.057 -5.343 13.222 1.00 0.00 4 GLY A O 8
ATOM 11384 N N . SER A 1 5 ? -4.436 -6.829 11.651 1.00 0.00 5 SER A N 8
ATOM 11385 C CA . SER A 1 5 ? -5.160 -7.940 12.259 1.00 0.00 5 SER A CA 8
ATOM 11386 C C . SER A 1 5 ? -4.266 -9.171 12.376 1.00 0.00 5 SER A C 8
ATOM 11387 O O . SER A 1 5 ? -3.125 -9.170 11.914 1.00 0.00 5 SER A O 8
ATOM 11395 N N . SER A 1 6 ? -4.795 -10.221 12.996 1.00 0.00 6 SER A N 8
ATOM 11396 C CA . SER A 1 6 ? -4.045 -11.458 13.178 1.00 0.00 6 SER A CA 8
ATOM 11397 C C . SER A 1 6 ? -3.651 -12.058 11.832 1.00 0.00 6 SER A C 8
ATOM 11398 O O . SER A 1 6 ? -4.205 -11.699 10.794 1.00 0.00 6 SER A O 8
ATOM 11406 N N . GLY A 1 7 ? -2.690 -12.976 11.858 1.00 0.00 7 GLY A N 8
ATOM 11407 C CA . GLY A 1 7 ? -2.237 -13.612 10.634 1.00 0.00 7 GLY A CA 8
ATOM 11408 C C . GLY A 1 7 ? -3.023 -14.866 10.308 1.00 0.00 7 GLY A C 8
ATOM 11409 O O . GLY A 1 7 ? -2.445 -15.897 9.965 1.00 0.00 7 GLY A O 8
ATOM 11413 N N . MET A 1 8 ? -4.345 -14.780 10.417 1.00 0.00 8 MET A N 8
ATOM 11414 C CA . MET A 1 8 ? -5.211 -15.918 10.131 1.00 0.00 8 MET A CA 8
ATOM 11415 C C . MET A 1 8 ? -6.346 -15.515 9.195 1.00 0.00 8 MET A C 8
ATOM 11416 O O . MET A 1 8 ? -7.320 -14.893 9.618 1.00 0.00 8 MET A O 8
ATOM 11430 N N . SER A 1 9 ? -6.214 -15.875 7.923 1.00 0.00 9 SER A N 8
ATOM 11431 C CA . SER A 1 9 ? -7.227 -15.547 6.926 1.00 0.00 9 SER A CA 8
ATOM 11432 C C . SER A 1 9 ? -7.317 -16.638 5.864 1.00 0.00 9 SER A C 8
ATOM 11433 O O . SER A 1 9 ? -6.392 -17.433 5.693 1.00 0.00 9 SER A O 8
ATOM 11441 N N . LEU A 1 10 ? -8.438 -16.670 5.151 1.00 0.00 10 LEU A N 8
ATOM 11442 C CA . LEU A 1 10 ? -8.651 -17.663 4.104 1.00 0.00 10 LEU A CA 8
ATOM 11443 C C . LEU A 1 10 ? -8.449 -17.049 2.722 1.00 0.00 10 LEU A C 8
ATOM 11444 O O . LEU A 1 10 ? -7.773 -17.623 1.869 1.00 0.00 10 LEU A O 8
ATOM 11460 N N . SER A 1 11 ? -9.040 -15.877 2.509 1.00 0.00 11 SER A N 8
ATOM 11461 C CA . SER A 1 11 ? -8.927 -15.185 1.231 1.00 0.00 11 SER A CA 8
ATOM 11462 C C . SER A 1 11 ? -7.465 -14.926 0.881 1.00 0.00 11 SER A C 8
ATOM 11463 O O . SER A 1 11 ? -7.134 -14.618 -0.265 1.00 0.00 11 SER A O 8
ATOM 11471 N N . ASP A 1 12 ? -6.593 -15.054 1.875 1.00 0.00 12 ASP A N 8
ATOM 11472 C CA . ASP A 1 12 ? -5.166 -14.835 1.674 1.00 0.00 12 ASP A CA 8
ATOM 11473 C C . ASP A 1 12 ? -4.924 -13.759 0.620 1.00 0.00 12 ASP A C 8
ATOM 11474 O O . ASP A 1 12 ? -4.174 -13.967 -0.334 1.00 0.00 12 ASP A O 8
ATOM 11483 N N . TRP A 1 13 ? -5.565 -12.609 0.798 1.00 0.00 13 TRP A N 8
ATOM 11484 C CA . TRP A 1 13 ? -5.421 -11.500 -0.138 1.00 0.00 13 TRP A CA 8
ATOM 11485 C C . TRP A 1 13 ? -4.013 -10.917 -0.078 1.00 0.00 13 TRP A C 8
ATOM 11486 O O . TRP A 1 13 ? -3.543 -10.514 0.987 1.00 0.00 13 TRP A O 8
ATOM 11507 N N . HIS A 1 14 ? -3.345 -10.873 -1.226 1.00 0.00 14 HIS A N 8
ATOM 11508 C CA . HIS A 1 14 ? -1.991 -10.337 -1.303 1.00 0.00 14 HIS A CA 8
ATOM 11509 C C . HIS A 1 14 ? -1.863 -9.348 -2.458 1.00 0.00 14 HIS A C 8
ATOM 11510 O O . HIS A 1 14 ? -2.610 -9.418 -3.435 1.00 0.00 14 HIS A O 8
ATOM 11525 N N . LEU A 1 15 ? -0.912 -8.428 -2.340 1.00 0.00 15 LEU A N 8
ATOM 11526 C CA . LEU A 1 15 ? -0.686 -7.425 -3.375 1.00 0.00 15 LEU A CA 8
ATOM 11527 C C . LEU A 1 15 ? 0.806 -7.224 -3.622 1.00 0.00 15 LEU A C 8
ATOM 11528 O O . LEU A 1 15 ? 1.627 -7.441 -2.731 1.00 0.00 15 LEU A O 8
ATOM 11544 N N . ALA A 1 16 ? 1.149 -6.806 -4.836 1.00 0.00 16 ALA A N 8
ATOM 11545 C CA . ALA A 1 16 ? 2.541 -6.572 -5.199 1.00 0.00 16 ALA A CA 8
ATOM 11546 C C . ALA A 1 16 ? 2.943 -5.126 -4.928 1.00 0.00 16 ALA A C 8
ATOM 11547 O O . ALA A 1 16 ? 2.279 -4.192 -5.378 1.00 0.00 16 ALA A O 8
ATOM 11554 N N . VAL A 1 17 ? 4.033 -4.948 -4.188 1.00 0.00 17 VAL A N 8
ATOM 11555 C CA . VAL A 1 17 ? 4.523 -3.615 -3.857 1.00 0.00 17 VAL A CA 8
ATOM 11556 C C . VAL A 1 17 ? 5.855 -3.334 -4.544 1.00 0.00 17 VAL A C 8
ATOM 11557 O O . VAL A 1 17 ? 6.771 -4.156 -4.508 1.00 0.00 17 VAL A O 8
ATOM 11570 N N . LYS A 1 18 ? 5.957 -2.166 -5.168 1.00 0.00 18 LYS A N 8
ATOM 11571 C CA . LYS A 1 18 ? 7.178 -1.773 -5.862 1.00 0.00 18 LYS A CA 8
ATOM 11572 C C . LYS A 1 18 ? 7.626 -0.381 -5.429 1.00 0.00 18 LYS A C 8
ATOM 11573 O O . LYS A 1 18 ? 6.837 0.564 -5.427 1.00 0.00 18 LYS A O 8
ATOM 11592 N N . LEU A 1 19 ? 8.898 -0.262 -5.063 1.00 0.00 19 LEU A N 8
ATOM 11593 C CA . LEU A 1 19 ? 9.452 1.016 -4.628 1.00 0.00 19 LEU A CA 8
ATOM 11594 C C . LEU A 1 19 ? 9.845 1.874 -5.826 1.00 0.00 19 LEU A C 8
ATOM 11595 O O . LEU A 1 19 ? 10.863 1.627 -6.473 1.00 0.00 19 LEU A O 8
ATOM 11611 N N . ALA A 1 20 ? 9.033 2.886 -6.115 1.00 0.00 20 ALA A N 8
ATOM 11612 C CA . ALA A 1 20 ? 9.299 3.784 -7.233 1.00 0.00 20 ALA A CA 8
ATOM 11613 C C . ALA A 1 20 ? 10.705 4.366 -7.147 1.00 0.00 20 ALA A C 8
ATOM 11614 O O . ALA A 1 20 ? 11.365 4.571 -8.165 1.00 0.00 20 ALA A O 8
ATOM 11621 N N . ASP A 1 21 ? 11.157 4.630 -5.926 1.00 0.00 21 ASP A N 8
ATOM 1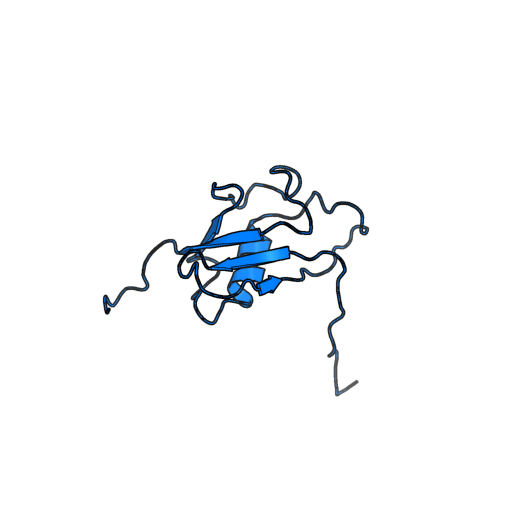1622 C CA . ASP A 1 21 ? 12.487 5.189 -5.707 1.00 0.00 21 ASP A CA 8
ATOM 11623 C C . ASP A 1 21 ? 13.564 4.261 -6.261 1.00 0.00 21 ASP A C 8
ATOM 11624 O O . ASP A 1 21 ? 14.548 4.716 -6.842 1.00 0.00 21 ASP A O 8
ATOM 11633 N N . GLN A 1 22 ? 13.370 2.960 -6.075 1.00 0.00 22 GLN A N 8
ATOM 11634 C CA . GLN A 1 22 ? 14.326 1.969 -6.554 1.00 0.00 22 GLN A CA 8
ATOM 11635 C C . GLN A 1 22 ? 13.629 0.898 -7.388 1.00 0.00 22 GLN A C 8
ATOM 11636 O O . GLN A 1 22 ? 13.034 -0.043 -6.862 1.00 0.00 22 GLN A O 8
ATOM 11650 N N . PRO A 1 23 ? 13.702 1.043 -8.719 1.00 0.00 23 PRO A N 8
ATOM 11651 C CA . PRO A 1 23 ? 13.084 0.098 -9.653 1.00 0.00 23 PRO A CA 8
ATOM 11652 C C . PRO A 1 23 ? 13.791 -1.254 -9.663 1.00 0.00 23 PRO A C 8
ATOM 11653 O O . PRO A 1 23 ? 13.322 -2.207 -10.287 1.00 0.00 23 PRO A O 8
ATOM 11664 N N . LEU A 1 24 ? 14.920 -1.331 -8.968 1.00 0.00 24 LEU A N 8
ATOM 11665 C CA . LEU A 1 24 ? 15.691 -2.567 -8.895 1.00 0.00 24 LEU A CA 8
ATOM 11666 C C . LEU A 1 24 ? 15.362 -3.340 -7.623 1.00 0.00 24 LEU A C 8
ATOM 11667 O O . LEU A 1 24 ? 15.418 -4.570 -7.600 1.00 0.00 24 LEU A O 8
ATOM 11683 N N . ALA A 1 25 ? 15.018 -2.612 -6.566 1.00 0.00 25 ALA A N 8
ATOM 11684 C CA . ALA A 1 25 ? 14.676 -3.230 -5.291 1.00 0.00 25 ALA A CA 8
ATOM 11685 C C . ALA A 1 25 ? 13.737 -4.415 -5.490 1.00 0.00 25 ALA A C 8
ATOM 11686 O O . ALA A 1 25 ? 12.934 -4.452 -6.423 1.00 0.00 25 ALA A O 8
ATOM 11693 N N . PRO A 1 26 ? 13.837 -5.407 -4.593 1.00 0.00 26 PRO A N 8
ATOM 11694 C CA . PRO A 1 26 ? 13.004 -6.612 -4.650 1.00 0.00 26 PRO A CA 8
ATOM 11695 C C . PRO A 1 26 ? 11.545 -6.324 -4.313 1.00 0.00 26 PRO A C 8
ATOM 11696 O O . PRO A 1 26 ? 11.247 -5.501 -3.447 1.00 0.00 26 PRO A O 8
ATOM 11707 N N . LYS A 1 27 ? 10.638 -7.008 -5.002 1.00 0.00 27 LYS A N 8
ATOM 11708 C CA . LYS A 1 27 ? 9.209 -6.828 -4.776 1.00 0.00 27 LYS A CA 8
ATOM 11709 C C . LYS A 1 27 ? 8.808 -7.340 -3.397 1.00 0.00 27 LYS A C 8
ATOM 11710 O O . LYS A 1 27 ? 9.312 -8.363 -2.933 1.00 0.00 27 LYS A O 8
ATOM 11729 N N . SER A 1 28 ? 7.896 -6.623 -2.746 1.00 0.00 28 SER A N 8
ATOM 11730 C CA . SER A 1 28 ? 7.429 -7.005 -1.418 1.00 0.00 28 SER A CA 8
ATOM 11731 C C . SER A 1 28 ? 5.917 -7.208 -1.412 1.00 0.00 28 SER A C 8
ATOM 11732 O O . SER A 1 28 ? 5.151 -6.258 -1.578 1.00 0.00 28 SER A O 8
ATOM 11740 N N . ILE A 1 29 ? 5.495 -8.454 -1.220 1.00 0.00 29 ILE A N 8
ATOM 11741 C CA . ILE A 1 29 ? 4.075 -8.782 -1.191 1.00 0.00 29 ILE A CA 8
ATOM 11742 C C . ILE A 1 29 ? 3.431 -8.324 0.113 1.00 0.00 29 ILE A C 8
ATOM 11743 O O . ILE A 1 29 ? 3.943 -8.594 1.200 1.00 0.00 29 ILE A O 8
ATOM 11759 N N . LEU A 1 30 ? 2.305 -7.629 -0.003 1.00 0.00 30 LEU A N 8
ATOM 11760 C CA . LEU A 1 30 ? 1.588 -7.133 1.167 1.00 0.00 30 LEU A CA 8
ATOM 11761 C C . LEU A 1 30 ? 0.289 -7.905 1.377 1.00 0.00 30 LEU A C 8
ATOM 11762 O O . LEU A 1 30 ? -0.313 -8.396 0.423 1.00 0.00 30 LEU A O 8
ATOM 11778 N N . GLN A 1 31 ? -0.137 -8.005 2.632 1.00 0.00 31 GLN A N 8
ATOM 11779 C CA . GLN A 1 31 ? -1.365 -8.716 2.967 1.00 0.00 31 GLN A CA 8
ATOM 11780 C C . GLN A 1 31 ? -2.290 -7.840 3.806 1.00 0.00 31 GLN A C 8
ATOM 11781 O O . GLN A 1 31 ? -1.999 -7.545 4.966 1.00 0.00 31 GLN A O 8
ATOM 11795 N N . LEU A 1 32 ? -3.404 -7.426 3.212 1.00 0.00 32 LEU A N 8
ATOM 11796 C CA . LEU A 1 32 ? -4.372 -6.583 3.905 1.00 0.00 32 LEU A CA 8
ATOM 11797 C C . LEU A 1 32 ? -5.363 -7.429 4.697 1.00 0.00 32 LEU A C 8
ATOM 11798 O O . LEU A 1 32 ? -5.684 -8.560 4.330 1.00 0.00 32 LEU A O 8
ATOM 11814 N N . PRO A 1 33 ? -5.862 -6.870 5.810 1.00 0.00 33 PRO A N 8
ATOM 11815 C CA . PRO A 1 33 ? -6.827 -7.555 6.676 1.00 0.00 33 PRO A CA 8
ATOM 11816 C C . PRO A 1 33 ? -8.194 -7.702 6.018 1.00 0.00 33 PRO A C 8
ATOM 11817 O O . PRO A 1 33 ? -8.397 -7.267 4.885 1.00 0.00 33 PRO A O 8
ATOM 11828 N N . GLU A 1 34 ? -9.129 -8.316 6.736 1.00 0.00 34 GLU A N 8
ATOM 11829 C CA . GLU A 1 34 ? -10.478 -8.519 6.221 1.00 0.00 34 GLU A CA 8
ATOM 11830 C C . GLU A 1 34 ? -11.347 -7.290 6.471 1.00 0.00 34 GLU A C 8
ATOM 11831 O O . GLU A 1 34 ? -11.007 -6.430 7.284 1.00 0.00 34 GLU A O 8
ATOM 11843 N N . THR A 1 35 ? -12.471 -7.214 5.765 1.00 0.00 35 THR A N 8
ATOM 11844 C CA . THR A 1 35 ? -13.389 -6.091 5.908 1.00 0.00 35 THR A CA 8
ATOM 11845 C C . THR A 1 35 ? -14.786 -6.567 6.289 1.00 0.00 35 THR A C 8
ATOM 11846 O O . THR A 1 35 ? -15.060 -7.767 6.299 1.00 0.00 35 THR A O 8
ATOM 11857 N N . GLU A 1 36 ? -15.665 -5.620 6.600 1.00 0.00 36 GLU A N 8
ATOM 11858 C CA . GLU A 1 36 ? -17.034 -5.945 6.981 1.00 0.00 36 GLU A CA 8
ATOM 11859 C C . GLU A 1 36 ? -17.713 -6.789 5.905 1.00 0.00 36 GLU A C 8
ATOM 11860 O O . GLU A 1 36 ? -18.443 -7.733 6.210 1.00 0.00 36 GLU A O 8
ATOM 11872 N N . LEU A 1 37 ? -17.467 -6.441 4.647 1.00 0.00 37 LEU A N 8
ATOM 11873 C CA . LEU A 1 37 ? -18.054 -7.166 3.525 1.00 0.00 37 LEU A CA 8
ATOM 11874 C C . LEU A 1 37 ? -17.628 -8.630 3.540 1.00 0.00 37 LEU A C 8
ATOM 11875 O O . LEU A 1 37 ? -18.417 -9.514 3.870 1.00 0.00 37 LEU A O 8
ATOM 11891 N N . GLY A 1 38 ? -16.372 -8.880 3.182 1.00 0.00 38 GLY A N 8
ATOM 11892 C CA . GLY A 1 38 ? -15.861 -10.238 3.163 1.00 0.00 38 GLY A CA 8
ATOM 11893 C C . GLY A 1 38 ? -14.612 -10.377 2.316 1.00 0.00 38 GLY A C 8
ATOM 11894 O O . GLY A 1 38 ? -13.745 -9.503 2.331 1.00 0.00 38 GLY A O 8
ATOM 11898 N N . GLU A 1 39 ? -14.518 -11.478 1.577 1.00 0.00 39 GLU A N 8
ATOM 11899 C CA . GLU A 1 39 ? -13.363 -11.728 0.723 1.00 0.00 39 GLU A CA 8
ATOM 11900 C C . GLU A 1 39 ? -13.759 -11.696 -0.750 1.00 0.00 39 GLU A C 8
ATOM 11901 O O . GLU A 1 39 ? -13.038 -11.151 -1.587 1.00 0.00 39 GLU A O 8
ATOM 11913 N N . TYR A 1 40 ? -14.909 -12.285 -1.060 1.00 0.00 40 TYR A N 8
ATOM 11914 C CA . TYR A 1 40 ? -15.400 -12.328 -2.432 1.00 0.00 40 TYR A CA 8
ATOM 11915 C C . TYR A 1 40 ? -15.064 -11.036 -3.172 1.00 0.00 40 TYR A C 8
ATOM 11916 O O . TYR A 1 40 ? -14.691 -11.059 -4.345 1.00 0.00 40 TYR A O 8
ATOM 11934 N N . SER A 1 41 ? -15.198 -9.912 -2.477 1.00 0.00 41 SER A N 8
ATOM 11935 C CA . SER A 1 41 ? -14.911 -8.609 -3.067 1.00 0.00 41 SER A CA 8
ATOM 11936 C C . SER A 1 41 ? -14.857 -7.527 -1.993 1.00 0.00 41 SER A C 8
ATOM 11937 O O . SER A 1 41 ? -15.817 -7.327 -1.247 1.00 0.00 41 SER A O 8
ATOM 11945 N N . LEU A 1 42 ? -13.728 -6.830 -1.921 1.00 0.00 42 LEU A N 8
ATOM 11946 C CA . LEU A 1 42 ? -13.546 -5.767 -0.939 1.00 0.00 42 LEU A CA 8
ATOM 11947 C C . LEU A 1 42 ? -14.347 -4.527 -1.325 1.00 0.00 42 LEU A C 8
ATOM 11948 O O . LEU A 1 42 ? -15.307 -4.160 -0.648 1.00 0.00 42 LEU A O 8
ATOM 11964 N N . GLY A 1 43 ? -13.946 -3.887 -2.419 1.00 0.00 43 GLY A N 8
ATOM 11965 C CA . GLY A 1 43 ? -14.638 -2.697 -2.877 1.00 0.00 43 GLY A CA 8
ATOM 11966 C C . GLY A 1 43 ? -15.159 -1.852 -1.732 1.00 0.00 43 GLY A C 8
ATOM 11967 O O . GLY A 1 43 ? -16.365 -1.787 -1.497 1.00 0.00 43 GLY A O 8
ATOM 11971 N N . GLY A 1 44 ? -14.247 -1.203 -1.014 1.00 0.00 44 GLY A N 8
ATOM 11972 C CA . GLY A 1 44 ? -14.641 -0.368 0.106 1.00 0.00 44 GLY A CA 8
ATOM 11973 C C . GLY A 1 44 ? -13.450 0.224 0.834 1.00 0.00 44 GLY A C 8
ATOM 11974 O O . GLY A 1 44 ? -13.558 1.279 1.460 1.00 0.00 44 GLY A O 8
ATOM 11978 N N . TYR A 1 45 ? -12.313 -0.458 0.756 1.00 0.00 45 TYR A N 8
ATOM 11979 C CA . TYR A 1 45 ? -11.098 0.005 1.416 1.00 0.00 45 TYR A CA 8
ATOM 11980 C C . TYR A 1 45 ? -10.667 1.365 0.876 1.00 0.00 45 TYR A C 8
ATOM 11981 O O . TYR A 1 45 ? -10.576 1.563 -0.336 1.00 0.00 45 TYR A O 8
ATOM 11999 N N . SER A 1 46 ? -10.403 2.299 1.784 1.00 0.00 46 SER A N 8
ATOM 12000 C CA . SER A 1 46 ? -9.985 3.642 1.399 1.00 0.00 46 SER A CA 8
ATOM 12001 C C . SER A 1 46 ? -8.494 3.675 1.076 1.00 0.00 46 SER A C 8
ATOM 12002 O O . SER A 1 46 ? -7.664 3.253 1.882 1.00 0.00 46 SER A O 8
ATOM 12010 N N . ILE A 1 47 ? -8.163 4.180 -0.107 1.00 0.00 47 ILE A N 8
ATOM 12011 C CA . ILE A 1 47 ? -6.773 4.270 -0.537 1.00 0.00 47 ILE A CA 8
ATOM 12012 C C . ILE A 1 47 ? -5.848 4.536 0.645 1.00 0.00 47 ILE A C 8
ATOM 12013 O O . ILE A 1 47 ? -4.854 3.837 0.839 1.00 0.00 47 ILE A O 8
ATOM 12029 N N . SER A 1 48 ? -6.184 5.551 1.435 1.00 0.00 48 SER A N 8
ATOM 12030 C CA . SER A 1 48 ? -5.382 5.912 2.599 1.00 0.00 48 SER A CA 8
ATOM 12031 C C . SER A 1 48 ? -4.972 4.669 3.382 1.00 0.00 48 SER A C 8
ATOM 12032 O O . SER A 1 48 ? -3.794 4.472 3.684 1.00 0.00 48 SER A O 8
ATOM 12040 N N . PHE A 1 49 ? -5.952 3.833 3.708 1.00 0.00 49 PHE A N 8
ATOM 12041 C CA . PHE A 1 49 ? -5.694 2.608 4.457 1.00 0.00 49 PHE A CA 8
ATOM 12042 C C . PHE A 1 49 ? -4.458 1.892 3.921 1.00 0.00 49 PHE A C 8
ATOM 12043 O O . PHE A 1 49 ? -3.541 1.562 4.674 1.00 0.00 49 PHE A O 8
ATOM 12060 N N . LEU A 1 50 ? -4.441 1.653 2.614 1.00 0.00 50 LEU A N 8
ATOM 12061 C CA . LEU A 1 50 ? -3.319 0.975 1.974 1.00 0.00 50 LEU A CA 8
ATOM 12062 C C . LEU A 1 50 ? -2.027 1.763 2.164 1.00 0.00 50 LEU A C 8
ATOM 12063 O O . LEU A 1 50 ? -1.021 1.226 2.629 1.00 0.00 50 LEU A O 8
ATOM 12079 N N . LYS A 1 51 ? -2.061 3.042 1.803 1.00 0.00 51 LYS A N 8
ATOM 12080 C CA . LYS A 1 51 ? -0.895 3.907 1.936 1.00 0.00 51 LYS A CA 8
ATOM 12081 C C . LYS A 1 51 ? -0.279 3.779 3.326 1.00 0.00 51 LYS A C 8
ATOM 12082 O O . LYS A 1 51 ? 0.879 4.140 3.536 1.00 0.00 51 LYS A O 8
ATOM 12101 N N . GLN A 1 52 ? -1.059 3.261 4.269 1.00 0.00 52 GLN A N 8
ATOM 12102 C CA . GLN A 1 52 ? -0.588 3.085 5.638 1.00 0.00 52 GLN A CA 8
ATOM 12103 C C . GLN A 1 52 ? 0.075 1.723 5.815 1.00 0.00 52 GLN A C 8
ATOM 12104 O O . GLN A 1 52 ? 1.160 1.618 6.389 1.00 0.00 52 GLN A O 8
ATOM 12118 N N . LEU A 1 53 ? -0.584 0.681 5.319 1.00 0.00 53 LEU A N 8
ATOM 12119 C CA . LEU A 1 53 ? -0.059 -0.676 5.422 1.00 0.00 53 LEU A CA 8
ATOM 12120 C C . LEU A 1 53 ? 1.284 -0.796 4.708 1.00 0.00 53 LEU A C 8
ATOM 12121 O O . LEU A 1 53 ? 2.258 -1.288 5.277 1.00 0.00 53 LEU A O 8
ATOM 12137 N N . ILE A 1 54 ? 1.327 -0.341 3.461 1.00 0.00 54 ILE A N 8
ATOM 12138 C CA . ILE A 1 54 ? 2.551 -0.395 2.671 1.00 0.00 54 ILE A CA 8
ATOM 12139 C C . ILE A 1 54 ? 3.696 0.319 3.381 1.00 0.00 54 ILE A C 8
ATOM 12140 O O . ILE A 1 54 ? 4.803 -0.208 3.482 1.00 0.00 54 ILE A O 8
ATOM 12156 N N . ALA A 1 55 ? 3.420 1.522 3.874 1.00 0.00 55 ALA A N 8
ATOM 12157 C CA . ALA A 1 55 ? 4.425 2.308 4.579 1.00 0.00 55 ALA A CA 8
ATOM 12158 C C . ALA A 1 55 ? 5.009 1.527 5.751 1.00 0.00 55 ALA A C 8
ATOM 12159 O O . ALA A 1 55 ? 6.194 1.645 6.060 1.00 0.00 55 ALA A O 8
ATOM 12166 N N . GLY A 1 56 ? 4.169 0.729 6.403 1.00 0.00 56 GLY A N 8
ATOM 12167 C CA . GLY A 1 56 ? 4.620 -0.059 7.535 1.00 0.00 56 GLY A CA 8
ATOM 12168 C C . GLY A 1 56 ? 5.450 -1.256 7.114 1.00 0.00 56 GLY A C 8
ATOM 12169 O O . GLY A 1 56 ? 6.280 -1.747 7.880 1.00 0.00 56 GLY A O 8
ATOM 12173 N N . LYS A 1 57 ? 5.225 -1.730 5.893 1.00 0.00 57 LYS A N 8
ATOM 12174 C CA . LYS A 1 57 ? 5.958 -2.877 5.370 1.00 0.00 57 LYS A CA 8
ATOM 12175 C C . LYS A 1 57 ? 7.311 -2.450 4.811 1.00 0.00 57 LYS A C 8
ATOM 12176 O O . LYS A 1 57 ? 8.275 -3.217 4.838 1.00 0.00 57 LYS A O 8
ATOM 12195 N N . LEU A 1 58 ? 7.378 -1.223 4.307 1.00 0.00 58 LEU A N 8
ATOM 12196 C CA . LEU A 1 58 ? 8.614 -0.693 3.743 1.00 0.00 58 LEU A CA 8
ATOM 12197 C C . LEU A 1 58 ? 9.304 0.245 4.728 1.00 0.00 58 LEU A C 8
ATOM 12198 O O . LEU A 1 58 ? 10.040 1.147 4.329 1.00 0.00 58 LEU A O 8
ATOM 12214 N N . GLN A 1 59 ? 9.061 0.025 6.017 1.00 0.00 59 GLN A N 8
ATOM 12215 C CA . GLN A 1 59 ? 9.661 0.850 7.059 1.00 0.00 59 GLN A CA 8
ATOM 12216 C C . GLN A 1 59 ? 11.167 0.977 6.854 1.00 0.00 59 GLN A C 8
ATOM 12217 O O . GLN A 1 59 ? 11.801 1.882 7.394 1.00 0.00 59 GLN A O 8
ATOM 12231 N N . GLU A 1 60 ? 11.731 0.063 6.071 1.00 0.00 60 GLU A N 8
ATOM 12232 C CA . GLU A 1 60 ? 13.164 0.073 5.796 1.00 0.00 60 GLU A CA 8
ATOM 12233 C C . GLU A 1 60 ? 13.575 1.366 5.098 1.00 0.00 60 GLU A C 8
ATOM 12234 O O . GLU A 1 60 ? 14.628 1.933 5.388 1.00 0.00 60 GLU A O 8
ATOM 12246 N N . SER A 1 61 ? 12.736 1.826 4.175 1.00 0.00 61 SER A N 8
ATOM 12247 C CA . SER A 1 61 ? 13.013 3.049 3.432 1.00 0.00 61 SER A CA 8
ATOM 12248 C C . SER A 1 61 ? 11.994 4.133 3.770 1.00 0.00 61 SER A C 8
ATOM 12249 O O . SER A 1 61 ? 12.346 5.301 3.940 1.00 0.00 61 SER A O 8
ATOM 12257 N N . VAL A 1 62 ? 10.729 3.738 3.867 1.00 0.00 62 VAL A N 8
ATOM 12258 C CA . VAL A 1 62 ? 9.657 4.674 4.186 1.00 0.00 62 VAL A CA 8
ATOM 12259 C C . VAL A 1 62 ? 9.678 5.050 5.663 1.00 0.00 62 VAL A C 8
ATOM 12260 O O . VAL A 1 62 ? 9.523 4.207 6.547 1.00 0.00 62 VAL A O 8
ATOM 12273 N N . PRO A 1 63 ? 9.874 6.348 5.940 1.00 0.00 63 PRO A N 8
ATOM 12274 C CA . PRO A 1 63 ? 9.918 6.867 7.311 1.00 0.00 63 PRO A CA 8
ATOM 12275 C C . PRO A 1 63 ? 8.554 6.826 7.991 1.00 0.00 63 PRO A C 8
ATOM 12276 O O . PRO A 1 63 ? 8.419 6.313 9.101 1.00 0.00 63 PRO A O 8
ATOM 12287 N N . ASP A 1 64 ? 7.547 7.370 7.317 1.00 0.00 64 ASP A N 8
ATOM 12288 C CA . ASP A 1 64 ? 6.192 7.395 7.856 1.00 0.00 64 ASP A CA 8
ATOM 12289 C C . ASP A 1 64 ? 5.160 7.257 6.740 1.00 0.00 64 ASP A C 8
ATOM 12290 O O . ASP A 1 64 ? 5.393 7.644 5.595 1.00 0.00 64 ASP A O 8
ATOM 12299 N N . PRO A 1 65 ? 3.993 6.691 7.080 1.00 0.00 65 PRO A N 8
ATOM 12300 C CA . PRO A 1 65 ? 2.903 6.488 6.121 1.00 0.00 65 PRO A CA 8
ATOM 12301 C C . PRO A 1 65 ? 2.255 7.800 5.694 1.00 0.00 65 PRO A C 8
ATOM 12302 O O . PRO A 1 65 ? 1.495 7.842 4.727 1.00 0.00 65 PRO A O 8
ATOM 12313 N N . GLU A 1 66 ? 2.561 8.871 6.421 1.00 0.00 66 GLU A N 8
ATOM 12314 C CA . GLU A 1 66 ? 2.007 10.184 6.116 1.00 0.00 66 GLU A CA 8
ATOM 12315 C C . GLU A 1 66 ? 2.943 10.971 5.203 1.00 0.00 66 GLU A C 8
ATOM 12316 O O . GLU A 1 66 ? 2.503 11.822 4.428 1.00 0.00 66 GLU A O 8
ATOM 12328 N N . LEU A 1 67 ? 4.236 10.682 5.300 1.00 0.00 67 LEU A N 8
ATOM 12329 C CA . LEU A 1 67 ? 5.236 11.362 4.484 1.00 0.00 67 LEU A CA 8
ATOM 12330 C C . LEU A 1 67 ? 5.470 10.615 3.175 1.00 0.00 67 LEU A C 8
ATOM 12331 O O . LEU A 1 67 ? 6.511 10.771 2.538 1.00 0.00 67 LEU A O 8
ATOM 12347 N N . ILE A 1 68 ? 4.494 9.804 2.780 1.00 0.00 68 ILE A N 8
ATOM 12348 C CA . ILE A 1 68 ? 4.593 9.036 1.545 1.00 0.00 68 ILE A CA 8
ATOM 12349 C C . ILE A 1 68 ? 3.247 8.968 0.831 1.00 0.00 68 ILE A C 8
ATOM 12350 O O . ILE A 1 68 ? 2.225 9.392 1.370 1.00 0.00 68 ILE A O 8
ATOM 12366 N N . ASP A 1 69 ? 3.255 8.431 -0.384 1.00 0.00 69 ASP A N 8
ATOM 12367 C CA . ASP A 1 69 ? 2.035 8.304 -1.172 1.00 0.00 69 ASP A CA 8
ATOM 12368 C C . ASP A 1 69 ? 2.043 7.011 -1.982 1.00 0.00 69 ASP A C 8
ATOM 12369 O O . ASP A 1 69 ? 3.046 6.297 -2.022 1.00 0.00 69 ASP A O 8
ATOM 12378 N N . LEU A 1 70 ? 0.919 6.715 -2.625 1.00 0.00 70 LEU A N 8
ATOM 12379 C CA . LEU A 1 70 ? 0.795 5.508 -3.434 1.00 0.00 70 LEU A CA 8
ATOM 12380 C C . LEU A 1 70 ? 0.515 5.855 -4.893 1.00 0.00 70 LEU A C 8
ATOM 12381 O O . LEU A 1 70 ? -0.305 6.725 -5.187 1.00 0.00 70 LEU A O 8
ATOM 12397 N N . ILE A 1 71 ? 1.201 5.169 -5.801 1.00 0.00 71 ILE A N 8
ATOM 12398 C CA . ILE A 1 71 ? 1.023 5.403 -7.229 1.00 0.00 71 ILE A CA 8
ATOM 12399 C C . ILE A 1 71 ? 0.563 4.136 -7.941 1.00 0.00 71 ILE A C 8
ATOM 12400 O O . ILE A 1 71 ? 1.134 3.062 -7.749 1.00 0.00 71 ILE A O 8
ATOM 12416 N N . TYR A 1 72 ? -0.471 4.268 -8.763 1.00 0.00 72 TYR A N 8
ATOM 12417 C CA . TYR A 1 72 ? -1.009 3.133 -9.504 1.00 0.00 72 TYR A CA 8
ATOM 12418 C C . TYR A 1 72 ? -1.450 3.555 -10.903 1.00 0.00 72 TYR A C 8
ATOM 12419 O O . TYR A 1 72 ? -1.856 4.697 -11.119 1.00 0.00 72 TYR A O 8
ATOM 12437 N N . CYS A 1 73 ? -1.368 2.625 -11.847 1.00 0.00 73 CYS A N 8
ATOM 12438 C CA . CYS A 1 73 ? -1.758 2.898 -13.226 1.00 0.00 73 CYS A CA 8
ATOM 12439 C C . CYS A 1 73 ? -1.195 4.236 -13.695 1.00 0.00 73 CYS A C 8
ATOM 12440 O O . CYS A 1 73 ? -1.859 4.984 -14.411 1.00 0.00 73 CYS A O 8
ATOM 12448 N N . GLY A 1 74 ? 0.034 4.532 -13.284 1.00 0.00 74 GLY A N 8
ATOM 12449 C CA . GLY A 1 74 ? 0.665 5.780 -13.670 1.00 0.00 74 GLY A CA 8
ATOM 12450 C C . GLY A 1 74 ? -0.096 6.993 -13.172 1.00 0.00 74 GLY A C 8
ATOM 12451 O O . GLY A 1 74 ? -0.163 8.015 -13.854 1.00 0.00 74 GLY A O 8
ATOM 12455 N N . ARG A 1 75 ? -0.671 6.880 -11.979 1.00 0.00 75 ARG A N 8
ATOM 12456 C CA . ARG A 1 75 ? -1.434 7.975 -11.392 1.00 0.00 75 ARG A CA 8
ATOM 12457 C C . ARG A 1 75 ? -1.540 7.812 -9.878 1.00 0.00 75 ARG A C 8
ATOM 12458 O O . ARG A 1 75 ? -1.698 6.701 -9.372 1.00 0.00 75 ARG A O 8
ATOM 12479 N N . LYS A 1 76 ? -1.453 8.927 -9.161 1.00 0.00 76 LYS A N 8
ATOM 12480 C CA . LYS A 1 76 ? -1.540 8.910 -7.706 1.00 0.00 76 LYS A CA 8
ATOM 12481 C C . LYS A 1 76 ? -2.947 8.539 -7.249 1.00 0.00 76 LYS A C 8
ATOM 12482 O O . LYS A 1 76 ? -3.933 8.870 -7.909 1.00 0.00 76 LYS A O 8
ATOM 12501 N N . LEU A 1 77 ? -3.034 7.851 -6.116 1.00 0.00 77 LEU A N 8
ATOM 12502 C CA . LEU A 1 77 ? -4.322 7.435 -5.570 1.00 0.00 77 LEU A CA 8
ATOM 12503 C C . LEU A 1 77 ? -4.692 8.273 -4.351 1.00 0.00 77 LEU A C 8
ATOM 12504 O O . LEU A 1 77 ? -4.005 8.240 -3.329 1.00 0.00 77 LEU A O 8
ATOM 12520 N N . LYS A 1 78 ? -5.783 9.023 -4.464 1.00 0.00 78 LYS A N 8
ATOM 12521 C CA . LYS A 1 78 ? -6.248 9.868 -3.370 1.00 0.00 78 LYS A CA 8
ATOM 12522 C C . LYS A 1 78 ? -6.969 9.040 -2.312 1.00 0.00 78 LYS A C 8
ATOM 12523 O O . LYS A 1 78 ? -7.400 7.917 -2.576 1.00 0.00 78 LYS A O 8
ATOM 12542 N N . ASP A 1 79 ? -7.099 9.602 -1.115 1.00 0.00 79 ASP A N 8
ATOM 12543 C CA . ASP A 1 79 ? -7.771 8.916 -0.018 1.00 0.00 79 ASP A CA 8
ATOM 12544 C C . ASP A 1 79 ? -9.287 9.006 -0.167 1.00 0.00 79 ASP A C 8
ATOM 12545 O O . ASP A 1 79 ? -10.034 8.391 0.594 1.00 0.00 79 ASP A O 8
ATOM 12554 N N . ASP A 1 80 ? -9.734 9.776 -1.153 1.00 0.00 80 ASP A N 8
ATOM 12555 C CA . ASP A 1 80 ? -11.160 9.947 -1.403 1.00 0.00 80 ASP A CA 8
ATOM 12556 C C . ASP A 1 80 ? -11.659 8.929 -2.423 1.00 0.00 80 ASP A C 8
ATOM 12557 O O . ASP A 1 80 ? -12.662 9.155 -3.099 1.00 0.00 80 ASP A O 8
ATOM 12566 N N . GLN A 1 81 ? -10.952 7.808 -2.527 1.00 0.00 81 GLN A N 8
ATOM 12567 C CA . GLN A 1 81 ? -11.323 6.756 -3.466 1.00 0.00 81 GLN A CA 8
ATOM 12568 C C . GLN A 1 81 ? -11.173 5.379 -2.827 1.00 0.00 81 GLN A C 8
ATOM 12569 O O . GLN A 1 81 ? -10.617 5.245 -1.737 1.00 0.00 81 GLN A O 8
ATOM 12583 N N . THR A 1 82 ? -11.675 4.356 -3.513 1.00 0.00 82 THR A N 8
ATOM 12584 C CA . THR A 1 82 ? -11.598 2.990 -3.012 1.00 0.00 82 THR A CA 8
ATOM 12585 C C . THR A 1 82 ? -10.907 2.074 -4.016 1.00 0.00 82 THR A C 8
ATOM 12586 O O . THR A 1 82 ? -10.697 2.448 -5.171 1.00 0.00 82 THR A O 8
ATOM 12597 N N . LEU A 1 83 ? -10.556 0.873 -3.570 1.00 0.00 83 LEU A N 8
ATOM 12598 C CA . LEU A 1 83 ? -9.888 -0.097 -4.430 1.00 0.00 83 LEU A CA 8
ATOM 12599 C C . LEU A 1 83 ? -10.694 -0.343 -5.702 1.00 0.00 83 LEU A C 8
ATOM 12600 O O . LEU A 1 83 ? -10.134 -0.451 -6.793 1.00 0.00 83 LEU A O 8
ATOM 12616 N N . ASP A 1 84 ? -12.011 -0.429 -5.554 1.00 0.00 84 ASP A N 8
ATOM 12617 C CA . ASP A 1 84 ? -12.895 -0.658 -6.691 1.00 0.00 84 ASP A CA 8
ATOM 12618 C C . ASP A 1 84 ? -12.961 0.575 -7.585 1.00 0.00 84 ASP A C 8
ATOM 12619 O O . ASP A 1 84 ? -12.722 0.495 -8.790 1.00 0.00 84 ASP A O 8
ATOM 12628 N N . PHE A 1 85 ? -13.289 1.716 -6.988 1.00 0.00 85 PHE A N 8
ATOM 12629 C CA . PHE A 1 85 ? -13.389 2.967 -7.731 1.00 0.00 85 PHE A CA 8
ATOM 12630 C C . PHE A 1 85 ? -12.255 3.090 -8.744 1.00 0.00 85 PHE A C 8
ATOM 12631 O O . PHE A 1 85 ? -12.460 3.546 -9.869 1.00 0.00 85 PHE A O 8
ATOM 12648 N N . TYR A 1 86 ? -11.059 2.681 -8.337 1.00 0.00 86 TYR A N 8
ATOM 12649 C CA . TYR A 1 86 ? -9.891 2.747 -9.207 1.00 0.00 86 TYR A CA 8
ATOM 12650 C C . TYR A 1 86 ? -9.805 1.513 -10.099 1.00 0.00 86 TYR A C 8
ATOM 12651 O O . TYR A 1 86 ? -9.311 1.578 -11.224 1.00 0.00 86 TYR A O 8
ATOM 12669 N N . GLY A 1 87 ? -10.291 0.386 -9.587 1.00 0.00 87 GLY A N 8
ATOM 12670 C CA . GLY A 1 87 ? -10.261 -0.849 -10.349 1.00 0.00 87 GLY A CA 8
ATOM 12671 C C . GLY A 1 87 ? -9.041 -1.693 -10.038 1.00 0.00 87 GLY A C 8
ATOM 12672 O O . GLY A 1 87 ? -8.381 -2.200 -10.945 1.00 0.00 87 GLY A O 8
ATOM 12676 N N . ILE A 1 88 ? -8.740 -1.844 -8.753 1.00 0.00 88 ILE A N 8
ATOM 12677 C CA . ILE A 1 88 ? -7.591 -2.632 -8.325 1.00 0.00 88 ILE A CA 8
ATOM 12678 C C . ILE A 1 88 ? -8.011 -4.040 -7.917 1.00 0.00 88 ILE A C 8
ATOM 12679 O O . ILE A 1 88 ? -9.084 -4.237 -7.347 1.00 0.00 88 ILE A O 8
ATOM 12695 N N . GLN A 1 89 ? -7.157 -5.015 -8.212 1.00 0.00 89 GLN A N 8
ATOM 12696 C CA . GLN A 1 89 ? -7.440 -6.405 -7.875 1.00 0.00 89 GLN A CA 8
ATOM 12697 C C . GLN A 1 89 ? -6.251 -7.046 -7.166 1.00 0.00 89 GLN A C 8
ATOM 12698 O O . GLN A 1 89 ? -5.119 -6.567 -7.244 1.00 0.00 89 GLN A O 8
ATOM 12712 N N . PRO A 1 90 ? -6.511 -8.155 -6.458 1.00 0.00 90 PRO A N 8
ATOM 12713 C CA . PRO A 1 90 ? -5.475 -8.885 -5.722 1.00 0.00 90 PRO A CA 8
ATOM 12714 C C . PRO A 1 90 ? -4.492 -9.590 -6.651 1.00 0.00 90 PRO A C 8
ATOM 12715 O O . PRO A 1 90 ? -4.606 -10.791 -6.896 1.00 0.00 90 PRO A O 8
ATOM 12726 N N . GLY A 1 91 ? -3.526 -8.836 -7.165 1.00 0.00 91 GLY A N 8
ATOM 12727 C CA . GLY A 1 91 ? -2.537 -9.407 -8.061 1.00 0.00 91 GLY A CA 8
ATOM 12728 C C . GLY A 1 91 ? -1.778 -8.348 -8.838 1.00 0.00 91 GLY A C 8
ATOM 12729 O O . GLY A 1 91 ? -0.689 -8.606 -9.349 1.00 0.00 91 GLY A O 8
ATOM 12733 N N . SER A 1 92 ? -2.357 -7.155 -8.928 1.00 0.00 92 SER A N 8
ATOM 12734 C CA . SER A 1 92 ? -1.731 -6.055 -9.653 1.00 0.00 92 SER A CA 8
ATOM 12735 C C . SER A 1 92 ? -0.457 -5.597 -8.949 1.00 0.00 92 SER A C 8
ATOM 12736 O O . SER A 1 92 ? -0.100 -6.108 -7.887 1.00 0.00 92 SER A O 8
ATOM 12744 N N . THR A 1 93 ? 0.227 -4.627 -9.550 1.00 0.00 93 THR A N 8
ATOM 12745 C CA . THR A 1 93 ? 1.462 -4.099 -8.984 1.00 0.00 93 THR A CA 8
ATOM 12746 C C . THR A 1 93 ? 1.394 -2.584 -8.835 1.00 0.00 93 THR A C 8
ATOM 12747 O O . THR A 1 93 ? 1.152 -1.865 -9.804 1.00 0.00 93 THR A O 8
ATOM 12758 N N . VAL A 1 94 ? 1.610 -2.104 -7.614 1.00 0.00 94 VAL A N 8
ATOM 12759 C CA . VAL A 1 94 ? 1.575 -0.672 -7.338 1.00 0.00 94 VAL A CA 8
ATOM 12760 C C . VAL A 1 94 ? 2.975 -0.131 -7.068 1.00 0.00 94 VAL A C 8
ATOM 12761 O O . VAL A 1 94 ? 3.881 -0.878 -6.698 1.00 0.00 94 VAL A O 8
ATOM 12774 N N . HIS A 1 95 ? 3.144 1.174 -7.256 1.00 0.00 95 HIS A N 8
ATOM 12775 C CA . HIS A 1 95 ? 4.434 1.817 -7.032 1.00 0.00 95 HIS A CA 8
ATOM 12776 C C . HIS A 1 95 ? 4.334 2.866 -5.928 1.00 0.00 95 HIS A C 8
ATOM 12777 O O . HIS A 1 95 ? 3.498 3.767 -5.988 1.00 0.00 95 HIS A O 8
ATOM 12792 N N . VAL A 1 96 ? 5.191 2.741 -4.920 1.00 0.00 96 VAL A N 8
ATOM 12793 C CA . VAL A 1 96 ? 5.199 3.678 -3.803 1.00 0.00 96 VAL A CA 8
ATOM 12794 C C . VAL A 1 96 ? 6.084 4.883 -4.103 1.00 0.00 96 VAL A C 8
ATOM 12795 O O . VAL A 1 96 ? 7.157 4.748 -4.693 1.00 0.00 96 VAL A O 8
ATOM 12808 N N . LEU A 1 97 ? 5.628 6.061 -3.692 1.00 0.00 97 LEU A N 8
ATOM 12809 C CA . LEU A 1 97 ? 6.379 7.292 -3.915 1.00 0.00 97 LEU A CA 8
ATOM 12810 C C . LEU A 1 97 ? 6.373 8.168 -2.666 1.00 0.00 97 LEU A C 8
ATOM 12811 O O . LEU A 1 97 ? 5.319 8.618 -2.217 1.00 0.00 97 LEU A O 8
ATOM 12827 N N . ARG A 1 98 ? 7.557 8.407 -2.112 1.00 0.00 98 ARG A N 8
ATOM 12828 C CA . ARG A 1 98 ? 7.688 9.230 -0.916 1.00 0.00 98 ARG A CA 8
ATOM 12829 C C . ARG A 1 98 ? 7.708 10.713 -1.275 1.00 0.00 98 ARG A C 8
ATOM 12830 O O . ARG A 1 98 ? 8.383 11.125 -2.219 1.00 0.00 98 ARG A O 8
ATOM 12851 N N . LYS A 1 99 ? 6.963 11.510 -0.518 1.00 0.00 99 LYS A N 8
ATOM 12852 C CA . LYS A 1 99 ? 6.895 12.947 -0.755 1.00 0.00 99 LYS A CA 8
ATOM 12853 C C . LYS A 1 99 ? 8.280 13.579 -0.668 1.00 0.00 99 LYS A C 8
ATOM 12854 O O . LYS A 1 99 ? 8.729 14.245 -1.601 1.00 0.00 99 LYS A O 8
ATOM 12873 N N . SER A 1 100 ? 8.954 13.365 0.458 1.00 0.00 100 SER A N 8
ATOM 12874 C CA . SER A 1 100 ? 10.288 13.916 0.667 1.00 0.00 100 SER A CA 8
ATOM 12875 C C . SER A 1 100 ? 10.252 15.442 0.665 1.00 0.00 100 SER A C 8
ATOM 12876 O O . SER A 1 100 ? 11.126 16.093 0.093 1.00 0.00 100 SER A O 8
ATOM 12884 N N . TRP A 1 101 ? 9.235 16.004 1.308 1.00 0.00 101 TRP A N 8
ATOM 12885 C CA . TRP A 1 101 ? 9.084 17.453 1.381 1.00 0.00 101 TRP A CA 8
ATOM 12886 C C . TRP A 1 101 ? 10.441 18.135 1.516 1.00 0.00 101 TRP A C 8
ATOM 12887 O O . TRP A 1 101 ? 10.725 19.114 0.826 1.00 0.00 101 TRP A O 8
ATOM 12908 N N . SER A 1 102 ? 11.276 17.613 2.409 1.00 0.00 102 SER A N 8
ATOM 12909 C CA . SER A 1 102 ? 12.602 18.174 2.636 1.00 0.00 102 SER A CA 8
ATOM 12910 C C . SER A 1 102 ? 13.437 17.255 3.522 1.00 0.00 102 SER A C 8
ATOM 12911 O O . SER A 1 102 ? 12.936 16.266 4.056 1.00 0.00 102 SER A O 8
ATOM 12919 N N . GLY A 1 103 ? 14.715 17.589 3.674 1.00 0.00 103 GLY A N 8
ATOM 12920 C CA . GLY A 1 103 ? 15.600 16.785 4.495 1.00 0.00 103 GLY A CA 8
ATOM 12921 C C . GLY A 1 103 ? 16.175 17.563 5.662 1.00 0.00 103 GLY A C 8
ATOM 12922 O O . GLY A 1 103 ? 17.348 17.938 5.667 1.00 0.00 103 GLY A O 8
ATOM 12926 N N . PRO A 1 104 ? 15.339 17.818 6.678 1.00 0.00 104 PRO A N 8
ATOM 12927 C CA . PRO A 1 104 ? 15.749 18.560 7.874 1.00 0.00 104 PRO A CA 8
ATOM 12928 C C . PRO A 1 104 ? 16.720 17.768 8.743 1.00 0.00 104 PRO A C 8
ATOM 12929 O O . PRO A 1 104 ? 16.667 16.539 8.789 1.00 0.00 104 PRO A O 8
ATOM 12940 N N . SER A 1 105 ? 17.607 18.480 9.431 1.00 0.00 105 SER A N 8
ATOM 12941 C CA . SER A 1 105 ? 18.593 17.843 10.296 1.00 0.00 105 SER A CA 8
ATOM 12942 C C . SER A 1 105 ? 18.015 17.593 11.686 1.00 0.00 105 SER A C 8
ATOM 12943 O O . SER A 1 105 ? 17.238 18.397 12.201 1.00 0.00 105 SER A O 8
ATOM 12951 N N . SER A 1 106 ? 18.401 16.473 12.288 1.00 0.00 106 SER A N 8
ATOM 12952 C CA . SER A 1 106 ? 17.919 16.114 13.617 1.00 0.00 106 SER A CA 8
ATOM 12953 C C . SER A 1 106 ? 18.704 16.852 14.697 1.00 0.00 106 SER A C 8
ATOM 12954 O O . SER A 1 106 ? 18.124 17.446 15.604 1.00 0.00 106 SER A O 8
ATOM 12962 N N . GLY A 1 107 ? 20.029 16.808 14.591 1.00 0.00 107 GLY A N 8
ATOM 12963 C CA . GLY A 1 107 ? 20.872 17.476 15.565 1.00 0.00 107 GLY A CA 8
ATOM 12964 C C . GLY A 1 107 ? 21.217 16.585 16.742 1.00 0.00 107 GLY A C 8
ATOM 12965 O O . GLY A 1 107 ? 22.339 16.090 16.846 1.00 0.00 107 GLY A O 8
ATOM 12969 N N . GLY A 1 1 ? 6.589 -2.037 18.769 1.00 0.00 1 GLY A N 9
ATOM 12970 C CA . GLY A 1 1 ? 7.913 -2.618 18.895 1.00 0.00 1 GLY A CA 9
ATOM 12971 C C . GLY A 1 1 ? 8.195 -3.118 20.298 1.00 0.00 1 GLY A C 9
ATOM 12972 O O . GLY A 1 1 ? 8.471 -2.329 21.202 1.00 0.00 1 GLY A O 9
ATOM 12976 N N . SER A 1 2 ? 8.125 -4.433 20.481 1.00 0.00 2 SER A N 9
ATOM 12977 C CA . SER A 1 2 ? 8.371 -5.037 21.785 1.00 0.00 2 SER A CA 9
ATOM 12978 C C . SER A 1 2 ? 9.357 -6.196 21.671 1.00 0.00 2 SER A C 9
ATOM 12979 O O . SER A 1 2 ? 9.379 -6.909 20.668 1.00 0.00 2 SER A O 9
ATOM 12987 N N . SER A 1 3 ? 10.171 -6.377 22.706 1.00 0.00 3 SER A N 9
ATOM 12988 C CA . SER A 1 3 ? 11.162 -7.446 22.721 1.00 0.00 3 SER A CA 9
ATOM 12989 C C . SER A 1 3 ? 10.487 -8.812 22.777 1.00 0.00 3 SER A C 9
ATOM 12990 O O . SER A 1 3 ? 9.961 -9.216 23.814 1.00 0.00 3 SER A O 9
ATOM 12998 N N . GLY A 1 4 ? 10.505 -9.521 21.652 1.00 0.00 4 GLY A N 9
ATOM 12999 C CA . GLY A 1 4 ? 9.892 -10.835 21.593 1.00 0.00 4 GLY A CA 9
ATOM 13000 C C . GLY A 1 4 ? 8.463 -10.786 21.089 1.00 0.00 4 GLY A C 9
ATOM 13001 O O . GLY A 1 4 ? 7.523 -10.671 21.877 1.00 0.00 4 GLY A O 9
ATOM 13005 N N . SER A 1 5 ? 8.298 -10.871 19.773 1.00 0.00 5 SER A N 9
ATOM 13006 C CA . SER A 1 5 ? 6.974 -10.830 19.165 1.00 0.00 5 SER A CA 9
ATOM 13007 C C . SER A 1 5 ? 7.016 -11.361 17.735 1.00 0.00 5 SER A C 9
ATOM 13008 O O . SER A 1 5 ? 8.060 -11.338 17.083 1.00 0.00 5 SER A O 9
ATOM 13016 N N . SER A 1 6 ? 5.873 -11.841 17.255 1.00 0.00 6 SER A N 9
ATOM 13017 C CA . SER A 1 6 ? 5.779 -12.382 15.904 1.00 0.00 6 SER A CA 9
ATOM 13018 C C . SER A 1 6 ? 4.323 -12.617 15.513 1.00 0.00 6 SER A C 9
ATOM 13019 O O . SER A 1 6 ? 3.579 -13.293 16.222 1.00 0.00 6 SER A O 9
ATOM 13027 N N . GLY A 1 7 ? 3.923 -12.052 14.378 1.00 0.00 7 GLY A N 9
ATOM 13028 C CA . GLY A 1 7 ? 2.558 -12.210 13.911 1.00 0.00 7 GLY A CA 9
ATOM 13029 C C . GLY A 1 7 ? 2.479 -12.428 12.413 1.00 0.00 7 GLY A C 9
ATOM 13030 O O . GLY A 1 7 ? 2.513 -11.473 11.637 1.00 0.00 7 GLY A O 9
ATOM 13034 N N . MET A 1 8 ? 2.376 -13.688 12.005 1.00 0.00 8 MET A N 9
ATOM 13035 C CA . MET A 1 8 ? 2.293 -14.028 10.589 1.00 0.00 8 MET A CA 9
ATOM 13036 C C . MET A 1 8 ? 1.312 -15.174 10.362 1.00 0.00 8 MET A C 9
ATOM 13037 O O . MET A 1 8 ? 1.432 -16.236 10.972 1.00 0.00 8 MET A O 9
ATOM 13051 N N . SER A 1 9 ? 0.343 -14.952 9.480 1.00 0.00 9 SER A N 9
ATOM 13052 C CA . SER A 1 9 ? -0.661 -15.965 9.175 1.00 0.00 9 SER A CA 9
ATOM 13053 C C . SER A 1 9 ? -0.835 -16.121 7.668 1.00 0.00 9 SER A C 9
ATOM 13054 O O . SER A 1 9 ? -0.116 -15.504 6.881 1.00 0.00 9 SER A O 9
ATOM 13062 N N . LEU A 1 10 ? -1.794 -16.952 7.272 1.00 0.00 10 LEU A N 9
ATOM 13063 C CA . LEU A 1 10 ? -2.063 -17.191 5.859 1.00 0.00 10 LEU A CA 9
ATOM 13064 C C . LEU A 1 10 ? -3.281 -16.398 5.395 1.00 0.00 10 LEU A C 9
ATOM 13065 O O . LEU A 1 10 ? -4.415 -16.720 5.747 1.00 0.00 10 LEU A O 9
ATOM 13081 N N . SER A 1 11 ? -3.037 -15.359 4.602 1.00 0.00 11 SER A N 9
ATOM 13082 C CA . SER A 1 11 ? -4.113 -14.519 4.091 1.00 0.00 11 SER A CA 9
ATOM 13083 C C . SER A 1 11 ? -4.538 -14.968 2.696 1.00 0.00 11 SER A C 9
ATOM 13084 O O . SER A 1 11 ? -3.777 -15.623 1.984 1.00 0.00 11 SER A O 9
ATOM 13092 N N . ASP A 1 12 ? -5.759 -14.612 2.313 1.00 0.00 12 ASP A N 9
ATOM 13093 C CA . ASP A 1 12 ? -6.287 -14.977 1.004 1.00 0.00 12 ASP A CA 9
ATOM 13094 C C . ASP A 1 12 ? -5.976 -13.898 -0.028 1.00 0.00 12 ASP A C 9
ATOM 13095 O O . ASP A 1 12 ? -5.457 -14.187 -1.106 1.00 0.00 12 ASP A O 9
ATOM 13104 N N . TRP A 1 13 ? -6.299 -12.654 0.310 1.00 0.00 13 TRP A N 9
ATOM 13105 C CA . TRP A 1 13 ? -6.055 -11.531 -0.588 1.00 0.00 13 TRP A CA 9
ATOM 13106 C C . TRP A 1 13 ? -4.616 -11.041 -0.468 1.00 0.00 13 TRP A C 9
ATOM 13107 O O . TRP A 1 13 ? -4.161 -10.681 0.618 1.00 0.00 13 TRP A O 9
ATOM 13128 N N . HIS A 1 14 ? -3.904 -11.028 -1.591 1.00 0.00 14 HIS A N 9
ATOM 13129 C CA . HIS A 1 14 ? -2.516 -10.580 -1.610 1.00 0.00 14 HIS A CA 9
ATOM 13130 C C . HIS A 1 14 ? -2.307 -9.506 -2.674 1.00 0.00 14 HIS A C 9
ATOM 13131 O O . HIS A 1 14 ? -3.031 -9.453 -3.669 1.00 0.00 14 HIS A O 9
ATOM 13146 N N . LEU A 1 15 ? -1.313 -8.651 -2.457 1.00 0.00 15 LEU A N 9
ATOM 13147 C CA . LEU A 1 15 ? -1.008 -7.578 -3.397 1.00 0.00 15 LEU A CA 9
ATOM 13148 C C . LEU A 1 15 ? 0.498 -7.363 -3.508 1.00 0.00 15 LEU A C 9
ATOM 13149 O O . LEU A 1 15 ? 1.245 -7.640 -2.571 1.00 0.00 15 LEU A O 9
ATOM 13165 N N . ALA A 1 16 ? 0.935 -6.864 -4.660 1.00 0.00 16 ALA A N 9
ATOM 13166 C CA . ALA A 1 16 ? 2.351 -6.607 -4.892 1.00 0.00 16 ALA A CA 9
ATOM 13167 C C . ALA A 1 16 ? 2.713 -5.169 -4.540 1.00 0.00 16 ALA A C 9
ATOM 13168 O O . ALA A 1 16 ? 1.886 -4.264 -4.656 1.00 0.00 16 ALA A O 9
ATOM 13175 N N . VAL A 1 17 ? 3.954 -4.964 -4.109 1.00 0.00 17 VAL A N 9
ATOM 13176 C CA . VAL A 1 17 ? 4.425 -3.634 -3.741 1.00 0.00 17 VAL A CA 9
ATOM 13177 C C . VAL A 1 17 ? 5.760 -3.320 -4.407 1.00 0.00 17 VAL A C 9
ATOM 13178 O O . VAL A 1 17 ? 6.683 -4.135 -4.389 1.00 0.00 17 VAL A O 9
ATOM 13191 N N . LYS A 1 18 ? 5.857 -2.133 -4.994 1.00 0.00 18 LYS A N 9
ATOM 13192 C CA . LYS A 1 18 ? 7.080 -1.708 -5.665 1.00 0.00 18 LYS A CA 9
ATOM 13193 C C . LYS A 1 18 ? 7.446 -0.279 -5.277 1.00 0.00 18 LYS A C 9
ATOM 13194 O O . LYS A 1 18 ? 6.570 0.558 -5.055 1.00 0.00 18 LYS A O 9
ATOM 13213 N N . LEU A 1 19 ? 8.744 -0.006 -5.199 1.00 0.00 19 LEU A N 9
ATOM 13214 C CA . LEU A 1 19 ? 9.226 1.323 -4.839 1.00 0.00 19 LEU A CA 9
ATOM 13215 C C . LEU A 1 19 ? 9.528 2.149 -6.085 1.00 0.00 19 LEU A C 9
ATOM 13216 O O . LEU A 1 19 ? 10.283 1.721 -6.957 1.00 0.00 19 LEU A O 9
ATOM 13232 N N . ALA A 1 20 ? 8.934 3.335 -6.161 1.00 0.00 20 ALA A N 9
ATOM 13233 C CA . ALA A 1 20 ? 9.143 4.223 -7.298 1.00 0.00 20 ALA A CA 9
ATOM 13234 C C . ALA A 1 20 ? 10.502 4.910 -7.215 1.00 0.00 20 ALA A C 9
ATOM 13235 O O . ALA A 1 20 ? 10.995 5.453 -8.205 1.00 0.00 20 ALA A O 9
ATOM 13242 N N . ASP A 1 21 ? 11.101 4.885 -6.030 1.00 0.00 21 ASP A N 9
ATOM 13243 C CA . ASP A 1 21 ? 12.403 5.506 -5.819 1.00 0.00 21 ASP A CA 9
ATOM 13244 C C . ASP A 1 21 ? 13.529 4.514 -6.092 1.00 0.00 21 ASP A C 9
ATOM 13245 O O . ASP A 1 21 ? 14.643 4.906 -6.440 1.00 0.00 21 ASP A O 9
ATOM 13254 N N . GLN A 1 22 ? 13.231 3.229 -5.932 1.00 0.00 22 GLN A N 9
ATOM 13255 C CA . GLN A 1 22 ? 14.219 2.181 -6.160 1.00 0.00 22 GLN A CA 9
ATOM 13256 C C . GLN A 1 22 ? 13.644 1.072 -7.035 1.00 0.00 22 GLN A C 9
ATOM 13257 O O . GLN A 1 22 ? 13.135 0.063 -6.547 1.00 0.00 22 GLN A O 9
ATOM 13271 N N . PRO A 1 23 ? 13.726 1.262 -8.361 1.00 0.00 23 PRO A N 9
ATOM 13272 C CA . PRO A 1 23 ? 13.220 0.288 -9.332 1.00 0.00 23 PRO A CA 9
ATOM 13273 C C . PRO A 1 23 ? 14.055 -0.988 -9.364 1.00 0.00 23 PRO A C 9
ATOM 13274 O O . PRO A 1 23 ? 13.698 -1.959 -10.032 1.00 0.00 23 PRO A O 9
ATOM 13285 N N . LEU A 1 24 ? 15.168 -0.978 -8.639 1.00 0.00 24 LEU A N 9
ATOM 13286 C CA . LEU A 1 24 ? 16.055 -2.136 -8.584 1.00 0.00 24 LEU A CA 9
ATOM 13287 C C . LEU A 1 24 ? 15.766 -2.984 -7.349 1.00 0.00 24 LEU A C 9
ATOM 13288 O O . LEU A 1 24 ? 16.021 -4.188 -7.338 1.00 0.00 24 LEU A O 9
ATOM 13304 N N . ALA A 1 25 ? 15.231 -2.348 -6.312 1.00 0.00 25 ALA A N 9
ATOM 13305 C CA . ALA A 1 25 ? 14.904 -3.045 -5.075 1.00 0.00 25 ALA A CA 9
ATOM 13306 C C . ALA A 1 25 ? 13.938 -4.197 -5.332 1.00 0.00 25 ALA A C 9
ATOM 13307 O O . ALA A 1 25 ? 13.112 -4.154 -6.244 1.00 0.00 25 ALA A O 9
ATOM 13314 N N . PRO A 1 26 ? 14.043 -5.253 -4.511 1.00 0.00 26 PRO A N 9
ATOM 13315 C CA . PRO A 1 26 ? 13.187 -6.436 -4.631 1.00 0.00 26 PRO A CA 9
ATOM 13316 C C . PRO A 1 26 ? 11.742 -6.149 -4.237 1.00 0.00 26 PRO A C 9
ATOM 13317 O O . PRO A 1 26 ? 11.482 -5.463 -3.248 1.00 0.00 26 PRO A O 9
ATOM 13328 N N . LYS A 1 27 ? 10.804 -6.677 -5.016 1.00 0.00 27 LYS A N 9
ATOM 13329 C CA . LYS A 1 27 ? 9.385 -6.479 -4.748 1.00 0.00 27 LYS A CA 9
ATOM 13330 C C . LYS A 1 27 ? 9.003 -7.054 -3.387 1.00 0.00 27 LYS A C 9
ATOM 13331 O O . LYS A 1 27 ? 9.660 -7.963 -2.880 1.00 0.00 27 LYS A O 9
ATOM 13350 N N . SER A 1 28 ? 7.936 -6.518 -2.803 1.00 0.00 28 SER A N 9
ATOM 13351 C CA . SER A 1 28 ? 7.468 -6.977 -1.500 1.00 0.00 28 SER A CA 9
ATOM 13352 C C . SER A 1 28 ? 5.974 -7.284 -1.536 1.00 0.00 28 SER A C 9
ATOM 13353 O O . SER A 1 28 ? 5.182 -6.504 -2.066 1.00 0.00 28 SER A O 9
ATOM 13361 N N . ILE A 1 29 ? 5.598 -8.425 -0.970 1.00 0.00 29 ILE A N 9
ATOM 13362 C CA . ILE A 1 29 ? 4.199 -8.836 -0.936 1.00 0.00 29 ILE A CA 9
ATOM 13363 C C . ILE A 1 29 ? 3.516 -8.355 0.339 1.00 0.00 29 ILE A C 9
ATOM 13364 O O . ILE A 1 29 ? 4.035 -8.536 1.441 1.00 0.00 29 ILE A O 9
ATOM 13380 N N . LEU A 1 30 ? 2.348 -7.742 0.182 1.00 0.00 30 LEU A N 9
ATOM 13381 C CA . LEU A 1 30 ? 1.590 -7.236 1.322 1.00 0.00 30 LEU A CA 9
ATOM 13382 C C . LEU A 1 30 ? 0.308 -8.037 1.523 1.00 0.00 30 LEU A C 9
ATOM 13383 O O . LEU A 1 30 ? -0.401 -8.341 0.564 1.00 0.00 30 LEU A O 9
ATOM 13399 N N . GLN A 1 31 ? 0.018 -8.375 2.775 1.00 0.00 31 GLN A N 9
ATOM 13400 C CA . GLN A 1 31 ? -1.180 -9.140 3.102 1.00 0.00 31 GLN A CA 9
ATOM 13401 C C . GLN A 1 31 ? -2.125 -8.325 3.979 1.00 0.00 31 GLN A C 9
ATOM 13402 O O . GLN A 1 31 ? -1.945 -8.244 5.195 1.00 0.00 31 GLN A O 9
ATOM 13416 N N . LEU A 1 32 ? -3.130 -7.721 3.355 1.00 0.00 32 LEU A N 9
ATOM 13417 C CA . LEU A 1 32 ? -4.104 -6.911 4.079 1.00 0.00 32 LEU A CA 9
ATOM 13418 C C . LEU A 1 32 ? -5.051 -7.792 4.888 1.00 0.00 32 LEU A C 9
ATOM 13419 O O . LEU A 1 32 ? -5.315 -8.944 4.542 1.00 0.00 32 LEU A O 9
ATOM 13435 N N . PRO A 1 33 ? -5.578 -7.239 5.990 1.00 0.00 33 PRO A N 9
ATOM 13436 C CA . PRO A 1 33 ? -6.507 -7.955 6.869 1.00 0.00 33 PRO A CA 9
ATOM 13437 C C . PRO A 1 33 ? -7.865 -8.182 6.215 1.00 0.00 33 PRO A C 9
ATOM 13438 O O . PRO A 1 33 ? -8.591 -7.232 5.926 1.00 0.00 33 PRO A O 9
ATOM 13449 N N . GLU A 1 34 ? -8.203 -9.448 5.986 1.00 0.00 34 GLU A N 9
ATOM 13450 C CA . GLU A 1 34 ? -9.475 -9.798 5.366 1.00 0.00 34 GLU A CA 9
ATOM 13451 C C . GLU A 1 34 ? -10.618 -8.994 5.978 1.00 0.00 34 GLU A C 9
ATOM 13452 O O . GLU A 1 34 ? -10.465 -8.378 7.033 1.00 0.00 34 GLU A O 9
ATOM 13464 N N . THR A 1 35 ? -11.767 -9.004 5.308 1.00 0.00 35 THR A N 9
ATOM 13465 C CA . THR A 1 35 ? -12.936 -8.276 5.783 1.00 0.00 35 THR A CA 9
ATOM 13466 C C . THR A 1 35 ? -14.129 -9.207 5.962 1.00 0.00 35 THR A C 9
ATOM 13467 O O . THR A 1 35 ? -14.259 -10.206 5.255 1.00 0.00 35 THR A O 9
ATOM 13478 N N . GLU A 1 36 ? -14.998 -8.873 6.911 1.00 0.00 36 GLU A N 9
ATOM 13479 C CA . GLU A 1 36 ? -16.181 -9.682 7.181 1.00 0.00 36 GLU A CA 9
ATOM 13480 C C . GLU A 1 36 ? -16.845 -10.126 5.881 1.00 0.00 36 GLU A C 9
ATOM 13481 O O . GLU A 1 36 ? -17.434 -11.206 5.808 1.00 0.00 36 GLU A O 9
ATOM 13493 N N . LEU A 1 37 ? -16.747 -9.286 4.856 1.00 0.00 37 LEU A N 9
ATOM 13494 C CA . LEU A 1 37 ? -17.338 -9.591 3.558 1.00 0.00 37 LEU A CA 9
ATOM 13495 C C . LEU A 1 37 ? -16.705 -10.839 2.951 1.00 0.00 37 LEU A C 9
ATOM 13496 O O . LEU A 1 37 ? -15.736 -11.378 3.484 1.00 0.00 37 LEU A O 9
ATOM 13512 N N . GLY A 1 38 ? -17.259 -11.292 1.830 1.00 0.00 38 GLY A N 9
ATOM 13513 C CA . GLY A 1 38 ? -16.734 -12.472 1.168 1.00 0.00 38 GLY A CA 9
ATOM 13514 C C . GLY A 1 38 ? -15.300 -12.291 0.711 1.00 0.00 38 GLY A C 9
ATOM 13515 O O . GLY A 1 38 ? -14.492 -11.683 1.411 1.00 0.00 38 GLY A O 9
ATOM 13519 N N . GLU A 1 39 ? -14.984 -12.822 -0.466 1.00 0.00 39 GLU A N 9
ATOM 13520 C CA . GLU A 1 39 ? -13.637 -12.717 -1.014 1.00 0.00 39 GLU A CA 9
ATOM 13521 C C . GLU A 1 39 ? -13.627 -11.858 -2.274 1.00 0.00 39 GLU A C 9
ATOM 13522 O O . GLU A 1 39 ? -12.618 -11.235 -2.606 1.00 0.00 39 GLU A O 9
ATOM 13534 N N . TYR A 1 40 ? -14.757 -11.829 -2.973 1.00 0.00 40 TYR A N 9
ATOM 13535 C CA . TYR A 1 40 ? -14.878 -11.049 -4.198 1.00 0.00 40 TYR A CA 9
ATOM 13536 C C . TYR A 1 40 ? -14.247 -9.670 -4.031 1.00 0.00 40 TYR A C 9
ATOM 13537 O O . TYR A 1 40 ? -13.951 -9.242 -2.916 1.00 0.00 40 TYR A O 9
ATOM 13555 N N . SER A 1 41 ? -14.046 -8.979 -5.149 1.00 0.00 41 SER A N 9
ATOM 13556 C CA . SER A 1 41 ? -13.447 -7.650 -5.128 1.00 0.00 41 SER A CA 9
ATOM 13557 C C . SER A 1 41 ? -13.905 -6.867 -3.901 1.00 0.00 41 SER A C 9
ATOM 13558 O O . SER A 1 41 ? -15.042 -6.395 -3.840 1.00 0.00 41 SER A O 9
ATOM 13566 N N . LEU A 1 42 ? -13.013 -6.733 -2.926 1.00 0.00 42 LEU A N 9
ATOM 13567 C CA . LEU A 1 42 ? -13.324 -6.007 -1.700 1.00 0.00 42 LEU A CA 9
ATOM 13568 C C . LEU A 1 42 ? -14.242 -4.823 -1.985 1.00 0.00 42 LEU A C 9
ATOM 13569 O O . LEU A 1 42 ? -15.224 -4.601 -1.277 1.00 0.00 42 LEU A O 9
ATOM 13585 N N . GLY A 1 43 ? -13.917 -4.066 -3.029 1.00 0.00 43 GLY A N 9
ATOM 13586 C CA . GLY A 1 43 ? -14.724 -2.916 -3.391 1.00 0.00 43 GLY A CA 9
ATOM 13587 C C . GLY A 1 43 ? -15.266 -2.183 -2.180 1.00 0.00 43 GLY A C 9
ATOM 13588 O O . GLY A 1 43 ? -16.461 -2.241 -1.894 1.00 0.00 43 GLY A O 9
ATOM 13592 N N . GLY A 1 44 ? -14.383 -1.492 -1.465 1.00 0.00 44 GLY A N 9
ATOM 13593 C CA . GLY A 1 44 ? -14.798 -0.756 -0.285 1.00 0.00 44 GLY A CA 9
ATOM 13594 C C . GLY A 1 44 ? -13.631 -0.119 0.442 1.00 0.00 44 GLY A C 9
ATOM 13595 O O . GLY A 1 44 ? -13.749 0.986 0.972 1.00 0.00 44 GLY A O 9
ATOM 13599 N N . TYR A 1 45 ? -12.501 -0.817 0.469 1.00 0.00 45 TYR A N 9
ATOM 13600 C CA . TYR A 1 45 ? -11.308 -0.314 1.140 1.00 0.00 45 TYR A CA 9
ATOM 13601 C C . TYR A 1 45 ? -10.910 1.053 0.592 1.00 0.00 45 TYR A C 9
ATOM 13602 O O . TYR A 1 45 ? -11.114 1.346 -0.586 1.00 0.00 45 TYR A O 9
ATOM 13620 N N . SER A 1 46 ? -10.340 1.886 1.457 1.00 0.00 46 SER A N 9
ATOM 13621 C CA . SER A 1 46 ? -9.916 3.225 1.062 1.00 0.00 46 SER A CA 9
ATOM 13622 C C . SER A 1 46 ? -8.404 3.280 0.867 1.00 0.00 46 SER A C 9
ATOM 13623 O O . SER A 1 46 ? -7.643 2.743 1.673 1.00 0.00 46 SER A O 9
ATOM 13631 N N . ILE A 1 47 ? -7.976 3.932 -0.209 1.00 0.00 47 ILE A N 9
ATOM 13632 C CA . ILE A 1 47 ? -6.555 4.058 -0.510 1.00 0.00 47 ILE A CA 9
ATOM 13633 C C . ILE A 1 47 ? -5.755 4.394 0.744 1.00 0.00 47 ILE A C 9
ATOM 13634 O O . ILE A 1 47 ? -4.739 3.763 1.033 1.00 0.00 47 ILE A O 9
ATOM 13650 N N . SER A 1 48 ? -6.222 5.392 1.487 1.00 0.00 48 SER A N 9
ATOM 13651 C CA . SER A 1 48 ? -5.549 5.815 2.710 1.00 0.00 48 SER A CA 9
ATOM 13652 C C . SER A 1 48 ? -5.035 4.609 3.491 1.00 0.00 48 SER A C 9
ATOM 13653 O O . SER A 1 48 ? -3.861 4.547 3.858 1.00 0.00 48 SER A O 9
ATOM 13661 N N . PHE A 1 49 ? -5.922 3.652 3.743 1.00 0.00 49 PHE A N 9
ATOM 13662 C CA . PHE A 1 49 ? -5.560 2.448 4.481 1.00 0.00 49 PHE A CA 9
ATOM 13663 C C . PHE A 1 49 ? -4.291 1.822 3.911 1.00 0.00 49 PHE A C 9
ATOM 13664 O O . PHE A 1 49 ? -3.285 1.685 4.609 1.00 0.00 49 PHE A O 9
ATOM 13681 N N . LEU A 1 50 ? -4.345 1.443 2.639 1.00 0.00 50 LEU A N 9
ATOM 13682 C CA . LEU A 1 50 ? -3.201 0.830 1.973 1.00 0.00 50 LEU A CA 9
ATOM 13683 C C . LEU A 1 50 ? -1.921 1.606 2.267 1.00 0.00 50 LEU A C 9
ATOM 13684 O O . LEU A 1 50 ? -0.959 1.057 2.806 1.00 0.00 50 LEU A O 9
ATOM 13700 N N . LYS A 1 51 ? -1.916 2.886 1.911 1.00 0.00 51 LYS A N 9
ATOM 13701 C CA . LYS A 1 51 ? -0.756 3.740 2.139 1.00 0.00 51 LYS A CA 9
ATOM 13702 C C . LYS A 1 51 ? -0.158 3.487 3.519 1.00 0.00 51 LYS A C 9
ATOM 13703 O O . LYS A 1 51 ? 1.025 3.738 3.748 1.00 0.00 51 LYS A O 9
ATOM 13722 N N . GLN A 1 52 ? -0.982 2.988 4.435 1.00 0.00 52 GLN A N 9
ATOM 13723 C CA . GLN A 1 52 ? -0.532 2.701 5.792 1.00 0.00 52 GLN A CA 9
ATOM 13724 C C . GLN A 1 52 ? 0.115 1.323 5.871 1.00 0.00 52 GLN A C 9
ATOM 13725 O O . GLN A 1 52 ? 1.217 1.172 6.400 1.00 0.00 52 GLN A O 9
ATOM 13739 N N . LEU A 1 53 ? -0.576 0.319 5.343 1.00 0.00 53 LEU A N 9
ATOM 13740 C CA . LEU A 1 53 ? -0.069 -1.049 5.353 1.00 0.00 53 LEU A CA 9
ATOM 13741 C C . LEU A 1 53 ? 1.304 -1.125 4.694 1.00 0.00 53 LEU A C 9
ATOM 13742 O O . LEU A 1 53 ? 2.275 -1.567 5.309 1.00 0.00 53 LEU A O 9
ATOM 13758 N N . ILE A 1 54 ? 1.378 -0.690 3.441 1.00 0.00 54 ILE A N 9
ATOM 13759 C CA . ILE A 1 54 ? 2.633 -0.706 2.699 1.00 0.00 54 ILE A CA 9
ATOM 13760 C C . ILE A 1 54 ? 3.721 0.061 3.444 1.00 0.00 54 ILE A C 9
ATOM 13761 O O . ILE A 1 54 ? 4.837 -0.431 3.611 1.00 0.00 54 ILE A O 9
ATOM 13777 N N . ALA A 1 55 ? 3.387 1.267 3.890 1.00 0.00 55 ALA A N 9
ATOM 13778 C CA . ALA A 1 55 ? 4.334 2.101 4.620 1.00 0.00 55 ALA A CA 9
ATOM 13779 C C . ALA A 1 55 ? 4.858 1.381 5.858 1.00 0.00 55 ALA A C 9
ATOM 13780 O O . ALA A 1 55 ? 5.983 1.618 6.296 1.00 0.00 55 ALA A O 9
ATOM 13787 N N . GLY A 1 56 ? 4.033 0.502 6.419 1.00 0.00 56 GLY A N 9
ATOM 13788 C CA . GLY A 1 56 ? 4.431 -0.238 7.602 1.00 0.00 56 GLY A CA 9
ATOM 13789 C C . GLY A 1 56 ? 5.463 -1.306 7.299 1.00 0.00 56 GLY A C 9
ATOM 13790 O O . GLY A 1 56 ? 6.224 -1.713 8.177 1.00 0.00 56 GLY A O 9
ATOM 13794 N N . LYS A 1 57 ? 5.488 -1.765 6.052 1.00 0.00 57 LYS A N 9
ATOM 13795 C CA . LYS A 1 57 ? 6.433 -2.793 5.633 1.00 0.00 57 LYS A CA 9
ATOM 13796 C C . LYS A 1 57 ? 7.667 -2.169 4.989 1.00 0.00 57 LYS A C 9
ATOM 13797 O O . LYS A 1 57 ? 8.793 -2.609 5.225 1.00 0.00 57 LYS A O 9
ATOM 13816 N N . LEU A 1 58 ? 7.448 -1.141 4.176 1.00 0.00 58 LEU A N 9
ATOM 13817 C CA . LEU A 1 58 ? 8.543 -0.454 3.500 1.00 0.00 58 LEU A CA 9
ATOM 13818 C C . LEU A 1 58 ? 9.375 0.353 4.491 1.00 0.00 58 LEU A C 9
ATOM 13819 O O . LEU A 1 58 ? 10.354 0.996 4.114 1.00 0.00 58 LEU A O 9
ATOM 13835 N N . GLN A 1 59 ? 8.980 0.312 5.759 1.00 0.00 59 GLN A N 9
ATOM 13836 C CA . GLN A 1 59 ? 9.690 1.039 6.804 1.00 0.00 59 GLN A CA 9
ATOM 13837 C C . GLN A 1 59 ? 11.179 1.131 6.487 1.00 0.00 59 GLN A C 9
ATOM 13838 O O . GLN A 1 59 ? 11.821 2.142 6.769 1.00 0.00 59 GLN A O 9
ATOM 13852 N N . GLU A 1 60 ? 11.721 0.068 5.901 1.00 0.00 60 GLU A N 9
ATOM 13853 C CA . GLU A 1 60 ? 13.135 0.030 5.547 1.00 0.00 60 GLU A CA 9
ATOM 13854 C C . GLU A 1 60 ? 13.575 1.348 4.917 1.00 0.00 60 GLU A C 9
ATOM 13855 O O . GLU A 1 60 ? 14.562 1.951 5.338 1.00 0.00 60 GLU A O 9
ATOM 13867 N N . SER A 1 61 ? 12.834 1.788 3.904 1.00 0.00 61 SER A N 9
ATOM 13868 C CA . SER A 1 61 ? 13.149 3.032 3.212 1.00 0.00 61 SER A CA 9
ATOM 13869 C C . SER A 1 61 ? 12.077 4.086 3.473 1.00 0.00 61 SER A C 9
ATOM 13870 O O . SER A 1 61 ? 12.367 5.280 3.544 1.00 0.00 61 SER A O 9
ATOM 13878 N N . VAL A 1 62 ? 10.835 3.634 3.615 1.00 0.00 62 VAL A N 9
ATOM 13879 C CA . VAL A 1 62 ? 9.717 4.536 3.870 1.00 0.00 62 VAL A CA 9
ATOM 13880 C C . VAL A 1 62 ? 9.673 4.956 5.334 1.00 0.00 62 VAL A C 9
ATOM 13881 O O . VAL A 1 62 ? 9.474 4.139 6.234 1.00 0.00 62 VAL A O 9
ATOM 13894 N N . PRO A 1 63 ? 9.861 6.260 5.582 1.00 0.00 63 PRO A N 9
ATOM 13895 C CA . PRO A 1 63 ? 9.846 6.820 6.937 1.00 0.00 63 PRO A CA 9
ATOM 13896 C C . PRO A 1 63 ? 8.452 6.803 7.555 1.00 0.00 63 PRO A C 9
ATOM 13897 O O . PRO A 1 63 ? 8.265 6.329 8.676 1.00 0.00 63 PRO A O 9
ATOM 13908 N N . ASP A 1 64 ? 7.477 7.323 6.817 1.00 0.00 64 ASP A N 9
ATOM 13909 C CA . ASP A 1 64 ? 6.099 7.367 7.293 1.00 0.00 64 ASP A CA 9
ATOM 13910 C C . ASP A 1 64 ? 5.119 7.303 6.125 1.00 0.00 64 ASP A C 9
ATOM 13911 O O . ASP A 1 64 ? 5.445 7.650 4.990 1.00 0.00 64 ASP A O 9
ATOM 13920 N N . PRO A 1 65 ? 3.889 6.850 6.409 1.00 0.00 65 PRO A N 9
ATOM 13921 C CA . PRO A 1 65 ? 2.836 6.730 5.395 1.00 0.00 65 PRO A CA 9
ATOM 13922 C C . PRO A 1 65 ? 2.332 8.088 4.919 1.00 0.00 65 PRO A C 9
ATOM 13923 O O . PRO A 1 65 ? 1.748 8.200 3.842 1.00 0.00 65 PRO A O 9
ATOM 13934 N N . GLU A 1 66 ? 2.563 9.116 5.729 1.00 0.00 66 GLU A N 9
ATOM 13935 C CA . GLU A 1 66 ? 2.130 10.467 5.389 1.00 0.00 66 GLU A CA 9
ATOM 13936 C C . GLU A 1 66 ? 3.176 11.173 4.531 1.00 0.00 66 GLU A C 9
ATOM 13937 O O . GLU A 1 66 ? 2.850 12.051 3.732 1.00 0.00 66 GLU A O 9
ATOM 13949 N N . LEU A 1 67 ? 4.435 10.784 4.704 1.00 0.00 67 LEU A N 9
ATOM 13950 C CA . LEU A 1 67 ? 5.530 11.379 3.947 1.00 0.00 67 LEU A CA 9
ATOM 13951 C C . LEU A 1 67 ? 5.690 10.697 2.592 1.00 0.00 67 LEU A C 9
ATOM 13952 O O . LEU A 1 67 ? 6.654 10.949 1.868 1.00 0.00 67 LEU A O 9
ATOM 13968 N N . ILE A 1 68 ? 4.738 9.834 2.254 1.00 0.00 68 ILE A N 9
ATOM 13969 C CA . ILE A 1 68 ? 4.771 9.117 0.985 1.00 0.00 68 ILE A CA 9
ATOM 13970 C C . ILE A 1 68 ? 3.375 9.002 0.382 1.00 0.00 68 ILE A C 9
ATOM 13971 O O . ILE A 1 68 ? 2.375 9.012 1.100 1.00 0.00 68 ILE A O 9
ATOM 13987 N N . ASP A 1 69 ? 3.316 8.890 -0.940 1.00 0.00 69 ASP A N 9
ATOM 13988 C CA . ASP A 1 69 ? 2.042 8.769 -1.640 1.00 0.00 69 ASP A CA 9
ATOM 13989 C C . ASP A 1 69 ? 1.950 7.435 -2.374 1.00 0.00 69 ASP A C 9
ATOM 13990 O O . ASP A 1 69 ? 2.920 6.677 -2.431 1.00 0.00 69 ASP A O 9
ATOM 13999 N N . LEU A 1 70 ? 0.779 7.153 -2.934 1.00 0.00 70 LEU A N 9
ATOM 14000 C CA . LEU A 1 70 ? 0.560 5.909 -3.664 1.00 0.00 70 LEU A CA 9
ATOM 14001 C C . LEU A 1 70 ? 0.326 6.182 -5.147 1.00 0.00 70 LEU A C 9
ATOM 14002 O O . LEU A 1 70 ? -0.472 7.046 -5.510 1.00 0.00 70 LEU A O 9
ATOM 14018 N N . ILE A 1 71 ? 1.024 5.438 -5.997 1.00 0.00 71 ILE A N 9
ATOM 14019 C CA . ILE A 1 71 ? 0.890 5.597 -7.440 1.00 0.00 71 ILE A CA 9
ATOM 14020 C C . ILE A 1 71 ? 0.450 4.294 -8.098 1.00 0.00 71 ILE A C 9
ATOM 14021 O O . ILE A 1 71 ? 1.067 3.247 -7.901 1.00 0.00 71 ILE A O 9
ATOM 14037 N N . TYR A 1 72 ? -0.619 4.366 -8.883 1.00 0.00 72 TYR A N 9
ATOM 14038 C CA . TYR A 1 72 ? -1.143 3.192 -9.571 1.00 0.00 72 TYR A CA 9
ATOM 14039 C C . TYR A 1 72 ? -1.645 3.557 -10.965 1.00 0.00 72 TYR A C 9
ATOM 14040 O O . TYR A 1 72 ? -2.182 4.644 -11.180 1.00 0.00 72 TYR A O 9
ATOM 14058 N N . CYS A 1 73 ? -1.466 2.639 -11.909 1.00 0.00 73 CYS A N 9
ATOM 14059 C CA . CYS A 1 73 ? -1.900 2.862 -13.284 1.00 0.00 73 CYS A CA 9
ATOM 14060 C C . CYS A 1 73 ? -1.367 4.189 -13.814 1.00 0.00 73 CYS A C 9
ATOM 14061 O O . CYS A 1 73 ? -2.033 4.872 -14.591 1.00 0.00 73 CYS A O 9
ATOM 14069 N N . GLY A 1 74 ? -0.161 4.550 -13.386 1.00 0.00 74 GLY A N 9
ATOM 14070 C CA . GLY A 1 74 ? 0.441 5.795 -13.827 1.00 0.00 74 GLY A CA 9
ATOM 14071 C C . GLY A 1 74 ? -0.330 7.011 -13.353 1.00 0.00 74 GLY A C 9
ATOM 14072 O O . GLY A 1 74 ? -0.385 8.028 -14.045 1.00 0.00 74 GLY A O 9
ATOM 14076 N N . ARG A 1 75 ? -0.928 6.906 -12.171 1.00 0.00 75 ARG A N 9
ATOM 14077 C CA . ARG A 1 75 ? -1.702 8.005 -11.606 1.00 0.00 75 ARG A CA 9
ATOM 14078 C C . ARG A 1 75 ? -1.865 7.838 -10.098 1.00 0.00 75 ARG A C 9
ATOM 14079 O O . ARG A 1 75 ? -2.256 6.774 -9.619 1.00 0.00 75 ARG A O 9
ATOM 14100 N N . LYS A 1 76 ? -1.561 8.897 -9.355 1.00 0.00 76 LYS A N 9
ATOM 14101 C CA . LYS A 1 76 ? -1.673 8.869 -7.901 1.00 0.00 76 LYS A CA 9
ATOM 14102 C C . LYS A 1 76 ? -3.078 8.458 -7.472 1.00 0.00 76 LYS A C 9
ATOM 14103 O O . LYS A 1 76 ? -4.052 8.694 -8.189 1.00 0.00 76 LYS A O 9
ATOM 14122 N N . LEU A 1 77 ? -3.177 7.842 -6.299 1.00 0.00 77 LEU A N 9
ATOM 14123 C CA . LEU A 1 77 ? -4.464 7.399 -5.773 1.00 0.00 77 LEU A CA 9
ATOM 14124 C C . LEU A 1 77 ? -4.852 8.203 -4.536 1.00 0.00 77 LEU A C 9
ATOM 14125 O O . LEU A 1 77 ? -4.231 8.079 -3.481 1.00 0.00 77 LEU A O 9
ATOM 14141 N N . LYS A 1 78 ? -5.885 9.028 -4.673 1.00 0.00 78 LYS A N 9
ATOM 14142 C CA . LYS A 1 78 ? -6.361 9.850 -3.567 1.00 0.00 78 LYS A CA 9
ATOM 14143 C C . LYS A 1 78 ? -6.869 8.980 -2.422 1.00 0.00 78 LYS A C 9
ATOM 14144 O O . LYS A 1 78 ? -7.138 7.793 -2.604 1.00 0.00 78 LYS A O 9
ATOM 14163 N N . ASP A 1 79 ? -7.001 9.580 -1.244 1.00 0.00 79 ASP A N 9
ATOM 14164 C CA . ASP A 1 79 ? -7.480 8.860 -0.069 1.00 0.00 79 ASP A CA 9
ATOM 14165 C C . ASP A 1 79 ? -9.004 8.877 -0.006 1.00 0.00 79 ASP A C 9
ATOM 14166 O O . ASP A 1 79 ? -9.602 8.364 0.940 1.00 0.00 79 ASP A O 9
ATOM 14175 N N . ASP A 1 80 ? -9.627 9.472 -1.018 1.00 0.00 80 ASP A N 9
ATOM 14176 C CA . ASP A 1 80 ? -11.081 9.556 -1.078 1.00 0.00 80 ASP A CA 9
ATOM 14177 C C . ASP A 1 80 ? -11.648 8.509 -2.032 1.00 0.00 80 ASP A C 9
ATOM 14178 O O . ASP A 1 80 ? -12.863 8.367 -2.160 1.00 0.00 80 ASP A O 9
ATOM 14187 N N . GLN A 1 81 ? -10.758 7.781 -2.699 1.00 0.00 81 GLN A N 9
ATOM 14188 C CA . GLN A 1 81 ? -11.171 6.749 -3.643 1.00 0.00 81 GLN A CA 9
ATOM 14189 C C . GLN A 1 81 ? -11.148 5.372 -2.988 1.00 0.00 81 GLN A C 9
ATOM 14190 O O . GLN A 1 81 ? -10.848 5.242 -1.800 1.00 0.00 81 GLN A O 9
ATOM 14204 N N . THR A 1 82 ? -11.467 4.345 -3.769 1.00 0.00 82 THR A N 9
ATOM 14205 C CA . THR A 1 82 ? -11.484 2.977 -3.265 1.00 0.00 82 THR A CA 9
ATOM 14206 C C . THR A 1 82 ? -10.869 2.012 -4.272 1.00 0.00 82 THR A C 9
ATOM 14207 O O . THR A 1 82 ? -10.697 2.348 -5.445 1.00 0.00 82 THR A O 9
ATOM 14218 N N . LEU A 1 83 ? -10.540 0.811 -3.808 1.00 0.00 83 LEU A N 9
ATOM 14219 C CA . LEU A 1 83 ? -9.944 -0.204 -4.670 1.00 0.00 83 LEU A CA 9
ATOM 14220 C C . LEU A 1 83 ? -10.773 -0.399 -5.935 1.00 0.00 83 LEU A C 9
ATOM 14221 O O . LEU A 1 83 ? -10.228 -0.564 -7.027 1.00 0.00 83 LEU A O 9
ATOM 14237 N N . ASP A 1 84 ? -12.092 -0.378 -5.781 1.00 0.00 84 ASP A N 9
ATOM 14238 C CA . ASP A 1 84 ? -12.997 -0.549 -6.912 1.00 0.00 84 ASP A CA 9
ATOM 14239 C C . ASP A 1 84 ? -12.986 0.685 -7.809 1.00 0.00 84 ASP A C 9
ATOM 14240 O O . ASP A 1 84 ? -12.824 0.581 -9.025 1.00 0.00 84 ASP A O 9
ATOM 14249 N N . PHE A 1 85 ? -13.159 1.854 -7.200 1.00 0.00 85 PHE A N 9
ATOM 14250 C CA . PHE A 1 85 ? -13.172 3.109 -7.943 1.00 0.00 85 PHE A CA 9
ATOM 14251 C C . PHE A 1 85 ? -12.058 3.134 -8.987 1.00 0.00 85 PHE A C 9
ATOM 14252 O O . PHE A 1 85 ? -12.221 3.693 -10.071 1.00 0.00 85 PHE A O 9
ATOM 14269 N N . TYR A 1 86 ? -10.927 2.524 -8.650 1.00 0.00 86 TYR A N 9
ATOM 14270 C CA . TYR A 1 86 ? -9.785 2.478 -9.556 1.00 0.00 86 TYR A CA 9
ATOM 14271 C C . TYR A 1 86 ? -9.742 1.153 -10.311 1.00 0.00 86 TYR A C 9
ATOM 14272 O O . TYR A 1 86 ? -9.239 1.080 -11.432 1.00 0.00 86 TYR A O 9
ATOM 14290 N N . GLY A 1 87 ? -10.274 0.106 -9.688 1.00 0.00 87 GLY A N 9
ATOM 14291 C CA . GLY A 1 87 ? -10.286 -1.203 -10.315 1.00 0.00 87 GLY A CA 9
ATOM 14292 C C . GLY A 1 87 ? -9.124 -2.069 -9.871 1.00 0.00 87 GLY A C 9
ATOM 14293 O O . GLY A 1 87 ? -8.840 -3.099 -10.484 1.00 0.00 87 GLY A O 9
ATOM 14297 N N . ILE A 1 88 ? -8.450 -1.652 -8.805 1.00 0.00 88 ILE A N 9
ATOM 14298 C CA . ILE A 1 88 ? -7.313 -2.398 -8.281 1.00 0.00 88 ILE A CA 9
ATOM 14299 C C . ILE A 1 88 ? -7.676 -3.859 -8.041 1.00 0.00 88 ILE A C 9
ATOM 14300 O O . ILE A 1 88 ? -8.816 -4.177 -7.703 1.00 0.00 88 ILE A O 9
ATOM 14316 N N . GLN A 1 89 ? -6.699 -4.743 -8.215 1.00 0.00 89 GLN A N 9
ATOM 14317 C CA . GLN A 1 89 ? -6.917 -6.171 -8.016 1.00 0.00 89 GLN A CA 9
ATOM 14318 C C . GLN A 1 89 ? -5.786 -6.785 -7.197 1.00 0.00 89 GLN A C 9
ATOM 14319 O O . GLN A 1 89 ? -4.699 -6.220 -7.073 1.00 0.00 89 GLN A O 9
ATOM 14333 N N . PRO A 1 90 ? -6.046 -7.969 -6.623 1.00 0.00 90 PRO A N 9
ATOM 14334 C CA . PRO A 1 90 ? -5.062 -8.686 -5.806 1.00 0.00 90 PRO A CA 9
ATOM 14335 C C . PRO A 1 90 ? -3.905 -9.231 -6.638 1.00 0.00 90 PRO A C 9
ATOM 14336 O O . PRO A 1 90 ? -3.019 -9.907 -6.117 1.00 0.00 90 PRO A O 9
ATOM 14347 N N . GLY A 1 91 ? -3.921 -8.932 -7.933 1.00 0.00 91 GLY A N 9
ATOM 14348 C CA . GLY A 1 91 ? -2.868 -9.400 -8.815 1.00 0.00 91 GLY A CA 9
ATOM 14349 C C . GLY A 1 91 ? -2.065 -8.263 -9.414 1.00 0.00 91 GLY A C 9
ATOM 14350 O O . GLY A 1 91 ? -1.095 -8.492 -10.137 1.00 0.00 91 GLY A O 9
ATOM 14354 N N . SER A 1 92 ? -2.470 -7.033 -9.116 1.00 0.00 92 SER A N 9
ATOM 14355 C CA . SER A 1 92 ? -1.785 -5.855 -9.635 1.00 0.00 92 SER A CA 9
ATOM 14356 C C . SER A 1 92 ? -0.668 -5.417 -8.692 1.00 0.00 92 SER A C 9
ATOM 14357 O O . SER A 1 92 ? -0.504 -5.970 -7.604 1.00 0.00 92 SER A O 9
ATOM 14365 N N . THR A 1 93 ? 0.100 -4.418 -9.118 1.00 0.00 93 THR A N 9
ATOM 14366 C CA . THR A 1 93 ? 1.202 -3.906 -8.315 1.00 0.00 93 THR A CA 9
ATOM 14367 C C . THR A 1 93 ? 1.145 -2.386 -8.208 1.00 0.00 93 THR A C 9
ATOM 14368 O O . THR A 1 93 ? 1.005 -1.688 -9.213 1.00 0.00 93 THR A O 9
ATOM 14379 N N . VAL A 1 94 ? 1.253 -1.879 -6.984 1.00 0.00 94 VAL A N 9
ATOM 14380 C CA . VAL A 1 94 ? 1.216 -0.441 -6.747 1.00 0.00 94 VAL A CA 9
ATOM 14381 C C . VAL A 1 94 ? 2.601 0.097 -6.408 1.00 0.00 94 VAL A C 9
ATOM 14382 O O . VAL A 1 94 ? 3.350 -0.520 -5.649 1.00 0.00 94 VAL A O 9
ATOM 14395 N N . HIS A 1 95 ? 2.937 1.252 -6.975 1.00 0.00 95 HIS A N 9
ATOM 14396 C CA . HIS A 1 95 ? 4.234 1.874 -6.732 1.00 0.00 95 HIS A CA 9
ATOM 14397 C C . HIS A 1 95 ? 4.129 2.942 -5.647 1.00 0.00 95 HIS A C 9
ATOM 14398 O O . HIS A 1 95 ? 3.112 3.627 -5.532 1.00 0.00 95 HIS A O 9
ATOM 14413 N N . VAL A 1 96 ? 5.186 3.078 -4.853 1.00 0.00 96 VAL A N 9
ATOM 14414 C CA . VAL A 1 96 ? 5.213 4.063 -3.778 1.00 0.00 96 VAL A CA 9
ATOM 14415 C C . VAL A 1 96 ? 6.094 5.252 -4.144 1.00 0.00 96 VAL A C 9
ATOM 14416 O O . VAL A 1 96 ? 7.076 5.110 -4.874 1.00 0.00 96 VAL A O 9
ATOM 14429 N N . LEU A 1 97 ? 5.739 6.425 -3.631 1.00 0.00 97 LEU A N 9
ATOM 14430 C CA . LEU A 1 97 ? 6.498 7.640 -3.903 1.00 0.00 97 LEU A CA 9
ATOM 14431 C C . LEU A 1 97 ? 6.962 8.294 -2.605 1.00 0.00 97 LEU A C 9
ATOM 14432 O O . LEU A 1 97 ? 6.197 8.406 -1.647 1.00 0.00 97 LEU A O 9
ATOM 14448 N N . ARG A 1 98 ? 8.219 8.725 -2.582 1.00 0.00 98 ARG A N 9
ATOM 14449 C CA . ARG A 1 98 ? 8.785 9.369 -1.403 1.00 0.00 98 ARG A CA 9
ATOM 14450 C C . ARG A 1 98 ? 8.714 10.888 -1.526 1.00 0.00 98 ARG A C 9
ATOM 14451 O O . ARG A 1 98 ? 9.520 11.503 -2.224 1.00 0.00 98 ARG A O 9
ATOM 14472 N N . LYS A 1 99 ? 7.745 11.487 -0.843 1.00 0.00 99 LYS A N 9
ATOM 14473 C CA . LYS A 1 99 ? 7.568 12.934 -0.874 1.00 0.00 99 LYS A CA 9
ATOM 14474 C C . LYS A 1 99 ? 8.889 13.650 -0.606 1.00 0.00 99 LYS A C 9
ATOM 14475 O O . LYS A 1 99 ? 9.812 13.073 -0.030 1.00 0.00 99 LYS A O 9
ATOM 14494 N N . SER A 1 100 ? 8.971 14.908 -1.025 1.00 0.00 100 SER A N 9
ATOM 14495 C CA . SER A 1 100 ? 10.179 15.701 -0.831 1.00 0.00 100 SER A CA 9
ATOM 14496 C C . SER A 1 100 ? 9.948 16.801 0.201 1.00 0.00 100 SER A C 9
ATOM 14497 O O . SER A 1 100 ? 10.829 17.109 1.003 1.00 0.00 100 SER A O 9
ATOM 14505 N N . TRP A 1 101 ? 8.756 17.387 0.174 1.00 0.00 101 TRP A N 9
ATOM 14506 C CA . TRP A 1 101 ? 8.408 18.452 1.107 1.00 0.00 101 TRP A CA 9
ATOM 14507 C C . TRP A 1 101 ? 7.096 18.144 1.820 1.00 0.00 101 TRP A C 9
ATOM 14508 O O . TRP A 1 101 ? 6.114 17.752 1.190 1.00 0.00 101 TRP A O 9
ATOM 14529 N N . SER A 1 102 ? 7.086 18.324 3.137 1.00 0.00 102 SER A N 9
ATOM 14530 C CA . SER A 1 102 ? 5.895 18.061 3.936 1.00 0.00 102 SER A CA 9
ATOM 14531 C C . SER A 1 102 ? 4.634 18.469 3.180 1.00 0.00 102 SER A C 9
ATOM 14532 O O . SER A 1 102 ? 3.884 17.621 2.698 1.00 0.00 102 SER A O 9
ATOM 14540 N N . GLY A 1 103 ? 4.406 19.776 3.083 1.00 0.00 103 GLY A N 9
ATOM 14541 C CA . GLY A 1 103 ? 3.236 20.275 2.385 1.00 0.00 103 GLY A CA 9
ATOM 14542 C C . GLY A 1 103 ? 2.045 20.454 3.306 1.00 0.00 103 GLY A C 9
ATOM 14543 O O . GLY A 1 103 ? 1.125 19.637 3.334 1.00 0.00 103 GLY A O 9
ATOM 14547 N N . PRO A 1 104 ? 2.054 21.547 4.084 1.00 0.00 104 PRO A N 9
ATOM 14548 C CA . PRO A 1 104 ? 0.974 21.857 5.027 1.00 0.00 104 PRO A CA 9
ATOM 14549 C C . PRO A 1 104 ? -0.317 22.251 4.319 1.00 0.00 104 PRO A C 9
ATOM 14550 O O . PRO A 1 104 ? -0.303 22.635 3.149 1.00 0.00 104 PRO A O 9
ATOM 14561 N N . SER A 1 105 ? -1.433 22.154 5.035 1.00 0.00 105 SER A N 9
ATOM 14562 C CA . SER A 1 105 ? -2.734 22.498 4.474 1.00 0.00 105 SER A CA 9
ATOM 14563 C C . SER A 1 105 ? -3.115 23.933 4.826 1.00 0.00 105 SER A C 9
ATOM 14564 O O . SER A 1 105 ? -2.875 24.395 5.941 1.00 0.00 105 SER A O 9
ATOM 14572 N N . SER A 1 106 ? -3.712 24.633 3.865 1.00 0.00 106 SER A N 9
ATOM 14573 C CA . SER A 1 106 ? -4.124 26.016 4.071 1.00 0.00 106 SER A CA 9
ATOM 14574 C C . SER A 1 106 ? -5.631 26.108 4.286 1.00 0.00 106 SER A C 9
ATOM 14575 O O . SER A 1 106 ? -6.350 25.117 4.157 1.00 0.00 106 SER A O 9
ATOM 14583 N N . GLY A 1 107 ? -6.104 27.306 4.614 1.00 0.00 107 GLY A N 9
ATOM 14584 C CA . GLY A 1 107 ? -7.523 27.507 4.842 1.00 0.00 107 GLY A CA 9
ATOM 14585 C C . GLY A 1 107 ? -7.926 28.965 4.745 1.00 0.00 107 GLY A C 9
ATOM 14586 O O . GLY A 1 107 ? -7.245 29.841 5.279 1.00 0.00 107 GLY A O 9
ATOM 14590 N N . GLY A 1 1 ? -0.564 -39.708 15.918 1.00 0.00 1 GLY A N 10
ATOM 14591 C CA . GLY A 1 1 ? 0.007 -38.374 15.897 1.00 0.00 1 GLY A CA 10
ATOM 14592 C C . GLY A 1 1 ? -0.828 -37.398 15.092 1.00 0.00 1 GLY A C 10
ATOM 14593 O O . GLY A 1 1 ? -0.591 -37.204 13.900 1.00 0.00 1 GLY A O 10
ATOM 14597 N N . SER A 1 2 ? -1.810 -36.784 15.744 1.00 0.00 2 SER A N 10
ATOM 14598 C CA . SER A 1 2 ? -2.688 -35.828 15.080 1.00 0.00 2 SER A CA 10
ATOM 14599 C C . SER A 1 2 ? -1.905 -34.602 14.618 1.00 0.00 2 SER A C 10
ATOM 14600 O O . SER A 1 2 ? -1.472 -33.786 15.432 1.00 0.00 2 SER A O 10
ATOM 14608 N N . SER A 1 3 ? -1.728 -34.480 13.307 1.00 0.00 3 SER A N 10
ATOM 14609 C CA . SER A 1 3 ? -0.994 -33.357 12.736 1.00 0.00 3 SER A CA 10
ATOM 14610 C C . SER A 1 3 ? -1.685 -32.841 11.477 1.00 0.00 3 SER A C 10
ATOM 14611 O O . SER A 1 3 ? -2.219 -33.617 10.686 1.00 0.00 3 SER A O 10
ATOM 14619 N N . GLY A 1 4 ? -1.669 -31.524 11.298 1.00 0.00 4 GLY A N 10
ATOM 14620 C CA . GLY A 1 4 ? -2.296 -30.925 10.134 1.00 0.00 4 GLY A CA 10
ATOM 14621 C C . GLY A 1 4 ? -2.270 -29.410 10.177 1.00 0.00 4 GLY A C 10
ATOM 14622 O O . GLY A 1 4 ? -3.251 -28.756 9.822 1.00 0.00 4 GLY A O 10
ATOM 14626 N N . SER A 1 5 ? -1.146 -28.851 10.613 1.00 0.00 5 SER A N 10
ATOM 14627 C CA . SER A 1 5 ? -0.999 -27.403 10.706 1.00 0.00 5 SER A CA 10
ATOM 14628 C C . SER A 1 5 ? -0.265 -26.853 9.486 1.00 0.00 5 SER A C 10
ATOM 14629 O O . SER A 1 5 ? 0.938 -27.058 9.327 1.00 0.00 5 SER A O 10
ATOM 14637 N N . SER A 1 6 ? -1.000 -26.152 8.628 1.00 0.00 6 SER A N 10
ATOM 14638 C CA . SER A 1 6 ? -0.421 -25.575 7.420 1.00 0.00 6 SER A CA 10
ATOM 14639 C C . SER A 1 6 ? 0.681 -24.580 7.768 1.00 0.00 6 SER A C 10
ATOM 14640 O O . SER A 1 6 ? 1.756 -24.592 7.169 1.00 0.00 6 SER A O 10
ATOM 14648 N N . GLY A 1 7 ? 0.406 -23.717 8.743 1.00 0.00 7 GLY A N 10
ATOM 14649 C CA . GLY A 1 7 ? 1.383 -22.727 9.155 1.00 0.00 7 GLY A CA 10
ATO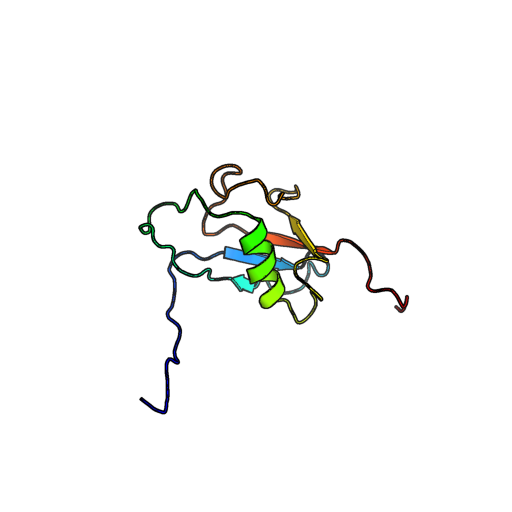M 14650 C C . GLY A 1 7 ? 0.742 -21.414 9.559 1.00 0.00 7 GLY A C 10
ATOM 14651 O O . GLY A 1 7 ? -0.482 -21.291 9.571 1.00 0.00 7 GLY A O 10
ATOM 14655 N N . MET A 1 8 ? 1.572 -20.431 9.893 1.00 0.00 8 MET A N 10
ATOM 14656 C CA . MET A 1 8 ? 1.078 -19.120 10.301 1.00 0.00 8 MET A CA 10
ATOM 14657 C C . MET A 1 8 ? -0.177 -18.745 9.520 1.00 0.00 8 MET A C 10
ATOM 14658 O O . MET A 1 8 ? -0.331 -19.119 8.357 1.00 0.00 8 MET A O 10
ATOM 14672 N N . SER A 1 9 ? -1.072 -18.005 10.166 1.00 0.00 9 SER A N 10
ATOM 14673 C CA . SER A 1 9 ? -2.316 -17.583 9.533 1.00 0.00 9 SER A CA 10
ATOM 14674 C C . SER A 1 9 ? -2.041 -16.902 8.196 1.00 0.00 9 SER A C 10
ATOM 14675 O O . SER A 1 9 ? -1.519 -15.787 8.149 1.00 0.00 9 SER A O 10
ATOM 14683 N N . LEU A 1 10 ? -2.396 -17.580 7.110 1.00 0.00 10 LEU A N 10
ATOM 14684 C CA . LEU A 1 10 ? -2.188 -17.042 5.770 1.00 0.00 10 LEU A CA 10
ATOM 14685 C C . LEU A 1 10 ? -3.360 -16.161 5.349 1.00 0.00 10 LEU A C 10
ATOM 14686 O O . LEU A 1 10 ? -4.467 -16.292 5.872 1.00 0.00 10 LEU A O 10
ATOM 14702 N N . SER A 1 11 ? -3.109 -15.265 4.400 1.00 0.00 11 SER A N 10
ATOM 14703 C CA . SER A 1 11 ? -4.142 -14.361 3.910 1.00 0.00 11 SER A CA 10
ATOM 14704 C C . SER A 1 11 ? -4.599 -14.765 2.511 1.00 0.00 11 SER A C 10
ATOM 14705 O O . SER A 1 11 ? -3.821 -15.305 1.725 1.00 0.00 11 SER A O 10
ATOM 14713 N N . ASP A 1 12 ? -5.865 -14.499 2.210 1.00 0.00 12 ASP A N 10
ATOM 14714 C CA . ASP A 1 12 ? -6.426 -14.833 0.906 1.00 0.00 12 ASP A CA 10
ATOM 14715 C C . ASP A 1 12 ? -6.085 -13.761 -0.124 1.00 0.00 12 ASP A C 10
ATOM 14716 O O . ASP A 1 12 ? -5.628 -14.067 -1.225 1.00 0.00 12 ASP A O 10
ATOM 14725 N N . TRP A 1 13 ? -6.311 -12.504 0.241 1.00 0.00 13 TRP A N 10
ATOM 14726 C CA . TRP A 1 13 ? -6.028 -11.386 -0.652 1.00 0.00 13 TRP A CA 10
ATOM 14727 C C . TRP A 1 13 ? -4.557 -10.993 -0.583 1.00 0.00 13 TRP A C 10
ATOM 14728 O O . TRP A 1 13 ? -4.011 -10.780 0.501 1.00 0.00 13 TRP A O 10
ATOM 14749 N N . HIS A 1 14 ? -3.919 -10.898 -1.745 1.00 0.00 14 HIS A N 10
ATOM 14750 C CA . HIS A 1 14 ? -2.509 -10.529 -1.816 1.00 0.00 14 HIS A CA 10
ATOM 14751 C C . HIS A 1 14 ? -2.289 -9.415 -2.834 1.00 0.00 14 HIS A C 10
ATOM 14752 O O . HIS A 1 14 ? -3.054 -9.274 -3.790 1.00 0.00 14 HIS A O 10
ATOM 14767 N N . LEU A 1 15 ? -1.242 -8.625 -2.624 1.00 0.00 15 LEU A N 10
ATOM 14768 C CA . LEU A 1 15 ? -0.922 -7.523 -3.523 1.00 0.00 15 LEU A CA 10
ATOM 14769 C C . LEU A 1 15 ? 0.587 -7.361 -3.671 1.00 0.00 15 LEU A C 10
ATOM 14770 O O . LEU A 1 15 ? 1.353 -7.764 -2.796 1.00 0.00 15 LEU A O 10
ATOM 14786 N N . ALA A 1 16 ? 1.007 -6.767 -4.783 1.00 0.00 16 ALA A N 10
ATOM 14787 C CA . ALA A 1 16 ? 2.425 -6.548 -5.043 1.00 0.00 16 ALA A CA 10
ATOM 14788 C C . ALA A 1 16 ? 2.834 -5.122 -4.688 1.00 0.00 16 ALA A C 10
ATOM 14789 O O . ALA A 1 16 ? 2.049 -4.186 -4.831 1.00 0.00 16 ALA A O 10
ATOM 14796 N N . VAL A 1 17 ? 4.070 -4.965 -4.222 1.00 0.00 17 VAL A N 10
ATOM 14797 C CA . VAL A 1 17 ? 4.584 -3.654 -3.847 1.00 0.00 17 VAL A CA 10
ATOM 14798 C C . VAL A 1 17 ? 5.941 -3.390 -4.490 1.00 0.00 17 VAL A C 10
ATOM 14799 O O . VAL A 1 17 ? 6.823 -4.249 -4.478 1.00 0.00 17 VAL A O 10
ATOM 14812 N N . LYS A 1 18 ? 6.101 -2.197 -5.051 1.00 0.00 18 LYS A N 10
ATOM 14813 C CA . LYS A 1 18 ? 7.351 -1.817 -5.699 1.00 0.00 18 LYS A CA 10
ATOM 14814 C C . LYS A 1 18 ? 7.765 -0.405 -5.298 1.00 0.00 18 LYS A C 10
ATOM 14815 O O . LYS A 1 18 ? 6.969 0.532 -5.378 1.00 0.00 18 LYS A O 10
ATOM 14834 N N . LEU A 1 19 ? 9.013 -0.258 -4.869 1.00 0.00 19 LEU A N 10
ATOM 14835 C CA . LEU A 1 19 ? 9.533 1.041 -4.457 1.00 0.00 19 LEU A CA 10
ATOM 14836 C C . LEU A 1 19 ? 9.921 1.881 -5.669 1.00 0.00 19 LEU A C 10
ATOM 14837 O O . LEU A 1 19 ? 10.861 1.550 -6.391 1.00 0.00 19 LEU A O 10
ATOM 14853 N N . ALA A 1 20 ? 9.192 2.971 -5.885 1.00 0.00 20 ALA A N 10
ATOM 14854 C CA . ALA A 1 20 ? 9.462 3.861 -7.007 1.00 0.00 20 ALA A CA 10
ATOM 14855 C C . ALA A 1 20 ? 10.869 4.442 -6.921 1.00 0.00 20 ALA A C 10
ATOM 14856 O O . ALA A 1 20 ? 11.552 4.594 -7.934 1.00 0.00 20 ALA A O 10
ATOM 14863 N N . ASP A 1 21 ? 11.297 4.766 -5.705 1.00 0.00 21 ASP A N 10
ATOM 14864 C CA . ASP A 1 21 ? 12.623 5.330 -5.486 1.00 0.00 21 ASP A CA 10
ATOM 14865 C C . ASP A 1 21 ? 13.709 4.337 -5.889 1.00 0.00 21 ASP A C 10
ATOM 14866 O O . ASP A 1 21 ? 14.762 4.726 -6.395 1.00 0.00 21 ASP A O 10
ATOM 14875 N N . GLN A 1 22 ? 13.446 3.055 -5.660 1.00 0.00 22 GLN A N 10
ATOM 14876 C CA . GLN A 1 22 ? 14.402 2.007 -5.998 1.00 0.00 22 GLN A CA 10
ATOM 14877 C C . GLN A 1 22 ? 13.763 0.957 -6.900 1.00 0.00 22 GLN A C 10
ATOM 14878 O O . GLN A 1 22 ? 13.178 -0.022 -6.436 1.00 0.00 22 GLN A O 10
ATOM 14892 N N . PRO A 1 23 ? 13.875 1.163 -8.221 1.00 0.00 23 PRO A N 10
ATOM 14893 C CA . PRO A 1 23 ? 13.313 0.244 -9.216 1.00 0.00 23 PRO A CA 10
ATOM 14894 C C . PRO A 1 23 ? 14.057 -1.086 -9.261 1.00 0.00 23 PRO A C 10
ATOM 14895 O O . PRO A 1 23 ? 13.590 -2.051 -9.869 1.00 0.00 23 PRO A O 10
ATOM 14906 N N . LEU A 1 24 ? 15.217 -1.133 -8.614 1.00 0.00 24 LEU A N 10
ATOM 14907 C CA . LEU A 1 24 ? 16.026 -2.346 -8.580 1.00 0.00 24 LEU A CA 10
ATOM 14908 C C . LEU A 1 24 ? 15.697 -3.186 -7.350 1.00 0.00 24 LEU A C 10
ATOM 14909 O O . LEU A 1 24 ? 15.850 -4.407 -7.361 1.00 0.00 24 LEU A O 10
ATOM 14925 N N . ALA A 1 25 ? 15.241 -2.523 -6.292 1.00 0.00 25 ALA A N 10
ATOM 14926 C CA . ALA A 1 25 ? 14.885 -3.209 -5.056 1.00 0.00 25 ALA A CA 10
ATOM 14927 C C . ALA A 1 25 ? 13.924 -4.362 -5.325 1.00 0.00 25 ALA A C 10
ATOM 14928 O O . ALA A 1 25 ? 13.165 -4.356 -6.294 1.00 0.00 25 ALA A O 10
ATOM 14935 N N . PRO A 1 26 ? 13.955 -5.376 -4.447 1.00 0.00 26 PRO A N 10
ATOM 14936 C CA . PRO A 1 26 ? 13.092 -6.555 -4.569 1.00 0.00 26 PRO A CA 10
ATOM 14937 C C . PRO A 1 26 ? 11.628 -6.233 -4.294 1.00 0.00 26 PRO A C 10
ATOM 14938 O O . PRO A 1 26 ? 11.315 -5.290 -3.566 1.00 0.00 26 PRO A O 10
ATOM 14949 N N . LYS A 1 27 ? 10.733 -7.020 -4.881 1.00 0.00 27 LYS A N 10
ATOM 14950 C CA . LYS A 1 27 ? 9.300 -6.821 -4.698 1.00 0.00 27 LYS A CA 10
ATOM 14951 C C . LYS A 1 27 ? 8.860 -7.276 -3.310 1.00 0.00 27 LYS A C 10
ATOM 14952 O O . LYS A 1 27 ? 9.505 -8.122 -2.690 1.00 0.00 27 LYS A O 10
ATOM 14971 N N . SER A 1 28 ? 7.758 -6.709 -2.828 1.00 0.00 28 SER A N 10
ATOM 14972 C CA . SER A 1 28 ? 7.234 -7.055 -1.512 1.00 0.00 28 SER A CA 10
ATOM 14973 C C . SER A 1 28 ? 5.736 -7.336 -1.581 1.00 0.00 28 SER A C 10
ATOM 14974 O O . SER A 1 28 ? 4.960 -6.508 -2.059 1.00 0.00 28 SER A O 10
ATOM 14982 N N . ILE A 1 29 ? 5.337 -8.509 -1.101 1.00 0.00 29 ILE A N 10
ATOM 14983 C CA . ILE A 1 29 ? 3.933 -8.899 -1.107 1.00 0.00 29 ILE A CA 10
ATOM 14984 C C . ILE A 1 29 ? 3.244 -8.494 0.192 1.00 0.00 29 ILE A C 10
ATOM 14985 O O . ILE A 1 29 ? 3.626 -8.939 1.275 1.00 0.00 29 ILE A O 10
ATOM 15001 N N . LEU A 1 30 ? 2.226 -7.648 0.077 1.00 0.00 30 LEU A N 10
ATOM 15002 C CA . LEU A 1 30 ? 1.482 -7.184 1.242 1.00 0.00 30 LEU A CA 10
ATOM 15003 C C . LEU A 1 30 ? 0.142 -7.904 1.355 1.00 0.00 30 LEU A C 10
ATOM 15004 O O . LEU A 1 30 ? -0.614 -7.982 0.387 1.00 0.00 30 LEU A O 10
ATOM 15020 N N . GLN A 1 31 ? -0.146 -8.425 2.543 1.00 0.00 31 GLN A N 10
ATOM 15021 C CA . GLN A 1 31 ? -1.396 -9.137 2.782 1.00 0.00 31 GLN A CA 10
ATOM 15022 C C . GLN A 1 31 ? -2.309 -8.339 3.706 1.00 0.00 31 GLN A C 10
ATOM 15023 O O . GLN A 1 31 ? -2.137 -8.348 4.926 1.00 0.00 31 GLN A O 10
ATOM 15037 N N . LEU A 1 32 ? -3.280 -7.648 3.118 1.00 0.00 32 LEU A N 10
ATOM 15038 C CA . LEU A 1 32 ? -4.221 -6.844 3.889 1.00 0.00 32 LEU A CA 10
ATOM 15039 C C . LEU A 1 32 ? -5.162 -7.731 4.698 1.00 0.00 32 LEU A C 10
ATOM 15040 O O . LEU A 1 32 ? -5.438 -8.875 4.338 1.00 0.00 32 LEU A O 10
ATOM 15056 N N . PRO A 1 33 ? -5.668 -7.192 5.818 1.00 0.00 33 PRO A N 10
ATOM 15057 C CA . PRO A 1 33 ? -6.587 -7.917 6.699 1.00 0.00 33 PRO A CA 10
ATOM 15058 C C . PRO A 1 33 ? -7.957 -8.125 6.063 1.00 0.00 33 PRO A C 10
ATOM 15059 O O . PRO A 1 33 ? -8.283 -7.502 5.053 1.00 0.00 33 PRO A O 10
ATOM 15070 N N . GLU A 1 34 ? -8.755 -9.004 6.661 1.00 0.00 34 GLU A N 10
ATOM 15071 C CA . GLU A 1 34 ? -10.091 -9.293 6.151 1.00 0.00 34 GLU A CA 10
ATOM 15072 C C . GLU A 1 34 ? -11.048 -8.143 6.450 1.00 0.00 34 GLU A C 10
ATOM 15073 O O . GLU A 1 34 ? -10.693 -7.188 7.142 1.00 0.00 34 GLU A O 10
ATOM 15085 N N . THR A 1 35 ? -12.264 -8.242 5.923 1.00 0.00 35 THR A N 10
ATOM 15086 C CA . THR A 1 35 ? -13.273 -7.210 6.131 1.00 0.00 35 THR A CA 10
ATOM 15087 C C . THR A 1 35 ? -14.451 -7.747 6.936 1.00 0.00 35 THR A C 10
ATOM 15088 O O . THR A 1 35 ? -14.899 -8.872 6.721 1.00 0.00 35 THR A O 10
ATOM 15099 N N . GLU A 1 36 ? -14.947 -6.934 7.863 1.00 0.00 36 GLU A N 10
ATOM 15100 C CA . GLU A 1 36 ? -16.073 -7.329 8.701 1.00 0.00 36 GLU A CA 10
ATOM 15101 C C . GLU A 1 36 ? -17.310 -7.612 7.852 1.00 0.00 36 GLU A C 10
ATOM 15102 O O . GLU A 1 36 ? -18.134 -8.460 8.198 1.00 0.00 36 GLU A O 10
ATOM 15114 N N . LEU A 1 37 ? -17.432 -6.897 6.740 1.00 0.00 37 LEU A N 10
ATOM 15115 C CA . LEU A 1 37 ? -18.568 -7.069 5.840 1.00 0.00 37 LEU A CA 10
ATOM 15116 C C . LEU A 1 37 ? -18.672 -8.516 5.367 1.00 0.00 37 LEU A C 10
ATOM 15117 O O . LEU A 1 37 ? -19.678 -9.185 5.601 1.00 0.00 37 LEU A O 10
ATOM 15133 N N . GLY A 1 38 ? -17.625 -8.992 4.701 1.00 0.00 38 GLY A N 10
ATOM 15134 C CA . GLY A 1 38 ? -17.618 -10.357 4.207 1.00 0.00 38 GLY A CA 10
ATOM 15135 C C . GLY A 1 38 ? -16.481 -10.617 3.239 1.00 0.00 38 GLY A C 10
ATOM 15136 O O . GLY A 1 38 ? -15.756 -9.697 2.862 1.00 0.00 38 GLY A O 10
ATOM 15140 N N . GLU A 1 39 ? -16.323 -11.875 2.839 1.00 0.00 39 GLU A N 10
ATOM 15141 C CA . GLU A 1 39 ? -15.263 -12.254 1.912 1.00 0.00 39 GLU A CA 10
ATOM 15142 C C . GLU A 1 39 ? -15.497 -11.637 0.536 1.00 0.00 39 GLU A C 10
ATOM 15143 O O . GLU A 1 39 ? -14.550 -11.339 -0.192 1.00 0.00 39 GLU A O 10
ATOM 15155 N N . TYR A 1 40 ? -16.765 -11.448 0.188 1.00 0.00 40 TYR A N 10
ATOM 15156 C CA . TYR A 1 40 ? -17.125 -10.869 -1.101 1.00 0.00 40 TYR A CA 10
ATOM 15157 C C . TYR A 1 40 ? -16.130 -9.788 -1.510 1.00 0.00 40 TYR A C 10
ATOM 15158 O O . TYR A 1 40 ? -15.480 -9.175 -0.664 1.00 0.00 40 TYR A O 10
ATOM 15176 N N . SER A 1 41 ? -16.017 -9.559 -2.815 1.00 0.00 41 SER A N 10
ATOM 15177 C CA . SER A 1 41 ? -15.100 -8.554 -3.338 1.00 0.00 41 SER A CA 10
ATOM 15178 C C . SER A 1 41 ? -15.001 -7.362 -2.390 1.00 0.00 41 SER A C 10
ATOM 15179 O O . SER A 1 41 ? -15.962 -6.612 -2.214 1.00 0.00 41 SER A O 10
ATOM 15187 N N . LEU A 1 42 ? -13.832 -7.194 -1.782 1.00 0.00 42 LEU A N 10
ATOM 15188 C CA . LEU A 1 42 ? -13.605 -6.094 -0.851 1.00 0.00 42 LEU A CA 10
ATOM 15189 C C . LEU A 1 42 ? -14.351 -4.841 -1.297 1.00 0.00 42 LEU A C 10
ATOM 15190 O O . LEU A 1 42 ? -15.315 -4.420 -0.658 1.00 0.00 42 LEU A O 10
ATOM 15206 N N . GLY A 1 43 ? -13.900 -4.250 -2.399 1.00 0.00 43 GLY A N 10
ATOM 15207 C CA . GLY A 1 43 ? -14.538 -3.052 -2.913 1.00 0.00 43 GLY A CA 10
ATOM 15208 C C . GLY A 1 43 ? -15.056 -2.152 -1.809 1.00 0.00 43 GLY A C 10
ATOM 15209 O O . GLY A 1 43 ? -16.241 -2.181 -1.479 1.00 0.00 43 GLY A O 10
ATOM 15213 N N . GLY A 1 44 ? -14.165 -1.350 -1.233 1.00 0.00 44 GLY A N 10
ATOM 15214 C CA . GLY A 1 44 ? -14.558 -0.450 -0.164 1.00 0.00 44 GLY A CA 10
ATOM 15215 C C . GLY A 1 44 ? -13.366 0.153 0.553 1.00 0.00 44 GLY A C 10
ATOM 15216 O O . GLY A 1 44 ? -13.432 1.281 1.041 1.00 0.00 44 GLY A O 10
ATOM 15220 N N . TYR A 1 45 ? -12.274 -0.601 0.619 1.00 0.00 45 TYR A N 10
ATOM 15221 C CA . TYR A 1 45 ? -11.064 -0.136 1.286 1.00 0.00 45 TYR A CA 10
ATOM 15222 C C . TYR A 1 45 ? -10.637 1.228 0.752 1.00 0.00 45 TYR A C 10
ATOM 15223 O O . TYR A 1 45 ? -10.643 1.463 -0.456 1.00 0.00 45 TYR A O 10
ATOM 15241 N N . SER A 1 46 ? -10.267 2.123 1.662 1.00 0.00 46 SER A N 10
ATOM 15242 C CA . SER A 1 46 ? -9.840 3.465 1.284 1.00 0.00 46 SER A CA 10
ATOM 15243 C C . SER A 1 46 ? -8.339 3.502 1.014 1.00 0.00 46 SER A C 10
ATOM 15244 O O . SER A 1 46 ? -7.537 3.086 1.850 1.00 0.00 46 SER A O 10
ATOM 15252 N N . ILE A 1 47 ? -7.969 4.001 -0.160 1.00 0.00 47 ILE A N 10
ATOM 15253 C CA . ILE A 1 47 ? -6.565 4.093 -0.542 1.00 0.00 47 ILE A CA 10
ATOM 15254 C C . ILE A 1 47 ? -5.688 4.421 0.662 1.00 0.00 47 ILE A C 10
ATOM 15255 O O . ILE A 1 47 ? -4.573 3.916 0.787 1.00 0.00 47 ILE A O 10
ATOM 15271 N N . SER A 1 48 ? -6.202 5.270 1.548 1.00 0.00 48 SER A N 10
ATOM 15272 C CA . SER A 1 48 ? -5.465 5.667 2.742 1.00 0.00 48 SER A CA 10
ATOM 15273 C C . SER A 1 48 ? -4.920 4.446 3.475 1.00 0.00 48 SER A C 10
ATOM 15274 O O . SER A 1 48 ? -3.726 4.363 3.765 1.00 0.00 48 SER A O 10
ATOM 15282 N N . PHE A 1 49 ? -5.804 3.499 3.773 1.00 0.00 49 PHE A N 10
ATOM 15283 C CA . PHE A 1 49 ? -5.413 2.281 4.474 1.00 0.00 49 PHE A CA 10
ATOM 15284 C C . PHE A 1 49 ? -4.114 1.718 3.904 1.00 0.00 49 PHE A C 10
ATOM 15285 O O . PHE A 1 49 ? -3.105 1.622 4.604 1.00 0.00 49 PHE A O 10
ATOM 15302 N N . LEU A 1 50 ? -4.148 1.347 2.629 1.00 0.00 50 LEU A N 10
ATOM 15303 C CA . LEU A 1 50 ? -2.974 0.793 1.962 1.00 0.00 50 LEU A CA 10
ATOM 15304 C C . LEU A 1 50 ? -1.736 1.638 2.248 1.00 0.00 50 LEU A C 10
ATOM 15305 O O . LEU A 1 50 ? -0.738 1.140 2.769 1.00 0.00 50 LEU A O 10
ATOM 15321 N N . LYS A 1 51 ? -1.809 2.919 1.904 1.00 0.00 51 LYS A N 10
ATOM 15322 C CA . LYS A 1 51 ? -0.696 3.835 2.126 1.00 0.00 51 LYS A CA 10
ATOM 15323 C C . LYS A 1 51 ? -0.080 3.619 3.505 1.00 0.00 51 LYS A C 10
ATOM 15324 O O . LYS A 1 51 ? 1.079 3.960 3.736 1.00 0.00 51 LYS A O 10
ATOM 15343 N N . GLN A 1 52 ? -0.864 3.050 4.415 1.00 0.00 52 GLN A N 10
ATOM 15344 C CA . GLN A 1 52 ? -0.394 2.789 5.770 1.00 0.00 52 GLN A CA 10
ATOM 15345 C C . GLN A 1 52 ? 0.262 1.415 5.864 1.00 0.00 52 GLN A C 10
ATOM 15346 O O . GLN A 1 52 ? 1.376 1.281 6.373 1.00 0.00 52 GLN A O 10
ATOM 15360 N N . LEU A 1 53 ? -0.434 0.398 5.370 1.00 0.00 53 LEU A N 10
ATOM 15361 C CA . LEU A 1 53 ? 0.080 -0.967 5.397 1.00 0.00 53 LEU A CA 10
ATOM 15362 C C . LEU A 1 53 ? 1.473 -1.036 4.778 1.00 0.00 53 LEU A C 10
ATOM 15363 O O . LEU A 1 53 ? 2.417 -1.521 5.403 1.00 0.00 53 LEU A O 10
ATOM 15379 N N . ILE A 1 54 ? 1.593 -0.547 3.548 1.00 0.00 54 ILE A N 10
ATOM 15380 C CA . ILE A 1 54 ? 2.870 -0.551 2.847 1.00 0.00 54 ILE A CA 10
ATOM 15381 C C . ILE A 1 54 ? 3.930 0.215 3.630 1.00 0.00 54 ILE A C 10
ATOM 15382 O O . ILE A 1 54 ? 5.010 -0.306 3.907 1.00 0.00 54 ILE A O 10
ATOM 15398 N N . ALA A 1 55 ? 3.613 1.455 3.987 1.00 0.00 55 ALA A N 10
ATOM 15399 C CA . ALA A 1 55 ? 4.536 2.293 4.743 1.00 0.00 55 ALA A CA 10
ATOM 15400 C C . ALA A 1 55 ? 4.995 1.592 6.017 1.00 0.00 55 ALA A C 10
ATOM 15401 O O . ALA A 1 55 ? 6.143 1.734 6.436 1.00 0.00 55 ALA A O 10
ATOM 15408 N N . GLY A 1 56 ? 4.090 0.836 6.630 1.00 0.00 56 GLY A N 10
ATOM 15409 C CA . GLY A 1 56 ? 4.421 0.125 7.851 1.00 0.00 56 GLY A CA 10
ATOM 15410 C C . GLY A 1 56 ? 5.338 -1.056 7.604 1.00 0.00 56 GLY A C 10
ATOM 15411 O O . GLY A 1 56 ? 6.097 -1.459 8.486 1.00 0.00 56 GLY A O 10
ATOM 15415 N N . LYS A 1 57 ? 5.267 -1.616 6.401 1.00 0.00 57 LYS A N 10
ATOM 15416 C CA . LYS A 1 57 ? 6.096 -2.760 6.039 1.00 0.00 57 LYS A CA 10
ATOM 15417 C C . LYS A 1 57 ? 7.436 -2.302 5.472 1.00 0.00 57 LYS A C 10
ATOM 15418 O O . LYS A 1 57 ? 8.451 -2.984 5.623 1.00 0.00 57 LYS A O 10
ATOM 15437 N N . LEU A 1 58 ? 7.434 -1.145 4.820 1.00 0.00 58 LEU A N 10
ATOM 15438 C CA . LEU A 1 58 ? 8.650 -0.595 4.232 1.00 0.00 58 LEU A CA 10
ATOM 15439 C C . LEU A 1 58 ? 9.232 0.505 5.113 1.00 0.00 58 LEU A C 10
ATOM 15440 O O . LEU A 1 58 ? 9.888 1.424 4.622 1.00 0.00 58 LEU A O 10
ATOM 15456 N N . GLN A 1 59 ? 8.989 0.404 6.416 1.00 0.00 59 GLN A N 10
ATOM 15457 C CA . GLN A 1 59 ? 9.491 1.390 7.365 1.00 0.00 59 GLN A CA 10
ATOM 15458 C C . GLN A 1 59 ? 10.998 1.572 7.216 1.00 0.00 59 GLN A C 10
ATOM 15459 O O . GLN A 1 59 ? 11.565 2.549 7.703 1.00 0.00 59 GLN A O 10
ATOM 15473 N N . GLU A 1 60 ? 11.639 0.625 6.539 1.00 0.00 60 GLU A N 10
ATOM 15474 C CA . GLU A 1 60 ? 13.081 0.681 6.327 1.00 0.00 60 GLU A CA 10
ATOM 15475 C C . GLU A 1 60 ? 13.454 1.863 5.437 1.00 0.00 60 GLU A C 10
ATOM 15476 O O . GLU A 1 60 ? 14.512 2.470 5.605 1.00 0.00 60 GLU A O 10
ATOM 15488 N N . SER A 1 61 ? 12.578 2.183 4.491 1.00 0.00 61 SER A N 10
ATOM 15489 C CA . SER A 1 61 ? 12.816 3.289 3.571 1.00 0.00 61 SER A CA 10
ATOM 15490 C C . SER A 1 61 ? 11.779 4.391 3.765 1.00 0.00 61 SER A C 10
ATOM 15491 O O . SER A 1 61 ? 12.110 5.577 3.775 1.00 0.00 61 SER A O 10
ATOM 15499 N N . VAL A 1 62 ? 10.521 3.990 3.919 1.00 0.00 62 VAL A N 10
ATOM 15500 C CA . VAL A 1 62 ? 9.434 4.941 4.115 1.00 0.00 62 VAL A CA 10
ATOM 15501 C C . VAL A 1 62 ? 9.423 5.479 5.541 1.00 0.00 62 VAL A C 10
ATOM 15502 O O . VAL A 1 62 ? 9.284 4.733 6.511 1.00 0.00 62 VAL A O 10
ATOM 15515 N N . PRO A 1 63 ? 9.573 6.805 5.675 1.00 0.00 63 PRO A N 10
ATOM 15516 C CA . PRO A 1 63 ? 9.583 7.472 6.980 1.00 0.00 63 PRO A CA 10
ATOM 15517 C C . PRO A 1 63 ? 8.212 7.462 7.648 1.00 0.00 63 PRO A C 10
ATOM 15518 O O . PRO A 1 63 ? 8.080 7.074 8.809 1.00 0.00 63 PRO A O 10
ATOM 15529 N N . ASP A 1 64 ? 7.196 7.889 6.907 1.00 0.00 64 ASP A N 10
ATOM 15530 C CA . ASP A 1 64 ? 5.834 7.927 7.427 1.00 0.00 64 ASP A CA 10
ATOM 15531 C C . ASP A 1 64 ? 4.818 7.728 6.306 1.00 0.00 64 ASP A C 10
ATOM 15532 O O . ASP A 1 64 ? 5.047 8.100 5.155 1.00 0.00 64 ASP A O 10
ATOM 15541 N N . PRO A 1 65 ? 3.670 7.125 6.648 1.00 0.00 65 PRO A N 10
ATOM 15542 C CA . PRO A 1 65 ? 2.597 6.862 5.684 1.00 0.00 65 PRO A CA 10
ATOM 15543 C C . PRO A 1 65 ? 1.904 8.140 5.225 1.00 0.00 65 PRO A C 10
ATOM 15544 O O . PRO A 1 65 ? 1.117 8.124 4.279 1.00 0.00 65 PRO A O 10
ATOM 15555 N N . GLU A 1 66 ? 2.201 9.245 5.902 1.00 0.00 66 GLU A N 10
ATOM 15556 C CA . GLU A 1 66 ? 1.605 10.532 5.562 1.00 0.00 66 GLU A CA 10
ATOM 15557 C C . GLU A 1 66 ? 2.528 11.335 4.650 1.00 0.00 66 GLU A C 10
ATOM 15558 O O . GLU A 1 66 ? 2.075 12.183 3.881 1.00 0.00 66 GLU A O 10
ATOM 15570 N N . LEU A 1 67 ? 3.825 11.063 4.743 1.00 0.00 67 LEU A N 10
ATOM 15571 C CA . LEU A 1 67 ? 4.814 11.760 3.928 1.00 0.00 67 LEU A CA 10
ATOM 15572 C C . LEU A 1 67 ? 5.083 11.002 2.632 1.00 0.00 67 LEU A C 10
ATOM 15573 O O . LEU A 1 67 ? 6.114 11.200 1.988 1.00 0.00 67 LEU A O 10
ATOM 15589 N N . ILE A 1 68 ? 4.149 10.135 2.255 1.00 0.00 68 ILE A N 10
ATOM 15590 C CA . ILE A 1 68 ? 4.285 9.350 1.034 1.00 0.00 68 ILE A CA 10
ATOM 15591 C C . ILE A 1 68 ? 2.945 9.208 0.320 1.00 0.00 68 ILE A C 10
ATOM 15592 O O . ILE A 1 68 ? 1.898 9.556 0.867 1.00 0.00 68 ILE A O 10
ATOM 15608 N N . ASP A 1 69 ? 2.985 8.694 -0.904 1.00 0.00 69 ASP A N 10
ATOM 15609 C CA . ASP A 1 69 ? 1.774 8.503 -1.693 1.00 0.00 69 ASP A CA 10
ATOM 15610 C C . ASP A 1 69 ? 1.809 7.167 -2.429 1.00 0.00 69 ASP A C 10
ATOM 15611 O O . ASP A 1 69 ? 2.768 6.403 -2.305 1.00 0.00 69 ASP A O 10
ATOM 15620 N N . LEU A 1 70 ? 0.759 6.891 -3.194 1.00 0.00 70 LEU A N 10
ATOM 15621 C CA . LEU A 1 70 ? 0.669 5.646 -3.949 1.00 0.00 70 LEU A CA 10
ATOM 15622 C C . LEU A 1 70 ? 0.428 5.924 -5.429 1.00 0.00 70 LEU A C 10
ATOM 15623 O O . LEU A 1 70 ? -0.372 6.789 -5.786 1.00 0.00 70 LEU A O 10
ATOM 15639 N N . ILE A 1 71 ? 1.123 5.182 -6.286 1.00 0.00 71 ILE A N 10
ATOM 15640 C CA . ILE A 1 71 ? 0.982 5.347 -7.727 1.00 0.00 71 ILE A CA 10
ATOM 15641 C C . ILE A 1 71 ? 0.511 4.054 -8.384 1.00 0.00 71 ILE A C 10
ATOM 15642 O O . ILE A 1 71 ? 1.051 2.979 -8.121 1.00 0.00 71 ILE A O 10
ATOM 15658 N N . TYR A 1 72 ? -0.497 4.166 -9.242 1.00 0.00 72 TYR A N 10
ATOM 15659 C CA . TYR A 1 72 ? -1.041 3.005 -9.938 1.00 0.00 72 TYR A CA 10
ATOM 15660 C C . TYR A 1 72 ? -1.435 3.362 -11.368 1.00 0.00 72 TYR A C 10
ATOM 15661 O O . TYR A 1 72 ? -1.916 4.464 -11.634 1.00 0.00 72 TYR A O 10
ATOM 15679 N N . CYS A 1 73 ? -1.228 2.423 -12.283 1.00 0.00 73 CYS A N 10
ATOM 15680 C CA . CYS A 1 73 ? -1.560 2.637 -13.687 1.00 0.00 73 CYS A CA 10
ATOM 15681 C C . CYS A 1 73 ? -0.984 3.957 -14.188 1.00 0.00 73 CYS A C 10
ATOM 15682 O O . CYS A 1 73 ? -1.501 4.555 -15.130 1.00 0.00 73 CYS A O 10
ATOM 15690 N N . GLY A 1 74 ? 0.091 4.408 -13.548 1.00 0.00 74 GLY A N 10
ATOM 15691 C CA . GLY A 1 74 ? 0.719 5.656 -13.941 1.00 0.00 74 GLY A CA 10
ATOM 15692 C C . GLY A 1 74 ? -0.038 6.870 -13.438 1.00 0.00 74 GLY A C 10
ATOM 15693 O O . GLY A 1 74 ? 0.024 7.942 -14.040 1.00 0.00 74 GLY A O 10
ATOM 15697 N N . ARG A 1 75 ? -0.757 6.701 -12.333 1.00 0.00 75 ARG A N 10
ATOM 15698 C CA . ARG A 1 75 ? -1.531 7.790 -11.751 1.00 0.00 75 ARG A CA 10
ATOM 15699 C C . ARG A 1 75 ? -1.594 7.663 -10.232 1.00 0.00 75 ARG A C 10
ATOM 15700 O O . ARG A 1 75 ? -1.870 6.588 -9.699 1.00 0.00 75 ARG A O 10
ATOM 15721 N N . LYS A 1 76 ? -1.334 8.766 -9.539 1.00 0.00 76 LYS A N 10
ATOM 15722 C CA . LYS A 1 76 ? -1.362 8.780 -8.082 1.00 0.00 76 LYS A CA 10
ATOM 15723 C C . LYS A 1 76 ? -2.785 8.604 -7.562 1.00 0.00 76 LYS A C 10
ATOM 15724 O O . LYS A 1 76 ? -3.700 9.317 -7.975 1.00 0.00 76 LYS A O 10
ATOM 15743 N N . LEU A 1 77 ? -2.965 7.651 -6.654 1.00 0.00 77 LEU A N 10
ATOM 15744 C CA . LEU A 1 77 ? -4.277 7.382 -6.077 1.00 0.00 77 LEU A CA 10
ATOM 15745 C C . LEU A 1 77 ? -4.461 8.142 -4.767 1.00 0.00 77 LEU A C 10
ATOM 15746 O O . LEU A 1 77 ? -3.771 7.879 -3.782 1.00 0.00 77 LEU A O 10
ATOM 15762 N N . LYS A 1 78 ? -5.399 9.083 -4.762 1.00 0.00 78 LYS A N 10
ATOM 15763 C CA . LYS A 1 78 ? -5.678 9.879 -3.572 1.00 0.00 78 LYS A CA 10
ATOM 15764 C C . LYS A 1 78 ? -6.214 9.003 -2.445 1.00 0.00 78 LYS A C 10
ATOM 15765 O O . LYS A 1 78 ? -6.415 7.801 -2.621 1.00 0.00 78 LYS A O 10
ATOM 15784 N N . ASP A 1 79 ? -6.445 9.612 -1.287 1.00 0.00 79 ASP A N 10
ATOM 15785 C CA . ASP A 1 79 ? -6.961 8.887 -0.131 1.00 0.00 79 ASP A CA 10
ATOM 15786 C C . ASP A 1 79 ? -8.481 8.992 -0.058 1.00 0.00 79 ASP A C 10
ATOM 15787 O O . ASP A 1 79 ? -9.093 8.597 0.935 1.00 0.00 79 ASP A O 10
ATOM 15796 N N . ASP A 1 80 ? -9.083 9.528 -1.113 1.00 0.00 80 ASP A N 10
ATOM 15797 C CA . ASP A 1 80 ? -10.532 9.685 -1.169 1.00 0.00 80 ASP A CA 10
ATOM 15798 C C . ASP A 1 80 ? -11.156 8.647 -2.097 1.00 0.00 80 ASP A C 10
ATOM 15799 O O . ASP A 1 80 ? -12.375 8.603 -2.262 1.00 0.00 80 ASP A O 10
ATOM 15808 N N . GLN A 1 81 ? -10.312 7.816 -2.699 1.00 0.00 81 GLN A N 10
ATOM 15809 C CA . GLN A 1 81 ? -10.782 6.780 -3.612 1.00 0.00 81 GLN A CA 10
ATOM 15810 C C . GLN A 1 81 ? -10.782 5.415 -2.932 1.00 0.00 81 GLN A C 10
ATOM 15811 O O . GLN A 1 81 ? -10.286 5.266 -1.814 1.00 0.00 81 GLN A O 10
ATOM 15825 N N . THR A 1 82 ? -11.342 4.420 -3.613 1.00 0.00 82 THR A N 10
ATOM 15826 C CA . THR A 1 82 ? -11.408 3.068 -3.074 1.00 0.00 82 THR A CA 10
ATOM 15827 C C . THR A 1 82 ? -10.889 2.048 -4.082 1.00 0.00 82 THR A C 10
ATOM 15828 O O . THR A 1 82 ? -10.994 2.248 -5.293 1.00 0.00 82 THR A O 10
ATOM 15839 N N . LEU A 1 83 ? -10.328 0.956 -3.576 1.00 0.00 83 LEU A N 10
ATOM 15840 C CA . LEU A 1 83 ? -9.793 -0.097 -4.432 1.00 0.00 83 LEU A CA 10
ATOM 15841 C C . LEU A 1 83 ? -10.670 -0.296 -5.664 1.00 0.00 83 LEU A C 10
ATOM 15842 O O . LEU A 1 83 ? -10.168 -0.483 -6.772 1.00 0.00 83 LEU A O 10
ATOM 15858 N N . ASP A 1 84 ? -11.982 -0.252 -5.462 1.00 0.00 84 ASP A N 10
ATOM 15859 C CA . ASP A 1 84 ? -12.931 -0.424 -6.557 1.00 0.00 84 ASP A CA 10
ATOM 15860 C C . ASP A 1 84 ? -12.973 0.820 -7.440 1.00 0.00 84 ASP A C 10
ATOM 15861 O O . ASP A 1 84 ? -12.872 0.729 -8.663 1.00 0.00 84 ASP A O 10
ATOM 15870 N N . PHE A 1 85 ? -13.124 1.981 -6.811 1.00 0.00 85 PHE A N 10
ATOM 15871 C CA . PHE A 1 85 ? -13.182 3.243 -7.539 1.00 0.00 85 PHE A CA 10
ATOM 15872 C C . PHE A 1 85 ? -12.151 3.269 -8.664 1.00 0.00 85 PHE A C 10
ATOM 15873 O O . PHE A 1 85 ? -12.433 3.733 -9.769 1.00 0.00 85 PHE A O 10
ATOM 15890 N N . TYR A 1 86 ? -10.955 2.770 -8.373 1.00 0.00 86 TYR A N 10
ATOM 15891 C CA . TYR A 1 86 ? -9.880 2.738 -9.358 1.00 0.00 86 TYR A CA 10
ATOM 15892 C C . TYR A 1 86 ? -9.917 1.444 -10.164 1.00 0.00 86 TYR A C 10
ATOM 15893 O O . TYR A 1 86 ? -9.427 1.387 -11.291 1.00 0.00 86 TYR A O 10
ATOM 15911 N N . GLY A 1 87 ? -10.503 0.405 -9.577 1.00 0.00 87 GLY A N 10
ATOM 15912 C CA . GLY A 1 87 ? -10.594 -0.876 -10.253 1.00 0.00 87 GLY A CA 10
ATOM 15913 C C . GLY A 1 87 ? -9.386 -1.754 -9.998 1.00 0.00 87 GLY A C 10
ATOM 15914 O O . GLY A 1 87 ? -9.032 -2.591 -10.829 1.00 0.00 87 GLY A O 10
ATOM 15918 N N . ILE A 1 88 ? -8.750 -1.563 -8.847 1.00 0.00 88 ILE A N 10
ATOM 15919 C CA . ILE A 1 88 ? -7.574 -2.344 -8.485 1.00 0.00 88 ILE A CA 10
ATOM 15920 C C . ILE A 1 88 ? -7.953 -3.780 -8.139 1.00 0.00 88 ILE A C 10
ATOM 15921 O O . ILE A 1 88 ? -8.861 -4.017 -7.343 1.00 0.00 88 ILE A O 10
ATOM 15937 N N . GLN A 1 89 ? -7.249 -4.734 -8.740 1.00 0.00 89 GLN A N 10
ATOM 15938 C CA . GLN A 1 89 ? -7.512 -6.147 -8.494 1.00 0.00 89 GLN A CA 10
ATOM 15939 C C . GLN A 1 89 ? -6.419 -6.760 -7.624 1.00 0.00 89 GLN A C 10
ATOM 15940 O O . GLN A 1 89 ? -5.283 -6.288 -7.588 1.00 0.00 89 GLN A O 10
ATOM 15954 N N . PRO A 1 90 ? -6.770 -7.836 -6.905 1.00 0.00 90 PRO A N 10
ATOM 15955 C CA . PRO A 1 90 ? -5.833 -8.537 -6.022 1.00 0.00 90 PRO A CA 10
ATOM 15956 C C . PRO A 1 90 ? -4.754 -9.285 -6.797 1.00 0.00 90 PRO A C 10
ATOM 15957 O O . PRO A 1 90 ? -4.906 -10.464 -7.111 1.00 0.00 90 PRO A O 10
ATOM 15968 N N . GLY A 1 91 ? -3.662 -8.590 -7.103 1.00 0.00 91 GLY A N 10
ATOM 15969 C CA . GLY A 1 91 ? -2.573 -9.205 -7.839 1.00 0.00 91 GLY A CA 10
ATOM 15970 C C . GLY A 1 91 ? -1.763 -8.195 -8.627 1.00 0.00 91 GLY A C 10
ATOM 15971 O O . GLY A 1 91 ? -0.672 -8.503 -9.108 1.00 0.00 91 GLY A O 10
ATOM 15975 N N . SER A 1 92 ? -2.297 -6.985 -8.762 1.00 0.00 92 SER A N 10
ATOM 15976 C CA . SER A 1 92 ? -1.618 -5.928 -9.502 1.00 0.00 92 SER A CA 10
ATOM 15977 C C . SER A 1 92 ? -0.402 -5.421 -8.733 1.00 0.00 92 SER A C 10
ATOM 15978 O O . SER A 1 92 ? -0.057 -5.948 -7.674 1.00 0.00 92 SER A O 10
ATOM 15986 N N . THR A 1 93 ? 0.245 -4.393 -9.272 1.00 0.00 93 THR A N 10
ATOM 15987 C CA . THR A 1 93 ? 1.424 -3.814 -8.639 1.00 0.00 93 THR A CA 10
ATOM 15988 C C . THR A 1 93 ? 1.269 -2.308 -8.462 1.00 0.00 93 THR A C 10
ATOM 15989 O O . THR A 1 93 ? 0.877 -1.600 -9.390 1.00 0.00 93 THR A O 10
ATOM 16000 N N . VAL A 1 94 ? 1.578 -1.823 -7.263 1.00 0.00 94 VAL A N 10
ATOM 16001 C CA . VAL A 1 94 ? 1.475 -0.400 -6.964 1.00 0.00 94 VAL A CA 10
ATOM 16002 C C . VAL A 1 94 ? 2.822 0.171 -6.537 1.00 0.00 94 VAL A C 10
ATOM 16003 O O . VAL A 1 94 ? 3.477 -0.359 -5.638 1.00 0.00 94 VAL A O 10
ATOM 16016 N N . HIS A 1 95 ? 3.232 1.256 -7.186 1.00 0.00 95 HIS A N 10
ATOM 16017 C CA . HIS A 1 95 ? 4.502 1.901 -6.872 1.00 0.00 95 HIS A CA 10
ATOM 16018 C C . HIS A 1 95 ? 4.316 2.980 -5.810 1.00 0.00 95 HIS A C 10
ATOM 16019 O O . HIS A 1 95 ? 3.403 3.801 -5.898 1.00 0.00 95 HIS A O 10
ATOM 16034 N N . VAL A 1 96 ? 5.187 2.972 -4.805 1.00 0.00 96 VAL A N 10
ATOM 16035 C CA . VAL A 1 96 ? 5.118 3.949 -3.726 1.00 0.00 96 VAL A CA 10
ATOM 16036 C C . VAL A 1 96 ? 6.085 5.103 -3.968 1.00 0.00 96 VAL A C 10
ATOM 16037 O O . VAL A 1 96 ? 7.263 4.891 -4.259 1.00 0.00 96 VAL A O 10
ATOM 16050 N N . LEU A 1 97 ? 5.580 6.326 -3.844 1.00 0.00 97 LEU A N 10
ATOM 16051 C CA . LEU A 1 97 ? 6.399 7.516 -4.049 1.00 0.00 97 LEU A CA 10
ATOM 16052 C C . LEU A 1 97 ? 6.356 8.424 -2.824 1.00 0.00 97 LEU A C 10
ATOM 16053 O O . LEU A 1 97 ? 5.292 8.906 -2.434 1.00 0.00 97 LEU A O 10
ATOM 16069 N N . ARG A 1 98 ? 7.518 8.655 -2.224 1.00 0.00 98 ARG A N 10
ATOM 16070 C CA . ARG A 1 98 ? 7.613 9.507 -1.044 1.00 0.00 98 ARG A CA 10
ATOM 16071 C C . ARG A 1 98 ? 7.708 10.977 -1.441 1.00 0.00 98 ARG A C 10
ATOM 16072 O O . ARG A 1 98 ? 8.347 11.324 -2.434 1.00 0.00 98 ARG A O 10
ATOM 16093 N N . LYS A 1 99 ? 7.066 11.838 -0.658 1.00 0.00 99 LYS A N 10
ATOM 16094 C CA . LYS A 1 99 ? 7.077 13.272 -0.926 1.00 0.00 99 LYS A CA 10
ATOM 16095 C C . LYS A 1 99 ? 8.428 13.882 -0.567 1.00 0.00 99 LYS A C 10
ATOM 16096 O O . LYS A 1 99 ? 8.895 13.756 0.566 1.00 0.00 99 LYS A O 10
ATOM 16115 N N . SER A 1 100 ? 9.051 14.543 -1.537 1.00 0.00 100 SER A N 10
ATOM 16116 C CA . SER A 1 100 ? 10.350 15.171 -1.322 1.00 0.00 100 SER A CA 10
ATOM 16117 C C . SER A 1 100 ? 10.185 16.602 -0.820 1.00 0.00 100 SER A C 10
ATOM 16118 O O . SER A 1 100 ? 9.974 17.527 -1.606 1.00 0.00 100 SER A O 10
ATOM 16126 N N . TRP A 1 101 ? 10.282 16.777 0.492 1.00 0.00 101 TRP A N 10
ATOM 16127 C CA . TRP A 1 101 ? 10.144 18.096 1.100 1.00 0.00 101 TRP A CA 10
ATOM 16128 C C . TRP A 1 101 ? 10.636 18.084 2.544 1.00 0.00 101 TRP A C 10
ATOM 16129 O O . TRP A 1 101 ? 10.757 17.025 3.159 1.00 0.00 101 TRP A O 10
ATOM 16150 N N . SER A 1 102 ? 10.917 19.268 3.078 1.00 0.00 102 SER A N 10
ATOM 16151 C CA . SER A 1 102 ? 11.399 19.392 4.449 1.00 0.00 102 SER A CA 10
ATOM 16152 C C . SER A 1 102 ? 10.462 18.681 5.421 1.00 0.00 102 SER A C 10
ATOM 16153 O O . SER A 1 102 ? 9.427 18.147 5.025 1.00 0.00 102 SER A O 10
ATOM 16161 N N . GLY A 1 103 ? 10.835 18.678 6.697 1.00 0.00 103 GLY A N 10
ATOM 16162 C CA . GLY A 1 103 ? 10.019 18.030 7.707 1.00 0.00 103 GLY A CA 10
ATOM 16163 C C . GLY A 1 103 ? 9.431 19.015 8.698 1.00 0.00 103 GLY A C 10
ATOM 16164 O O . GLY A 1 103 ? 10.146 19.644 9.478 1.00 0.00 103 GLY A O 10
ATOM 16168 N N . PRO A 1 104 ? 8.098 19.161 8.674 1.00 0.00 104 PRO A N 10
ATOM 16169 C CA . PRO A 1 104 ? 7.386 20.076 9.571 1.00 0.00 104 PRO A CA 10
ATOM 16170 C C . PRO A 1 104 ? 7.406 19.601 11.020 1.00 0.00 104 PRO A C 10
ATOM 16171 O O . PRO A 1 104 ? 7.111 20.366 11.938 1.00 0.00 104 PRO A O 10
ATOM 16182 N N . SER A 1 105 ? 7.757 18.335 11.218 1.00 0.00 105 SER A N 10
ATOM 16183 C CA . SER A 1 105 ? 7.813 17.757 12.556 1.00 0.00 105 SER A CA 10
ATOM 16184 C C . SER A 1 105 ? 8.273 18.794 13.576 1.00 0.00 105 SER A C 10
ATOM 16185 O O . SER A 1 105 ? 9.420 19.240 13.551 1.00 0.00 105 SER A O 10
ATOM 16193 N N . SER A 1 106 ? 7.368 19.173 14.474 1.00 0.00 106 SER A N 10
ATOM 16194 C CA . SER A 1 106 ? 7.678 20.160 15.501 1.00 0.00 106 SER A CA 10
ATOM 16195 C C . SER A 1 106 ? 8.539 19.547 16.601 1.00 0.00 106 SER A C 10
ATOM 16196 O O . SER A 1 106 ? 8.567 18.330 16.777 1.00 0.00 106 SER A O 10
ATOM 16204 N N . GLY A 1 107 ? 9.241 20.401 17.340 1.00 0.00 107 GLY A N 10
ATOM 16205 C CA . GLY A 1 107 ? 10.094 19.926 18.414 1.00 0.00 107 GLY A CA 10
ATOM 16206 C C . GLY A 1 107 ? 11.538 19.768 17.981 1.00 0.00 107 GLY A C 10
ATOM 16207 O O . GLY A 1 107 ? 12.240 20.756 17.766 1.00 0.00 107 GLY A O 10
ATOM 16211 N N . GLY A 1 1 ? 17.346 -6.293 22.689 1.00 0.00 1 GLY A N 11
ATOM 16212 C CA . GLY A 1 1 ? 16.365 -6.925 23.551 1.00 0.00 1 GLY A CA 11
ATOM 16213 C C . GLY A 1 1 ? 15.641 -8.067 22.865 1.00 0.00 1 GLY A C 11
ATOM 16214 O O . GLY A 1 1 ? 15.387 -8.016 21.662 1.00 0.00 1 GLY A O 11
ATOM 16218 N N . SER A 1 2 ? 15.308 -9.100 23.632 1.00 0.00 2 SER A N 11
ATOM 16219 C CA . SER A 1 2 ? 14.614 -10.262 23.090 1.00 0.00 2 SER A CA 11
ATOM 16220 C C . SER A 1 2 ? 13.241 -9.872 22.552 1.00 0.00 2 SER A C 11
ATOM 16221 O O . SER A 1 2 ? 12.432 -9.272 23.260 1.00 0.00 2 SER A O 11
ATOM 16229 N N . SER A 1 3 ? 12.985 -10.218 21.295 1.00 0.00 3 SER A N 11
ATOM 16230 C CA . SER A 1 3 ? 11.711 -9.902 20.659 1.00 0.00 3 SER A CA 11
ATOM 16231 C C . SER A 1 3 ? 10.931 -11.174 20.342 1.00 0.00 3 SER A C 11
ATOM 16232 O O . SER A 1 3 ? 11.478 -12.132 19.797 1.00 0.00 3 SER A O 11
ATOM 16240 N N . GLY A 1 4 ? 9.647 -11.176 20.689 1.00 0.00 4 GLY A N 11
ATOM 16241 C CA . GLY A 1 4 ? 8.812 -12.335 20.434 1.00 0.00 4 GLY A CA 11
ATOM 16242 C C . GLY A 1 4 ? 7.771 -12.075 19.363 1.00 0.00 4 GLY A C 11
ATOM 16243 O O . GLY A 1 4 ? 7.037 -11.089 19.427 1.00 0.00 4 GLY A O 11
ATOM 16247 N N . SER A 1 5 ? 7.708 -12.961 18.374 1.00 0.00 5 SER A N 11
ATOM 16248 C CA . SER A 1 5 ? 6.753 -12.820 17.281 1.00 0.00 5 SER A CA 11
ATOM 16249 C C . SER A 1 5 ? 5.423 -13.477 17.634 1.00 0.00 5 SER A C 11
ATOM 16250 O O . SER A 1 5 ? 5.385 -14.504 18.311 1.00 0.00 5 SER A O 11
ATOM 16258 N N . SER A 1 6 ? 4.332 -12.877 17.169 1.00 0.00 6 SER A N 11
ATOM 16259 C CA . SER A 1 6 ? 2.998 -13.401 17.438 1.00 0.00 6 SER A CA 11
ATOM 16260 C C . SER A 1 6 ? 2.424 -14.087 16.202 1.00 0.00 6 SER A C 11
ATOM 16261 O O . SER A 1 6 ? 1.954 -15.222 16.270 1.00 0.00 6 SER A O 11
ATOM 16269 N N . GLY A 1 7 ? 2.467 -13.389 15.071 1.00 0.00 7 GLY A N 11
ATOM 16270 C CA . GLY A 1 7 ? 1.949 -13.946 13.835 1.00 0.00 7 GLY A CA 11
ATOM 16271 C C . GLY A 1 7 ? 0.449 -13.775 13.706 1.00 0.00 7 GLY A C 11
ATOM 16272 O O . GLY A 1 7 ? -0.318 -14.385 14.451 1.00 0.00 7 GLY A O 11
ATOM 16276 N N . MET A 1 8 ? 0.029 -12.942 12.760 1.00 0.00 8 MET A N 11
ATOM 16277 C CA . MET A 1 8 ? -1.391 -12.692 12.537 1.00 0.00 8 MET A CA 11
ATOM 16278 C C . MET A 1 8 ? -1.976 -13.710 11.564 1.00 0.00 8 MET A C 11
ATOM 16279 O O . MET A 1 8 ? -1.248 -14.331 10.789 1.00 0.00 8 MET A O 11
ATOM 16293 N N . SER A 1 9 ? -3.293 -13.878 11.611 1.00 0.00 9 SER A N 11
ATOM 16294 C CA . SER A 1 9 ? -3.975 -14.825 10.737 1.00 0.00 9 SER A CA 11
ATOM 16295 C C . SER A 1 9 ? -3.525 -14.649 9.290 1.00 0.00 9 SER A C 11
ATOM 16296 O O . SER A 1 9 ? -2.779 -13.724 8.967 1.00 0.00 9 SER A O 11
ATOM 16304 N N . LEU A 1 10 ? -3.983 -15.544 8.421 1.00 0.00 10 LEU A N 11
ATOM 16305 C CA . LEU A 1 10 ? -3.628 -15.490 7.007 1.00 0.00 10 LEU A CA 11
ATOM 16306 C C . LEU A 1 10 ? -4.775 -14.917 6.180 1.00 0.00 10 LEU A C 11
ATOM 16307 O O . LEU A 1 10 ? -5.946 -15.137 6.489 1.00 0.00 10 LEU A O 11
ATOM 16323 N N . SER A 1 11 ? -4.429 -14.184 5.127 1.00 0.00 11 SER A N 11
ATOM 16324 C CA . SER A 1 11 ? -5.429 -13.579 4.255 1.00 0.00 11 SER A CA 11
ATOM 16325 C C . SER A 1 11 ? -5.358 -14.172 2.851 1.00 0.00 11 SER A C 11
ATOM 16326 O O . SER A 1 11 ? -4.296 -14.602 2.401 1.00 0.00 11 SER A O 11
ATOM 16334 N N . ASP A 1 12 ? -6.495 -14.192 2.165 1.00 0.00 12 ASP A N 11
ATOM 16335 C CA . ASP A 1 12 ? -6.563 -14.731 0.812 1.00 0.00 12 ASP A CA 11
ATOM 16336 C C . ASP A 1 12 ? -6.165 -13.675 -0.214 1.00 0.00 12 ASP A C 11
ATOM 16337 O O . ASP A 1 12 ? -5.407 -13.952 -1.143 1.00 0.00 12 ASP A O 11
ATOM 16346 N N . TRP A 1 13 ? -6.683 -12.464 -0.040 1.00 0.00 13 TRP A N 11
ATOM 16347 C CA . TRP A 1 13 ? -6.383 -11.366 -0.953 1.00 0.00 13 TRP A CA 11
ATOM 16348 C C . TRP A 1 13 ? -4.962 -10.857 -0.742 1.00 0.00 13 TRP A C 11
ATOM 16349 O O . TRP A 1 13 ? -4.573 -10.518 0.377 1.00 0.00 13 TRP A O 11
ATOM 16370 N N . HIS A 1 14 ? -4.190 -10.803 -1.823 1.00 0.00 14 HIS A N 11
ATOM 16371 C CA . HIS A 1 14 ? -2.811 -10.333 -1.755 1.00 0.00 14 HIS A CA 11
ATOM 16372 C C . HIS A 1 14 ? -2.550 -9.263 -2.811 1.00 0.00 14 HIS A C 11
ATOM 16373 O O . HIS A 1 14 ? -3.332 -9.095 -3.747 1.00 0.00 14 HIS A O 11
ATOM 16388 N N . LEU A 1 15 ? -1.446 -8.541 -2.653 1.00 0.00 15 LEU A N 11
ATOM 16389 C CA . LEU A 1 15 ? -1.081 -7.486 -3.592 1.00 0.00 15 LEU A CA 11
ATOM 16390 C C . LEU A 1 15 ? 0.433 -7.317 -3.660 1.00 0.00 15 LEU A C 11
ATOM 16391 O O . LEU A 1 15 ? 1.151 -7.680 -2.729 1.00 0.00 15 LEU A O 11
ATOM 16407 N N . ALA A 1 16 ? 0.912 -6.760 -4.768 1.00 0.00 16 ALA A N 11
ATOM 16408 C CA . ALA A 1 16 ? 2.340 -6.539 -4.956 1.00 0.00 16 ALA A CA 11
ATOM 16409 C C . ALA A 1 16 ? 2.727 -5.110 -4.592 1.00 0.00 16 ALA A C 11
ATOM 16410 O O . ALA A 1 16 ? 1.909 -4.194 -4.677 1.00 0.00 16 ALA A O 11
ATOM 16417 N N . VAL A 1 17 ? 3.979 -4.926 -4.186 1.00 0.00 17 VAL A N 11
ATOM 16418 C CA . VAL A 1 17 ? 4.474 -3.607 -3.809 1.00 0.00 17 VAL A CA 11
ATOM 16419 C C . VAL A 1 17 ? 5.848 -3.342 -4.415 1.00 0.00 17 VAL A C 11
ATOM 16420 O O . VAL A 1 17 ? 6.713 -4.218 -4.427 1.00 0.00 17 VAL A O 11
ATOM 16433 N N . LYS A 1 18 ? 6.043 -2.128 -4.918 1.00 0.00 18 LYS A N 11
ATOM 16434 C CA . LYS A 1 18 ? 7.312 -1.745 -5.524 1.00 0.00 18 LYS A CA 11
ATOM 16435 C C . LYS A 1 18 ? 7.700 -0.324 -5.125 1.00 0.00 18 LYS A C 11
ATOM 16436 O O . LYS A 1 18 ? 6.837 0.524 -4.896 1.00 0.00 18 LYS A O 11
ATOM 16455 N N . LEU A 1 19 ? 9.001 -0.071 -5.045 1.00 0.00 19 LEU A N 11
ATOM 16456 C CA . LEU A 1 19 ? 9.503 1.248 -4.675 1.00 0.00 19 LEU A CA 11
ATOM 16457 C C . LEU A 1 19 ? 9.870 2.058 -5.914 1.00 0.00 19 LEU A C 11
ATOM 16458 O O . LEU A 1 19 ? 10.793 1.705 -6.648 1.00 0.00 19 LEU A O 11
ATOM 16474 N N . ALA A 1 20 ? 9.142 3.147 -6.140 1.00 0.00 20 ALA A N 11
ATOM 16475 C CA . ALA A 1 20 ? 9.393 4.010 -7.287 1.00 0.00 20 ALA A CA 11
ATOM 16476 C C . ALA A 1 20 ? 10.791 4.616 -7.222 1.00 0.00 20 ALA A C 11
ATOM 16477 O O . ALA A 1 20 ? 11.448 4.797 -8.248 1.00 0.00 20 ALA A O 11
ATOM 16484 N N . ASP A 1 21 ? 11.239 4.929 -6.011 1.00 0.00 21 ASP A N 11
ATOM 16485 C CA . ASP A 1 21 ? 12.560 5.515 -5.813 1.00 0.00 21 ASP A CA 11
ATOM 16486 C C . ASP A 1 21 ? 13.656 4.490 -6.087 1.00 0.00 21 ASP A C 11
ATOM 16487 O O . ASP A 1 21 ? 14.783 4.850 -6.428 1.00 0.00 21 ASP A O 11
ATOM 16496 N N . GLN A 1 22 ? 13.317 3.214 -5.935 1.00 0.00 22 GLN A N 11
ATOM 16497 C CA . GLN A 1 22 ? 14.274 2.138 -6.165 1.00 0.00 22 GLN A CA 11
ATOM 16498 C C . GLN A 1 22 ? 13.652 1.027 -7.005 1.00 0.00 22 GLN A C 11
ATOM 16499 O O . GLN A 1 22 ? 13.107 0.053 -6.484 1.00 0.00 22 GLN A O 11
ATOM 16513 N N . PRO A 1 23 ? 13.734 1.173 -8.335 1.00 0.00 23 PRO A N 11
ATOM 16514 C CA . PRO A 1 23 ? 13.185 0.191 -9.275 1.00 0.00 23 PRO A CA 11
ATOM 16515 C C . PRO A 1 23 ? 13.970 -1.116 -9.272 1.00 0.00 23 PRO A C 11
ATOM 16516 O O . PRO A 1 23 ? 13.587 -2.083 -9.932 1.00 0.00 23 PRO A O 11
ATOM 16527 N N . LEU A 1 24 ? 15.069 -1.139 -8.526 1.00 0.00 24 LEU A N 11
ATOM 16528 C CA . LEU A 1 24 ? 15.908 -2.329 -8.437 1.00 0.00 24 LEU A CA 11
ATOM 16529 C C . LEU A 1 24 ? 15.589 -3.127 -7.177 1.00 0.00 24 LEU A C 11
ATOM 16530 O O . LEU A 1 24 ? 15.812 -4.336 -7.123 1.00 0.00 24 LEU A O 11
ATOM 16546 N N . ALA A 1 25 ? 15.063 -2.443 -6.166 1.00 0.00 25 ALA A N 11
ATOM 16547 C CA . ALA A 1 25 ? 14.709 -3.088 -4.908 1.00 0.00 25 ALA A CA 11
ATOM 16548 C C . ALA A 1 25 ? 13.841 -4.319 -5.148 1.00 0.00 25 ALA A C 11
ATOM 16549 O O . ALA A 1 25 ? 13.064 -4.384 -6.101 1.00 0.00 25 ALA A O 11
ATOM 16556 N N . PRO A 1 26 ? 13.975 -5.320 -4.265 1.00 0.00 26 PRO A N 11
ATOM 16557 C CA . PRO A 1 26 ? 13.210 -6.567 -4.360 1.00 0.00 26 PRO A CA 11
ATOM 16558 C C . PRO A 1 26 ? 11.730 -6.364 -4.055 1.00 0.00 26 PRO A C 11
ATOM 16559 O O . PRO A 1 26 ? 11.365 -5.914 -2.968 1.00 0.00 26 PRO A O 11
ATOM 16570 N N . LYS A 1 27 ? 10.880 -6.700 -5.019 1.00 0.00 27 LYS A N 11
ATOM 16571 C CA . LYS A 1 27 ? 9.439 -6.557 -4.854 1.00 0.00 27 LYS A CA 11
ATOM 16572 C C . LYS A 1 27 ? 8.998 -7.043 -3.477 1.00 0.00 27 LYS A C 11
ATOM 16573 O O . LYS A 1 27 ? 9.593 -7.962 -2.913 1.00 0.00 27 LYS A O 11
ATOM 16592 N N . SER A 1 28 ? 7.953 -6.421 -2.941 1.00 0.00 28 SER A N 11
ATOM 16593 C CA . SER A 1 28 ? 7.435 -6.789 -1.629 1.00 0.00 28 SER A CA 11
ATOM 16594 C C . SER A 1 28 ? 5.954 -7.147 -1.710 1.00 0.00 28 SER A C 11
ATOM 16595 O O . SER A 1 28 ? 5.170 -6.449 -2.354 1.00 0.00 28 SER A O 11
ATOM 16603 N N . ILE A 1 29 ? 5.579 -8.239 -1.054 1.00 0.00 29 ILE A N 11
ATOM 16604 C CA . ILE A 1 29 ? 4.193 -8.690 -1.050 1.00 0.00 29 ILE A CA 11
ATOM 16605 C C . ILE A 1 29 ? 3.489 -8.296 0.244 1.00 0.00 29 ILE A C 11
ATOM 16606 O O . ILE A 1 29 ? 3.999 -8.536 1.339 1.00 0.00 29 ILE A O 11
ATOM 16622 N N . LEU A 1 30 ? 2.314 -7.690 0.111 1.00 0.00 30 LEU A N 11
ATOM 16623 C CA . LEU A 1 30 ? 1.538 -7.263 1.270 1.00 0.00 30 LEU A CA 11
ATOM 16624 C C . LEU A 1 30 ? 0.236 -8.051 1.373 1.00 0.00 30 LEU A C 11
ATOM 16625 O O . LEU A 1 30 ? -0.337 -8.456 0.362 1.00 0.00 30 LEU A O 11
ATOM 16641 N N . GLN A 1 31 ? -0.226 -8.262 2.602 1.00 0.00 31 GLN A N 11
ATOM 16642 C CA . GLN A 1 31 ? -1.461 -9.000 2.836 1.00 0.00 31 GLN A CA 11
ATOM 16643 C C . GLN A 1 31 ? -2.413 -8.202 3.721 1.00 0.00 31 GLN A C 11
ATOM 16644 O O . GLN A 1 31 ? -2.235 -8.132 4.938 1.00 0.00 31 GLN A O 11
ATOM 16658 N N . LEU A 1 32 ? -3.422 -7.599 3.102 1.00 0.00 32 LEU A N 11
ATOM 16659 C CA . LEU A 1 32 ? -4.403 -6.804 3.833 1.00 0.00 32 LEU A CA 11
ATOM 16660 C C . LEU A 1 32 ? -5.292 -7.694 4.695 1.00 0.00 32 LEU A C 11
ATOM 16661 O O . LEU A 1 32 ? -5.520 -8.865 4.392 1.00 0.00 32 LEU A O 11
ATOM 16677 N N . PRO A 1 33 ? -5.807 -7.127 5.796 1.00 0.00 33 PRO A N 11
ATOM 16678 C CA . PRO A 1 33 ? -6.682 -7.851 6.724 1.00 0.00 33 PRO A CA 11
ATOM 16679 C C . PRO A 1 33 ? -8.049 -8.149 6.118 1.00 0.00 33 PRO A C 11
ATOM 16680 O O . PRO A 1 33 ? -8.798 -7.235 5.773 1.00 0.00 33 PRO A O 11
ATOM 16691 N N . GLU A 1 34 ? -8.368 -9.434 5.992 1.00 0.00 34 GLU A N 11
ATOM 16692 C CA . GLU A 1 34 ? -9.646 -9.851 5.428 1.00 0.00 34 GLU A CA 11
ATOM 16693 C C . GLU A 1 34 ? -10.783 -8.976 5.948 1.00 0.00 34 GLU A C 11
ATOM 16694 O O . GLU A 1 34 ? -10.630 -8.266 6.943 1.00 0.00 34 GLU A O 11
ATOM 16706 N N . THR A 1 35 ? -11.924 -9.032 5.268 1.00 0.00 35 THR A N 11
ATOM 16707 C CA . THR A 1 35 ? -13.086 -8.244 5.660 1.00 0.00 35 THR A CA 11
ATOM 16708 C C . THR A 1 35 ? -14.338 -9.110 5.732 1.00 0.00 35 THR A C 11
ATOM 16709 O O . THR A 1 35 ? -14.393 -10.187 5.138 1.00 0.00 35 THR A O 11
ATOM 16720 N N . GLU A 1 36 ? -15.342 -8.633 6.461 1.00 0.00 36 GLU A N 11
ATOM 16721 C CA . GLU A 1 36 ? -16.594 -9.365 6.609 1.00 0.00 36 GLU A CA 11
ATOM 16722 C C . GLU A 1 36 ? -17.220 -9.654 5.248 1.00 0.00 36 GLU A C 11
ATOM 16723 O O . GLU A 1 36 ? -18.103 -10.504 5.126 1.00 0.00 36 GLU A O 11
ATOM 16735 N N . LEU A 1 37 ? -16.757 -8.941 4.228 1.00 0.00 37 LEU A N 11
ATOM 16736 C CA . LEU A 1 37 ? -17.271 -9.118 2.874 1.00 0.00 37 LEU A CA 11
ATOM 16737 C C . LEU A 1 37 ? -16.806 -10.446 2.285 1.00 0.00 37 LEU A C 11
ATOM 16738 O O . LEU A 1 37 ? -17.582 -11.395 2.176 1.00 0.00 37 LEU A O 11
ATOM 16754 N N . GLY A 1 38 ? -15.532 -10.506 1.907 1.00 0.00 38 GLY A N 11
ATOM 16755 C CA . GLY A 1 38 ? -14.985 -11.723 1.336 1.00 0.00 38 GLY A CA 11
ATOM 16756 C C . GLY A 1 38 ? -13.756 -11.463 0.487 1.00 0.00 38 GLY A C 11
ATOM 16757 O O . GLY A 1 38 ? -13.430 -10.314 0.192 1.00 0.00 38 GLY A O 11
ATOM 16761 N N . GLU A 1 39 ? -13.072 -12.533 0.095 1.00 0.00 39 GLU A N 11
ATOM 16762 C CA . GLU A 1 39 ? -11.871 -12.414 -0.723 1.00 0.00 39 GLU A CA 11
ATOM 16763 C C . GLU A 1 39 ? -12.228 -12.096 -2.172 1.00 0.00 39 GLU A C 11
ATOM 16764 O O . GLU A 1 39 ? -11.582 -11.269 -2.815 1.00 0.00 39 GLU A O 11
ATOM 16776 N N . TYR A 1 40 ? -13.261 -12.760 -2.679 1.00 0.00 40 TYR A N 11
ATOM 16777 C CA . TYR A 1 40 ? -13.704 -12.551 -4.053 1.00 0.00 40 TYR A CA 11
ATOM 16778 C C . TYR A 1 40 ? -13.537 -11.091 -4.463 1.00 0.00 40 TYR A C 11
ATOM 16779 O O . TYR A 1 40 ? -13.152 -10.792 -5.594 1.00 0.00 40 TYR A O 11
ATOM 16797 N N . SER A 1 41 ? -13.829 -10.185 -3.535 1.00 0.00 41 SER A N 11
ATOM 16798 C CA . SER A 1 41 ? -13.714 -8.756 -3.800 1.00 0.00 41 SER A CA 11
ATOM 16799 C C . SER A 1 41 ? -13.843 -7.953 -2.509 1.00 0.00 41 SER A C 11
ATOM 16800 O O . SER A 1 41 ? -14.307 -8.464 -1.489 1.00 0.00 41 SER A O 11
ATOM 16808 N N . LEU A 1 42 ? -13.429 -6.691 -2.561 1.00 0.00 42 LEU A N 11
ATOM 16809 C CA . LEU A 1 42 ? -13.497 -5.815 -1.397 1.00 0.00 42 LEU A CA 11
ATOM 16810 C C . LEU A 1 42 ? -14.343 -4.581 -1.693 1.00 0.00 42 LEU A C 11
ATOM 16811 O O . LEU A 1 42 ? -15.312 -4.297 -0.989 1.00 0.00 42 LEU A O 11
ATOM 16827 N N . GLY A 1 43 ? -13.972 -3.852 -2.741 1.00 0.00 43 GLY A N 11
ATOM 16828 C CA . GLY A 1 43 ? -14.709 -2.659 -3.113 1.00 0.00 43 GLY A CA 11
ATOM 16829 C C . GLY A 1 43 ? -15.211 -1.888 -1.908 1.00 0.00 43 GLY A C 11
ATOM 16830 O O . GLY A 1 43 ? -16.394 -1.944 -1.576 1.00 0.00 43 GLY A O 11
ATOM 16834 N N . GLY A 1 44 ? -14.308 -1.167 -1.250 1.00 0.00 44 GLY A N 11
ATOM 16835 C CA . GLY A 1 44 ? -14.685 -0.394 -0.081 1.00 0.00 44 GLY A CA 11
ATOM 16836 C C . GLY A 1 44 ? -13.486 0.177 0.648 1.00 0.00 44 GLY A C 11
ATOM 16837 O O . GLY A 1 44 ? -13.592 1.197 1.329 1.00 0.00 44 GLY A O 11
ATOM 16841 N N . TYR A 1 45 ? -12.341 -0.483 0.508 1.00 0.00 45 TYR A N 11
ATOM 16842 C CA . TYR A 1 45 ? -11.117 -0.038 1.163 1.00 0.00 45 TYR A CA 11
ATOM 16843 C C . TYR A 1 45 ? -10.702 1.342 0.661 1.00 0.00 45 TYR A C 11
ATOM 16844 O O . TYR A 1 45 ? -10.747 1.619 -0.538 1.00 0.00 45 TYR A O 11
ATOM 16862 N N . SER A 1 46 ? -10.297 2.204 1.588 1.00 0.00 46 SER A N 11
ATOM 16863 C CA . SER A 1 46 ? -9.876 3.557 1.242 1.00 0.00 46 SER A CA 11
ATOM 16864 C C . SER A 1 46 ? -8.371 3.613 1.001 1.00 0.00 46 SER A C 11
ATOM 16865 O O . SER A 1 46 ? -7.580 3.184 1.843 1.00 0.00 46 SER A O 11
ATOM 16873 N N . ILE A 1 47 ? -7.982 4.144 -0.153 1.00 0.00 47 ILE A N 11
ATOM 16874 C CA . ILE A 1 47 ? -6.572 4.257 -0.505 1.00 0.00 47 ILE A CA 11
ATOM 16875 C C . ILE A 1 47 ? -5.719 4.539 0.727 1.00 0.00 47 ILE A C 11
ATOM 16876 O O . ILE A 1 47 ? -4.708 3.877 0.960 1.00 0.00 47 ILE A O 11
ATOM 16892 N N . SER A 1 48 ? -6.134 5.526 1.514 1.00 0.00 48 SER A N 11
ATOM 16893 C CA . SER A 1 48 ? -5.408 5.898 2.723 1.00 0.00 48 SER A CA 11
ATOM 16894 C C . SER A 1 48 ? -4.899 4.659 3.454 1.00 0.00 48 SER A C 11
ATOM 16895 O O . SER A 1 48 ? -3.699 4.507 3.681 1.00 0.00 48 SER A O 11
ATOM 16903 N N . PHE A 1 49 ? -5.822 3.776 3.820 1.00 0.00 49 PHE A N 11
ATOM 16904 C CA . PHE A 1 49 ? -5.469 2.550 4.526 1.00 0.00 49 PHE A CA 11
ATOM 16905 C C . PHE A 1 49 ? -4.244 1.892 3.897 1.00 0.00 49 PHE A C 11
ATOM 16906 O O . PHE A 1 49 ? -3.249 1.630 4.573 1.00 0.00 49 PHE A O 11
ATOM 16923 N N . LEU A 1 50 ? -4.325 1.628 2.597 1.00 0.00 50 LEU A N 11
ATOM 16924 C CA . LEU A 1 50 ? -3.223 1.001 1.874 1.00 0.00 50 LEU A CA 11
ATOM 16925 C C . LEU A 1 50 ? -1.908 1.720 2.156 1.00 0.00 50 LEU A C 11
ATOM 16926 O O . LEU A 1 50 ? -0.913 1.095 2.523 1.00 0.00 50 LEU A O 11
ATOM 16942 N N . LYS A 1 51 ? -1.911 3.037 1.983 1.00 0.00 51 LYS A N 11
ATOM 16943 C CA . LYS A 1 51 ? -0.719 3.843 2.221 1.00 0.00 51 LYS A CA 11
ATOM 16944 C C . LYS A 1 51 ? -0.156 3.582 3.615 1.00 0.00 51 LYS A C 11
ATOM 16945 O O . LYS A 1 51 ? 0.986 3.936 3.908 1.00 0.00 51 LYS A O 11
ATOM 16964 N N . GLN A 1 52 ? -0.963 2.961 4.468 1.00 0.00 52 GLN A N 11
ATOM 16965 C CA . GLN A 1 52 ? -0.544 2.653 5.830 1.00 0.00 52 GLN A CA 11
ATOM 16966 C C . GLN A 1 52 ? 0.100 1.272 5.902 1.00 0.00 52 GLN A C 11
ATOM 16967 O O . GLN A 1 52 ? 1.169 1.104 6.490 1.00 0.00 52 GLN A O 11
ATOM 16981 N N . LEU A 1 53 ? -0.557 0.286 5.301 1.00 0.00 53 LEU A N 11
ATOM 16982 C CA . LEU A 1 53 ? -0.049 -1.081 5.296 1.00 0.00 53 LEU A CA 11
ATOM 16983 C C . LEU A 1 53 ? 1.351 -1.140 4.694 1.00 0.00 53 LEU A C 11
ATOM 16984 O O . LEU A 1 53 ? 2.298 -1.586 5.342 1.00 0.00 53 LEU A O 11
ATOM 17000 N N . ILE A 1 54 ? 1.474 -0.685 3.451 1.00 0.00 54 ILE A N 11
ATOM 17001 C CA . ILE A 1 54 ? 2.759 -0.683 2.763 1.00 0.00 54 ILE A CA 11
ATOM 17002 C C . ILE A 1 54 ? 3.787 0.149 3.521 1.00 0.00 54 ILE A C 11
ATOM 17003 O O . ILE A 1 54 ? 4.945 -0.247 3.655 1.00 0.00 54 ILE A O 11
ATOM 17019 N N . ALA A 1 55 ? 3.356 1.305 4.016 1.00 0.00 55 ALA A N 11
ATOM 17020 C CA . ALA A 1 55 ? 4.238 2.192 4.764 1.00 0.00 55 ALA A CA 11
ATOM 17021 C C . ALA A 1 55 ? 4.757 1.513 6.027 1.00 0.00 55 ALA A C 11
ATOM 17022 O O . ALA A 1 55 ? 5.803 1.884 6.558 1.00 0.00 55 ALA A O 11
ATOM 17029 N N . GLY A 1 56 ? 4.017 0.516 6.504 1.00 0.00 56 GLY A N 11
ATOM 17030 C CA . GLY A 1 56 ? 4.419 -0.198 7.702 1.00 0.00 56 GLY A CA 11
ATOM 17031 C C . GLY A 1 56 ? 5.330 -1.371 7.400 1.00 0.00 56 GLY A C 11
ATOM 17032 O O . GLY A 1 56 ? 6.031 -1.866 8.283 1.00 0.00 56 GLY A O 11
ATOM 17036 N N . LYS A 1 57 ? 5.320 -1.819 6.149 1.00 0.00 57 LYS A N 11
ATOM 17037 C CA . LYS A 1 57 ? 6.151 -2.942 5.732 1.00 0.00 57 LYS A CA 11
ATOM 17038 C C . LYS A 1 57 ? 7.483 -2.454 5.171 1.00 0.00 57 LYS A C 11
ATOM 17039 O O . LYS A 1 57 ? 8.516 -3.101 5.346 1.00 0.00 57 LYS A O 11
ATOM 17058 N N . LEU A 1 58 ? 7.452 -1.309 4.497 1.00 0.00 58 LEU A N 11
ATOM 17059 C CA . LEU A 1 58 ? 8.658 -0.734 3.912 1.00 0.00 58 LEU A CA 11
ATOM 17060 C C . LEU A 1 58 ? 9.297 0.274 4.862 1.00 0.00 58 LEU A C 11
ATOM 17061 O O . LEU A 1 58 ? 10.051 1.149 4.437 1.00 0.00 58 LEU A O 11
ATOM 17077 N N . GLN A 1 59 ? 8.991 0.143 6.149 1.00 0.00 59 GLN A N 11
ATOM 17078 C CA . GLN A 1 59 ? 9.537 1.041 7.159 1.00 0.00 59 GLN A CA 11
ATOM 17079 C C . GLN A 1 59 ? 11.046 1.192 6.995 1.00 0.00 59 GLN A C 11
ATOM 17080 O O . GLN A 1 59 ? 11.642 2.146 7.494 1.00 0.00 59 GLN A O 11
ATOM 17094 N N . GLU A 1 60 ? 11.658 0.243 6.293 1.00 0.00 60 GLU A N 11
ATOM 17095 C CA . GLU A 1 60 ? 13.098 0.271 6.065 1.00 0.00 60 GLU A CA 11
ATOM 17096 C C . GLU A 1 60 ? 13.509 1.547 5.335 1.00 0.00 60 GLU A C 11
ATOM 17097 O O . GLU A 1 60 ? 14.578 2.102 5.587 1.00 0.00 60 GLU A O 11
ATOM 17109 N N . SER A 1 61 ? 12.651 2.005 4.428 1.00 0.00 61 SER A N 11
ATOM 17110 C CA . SER A 1 61 ? 12.926 3.212 3.658 1.00 0.00 61 SER A CA 11
ATOM 17111 C C . SER A 1 61 ? 11.852 4.268 3.901 1.00 0.00 61 SER A C 11
ATOM 17112 O O . SER A 1 61 ? 12.150 5.456 4.020 1.00 0.00 61 SER A O 11
ATOM 17120 N N . VAL A 1 62 ? 10.601 3.824 3.973 1.00 0.00 62 VAL A N 11
ATOM 17121 C CA . VAL A 1 62 ? 9.481 4.730 4.203 1.00 0.00 62 VAL A CA 11
ATOM 17122 C C . VAL A 1 62 ? 9.409 5.154 5.666 1.00 0.00 62 VAL A C 11
ATOM 17123 O O . VAL A 1 62 ? 9.219 4.336 6.566 1.00 0.00 62 VAL A O 11
ATOM 17136 N N . PRO A 1 63 ? 9.563 6.463 5.910 1.00 0.00 63 PRO A N 11
ATOM 17137 C CA . PRO A 1 63 ? 9.518 7.027 7.263 1.00 0.00 63 PRO A CA 11
ATOM 17138 C C . PRO A 1 63 ? 8.118 6.980 7.864 1.00 0.00 63 PRO A C 11
ATOM 17139 O O . PRO A 1 63 ? 7.930 6.516 8.989 1.00 0.00 63 PRO A O 11
ATOM 17150 N N . ASP A 1 64 ? 7.138 7.462 7.108 1.00 0.00 64 ASP A N 11
ATOM 17151 C CA . ASP A 1 64 ? 5.753 7.473 7.566 1.00 0.00 64 ASP A CA 11
ATOM 17152 C C . ASP A 1 64 ? 4.791 7.337 6.390 1.00 0.00 64 ASP A C 11
ATOM 17153 O O . ASP A 1 64 ? 5.118 7.660 5.248 1.00 0.00 64 ASP A O 11
ATOM 17162 N N . PRO A 1 65 ? 3.575 6.846 6.674 1.00 0.00 65 PRO A N 11
ATOM 17163 C CA . PRO A 1 65 ? 2.541 6.655 5.653 1.00 0.00 65 PRO A CA 11
ATOM 17164 C C . PRO A 1 65 ? 1.992 7.977 5.129 1.00 0.00 65 PRO A C 11
ATOM 17165 O O . PRO A 1 65 ? 1.403 8.031 4.050 1.00 0.00 65 PRO A O 11
ATOM 17176 N N . GLU A 1 66 ? 2.189 9.042 5.901 1.00 0.00 66 GLU A N 11
ATOM 17177 C CA . GLU A 1 66 ? 1.713 10.364 5.513 1.00 0.00 66 GLU A CA 11
ATOM 17178 C C . GLU A 1 66 ? 2.753 11.091 4.666 1.00 0.00 66 GLU A C 11
ATOM 17179 O O . GLU A 1 66 ? 2.417 11.956 3.856 1.00 0.00 66 GLU A O 11
ATOM 17191 N N . LEU A 1 67 ? 4.018 10.733 4.858 1.00 0.00 67 LEU A N 11
ATOM 17192 C CA . LEU A 1 67 ? 5.109 11.351 4.113 1.00 0.00 67 LEU A CA 11
ATOM 17193 C C . LEU A 1 67 ? 5.375 10.598 2.813 1.00 0.00 67 LEU A C 11
ATOM 17194 O O . LEU A 1 67 ? 6.443 10.732 2.214 1.00 0.00 67 LEU A O 11
ATOM 17210 N N . ILE A 1 68 ? 4.397 9.808 2.382 1.00 0.00 68 ILE A N 11
ATOM 17211 C CA . ILE A 1 68 ? 4.525 9.036 1.152 1.00 0.00 68 ILE A CA 11
ATOM 17212 C C . ILE A 1 68 ? 3.210 9.012 0.380 1.00 0.00 68 ILE A C 11
ATOM 17213 O O . ILE A 1 68 ? 2.160 9.372 0.911 1.00 0.00 68 ILE A O 11
ATOM 17229 N N . ASP A 1 69 ? 3.276 8.582 -0.875 1.00 0.00 69 ASP A N 11
ATOM 17230 C CA . ASP A 1 69 ? 2.090 8.507 -1.721 1.00 0.00 69 ASP A CA 11
ATOM 17231 C C . ASP A 1 69 ? 2.056 7.193 -2.494 1.00 0.00 69 ASP A C 11
ATOM 17232 O O . ASP A 1 69 ? 3.092 6.564 -2.717 1.00 0.00 69 ASP A O 11
ATOM 17241 N N . LEU A 1 70 ? 0.860 6.782 -2.899 1.00 0.00 70 LEU A N 11
ATOM 17242 C CA . LEU A 1 70 ? 0.690 5.540 -3.647 1.00 0.00 70 LEU A CA 11
ATOM 17243 C C . LEU A 1 70 ? 0.394 5.825 -5.116 1.00 0.00 70 LEU A C 11
ATOM 17244 O O . LEU A 1 70 ? -0.455 6.657 -5.437 1.00 0.00 70 LEU A O 11
ATOM 17260 N N . ILE A 1 71 ? 1.097 5.129 -6.002 1.00 0.00 71 ILE A N 11
ATOM 17261 C CA . ILE A 1 71 ? 0.906 5.305 -7.436 1.00 0.00 71 ILE A CA 11
ATOM 17262 C C . ILE A 1 71 ? 0.470 4.002 -8.097 1.00 0.00 71 ILE A C 11
ATOM 17263 O O . ILE A 1 71 ? 1.095 2.958 -7.907 1.00 0.00 71 ILE A O 11
ATOM 17279 N N . TYR A 1 72 ? -0.604 4.070 -8.876 1.00 0.00 72 TYR A N 11
ATOM 17280 C CA . TYR A 1 72 ? -1.124 2.895 -9.565 1.00 0.00 72 TYR A CA 11
ATOM 17281 C C . TYR A 1 72 ? -1.617 3.258 -10.963 1.00 0.00 72 TYR A C 11
ATOM 17282 O O . TYR A 1 72 ? -2.309 4.259 -11.149 1.00 0.00 72 TYR A O 11
ATOM 17300 N N . CYS A 1 73 ? -1.256 2.435 -11.942 1.00 0.00 73 CYS A N 11
ATOM 17301 C CA . CYS A 1 73 ? -1.661 2.668 -13.324 1.00 0.00 73 CYS A CA 11
ATOM 17302 C C . CYS A 1 73 ? -1.056 3.962 -13.857 1.00 0.00 73 CYS A C 11
ATOM 17303 O O . CYS A 1 73 ? -1.640 4.627 -14.712 1.00 0.00 73 CYS A O 11
ATOM 17311 N N . GLY A 1 74 ? 0.119 4.315 -13.345 1.00 0.00 74 GLY A N 11
ATOM 17312 C CA . GLY A 1 74 ? 0.784 5.530 -13.781 1.00 0.00 74 GLY A CA 11
ATOM 17313 C C . GLY A 1 74 ? 0.091 6.781 -13.278 1.00 0.00 74 GLY A C 11
ATOM 17314 O O . GLY A 1 74 ? 0.299 7.870 -13.813 1.00 0.00 74 GLY A O 11
ATOM 17318 N N . ARG A 1 75 ? -0.735 6.625 -12.249 1.00 0.00 75 ARG A N 11
ATOM 17319 C CA . ARG A 1 75 ? -1.463 7.752 -11.676 1.00 0.00 75 ARG A CA 11
ATOM 17320 C C . ARG A 1 75 ? -1.569 7.616 -10.160 1.00 0.00 75 ARG A C 11
ATOM 17321 O O . ARG A 1 75 ? -1.776 6.521 -9.637 1.00 0.00 75 ARG A O 11
ATOM 17342 N N . LYS A 1 76 ? -1.424 8.735 -9.460 1.00 0.00 76 LYS A N 11
ATOM 17343 C CA . LYS A 1 76 ? -1.504 8.743 -8.004 1.00 0.00 76 LYS A CA 11
ATOM 17344 C C . LYS A 1 76 ? -2.932 8.480 -7.536 1.00 0.00 76 LYS A C 11
ATOM 17345 O O . LYS A 1 76 ? -3.895 8.850 -8.209 1.00 0.00 76 LYS A O 11
ATOM 17364 N N . LEU A 1 77 ? -3.062 7.841 -6.379 1.00 0.00 77 LEU A N 11
ATOM 17365 C CA . LEU A 1 77 ? -4.373 7.529 -5.820 1.00 0.00 77 LEU A CA 11
ATOM 17366 C C . LEU A 1 77 ? -4.675 8.414 -4.614 1.00 0.00 77 LEU A C 11
ATOM 17367 O O . LEU A 1 77 ? -3.816 8.630 -3.759 1.00 0.00 77 LEU A O 11
ATOM 17383 N N . LYS A 1 78 ? -5.901 8.921 -4.551 1.00 0.00 78 LYS A N 11
ATOM 17384 C CA . LYS A 1 78 ? -6.319 9.779 -3.449 1.00 0.00 78 LYS A CA 11
ATOM 17385 C C . LYS A 1 78 ? -6.977 8.961 -2.342 1.00 0.00 78 LYS A C 11
ATOM 17386 O O . LYS A 1 78 ? -7.413 7.832 -2.567 1.00 0.00 78 LYS A O 11
ATOM 17405 N N . ASP A 1 79 ? -7.046 9.539 -1.148 1.00 0.00 79 ASP A N 11
ATOM 17406 C CA . ASP A 1 79 ? -7.653 8.864 -0.006 1.00 0.00 79 ASP A CA 11
ATOM 17407 C C . ASP A 1 79 ? -9.175 8.886 -0.108 1.00 0.00 79 ASP A C 11
ATOM 17408 O O . ASP A 1 79 ? -9.869 8.250 0.685 1.00 0.00 79 ASP A O 11
ATOM 17417 N N . ASP A 1 80 ? -9.686 9.623 -1.088 1.00 0.00 80 ASP A N 11
ATOM 17418 C CA . ASP A 1 80 ? -11.126 9.728 -1.294 1.00 0.00 80 ASP A CA 11
ATOM 17419 C C . ASP A 1 80 ? -11.620 8.641 -2.244 1.00 0.00 80 ASP A C 11
ATOM 17420 O O . ASP A 1 80 ? -12.814 8.547 -2.526 1.00 0.00 80 ASP A O 11
ATOM 17429 N N . GLN A 1 81 ? -10.693 7.826 -2.735 1.00 0.00 81 GLN A N 11
ATOM 17430 C CA . GLN A 1 81 ? -11.035 6.747 -3.656 1.00 0.00 81 GLN A CA 11
ATOM 17431 C C . GLN A 1 81 ? -10.911 5.389 -2.973 1.00 0.00 81 GLN A C 11
ATOM 17432 O O . GLN A 1 81 ? -10.507 5.299 -1.813 1.00 0.00 81 GLN A O 11
ATOM 17446 N N . THR A 1 82 ? -11.262 4.333 -3.699 1.00 0.00 82 THR A N 11
ATOM 17447 C CA . THR A 1 82 ? -11.191 2.979 -3.164 1.00 0.00 82 THR A CA 11
ATOM 17448 C C . THR A 1 82 ? -10.635 2.007 -4.198 1.00 0.00 82 THR A C 11
ATOM 17449 O O . THR A 1 82 ? -10.389 2.379 -5.346 1.00 0.00 82 THR A O 11
ATOM 17460 N N . LEU A 1 83 ? -10.441 0.759 -3.785 1.00 0.00 83 LEU A N 11
ATOM 17461 C CA . LEU A 1 83 ? -9.914 -0.268 -4.676 1.00 0.00 83 LEU A CA 11
ATOM 17462 C C . LEU A 1 83 ? -10.856 -0.503 -5.853 1.00 0.00 83 LEU A C 11
ATOM 17463 O O . LEU A 1 83 ? -10.413 -0.697 -6.986 1.00 0.00 83 LEU A O 11
ATOM 17479 N N . ASP A 1 84 ? -12.155 -0.481 -5.578 1.00 0.00 84 ASP A N 11
ATOM 17480 C CA . ASP A 1 84 ? -13.160 -0.689 -6.614 1.00 0.00 84 ASP A CA 11
ATOM 17481 C C . ASP A 1 84 ? -13.306 0.555 -7.485 1.00 0.00 84 ASP A C 11
ATOM 17482 O O . ASP A 1 84 ? -13.467 0.458 -8.702 1.00 0.00 84 ASP A O 11
ATOM 17491 N N . PHE A 1 85 ? -13.251 1.723 -6.854 1.00 0.00 85 PHE A N 11
ATOM 17492 C CA . PHE A 1 85 ? -13.379 2.987 -7.571 1.00 0.00 85 PHE A CA 11
ATOM 17493 C C . PHE A 1 85 ? -12.464 3.015 -8.792 1.00 0.00 85 PHE A C 11
ATOM 17494 O O . PHE A 1 85 ? -12.861 3.462 -9.868 1.00 0.00 85 PHE A O 11
ATOM 17511 N N . TYR A 1 86 ? -11.238 2.535 -8.615 1.00 0.00 86 TYR A N 11
ATOM 17512 C CA . TYR A 1 86 ? -10.265 2.508 -9.701 1.00 0.00 86 TYR A CA 11
ATOM 17513 C C . TYR A 1 86 ? -10.292 1.164 -10.423 1.00 0.00 86 TYR A C 11
ATOM 17514 O O . TYR A 1 86 ? -10.059 1.089 -11.628 1.00 0.00 86 TYR A O 11
ATOM 17532 N N . GLY A 1 87 ? -10.580 0.103 -9.675 1.00 0.00 87 GLY A N 11
ATOM 17533 C CA . GLY A 1 87 ? -10.633 -1.224 -10.259 1.00 0.00 87 GLY A CA 11
ATOM 17534 C C . GLY A 1 87 ? -9.351 -2.004 -10.044 1.00 0.00 87 GLY A C 11
ATOM 17535 O O . GLY A 1 87 ? -9.049 -2.933 -10.793 1.00 0.00 87 GLY A O 11
ATOM 17539 N N . ILE A 1 88 ? -8.596 -1.626 -9.018 1.00 0.00 88 ILE A N 11
ATOM 17540 C CA . ILE A 1 88 ? -7.339 -2.297 -8.708 1.00 0.00 88 ILE A CA 11
ATOM 17541 C C . ILE A 1 88 ? -7.563 -3.779 -8.426 1.00 0.00 88 ILE A C 11
ATOM 17542 O O . ILE A 1 88 ? -8.455 -4.148 -7.663 1.00 0.00 88 ILE A O 11
ATOM 17558 N N . GLN A 1 89 ? -6.744 -4.623 -9.046 1.00 0.00 89 GLN A N 11
ATOM 17559 C CA . GLN A 1 89 ? -6.852 -6.066 -8.861 1.00 0.00 89 GLN A CA 11
ATOM 17560 C C . GLN A 1 89 ? -5.799 -6.569 -7.879 1.00 0.00 89 GLN A C 11
ATOM 17561 O O . GLN A 1 89 ? -4.724 -5.987 -7.733 1.00 0.00 89 GLN A O 11
ATOM 17575 N N . PRO A 1 90 ? -6.112 -7.675 -7.190 1.00 0.00 90 PRO A N 11
ATOM 17576 C CA . PRO A 1 90 ? -5.205 -8.281 -6.210 1.00 0.00 90 PRO A CA 11
ATOM 17577 C C . PRO A 1 90 ? -3.985 -8.917 -6.866 1.00 0.00 90 PRO A C 11
ATOM 17578 O O . PRO A 1 90 ? -3.141 -9.505 -6.191 1.00 0.00 90 PRO A O 11
ATOM 17589 N N . GLY A 1 91 ? -3.897 -8.795 -8.187 1.00 0.00 91 GLY A N 11
ATOM 17590 C CA . GLY A 1 91 ? -2.775 -9.363 -8.912 1.00 0.00 91 GLY A CA 11
ATOM 17591 C C . GLY A 1 91 ? -1.901 -8.303 -9.551 1.00 0.00 91 GLY A C 11
ATOM 17592 O O . GLY A 1 91 ? -0.966 -8.619 -10.286 1.00 0.00 91 GLY A O 11
ATOM 17596 N N . SER A 1 92 ? -2.207 -7.039 -9.273 1.00 0.00 92 SER A N 11
ATOM 17597 C CA . SER A 1 92 ? -1.445 -5.928 -9.831 1.00 0.00 92 SER A CA 11
ATOM 17598 C C . SER A 1 92 ? -0.318 -5.516 -8.890 1.00 0.00 92 SER A C 11
ATOM 17599 O O . SER A 1 92 ? -0.082 -6.156 -7.864 1.00 0.00 92 SER A O 11
ATOM 17607 N N . THR A 1 93 ? 0.378 -4.440 -9.245 1.00 0.00 93 THR A N 11
ATOM 17608 C CA . THR A 1 93 ? 1.482 -3.941 -8.435 1.00 0.00 93 THR A CA 11
ATOM 17609 C C . THR A 1 93 ? 1.405 -2.428 -8.272 1.00 0.00 93 THR A C 11
ATOM 17610 O O . THR A 1 93 ? 1.142 -1.702 -9.232 1.00 0.00 93 THR A O 11
ATOM 17621 N N . VAL A 1 94 ? 1.635 -1.956 -7.051 1.00 0.00 94 VAL A N 11
ATOM 17622 C CA . VAL A 1 94 ? 1.594 -0.528 -6.762 1.00 0.00 94 VAL A CA 11
ATOM 17623 C C . VAL A 1 94 ? 2.986 0.012 -6.453 1.00 0.00 94 VAL A C 11
ATOM 17624 O O . VAL A 1 94 ? 3.830 -0.697 -5.903 1.00 0.00 94 VAL A O 11
ATOM 17637 N N . HIS A 1 95 ? 3.219 1.271 -6.809 1.00 0.00 95 HIS A N 11
ATOM 17638 C CA . HIS A 1 95 ? 4.510 1.907 -6.568 1.00 0.00 95 HIS A CA 11
ATOM 17639 C C . HIS A 1 95 ? 4.397 2.969 -5.478 1.00 0.00 95 HIS A C 11
ATOM 17640 O O . HIS A 1 95 ? 3.352 3.599 -5.317 1.00 0.00 95 HIS A O 11
ATOM 17655 N N . VAL A 1 96 ? 5.480 3.161 -4.731 1.00 0.00 96 VAL A N 11
ATOM 17656 C CA . VAL A 1 96 ? 5.503 4.146 -3.657 1.00 0.00 96 VAL A CA 11
ATOM 17657 C C . VAL A 1 96 ? 6.472 5.280 -3.972 1.00 0.00 96 VAL A C 11
ATOM 17658 O O . VAL A 1 96 ? 7.654 5.047 -4.231 1.00 0.00 96 VAL A O 11
ATOM 17671 N N . LEU A 1 97 ? 5.966 6.508 -3.947 1.00 0.00 97 LEU A N 11
ATOM 17672 C CA . LEU A 1 97 ? 6.787 7.680 -4.229 1.00 0.00 97 LEU A CA 11
ATOM 17673 C C . LEU A 1 97 ? 6.895 8.578 -3.001 1.00 0.00 97 LEU A C 11
ATOM 17674 O O . LEU A 1 97 ? 5.886 9.013 -2.448 1.00 0.00 97 LEU A O 11
ATOM 17690 N N . ARG A 1 98 ? 8.126 8.852 -2.581 1.00 0.00 98 ARG A N 11
ATOM 17691 C CA . ARG A 1 98 ? 8.366 9.699 -1.419 1.00 0.00 98 ARG A CA 11
ATOM 17692 C C . ARG A 1 98 ? 8.078 11.162 -1.744 1.00 0.00 98 ARG A C 11
ATOM 17693 O O . ARG A 1 98 ? 8.559 11.693 -2.745 1.00 0.00 98 ARG A O 11
ATOM 17714 N N . LYS A 1 99 ? 7.291 11.808 -0.891 1.00 0.00 99 LYS A N 11
ATOM 17715 C CA . LYS A 1 99 ? 6.939 13.209 -1.085 1.00 0.00 99 LYS A CA 11
ATOM 17716 C C . LYS A 1 99 ? 8.182 14.093 -1.048 1.00 0.00 99 LYS A C 11
ATOM 17717 O O . LYS A 1 99 ? 8.677 14.439 0.024 1.00 0.00 99 LYS A O 11
ATOM 17736 N N . SER A 1 100 ? 8.679 14.456 -2.226 1.00 0.00 100 SER A N 11
ATOM 17737 C CA . SER A 1 100 ? 9.866 15.297 -2.328 1.00 0.00 100 SER A CA 11
ATOM 17738 C C . SER A 1 100 ? 9.535 16.746 -1.982 1.00 0.00 100 SER A C 11
ATOM 17739 O O . SER A 1 100 ? 9.161 17.533 -2.852 1.00 0.00 100 SER A O 11
ATOM 17747 N N . TRP A 1 101 ? 9.677 17.090 -0.708 1.00 0.00 101 TRP A N 11
ATOM 17748 C CA . TRP A 1 101 ? 9.394 18.444 -0.246 1.00 0.00 101 TRP A CA 11
ATOM 17749 C C . TRP A 1 101 ? 10.308 18.827 0.912 1.00 0.00 101 TRP A C 11
ATOM 17750 O O . TRP A 1 101 ? 10.819 17.962 1.624 1.00 0.00 101 TRP A O 11
ATOM 17771 N N . SER A 1 102 ? 10.512 20.128 1.096 1.00 0.00 102 SER A N 11
ATOM 17772 C CA . SER A 1 102 ? 11.368 20.624 2.166 1.00 0.00 102 SER A CA 11
ATOM 17773 C C . SER A 1 102 ? 11.292 19.715 3.389 1.00 0.00 102 SER A C 11
ATOM 17774 O O . SER A 1 102 ? 12.211 18.943 3.661 1.00 0.00 102 SER A O 11
ATOM 17782 N N . GLY A 1 103 ? 10.189 19.813 4.124 1.00 0.00 103 GLY A N 11
ATOM 17783 C CA . GLY A 1 103 ? 10.012 18.994 5.309 1.00 0.00 103 GLY A CA 11
ATOM 17784 C C . GLY A 1 103 ? 10.535 19.668 6.562 1.00 0.00 103 GLY A C 11
ATOM 17785 O O . GLY A 1 103 ? 11.662 20.161 6.604 1.00 0.00 103 GLY A O 11
ATOM 17789 N N . PRO A 1 104 ? 9.703 19.697 7.614 1.00 0.00 104 PRO A N 11
ATOM 17790 C CA . PRO A 1 104 ? 10.066 20.314 8.894 1.00 0.00 104 PRO A CA 11
ATOM 17791 C C . PRO A 1 104 ? 11.136 19.521 9.637 1.00 0.00 104 PRO A C 11
ATOM 17792 O O . PRO A 1 104 ? 10.870 18.437 10.155 1.00 0.00 104 PRO A O 11
ATOM 17803 N N . SER A 1 105 ? 12.345 20.070 9.685 1.00 0.00 105 SER A N 11
ATOM 17804 C CA . SER A 1 105 ? 13.456 19.411 10.363 1.00 0.00 105 SER A CA 11
ATOM 17805 C C . SER A 1 105 ? 13.907 20.218 11.577 1.00 0.00 105 SER A C 11
ATOM 17806 O O . SER A 1 105 ? 14.209 21.406 11.468 1.00 0.00 105 SER A O 11
ATOM 17814 N N . SER A 1 106 ? 13.951 19.563 12.732 1.00 0.00 106 SER A N 11
ATOM 17815 C CA . SER A 1 106 ? 14.361 20.219 13.968 1.00 0.00 106 SER A CA 11
ATOM 17816 C C . SER A 1 106 ? 15.880 20.208 14.110 1.00 0.00 106 SER A C 11
ATOM 17817 O O . SER A 1 106 ? 16.479 19.176 14.408 1.00 0.00 106 SER A O 11
ATOM 17825 N N . GLY A 1 107 ? 16.497 21.366 13.895 1.00 0.00 107 GLY A N 11
ATOM 17826 C CA . GLY A 1 107 ? 17.940 21.469 14.004 1.00 0.00 107 GLY A CA 11
ATOM 17827 C C . GLY A 1 107 ? 18.372 22.435 15.089 1.00 0.00 107 GLY A C 11
ATOM 17828 O O . GLY A 1 107 ? 17.807 22.443 16.183 1.00 0.00 107 GLY A O 11
ATOM 17832 N N . GLY A 1 1 ? 15.330 0.460 22.024 1.00 0.00 1 GLY A N 12
ATOM 17833 C CA . GLY A 1 1 ? 14.725 -0.859 22.034 1.00 0.00 1 GLY A CA 12
ATOM 17834 C C . GLY A 1 1 ? 14.884 -1.580 20.710 1.00 0.00 1 GLY A C 12
ATOM 17835 O O . GLY A 1 1 ? 15.198 -0.962 19.693 1.00 0.00 1 GLY A O 12
ATOM 17839 N N . SER A 1 2 ? 14.668 -2.892 20.722 1.00 0.00 2 SER A N 12
ATOM 17840 C CA . SER A 1 2 ? 14.795 -3.699 19.514 1.00 0.00 2 SER A CA 12
ATOM 17841 C C . SER A 1 2 ? 13.440 -4.258 19.091 1.00 0.00 2 SER A C 12
ATOM 17842 O O . SER A 1 2 ? 12.967 -5.252 19.642 1.00 0.00 2 SER A O 12
ATOM 17850 N N . SER A 1 3 ? 12.821 -3.613 18.107 1.00 0.00 3 SER A N 12
ATOM 17851 C CA . SER A 1 3 ? 11.519 -4.042 17.611 1.00 0.00 3 SER A CA 12
ATOM 17852 C C . SER A 1 3 ? 11.672 -5.152 16.575 1.00 0.00 3 SER A C 12
ATOM 17853 O O . SER A 1 3 ? 12.639 -5.178 15.815 1.00 0.00 3 SER A O 12
ATOM 17861 N N . GLY A 1 4 ? 10.709 -6.069 16.552 1.00 0.00 4 GLY A N 12
ATOM 17862 C CA . GLY A 1 4 ? 10.754 -7.169 15.607 1.00 0.00 4 GLY A CA 12
ATOM 17863 C C . GLY A 1 4 ? 9.417 -7.869 15.468 1.00 0.00 4 GLY A C 12
ATOM 17864 O O . GLY A 1 4 ? 9.347 -9.098 15.485 1.00 0.00 4 GLY A O 12
ATOM 17868 N N . SER A 1 5 ? 8.352 -7.085 15.331 1.00 0.00 5 SER A N 12
ATOM 17869 C CA . SER A 1 5 ? 7.009 -7.637 15.194 1.00 0.00 5 SER A CA 12
ATOM 17870 C C . SER A 1 5 ? 7.025 -8.898 14.334 1.00 0.00 5 SER A C 12
ATOM 17871 O O . SER A 1 5 ? 7.931 -9.099 13.524 1.00 0.00 5 SER A O 12
ATOM 17879 N N . SER A 1 6 ? 6.017 -9.744 14.516 1.00 0.00 6 SER A N 12
ATOM 17880 C CA . SER A 1 6 ? 5.915 -10.987 13.760 1.00 0.00 6 SER A CA 12
ATOM 17881 C C . SER A 1 6 ? 5.416 -10.722 12.343 1.00 0.00 6 SER A C 12
ATOM 17882 O O . SER A 1 6 ? 6.013 -11.174 11.368 1.00 0.00 6 SER A O 12
ATOM 17890 N N . GLY A 1 7 ? 4.314 -9.985 12.239 1.00 0.00 7 GLY A N 12
ATOM 17891 C CA . GLY A 1 7 ? 3.751 -9.673 10.939 1.00 0.00 7 GLY A CA 12
ATOM 17892 C C . GLY A 1 7 ? 3.115 -10.879 10.276 1.00 0.00 7 GLY A C 12
ATOM 17893 O O . GLY A 1 7 ? 3.485 -11.251 9.163 1.00 0.00 7 GLY A O 12
ATOM 17897 N N . MET A 1 8 ? 2.158 -11.494 10.964 1.00 0.00 8 MET A N 12
ATOM 17898 C CA . MET A 1 8 ? 1.471 -12.666 10.435 1.00 0.00 8 MET A CA 12
ATOM 17899 C C . MET A 1 8 ? -0.018 -12.387 10.251 1.00 0.00 8 MET A C 12
ATOM 17900 O O . MET A 1 8 ? -0.760 -12.265 11.225 1.00 0.00 8 MET A O 12
ATOM 17914 N N . SER A 1 9 ? -0.447 -12.287 8.997 1.00 0.00 9 SER A N 12
ATOM 17915 C CA . SER A 1 9 ? -1.846 -12.018 8.687 1.00 0.00 9 SER A CA 12
ATOM 17916 C C . SER A 1 9 ? -2.491 -13.218 8.001 1.00 0.00 9 SER A C 12
ATOM 17917 O O . SER A 1 9 ? -1.943 -13.769 7.044 1.00 0.00 9 SER A O 12
ATOM 17925 N N . LEU A 1 10 ? -3.657 -13.618 8.495 1.00 0.00 10 LEU A N 12
ATOM 17926 C CA . LEU A 1 10 ? -4.378 -14.753 7.930 1.00 0.00 10 LEU A CA 12
ATOM 17927 C C . LEU A 1 10 ? -5.397 -14.290 6.894 1.00 0.00 10 LEU A C 12
ATOM 17928 O O . LEU A 1 10 ? -6.605 -14.371 7.118 1.00 0.00 10 LEU A O 12
ATOM 17944 N N . SER A 1 11 ? -4.902 -13.807 5.759 1.00 0.00 11 SER A N 12
ATOM 17945 C CA . SER A 1 11 ? -5.770 -13.329 4.689 1.00 0.00 11 SER A CA 12
ATOM 17946 C C . SER A 1 11 ? -5.370 -13.944 3.351 1.00 0.00 11 SER A C 12
ATOM 17947 O O . SER A 1 11 ? -4.186 -14.123 3.067 1.00 0.00 11 SER A O 12
ATOM 17955 N N . ASP A 1 12 ? -6.367 -14.264 2.533 1.00 0.00 12 ASP A N 12
ATOM 17956 C CA . ASP A 1 12 ? -6.121 -14.857 1.224 1.00 0.00 12 ASP A CA 12
ATOM 17957 C C . ASP A 1 12 ? -5.747 -13.787 0.204 1.00 0.00 12 ASP A C 12
ATOM 17958 O O . ASP A 1 12 ? -4.829 -13.971 -0.595 1.00 0.00 12 ASP A O 12
ATOM 17967 N N . TRP A 1 13 ? -6.465 -12.670 0.236 1.00 0.00 13 TRP A N 12
ATOM 17968 C CA . TRP A 1 13 ? -6.209 -11.570 -0.687 1.00 0.00 13 TRP A CA 12
ATOM 17969 C C . TRP A 1 13 ? -4.794 -11.030 -0.512 1.00 0.00 13 TRP A C 12
ATOM 17970 O O . TRP A 1 13 ? -4.391 -10.666 0.593 1.00 0.00 13 TRP A O 12
ATOM 17991 N N . HIS A 1 14 ? -4.043 -10.981 -1.608 1.00 0.00 14 HIS A N 12
ATOM 17992 C CA . HIS A 1 14 ? -2.673 -10.484 -1.574 1.00 0.00 14 HIS A CA 12
ATOM 17993 C C . HIS A 1 14 ? -2.458 -9.409 -2.636 1.00 0.00 14 HIS A C 12
ATOM 17994 O O . HIS A 1 14 ? -3.263 -9.262 -3.557 1.00 0.00 14 HIS A O 12
ATOM 18009 N N . LEU A 1 15 ? -1.369 -8.660 -2.501 1.00 0.00 15 LEU A N 12
ATOM 18010 C CA . LEU A 1 15 ? -1.049 -7.598 -3.448 1.00 0.00 15 LEU A CA 12
ATOM 18011 C C . LEU A 1 15 ? 0.461 -7.433 -3.591 1.00 0.00 15 LEU A C 12
ATOM 18012 O O . LEU A 1 15 ? 1.226 -7.855 -2.725 1.00 0.00 15 LEU A O 12
ATOM 18028 N N . ALA A 1 16 ? 0.882 -6.814 -4.689 1.00 0.00 16 ALA A N 12
ATOM 18029 C CA . ALA A 1 16 ? 2.300 -6.589 -4.943 1.00 0.00 16 ALA A CA 12
ATOM 18030 C C . ALA A 1 16 ? 2.674 -5.129 -4.713 1.00 0.00 16 ALA A C 12
ATOM 18031 O O . ALA A 1 16 ? 1.833 -4.237 -4.826 1.00 0.00 16 ALA A O 12
ATOM 18038 N N . VAL A 1 17 ? 3.941 -4.892 -4.388 1.00 0.00 17 VAL A N 12
ATOM 18039 C CA . VAL A 1 17 ? 4.426 -3.539 -4.141 1.00 0.00 17 VAL A CA 12
ATOM 18040 C C . VAL A 1 17 ? 5.791 -3.320 -4.784 1.00 0.00 17 VAL A C 12
ATOM 18041 O O . VAL A 1 17 ? 6.551 -4.265 -4.994 1.00 0.00 17 VAL A O 12
ATOM 18054 N N . LYS A 1 18 ? 6.097 -2.065 -5.095 1.00 0.00 18 LYS A N 12
ATOM 18055 C CA . LYS A 1 18 ? 7.372 -1.718 -5.713 1.00 0.00 18 LYS A CA 12
ATOM 18056 C C . LYS A 1 18 ? 7.818 -0.321 -5.294 1.00 0.00 18 LYS A C 12
ATOM 18057 O O . LYS A 1 18 ? 7.043 0.635 -5.358 1.00 0.00 18 LYS A O 12
ATOM 18076 N N . LEU A 1 19 ? 9.070 -0.209 -4.865 1.00 0.00 19 LEU A N 12
ATOM 18077 C CA . LEU A 1 19 ? 9.620 1.073 -4.437 1.00 0.00 19 LEU A CA 12
ATOM 18078 C C . LEU A 1 19 ? 10.055 1.907 -5.637 1.00 0.00 19 LEU A C 12
ATOM 18079 O O . LEU A 1 19 ? 11.140 1.708 -6.183 1.00 0.00 19 LEU A O 12
ATOM 18095 N N . ALA A 1 20 ? 9.203 2.843 -6.041 1.00 0.00 20 ALA A N 12
ATOM 18096 C CA . ALA A 1 20 ? 9.501 3.711 -7.173 1.00 0.00 20 ALA A CA 12
ATOM 18097 C C . ALA A 1 20 ? 10.858 4.386 -7.005 1.00 0.00 20 ALA A C 12
ATOM 18098 O O . ALA A 1 20 ? 11.570 4.622 -7.981 1.00 0.00 20 ALA A O 12
ATOM 18105 N N . ASP A 1 21 ? 11.209 4.696 -5.762 1.00 0.00 21 ASP A N 12
ATOM 18106 C CA . ASP A 1 21 ? 12.482 5.344 -5.466 1.00 0.00 21 ASP A CA 12
ATOM 18107 C C . ASP A 1 21 ? 13.652 4.436 -5.831 1.00 0.00 21 ASP A C 12
ATOM 18108 O O . ASP A 1 21 ? 14.688 4.904 -6.304 1.00 0.00 21 ASP A O 12
ATOM 18117 N N . GLN A 1 22 ? 13.479 3.138 -5.608 1.00 0.00 22 GLN A N 12
ATOM 18118 C CA . GLN A 1 22 ? 14.522 2.165 -5.912 1.00 0.00 22 GLN A CA 12
ATOM 18119 C C . GLN A 1 22 ? 13.991 1.066 -6.826 1.00 0.00 22 GLN A C 12
ATOM 18120 O O . GLN A 1 22 ? 13.425 0.070 -6.376 1.00 0.00 22 GLN A O 12
ATOM 18134 N N . PRO A 1 23 ? 14.177 1.249 -8.142 1.00 0.00 23 PRO A N 12
ATOM 18135 C CA . PRO A 1 23 ? 13.724 0.283 -9.147 1.00 0.00 23 PRO A CA 12
ATOM 18136 C C . PRO A 1 23 ? 14.532 -1.011 -9.113 1.00 0.00 23 PRO A C 12
ATOM 18137 O O . PRO A 1 23 ? 14.119 -2.027 -9.675 1.00 0.00 23 PRO A O 12
ATOM 18148 N N . LEU A 1 24 ? 15.683 -0.967 -8.452 1.00 0.00 24 LEU A N 12
ATOM 18149 C CA . LEU A 1 24 ? 16.549 -2.136 -8.345 1.00 0.00 24 LEU A CA 12
ATOM 18150 C C . LEU A 1 24 ? 16.067 -3.070 -7.239 1.00 0.00 24 LEU A C 12
ATOM 18151 O O . LEU A 1 24 ? 16.297 -4.278 -7.289 1.00 0.00 24 LEU A O 12
ATOM 18167 N N . ALA A 1 25 ? 15.397 -2.502 -6.242 1.00 0.00 25 ALA A N 12
ATOM 18168 C CA . ALA A 1 25 ? 14.879 -3.284 -5.126 1.00 0.00 25 ALA A CA 12
ATOM 18169 C C . ALA A 1 25 ? 13.842 -4.296 -5.599 1.00 0.00 25 ALA A C 12
ATOM 18170 O O . ALA A 1 25 ? 13.083 -4.050 -6.538 1.00 0.00 25 ALA A O 12
ATOM 18177 N N . PRO A 1 26 ? 13.805 -5.461 -4.937 1.00 0.00 26 PRO A N 12
ATOM 18178 C CA . PRO A 1 26 ? 12.865 -6.534 -5.273 1.00 0.00 26 PRO A CA 12
ATOM 18179 C C . PRO A 1 26 ? 11.426 -6.176 -4.918 1.00 0.00 26 PRO A C 12
ATOM 18180 O O . PRO A 1 26 ? 11.173 -5.191 -4.224 1.00 0.00 26 PRO A O 12
ATOM 18191 N N . LYS A 1 27 ? 10.484 -6.981 -5.398 1.00 0.00 27 LYS A N 12
ATOM 18192 C CA . LYS A 1 27 ? 9.070 -6.751 -5.131 1.00 0.00 27 LYS A CA 12
ATOM 18193 C C . LYS A 1 27 ? 8.653 -7.395 -3.812 1.00 0.00 27 LYS A C 12
ATOM 18194 O O . LYS A 1 27 ? 9.120 -8.481 -3.467 1.00 0.00 27 LYS A O 12
ATOM 18213 N N . SER A 1 28 ? 7.772 -6.720 -3.081 1.00 0.00 28 SER A N 12
ATOM 18214 C CA . SER A 1 28 ? 7.295 -7.227 -1.799 1.00 0.00 28 SER A CA 12
ATOM 18215 C C . SER A 1 28 ? 5.782 -7.422 -1.822 1.00 0.00 28 SER A C 12
ATOM 18216 O O . SER A 1 28 ? 5.037 -6.536 -2.241 1.00 0.00 28 SER A O 12
ATOM 18224 N N . ILE A 1 29 ? 5.336 -8.589 -1.369 1.00 0.00 29 ILE A N 12
ATOM 18225 C CA . ILE A 1 29 ? 3.912 -8.901 -1.336 1.00 0.00 29 ILE A CA 12
ATOM 18226 C C . ILE A 1 29 ? 3.283 -8.457 -0.019 1.00 0.00 29 ILE A C 12
ATOM 18227 O O . ILE A 1 29 ? 3.858 -8.650 1.053 1.00 0.00 29 ILE A O 12
ATOM 18243 N N . LEU A 1 30 ? 2.097 -7.864 -0.107 1.00 0.00 30 LEU A N 12
ATOM 18244 C CA . LEU A 1 30 ? 1.387 -7.395 1.077 1.00 0.00 30 LEU A CA 12
ATOM 18245 C C . LEU A 1 30 ? -0.014 -7.993 1.145 1.00 0.00 30 LEU A C 12
ATOM 18246 O O . LEU A 1 30 ? -0.748 -7.990 0.157 1.00 0.00 30 LEU A O 12
ATOM 18262 N N . GLN A 1 31 ? -0.379 -8.502 2.317 1.00 0.00 31 GLN A N 12
ATOM 18263 C CA . GLN A 1 31 ? -1.693 -9.102 2.513 1.00 0.00 31 GLN A CA 12
ATOM 18264 C C . GLN A 1 31 ? -2.538 -8.264 3.467 1.00 0.00 31 GLN A C 12
ATOM 18265 O O . GLN A 1 31 ? -2.138 -8.007 4.603 1.00 0.00 31 GLN A O 12
ATOM 18279 N N . LEU A 1 32 ? -3.706 -7.840 2.998 1.00 0.00 32 LEU A N 12
ATOM 18280 C CA . LEU A 1 32 ? -4.607 -7.029 3.809 1.00 0.00 32 LEU A CA 12
ATOM 18281 C C . LEU A 1 32 ? -5.386 -7.899 4.791 1.00 0.00 32 LEU A C 12
ATOM 18282 O O . LEU A 1 32 ? -5.623 -9.084 4.556 1.00 0.00 32 LEU A O 12
ATOM 18298 N N . PRO A 1 33 ? -5.795 -7.298 5.918 1.00 0.00 33 PRO A N 12
ATOM 18299 C CA . PRO A 1 33 ? -6.555 -7.998 6.958 1.00 0.00 33 PRO A CA 12
ATOM 18300 C C . PRO A 1 33 ? -7.972 -8.339 6.509 1.00 0.00 33 PRO A C 12
ATOM 18301 O O . PRO A 1 33 ? -8.333 -8.131 5.351 1.00 0.00 33 PRO A O 12
ATOM 18312 N N . GLU A 1 34 ? -8.771 -8.862 7.434 1.00 0.00 34 GLU A N 12
ATOM 18313 C CA . GLU A 1 34 ? -10.149 -9.232 7.131 1.00 0.00 34 GLU A CA 12
ATOM 18314 C C . GLU A 1 34 ? -10.940 -8.025 6.634 1.00 0.00 34 GLU A C 12
ATOM 18315 O O . GLU A 1 34 ? -10.563 -6.878 6.878 1.00 0.00 34 GLU A O 12
ATOM 18327 N N . THR A 1 35 ? -12.038 -8.292 5.935 1.00 0.00 35 THR A N 12
ATOM 18328 C CA . THR A 1 35 ? -12.881 -7.229 5.401 1.00 0.00 35 THR A CA 12
ATOM 18329 C C . THR A 1 35 ? -14.241 -7.208 6.091 1.00 0.00 35 THR A C 12
ATOM 18330 O O . THR A 1 35 ? -14.681 -8.215 6.645 1.00 0.00 35 THR A O 12
ATOM 18341 N N . GLU A 1 36 ? -14.901 -6.055 6.052 1.00 0.00 36 GLU A N 12
ATOM 18342 C CA . GLU A 1 36 ? -16.211 -5.904 6.674 1.00 0.00 36 GLU A CA 12
ATOM 18343 C C . GLU A 1 36 ? -17.225 -6.854 6.043 1.00 0.00 36 GLU A C 12
ATOM 18344 O O . GLU A 1 36 ? -17.947 -7.564 6.744 1.00 0.00 36 GLU A O 12
ATOM 18356 N N . LEU A 1 37 ? -17.275 -6.859 4.716 1.00 0.00 37 LEU A N 12
ATOM 18357 C CA . LEU A 1 37 ? -18.201 -7.721 3.989 1.00 0.00 37 LEU A CA 12
ATOM 18358 C C . LEU A 1 37 ? -17.713 -9.166 3.987 1.00 0.00 37 LEU A C 12
ATOM 18359 O O . LEU A 1 37 ? -18.249 -10.014 4.699 1.00 0.00 37 LEU A O 12
ATOM 18375 N N . GLY A 1 38 ? -16.691 -9.439 3.182 1.00 0.00 38 GLY A N 12
ATOM 18376 C CA . GLY A 1 38 ? -16.146 -10.782 3.103 1.00 0.00 38 GLY A CA 12
ATOM 18377 C C . GLY A 1 38 ? -14.879 -10.846 2.275 1.00 0.00 38 GLY A C 12
ATOM 18378 O O . GLY A 1 38 ? -14.157 -9.856 2.155 1.00 0.00 38 GLY A O 12
ATOM 18382 N N . GLU A 1 39 ? -14.606 -12.014 1.702 1.00 0.00 39 GLU A N 12
ATOM 18383 C CA . GLU A 1 39 ? -13.415 -12.203 0.882 1.00 0.00 39 GLU A CA 12
ATOM 18384 C C . GLU A 1 39 ? -13.767 -12.176 -0.603 1.00 0.00 39 GLU A C 12
ATOM 18385 O O . GLU A 1 39 ? -13.000 -11.672 -1.424 1.00 0.00 39 GLU A O 12
ATOM 18397 N N . TYR A 1 40 ? -14.931 -12.720 -0.939 1.00 0.00 40 TYR A N 12
ATOM 18398 C CA . TYR A 1 40 ? -15.383 -12.761 -2.325 1.00 0.00 40 TYR A CA 12
ATOM 18399 C C . TYR A 1 40 ? -15.150 -11.420 -3.014 1.00 0.00 40 TYR A C 12
ATOM 18400 O O . TYR A 1 40 ? -15.077 -11.344 -4.240 1.00 0.00 40 TYR A O 12
ATOM 18418 N N . SER A 1 41 ? -15.034 -10.364 -2.215 1.00 0.00 41 SER A N 12
ATOM 18419 C CA . SER A 1 41 ? -14.813 -9.024 -2.746 1.00 0.00 41 SER A CA 12
ATOM 18420 C C . SER A 1 41 ? -14.600 -8.020 -1.617 1.00 0.00 41 SER A C 12
ATOM 18421 O O . SER A 1 41 ? -15.051 -8.231 -0.490 1.00 0.00 41 SER A O 12
ATOM 18429 N N . LEU A 1 42 ? -13.911 -6.928 -1.928 1.00 0.00 42 LEU A N 12
ATOM 18430 C CA . LEU A 1 42 ? -13.638 -5.890 -0.940 1.00 0.00 42 LEU A CA 12
ATOM 18431 C C . LEU A 1 42 ? -14.397 -4.609 -1.272 1.00 0.00 42 LEU A C 12
ATOM 18432 O O . LEU A 1 42 ? -15.256 -4.169 -0.509 1.00 0.00 42 LEU A O 12
ATOM 18448 N N . GLY A 1 43 ? -14.076 -4.016 -2.418 1.00 0.00 43 GLY A N 12
ATOM 18449 C CA . GLY A 1 43 ? -14.738 -2.793 -2.832 1.00 0.00 43 GLY A CA 12
ATOM 18450 C C . GLY A 1 43 ? -15.111 -1.910 -1.658 1.00 0.00 43 GLY A C 12
ATOM 18451 O O . GLY A 1 43 ? -16.288 -1.762 -1.333 1.00 0.00 43 GLY A O 12
ATOM 18455 N N . GLY A 1 44 ? -14.104 -1.322 -1.019 1.00 0.00 44 GLY A N 12
ATOM 18456 C CA . GLY A 1 44 ? -14.353 -0.457 0.120 1.00 0.00 44 GLY A CA 12
ATOM 18457 C C . GLY A 1 44 ? -13.074 0.087 0.725 1.00 0.00 44 GLY A C 12
ATOM 18458 O O . GLY A 1 44 ? -13.058 1.191 1.271 1.00 0.00 44 GLY A O 12
ATOM 18462 N N . TYR A 1 45 ? -12.000 -0.688 0.630 1.00 0.00 45 TYR A N 12
ATOM 18463 C CA . TYR A 1 45 ? -10.711 -0.279 1.176 1.00 0.00 45 TYR A CA 12
ATOM 18464 C C . TYR A 1 45 ? -10.310 1.097 0.654 1.00 0.00 45 TYR A C 12
ATOM 18465 O O . TYR A 1 45 ? -10.320 1.342 -0.553 1.00 0.00 45 TYR A O 12
ATOM 18483 N N . SER A 1 46 ? -9.957 1.991 1.571 1.00 0.00 46 SER A N 12
ATOM 18484 C CA . SER A 1 46 ? -9.555 3.344 1.205 1.00 0.00 46 SER A CA 12
ATOM 18485 C C . SER A 1 46 ? -8.053 3.414 0.950 1.00 0.00 46 SER A C 12
ATOM 18486 O O . SER A 1 46 ? -7.250 2.997 1.785 1.00 0.00 46 SER A O 12
ATOM 18494 N N . ILE A 1 47 ? -7.680 3.945 -0.210 1.00 0.00 47 ILE A N 12
ATOM 18495 C CA . ILE A 1 47 ? -6.275 4.071 -0.576 1.00 0.00 47 ILE A CA 12
ATOM 18496 C C . ILE A 1 47 ? -5.411 4.346 0.650 1.00 0.00 47 ILE A C 12
ATOM 18497 O O . ILE A 1 47 ? -4.397 3.683 0.868 1.00 0.00 47 ILE A O 12
ATOM 18513 N N . SER A 1 48 ? -5.820 5.326 1.449 1.00 0.00 48 SER A N 12
ATOM 18514 C CA . SER A 1 48 ? -5.082 5.690 2.652 1.00 0.00 48 SER A CA 12
ATOM 18515 C C . SER A 1 48 ? -4.670 4.447 3.434 1.00 0.00 48 SER A C 12
ATOM 18516 O O . SER A 1 48 ? -3.509 4.294 3.814 1.00 0.00 48 SER A O 12
ATOM 18524 N N . PHE A 1 49 ? -5.631 3.560 3.672 1.00 0.00 49 PHE A N 12
ATOM 18525 C CA . PHE A 1 49 ? -5.371 2.329 4.409 1.00 0.00 49 PHE A CA 12
ATOM 18526 C C . PHE A 1 49 ? -4.050 1.702 3.972 1.00 0.00 49 PHE A C 12
ATOM 18527 O O . PHE A 1 49 ? -3.105 1.608 4.756 1.00 0.00 49 PHE A O 12
ATOM 18544 N N . LEU A 1 50 ? -3.993 1.274 2.716 1.00 0.00 50 LEU A N 12
ATOM 18545 C CA . LEU A 1 50 ? -2.789 0.655 2.173 1.00 0.00 50 LEU A CA 12
ATOM 18546 C C . LEU A 1 50 ? -1.556 1.498 2.483 1.00 0.00 50 LEU A C 12
ATOM 18547 O O . LEU A 1 50 ? -0.590 1.013 3.073 1.00 0.00 50 LEU A O 12
ATOM 18563 N N . LYS A 1 51 ? -1.596 2.765 2.083 1.00 0.00 51 LYS A N 12
ATOM 18564 C CA . LYS A 1 51 ? -0.484 3.678 2.320 1.00 0.00 51 LYS A CA 12
ATOM 18565 C C . LYS A 1 51 ? 0.053 3.523 3.739 1.00 0.00 51 LYS A C 12
ATOM 18566 O O . LYS A 1 51 ? 1.201 3.868 4.018 1.00 0.00 51 LYS A O 12
ATOM 18585 N N . GLN A 1 52 ? -0.783 3.002 4.631 1.00 0.00 52 GLN A N 12
ATOM 18586 C CA . GLN A 1 52 ? -0.390 2.802 6.021 1.00 0.00 52 GLN A CA 12
ATOM 18587 C C . GLN A 1 52 ? 0.300 1.454 6.202 1.00 0.00 52 GLN A C 12
ATOM 18588 O O . GLN A 1 52 ? 1.364 1.366 6.816 1.00 0.00 52 GLN A O 12
ATOM 18602 N N . LEU A 1 53 ? -0.313 0.404 5.665 1.00 0.00 53 LEU A N 12
ATOM 18603 C CA . LEU A 1 53 ? 0.242 -0.941 5.768 1.00 0.00 53 LEU A CA 12
ATOM 18604 C C . LEU A 1 53 ? 1.634 -1.004 5.147 1.00 0.00 53 LEU A C 12
ATOM 18605 O O . LEU A 1 53 ? 2.603 -1.377 5.809 1.00 0.00 53 LEU A O 12
ATOM 18621 N N . ILE A 1 54 ? 1.726 -0.636 3.874 1.00 0.00 54 ILE A N 12
ATOM 18622 C CA . ILE A 1 54 ? 3.000 -0.648 3.165 1.00 0.00 54 ILE A CA 12
ATOM 18623 C C . ILE A 1 54 ? 4.062 0.135 3.930 1.00 0.00 54 ILE A C 12
ATOM 18624 O O . ILE A 1 54 ? 5.193 -0.324 4.088 1.00 0.00 54 ILE A O 12
ATOM 18640 N N . ALA A 1 55 ? 3.688 1.319 4.405 1.00 0.00 55 ALA A N 12
ATOM 18641 C CA . ALA A 1 55 ? 4.607 2.165 5.157 1.00 0.00 55 ALA A CA 12
ATOM 18642 C C . ALA A 1 55 ? 4.980 1.522 6.489 1.00 0.00 55 ALA A C 12
ATOM 18643 O O . ALA A 1 55 ? 6.112 1.646 6.954 1.00 0.00 55 ALA A O 12
ATOM 18650 N N . GLY A 1 56 ? 4.019 0.834 7.098 1.00 0.00 56 GLY A N 12
ATOM 18651 C CA . GLY A 1 56 ? 4.266 0.183 8.371 1.00 0.00 56 GLY A CA 12
ATOM 18652 C C . GLY A 1 56 ? 5.084 -1.084 8.225 1.00 0.00 56 GLY A C 12
ATOM 18653 O O . GLY A 1 56 ? 5.672 -1.569 9.192 1.00 0.00 56 GLY A O 12
ATOM 18657 N N . LYS A 1 57 ? 5.122 -1.626 7.012 1.00 0.00 57 LYS A N 12
ATOM 18658 C CA . LYS A 1 57 ? 5.873 -2.845 6.741 1.00 0.00 57 LYS A CA 12
ATOM 18659 C C . LYS A 1 57 ? 7.248 -2.521 6.166 1.00 0.00 57 LYS A C 12
ATOM 18660 O O . LYS A 1 57 ? 8.223 -3.229 6.423 1.00 0.00 57 LYS A O 12
ATOM 18679 N N . LEU A 1 58 ? 7.321 -1.446 5.389 1.00 0.00 58 LEU A N 12
ATOM 18680 C CA . LEU A 1 58 ? 8.578 -1.026 4.780 1.00 0.00 58 LEU A CA 12
ATOM 18681 C C . LEU A 1 58 ? 9.242 0.074 5.602 1.00 0.00 58 LEU A C 12
ATOM 18682 O O . LEU A 1 58 ? 9.976 0.904 5.067 1.00 0.00 58 LEU A O 12
ATOM 18698 N N . GLN A 1 59 ? 8.980 0.072 6.905 1.00 0.00 59 GLN A N 12
ATOM 18699 C CA . GLN A 1 59 ? 9.553 1.069 7.801 1.00 0.00 59 GLN A CA 12
ATOM 18700 C C . GLN A 1 59 ? 11.067 1.143 7.635 1.00 0.00 59 GLN A C 12
ATOM 18701 O O . GLN A 1 59 ? 11.701 2.105 8.066 1.00 0.00 59 GLN A O 12
ATOM 18715 N N . GLU A 1 60 ? 11.640 0.120 7.008 1.00 0.00 60 GLU A N 12
ATOM 18716 C CA . GLU A 1 60 ? 13.080 0.069 6.788 1.00 0.00 60 GLU A CA 12
ATOM 18717 C C . GLU A 1 60 ? 13.520 1.160 5.815 1.00 0.00 60 GLU A C 12
ATOM 18718 O O . GLU A 1 60 ? 14.604 1.727 5.951 1.00 0.00 60 GLU A O 12
ATOM 18730 N N . SER A 1 61 ? 12.670 1.448 4.835 1.00 0.00 61 SER A N 12
ATOM 18731 C CA . SER A 1 61 ? 12.972 2.468 3.837 1.00 0.00 61 SER A CA 12
ATOM 18732 C C . SER A 1 61 ? 11.994 3.634 3.938 1.00 0.00 61 SER A C 12
ATOM 18733 O O . SER A 1 61 ? 12.389 4.798 3.877 1.00 0.00 61 SER A O 12
ATOM 18741 N N . VAL A 1 62 ? 10.713 3.312 4.093 1.00 0.00 62 VAL A N 12
ATOM 18742 C CA . VAL A 1 62 ? 9.677 4.332 4.204 1.00 0.00 62 VAL A CA 12
ATOM 18743 C C . VAL A 1 62 ? 9.695 4.986 5.581 1.00 0.00 62 VAL A C 12
ATOM 18744 O O . VAL A 1 62 ? 9.571 4.324 6.612 1.00 0.00 62 VAL A O 12
ATOM 18757 N N . PRO A 1 63 ? 9.852 6.317 5.601 1.00 0.00 63 PRO A N 12
ATOM 18758 C CA . PRO A 1 63 ? 9.888 7.091 6.846 1.00 0.00 63 PRO A CA 12
ATOM 18759 C C . PRO A 1 63 ? 8.530 7.143 7.537 1.00 0.00 63 PRO A C 12
ATOM 18760 O O . PRO A 1 63 ? 8.417 6.853 8.728 1.00 0.00 63 PRO A O 12
ATOM 18771 N N . ASP A 1 64 ? 7.501 7.512 6.782 1.00 0.00 64 ASP A N 12
ATOM 18772 C CA . ASP A 1 64 ? 6.149 7.600 7.322 1.00 0.00 64 ASP A CA 12
ATOM 18773 C C . ASP A 1 64 ? 5.111 7.428 6.217 1.00 0.00 64 ASP A C 12
ATOM 18774 O O . ASP A 1 64 ? 5.362 7.713 5.046 1.00 0.00 64 ASP A O 12
ATOM 18783 N N . PRO A 1 65 ? 3.917 6.949 6.597 1.00 0.00 65 PRO A N 12
ATOM 18784 C CA . PRO A 1 65 ? 2.817 6.728 5.654 1.00 0.00 65 PRO A CA 12
ATOM 18785 C C . PRO A 1 65 ? 2.235 8.035 5.125 1.00 0.00 65 PRO A C 12
ATOM 18786 O O . PRO A 1 65 ? 1.720 8.088 4.009 1.00 0.00 65 PRO A O 12
ATOM 18797 N N . GLU A 1 66 ? 2.321 9.086 5.934 1.00 0.00 66 GLU A N 12
ATOM 18798 C CA . GLU A 1 66 ? 1.802 10.392 5.546 1.00 0.00 66 GLU A CA 12
ATOM 18799 C C . GLU A 1 66 ? 2.804 11.137 4.668 1.00 0.00 66 GLU A C 12
ATOM 18800 O O . GLU A 1 66 ? 2.425 11.972 3.846 1.00 0.00 66 GLU A O 12
ATOM 18812 N N . LEU A 1 67 ? 4.083 10.829 4.849 1.00 0.00 67 LEU A N 12
ATOM 18813 C CA . LEU A 1 67 ? 5.141 11.468 4.074 1.00 0.00 67 LEU A CA 12
ATOM 18814 C C . LEU A 1 67 ? 5.393 10.716 2.771 1.00 0.00 67 LEU A C 12
ATOM 18815 O O . LEU A 1 67 ? 6.452 10.855 2.158 1.00 0.00 67 LEU A O 12
ATOM 18831 N N . ILE A 1 68 ? 4.414 9.921 2.355 1.00 0.00 68 ILE A N 12
ATOM 18832 C CA . ILE A 1 68 ? 4.528 9.149 1.123 1.00 0.00 68 ILE A CA 12
ATOM 18833 C C . ILE A 1 68 ? 3.181 9.037 0.417 1.00 0.00 68 ILE A C 12
ATOM 18834 O O . ILE A 1 68 ? 2.129 9.182 1.040 1.00 0.00 68 ILE A O 12
ATOM 18850 N N . ASP A 1 69 ? 3.222 8.775 -0.884 1.00 0.00 69 ASP A N 12
ATOM 18851 C CA . ASP A 1 69 ? 2.004 8.640 -1.675 1.00 0.00 69 ASP A CA 12
ATOM 18852 C C . ASP A 1 69 ? 1.979 7.303 -2.410 1.00 0.00 69 ASP A C 12
ATOM 18853 O O . ASP A 1 69 ? 2.953 6.549 -2.383 1.00 0.00 69 ASP A O 12
ATOM 18862 N N . LEU A 1 70 ? 0.860 7.015 -3.066 1.00 0.00 70 LEU A N 12
ATOM 18863 C CA . LEU A 1 70 ? 0.708 5.768 -3.808 1.00 0.00 70 LEU A CA 12
ATOM 18864 C C . LEU A 1 70 ? 0.449 6.043 -5.286 1.00 0.00 70 LEU A C 12
ATOM 18865 O O . LEU A 1 70 ? -0.298 6.957 -5.635 1.00 0.00 70 LEU A O 12
ATOM 18881 N N . ILE A 1 71 ? 1.069 5.244 -6.148 1.00 0.00 71 ILE A N 12
ATOM 18882 C CA . ILE A 1 71 ? 0.902 5.400 -7.588 1.00 0.00 71 ILE A CA 12
ATOM 18883 C C . ILE A 1 71 ? 0.463 4.090 -8.235 1.00 0.00 71 ILE A C 12
ATOM 18884 O O . ILE A 1 71 ? 1.012 3.027 -7.944 1.00 0.00 71 ILE A O 12
ATOM 18900 N N . TYR A 1 72 ? -0.529 4.175 -9.114 1.00 0.00 72 TYR A N 12
ATOM 18901 C CA . TYR A 1 72 ? -1.043 2.997 -9.803 1.00 0.00 72 TYR A CA 12
ATOM 18902 C C . TYR A 1 72 ? -1.418 3.328 -11.244 1.00 0.00 72 TYR A C 12
ATOM 18903 O O . TYR A 1 72 ? -1.797 4.458 -11.554 1.00 0.00 72 TYR A O 12
ATOM 18921 N N . CYS A 1 73 ? -1.311 2.335 -12.119 1.00 0.00 73 CYS A N 12
ATOM 18922 C CA . CYS A 1 73 ? -1.639 2.520 -13.528 1.00 0.00 73 CYS A CA 12
ATOM 18923 C C . CYS A 1 73 ? -1.100 3.851 -14.043 1.00 0.00 73 CYS A C 12
ATOM 18924 O O . CYS A 1 73 ? -1.753 4.534 -14.830 1.00 0.00 73 CYS A O 12
ATOM 18932 N N . GLY A 1 74 ? 0.096 4.214 -13.589 1.00 0.00 74 GLY A N 12
ATOM 18933 C CA . GLY A 1 74 ? 0.702 5.462 -14.013 1.00 0.00 74 GLY A CA 12
ATOM 18934 C C . GLY A 1 74 ? -0.098 6.673 -13.574 1.00 0.00 74 GLY A C 12
ATOM 18935 O O . GLY A 1 74 ? -0.176 7.668 -14.295 1.00 0.00 74 GLY A O 12
ATOM 18939 N N . ARG A 1 75 ? -0.695 6.588 -12.390 1.00 0.00 75 ARG A N 12
ATOM 18940 C CA . ARG A 1 75 ? -1.496 7.685 -11.858 1.00 0.00 75 ARG A CA 12
ATOM 18941 C C . ARG A 1 75 ? -1.641 7.567 -10.344 1.00 0.00 75 ARG A C 12
ATOM 18942 O O . ARG A 1 75 ? -1.887 6.483 -9.815 1.00 0.00 75 ARG A O 12
ATOM 18963 N N . LYS A 1 76 ? -1.486 8.690 -9.651 1.00 0.00 76 LYS A N 12
ATOM 18964 C CA . LYS A 1 76 ? -1.601 8.715 -8.197 1.00 0.00 76 LYS A CA 12
ATOM 18965 C C . LYS A 1 76 ? -3.035 8.436 -7.759 1.00 0.00 76 LYS A C 12
ATOM 18966 O O . LYS A 1 76 ? -3.987 8.784 -8.459 1.00 0.00 76 LYS A O 12
ATOM 18985 N N . LEU A 1 77 ? -3.182 7.807 -6.598 1.00 0.00 77 LEU A N 12
ATOM 18986 C CA . LEU A 1 77 ? -4.501 7.483 -6.066 1.00 0.00 77 LEU A CA 12
ATOM 18987 C C . LEU A 1 77 ? -4.791 8.285 -4.802 1.00 0.00 77 LEU A C 12
ATOM 18988 O O . LEU A 1 77 ? -4.048 8.210 -3.822 1.00 0.00 77 LEU A O 12
ATOM 19004 N N . LYS A 1 78 ? -5.876 9.051 -4.828 1.00 0.00 78 LYS A N 12
ATOM 19005 C CA . LYS A 1 78 ? -6.267 9.865 -3.684 1.00 0.00 78 LYS A CA 12
ATOM 19006 C C . LYS A 1 78 ? -6.643 8.987 -2.495 1.00 0.00 78 LYS A C 12
ATOM 19007 O O . LYS A 1 78 ? -6.893 7.792 -2.648 1.00 0.00 78 LYS A O 12
ATOM 19026 N N . ASP A 1 79 ? -6.683 9.588 -1.311 1.00 0.00 79 ASP A N 12
ATOM 19027 C CA . ASP A 1 79 ? -7.032 8.861 -0.095 1.00 0.00 79 ASP A CA 12
ATOM 19028 C C . ASP A 1 79 ? -8.541 8.660 0.003 1.00 0.00 79 ASP A C 12
ATOM 19029 O O . ASP A 1 79 ? -9.013 7.765 0.705 1.00 0.00 79 ASP A O 12
ATOM 19038 N N . ASP A 1 80 ? -9.291 9.499 -0.702 1.00 0.00 80 ASP A N 12
ATOM 19039 C CA . ASP A 1 80 ? -10.747 9.414 -0.694 1.00 0.00 80 ASP A CA 12
ATOM 19040 C C . ASP A 1 80 ? -11.234 8.333 -1.655 1.00 0.00 80 ASP A C 12
ATOM 19041 O O . ASP A 1 80 ? -12.401 7.945 -1.625 1.00 0.00 80 ASP A O 12
ATOM 19050 N N . GLN A 1 81 ? -10.331 7.855 -2.505 1.00 0.00 81 GLN A N 12
ATOM 19051 C CA . GLN A 1 81 ? -10.670 6.820 -3.475 1.00 0.00 81 GLN A CA 12
ATOM 19052 C C . GLN A 1 81 ? -10.567 5.433 -2.850 1.00 0.00 81 GLN A C 12
ATOM 19053 O O . GLN A 1 81 ? -10.016 5.269 -1.761 1.00 0.00 81 GLN A O 12
ATOM 19067 N N . THR A 1 82 ? -11.102 4.434 -3.547 1.00 0.00 82 THR A N 12
ATOM 19068 C CA . THR A 1 82 ? -11.072 3.061 -3.060 1.00 0.00 82 THR A CA 12
ATOM 19069 C C . THR A 1 82 ? -10.498 2.118 -4.111 1.00 0.00 82 THR A C 12
ATOM 19070 O O . THR A 1 82 ? -10.157 2.538 -5.218 1.00 0.00 82 THR A O 12
ATOM 19081 N N . LEU A 1 83 ? -10.395 0.841 -3.760 1.00 0.00 83 LEU A N 12
ATOM 19082 C CA . LEU A 1 83 ? -9.863 -0.164 -4.674 1.00 0.00 83 LEU A CA 12
ATOM 19083 C C . LEU A 1 83 ? -10.741 -0.290 -5.915 1.00 0.00 83 LEU A C 12
ATOM 19084 O O . LEU A 1 83 ? -10.241 -0.344 -7.039 1.00 0.00 83 LEU A O 12
ATOM 19100 N N . ASP A 1 84 ? -12.052 -0.334 -5.704 1.00 0.00 84 ASP A N 12
ATOM 19101 C CA . ASP A 1 84 ? -13.000 -0.450 -6.806 1.00 0.00 84 ASP A CA 12
ATOM 19102 C C . ASP A 1 84 ? -13.000 0.815 -7.658 1.00 0.00 84 ASP A C 12
ATOM 19103 O O . ASP A 1 84 ? -12.860 0.753 -8.880 1.00 0.00 84 ASP A O 12
ATOM 19112 N N . PHE A 1 85 ? -13.160 1.962 -7.006 1.00 0.00 85 PHE A N 12
ATOM 19113 C CA . PHE A 1 85 ? -13.181 3.242 -7.704 1.00 0.00 85 PHE A CA 12
ATOM 19114 C C . PHE A 1 85 ? -12.204 3.238 -8.876 1.00 0.00 85 PHE A C 12
ATOM 19115 O O . PHE A 1 85 ? -12.513 3.739 -9.957 1.00 0.00 85 PHE A O 12
ATOM 19132 N N . TYR A 1 86 ? -11.024 2.670 -8.653 1.00 0.00 86 TYR A N 12
ATOM 19133 C CA . TYR A 1 86 ? -10.000 2.603 -9.688 1.00 0.00 86 TYR A CA 12
ATOM 19134 C C . TYR A 1 86 ? -10.076 1.281 -10.445 1.00 0.00 86 TYR A C 12
ATOM 19135 O O . TYR A 1 86 ? -9.739 1.208 -11.626 1.00 0.00 86 TYR A O 12
ATOM 19153 N N . GLY A 1 87 ? -10.522 0.236 -9.754 1.00 0.00 87 GLY A N 12
ATOM 19154 C CA . GLY A 1 87 ? -10.635 -1.071 -10.376 1.00 0.00 87 GLY A CA 12
ATOM 19155 C C . GLY A 1 87 ? -9.379 -1.903 -10.208 1.00 0.00 87 GLY A C 12
ATOM 19156 O O . GLY A 1 87 ? -9.055 -2.729 -11.061 1.00 0.00 87 GLY A O 12
ATOM 19160 N N . ILE A 1 88 ? -8.670 -1.685 -9.105 1.00 0.00 88 ILE A N 12
ATOM 19161 C CA . ILE A 1 88 ? -7.443 -2.422 -8.829 1.00 0.00 88 ILE A CA 12
ATOM 19162 C C . ILE A 1 88 ? -7.732 -3.897 -8.577 1.00 0.00 88 ILE A C 12
ATOM 19163 O O . ILE A 1 88 ? -8.816 -4.257 -8.119 1.00 0.00 88 ILE A O 12
ATOM 19179 N N . GLN A 1 89 ? -6.754 -4.746 -8.877 1.00 0.00 89 GLN A N 12
ATOM 19180 C CA . GLN A 1 89 ? -6.904 -6.183 -8.681 1.00 0.00 89 GLN A CA 12
ATOM 19181 C C . GLN A 1 89 ? -5.893 -6.703 -7.664 1.00 0.00 89 GLN A C 12
ATOM 19182 O O . GLN A 1 89 ? -4.833 -6.115 -7.450 1.00 0.00 89 GLN A O 12
ATOM 19196 N N . PRO A 1 90 ? -6.227 -7.831 -7.020 1.00 0.00 90 PRO A N 12
ATOM 19197 C CA . PRO A 1 90 ? -5.362 -8.454 -6.014 1.00 0.00 90 PRO A CA 12
ATOM 19198 C C . PRO A 1 90 ? -4.104 -9.060 -6.627 1.00 0.00 90 PRO A C 12
ATOM 19199 O O . PRO A 1 90 ? -3.297 -9.675 -5.932 1.00 0.00 90 PRO A O 12
ATOM 19210 N N . GLY A 1 91 ? -3.944 -8.883 -7.935 1.00 0.00 91 GLY A N 12
ATOM 19211 C CA . GLY A 1 91 ? -2.782 -9.418 -8.620 1.00 0.00 91 GLY A CA 12
ATOM 19212 C C . GLY A 1 91 ? -2.008 -8.352 -9.370 1.00 0.00 91 GLY A C 12
ATOM 19213 O O . GLY A 1 91 ? -1.352 -8.639 -10.371 1.00 0.00 91 GLY A O 12
ATOM 19217 N N . SER A 1 92 ? -2.086 -7.116 -8.886 1.00 0.00 92 SER A N 12
ATOM 19218 C CA . SER A 1 92 ? -1.392 -6.002 -9.520 1.00 0.00 92 SER A CA 12
ATOM 19219 C C . SER A 1 92 ? -0.250 -5.501 -8.641 1.00 0.00 92 SER A C 12
ATOM 19220 O O . SER A 1 92 ? -0.130 -5.888 -7.478 1.00 0.00 92 SER A O 12
ATOM 19228 N N . THR A 1 93 ? 0.588 -4.637 -9.205 1.00 0.00 93 THR A N 12
ATOM 19229 C CA . THR A 1 93 ? 1.721 -4.083 -8.474 1.00 0.00 93 THR A CA 12
ATOM 19230 C C . THR A 1 93 ? 1.634 -2.564 -8.393 1.00 0.00 93 THR A C 12
ATOM 19231 O O . THR A 1 93 ? 1.607 -1.878 -9.415 1.00 0.00 93 THR A O 12
ATOM 19242 N N . VAL A 1 94 ? 1.590 -2.042 -7.171 1.00 0.00 94 VAL A N 12
ATOM 19243 C CA . VAL A 1 94 ? 1.507 -0.603 -6.956 1.00 0.00 94 VAL A CA 12
ATOM 19244 C C . VAL A 1 94 ? 2.854 -0.033 -6.525 1.00 0.00 94 VAL A C 12
ATOM 19245 O O . VAL A 1 94 ? 3.587 -0.657 -5.757 1.00 0.00 94 VAL A O 12
ATOM 19258 N N . HIS A 1 95 ? 3.174 1.157 -7.024 1.00 0.00 95 HIS A N 12
ATOM 19259 C CA . HIS A 1 95 ? 4.433 1.812 -6.690 1.00 0.00 95 HIS A CA 12
ATOM 19260 C C . HIS A 1 95 ? 4.208 2.943 -5.691 1.00 0.00 95 HIS A C 12
ATOM 19261 O O . HIS A 1 95 ? 3.121 3.517 -5.621 1.00 0.00 95 HIS A O 12
ATOM 19276 N N . VAL A 1 96 ? 5.243 3.259 -4.919 1.00 0.00 96 VAL A N 12
ATOM 19277 C CA . VAL A 1 96 ? 5.159 4.322 -3.924 1.00 0.00 96 VAL A CA 12
ATOM 19278 C C . VAL A 1 96 ? 6.016 5.518 -4.324 1.00 0.00 96 VAL A C 12
ATOM 19279 O O . VAL A 1 96 ? 7.165 5.361 -4.741 1.00 0.00 96 VAL A O 12
ATOM 19292 N N . LEU A 1 97 ? 5.451 6.713 -4.193 1.00 0.00 97 LEU A N 12
ATOM 19293 C CA . LEU A 1 97 ? 6.164 7.938 -4.540 1.00 0.00 97 LEU A CA 12
ATOM 19294 C C . LEU A 1 97 ? 6.181 8.910 -3.364 1.00 0.00 97 LEU A C 12
ATOM 19295 O O . LEU A 1 97 ? 5.131 9.352 -2.897 1.00 0.00 97 LEU A O 12
ATOM 19311 N N . ARG A 1 98 ? 7.379 9.240 -2.893 1.00 0.00 98 ARG A N 12
ATOM 19312 C CA . ARG A 1 98 ? 7.532 10.161 -1.773 1.00 0.00 98 ARG A CA 12
ATOM 19313 C C . ARG A 1 98 ? 6.804 11.474 -2.045 1.00 0.00 98 ARG A C 12
ATOM 19314 O O . ARG A 1 98 ? 6.572 11.841 -3.198 1.00 0.00 98 ARG A O 12
ATOM 19335 N N . LYS A 1 99 ? 6.446 12.179 -0.977 1.00 0.00 99 LYS A N 12
ATOM 19336 C CA . LYS A 1 99 ? 5.746 13.452 -1.099 1.00 0.00 99 LYS A CA 12
ATOM 19337 C C . LYS A 1 99 ? 6.413 14.342 -2.143 1.00 0.00 99 LYS A C 12
ATOM 19338 O O . LYS A 1 99 ? 7.640 14.428 -2.206 1.00 0.00 99 LYS A O 12
ATOM 19357 N N . SER A 1 100 ? 5.598 15.003 -2.958 1.00 0.00 100 SER A N 12
ATOM 19358 C CA . SER A 1 100 ? 6.110 15.885 -4.000 1.00 0.00 100 SER A CA 12
ATOM 19359 C C . SER A 1 100 ? 6.747 17.132 -3.393 1.00 0.00 100 SER A C 12
ATOM 19360 O O . SER A 1 100 ? 7.891 17.468 -3.696 1.00 0.00 100 SER A O 12
ATOM 19368 N N . TRP A 1 101 ? 5.996 17.813 -2.535 1.00 0.00 101 TRP A N 12
ATOM 19369 C CA . TRP A 1 101 ? 6.486 19.023 -1.884 1.00 0.00 101 TRP A CA 12
ATOM 19370 C C . TRP A 1 101 ? 7.859 18.790 -1.266 1.00 0.00 101 TRP A C 12
ATOM 19371 O O . TRP A 1 101 ? 8.196 17.670 -0.882 1.00 0.00 101 TRP A O 12
ATOM 19392 N N . SER A 1 102 ? 8.650 19.855 -1.171 1.00 0.00 102 SER A N 12
ATOM 19393 C CA . SER A 1 102 ? 9.989 19.765 -0.602 1.00 0.00 102 SER A CA 12
ATOM 19394 C C . SER A 1 102 ? 9.928 19.376 0.872 1.00 0.00 102 SER A C 12
ATOM 19395 O O . SER A 1 102 ? 10.413 18.317 1.267 1.00 0.00 102 SER A O 12
ATOM 19403 N N . GLY A 1 103 ? 9.326 20.242 1.682 1.00 0.00 103 GLY A N 12
ATOM 19404 C CA . GLY A 1 103 ? 9.212 19.973 3.103 1.00 0.00 103 GLY A CA 12
ATOM 19405 C C . GLY A 1 103 ? 9.093 21.240 3.926 1.00 0.00 103 GLY A C 12
ATOM 19406 O O . GLY A 1 103 ? 8.112 21.454 4.638 1.00 0.00 103 GLY A O 12
ATOM 19410 N N . PRO A 1 104 ? 10.113 22.107 3.835 1.00 0.00 104 PRO A N 12
ATOM 19411 C CA . PRO A 1 104 ? 10.144 23.374 4.571 1.00 0.00 104 PRO A CA 12
ATOM 19412 C C . PRO A 1 104 ? 9.119 24.374 4.046 1.00 0.00 104 PRO A C 12
ATOM 19413 O O . PRO A 1 104 ? 9.430 25.206 3.195 1.00 0.00 104 PRO A O 12
ATOM 19424 N N . SER A 1 105 ? 7.896 24.286 4.561 1.00 0.00 105 SER A N 12
ATOM 19425 C CA . SER A 1 105 ? 6.825 25.182 4.141 1.00 0.00 105 SER A CA 12
ATOM 19426 C C . SER A 1 105 ? 7.333 26.615 4.014 1.00 0.00 105 SER A C 12
ATOM 19427 O O . SER A 1 105 ? 7.877 27.178 4.963 1.00 0.00 105 SER A O 12
ATOM 19435 N N . SER A 1 106 ? 7.150 27.198 2.834 1.00 0.00 106 SER A N 12
ATOM 19436 C CA . SER A 1 106 ? 7.593 28.564 2.580 1.00 0.00 106 SER A CA 12
ATOM 19437 C C . SER A 1 106 ? 6.410 29.462 2.228 1.00 0.00 106 SER A C 12
ATOM 19438 O O . SER A 1 106 ? 6.034 29.585 1.064 1.00 0.00 106 SER A O 12
ATOM 19446 N N . GLY A 1 107 ? 5.828 30.089 3.246 1.00 0.00 107 GLY A N 12
ATOM 19447 C CA . GLY A 1 107 ? 4.694 30.967 3.025 1.00 0.00 107 GLY A CA 12
ATOM 19448 C C . GLY A 1 107 ? 4.345 31.784 4.254 1.00 0.00 107 GLY A C 12
ATOM 19449 O O . GLY A 1 107 ? 3.491 32.668 4.198 1.00 0.00 107 GLY A O 12
ATOM 19453 N N . GLY A 1 1 ? 4.539 -35.699 13.919 1.00 0.00 1 GLY A N 13
ATOM 19454 C CA . GLY A 1 1 ? 5.445 -34.778 14.580 1.00 0.00 1 GLY A CA 13
ATOM 19455 C C . GLY A 1 1 ? 6.175 -33.880 13.601 1.00 0.00 1 GLY A C 13
ATOM 19456 O O . GLY A 1 1 ? 6.104 -32.655 13.701 1.00 0.00 1 GLY A O 13
ATOM 19460 N N . SER A 1 2 ? 6.879 -34.489 12.653 1.00 0.00 2 SER A N 13
ATOM 19461 C CA . SER A 1 2 ? 7.630 -33.736 11.655 1.00 0.00 2 SER A CA 13
ATOM 19462 C C . SER A 1 2 ? 6.924 -33.773 10.303 1.00 0.00 2 SER A C 13
ATOM 19463 O O . SER A 1 2 ? 7.560 -33.939 9.262 1.00 0.00 2 SER A O 13
ATOM 19471 N N . SER A 1 3 ? 5.604 -33.617 10.327 1.00 0.00 3 SER A N 13
ATOM 19472 C CA . SER A 1 3 ? 4.810 -33.635 9.104 1.00 0.00 3 SER A CA 13
ATOM 19473 C C . SER A 1 3 ? 4.683 -32.233 8.517 1.00 0.00 3 SER A C 13
ATOM 19474 O O . SER A 1 3 ? 5.028 -31.998 7.360 1.00 0.00 3 SER A O 13
ATOM 19482 N N . GLY A 1 4 ? 4.184 -31.303 9.326 1.00 0.00 4 GLY A N 13
ATOM 19483 C CA . GLY A 1 4 ? 4.020 -29.934 8.870 1.00 0.00 4 GLY A CA 13
ATOM 19484 C C . GLY A 1 4 ? 2.656 -29.369 9.214 1.00 0.00 4 GLY A C 13
ATOM 19485 O O . GLY A 1 4 ? 1.705 -30.118 9.438 1.00 0.00 4 GLY A O 13
ATOM 19489 N N . SER A 1 5 ? 2.560 -28.044 9.257 1.00 0.00 5 SER A N 13
ATOM 19490 C CA . SER A 1 5 ? 1.304 -27.379 9.581 1.00 0.00 5 SER A CA 13
ATOM 19491 C C . SER A 1 5 ? 1.143 -26.097 8.770 1.00 0.00 5 SER A C 13
ATOM 19492 O O . SER A 1 5 ? 2.000 -25.214 8.807 1.00 0.00 5 SER A O 13
ATOM 19500 N N . SER A 1 6 ? 0.037 -26.002 8.038 1.00 0.00 6 SER A N 13
ATOM 19501 C CA . SER A 1 6 ? -0.236 -24.830 7.214 1.00 0.00 6 SER A CA 13
ATOM 19502 C C . SER A 1 6 ? -1.605 -24.242 7.543 1.00 0.00 6 SER A C 13
ATOM 19503 O O . SER A 1 6 ? -2.627 -24.914 7.421 1.00 0.00 6 SER A O 13
ATOM 19511 N N . GLY A 1 7 ? -1.614 -22.979 7.962 1.00 0.00 7 GLY A N 13
ATOM 19512 C CA . GLY A 1 7 ? -2.862 -22.321 8.302 1.00 0.00 7 GLY A CA 13
ATOM 19513 C C . GLY A 1 7 ? -3.514 -21.659 7.104 1.00 0.00 7 GLY A C 13
ATOM 19514 O O . GLY A 1 7 ? -3.011 -20.662 6.587 1.00 0.00 7 GLY A O 13
ATOM 19518 N N . MET A 1 8 ? -4.636 -22.216 6.661 1.00 0.00 8 MET A N 13
ATOM 19519 C CA . MET A 1 8 ? -5.358 -21.674 5.516 1.00 0.00 8 MET A CA 13
ATOM 19520 C C . MET A 1 8 ? -6.189 -20.461 5.922 1.00 0.00 8 MET A C 13
ATOM 19521 O O . MET A 1 8 ? -6.641 -20.360 7.062 1.00 0.00 8 MET A O 13
ATOM 19535 N N . SER A 1 9 ? -6.386 -19.543 4.981 1.00 0.00 9 SER A N 13
ATOM 19536 C CA . SER A 1 9 ? -7.160 -18.334 5.243 1.00 0.00 9 SER A CA 13
ATOM 19537 C C . SER A 1 9 ? -8.350 -18.235 4.293 1.00 0.00 9 SER A C 13
ATOM 19538 O O . SER A 1 9 ? -8.292 -18.705 3.156 1.00 0.00 9 SER A O 13
ATOM 19546 N N . LEU A 1 10 ? -9.427 -17.619 4.767 1.00 0.00 10 LEU A N 13
ATOM 19547 C CA . LEU A 1 10 ? -10.632 -17.456 3.960 1.00 0.00 10 LEU A CA 13
ATOM 19548 C C . LEU A 1 10 ? -10.421 -16.411 2.870 1.00 0.00 10 LEU A C 13
ATOM 19549 O O . LEU A 1 10 ? -11.027 -16.483 1.801 1.00 0.00 10 LEU A O 13
ATOM 19565 N N . SER A 1 11 ? -9.555 -15.441 3.147 1.00 0.00 11 SER A N 13
ATOM 19566 C CA . SER A 1 11 ? -9.265 -14.379 2.190 1.00 0.00 11 SER A CA 13
ATOM 19567 C C . SER A 1 11 ? -7.787 -14.380 1.811 1.00 0.00 11 SER A C 13
ATOM 19568 O O . SER A 1 11 ? -6.945 -13.868 2.549 1.00 0.00 11 SER A O 13
ATOM 19576 N N . ASP A 1 12 ? -7.480 -14.958 0.655 1.00 0.00 12 ASP A N 13
ATOM 19577 C CA . ASP A 1 12 ? -6.105 -15.025 0.175 1.00 0.00 12 ASP A CA 13
ATOM 19578 C C . ASP A 1 12 ? -5.750 -13.780 -0.633 1.00 0.00 12 ASP A C 13
ATOM 19579 O O . ASP A 1 12 ? -4.871 -13.817 -1.494 1.00 0.00 12 ASP A O 13
ATOM 19588 N N . TRP A 1 13 ? -6.440 -12.682 -0.350 1.00 0.00 13 TRP A N 13
ATOM 19589 C CA . TRP A 1 13 ? -6.198 -11.426 -1.052 1.00 0.00 13 TRP A CA 13
ATOM 19590 C C . TRP A 1 13 ? -4.765 -10.951 -0.839 1.00 0.00 13 TRP A C 13
ATOM 19591 O O . TRP A 1 13 ? -4.358 -10.656 0.285 1.00 0.00 13 TRP A O 13
ATOM 19612 N N . HIS A 1 14 ? -4.003 -10.879 -1.926 1.00 0.00 14 HIS A N 13
ATOM 19613 C CA . HIS A 1 14 ? -2.614 -10.438 -1.858 1.00 0.00 14 HIS A CA 13
ATOM 19614 C C . HIS A 1 14 ? -2.324 -9.386 -2.924 1.00 0.00 14 HIS A C 13
ATOM 19615 O O . HIS A 1 14 ? -2.929 -9.392 -3.997 1.00 0.00 14 HIS A O 13
ATOM 19630 N N . LEU A 1 15 ? -1.398 -8.483 -2.621 1.00 0.00 15 LEU A N 13
ATOM 19631 C CA . LEU A 1 15 ? -1.029 -7.424 -3.553 1.00 0.00 15 LEU A CA 13
ATOM 19632 C C . LEU A 1 15 ? 0.487 -7.268 -3.629 1.00 0.00 15 LEU A C 13
ATOM 19633 O O . LEU A 1 15 ? 1.209 -7.682 -2.722 1.00 0.00 15 LEU A O 13
ATOM 19649 N N . ALA A 1 16 ? 0.961 -6.667 -4.715 1.00 0.00 16 ALA A N 13
ATOM 19650 C CA . ALA A 1 16 ? 2.390 -6.453 -4.906 1.00 0.00 16 ALA A CA 13
ATOM 19651 C C . ALA A 1 16 ? 2.791 -5.036 -4.511 1.00 0.00 16 ALA A C 13
ATOM 19652 O O . ALA A 1 16 ? 1.993 -4.103 -4.612 1.00 0.00 16 ALA A O 13
ATOM 19659 N N . VAL A 1 17 ? 4.032 -4.880 -4.060 1.00 0.00 17 VAL A N 13
ATOM 19660 C CA . VAL A 1 17 ? 4.538 -3.576 -3.649 1.00 0.00 17 VAL A CA 13
ATOM 19661 C C . VAL A 1 17 ? 5.907 -3.301 -4.261 1.00 0.00 17 VAL A C 13
ATOM 19662 O O . VAL A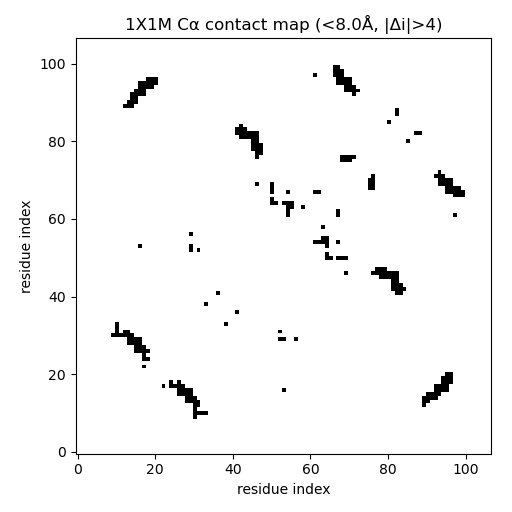 1 17 ? 6.840 -4.089 -4.104 1.00 0.00 17 VAL A O 13
ATOM 19675 N N . LYS A 1 18 ? 6.021 -2.177 -4.960 1.00 0.00 18 LYS A N 13
ATOM 19676 C CA . LYS A 1 18 ? 7.277 -1.794 -5.595 1.00 0.00 18 LYS A CA 13
ATOM 19677 C C . LYS A 1 18 ? 7.685 -0.382 -5.188 1.00 0.00 18 LYS A C 13
ATOM 19678 O O . LYS A 1 18 ? 6.846 0.515 -5.093 1.00 0.00 18 LYS A O 13
ATOM 19697 N N . LEU A 1 19 ? 8.978 -0.190 -4.950 1.00 0.00 19 LEU A N 13
ATOM 19698 C CA . LEU A 1 19 ? 9.497 1.114 -4.554 1.00 0.00 19 LEU A CA 13
ATOM 19699 C C . LEU A 1 19 ? 9.856 1.951 -5.778 1.00 0.00 19 LEU A C 13
ATOM 19700 O O . LEU A 1 19 ? 10.658 1.535 -6.614 1.00 0.00 19 LEU A O 13
ATOM 19716 N N . ALA A 1 20 ? 9.259 3.134 -5.875 1.00 0.00 20 ALA A N 13
ATOM 19717 C CA . ALA A 1 20 ? 9.519 4.032 -6.994 1.00 0.00 20 ALA A CA 13
ATOM 19718 C C . ALA A 1 20 ? 10.896 4.677 -6.872 1.00 0.00 20 ALA A C 13
ATOM 19719 O O . ALA A 1 20 ? 11.472 5.123 -7.864 1.00 0.00 20 ALA A O 13
ATOM 19726 N N . ASP A 1 21 ? 11.416 4.723 -5.650 1.00 0.00 21 ASP A N 13
ATOM 19727 C CA . ASP A 1 21 ? 12.725 5.313 -5.399 1.00 0.00 21 ASP A CA 13
ATOM 19728 C C . ASP A 1 21 ? 13.839 4.326 -5.732 1.00 0.00 21 ASP A C 13
ATOM 19729 O O . ASP A 1 21 ? 14.924 4.722 -6.159 1.00 0.00 21 ASP A O 13
ATOM 19738 N N . GLN A 1 22 ? 13.564 3.041 -5.533 1.00 0.00 22 GLN A N 13
ATOM 19739 C CA . GLN A 1 22 ? 14.544 1.998 -5.811 1.00 0.00 22 GLN A CA 13
ATOM 19740 C C . GLN A 1 22 ? 13.952 0.921 -6.713 1.00 0.00 22 GLN A C 13
ATOM 19741 O O . GLN A 1 22 ? 13.376 -0.064 -6.249 1.00 0.00 22 GLN A O 13
ATOM 19755 N N . PRO A 1 23 ? 14.095 1.109 -8.033 1.00 0.00 23 PRO A N 13
ATOM 19756 C CA . PRO A 1 23 ? 13.580 0.164 -9.028 1.00 0.00 23 PRO A CA 13
ATOM 19757 C C . PRO A 1 23 ? 14.353 -1.151 -9.033 1.00 0.00 23 PRO A C 13
ATOM 19758 O O . PRO A 1 23 ? 13.974 -2.103 -9.716 1.00 0.00 23 PRO A O 13
ATOM 19769 N N . LEU A 1 24 ? 15.438 -1.196 -8.268 1.00 0.00 24 LEU A N 13
ATOM 19770 C CA . LEU A 1 24 ? 16.265 -2.395 -8.183 1.00 0.00 24 LEU A CA 13
ATOM 19771 C C . LEU A 1 24 ? 15.880 -3.238 -6.971 1.00 0.00 24 LEU A C 13
ATOM 19772 O O . LEU A 1 24 ? 16.018 -4.461 -6.985 1.00 0.00 24 LEU A O 13
ATOM 19788 N N . ALA A 1 25 ? 15.395 -2.575 -5.926 1.00 0.00 25 ALA A N 13
ATOM 19789 C CA . ALA A 1 25 ? 14.985 -3.264 -4.709 1.00 0.00 25 ALA A CA 13
ATOM 19790 C C . ALA A 1 25 ? 14.018 -4.401 -5.020 1.00 0.00 25 ALA A C 13
ATOM 19791 O O . ALA A 1 25 ? 13.251 -4.351 -5.981 1.00 0.00 25 ALA A O 13
ATOM 19798 N N . PRO A 1 26 ? 14.054 -5.454 -4.189 1.00 0.00 26 PRO A N 13
ATOM 19799 C CA . PRO A 1 26 ? 13.187 -6.624 -4.355 1.00 0.00 26 PRO A CA 13
ATOM 19800 C C . PRO A 1 26 ? 11.726 -6.310 -4.053 1.00 0.00 26 PRO A C 13
ATOM 19801 O O . PRO A 1 26 ? 11.422 -5.520 -3.159 1.00 0.00 26 PRO A O 13
ATOM 19812 N N . LYS A 1 27 ? 10.824 -6.935 -4.803 1.00 0.00 27 LYS A N 13
ATOM 19813 C CA . LYS A 1 27 ? 9.394 -6.724 -4.615 1.00 0.00 27 LYS A CA 13
ATOM 19814 C C . LYS A 1 27 ? 8.952 -7.196 -3.234 1.00 0.00 27 LYS A C 13
ATOM 19815 O O . LYS A 1 27 ? 9.510 -8.145 -2.683 1.00 0.00 27 LYS A O 13
ATOM 19834 N N . SER A 1 28 ? 7.944 -6.529 -2.679 1.00 0.00 28 SER A N 13
ATOM 19835 C CA . SER A 1 28 ? 7.429 -6.879 -1.361 1.00 0.00 28 SER A CA 13
ATOM 19836 C C . SER A 1 28 ? 5.946 -7.231 -1.434 1.00 0.00 28 SER A C 13
ATOM 19837 O O . SER A 1 28 ? 5.115 -6.394 -1.788 1.00 0.00 28 SER A O 13
ATOM 19845 N N . ILE A 1 29 ? 5.622 -8.474 -1.095 1.00 0.00 29 ILE A N 13
ATOM 19846 C CA . ILE A 1 29 ? 4.240 -8.937 -1.121 1.00 0.00 29 ILE A CA 13
ATOM 19847 C C . ILE A 1 29 ? 3.479 -8.464 0.114 1.00 0.00 29 ILE A C 13
ATOM 19848 O O . ILE A 1 29 ? 3.927 -8.659 1.245 1.00 0.00 29 ILE A O 13
ATOM 19864 N N . LEU A 1 30 ? 2.326 -7.843 -0.111 1.00 0.00 30 LEU A N 13
ATOM 19865 C CA . LEU A 1 30 ? 1.501 -7.344 0.983 1.00 0.00 30 LEU A CA 13
ATOM 19866 C C . LEU A 1 30 ? 0.192 -8.123 1.078 1.00 0.00 30 LEU A C 13
ATOM 19867 O O . LEU A 1 30 ? -0.404 -8.477 0.061 1.00 0.00 30 LEU A O 13
ATOM 19883 N N . GLN A 1 31 ? -0.248 -8.383 2.304 1.00 0.00 31 GLN A N 13
ATOM 19884 C CA . GLN A 1 31 ? -1.487 -9.118 2.531 1.00 0.00 31 GLN A CA 13
ATOM 19885 C C . GLN A 1 31 ? -2.377 -8.390 3.532 1.00 0.00 31 GLN A C 13
ATOM 19886 O O . GLN A 1 31 ? -2.094 -8.369 4.730 1.00 0.00 31 GLN A O 13
ATOM 19900 N N . LEU A 1 32 ? -3.454 -7.793 3.033 1.00 0.00 32 LEU A N 13
ATOM 19901 C CA . LEU A 1 32 ? -4.387 -7.062 3.884 1.00 0.00 32 LEU A CA 13
ATOM 19902 C C . LEU A 1 32 ? -5.168 -8.017 4.781 1.00 0.00 32 LEU A C 13
ATOM 19903 O O . LEU A 1 32 ? -5.397 -9.178 4.442 1.00 0.00 32 LEU A O 13
ATOM 19919 N N . PRO A 1 33 ? -5.589 -7.517 5.952 1.00 0.00 33 PRO A N 13
ATOM 19920 C CA . PRO A 1 33 ? -6.354 -8.308 6.921 1.00 0.00 33 PRO A CA 13
ATOM 19921 C C . PRO A 1 33 ? -7.765 -8.616 6.433 1.00 0.00 33 PRO A C 13
ATOM 19922 O O . PRO A 1 33 ? -8.290 -7.932 5.554 1.00 0.00 33 PRO A O 13
ATOM 19933 N N . GLU A 1 34 ? -8.374 -9.648 7.008 1.00 0.00 34 GLU A N 13
ATOM 19934 C CA . GLU A 1 34 ? -9.726 -10.045 6.630 1.00 0.00 34 GLU A CA 13
ATOM 19935 C C . GLU A 1 34 ? -10.710 -8.899 6.846 1.00 0.00 34 GLU A C 13
ATOM 19936 O O . GLU A 1 34 ? -10.553 -8.094 7.765 1.00 0.00 34 GLU A O 13
ATOM 19948 N N . THR A 1 35 ? -11.726 -8.830 5.992 1.00 0.00 35 THR A N 13
ATOM 19949 C CA . THR A 1 35 ? -12.735 -7.783 6.087 1.00 0.00 35 THR A CA 13
ATOM 19950 C C . THR A 1 35 ? -14.040 -8.327 6.659 1.00 0.00 35 THR A C 13
ATOM 19951 O O . THR A 1 35 ? -14.331 -9.516 6.541 1.00 0.00 35 THR A O 13
ATOM 19962 N N . GLU A 1 36 ? -14.821 -7.448 7.279 1.00 0.00 36 GLU A N 13
ATOM 19963 C CA . GLU A 1 36 ? -16.095 -7.841 7.869 1.00 0.00 36 GLU A CA 13
ATOM 19964 C C . GLU A 1 36 ? -17.075 -8.299 6.793 1.00 0.00 36 GLU A C 13
ATOM 19965 O O . GLU A 1 36 ? -17.769 -9.303 6.956 1.00 0.00 36 GLU A O 13
ATOM 19977 N N . LEU A 1 37 ? -17.125 -7.557 5.692 1.00 0.00 37 LEU A N 13
ATOM 19978 C CA . LEU A 1 37 ? -18.020 -7.885 4.588 1.00 0.00 37 LEU A CA 13
ATOM 19979 C C . LEU A 1 37 ? -17.842 -9.337 4.156 1.00 0.00 37 LEU A C 13
ATOM 19980 O O . LEU A 1 37 ? -16.992 -10.052 4.684 1.00 0.00 37 LEU A O 13
ATOM 19996 N N . GLY A 1 38 ? -18.650 -9.765 3.190 1.00 0.00 38 GLY A N 13
ATOM 19997 C CA . GLY A 1 38 ? -18.564 -11.129 2.702 1.00 0.00 38 GLY A CA 13
ATOM 19998 C C . GLY A 1 38 ? -17.204 -11.450 2.113 1.00 0.00 38 GLY A C 13
ATOM 19999 O O . GLY A 1 38 ? -16.183 -11.320 2.787 1.00 0.00 38 GLY A O 13
ATOM 20003 N N . GLU A 1 39 ? -17.191 -11.871 0.852 1.00 0.00 39 GLU A N 13
ATOM 20004 C CA . GLU A 1 39 ? -15.947 -12.213 0.175 1.00 0.00 39 GLU A CA 13
ATOM 20005 C C . GLU A 1 39 ? -15.835 -11.483 -1.160 1.00 0.00 39 GLU A C 13
ATOM 20006 O O . GLU A 1 39 ? -14.736 -11.171 -1.620 1.00 0.00 39 GLU A O 13
ATOM 20018 N N . TYR A 1 40 ? -16.980 -11.214 -1.778 1.00 0.00 40 TYR A N 13
ATOM 20019 C CA . TYR A 1 40 ? -17.012 -10.523 -3.062 1.00 0.00 40 TYR A CA 13
ATOM 20020 C C . TYR A 1 40 ? -15.962 -9.417 -3.112 1.00 0.00 40 TYR A C 13
ATOM 20021 O O . TYR A 1 40 ? -15.501 -8.937 -2.077 1.00 0.00 40 TYR A O 13
ATOM 20039 N N . SER A 1 41 ? -15.590 -9.018 -4.324 1.00 0.00 41 SER A N 13
ATOM 20040 C CA . SER A 1 41 ? -14.592 -7.971 -4.511 1.00 0.00 41 SER A CA 13
ATOM 20041 C C . SER A 1 41 ? -14.720 -6.900 -3.432 1.00 0.00 41 SER A C 13
ATOM 20042 O O . SER A 1 41 ? -15.701 -6.156 -3.392 1.00 0.00 41 SER A O 13
ATOM 20050 N N . LEU A 1 42 ? -13.722 -6.827 -2.558 1.00 0.00 42 LEU A N 13
ATOM 20051 C CA . LEU A 1 42 ? -13.722 -5.847 -1.477 1.00 0.00 42 LEU A CA 13
ATOM 20052 C C . LEU A 1 42 ? -14.362 -4.538 -1.929 1.00 0.00 42 LEU A C 13
ATOM 20053 O O . LEU A 1 42 ? -15.372 -4.106 -1.375 1.00 0.00 42 LEU A O 13
ATOM 20069 N N . GLY A 1 43 ? -13.768 -3.912 -2.940 1.00 0.00 43 GLY A N 13
ATOM 20070 C CA . GLY A 1 43 ? -14.295 -2.660 -3.450 1.00 0.00 43 GLY A CA 13
ATOM 20071 C C . GLY A 1 43 ? -14.830 -1.765 -2.350 1.00 0.00 43 GLY A C 13
ATOM 20072 O O . GLY A 1 43 ? -15.885 -1.149 -2.499 1.00 0.00 43 GLY A O 13
ATOM 20076 N N . GLY A 1 44 ? -14.101 -1.693 -1.241 1.00 0.00 44 GLY A N 13
ATOM 20077 C CA . GLY A 1 44 ? -14.525 -0.866 -0.126 1.00 0.00 44 GLY A CA 13
ATOM 20078 C C . GLY A 1 44 ? -13.357 -0.228 0.599 1.00 0.00 44 GLY A C 13
ATOM 20079 O O . GLY A 1 44 ? -13.469 0.886 1.112 1.00 0.00 44 GLY A O 13
ATOM 20083 N N . TYR A 1 45 ? -12.233 -0.935 0.645 1.00 0.00 45 TYR A N 13
ATOM 20084 C CA . TYR A 1 45 ? -11.041 -0.432 1.317 1.00 0.00 45 TYR A CA 13
ATOM 20085 C C . TYR A 1 45 ? -10.667 0.954 0.800 1.00 0.00 45 TYR A C 13
ATOM 20086 O O . TYR A 1 45 ? -10.753 1.226 -0.397 1.00 0.00 45 TYR A O 13
ATOM 20104 N N . SER A 1 46 ? -10.251 1.826 1.712 1.00 0.00 46 SER A N 13
ATOM 20105 C CA . SER A 1 46 ? -9.866 3.185 1.350 1.00 0.00 46 SER A CA 13
ATOM 20106 C C . SER A 1 46 ? -8.372 3.265 1.051 1.00 0.00 46 SER A C 13
ATOM 20107 O O . SER A 1 46 ? -7.546 2.774 1.820 1.00 0.00 46 SER A O 13
ATOM 20115 N N . ILE A 1 47 ? -8.033 3.888 -0.073 1.00 0.00 47 ILE A N 13
ATOM 20116 C CA . ILE A 1 47 ? -6.639 4.034 -0.474 1.00 0.00 47 ILE A CA 13
ATOM 20117 C C . ILE A 1 47 ? -5.750 4.339 0.726 1.00 0.00 47 ILE A C 13
ATOM 20118 O O . ILE A 1 47 ? -4.665 3.777 0.866 1.00 0.00 47 ILE A O 13
ATOM 20134 N N . SER A 1 48 ? -6.220 5.232 1.592 1.00 0.00 48 SER A N 13
ATOM 20135 C CA . SER A 1 48 ? -5.466 5.614 2.781 1.00 0.00 48 SER A CA 13
ATOM 20136 C C . SER A 1 48 ? -4.941 4.381 3.510 1.00 0.00 48 SER A C 13
ATOM 20137 O O . SER A 1 48 ? -3.753 4.288 3.820 1.00 0.00 48 SER A O 13
ATOM 20145 N N . PHE A 1 49 ? -5.835 3.435 3.780 1.00 0.00 49 PHE A N 13
ATOM 20146 C CA . PHE A 1 49 ? -5.464 2.208 4.474 1.00 0.00 49 PHE A CA 13
ATOM 20147 C C . PHE A 1 49 ? -4.141 1.663 3.944 1.00 0.00 49 PHE A C 13
ATOM 20148 O O . PHE A 1 49 ? -3.141 1.619 4.662 1.00 0.00 49 PHE A O 13
ATOM 20165 N N . LEU A 1 50 ? -4.143 1.247 2.682 1.00 0.00 50 LEU A N 13
ATOM 20166 C CA . LEU A 1 50 ? -2.943 0.704 2.054 1.00 0.00 50 LEU A CA 13
ATOM 20167 C C . LEU A 1 50 ? -1.733 1.588 2.334 1.00 0.00 50 LEU A C 13
ATOM 20168 O O . LEU A 1 50 ? -0.721 1.126 2.862 1.00 0.00 50 LEU A O 13
ATOM 20184 N N . LYS A 1 51 ? -1.844 2.864 1.980 1.00 0.00 51 LYS A N 13
ATOM 20185 C CA . LYS A 1 51 ? -0.761 3.816 2.197 1.00 0.00 51 LYS A CA 13
ATOM 20186 C C . LYS A 1 51 ? -0.153 3.642 3.584 1.00 0.00 51 LYS A C 13
ATOM 20187 O O . LYS A 1 51 ? 0.991 4.029 3.823 1.00 0.00 51 LYS A O 13
ATOM 20206 N N . GLN A 1 52 ? -0.925 3.057 4.495 1.00 0.00 52 GLN A N 13
ATOM 20207 C CA . GLN A 1 52 ? -0.460 2.832 5.858 1.00 0.00 52 GLN A CA 13
ATOM 20208 C C . GLN A 1 52 ? 0.233 1.479 5.980 1.00 0.00 52 GLN A C 13
ATOM 20209 O O . GLN A 1 52 ? 1.307 1.371 6.574 1.00 0.00 52 GLN A O 13
ATOM 20223 N N . LEU A 1 53 ? -0.387 0.449 5.415 1.00 0.00 53 LEU A N 13
ATOM 20224 C CA . LEU A 1 53 ? 0.171 -0.899 5.461 1.00 0.00 53 LEU A CA 13
ATOM 20225 C C . LEU A 1 53 ? 1.545 -0.942 4.800 1.00 0.00 53 LEU A C 13
ATOM 20226 O O . LEU A 1 53 ? 2.480 -1.542 5.331 1.00 0.00 53 LEU A O 13
ATOM 20242 N N . ILE A 1 54 ? 1.659 -0.301 3.642 1.00 0.00 54 ILE A N 13
ATOM 20243 C CA . ILE A 1 54 ? 2.920 -0.264 2.912 1.00 0.00 54 ILE A CA 13
ATOM 20244 C C . ILE A 1 54 ? 3.991 0.481 3.701 1.00 0.00 54 ILE A C 13
ATOM 20245 O O . ILE A 1 54 ? 5.085 -0.036 3.923 1.00 0.00 54 ILE A O 13
ATOM 20261 N N . ALA A 1 55 ? 3.667 1.699 4.123 1.00 0.00 55 ALA A N 13
ATOM 20262 C CA . ALA A 1 55 ? 4.600 2.514 4.891 1.00 0.00 55 ALA A CA 13
ATOM 20263 C C . ALA A 1 55 ? 5.040 1.795 6.162 1.00 0.00 55 ALA A C 13
ATOM 20264 O O . ALA A 1 55 ? 6.129 2.040 6.680 1.00 0.00 55 ALA A O 13
ATOM 20271 N N . GLY A 1 56 ? 4.184 0.908 6.661 1.00 0.00 56 GLY A N 13
ATOM 20272 C CA . GLY A 1 56 ? 4.503 0.168 7.868 1.00 0.00 56 GLY A CA 13
ATOM 20273 C C . GLY A 1 56 ? 5.449 -0.988 7.607 1.00 0.00 56 GLY A C 13
ATOM 20274 O O . GLY A 1 56 ? 6.220 -1.379 8.482 1.00 0.00 56 GLY A O 13
ATOM 20278 N N . LYS A 1 57 ? 5.389 -1.538 6.399 1.00 0.00 57 LYS A N 13
ATOM 20279 C CA . LYS A 1 57 ? 6.245 -2.657 6.023 1.00 0.00 57 LYS A CA 13
ATOM 20280 C C . LYS A 1 57 ? 7.576 -2.160 5.466 1.00 0.00 57 LYS A C 13
ATOM 20281 O O . LYS A 1 57 ? 8.619 -2.781 5.676 1.00 0.00 57 LYS A O 13
ATOM 20300 N N . LEU A 1 58 ? 7.533 -1.037 4.758 1.00 0.00 58 LEU A N 13
ATOM 20301 C CA . LEU A 1 58 ? 8.736 -0.456 4.172 1.00 0.00 58 LEU A CA 13
ATOM 20302 C C . LEU A 1 58 ? 9.300 0.644 5.066 1.00 0.00 58 LEU A C 13
ATOM 20303 O O . LEU A 1 58 ? 9.981 1.553 4.592 1.00 0.00 58 LEU A O 13
ATOM 20319 N N . GLN A 1 59 ? 9.013 0.553 6.360 1.00 0.00 59 GLN A N 13
ATOM 20320 C CA . GLN A 1 59 ? 9.494 1.540 7.320 1.00 0.00 59 GLN A CA 13
ATOM 20321 C C . GLN A 1 59 ? 11.001 1.735 7.192 1.00 0.00 59 GLN A C 13
ATOM 20322 O O . GLN A 1 59 ? 11.552 2.720 7.681 1.00 0.00 59 GLN A O 13
ATOM 20336 N N . GLU A 1 60 ? 11.661 0.789 6.531 1.00 0.00 60 GLU A N 13
ATOM 20337 C CA . GLU A 1 60 ? 13.105 0.858 6.340 1.00 0.00 60 GLU A CA 13
ATOM 20338 C C . GLU A 1 60 ? 13.478 2.023 5.427 1.00 0.00 60 GLU A C 13
ATOM 20339 O O . GLU A 1 60 ? 14.530 2.641 5.591 1.00 0.00 60 GLU A O 13
ATOM 20351 N N . SER A 1 61 ? 12.608 2.317 4.466 1.00 0.00 61 SER A N 13
ATOM 20352 C CA . SER A 1 61 ? 12.848 3.404 3.525 1.00 0.00 61 SER A CA 13
ATOM 20353 C C . SER A 1 61 ? 11.826 4.521 3.714 1.00 0.00 61 SER A C 13
ATOM 20354 O O . SER A 1 61 ? 12.170 5.703 3.696 1.00 0.00 61 SER A O 13
ATOM 20362 N N . VAL A 1 62 ? 10.566 4.138 3.894 1.00 0.00 62 VAL A N 13
ATOM 20363 C CA . VAL A 1 62 ? 9.492 5.105 4.088 1.00 0.00 62 VAL A CA 13
ATOM 20364 C C . VAL A 1 62 ? 9.392 5.530 5.549 1.00 0.00 62 VAL A C 13
ATOM 20365 O O . VAL A 1 62 ? 9.146 4.719 6.441 1.00 0.00 62 VAL A O 13
ATOM 20378 N N . PRO A 1 63 ? 9.587 6.833 5.801 1.00 0.00 63 PRO A N 13
ATOM 20379 C CA . PRO A 1 63 ? 9.522 7.396 7.153 1.00 0.00 63 PRO A CA 13
ATOM 20380 C C . PRO A 1 63 ? 8.103 7.399 7.712 1.00 0.00 63 PRO A C 13
ATOM 20381 O O . PRO A 1 63 ? 7.864 6.929 8.824 1.00 0.00 63 PRO A O 13
ATOM 20392 N N . ASP A 1 64 ? 7.167 7.931 6.934 1.00 0.00 64 ASP A N 13
ATOM 20393 C CA . ASP A 1 64 ? 5.771 7.994 7.352 1.00 0.00 64 ASP A CA 13
ATOM 20394 C C . ASP A 1 64 ? 4.839 7.755 6.168 1.00 0.00 64 ASP A C 13
ATOM 20395 O O . ASP A 1 64 ? 5.157 8.074 5.022 1.00 0.00 64 ASP A O 13
ATOM 20404 N N . PRO A 1 65 ? 3.660 7.181 6.449 1.00 0.00 65 PRO A N 13
ATOM 20405 C CA . PRO A 1 65 ? 2.657 6.887 5.421 1.00 0.00 65 PRO A CA 13
ATOM 20406 C C . PRO A 1 65 ? 2.018 8.151 4.856 1.00 0.00 65 PRO A C 13
ATOM 20407 O O . PRO A 1 65 ? 1.459 8.137 3.760 1.00 0.00 65 PRO A O 13
ATOM 20418 N N . GLU A 1 66 ? 2.105 9.241 5.612 1.00 0.00 66 GLU A N 13
ATOM 20419 C CA . GLU A 1 66 ? 1.534 10.513 5.185 1.00 0.00 66 GLU A CA 13
ATOM 20420 C C . GLU A 1 66 ? 2.502 11.267 4.278 1.00 0.00 66 GLU A C 13
ATOM 20421 O O . GLU A 1 66 ? 2.090 12.076 3.446 1.00 0.00 66 GLU A O 13
ATOM 20433 N N . LEU A 1 67 ? 3.792 10.996 4.444 1.00 0.00 67 LEU A N 13
ATOM 20434 C CA . LEU A 1 67 ? 4.821 11.649 3.642 1.00 0.00 67 LEU A CA 13
ATOM 20435 C C . LEU A 1 67 ? 5.057 10.892 2.339 1.00 0.00 67 LEU A C 13
ATOM 20436 O O . LEU A 1 67 ? 6.014 11.166 1.615 1.00 0.00 67 LEU A O 13
ATOM 20452 N N . ILE A 1 68 ? 4.177 9.940 2.046 1.00 0.00 68 ILE A N 13
ATOM 20453 C CA . ILE A 1 68 ? 4.288 9.146 0.829 1.00 0.00 68 ILE A CA 13
ATOM 20454 C C . ILE A 1 68 ? 2.968 9.122 0.066 1.00 0.00 68 ILE A C 13
ATOM 20455 O O . ILE A 1 68 ? 1.969 9.680 0.517 1.00 0.00 68 ILE A O 13
ATOM 20471 N N . ASP A 1 69 ? 2.972 8.470 -1.091 1.00 0.00 69 ASP A N 13
ATOM 20472 C CA . ASP A 1 69 ? 1.774 8.370 -1.917 1.00 0.00 69 ASP A CA 13
ATOM 20473 C C . ASP A 1 69 ? 1.783 7.081 -2.734 1.00 0.00 69 ASP A C 13
ATOM 20474 O O . ASP A 1 69 ? 2.844 6.537 -3.044 1.00 0.00 69 ASP A O 13
ATOM 20483 N N . LEU A 1 70 ? 0.595 6.598 -3.079 1.00 0.00 70 LEU A N 13
ATOM 20484 C CA . LEU A 1 70 ? 0.465 5.372 -3.859 1.00 0.00 70 LEU A CA 13
ATOM 20485 C C . LEU A 1 70 ? 0.198 5.687 -5.327 1.00 0.00 70 LEU A C 13
ATOM 20486 O O . LEU A 1 70 ? -0.696 6.471 -5.651 1.00 0.00 70 LEU A O 13
ATOM 20502 N N . ILE A 1 71 ? 0.975 5.071 -6.211 1.00 0.00 71 ILE A N 13
ATOM 20503 C CA . ILE A 1 71 ? 0.820 5.283 -7.644 1.00 0.00 71 ILE A CA 13
ATOM 20504 C C . ILE A 1 71 ? 0.338 4.014 -8.339 1.00 0.00 71 ILE A C 13
ATOM 20505 O O . ILE A 1 71 ? 0.962 2.958 -8.228 1.00 0.00 71 ILE A O 13
ATOM 20521 N N . TYR A 1 72 ? -0.774 4.124 -9.057 1.00 0.00 72 TYR A N 13
ATOM 20522 C CA . TYR A 1 72 ? -1.340 2.986 -9.770 1.00 0.00 72 TYR A CA 13
ATOM 20523 C C . TYR A 1 72 ? -1.833 3.399 -11.153 1.00 0.00 72 TYR A C 13
ATOM 20524 O O . TYR A 1 72 ? -2.237 4.544 -11.364 1.00 0.00 72 TYR A O 13
ATOM 20542 N N . CYS A 1 73 ? -1.797 2.460 -12.092 1.00 0.00 73 CYS A N 13
ATOM 20543 C CA . CYS A 1 73 ? -2.240 2.725 -13.456 1.00 0.00 73 CYS A CA 13
ATOM 20544 C C . CYS A 1 73 ? -1.616 4.010 -13.990 1.00 0.00 73 CYS A C 13
ATOM 20545 O O . CYS A 1 73 ? -2.214 4.712 -14.804 1.00 0.00 73 CYS A O 13
ATOM 20553 N N . GLY A 1 74 ? -0.408 4.314 -13.524 1.00 0.00 74 GLY A N 13
ATOM 20554 C CA . GLY A 1 74 ? 0.277 5.515 -13.965 1.00 0.00 74 GLY A CA 13
ATOM 20555 C C . GLY A 1 74 ? -0.373 6.779 -13.438 1.00 0.00 74 GLY A C 13
ATOM 20556 O O . GLY A 1 74 ? -0.299 7.833 -14.069 1.00 0.00 74 GLY A O 13
ATOM 20560 N N . ARG A 1 75 ? -1.015 6.674 -12.278 1.00 0.00 75 ARG A N 13
ATOM 20561 C CA . ARG A 1 75 ? -1.683 7.817 -11.668 1.00 0.00 75 ARG A CA 13
ATOM 20562 C C . ARG A 1 75 ? -1.789 7.642 -10.156 1.00 0.00 75 ARG A C 13
ATOM 20563 O O . ARG A 1 75 ? -2.105 6.558 -9.666 1.00 0.00 75 ARG A O 13
ATOM 20584 N N . LYS A 1 76 ? -1.521 8.716 -9.422 1.00 0.00 76 LYS A N 13
ATOM 20585 C CA . LYS A 1 76 ? -1.586 8.684 -7.965 1.00 0.00 76 LYS A CA 13
ATOM 20586 C C . LYS A 1 76 ? -2.998 8.356 -7.491 1.00 0.00 76 LYS A C 13
ATOM 20587 O O . LYS A 1 76 ? -3.978 8.651 -8.176 1.00 0.00 76 LYS A O 13
ATOM 20606 N N . LEU A 1 77 ? -3.096 7.747 -6.315 1.00 0.00 77 LEU A N 13
ATOM 20607 C CA . LEU A 1 77 ? -4.389 7.380 -5.748 1.00 0.00 77 LEU A CA 13
ATOM 20608 C C . LEU A 1 77 ? -4.679 8.188 -4.486 1.00 0.00 77 LEU A C 13
ATOM 20609 O O . LEU A 1 77 ? -3.993 8.046 -3.474 1.00 0.00 77 LEU A O 13
ATOM 20625 N N . LYS A 1 78 ? -5.701 9.034 -4.554 1.00 0.00 78 LYS A N 13
ATOM 20626 C CA . LYS A 1 78 ? -6.085 9.863 -3.417 1.00 0.00 78 LYS A CA 13
ATOM 20627 C C . LYS A 1 78 ? -6.561 9.001 -2.252 1.00 0.00 78 LYS A C 13
ATOM 20628 O O . LYS A 1 78 ? -7.008 7.870 -2.446 1.00 0.00 78 LYS A O 13
ATOM 20647 N N . ASP A 1 79 ? -6.464 9.543 -1.043 1.00 0.00 79 ASP A N 13
ATOM 20648 C CA . ASP A 1 79 ? -6.888 8.824 0.153 1.00 0.00 79 ASP A CA 13
ATOM 20649 C C . ASP A 1 79 ? -8.377 9.032 0.413 1.00 0.00 79 ASP A C 13
ATOM 20650 O O . ASP A 1 79 ? -8.833 8.967 1.554 1.00 0.00 79 ASP A O 13
ATOM 20659 N N . ASP A 1 80 ? -9.129 9.282 -0.654 1.00 0.00 80 ASP A N 13
ATOM 20660 C CA . ASP A 1 80 ? -10.566 9.499 -0.541 1.00 0.00 80 ASP A CA 13
ATOM 20661 C C . ASP A 1 80 ? -11.332 8.561 -1.469 1.00 0.00 80 ASP A C 13
ATOM 20662 O O . ASP A 1 80 ? -12.547 8.682 -1.624 1.00 0.00 80 ASP A O 13
ATOM 20671 N N . GLN A 1 81 ? -10.612 7.627 -2.083 1.00 0.00 81 GLN A N 13
ATOM 20672 C CA . GLN A 1 81 ? -11.224 6.670 -2.996 1.00 0.00 81 GLN A CA 13
ATOM 20673 C C . GLN A 1 81 ? -11.109 5.249 -2.453 1.00 0.00 81 GLN A C 13
ATOM 20674 O O . GLN A 1 81 ? -10.594 5.032 -1.356 1.00 0.00 81 GLN A O 13
ATOM 20688 N N . THR A 1 82 ? -11.594 4.283 -3.228 1.00 0.00 82 THR A N 13
ATOM 20689 C CA . THR A 1 82 ? -11.548 2.884 -2.824 1.00 0.00 82 THR A CA 13
ATOM 20690 C C . THR A 1 82 ? -10.970 2.011 -3.932 1.00 0.00 82 THR A C 13
ATOM 20691 O O . THR A 1 82 ? -10.746 2.476 -5.050 1.00 0.00 82 THR A O 13
ATOM 20702 N N . LEU A 1 83 ? -10.731 0.743 -3.616 1.00 0.00 83 LEU A N 13
ATOM 20703 C CA . LEU A 1 83 ? -10.179 -0.197 -4.586 1.00 0.00 83 LEU A CA 13
ATOM 20704 C C . LEU A 1 83 ? -11.071 -0.292 -5.820 1.00 0.00 83 LEU A C 13
ATOM 20705 O O . LEU A 1 83 ? -10.583 -0.425 -6.942 1.00 0.00 83 LEU A O 13
ATOM 20721 N N . ASP A 1 84 ? -12.380 -0.221 -5.604 1.00 0.00 84 ASP A N 13
ATOM 20722 C CA . ASP A 1 84 ? -13.341 -0.295 -6.698 1.00 0.00 84 ASP A CA 13
ATOM 20723 C C . ASP A 1 84 ? -13.291 0.968 -7.552 1.00 0.00 84 ASP A C 13
ATOM 20724 O O . ASP A 1 84 ? -13.325 0.901 -8.781 1.00 0.00 84 ASP A O 13
ATOM 20733 N N . PHE A 1 85 ? -13.212 2.119 -6.892 1.00 0.00 85 PHE A N 13
ATOM 20734 C CA . PHE A 1 85 ? -13.160 3.398 -7.590 1.00 0.00 85 PHE A CA 13
ATOM 20735 C C . PHE A 1 85 ? -12.210 3.329 -8.783 1.00 0.00 85 PHE A C 13
ATOM 20736 O O . PHE A 1 85 ? -12.590 3.640 -9.912 1.00 0.00 85 PHE A O 13
ATOM 20753 N N . TYR A 1 86 ? -10.973 2.919 -8.523 1.00 0.00 86 TYR A N 13
ATOM 20754 C CA . TYR A 1 86 ? -9.968 2.812 -9.574 1.00 0.00 86 TYR A CA 13
ATOM 20755 C C . TYR A 1 86 ? -10.064 1.465 -10.284 1.00 0.00 86 TYR A C 13
ATOM 20756 O O . TYR A 1 86 ? -9.723 1.345 -11.460 1.00 0.00 86 TYR A O 13
ATOM 20774 N N . GLY A 1 87 ? -10.533 0.453 -9.560 1.00 0.00 87 GLY A N 13
ATOM 20775 C CA . GLY A 1 87 ? -10.668 -0.872 -10.137 1.00 0.00 87 GLY A CA 13
ATOM 20776 C C . GLY A 1 87 ? -9.510 -1.781 -9.775 1.00 0.00 87 GLY A C 13
ATOM 20777 O O . GLY A 1 87 ? -9.288 -2.802 -10.426 1.00 0.00 87 GLY A O 13
ATOM 20781 N N . ILE A 1 88 ? -8.771 -1.410 -8.735 1.00 0.00 88 ILE A N 13
ATOM 20782 C CA . ILE A 1 88 ? -7.631 -2.200 -8.288 1.00 0.00 88 ILE A CA 13
ATOM 20783 C C . ILE A 1 88 ? -8.061 -3.606 -7.883 1.00 0.00 88 ILE A C 13
ATOM 20784 O O . ILE A 1 88 ? -9.028 -3.781 -7.142 1.00 0.00 88 ILE A O 13
ATOM 20800 N N . GLN A 1 89 ? -7.334 -4.606 -8.374 1.00 0.00 89 GLN A N 13
ATOM 20801 C CA . GLN A 1 89 ? -7.640 -5.997 -8.062 1.00 0.00 89 GLN A CA 13
ATOM 20802 C C . GLN A 1 89 ? -6.467 -6.667 -7.354 1.00 0.00 89 GLN A C 13
ATOM 20803 O O . GLN A 1 89 ? -5.324 -6.217 -7.433 1.00 0.00 89 GLN A O 13
ATOM 20817 N N . PRO A 1 90 ? -6.754 -7.768 -6.644 1.00 0.00 90 PRO A N 13
ATOM 20818 C CA . PRO A 1 90 ? -5.736 -8.523 -5.908 1.00 0.00 90 PRO A CA 13
ATOM 20819 C C . PRO A 1 90 ? -4.773 -9.254 -6.837 1.00 0.00 90 PRO A C 13
ATOM 20820 O O . PRO A 1 90 ? -5.009 -10.401 -7.214 1.00 0.00 90 PRO A O 13
ATOM 20831 N N . GLY A 1 91 ? -3.685 -8.582 -7.203 1.00 0.00 91 GLY A N 13
ATOM 20832 C CA . GLY A 1 91 ? -2.702 -9.184 -8.084 1.00 0.00 91 GLY A CA 13
ATOM 20833 C C . GLY A 1 91 ? -1.891 -8.151 -8.840 1.00 0.00 91 GLY A C 13
ATOM 20834 O O . GLY A 1 91 ? -0.835 -8.463 -9.391 1.00 0.00 91 GLY A O 13
ATOM 20838 N N . SER A 1 92 ? -2.385 -6.917 -8.867 1.00 0.00 92 SER A N 13
ATOM 20839 C CA . SER A 1 92 ? -1.701 -5.835 -9.566 1.00 0.00 92 SER A CA 13
ATOM 20840 C C . SER A 1 92 ? -0.414 -5.449 -8.842 1.00 0.00 92 SER A C 13
ATOM 20841 O O . SER A 1 92 ? -0.041 -6.064 -7.843 1.00 0.00 92 SER A O 13
ATOM 20849 N N . THR A 1 93 ? 0.260 -4.424 -9.354 1.00 0.00 93 THR A N 13
ATOM 20850 C CA . THR A 1 93 ? 1.505 -3.955 -8.759 1.00 0.00 93 THR A CA 13
ATOM 20851 C C . THR A 1 93 ? 1.526 -2.435 -8.654 1.00 0.00 93 THR A C 13
ATOM 20852 O O . THR A 1 93 ? 1.491 -1.732 -9.664 1.00 0.00 93 THR A O 13
ATOM 20863 N N . VAL A 1 94 ? 1.583 -1.932 -7.425 1.00 0.00 94 VAL A N 13
ATOM 20864 C CA . VAL A 1 94 ? 1.610 -0.493 -7.188 1.00 0.00 94 VAL A CA 13
ATOM 20865 C C . VAL A 1 94 ? 3.021 -0.017 -6.861 1.00 0.00 94 VAL A C 13
ATOM 20866 O O . VAL A 1 94 ? 3.862 -0.795 -6.409 1.00 0.00 94 VAL A O 13
ATOM 20879 N N . HIS A 1 95 ? 3.274 1.268 -7.091 1.00 0.00 95 HIS A N 13
ATOM 20880 C CA . HIS A 1 95 ? 4.584 1.849 -6.819 1.00 0.00 95 HIS A CA 13
ATOM 20881 C C . HIS A 1 95 ? 4.493 2.905 -5.722 1.00 0.00 95 HIS A C 13
ATOM 20882 O O . HIS A 1 95 ? 3.628 3.781 -5.760 1.00 0.00 95 HIS A O 13
ATOM 20897 N N . VAL A 1 96 ? 5.389 2.816 -4.745 1.00 0.00 96 VAL A N 13
ATOM 20898 C CA . VAL A 1 96 ? 5.410 3.764 -3.637 1.00 0.00 96 VAL A CA 13
ATOM 20899 C C . VAL A 1 96 ? 6.200 5.016 -4.000 1.00 0.00 96 VAL A C 13
ATOM 20900 O O . VAL A 1 96 ? 7.187 4.950 -4.734 1.00 0.00 96 VAL A O 13
ATOM 20913 N N . LEU A 1 97 ? 5.760 6.157 -3.481 1.00 0.00 97 LEU A N 13
ATOM 20914 C CA . LEU A 1 97 ? 6.427 7.427 -3.749 1.00 0.00 97 LEU A CA 13
ATOM 20915 C C . LEU A 1 97 ? 6.731 8.167 -2.451 1.00 0.00 97 LEU A C 13
ATOM 20916 O O . LEU A 1 97 ? 5.924 8.167 -1.521 1.00 0.00 97 LEU A O 13
ATOM 20932 N N . ARG A 1 98 ? 7.899 8.799 -2.396 1.00 0.00 98 ARG A N 13
ATOM 20933 C CA . ARG A 1 98 ? 8.309 9.544 -1.212 1.00 0.00 98 ARG A CA 13
ATOM 20934 C C . ARG A 1 98 ? 8.172 11.047 -1.441 1.00 0.00 98 ARG A C 13
ATOM 20935 O O . ARG A 1 98 ? 9.049 11.678 -2.032 1.00 0.00 98 ARG A O 13
ATOM 20956 N N . LYS A 1 99 ? 7.067 11.614 -0.970 1.00 0.00 99 LYS A N 13
ATOM 20957 C CA . LYS A 1 99 ? 6.814 13.042 -1.122 1.00 0.00 99 LYS A CA 13
ATOM 20958 C C . LYS A 1 99 ? 8.092 13.846 -0.908 1.00 0.00 99 LYS A C 13
ATOM 20959 O O . LYS A 1 99 ? 8.870 13.562 0.003 1.00 0.00 99 LYS A O 13
ATOM 20978 N N . SER A 1 100 ? 8.302 14.851 -1.751 1.00 0.00 100 SER A N 13
ATOM 20979 C CA . SER A 1 100 ? 9.487 15.696 -1.655 1.00 0.00 100 SER A CA 13
ATOM 20980 C C . SER A 1 100 ? 9.113 17.110 -1.224 1.00 0.00 100 SER A C 13
ATOM 20981 O O . SER A 1 100 ? 8.733 17.942 -2.049 1.00 0.00 100 SER A O 13
ATOM 20989 N N . TRP A 1 101 ? 9.223 17.375 0.072 1.00 0.00 101 TRP A N 13
ATOM 20990 C CA . TRP A 1 101 ? 8.896 18.689 0.614 1.00 0.00 101 TRP A CA 13
ATOM 20991 C C . TRP A 1 101 ? 9.748 19.000 1.840 1.00 0.00 101 TRP A C 13
ATOM 20992 O O . TRP A 1 101 ? 10.090 18.105 2.612 1.00 0.00 101 TRP A O 13
ATOM 21013 N N . SER A 1 102 ? 10.086 20.274 2.013 1.00 0.00 102 SER A N 13
ATOM 21014 C CA . SER A 1 102 ? 10.901 20.701 3.144 1.00 0.00 102 SER A CA 13
ATOM 21015 C C . SER A 1 102 ? 10.474 19.987 4.422 1.00 0.00 102 SER A C 13
ATOM 21016 O O . SER A 1 102 ? 11.158 19.083 4.900 1.00 0.00 102 SER A O 13
ATOM 21024 N N . GLY A 1 103 ? 9.336 20.401 4.972 1.00 0.00 103 GLY A N 13
ATOM 21025 C CA . GLY A 1 103 ? 8.835 19.791 6.190 1.00 0.00 103 GLY A CA 13
ATOM 21026 C C . GLY A 1 103 ? 8.995 20.693 7.398 1.00 0.00 103 GLY A C 13
ATOM 21027 O O . GLY A 1 103 ? 9.954 20.581 8.161 1.00 0.00 103 GLY A O 13
ATOM 21031 N N . PRO A 1 104 ? 8.038 21.615 7.583 1.00 0.00 104 PRO A N 13
ATOM 21032 C CA . PRO A 1 104 ? 8.055 22.559 8.705 1.00 0.00 104 PRO A CA 13
ATOM 21033 C C . PRO A 1 104 ? 7.793 21.875 10.042 1.00 0.00 104 PRO A C 13
ATOM 21034 O O . PRO A 1 104 ? 7.721 22.530 11.082 1.00 0.00 104 PRO A O 13
ATOM 21045 N N . SER A 1 105 ? 7.650 20.554 10.008 1.00 0.00 105 SER A N 13
ATOM 21046 C CA . SER A 1 105 ? 7.392 19.781 11.218 1.00 0.00 105 SER A CA 13
ATOM 21047 C C . SER A 1 105 ? 8.357 20.178 12.331 1.00 0.00 105 SER A C 13
ATOM 21048 O O . SER A 1 105 ? 7.943 20.454 13.457 1.00 0.00 105 SER A O 13
ATOM 21056 N N . SER A 1 106 ? 9.646 20.204 12.008 1.00 0.00 106 SER A N 13
ATOM 21057 C CA . SER A 1 106 ? 10.671 20.562 12.981 1.00 0.00 106 SER A CA 13
ATOM 21058 C C . SER A 1 106 ? 11.501 21.743 12.485 1.00 0.00 106 SER A C 13
ATOM 21059 O O . SER A 1 106 ? 11.961 21.757 11.344 1.00 0.00 106 SER A O 13
ATOM 21067 N N . GLY A 1 107 ? 11.688 22.733 13.353 1.00 0.00 107 GLY A N 13
ATOM 21068 C CA . GLY A 1 107 ? 12.462 23.904 12.986 1.00 0.00 107 GLY A CA 13
ATOM 21069 C C . GLY A 1 107 ? 11.611 24.984 12.348 1.00 0.00 107 GLY A C 13
ATOM 21070 O O . GLY A 1 107 ? 12.055 26.122 12.192 1.00 0.00 107 GLY A O 13
ATOM 21074 N N . GLY A 1 1 ? 9.415 -20.258 33.065 1.00 0.00 1 GLY A N 14
ATOM 21075 C CA . GLY A 1 1 ? 9.762 -19.536 31.854 1.00 0.00 1 GLY A CA 14
ATOM 21076 C C . GLY A 1 1 ? 8.958 -19.996 30.655 1.00 0.00 1 GLY A C 14
ATOM 21077 O O . GLY A 1 1 ? 8.807 -21.196 30.423 1.00 0.00 1 GLY A O 14
ATOM 21081 N N . SER A 1 2 ? 8.438 -19.040 29.891 1.00 0.00 2 SER A N 14
ATOM 21082 C CA . SER A 1 2 ? 7.640 -19.354 28.711 1.00 0.00 2 SER A CA 14
ATOM 21083 C C . SER A 1 2 ? 8.536 -19.692 27.523 1.00 0.00 2 SER A C 14
ATOM 21084 O O . SER A 1 2 ? 9.756 -19.544 27.590 1.00 0.00 2 SER A O 14
ATOM 21092 N N . SER A 1 3 ? 7.920 -20.147 26.437 1.00 0.00 3 SER A N 14
ATOM 21093 C CA . SER A 1 3 ? 8.661 -20.511 25.234 1.00 0.00 3 SER A CA 14
ATOM 21094 C C . SER A 1 3 ? 8.174 -19.707 24.033 1.00 0.00 3 SER A C 14
ATOM 21095 O O . SER A 1 3 ? 8.970 -19.126 23.296 1.00 0.00 3 SER A O 14
ATOM 21103 N N . GLY A 1 4 ? 6.858 -19.678 23.841 1.00 0.00 4 GLY A N 14
ATOM 21104 C CA . GLY A 1 4 ? 6.286 -18.943 22.728 1.00 0.00 4 GLY A CA 14
ATOM 21105 C C . GLY A 1 4 ? 5.824 -19.855 21.609 1.00 0.00 4 GLY A C 14
ATOM 21106 O O . GLY A 1 4 ? 6.640 -20.460 20.915 1.00 0.00 4 GLY A O 14
ATOM 21110 N N . SER A 1 5 ? 4.510 -19.953 21.433 1.00 0.00 5 SER A N 14
ATOM 21111 C CA . SER A 1 5 ? 3.940 -20.802 20.393 1.00 0.00 5 SER A CA 14
ATOM 21112 C C . SER A 1 5 ? 3.854 -20.053 19.066 1.00 0.00 5 SER A C 14
ATOM 21113 O O . SER A 1 5 ? 3.614 -18.846 19.037 1.00 0.00 5 SER A O 14
ATOM 21121 N N . SER A 1 6 ? 4.053 -20.778 17.970 1.00 0.00 6 SER A N 14
ATOM 21122 C CA . SER A 1 6 ? 4.002 -20.182 16.640 1.00 0.00 6 SER A CA 14
ATOM 21123 C C . SER A 1 6 ? 2.686 -20.518 15.945 1.00 0.00 6 SER A C 14
ATOM 21124 O O . SER A 1 6 ? 2.423 -21.673 15.612 1.00 0.00 6 SER A O 14
ATOM 21132 N N . GLY A 1 7 ? 1.862 -19.497 15.727 1.00 0.00 7 GLY A N 14
ATOM 21133 C CA . GLY A 1 7 ? 0.583 -19.703 15.073 1.00 0.00 7 GLY A CA 14
ATOM 21134 C C . GLY A 1 7 ? 0.691 -19.656 13.562 1.00 0.00 7 GLY A C 14
ATOM 21135 O O . GLY A 1 7 ? 1.339 -18.769 13.006 1.00 0.00 7 GLY A O 14
ATOM 21139 N N . MET A 1 8 ? 0.057 -20.615 12.895 1.00 0.00 8 MET A N 14
ATOM 21140 C CA . MET A 1 8 ? 0.085 -20.680 11.438 1.00 0.00 8 MET A CA 14
ATOM 21141 C C . MET A 1 8 ? -1.189 -20.089 10.843 1.00 0.00 8 MET A C 14
ATOM 21142 O O . MET A 1 8 ? -2.259 -20.693 10.919 1.00 0.00 8 MET A O 14
ATOM 21156 N N . SER A 1 9 ? -1.066 -18.905 10.250 1.00 0.00 9 SER A N 14
ATOM 21157 C CA . SER A 1 9 ? -2.210 -18.231 9.646 1.00 0.00 9 SER A CA 14
ATOM 21158 C C . SER A 1 9 ? -1.767 -17.350 8.482 1.00 0.00 9 SER A C 14
ATOM 21159 O O . SER A 1 9 ? -0.721 -16.701 8.541 1.00 0.00 9 SER A O 14
ATOM 21167 N N . LEU A 1 10 ? -2.570 -17.331 7.424 1.00 0.00 10 LEU A N 14
ATOM 21168 C CA . LEU A 1 10 ? -2.263 -16.529 6.244 1.00 0.00 10 LEU A CA 14
ATOM 21169 C C . LEU A 1 10 ? -3.539 -16.005 5.594 1.00 0.00 10 LEU A C 14
ATOM 21170 O O . LEU A 1 10 ? -4.565 -16.686 5.580 1.00 0.00 10 LEU A O 14
ATOM 21186 N N . SER A 1 11 ? -3.468 -14.792 5.055 1.00 0.00 11 SER A N 14
ATOM 21187 C CA . SER A 1 11 ? -4.619 -14.177 4.404 1.00 0.00 11 SER A CA 14
ATOM 21188 C C . SER A 1 11 ? -4.740 -14.646 2.957 1.00 0.00 11 SER A C 14
ATOM 21189 O O . SER A 1 11 ? -3.804 -15.218 2.398 1.00 0.00 11 SER A O 14
ATOM 21197 N N . ASP A 1 12 ? -5.899 -14.399 2.358 1.00 0.00 12 ASP A N 14
ATOM 21198 C CA . ASP A 1 12 ? -6.145 -14.794 0.976 1.00 0.00 12 ASP A CA 14
ATOM 21199 C C . ASP A 1 12 ? -5.846 -13.643 0.020 1.00 0.00 12 ASP A C 14
ATOM 21200 O O . ASP A 1 12 ? -5.196 -13.831 -1.009 1.00 0.00 12 ASP A O 14
ATOM 21209 N N . TRP A 1 13 ? -6.325 -12.454 0.366 1.00 0.00 13 TRP A N 14
ATOM 21210 C CA . TRP A 1 13 ? -6.111 -11.273 -0.462 1.00 0.00 13 TRP A CA 14
ATOM 21211 C C . TRP A 1 13 ? -4.681 -10.762 -0.320 1.00 0.00 13 TRP A C 14
ATOM 21212 O O . TRP A 1 13 ? -4.239 -10.422 0.777 1.00 0.00 13 TRP A O 14
ATOM 21233 N N . HIS A 1 14 ? -3.963 -10.709 -1.438 1.00 0.00 14 HIS A N 14
ATOM 21234 C CA . HIS A 1 14 ? -2.582 -10.238 -1.437 1.00 0.00 14 HIS A CA 14
ATOM 21235 C C . HIS A 1 14 ? -2.363 -9.199 -2.533 1.00 0.00 14 HIS A C 14
ATOM 21236 O O . HIS A 1 14 ? -3.122 -9.131 -3.500 1.00 0.00 14 HIS A O 14
ATOM 21251 N N . LEU A 1 15 ? -1.320 -8.391 -2.375 1.00 0.00 15 LEU A N 14
ATOM 21252 C CA . LEU A 1 15 ? -1.001 -7.355 -3.350 1.00 0.00 15 LEU A CA 14
ATOM 21253 C C . LEU A 1 15 ? 0.508 -7.159 -3.462 1.00 0.00 15 LEU A C 14
ATOM 21254 O O . LEU A 1 15 ? 1.250 -7.426 -2.518 1.00 0.00 15 LEU A O 14
ATOM 21270 N N . ALA A 1 16 ? 0.954 -6.688 -4.623 1.00 0.00 16 ALA A N 14
ATOM 21271 C CA . ALA A 1 16 ? 2.373 -6.452 -4.857 1.00 0.00 16 ALA A CA 14
ATOM 21272 C C . ALA A 1 16 ? 2.735 -4.992 -4.607 1.00 0.00 16 ALA A C 14
ATOM 21273 O O . ALA A 1 16 ? 1.896 -4.102 -4.747 1.00 0.00 16 ALA A O 14
ATOM 21280 N N . VAL A 1 17 ? 3.989 -4.753 -4.237 1.00 0.00 17 VAL A N 14
ATOM 21281 C CA . VAL A 1 17 ? 4.462 -3.401 -3.968 1.00 0.00 17 VAL A CA 14
ATOM 21282 C C . VAL A 1 17 ? 5.867 -3.190 -4.522 1.00 0.00 17 VAL A C 14
ATOM 21283 O O . VAL A 1 17 ? 6.741 -4.043 -4.370 1.00 0.00 17 VAL A O 14
ATOM 21296 N N . LYS A 1 18 ? 6.078 -2.046 -5.165 1.00 0.00 18 LYS A N 14
ATOM 21297 C CA . LYS A 1 18 ? 7.377 -1.720 -5.741 1.00 0.00 18 LYS A CA 14
ATOM 21298 C C . LYS A 1 18 ? 7.804 -0.307 -5.356 1.00 0.00 18 LYS A C 14
ATOM 21299 O O . LYS A 1 18 ? 6.976 0.601 -5.271 1.00 0.00 18 LYS A O 14
ATOM 21318 N N . LEU A 1 19 ? 9.099 -0.128 -5.124 1.00 0.00 19 LEU A N 14
ATOM 21319 C CA . LEU A 1 19 ? 9.637 1.175 -4.749 1.00 0.00 19 LEU A CA 14
ATOM 21320 C C . LEU A 1 19 ? 9.940 2.016 -5.985 1.00 0.00 19 LEU A C 14
ATOM 21321 O O . LEU A 1 19 ? 10.825 1.683 -6.773 1.00 0.00 19 LEU A O 14
ATOM 21337 N N . ALA A 1 20 ? 9.200 3.108 -6.148 1.00 0.00 20 ALA A N 14
ATOM 21338 C CA . ALA A 1 20 ? 9.392 3.998 -7.286 1.00 0.00 20 ALA A CA 14
ATOM 21339 C C . ALA A 1 20 ? 10.743 4.701 -7.211 1.00 0.00 20 ALA A C 14
ATOM 21340 O O . ALA A 1 20 ? 11.318 5.072 -8.234 1.00 0.00 20 ALA A O 14
ATOM 21347 N N . ASP A 1 21 ? 11.245 4.880 -5.994 1.00 0.00 21 ASP A N 14
ATOM 21348 C CA . ASP A 1 21 ? 12.529 5.538 -5.786 1.00 0.00 21 ASP A CA 14
ATOM 21349 C C . ASP A 1 21 ? 13.681 4.562 -5.999 1.00 0.00 21 ASP A C 14
ATOM 21350 O O . ASP A 1 21 ? 14.778 4.958 -6.394 1.00 0.00 21 ASP A O 14
ATOM 21359 N N . GLN A 1 22 ? 13.425 3.285 -5.735 1.00 0.00 22 GLN A N 14
ATOM 21360 C CA . GLN A 1 22 ? 14.441 2.252 -5.897 1.00 0.00 22 GLN A CA 14
ATOM 21361 C C . GLN A 1 22 ? 13.947 1.141 -6.819 1.00 0.00 22 GLN A C 14
ATOM 21362 O O . GLN A 1 22 ? 13.367 0.149 -6.379 1.00 0.00 22 GLN A O 14
ATOM 21376 N N . PRO A 1 23 ? 14.181 1.311 -8.128 1.00 0.00 23 PRO A N 14
ATOM 21377 C CA . PRO A 1 23 ? 13.768 0.333 -9.139 1.00 0.00 23 PRO A CA 14
ATOM 21378 C C . PRO A 1 23 ? 14.577 -0.958 -9.062 1.00 0.00 23 PRO A C 14
ATOM 21379 O O . PRO A 1 23 ? 14.296 -1.922 -9.775 1.00 0.00 23 PRO A O 14
ATOM 21390 N N . LEU A 1 24 ? 15.581 -0.970 -8.192 1.00 0.00 24 LEU A N 14
ATOM 21391 C CA . LEU A 1 24 ? 16.431 -2.143 -8.021 1.00 0.00 24 LEU A CA 14
ATOM 21392 C C . LEU A 1 24 ? 16.026 -2.932 -6.781 1.00 0.00 24 LEU A C 14
ATOM 21393 O O . LEU A 1 24 ? 16.173 -4.153 -6.735 1.00 0.00 24 LEU A O 14
ATOM 21409 N N . ALA A 1 25 ? 15.513 -2.227 -5.778 1.00 0.00 25 ALA A N 14
ATOM 21410 C CA . ALA A 1 25 ? 15.083 -2.862 -4.539 1.00 0.00 25 ALA A CA 14
ATOM 21411 C C . ALA A 1 25 ? 14.138 -4.026 -4.818 1.00 0.00 25 ALA A C 14
ATOM 21412 O O . ALA A 1 25 ? 13.455 -4.071 -5.841 1.00 0.00 25 ALA A O 14
ATOM 21419 N N . PRO A 1 26 ? 14.097 -4.992 -3.889 1.00 0.00 26 PRO A N 14
ATOM 21420 C CA . PRO A 1 26 ? 13.239 -6.175 -4.013 1.00 0.00 26 PRO A CA 14
ATOM 21421 C C . PRO A 1 26 ? 11.760 -5.836 -3.867 1.00 0.00 26 PRO A C 14
ATOM 21422 O O . PRO A 1 26 ? 11.403 -4.743 -3.425 1.00 0.00 26 PRO A O 14
ATOM 21433 N N . LYS A 1 27 ? 10.902 -6.779 -4.240 1.00 0.00 27 LYS A N 14
ATOM 21434 C CA . LYS A 1 27 ? 9.460 -6.582 -4.149 1.00 0.00 27 LYS A CA 14
ATOM 21435 C C . LYS A 1 27 ? 8.950 -6.931 -2.755 1.00 0.00 27 LYS A C 14
ATOM 21436 O O . LYS A 1 27 ? 9.518 -7.783 -2.071 1.00 0.00 27 LYS A O 14
ATOM 21455 N N . SER A 1 28 ? 7.874 -6.270 -2.340 1.00 0.00 28 SER A N 14
ATOM 21456 C CA . SER A 1 28 ? 7.289 -6.509 -1.026 1.00 0.00 28 SER A CA 14
ATOM 21457 C C . SER A 1 28 ? 5.827 -6.926 -1.150 1.00 0.00 28 SER A C 14
ATOM 21458 O O . SER A 1 28 ? 4.986 -6.151 -1.606 1.00 0.00 28 SER A O 14
ATOM 21466 N N . ILE A 1 29 ? 5.532 -8.155 -0.740 1.00 0.00 29 ILE A N 14
ATOM 21467 C CA . ILE A 1 29 ? 4.172 -8.675 -0.804 1.00 0.00 29 ILE A CA 14
ATOM 21468 C C . ILE A 1 29 ? 3.390 -8.325 0.457 1.00 0.00 29 ILE A C 14
ATOM 21469 O O . ILE A 1 29 ? 3.707 -8.798 1.549 1.00 0.00 29 ILE A O 14
ATOM 21485 N N . LEU A 1 30 ? 2.365 -7.494 0.299 1.00 0.00 30 LEU A N 14
ATOM 21486 C CA . LEU A 1 30 ? 1.534 -7.081 1.425 1.00 0.00 30 LEU A CA 14
ATOM 21487 C C . LEU A 1 30 ? 0.183 -7.789 1.393 1.00 0.00 30 LEU A C 14
ATOM 21488 O O . LEU A 1 30 ? -0.405 -7.975 0.328 1.00 0.00 30 LEU A O 14
ATOM 21504 N N . GLN A 1 31 ? -0.303 -8.178 2.567 1.00 0.00 31 GLN A N 14
ATOM 21505 C CA . GLN A 1 31 ? -1.585 -8.864 2.673 1.00 0.00 31 GLN A CA 14
ATOM 21506 C C . GLN A 1 31 ? -2.488 -8.175 3.691 1.00 0.00 31 GLN A C 14
ATOM 21507 O O . GLN A 1 31 ? -2.306 -8.325 4.900 1.00 0.00 31 GLN A O 14
ATOM 21521 N N . LEU A 1 32 ? -3.461 -7.420 3.195 1.00 0.00 32 LEU A N 14
ATOM 21522 C CA . LEU A 1 32 ? -4.394 -6.706 4.062 1.00 0.00 32 LEU A CA 14
ATOM 21523 C C . LEU A 1 32 ? -5.232 -7.683 4.880 1.00 0.00 32 LEU A C 14
ATOM 21524 O O . LEU A 1 32 ? -5.489 -8.815 4.469 1.00 0.00 32 LEU A O 14
ATOM 21540 N N . PRO A 1 33 ? -5.673 -7.236 6.066 1.00 0.00 33 PRO A N 14
ATOM 21541 C CA . PRO A 1 33 ? -6.492 -8.054 6.965 1.00 0.00 33 PRO A CA 14
ATOM 21542 C C . PRO A 1 33 ? -7.897 -8.286 6.420 1.00 0.00 33 PRO A C 14
ATOM 21543 O O . PRO A 1 33 ? -8.313 -7.640 5.459 1.00 0.00 33 PRO A O 14
ATOM 21554 N N . GLU A 1 34 ? -8.623 -9.210 7.041 1.00 0.00 34 GLU A N 14
ATOM 21555 C CA . GLU A 1 34 ? -9.982 -9.526 6.616 1.00 0.00 34 GLU A CA 14
ATOM 21556 C C . GLU A 1 34 ? -10.882 -8.298 6.718 1.00 0.00 34 GLU A C 14
ATOM 21557 O O . GLU A 1 34 ? -10.545 -7.319 7.385 1.00 0.00 34 GLU A O 14
ATOM 21569 N N . THR A 1 35 ? -12.031 -8.357 6.051 1.00 0.00 35 THR A N 14
ATOM 21570 C CA . THR A 1 35 ? -12.980 -7.251 6.063 1.00 0.00 35 THR A CA 14
ATOM 21571 C C . THR A 1 35 ? -14.271 -7.642 6.774 1.00 0.00 35 THR A C 14
ATOM 21572 O O . THR A 1 35 ? -14.492 -8.814 7.077 1.00 0.00 35 THR A O 14
ATOM 21583 N N . GLU A 1 36 ? -15.120 -6.653 7.036 1.00 0.00 36 GLU A N 14
ATOM 21584 C CA . GLU A 1 36 ? -16.389 -6.896 7.711 1.00 0.00 36 GLU A CA 14
ATOM 21585 C C . GLU A 1 36 ? -17.481 -7.248 6.706 1.00 0.00 36 GLU A C 14
ATOM 21586 O O . GLU A 1 36 ? -18.470 -7.898 7.049 1.00 0.00 36 GLU A O 14
ATOM 21598 N N . LEU A 1 37 ? -17.296 -6.815 5.464 1.00 0.00 37 LEU A N 14
ATOM 21599 C CA . LEU A 1 37 ? -18.266 -7.083 4.408 1.00 0.00 37 LEU A CA 14
ATOM 21600 C C . LEU A 1 37 ? -17.933 -8.382 3.681 1.00 0.00 37 LEU A C 14
ATOM 21601 O O . LEU A 1 37 ? -17.165 -8.388 2.720 1.00 0.00 37 LEU A O 14
ATOM 21617 N N . GLY A 1 38 ? -18.519 -9.481 4.145 1.00 0.00 38 GLY A N 14
ATOM 21618 C CA . GLY A 1 38 ? -18.275 -10.771 3.527 1.00 0.00 38 GLY A CA 14
ATOM 21619 C C . GLY A 1 38 ? -16.822 -10.960 3.136 1.00 0.00 38 GLY A C 14
ATOM 21620 O O . GLY A 1 38 ? -15.945 -10.248 3.623 1.00 0.00 38 GLY A O 14
ATOM 21624 N N . GLU A 1 39 ? -16.568 -11.924 2.257 1.00 0.00 39 GLU A N 14
ATOM 21625 C CA . GLU A 1 39 ? -15.211 -12.206 1.804 1.00 0.00 39 GLU A CA 14
ATOM 21626 C C . GLU A 1 39 ? -15.058 -11.897 0.317 1.00 0.00 39 GLU A C 14
ATOM 21627 O O . GLU A 1 39 ? -13.943 -11.766 -0.189 1.00 0.00 39 GLU A O 14
ATOM 21639 N N . TYR A 1 40 ? -16.185 -11.782 -0.376 1.00 0.00 40 TYR A N 14
ATOM 21640 C CA . TYR A 1 40 ? -16.178 -11.491 -1.805 1.00 0.00 40 TYR A CA 14
ATOM 21641 C C . TYR A 1 40 ? -15.521 -10.143 -2.083 1.00 0.00 40 TYR A C 14
ATOM 21642 O O . TYR A 1 40 ? -15.010 -9.489 -1.173 1.00 0.00 40 TYR A O 14
ATOM 21660 N N . SER A 1 41 ? -15.539 -9.732 -3.347 1.00 0.00 41 SER A N 14
ATOM 21661 C CA . SER A 1 41 ? -14.943 -8.463 -3.747 1.00 0.00 41 SER A CA 14
ATOM 21662 C C . SER A 1 41 ? -15.167 -7.397 -2.680 1.00 0.00 41 SER A C 14
ATOM 21663 O O . SER A 1 41 ? -16.302 -6.998 -2.413 1.00 0.00 41 SER A O 14
ATOM 21671 N N . LEU A 1 42 ? -14.079 -6.938 -2.072 1.00 0.00 42 LEU A N 14
ATOM 21672 C CA . LEU A 1 42 ? -14.155 -5.917 -1.033 1.00 0.00 42 LEU A CA 14
ATOM 21673 C C . LEU A 1 42 ? -14.876 -4.674 -1.544 1.00 0.00 42 LEU A C 14
ATOM 21674 O O . LEU A 1 42 ? -15.904 -4.273 -1.000 1.00 0.00 42 LEU A O 14
ATOM 21690 N N . GLY A 1 43 ? -14.330 -4.068 -2.594 1.00 0.00 43 GLY A N 14
ATOM 21691 C CA . GLY A 1 43 ? -14.935 -2.878 -3.161 1.00 0.00 43 GLY A CA 14
ATOM 21692 C C . GLY A 1 43 ? -15.471 -1.937 -2.100 1.00 0.00 43 GLY A C 14
ATOM 21693 O O . GLY A 1 43 ? -16.682 -1.762 -1.970 1.00 0.00 43 GLY A O 14
ATOM 21697 N N . GLY A 1 44 ? -14.566 -1.331 -1.337 1.00 0.00 44 GLY A N 14
ATOM 21698 C CA . GLY A 1 44 ? -14.974 -0.412 -0.290 1.00 0.00 44 GLY A CA 14
ATOM 21699 C C . GLY A 1 44 ? -13.794 0.168 0.464 1.00 0.00 44 GLY A C 14
ATOM 21700 O O . GLY A 1 44 ? -13.867 1.283 0.981 1.00 0.00 44 GLY A O 14
ATOM 21704 N N . TYR A 1 45 ? -12.705 -0.590 0.528 1.00 0.00 45 TYR A N 14
ATOM 21705 C CA . TYR A 1 45 ? -11.506 -0.146 1.228 1.00 0.00 45 TYR A CA 14
ATOM 21706 C C . TYR A 1 45 ? -11.052 1.220 0.720 1.00 0.00 45 TYR A C 14
ATOM 21707 O O . TYR A 1 45 ? -11.147 1.514 -0.471 1.00 0.00 45 TYR A O 14
ATOM 21725 N N . SER A 1 46 ? -10.558 2.049 1.634 1.00 0.00 46 SER A N 14
ATOM 21726 C CA . SER A 1 46 ? -10.092 3.385 1.281 1.00 0.00 46 SER A CA 14
ATOM 21727 C C . SER A 1 46 ? -8.585 3.390 1.047 1.00 0.00 46 SER A C 14
ATOM 21728 O O . SER A 1 46 ? -7.812 2.946 1.896 1.00 0.00 46 SER A O 14
ATOM 21736 N N . ILE A 1 47 ? -8.174 3.896 -0.112 1.00 0.00 47 ILE A N 14
ATOM 21737 C CA . ILE A 1 47 ? -6.760 3.960 -0.458 1.00 0.00 47 ILE A CA 14
ATOM 21738 C C . ILE A 1 47 ? -5.905 4.247 0.772 1.00 0.00 47 ILE A C 14
ATOM 21739 O O . ILE A 1 47 ? -4.918 3.558 1.029 1.00 0.00 47 ILE A O 14
ATOM 21755 N N . SER A 1 48 ? -6.293 5.268 1.530 1.00 0.00 48 SER A N 14
ATOM 21756 C CA . SER A 1 48 ? -5.561 5.648 2.733 1.00 0.00 48 SER A CA 14
ATOM 21757 C C . SER A 1 48 ? -5.093 4.413 3.497 1.00 0.00 48 SER A C 14
ATOM 21758 O O . SER A 1 48 ? -3.905 4.259 3.782 1.00 0.00 48 SER A O 14
ATOM 21766 N N . PHE A 1 49 ? -6.035 3.536 3.825 1.00 0.00 49 PHE A N 14
ATOM 21767 C CA . PHE A 1 49 ? -5.721 2.314 4.557 1.00 0.00 49 PHE A CA 14
ATOM 21768 C C . PHE A 1 49 ? -4.442 1.675 4.024 1.00 0.00 49 PHE A C 14
ATOM 21769 O O . PHE A 1 49 ? -3.429 1.613 4.721 1.00 0.00 49 PHE A O 14
ATOM 21786 N N . LEU A 1 50 ? -4.497 1.200 2.785 1.00 0.00 50 LEU A N 14
ATOM 21787 C CA . LEU A 1 50 ? -3.344 0.564 2.157 1.00 0.00 50 LEU A CA 14
ATOM 21788 C C . LEU A 1 50 ? -2.077 1.382 2.390 1.00 0.00 50 LEU A C 14
ATOM 21789 O O . LEU A 1 50 ? -1.094 0.883 2.937 1.00 0.00 50 LEU A O 14
ATOM 21805 N N . LYS A 1 51 ? -2.109 2.643 1.972 1.00 0.00 51 LYS A N 14
ATOM 21806 C CA . LYS A 1 51 ? -0.966 3.533 2.138 1.00 0.00 51 LYS A CA 14
ATOM 21807 C C . LYS A 1 51 ? -0.316 3.337 3.504 1.00 0.00 51 LYS A C 14
ATOM 21808 O O . LYS A 1 51 ? 0.869 3.615 3.683 1.00 0.00 51 LYS A O 14
ATOM 21827 N N . GLN A 1 52 ? -1.100 2.855 4.463 1.00 0.00 52 GLN A N 14
ATOM 21828 C CA . GLN A 1 52 ? -0.600 2.621 5.812 1.00 0.00 52 GLN A CA 14
ATOM 21829 C C . GLN A 1 52 ? 0.025 1.234 5.928 1.00 0.00 52 GLN A C 14
ATOM 21830 O O . GLN A 1 52 ? 1.098 1.072 6.511 1.00 0.00 52 GLN A O 14
ATOM 21844 N N . LEU A 1 53 ? -0.653 0.237 5.371 1.00 0.00 53 LEU A N 14
ATOM 21845 C CA . LEU A 1 53 ? -0.165 -1.137 5.412 1.00 0.00 53 LEU A CA 14
ATOM 21846 C C . LEU A 1 53 ? 1.162 -1.266 4.670 1.00 0.00 53 LEU A C 14
ATOM 21847 O O . LEU A 1 53 ? 2.132 -1.805 5.203 1.00 0.00 53 LEU A O 14
ATOM 21863 N N . ILE A 1 54 ? 1.197 -0.766 3.439 1.00 0.00 54 ILE A N 14
ATOM 21864 C CA . ILE A 1 54 ? 2.405 -0.822 2.626 1.00 0.00 54 ILE A CA 14
ATOM 21865 C C . ILE A 1 54 ? 3.560 -0.096 3.307 1.00 0.00 54 ILE A C 14
ATOM 21866 O O . ILE A 1 54 ? 4.661 -0.632 3.424 1.00 0.00 54 ILE A O 14
ATOM 21882 N N . ALA A 1 55 ? 3.300 1.128 3.756 1.00 0.00 55 ALA A N 14
ATOM 21883 C CA . ALA A 1 55 ? 4.316 1.927 4.429 1.00 0.00 55 ALA A CA 14
ATOM 21884 C C . ALA A 1 55 ? 4.928 1.164 5.599 1.00 0.00 55 ALA A C 14
ATOM 21885 O O . ALA A 1 55 ? 6.092 1.367 5.945 1.00 0.00 55 ALA A O 14
ATOM 21892 N N . GLY A 1 56 ? 4.136 0.286 6.207 1.00 0.00 56 GLY A N 14
ATOM 21893 C CA . GLY A 1 56 ? 4.618 -0.493 7.332 1.00 0.00 56 GLY A CA 14
ATOM 21894 C C . GLY A 1 56 ? 5.611 -1.561 6.916 1.00 0.00 56 GLY A C 14
ATOM 21895 O O . GLY A 1 56 ? 6.467 -1.963 7.703 1.00 0.00 56 GLY A O 14
ATOM 21899 N N . LYS A 1 57 ? 5.495 -2.022 5.676 1.00 0.00 57 LYS A N 14
ATOM 21900 C CA . LYS A 1 57 ? 6.389 -3.050 5.155 1.00 0.00 57 LYS A CA 14
ATOM 21901 C C . LYS A 1 57 ? 7.644 -2.426 4.554 1.00 0.00 57 LYS A C 14
ATOM 21902 O O . LYS A 1 57 ? 8.745 -2.958 4.700 1.00 0.00 57 LYS A O 14
ATOM 21921 N N . LEU A 1 58 ? 7.472 -1.295 3.879 1.00 0.00 58 LEU A N 14
ATOM 21922 C CA . LEU A 1 58 ? 8.591 -0.597 3.256 1.00 0.00 58 LEU A CA 14
ATOM 21923 C C . LEU A 1 58 ? 9.440 0.115 4.305 1.00 0.00 58 LEU A C 14
ATOM 21924 O O . LEU A 1 58 ? 10.430 0.768 3.976 1.00 0.00 58 LEU A O 14
ATOM 21940 N N . GLN A 1 59 ? 9.046 -0.018 5.567 1.00 0.00 59 GLN A N 14
ATOM 21941 C CA . GLN A 1 59 ? 9.772 0.612 6.664 1.00 0.00 59 GLN A CA 14
ATOM 21942 C C . GLN A 1 59 ? 11.262 0.697 6.352 1.00 0.00 59 GLN A C 14
ATOM 21943 O O . GLN A 1 59 ? 11.926 1.668 6.713 1.00 0.00 59 GLN A O 14
ATOM 21957 N N . GLU A 1 60 ? 11.781 -0.326 5.681 1.00 0.00 60 GLU A N 14
ATOM 21958 C CA . GLU A 1 60 ? 13.194 -0.367 5.322 1.00 0.00 60 GLU A CA 14
ATOM 21959 C C . GLU A 1 60 ? 13.674 1.003 4.851 1.00 0.00 60 GLU A C 14
ATOM 21960 O O . GLU A 1 60 ? 14.688 1.515 5.327 1.00 0.00 60 GLU A O 14
ATOM 21972 N N . SER A 1 61 ? 12.940 1.590 3.911 1.00 0.00 61 SER A N 14
ATOM 21973 C CA . SER A 1 61 ? 13.293 2.898 3.372 1.00 0.00 61 SER A CA 14
ATOM 21974 C C . SER A 1 61 ? 12.214 3.927 3.693 1.00 0.00 61 SER A C 14
ATOM 21975 O O . SER A 1 61 ? 12.504 5.109 3.882 1.00 0.00 61 SER A O 14
ATOM 21983 N N . VAL A 1 62 ? 10.968 3.470 3.753 1.00 0.00 62 VAL A N 14
ATOM 21984 C CA . VAL A 1 62 ? 9.844 4.349 4.052 1.00 0.00 62 VAL A CA 14
ATOM 21985 C C . VAL A 1 62 ? 9.755 4.638 5.546 1.00 0.00 62 VAL A C 14
ATOM 21986 O O . VAL A 1 62 ? 9.459 3.760 6.357 1.00 0.00 62 VAL A O 14
ATOM 21999 N N . PRO A 1 63 ? 10.015 5.899 5.922 1.00 0.00 63 PRO A N 14
ATOM 22000 C CA . PRO A 1 63 ? 9.969 6.334 7.321 1.00 0.00 63 PRO A CA 14
ATOM 22001 C C . PRO A 1 63 ? 8.549 6.358 7.874 1.00 0.00 63 PRO A C 14
ATOM 22002 O O . PRO A 1 63 ? 8.273 5.788 8.930 1.00 0.00 63 PRO A O 14
ATOM 22013 N N . ASP A 1 64 ? 7.650 7.022 7.155 1.00 0.00 64 ASP A N 14
ATOM 22014 C CA . ASP A 1 64 ? 6.257 7.120 7.573 1.00 0.00 64 ASP A CA 14
ATOM 22015 C C . ASP A 1 64 ? 5.322 7.066 6.369 1.00 0.00 64 ASP A C 14
ATOM 22016 O O . ASP A 1 64 ? 5.692 7.423 5.249 1.00 0.00 64 ASP A O 14
ATOM 22025 N N . PRO A 1 65 ? 4.083 6.610 6.600 1.00 0.00 65 PRO A N 14
ATOM 22026 C CA . PRO A 1 65 ? 3.070 6.499 5.546 1.00 0.00 65 PRO A CA 14
ATOM 22027 C C . PRO A 1 65 ? 2.584 7.861 5.063 1.00 0.00 65 PRO A C 14
ATOM 22028 O O . PRO A 1 65 ? 2.056 7.985 3.959 1.00 0.00 65 PRO A O 14
ATOM 22039 N N . GLU A 1 66 ? 2.766 8.879 5.898 1.00 0.00 66 GLU A N 14
ATOM 22040 C CA . GLU A 1 66 ? 2.345 10.232 5.555 1.00 0.00 66 GLU A CA 14
ATOM 22041 C C . GLU A 1 66 ? 3.403 10.933 4.708 1.00 0.00 66 GLU A C 14
ATOM 22042 O O . GLU A 1 66 ? 3.089 11.812 3.903 1.00 0.00 66 GLU A O 14
ATOM 22054 N N . LEU A 1 67 ? 4.658 10.539 4.894 1.00 0.00 67 LEU A N 14
ATOM 22055 C CA . LEU A 1 67 ? 5.764 11.129 4.148 1.00 0.00 67 LEU A CA 14
ATOM 22056 C C . LEU A 1 67 ? 5.969 10.410 2.819 1.00 0.00 67 LEU A C 14
ATOM 22057 O O . LEU A 1 67 ? 7.031 10.513 2.204 1.00 0.00 67 LEU A O 14
ATOM 22073 N N . ILE A 1 68 ? 4.946 9.684 2.381 1.00 0.00 68 ILE A N 14
ATOM 22074 C CA . ILE A 1 68 ? 5.013 8.950 1.123 1.00 0.00 68 ILE A CA 14
ATOM 22075 C C . ILE A 1 68 ? 3.695 9.042 0.362 1.00 0.00 68 ILE A C 14
ATOM 22076 O O . ILE A 1 68 ? 2.747 9.682 0.818 1.00 0.00 68 ILE A O 14
ATOM 22092 N N . ASP A 1 69 ? 3.641 8.396 -0.797 1.00 0.00 69 ASP A N 14
ATOM 22093 C CA . ASP A 1 69 ? 2.438 8.401 -1.621 1.00 0.00 69 ASP A CA 14
ATOM 22094 C C . ASP A 1 69 ? 2.294 7.087 -2.381 1.00 0.00 69 ASP A C 14
ATOM 22095 O O . ASP A 1 69 ? 3.260 6.340 -2.539 1.00 0.00 69 ASP A O 14
ATOM 22104 N N . LEU A 1 70 ? 1.082 6.810 -2.850 1.00 0.00 70 LEU A N 14
ATOM 22105 C CA . LEU A 1 70 ? 0.811 5.585 -3.594 1.00 0.00 70 LEU A CA 14
ATOM 22106 C C . LEU A 1 70 ? 0.389 5.899 -5.026 1.00 0.00 70 LEU A C 14
ATOM 22107 O O . LEU A 1 70 ? -0.520 6.698 -5.254 1.00 0.00 70 LEU A O 14
ATOM 22123 N N . ILE A 1 71 ? 1.054 5.265 -5.985 1.00 0.00 71 ILE A N 14
ATOM 22124 C CA . ILE A 1 71 ? 0.745 5.475 -7.395 1.00 0.00 71 ILE A CA 14
ATOM 22125 C C . ILE A 1 71 ? 0.310 4.174 -8.061 1.00 0.00 71 ILE A C 14
ATOM 22126 O O . ILE A 1 71 ? 0.942 3.132 -7.885 1.00 0.00 71 ILE A O 14
ATOM 22142 N N . TYR A 1 72 ? -0.772 4.243 -8.829 1.00 0.00 72 TYR A N 14
ATOM 22143 C CA . TYR A 1 72 ? -1.292 3.071 -9.523 1.00 0.00 72 TYR A CA 14
ATOM 22144 C C . TYR A 1 72 ? -1.836 3.448 -10.898 1.00 0.00 72 TYR A C 14
ATOM 22145 O O . TYR A 1 72 ? -2.298 4.570 -11.108 1.00 0.00 72 TYR A O 14
ATOM 22163 N N . CYS A 1 73 ? -1.778 2.503 -11.829 1.00 0.00 73 CYS A N 14
ATOM 22164 C CA . CYS A 1 73 ? -2.264 2.734 -13.185 1.00 0.00 73 CYS A CA 14
ATOM 22165 C C . CYS A 1 73 ? -1.783 4.082 -13.712 1.00 0.00 73 CYS A C 14
ATOM 22166 O O . CYS A 1 73 ? -2.519 4.790 -14.399 1.00 0.00 73 CYS A O 14
ATOM 22174 N N . GLY A 1 74 ? -0.543 4.432 -13.384 1.00 0.00 74 GLY A N 14
ATOM 22175 C CA . GLY A 1 74 ? 0.015 5.695 -13.831 1.00 0.00 74 GLY A CA 14
ATOM 22176 C C . GLY A 1 74 ? -0.765 6.888 -13.316 1.00 0.00 74 GLY A C 14
ATOM 22177 O O . GLY A 1 74 ? -0.860 7.914 -13.989 1.00 0.00 74 GLY A O 14
ATOM 22181 N N . ARG A 1 75 ? -1.326 6.753 -12.119 1.00 0.00 75 ARG A N 14
ATOM 22182 C CA . ARG A 1 75 ? -2.105 7.828 -11.514 1.00 0.00 75 ARG A CA 14
ATOM 22183 C C . ARG A 1 75 ? -2.114 7.704 -9.994 1.00 0.00 75 ARG A C 14
ATOM 22184 O O . ARG A 1 75 ? -2.199 6.603 -9.450 1.00 0.00 75 ARG A O 14
ATOM 22205 N N . LYS A 1 76 ? -2.025 8.841 -9.312 1.00 0.00 76 LYS A N 14
ATOM 22206 C CA . LYS A 1 76 ? -2.024 8.862 -7.854 1.00 0.00 76 LYS A CA 14
ATOM 22207 C C . LYS A 1 76 ? -3.374 8.414 -7.303 1.00 0.00 76 LYS A C 14
ATOM 22208 O O . LYS A 1 76 ? -4.424 8.762 -7.845 1.00 0.00 76 LYS A O 14
ATOM 22227 N N . LEU A 1 77 ? -3.340 7.643 -6.221 1.00 0.00 77 LEU A N 14
ATOM 22228 C CA . LEU A 1 77 ? -4.561 7.149 -5.595 1.00 0.00 77 LEU A CA 14
ATOM 22229 C C . LEU A 1 77 ? -4.922 7.985 -4.371 1.00 0.00 77 LEU A C 14
ATOM 22230 O O . LEU A 1 77 ? -4.204 7.983 -3.371 1.00 0.00 77 LEU A O 14
ATOM 22246 N N . LYS A 1 78 ? -6.040 8.698 -4.456 1.00 0.00 78 LYS A N 14
ATOM 22247 C CA . LYS A 1 78 ? -6.500 9.536 -3.355 1.00 0.00 78 LYS A CA 14
ATOM 22248 C C . LYS A 1 78 ? -7.170 8.694 -2.273 1.00 0.00 78 LYS A C 14
ATOM 22249 O O . LYS A 1 78 ? -7.633 7.584 -2.536 1.00 0.00 78 LYS A O 14
ATOM 22268 N N . ASP A 1 79 ? -7.219 9.231 -1.059 1.00 0.00 79 ASP A N 14
ATOM 22269 C CA . ASP A 1 79 ? -7.836 8.530 0.062 1.00 0.00 79 ASP A CA 14
ATOM 22270 C C . ASP A 1 79 ? -9.351 8.466 -0.105 1.00 0.00 79 ASP A C 14
ATOM 22271 O O . ASP A 1 79 ? -10.000 7.542 0.386 1.00 0.00 79 ASP A O 14
ATOM 22280 N N . ASP A 1 80 ? -9.907 9.453 -0.798 1.00 0.00 80 ASP A N 14
ATOM 22281 C CA . ASP A 1 80 ? -11.346 9.509 -1.029 1.00 0.00 80 ASP A CA 14
ATOM 22282 C C . ASP A 1 80 ? -11.788 8.396 -1.975 1.00 0.00 80 ASP A C 14
ATOM 22283 O O . ASP A 1 80 ? -12.964 8.035 -2.016 1.00 0.00 80 ASP A O 14
ATOM 22292 N N . GLN A 1 81 ? -10.838 7.859 -2.733 1.00 0.00 81 GLN A N 14
ATOM 22293 C CA . GLN A 1 81 ? -11.131 6.789 -3.680 1.00 0.00 81 GLN A CA 14
ATOM 22294 C C . GLN A 1 81 ? -11.084 5.428 -2.994 1.00 0.00 81 GLN A C 14
ATOM 22295 O O . GLN A 1 81 ? -10.680 5.317 -1.836 1.00 0.00 81 GLN A O 14
ATOM 22309 N N . THR A 1 82 ? -11.500 4.392 -3.717 1.00 0.00 82 THR A N 14
ATOM 22310 C CA . THR A 1 82 ? -11.507 3.038 -3.178 1.00 0.00 82 THR A CA 14
ATOM 22311 C C . THR A 1 82 ? -10.883 2.052 -4.160 1.00 0.00 82 THR A C 14
ATOM 22312 O O . THR A 1 82 ? -10.621 2.392 -5.315 1.00 0.00 82 THR A O 14
ATOM 22323 N N . LEU A 1 83 ? -10.648 0.830 -3.695 1.00 0.00 83 LEU A N 14
ATOM 22324 C CA . LEU A 1 83 ? -10.056 -0.206 -4.533 1.00 0.00 83 LEU A CA 14
ATOM 22325 C C . LEU A 1 83 ? -10.902 -0.449 -5.779 1.00 0.00 83 LEU A C 14
ATOM 22326 O O . LEU A 1 83 ? -10.374 -0.716 -6.858 1.00 0.00 83 LEU A O 14
ATOM 22342 N N . ASP A 1 84 ? -12.218 -0.354 -5.621 1.00 0.00 84 ASP A N 14
ATOM 22343 C CA . ASP A 1 84 ? -13.138 -0.560 -6.734 1.00 0.00 84 ASP A CA 14
ATOM 22344 C C . ASP A 1 84 ? -13.161 0.658 -7.652 1.00 0.00 84 ASP A C 14
ATOM 22345 O O . ASP A 1 84 ? -13.080 0.528 -8.874 1.00 0.00 84 ASP A O 14
ATOM 22354 N N . PHE A 1 85 ? -13.274 1.840 -7.056 1.00 0.00 85 PHE A N 14
ATOM 22355 C CA . PHE A 1 85 ? -13.311 3.081 -7.821 1.00 0.00 85 PHE A CA 14
ATOM 22356 C C . PHE A 1 85 ? -12.309 3.041 -8.971 1.00 0.00 85 PHE A C 14
ATOM 22357 O O . PHE A 1 85 ? -12.638 3.381 -10.108 1.00 0.00 85 PHE A O 14
ATOM 22374 N N . TYR A 1 86 ? -11.085 2.625 -8.667 1.00 0.00 86 TYR A N 14
ATOM 22375 C CA . TYR A 1 86 ? -10.033 2.543 -9.674 1.00 0.00 86 TYR A CA 14
ATOM 22376 C C . TYR A 1 86 ? -10.045 1.183 -10.365 1.00 0.00 86 TYR A C 14
ATOM 22377 O O . TYR A 1 86 ? -9.751 1.076 -11.555 1.00 0.00 86 TYR A O 14
ATOM 22395 N N . GLY A 1 87 ? -10.389 0.145 -9.609 1.00 0.00 87 GLY A N 14
ATOM 22396 C CA . GLY A 1 87 ? -10.434 -1.195 -10.165 1.00 0.00 87 GLY A CA 14
ATOM 22397 C C . GLY A 1 87 ? -9.244 -2.036 -9.749 1.00 0.00 87 GLY A C 14
ATOM 22398 O O . GLY A 1 87 ? -8.961 -3.068 -10.358 1.00 0.00 87 GLY A O 14
ATOM 22402 N N . ILE A 1 88 ? -8.544 -1.594 -8.709 1.00 0.00 88 ILE A N 14
ATOM 22403 C CA . ILE A 1 88 ? -7.377 -2.314 -8.213 1.00 0.00 88 ILE A CA 14
ATOM 22404 C C . ILE A 1 88 ? -7.728 -3.756 -7.863 1.00 0.00 88 ILE A C 14
ATOM 22405 O O . ILE A 1 88 ? -8.838 -4.043 -7.417 1.00 0.00 88 ILE A O 14
ATOM 22421 N N . GLN A 1 89 ? -6.774 -4.658 -8.068 1.00 0.00 89 GLN A N 14
ATOM 22422 C CA . GLN A 1 89 ? -6.982 -6.071 -7.773 1.00 0.00 89 GLN A CA 14
ATOM 22423 C C . GLN A 1 89 ? -5.812 -6.639 -6.977 1.00 0.00 89 GLN A C 14
ATOM 22424 O O . GLN A 1 89 ? -4.721 -6.069 -6.937 1.00 0.00 89 GLN A O 14
ATOM 22438 N N . PRO A 1 90 ? -6.042 -7.789 -6.326 1.00 0.00 90 PRO A N 14
ATOM 22439 C CA . PRO A 1 90 ? -5.018 -8.460 -5.519 1.00 0.00 90 PRO A CA 14
ATOM 22440 C C . PRO A 1 90 ? -3.902 -9.052 -6.373 1.00 0.00 90 PRO A C 14
ATOM 22441 O O . PRO A 1 90 ? -2.993 -9.702 -5.860 1.00 0.00 90 PRO A O 14
ATOM 22452 N N . GLY A 1 91 ? -3.978 -8.821 -7.681 1.00 0.00 91 GLY A N 14
ATOM 22453 C CA . GLY A 1 91 ? -2.967 -9.338 -8.585 1.00 0.00 91 GLY A CA 14
ATOM 22454 C C . GLY A 1 91 ? -2.209 -8.236 -9.299 1.00 0.00 91 GLY A C 14
ATOM 22455 O O . GLY A 1 91 ? -1.475 -8.496 -10.252 1.00 0.00 91 GLY A O 14
ATOM 22459 N N . SER A 1 92 ? -2.388 -7.003 -8.838 1.00 0.00 92 SER A N 14
ATOM 22460 C CA . SER A 1 92 ? -1.720 -5.856 -9.442 1.00 0.00 92 SER A CA 14
ATOM 22461 C C . SER A 1 92 ? -0.543 -5.400 -8.585 1.00 0.00 92 SER A C 14
ATOM 22462 O O . SER A 1 92 ? -0.333 -5.900 -7.480 1.00 0.00 92 SER A O 14
ATOM 22470 N N . THR A 1 93 ? 0.223 -4.445 -9.104 1.00 0.00 93 THR A N 14
ATOM 22471 C CA . THR A 1 93 ? 1.380 -3.920 -8.389 1.00 0.00 93 THR A CA 14
ATOM 22472 C C . THR A 1 93 ? 1.353 -2.397 -8.342 1.00 0.00 93 THR A C 14
ATOM 22473 O O . THR A 1 93 ? 1.109 -1.739 -9.354 1.00 0.00 93 THR A O 14
ATOM 22484 N N . VAL A 1 94 ? 1.605 -1.841 -7.161 1.00 0.00 94 VAL A N 14
ATOM 22485 C CA . VAL A 1 94 ? 1.612 -0.394 -6.983 1.00 0.00 94 VAL A CA 14
ATOM 22486 C C . VAL A 1 94 ? 3.031 0.130 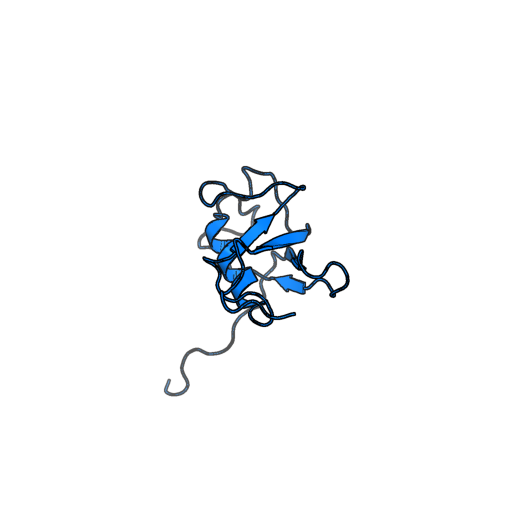-6.792 1.00 0.00 94 VAL A C 14
ATOM 22487 O O . VAL A 1 94 ? 3.962 -0.640 -6.560 1.00 0.00 94 VAL A O 14
ATOM 22500 N N . HIS A 1 95 ? 3.188 1.446 -6.891 1.00 0.00 95 HIS A N 14
ATOM 22501 C CA . HIS A 1 95 ? 4.494 2.075 -6.728 1.00 0.00 95 HIS A CA 14
ATOM 22502 C C . HIS A 1 95 ? 4.417 3.243 -5.750 1.00 0.00 95 HIS A C 14
ATOM 22503 O O . HIS A 1 95 ? 3.529 4.091 -5.849 1.00 0.00 95 HIS A O 14
ATOM 22518 N N . VAL A 1 96 ? 5.352 3.282 -4.806 1.00 0.00 96 VAL A N 14
ATOM 22519 C CA . VAL A 1 96 ? 5.390 4.347 -3.811 1.00 0.00 96 VAL A CA 14
ATOM 22520 C C . VAL A 1 96 ? 6.316 5.476 -4.249 1.00 0.00 96 VAL A C 14
ATOM 22521 O O . VAL A 1 96 ? 7.373 5.235 -4.834 1.00 0.00 96 VAL A O 14
ATOM 22534 N N . LEU A 1 97 ? 5.913 6.709 -3.962 1.00 0.00 97 LEU A N 14
ATOM 22535 C CA . LEU A 1 97 ? 6.707 7.877 -4.326 1.00 0.00 97 LEU A CA 14
ATOM 22536 C C . LEU A 1 97 ? 6.963 8.761 -3.109 1.00 0.00 97 LEU A C 14
ATOM 22537 O O . LEU A 1 97 ? 6.027 9.229 -2.461 1.00 0.00 97 LEU A O 14
ATOM 22553 N N . ARG A 1 98 ? 8.237 8.988 -2.807 1.00 0.00 98 ARG A N 14
ATOM 22554 C CA . ARG A 1 98 ? 8.617 9.817 -1.669 1.00 0.00 98 ARG A CA 14
ATOM 22555 C C . ARG A 1 98 ? 8.300 11.285 -1.937 1.00 0.00 98 ARG A C 14
ATOM 22556 O O . ARG A 1 98 ? 8.762 11.862 -2.922 1.00 0.00 98 ARG A O 14
ATOM 22577 N N . LYS A 1 99 ? 7.509 11.885 -1.054 1.00 0.00 99 LYS A N 14
ATOM 22578 C CA . LYS A 1 99 ? 7.130 13.286 -1.193 1.00 0.00 99 LYS A CA 14
ATOM 22579 C C . LYS A 1 99 ? 8.364 14.184 -1.213 1.00 0.00 99 LYS A C 14
ATOM 22580 O O . LYS A 1 99 ? 9.460 13.757 -0.850 1.00 0.00 99 LYS A O 14
ATOM 22599 N N . SER A 1 100 ? 8.176 15.429 -1.637 1.00 0.00 100 SER A N 14
ATOM 22600 C CA . SER A 1 100 ? 9.274 16.387 -1.706 1.00 0.00 100 SER A CA 14
ATOM 22601 C C . SER A 1 100 ? 9.290 17.285 -0.473 1.00 0.00 100 SER A C 14
ATOM 22602 O O . SER A 1 100 ? 9.458 18.500 -0.578 1.00 0.00 100 SER A O 14
ATOM 22610 N N . TRP A 1 101 ? 9.115 16.678 0.696 1.00 0.00 101 TRP A N 14
ATOM 22611 C CA . TRP A 1 101 ? 9.109 17.421 1.950 1.00 0.00 101 TRP A CA 14
ATOM 22612 C C . TRP A 1 101 ? 10.402 18.211 2.121 1.00 0.00 101 TRP A C 14
ATOM 22613 O O . TRP A 1 101 ? 10.384 19.361 2.559 1.00 0.00 101 TRP A O 14
ATOM 22634 N N . SER A 1 102 ? 11.522 17.586 1.772 1.00 0.00 102 SER A N 14
ATOM 22635 C CA . SER A 1 102 ? 12.825 18.230 1.891 1.00 0.00 102 SER A CA 14
ATOM 22636 C C . SER A 1 102 ? 13.848 17.558 0.980 1.00 0.00 102 SER A C 14
ATOM 22637 O O . SER A 1 102 ? 13.562 16.541 0.350 1.00 0.00 102 SER A O 14
ATOM 22645 N N . GLY A 1 103 ? 15.044 18.136 0.916 1.00 0.00 103 GLY A N 14
ATOM 22646 C CA . GLY A 1 103 ? 16.093 17.580 0.081 1.00 0.00 103 GLY A CA 14
ATOM 22647 C C . GLY A 1 103 ? 17.171 16.886 0.889 1.00 0.00 103 GLY A C 14
ATOM 22648 O O . GLY A 1 103 ? 18.156 17.497 1.303 1.00 0.00 103 GLY A O 14
ATOM 22652 N N . PRO A 1 104 ? 16.989 15.578 1.125 1.00 0.00 104 PRO A N 14
ATOM 22653 C CA . PRO A 1 104 ? 17.944 14.772 1.892 1.00 0.00 104 PRO A CA 14
ATOM 22654 C C . PRO A 1 104 ? 19.253 14.554 1.141 1.00 0.00 104 PRO A C 14
ATOM 22655 O O . PRO A 1 104 ? 19.359 13.655 0.307 1.00 0.00 104 PRO A O 14
ATOM 22666 N N . SER A 1 105 ? 20.248 15.382 1.443 1.00 0.00 105 SER A N 14
ATOM 22667 C CA . SER A 1 105 ? 21.550 15.282 0.794 1.00 0.00 105 SER A CA 14
ATOM 22668 C C . SER A 1 105 ? 22.176 13.913 1.040 1.00 0.00 105 SER A C 14
ATOM 22669 O O . SER A 1 105 ? 22.415 13.524 2.183 1.00 0.00 105 SER A O 14
ATOM 22677 N N . SER A 1 106 ? 22.438 13.186 -0.041 1.00 0.00 106 SER A N 14
ATOM 22678 C CA . SER A 1 106 ? 23.032 11.858 0.056 1.00 0.00 106 SER A CA 14
ATOM 22679 C C . SER A 1 106 ? 24.375 11.809 -0.668 1.00 0.00 106 SER A C 14
ATOM 22680 O O . SER A 1 106 ? 24.655 12.634 -1.536 1.00 0.00 106 SER A O 14
ATOM 22688 N N . GLY A 1 107 ? 25.202 10.834 -0.302 1.00 0.00 107 GLY A N 14
ATOM 22689 C CA . GLY A 1 107 ? 26.505 10.695 -0.925 1.00 0.00 107 GLY A CA 14
ATOM 22690 C C . GLY A 1 107 ? 26.637 9.406 -1.712 1.00 0.00 107 GLY A C 14
ATOM 22691 O O . GLY A 1 107 ? 25.954 9.211 -2.717 1.00 0.00 107 GLY A O 14
ATOM 22695 N N . GLY A 1 1 ? 19.751 -7.029 13.548 1.00 0.00 1 GLY A N 15
ATOM 22696 C CA . GLY A 1 1 ? 18.958 -7.955 14.335 1.00 0.00 1 GLY A CA 15
ATOM 22697 C C . GLY A 1 1 ? 18.020 -8.786 13.482 1.00 0.00 1 GLY A C 15
ATOM 22698 O O . GLY A 1 1 ? 18.301 -9.047 12.312 1.00 0.00 1 GLY A O 15
ATOM 22702 N N . SER A 1 2 ? 16.903 -9.204 14.068 1.00 0.00 2 SER A N 15
ATOM 22703 C CA . SER A 1 2 ? 15.923 -10.016 13.356 1.00 0.00 2 SER A CA 15
ATOM 22704 C C . SER A 1 2 ? 14.883 -9.134 12.671 1.00 0.00 2 SER A C 15
ATOM 22705 O O . SER A 1 2 ? 13.912 -8.704 13.293 1.00 0.00 2 SER A O 15
ATOM 22713 N N . SER A 1 3 ? 15.094 -8.871 11.385 1.00 0.00 3 SER A N 15
ATOM 22714 C CA . SER A 1 3 ? 14.178 -8.038 10.615 1.00 0.00 3 SER A CA 15
ATOM 22715 C C . SER A 1 3 ? 12.735 -8.494 10.810 1.00 0.00 3 SER A C 15
ATOM 22716 O O . SER A 1 3 ? 12.445 -9.690 10.807 1.00 0.00 3 SER A O 15
ATOM 22724 N N . GLY A 1 4 ? 11.834 -7.531 10.978 1.00 0.00 4 GLY A N 15
ATOM 22725 C CA . GLY A 1 4 ? 10.432 -7.853 11.172 1.00 0.00 4 GLY A CA 15
ATOM 22726 C C . GLY A 1 4 ? 10.082 -8.064 12.632 1.00 0.00 4 GLY A C 15
ATOM 22727 O O . GLY A 1 4 ? 10.548 -9.016 13.258 1.00 0.00 4 GLY A O 15
ATOM 22731 N N . SER A 1 5 ? 9.259 -7.174 13.177 1.00 0.00 5 SER A N 15
ATOM 22732 C CA . SER A 1 5 ? 8.851 -7.264 14.574 1.00 0.00 5 SER A CA 15
ATOM 22733 C C . SER A 1 5 ? 7.616 -8.146 14.723 1.00 0.00 5 SER A C 15
ATOM 22734 O O . SER A 1 5 ? 7.617 -9.111 15.487 1.00 0.00 5 SER A O 15
ATOM 22742 N N . SER A 1 6 ? 6.562 -7.806 13.988 1.00 0.00 6 SER A N 15
ATOM 22743 C CA . SER A 1 6 ? 5.317 -8.564 14.040 1.00 0.00 6 SER A CA 15
ATOM 22744 C C . SER A 1 6 ? 5.419 -9.835 13.202 1.00 0.00 6 SER A C 15
ATOM 22745 O O . SER A 1 6 ? 6.056 -9.849 12.150 1.00 0.00 6 SER A O 15
ATOM 22753 N N . GLY A 1 7 ? 4.785 -10.903 13.678 1.00 0.00 7 GLY A N 15
ATOM 22754 C CA . GLY A 1 7 ? 4.817 -12.165 12.962 1.00 0.00 7 GLY A CA 15
ATOM 22755 C C . GLY A 1 7 ? 4.034 -12.114 11.664 1.00 0.00 7 GLY A C 15
ATOM 22756 O O . GLY A 1 7 ? 3.100 -11.326 11.526 1.00 0.00 7 GLY A O 15
ATOM 22760 N N . MET A 1 8 ? 4.418 -12.956 10.710 1.00 0.00 8 MET A N 15
ATOM 22761 C CA . MET A 1 8 ? 3.746 -13.004 9.417 1.00 0.00 8 MET A CA 15
ATOM 22762 C C . MET A 1 8 ? 2.380 -13.673 9.538 1.00 0.00 8 MET A C 15
ATOM 22763 O O . MET A 1 8 ? 2.288 -14.877 9.775 1.00 0.00 8 MET A O 15
ATOM 22777 N N . SER A 1 9 ? 1.323 -12.884 9.375 1.00 0.00 9 SER A N 15
ATOM 22778 C CA . SER A 1 9 ? -0.037 -13.400 9.470 1.00 0.00 9 SER A CA 15
ATOM 22779 C C . SER A 1 9 ? -0.439 -14.113 8.183 1.00 0.00 9 SER A C 15
ATOM 22780 O O . SER A 1 9 ? 0.109 -13.845 7.113 1.00 0.00 9 SER A O 15
ATOM 22788 N N . LEU A 1 10 ? -1.401 -15.023 8.294 1.00 0.00 10 LEU A N 15
ATOM 22789 C CA . LEU A 1 10 ? -1.878 -15.777 7.140 1.00 0.00 10 LEU A CA 15
ATOM 22790 C C . LEU A 1 10 ? -3.174 -15.182 6.598 1.00 0.00 10 LEU A C 15
ATOM 22791 O O . LEU A 1 10 ? -4.135 -14.982 7.341 1.00 0.00 10 LEU A O 15
ATOM 22807 N N . SER A 1 11 ? -3.193 -14.902 5.299 1.00 0.00 11 SER A N 15
ATOM 22808 C CA . SER A 1 11 ? -4.370 -14.328 4.658 1.00 0.00 11 SER A CA 15
ATOM 22809 C C . SER A 1 11 ? -4.534 -14.868 3.241 1.00 0.00 11 SER A C 15
ATOM 22810 O O . SER A 1 11 ? -3.786 -15.745 2.808 1.00 0.00 11 SER A O 15
ATOM 22818 N N . ASP A 1 12 ? -5.519 -14.338 2.523 1.00 0.00 12 ASP A N 15
ATOM 22819 C CA . ASP A 1 12 ? -5.782 -14.765 1.154 1.00 0.00 12 ASP A CA 15
ATOM 22820 C C . ASP A 1 12 ? -5.429 -13.661 0.163 1.00 0.00 12 ASP A C 15
ATOM 22821 O O . ASP A 1 12 ? -4.633 -13.866 -0.753 1.00 0.00 12 ASP A O 15
ATOM 22830 N N . TRP A 1 13 ? -6.028 -12.490 0.352 1.00 0.00 13 TRP A N 15
ATOM 22831 C CA . TRP A 1 13 ? -5.777 -11.353 -0.527 1.00 0.00 13 TRP A CA 15
ATOM 22832 C C . TRP A 1 13 ? -4.319 -10.916 -0.449 1.00 0.00 13 TRP A C 15
ATOM 22833 O O . TRP A 1 13 ? -3.833 -10.527 0.614 1.00 0.00 13 TRP A O 15
ATOM 22854 N N . HIS A 1 14 ? -3.624 -10.982 -1.580 1.00 0.00 14 HIS A N 15
ATOM 22855 C CA . HIS A 1 14 ? -2.220 -10.591 -1.639 1.00 0.00 14 HIS A CA 15
ATOM 22856 C C . HIS A 1 14 ? -1.978 -9.605 -2.778 1.00 0.00 14 HIS A C 15
ATOM 22857 O O . HIS A 1 14 ? -2.412 -9.828 -3.909 1.00 0.00 14 HIS A O 15
ATOM 22872 N N . LEU A 1 15 ? -1.283 -8.515 -2.472 1.00 0.00 15 LEU A N 15
ATOM 22873 C CA . LEU A 1 15 ? -0.983 -7.494 -3.470 1.00 0.00 15 LEU A CA 15
ATOM 22874 C C . LEU A 1 15 ? 0.521 -7.263 -3.578 1.00 0.00 15 LEU A C 15
ATOM 22875 O O . LEU A 1 15 ? 1.273 -7.561 -2.650 1.00 0.00 15 LEU A O 15
ATOM 22891 N N . ALA A 1 16 ? 0.952 -6.729 -4.716 1.00 0.00 16 ALA A N 15
ATOM 22892 C CA . ALA A 1 16 ? 2.365 -6.454 -4.943 1.00 0.00 16 ALA A CA 15
ATOM 22893 C C . ALA A 1 16 ? 2.721 -5.029 -4.531 1.00 0.00 16 ALA A C 15
ATOM 22894 O O . ALA A 1 16 ? 1.870 -4.140 -4.538 1.00 0.00 16 ALA A O 15
ATOM 22901 N N . VAL A 1 17 ? 3.983 -4.820 -4.170 1.00 0.00 17 VAL A N 15
ATOM 22902 C CA . VAL A 1 17 ? 4.451 -3.503 -3.754 1.00 0.00 17 VAL A CA 15
ATOM 22903 C C . VAL A 1 17 ? 5.789 -3.166 -4.402 1.00 0.00 17 VAL A C 15
ATOM 22904 O O . VAL A 1 17 ? 6.771 -3.890 -4.241 1.00 0.00 17 VAL A O 15
ATOM 22917 N N . LYS A 1 18 ? 5.821 -2.059 -5.138 1.00 0.00 18 LYS A N 15
ATOM 22918 C CA . LYS A 1 18 ? 7.039 -1.622 -5.810 1.00 0.00 18 LYS A CA 15
ATOM 22919 C C . LYS A 1 18 ? 7.494 -0.265 -5.283 1.00 0.00 18 LYS A C 15
ATOM 22920 O O . LYS A 1 18 ? 6.698 0.499 -4.736 1.00 0.00 18 LYS A O 15
ATOM 22939 N N . LEU A 1 19 ? 8.779 0.029 -5.452 1.00 0.00 19 LEU A N 15
ATOM 22940 C CA . LEU A 1 19 ? 9.340 1.295 -4.995 1.00 0.00 19 LEU A CA 15
ATOM 22941 C C . LEU A 1 19 ? 9.619 2.224 -6.172 1.00 0.00 19 LEU A C 15
ATOM 22942 O O . LEU A 1 19 ? 10.597 2.047 -6.897 1.00 0.00 19 LEU A O 15
ATOM 22958 N N . ALA A 1 20 ? 8.753 3.216 -6.354 1.00 0.00 20 ALA A N 15
ATOM 22959 C CA . ALA A 1 20 ? 8.908 4.175 -7.440 1.00 0.00 20 ALA A CA 15
ATOM 22960 C C . ALA A 1 20 ? 10.259 4.879 -7.362 1.00 0.00 20 ALA A C 15
ATOM 22961 O O . ALA A 1 20 ? 10.864 5.196 -8.386 1.00 0.00 20 ALA A O 15
ATOM 22968 N N . ASP A 1 21 ? 10.724 5.122 -6.142 1.00 0.00 21 ASP A N 15
ATOM 22969 C CA . ASP A 1 21 ? 12.004 5.789 -5.930 1.00 0.00 21 ASP A CA 15
ATOM 22970 C C . ASP A 1 21 ? 13.160 4.904 -6.386 1.00 0.00 21 ASP A C 15
ATOM 22971 O O . ASP A 1 21 ? 14.205 5.400 -6.804 1.00 0.00 21 ASP A O 15
ATOM 22980 N N . GLN A 1 22 ? 12.963 3.592 -6.302 1.00 0.00 22 GLN A N 15
ATOM 22981 C CA . GLN A 1 22 ? 13.990 2.638 -6.704 1.00 0.00 22 GLN A CA 15
ATOM 22982 C C . GLN A 1 22 ? 13.396 1.530 -7.568 1.00 0.00 22 GLN A C 15
ATOM 22983 O O . GLN A 1 22 ? 12.979 0.482 -7.075 1.00 0.00 22 GLN A O 15
ATOM 22997 N N . PRO A 1 23 ? 13.355 1.766 -8.888 1.00 0.00 23 PRO A N 15
ATOM 22998 C CA . PRO A 1 23 ? 12.813 0.799 -9.848 1.00 0.00 23 PRO A CA 15
ATOM 22999 C C . PRO A 1 23 ? 13.702 -0.431 -9.995 1.00 0.00 23 PRO A C 15
ATOM 23000 O O . PRO A 1 23 ? 13.326 -1.408 -10.645 1.00 0.00 23 PRO A O 15
ATOM 23011 N N . LEU A 1 24 ? 14.883 -0.378 -9.389 1.00 0.00 24 LEU A N 15
ATOM 23012 C CA . LEU A 1 24 ? 15.826 -1.489 -9.452 1.00 0.00 24 LEU A CA 15
ATOM 23013 C C . LEU A 1 24 ? 15.658 -2.416 -8.252 1.00 0.00 24 LEU A C 15
ATOM 23014 O O . LEU A 1 24 ? 15.926 -3.614 -8.338 1.00 0.00 24 LEU A O 15
ATOM 23030 N N . ALA A 1 25 ? 15.211 -1.853 -7.135 1.00 0.00 25 ALA A N 15
ATOM 23031 C CA . ALA A 1 25 ? 15.003 -2.629 -5.919 1.00 0.00 25 ALA A CA 15
ATOM 23032 C C . ALA A 1 25 ? 14.015 -3.767 -6.156 1.00 0.00 25 ALA A C 15
ATOM 23033 O O . ALA A 1 25 ? 13.235 -3.755 -7.108 1.00 0.00 25 ALA A O 15
ATOM 23040 N N . PRO A 1 26 ? 14.049 -4.775 -5.272 1.00 0.00 26 PRO A N 15
ATOM 23041 C CA . PRO A 1 26 ? 13.164 -5.939 -5.365 1.00 0.00 26 PRO A CA 15
ATOM 23042 C C . PRO A 1 26 ? 11.712 -5.590 -5.058 1.00 0.00 26 PRO A C 15
ATOM 23043 O O . PRO A 1 26 ? 11.406 -4.472 -4.641 1.00 0.00 26 PRO A O 15
ATOM 23054 N N . LYS A 1 27 ? 10.819 -6.551 -5.267 1.00 0.00 27 LYS A N 15
ATOM 23055 C CA . LYS A 1 27 ? 9.399 -6.346 -5.011 1.00 0.00 27 LYS A CA 15
ATOM 23056 C C . LYS A 1 27 ? 9.011 -6.880 -3.636 1.00 0.00 27 LYS A C 15
ATOM 23057 O O . LYS A 1 27 ? 9.671 -7.767 -3.095 1.00 0.00 27 LYS A O 15
ATOM 23076 N N . SER A 1 28 ? 7.936 -6.334 -3.076 1.00 0.00 28 SER A N 15
ATOM 23077 C CA . SER A 1 28 ? 7.462 -6.754 -1.762 1.00 0.00 28 SER A CA 15
ATOM 23078 C C . SER A 1 28 ? 5.981 -7.117 -1.810 1.00 0.00 28 SER A C 15
ATOM 23079 O O . SER A 1 28 ? 5.198 -6.485 -2.519 1.00 0.00 28 SER A O 15
ATOM 23087 N N . ILE A 1 29 ? 5.604 -8.140 -1.050 1.00 0.00 29 ILE A N 15
ATOM 23088 C CA . ILE A 1 29 ? 4.218 -8.588 -1.004 1.00 0.00 29 ILE A CA 15
ATOM 23089 C C . ILE A 1 29 ? 3.556 -8.193 0.311 1.00 0.00 29 ILE A C 15
ATOM 23090 O O . ILE A 1 29 ? 4.129 -8.376 1.386 1.00 0.00 29 ILE A O 15
ATOM 23106 N N . LEU A 1 30 ? 2.346 -7.653 0.220 1.00 0.00 30 LEU A N 15
ATOM 23107 C CA . LEU A 1 30 ? 1.604 -7.234 1.403 1.00 0.00 30 LEU A CA 15
ATOM 23108 C C . LEU A 1 30 ? 0.283 -7.989 1.514 1.00 0.00 30 LEU A C 15
ATOM 23109 O O . LEU A 1 30 ? -0.352 -8.297 0.506 1.00 0.00 30 LEU A O 15
ATOM 23125 N N . GLN A 1 31 ? -0.124 -8.282 2.745 1.00 0.00 31 GLN A N 15
ATOM 23126 C CA . GLN A 1 31 ? -1.370 -9.000 2.986 1.00 0.00 31 GLN A CA 15
ATOM 23127 C C . GLN A 1 31 ? -2.303 -8.186 3.876 1.00 0.00 31 GLN A C 15
ATOM 23128 O O . GLN A 1 31 ? -2.123 -8.126 5.093 1.00 0.00 31 GLN A O 15
ATOM 23142 N N . LEU A 1 32 ? -3.302 -7.560 3.262 1.00 0.00 32 LEU A N 15
ATOM 23143 C CA . LEU A 1 32 ? -4.265 -6.749 3.998 1.00 0.00 32 LEU A CA 15
ATOM 23144 C C . LEU A 1 32 ? -5.195 -7.627 4.828 1.00 0.00 32 LEU A C 15
ATOM 23145 O O . LEU A 1 32 ? -5.472 -8.777 4.487 1.00 0.00 32 LEU A O 15
ATOM 23161 N N . PRO A 1 33 ? -5.692 -7.074 5.945 1.00 0.00 33 PRO A N 15
ATOM 23162 C CA . PRO A 1 33 ? -6.601 -7.789 6.846 1.00 0.00 33 PRO A CA 15
ATOM 23163 C C . PRO A 1 33 ? -7.976 -8.009 6.226 1.00 0.00 33 PRO A C 15
ATOM 23164 O O . PRO A 1 33 ? -8.361 -7.315 5.286 1.00 0.00 33 PRO A O 15
ATOM 23175 N N . GLU A 1 34 ? -8.712 -8.980 6.759 1.00 0.00 34 GLU A N 15
ATOM 23176 C CA . GLU A 1 34 ? -10.045 -9.291 6.256 1.00 0.00 34 GLU A CA 15
ATOM 23177 C C . GLU A 1 34 ? -10.917 -8.039 6.216 1.00 0.00 34 GLU A C 15
ATOM 23178 O O . GLU A 1 34 ? -10.516 -6.973 6.683 1.00 0.00 34 GLU A O 15
ATOM 23190 N N . THR A 1 35 ? -12.114 -8.176 5.653 1.00 0.00 35 THR A N 15
ATOM 23191 C CA . THR A 1 35 ? -13.042 -7.058 5.549 1.00 0.00 35 THR A CA 15
ATOM 23192 C C . THR A 1 35 ? -14.484 -7.523 5.719 1.00 0.00 35 THR A C 15
ATOM 23193 O O . THR A 1 35 ? -14.789 -8.703 5.552 1.00 0.00 35 THR A O 15
ATOM 23204 N N . GLU A 1 36 ? -15.368 -6.587 6.052 1.00 0.00 36 GLU A N 15
ATOM 23205 C CA . GLU A 1 36 ? -16.778 -6.903 6.245 1.00 0.00 36 GLU A CA 15
ATOM 23206 C C . GLU A 1 36 ? -17.262 -7.895 5.191 1.00 0.00 36 GLU A C 15
ATOM 23207 O O . GLU A 1 36 ? -18.085 -8.767 5.474 1.00 0.00 36 GLU A O 15
ATOM 23219 N N . LEU A 1 37 ? -16.746 -7.756 3.975 1.00 0.00 37 LEU A N 15
ATOM 23220 C CA . LEU A 1 37 ? -17.125 -8.639 2.877 1.00 0.00 37 LEU A CA 15
ATOM 23221 C C . LEU A 1 37 ? -16.055 -9.698 2.637 1.00 0.00 37 LEU A C 15
ATOM 23222 O O . LEU A 1 37 ? -15.046 -9.747 3.339 1.00 0.00 37 LEU A O 15
ATOM 23238 N N . GLY A 1 38 ? -16.281 -10.545 1.637 1.00 0.00 38 GLY A N 15
ATOM 23239 C CA . GLY A 1 38 ? -15.327 -11.591 1.319 1.00 0.00 38 GLY A CA 15
ATOM 23240 C C . GLY A 1 38 ? -14.087 -11.055 0.631 1.00 0.00 38 GLY A C 15
ATOM 23241 O O . GLY A 1 38 ? -14.098 -9.949 0.091 1.00 0.00 38 GLY A O 15
ATOM 23245 N N . GLU A 1 39 ? -13.014 -11.840 0.653 1.00 0.00 39 GLU A N 15
ATOM 23246 C CA . GLU A 1 39 ? -11.760 -11.435 0.028 1.00 0.00 39 GLU A CA 15
ATOM 23247 C C . GLU A 1 39 ? -11.900 -11.386 -1.491 1.00 0.00 39 GLU A C 15
ATOM 23248 O O . GLU A 1 39 ? -11.323 -10.521 -2.151 1.00 0.00 39 GLU A O 15
ATOM 23260 N N . TYR A 1 40 ? -12.669 -12.320 -2.039 1.00 0.00 40 TYR A N 15
ATOM 23261 C CA . TYR A 1 40 ? -12.883 -12.386 -3.479 1.00 0.00 40 TYR A CA 15
ATOM 23262 C C . TYR A 1 40 ? -13.007 -10.988 -4.076 1.00 0.00 40 TYR A C 15
ATOM 23263 O O . TYR A 1 40 ? -12.553 -10.734 -5.192 1.00 0.00 40 TYR A O 15
ATOM 23281 N N . SER A 1 41 ? -13.625 -10.083 -3.324 1.00 0.00 41 SER A N 15
ATOM 23282 C CA . SER A 1 41 ? -13.813 -8.710 -3.778 1.00 0.00 41 SER A CA 15
ATOM 23283 C C . SER A 1 41 ? -13.978 -7.764 -2.593 1.00 0.00 41 SER A C 15
ATOM 23284 O O . SER A 1 41 ? -14.875 -7.935 -1.767 1.00 0.00 41 SER A O 15
ATOM 23292 N N . LEU A 1 42 ? -13.106 -6.764 -2.517 1.00 0.00 42 LEU A N 15
ATOM 23293 C CA . LEU A 1 42 ? -13.154 -5.789 -1.433 1.00 0.00 42 LEU A CA 15
ATOM 23294 C C . LEU A 1 42 ? -14.015 -4.589 -1.818 1.00 0.00 42 LEU A C 15
ATOM 23295 O O . LEU A 1 42 ? -15.078 -4.365 -1.241 1.00 0.00 42 LEU A O 15
ATOM 23311 N N . GLY A 1 43 ? -13.548 -3.823 -2.799 1.00 0.00 43 GLY A N 15
ATOM 23312 C CA . GLY A 1 43 ? -14.288 -2.657 -3.245 1.00 0.00 43 GLY A CA 15
ATOM 23313 C C . GLY A 1 43 ? -14.880 -1.869 -2.093 1.00 0.00 43 GLY A C 15
ATOM 23314 O O . GLY A 1 43 ? -16.093 -1.681 -2.019 1.00 0.00 43 GLY A O 15
ATOM 23318 N N . GLY A 1 44 ? -14.019 -1.409 -1.189 1.00 0.00 44 GLY A N 15
ATOM 23319 C CA . GLY A 1 44 ? -14.483 -0.645 -0.046 1.00 0.00 44 GLY A CA 15
ATOM 23320 C C . GLY A 1 44 ? -13.348 0.032 0.697 1.00 0.00 44 GLY A C 15
ATOM 23321 O O . GLY A 1 44 ? -13.527 1.107 1.271 1.00 0.00 44 GLY A O 15
ATOM 23325 N N . TYR A 1 45 ? -12.179 -0.598 0.688 1.00 0.00 45 TYR A N 15
ATOM 23326 C CA . TYR A 1 45 ? -11.012 -0.051 1.370 1.00 0.00 45 TYR A CA 15
ATOM 23327 C C . TYR A 1 45 ? -10.629 1.307 0.792 1.00 0.00 45 TYR A C 15
ATOM 23328 O O . TYR A 1 45 ? -10.703 1.523 -0.418 1.00 0.00 45 TYR A O 15
ATOM 23346 N N . SER A 1 46 ? -10.219 2.221 1.666 1.00 0.00 46 SER A N 15
ATOM 23347 C CA . SER A 1 46 ? -9.827 3.561 1.244 1.00 0.00 46 SER A CA 15
ATOM 23348 C C . SER A 1 46 ? -8.325 3.631 0.985 1.00 0.00 46 SER A C 15
ATOM 23349 O O . SER A 1 46 ? -7.520 3.227 1.824 1.00 0.00 46 SER A O 15
ATOM 23357 N N . ILE A 1 47 ? -7.957 4.148 -0.182 1.00 0.00 47 ILE A N 15
ATOM 23358 C CA . ILE A 1 47 ? -6.552 4.273 -0.552 1.00 0.00 47 ILE A CA 15
ATOM 23359 C C . ILE A 1 47 ? -5.687 4.574 0.667 1.00 0.00 47 ILE A C 15
ATOM 23360 O O . ILE A 1 47 ? -4.694 3.892 0.920 1.00 0.00 47 ILE A O 15
ATOM 23376 N N . SER A 1 48 ? -6.073 5.599 1.421 1.00 0.00 48 SER A N 15
ATOM 23377 C CA . SER A 1 48 ? -5.331 5.992 2.613 1.00 0.00 48 SER A CA 15
ATOM 23378 C C . SER A 1 48 ? -4.964 4.772 3.452 1.00 0.00 48 SER A C 15
ATOM 23379 O O . SER A 1 48 ? -3.818 4.615 3.873 1.00 0.00 48 SER A O 15
ATOM 23387 N N . PHE A 1 49 ? -5.947 3.909 3.691 1.00 0.00 49 PHE A N 15
ATOM 23388 C CA . PHE A 1 49 ? -5.729 2.702 4.480 1.00 0.00 49 PHE A CA 15
ATOM 23389 C C . PHE A 1 49 ? -4.479 1.964 4.012 1.00 0.00 49 PHE A C 15
ATOM 23390 O O . PHE A 1 49 ? -3.534 1.771 4.778 1.00 0.00 49 PHE A O 15
ATOM 23407 N N . LEU A 1 50 ? -4.481 1.553 2.748 1.00 0.00 50 LEU A N 15
ATOM 23408 C CA . LEU A 1 50 ? -3.348 0.834 2.176 1.00 0.00 50 LEU A CA 15
ATOM 23409 C C . LEU A 1 50 ? -2.047 1.597 2.406 1.00 0.00 50 LEU A C 15
ATOM 23410 O O . LEU A 1 50 ? -1.081 1.052 2.941 1.00 0.00 50 LEU A O 15
ATOM 23426 N N . LYS A 1 51 ? -2.029 2.862 2.001 1.00 0.00 51 LYS A N 15
ATOM 23427 C CA . LYS A 1 51 ? -0.849 3.703 2.165 1.00 0.00 51 LYS A CA 15
ATOM 23428 C C . LYS A 1 51 ? -0.237 3.516 3.550 1.00 0.00 51 LYS A C 15
ATOM 23429 O O . LYS A 1 51 ? 0.951 3.764 3.751 1.00 0.00 51 LYS A O 15
ATOM 23448 N N . GLN A 1 52 ? -1.057 3.077 4.500 1.00 0.00 52 GLN A N 15
ATOM 23449 C CA . GLN A 1 52 ? -0.594 2.856 5.865 1.00 0.00 52 GLN A CA 15
ATOM 23450 C C . GLN A 1 52 ? 0.034 1.474 6.011 1.00 0.00 52 GLN A C 15
ATOM 23451 O O . GLN A 1 52 ? 1.147 1.337 6.520 1.00 0.00 52 GLN A O 15
ATOM 23465 N N . LEU A 1 53 ? -0.686 0.452 5.561 1.00 0.00 53 LEU A N 15
ATOM 23466 C CA . LEU A 1 53 ? -0.199 -0.921 5.641 1.00 0.00 53 LEU A CA 15
ATOM 23467 C C . LEU A 1 53 ? 1.145 -1.064 4.934 1.00 0.00 53 LEU A C 15
ATOM 23468 O O . LEU A 1 53 ? 2.106 -1.582 5.505 1.00 0.00 53 LEU A O 15
ATOM 23484 N N . ILE A 1 54 ? 1.206 -0.600 3.690 1.00 0.00 54 ILE A N 15
ATOM 23485 C CA . ILE A 1 54 ? 2.433 -0.674 2.907 1.00 0.00 54 ILE A CA 15
ATOM 23486 C C . ILE A 1 54 ? 3.572 0.066 3.600 1.00 0.00 54 ILE A C 15
ATOM 23487 O O . ILE A 1 54 ? 4.691 -0.439 3.687 1.00 0.00 54 ILE A O 15
ATOM 23503 N N . ALA A 1 55 ? 3.279 1.264 4.093 1.00 0.00 55 ALA A N 15
ATOM 23504 C CA . ALA A 1 55 ? 4.278 2.072 4.782 1.00 0.00 55 ALA A CA 15
ATOM 23505 C C . ALA A 1 55 ? 4.843 1.334 5.991 1.00 0.00 55 ALA A C 15
ATOM 23506 O O . ALA A 1 55 ? 6.013 1.490 6.334 1.00 0.00 55 ALA A O 15
ATOM 23513 N N . GLY A 1 56 ? 4.001 0.529 6.633 1.00 0.00 56 GLY A N 15
ATOM 23514 C CA . GLY A 1 56 ? 4.435 -0.221 7.797 1.00 0.00 56 GLY A CA 15
ATOM 23515 C C . GLY A 1 56 ? 5.433 -1.308 7.448 1.00 0.00 56 GLY A C 15
ATOM 23516 O O . GLY A 1 56 ? 6.158 -1.798 8.314 1.00 0.00 56 GLY A O 15
ATOM 23520 N N . LYS A 1 57 ? 5.470 -1.688 6.176 1.00 0.00 57 LYS A N 15
ATOM 23521 C CA . LYS A 1 57 ? 6.385 -2.724 5.712 1.00 0.00 57 LYS A CA 15
ATOM 23522 C C . LYS A 1 57 ? 7.622 -2.109 5.067 1.00 0.00 57 LYS A C 15
ATOM 23523 O O . LYS A 1 57 ? 8.732 -2.625 5.210 1.00 0.00 57 LYS A O 15
ATOM 23542 N N . LEU A 1 58 ? 7.425 -1.003 4.357 1.00 0.00 58 LEU A N 15
ATOM 23543 C CA . LEU A 1 58 ? 8.526 -0.316 3.690 1.00 0.00 58 LEU A CA 15
ATOM 23544 C C . LEU A 1 58 ? 9.395 0.428 4.700 1.00 0.00 58 LEU A C 15
ATOM 23545 O O . LEU A 1 58 ? 10.356 1.101 4.328 1.00 0.00 58 LEU A O 15
ATOM 23561 N N . GLN A 1 59 ? 9.052 0.298 5.977 1.00 0.00 59 GLN A N 15
ATOM 23562 C CA . GLN A 1 59 ? 9.803 0.956 7.040 1.00 0.00 59 GLN A CA 15
ATOM 23563 C C . GLN A 1 59 ? 11.281 1.058 6.679 1.00 0.00 59 GLN A C 15
ATOM 23564 O O . GLN A 1 59 ? 11.946 2.036 7.020 1.00 0.00 59 GLN A O 15
ATOM 23578 N N . GLU A 1 60 ? 11.788 0.042 5.989 1.00 0.00 60 GLU A N 15
ATOM 23579 C CA . GLU A 1 60 ? 13.189 0.018 5.584 1.00 0.00 60 GLU A CA 15
ATOM 23580 C C . GLU A 1 60 ? 13.618 1.372 5.028 1.00 0.00 60 GLU A C 15
ATOM 23581 O O . GLU A 1 60 ? 14.630 1.934 5.445 1.00 0.00 60 GLU A O 15
ATOM 23593 N N . SER A 1 61 ? 12.840 1.890 4.083 1.00 0.00 61 SER A N 15
ATOM 23594 C CA . SER A 1 61 ? 13.140 3.176 3.465 1.00 0.00 61 SER A CA 15
ATOM 23595 C C . SER A 1 61 ? 12.059 4.202 3.791 1.00 0.00 61 SER A C 15
ATOM 23596 O O . SER A 1 61 ? 12.341 5.389 3.954 1.00 0.00 61 SER A O 15
ATOM 23604 N N . VAL A 1 62 ? 10.818 3.734 3.885 1.00 0.00 62 VAL A N 15
ATOM 23605 C CA . VAL A 1 62 ? 9.692 4.609 4.192 1.00 0.00 62 VAL A CA 15
ATOM 23606 C C . VAL A 1 62 ? 9.621 4.908 5.686 1.00 0.00 62 VAL A C 15
ATOM 23607 O O . VAL A 1 62 ? 9.342 4.033 6.506 1.00 0.00 62 VAL A O 15
ATOM 23620 N N . PRO A 1 63 ? 9.878 6.173 6.049 1.00 0.00 63 PRO A N 15
ATOM 23621 C CA . PRO A 1 63 ? 9.848 6.618 7.445 1.00 0.00 63 PRO A CA 15
ATOM 23622 C C . PRO A 1 63 ? 8.434 6.637 8.017 1.00 0.00 63 PRO A C 15
ATOM 23623 O O . PRO A 1 63 ? 8.180 6.083 9.087 1.00 0.00 63 PRO A O 15
ATOM 23634 N N . ASP A 1 64 ? 7.519 7.278 7.298 1.00 0.00 64 ASP A N 15
ATOM 23635 C CA . ASP A 1 64 ? 6.130 7.368 7.734 1.00 0.00 64 ASP A CA 15
ATOM 23636 C C . ASP A 1 64 ? 5.180 7.268 6.544 1.00 0.00 64 ASP A C 15
ATOM 23637 O O . ASP A 1 64 ? 5.533 7.587 5.408 1.00 0.00 64 ASP A O 15
ATOM 23646 N N . PRO A 1 65 ? 3.947 6.813 6.808 1.00 0.00 65 PRO A N 15
ATOM 23647 C CA . PRO A 1 65 ? 2.921 6.660 5.773 1.00 0.00 65 PRO A CA 15
ATOM 23648 C C . PRO A 1 65 ? 2.420 8.002 5.250 1.00 0.00 65 PRO A C 15
ATOM 23649 O O . PRO A 1 65 ? 1.884 8.086 4.145 1.00 0.00 65 PRO A O 15
ATOM 23660 N N . GLU A 1 66 ? 2.598 9.048 6.051 1.00 0.00 66 GLU A N 15
ATOM 23661 C CA . GLU A 1 66 ? 2.163 10.385 5.667 1.00 0.00 66 GLU A CA 15
ATOM 23662 C C . GLU A 1 66 ? 3.233 11.088 4.836 1.00 0.00 66 GLU A C 15
ATOM 23663 O O . GLU A 1 66 ? 2.933 11.983 4.045 1.00 0.00 66 GLU A O 15
ATOM 23675 N N . LEU A 1 67 ? 4.482 10.677 5.022 1.00 0.00 67 LEU A N 15
ATOM 23676 C CA . LEU A 1 67 ? 5.599 11.266 4.290 1.00 0.00 67 LEU A CA 15
ATOM 23677 C C . LEU A 1 67 ? 5.825 10.542 2.967 1.00 0.00 67 LEU A C 15
ATOM 23678 O O . LEU A 1 67 ? 6.899 10.639 2.371 1.00 0.00 67 LEU A O 15
ATOM 23694 N N . ILE A 1 68 ? 4.807 9.820 2.512 1.00 0.00 68 ILE A N 15
ATOM 23695 C CA . ILE A 1 68 ? 4.895 9.083 1.257 1.00 0.00 68 ILE A CA 15
ATOM 23696 C C . ILE A 1 68 ? 3.564 9.105 0.512 1.00 0.00 68 ILE A C 15
ATOM 23697 O O . ILE A 1 68 ? 2.578 9.658 0.999 1.00 0.00 68 ILE A O 15
ATOM 23713 N N . ASP A 1 69 ? 3.544 8.499 -0.669 1.00 0.00 69 ASP A N 15
ATOM 23714 C CA . ASP A 1 69 ? 2.334 8.447 -1.481 1.00 0.00 69 ASP A CA 15
ATOM 23715 C C . ASP A 1 69 ? 2.173 7.075 -2.129 1.00 0.00 69 ASP A C 15
ATOM 23716 O O . ASP A 1 69 ? 2.960 6.162 -1.878 1.00 0.00 69 ASP A O 15
ATOM 23725 N N . LEU A 1 70 ? 1.147 6.937 -2.962 1.00 0.00 70 LEU A N 15
ATOM 23726 C CA . LEU A 1 70 ? 0.881 5.675 -3.645 1.00 0.00 70 LEU A CA 15
ATOM 23727 C C . LEU A 1 70 ? 0.537 5.913 -5.112 1.00 0.00 70 LEU A C 15
ATOM 23728 O O . LEU A 1 70 ? -0.317 6.740 -5.433 1.00 0.00 70 LEU A O 15
ATOM 23744 N N . ILE A 1 71 ? 1.205 5.181 -5.997 1.00 0.00 71 ILE A N 15
ATOM 23745 C CA . ILE A 1 71 ? 0.966 5.310 -7.429 1.00 0.00 71 ILE A CA 15
ATOM 23746 C C . ILE A 1 71 ? 0.537 3.979 -8.037 1.00 0.00 71 ILE A C 15
ATOM 23747 O O . ILE A 1 71 ? 1.167 2.947 -7.806 1.00 0.00 71 ILE A O 15
ATOM 23763 N N . TYR A 1 72 ? -0.538 4.011 -8.817 1.00 0.00 72 TYR A N 15
ATOM 23764 C CA . TYR A 1 72 ? -1.052 2.807 -9.459 1.00 0.00 72 TYR A CA 15
ATOM 23765 C C . TYR A 1 72 ? -1.574 3.116 -10.858 1.00 0.00 72 TYR A C 15
ATOM 23766 O O . TYR A 1 72 ? -2.359 4.046 -11.049 1.00 0.00 72 TYR A O 15
ATOM 23784 N N . CYS A 1 73 ? -1.134 2.329 -11.834 1.00 0.00 73 CYS A N 15
ATOM 23785 C CA . CYS A 1 73 ? -1.556 2.518 -13.217 1.00 0.00 73 CYS A CA 15
ATOM 23786 C C . CYS A 1 73 ? -0.970 3.802 -13.794 1.00 0.00 73 CYS A C 15
ATOM 23787 O O . CYS A 1 73 ? -1.577 4.443 -14.651 1.00 0.00 73 CYS A O 15
ATOM 23795 N N . GLY A 1 74 ? 0.214 4.173 -13.317 1.00 0.00 74 GLY A N 15
ATOM 23796 C CA . GLY A 1 74 ? 0.862 5.381 -13.795 1.00 0.00 74 GLY A CA 15
ATOM 23797 C C . GLY A 1 74 ? 0.156 6.640 -13.331 1.00 0.00 74 GLY A C 15
ATOM 23798 O O . GLY A 1 74 ? 0.151 7.651 -14.033 1.00 0.00 74 GLY A O 15
ATOM 23802 N N . ARG A 1 75 ? -0.443 6.578 -12.146 1.00 0.00 75 ARG A N 15
ATOM 23803 C CA . ARG A 1 75 ? -1.158 7.721 -11.591 1.00 0.00 75 ARG A CA 15
ATOM 23804 C C . ARG A 1 75 ? -1.329 7.574 -10.082 1.00 0.00 75 ARG A C 15
ATOM 23805 O O . ARG A 1 75 ? -1.528 6.471 -9.573 1.00 0.00 75 ARG A O 15
ATOM 23826 N N . LYS A 1 76 ? -1.251 8.694 -9.371 1.00 0.00 76 LYS A N 15
ATOM 23827 C CA . LYS A 1 76 ? -1.398 8.692 -7.921 1.00 0.00 76 LYS A CA 15
ATOM 23828 C C . LYS A 1 76 ? -2.843 8.410 -7.521 1.00 0.00 76 LYS A C 15
ATOM 23829 O O . LYS A 1 76 ? -3.768 8.623 -8.306 1.00 0.00 76 LYS A O 15
ATOM 23848 N N . LEU A 1 77 ? -3.030 7.932 -6.296 1.00 0.00 77 LEU A N 15
ATOM 23849 C CA . LEU A 1 77 ? -4.363 7.623 -5.791 1.00 0.00 77 LEU A CA 15
ATOM 23850 C C . LEU A 1 77 ? -4.698 8.481 -4.575 1.00 0.00 77 LEU A C 15
ATOM 23851 O O . LEU A 1 77 ? -3.954 8.505 -3.594 1.00 0.00 77 LEU A O 15
ATOM 23867 N N . LYS A 1 78 ? -5.823 9.183 -4.645 1.00 0.00 78 LYS A N 15
ATOM 23868 C CA . LYS A 1 78 ? -6.260 10.041 -3.550 1.00 0.00 78 LYS A CA 15
ATOM 23869 C C . LYS A 1 78 ? -6.823 9.211 -2.400 1.00 0.00 78 LYS A C 15
ATOM 23870 O O . LYS A 1 78 ? -7.115 8.027 -2.562 1.00 0.00 78 LYS A O 15
ATOM 23889 N N . ASP A 1 79 ? -6.972 9.841 -1.240 1.00 0.00 79 ASP A N 15
ATOM 23890 C CA . ASP A 1 79 ? -7.503 9.161 -0.064 1.00 0.00 79 ASP A CA 15
ATOM 23891 C C . ASP A 1 79 ? -9.024 9.260 -0.019 1.00 0.00 79 ASP A C 15
ATOM 23892 O O . ASP A 1 79 ? -9.634 9.119 1.041 1.00 0.00 79 ASP A O 15
ATOM 23901 N N . ASP A 1 80 ? -9.630 9.505 -1.175 1.00 0.00 80 ASP A N 15
ATOM 23902 C CA . ASP A 1 80 ? -11.081 9.623 -1.268 1.00 0.00 80 ASP A CA 15
ATOM 23903 C C . ASP A 1 80 ? -11.648 8.596 -2.242 1.00 0.00 80 ASP A C 15
ATOM 23904 O O . ASP A 1 80 ? -12.833 8.630 -2.574 1.00 0.00 80 ASP A O 15
ATOM 23913 N N . GLN A 1 81 ? -10.795 7.684 -2.697 1.00 0.00 81 GLN A N 15
ATOM 23914 C CA . GLN A 1 81 ? -11.212 6.648 -3.634 1.00 0.00 81 GLN A CA 15
ATOM 23915 C C . GLN A 1 81 ? -11.087 5.264 -3.007 1.00 0.00 81 GLN A C 15
ATOM 23916 O O . GLN A 1 81 ? -10.493 5.105 -1.940 1.00 0.00 81 GLN A O 15
ATOM 23930 N N . THR A 1 82 ? -11.651 4.263 -3.675 1.00 0.00 82 THR A N 15
ATOM 23931 C CA . THR A 1 82 ? -11.604 2.892 -3.183 1.00 0.00 82 THR A CA 15
ATOM 23932 C C . THR A 1 82 ? -10.902 1.974 -4.177 1.00 0.00 82 THR A C 15
ATOM 23933 O O . THR A 1 82 ? -10.623 2.367 -5.310 1.00 0.00 82 THR A O 15
ATOM 23944 N N . LEU A 1 83 ? -10.620 0.750 -3.747 1.00 0.00 83 LEU A N 15
ATOM 23945 C CA . LEU A 1 83 ? -9.950 -0.226 -4.600 1.00 0.00 83 LEU A CA 15
ATOM 23946 C C . LEU A 1 83 ? -10.728 -0.441 -5.895 1.00 0.00 83 LEU A C 15
ATOM 23947 O O . LEU A 1 83 ? -10.143 -0.538 -6.973 1.00 0.00 83 LEU A O 15
ATOM 23963 N N . ASP A 1 84 ? -12.049 -0.513 -5.780 1.00 0.00 84 ASP A N 15
ATOM 23964 C CA . ASP A 1 84 ? -12.908 -0.714 -6.941 1.00 0.00 84 ASP A CA 15
ATOM 23965 C C . ASP A 1 84 ? -12.995 0.559 -7.778 1.00 0.00 84 ASP A C 15
ATOM 23966 O O . ASP A 1 84 ? -13.037 0.504 -9.008 1.00 0.00 84 ASP A O 15
ATOM 23975 N N . PHE A 1 85 ? -13.024 1.704 -7.104 1.00 0.00 85 PHE A N 15
ATOM 23976 C CA . PHE A 1 85 ? -13.109 2.990 -7.786 1.00 0.00 85 PHE A CA 15
ATOM 23977 C C . PHE A 1 85 ? -12.028 3.110 -8.857 1.00 0.00 85 PHE A C 15
ATOM 23978 O O . PHE A 1 85 ? -12.299 3.525 -9.984 1.00 0.00 85 PHE A O 15
ATOM 23995 N N . TYR A 1 86 ? -10.803 2.745 -8.496 1.00 0.00 86 TYR A N 15
ATOM 23996 C CA . TYR A 1 86 ? -9.680 2.814 -9.424 1.00 0.00 86 TYR A CA 15
ATOM 23997 C C . TYR A 1 86 ? -9.615 1.563 -10.294 1.00 0.00 86 TYR A C 15
ATOM 23998 O O . TYR A 1 86 ? -9.197 1.618 -11.450 1.00 0.00 86 TYR A O 15
ATOM 24016 N N . GLY A 1 87 ? -10.032 0.434 -9.729 1.00 0.00 87 GLY A N 15
ATOM 24017 C CA . GLY A 1 87 ? -10.014 -0.815 -10.466 1.00 0.00 87 GLY A CA 15
ATOM 24018 C C . GLY A 1 87 ? -8.864 -1.714 -10.057 1.00 0.00 87 GLY A C 15
ATOM 24019 O O . GLY A 1 87 ? -8.459 -2.598 -10.812 1.00 0.00 87 GLY A O 15
ATOM 24023 N N . ILE A 1 88 ? -8.335 -1.486 -8.859 1.00 0.00 88 ILE A N 15
ATOM 24024 C CA . ILE A 1 88 ? -7.224 -2.281 -8.352 1.00 0.00 88 ILE A CA 15
ATOM 24025 C C . ILE A 1 88 ? -7.646 -3.727 -8.115 1.00 0.00 88 ILE A C 15
ATOM 24026 O O . ILE A 1 88 ? -8.790 -3.998 -7.749 1.00 0.00 88 ILE A O 15
ATOM 24042 N N . GLN A 1 89 ? -6.715 -4.652 -8.324 1.00 0.00 89 GLN A N 15
ATOM 24043 C CA . GLN A 1 89 ? -6.990 -6.071 -8.132 1.00 0.00 89 GLN A CA 15
ATOM 24044 C C . GLN A 1 89 ? -5.905 -6.726 -7.284 1.00 0.00 89 GLN A C 15
ATOM 24045 O O . GLN A 1 89 ? -4.803 -6.201 -7.128 1.00 0.00 89 GLN A O 15
ATOM 24059 N N . PRO A 1 90 ? -6.222 -7.902 -6.722 1.00 0.00 90 PRO A N 15
ATOM 24060 C CA . PRO A 1 90 ? -5.288 -8.655 -5.881 1.00 0.00 90 PRO A CA 15
ATOM 24061 C C . PRO A 1 90 ? -4.128 -9.239 -6.681 1.00 0.00 90 PRO A C 15
ATOM 24062 O O . PRO A 1 90 ? -3.284 -9.951 -6.140 1.00 0.00 90 PRO A O 15
ATOM 24073 N N . GLY A 1 91 ? -4.094 -8.932 -7.974 1.00 0.00 91 GLY A N 15
ATOM 24074 C CA . GLY A 1 91 ? -3.034 -9.434 -8.828 1.00 0.00 91 GLY A CA 15
ATOM 24075 C C . GLY A 1 91 ? -2.304 -8.326 -9.560 1.00 0.00 91 GLY A C 15
ATOM 24076 O O . GLY A 1 91 ? -1.654 -8.567 -10.577 1.00 0.00 91 GLY A O 15
ATOM 24080 N N . SER A 1 92 ? -2.412 -7.106 -9.042 1.00 0.00 92 SER A N 15
ATOM 24081 C CA . SER A 1 92 ? -1.761 -5.955 -9.657 1.00 0.00 92 SER A CA 15
ATOM 24082 C C . SER A 1 92 ? -0.560 -5.505 -8.831 1.00 0.00 92 SER A C 15
ATOM 24083 O O . SER A 1 92 ? -0.204 -6.136 -7.835 1.00 0.00 92 SER A O 15
ATOM 24091 N N . THR A 1 93 ? 0.064 -4.409 -9.253 1.00 0.00 93 THR A N 15
ATOM 24092 C CA . THR A 1 93 ? 1.226 -3.874 -8.555 1.00 0.00 93 THR A CA 15
ATOM 24093 C C . THR A 1 93 ? 1.119 -2.363 -8.387 1.00 0.00 93 THR A C 15
ATOM 24094 O O . THR A 1 93 ? 0.775 -1.646 -9.327 1.00 0.00 93 THR A O 15
ATOM 24105 N N . VAL A 1 94 ? 1.417 -1.884 -7.183 1.00 0.00 94 VAL A N 15
ATOM 24106 C CA . VAL A 1 94 ? 1.356 -0.456 -6.892 1.00 0.00 94 VAL A CA 15
ATOM 24107 C C . VAL A 1 94 ? 2.745 0.108 -6.613 1.00 0.00 94 VAL A C 15
ATOM 24108 O O . VAL A 1 94 ? 3.512 -0.460 -5.835 1.00 0.00 94 VAL A O 15
ATOM 24121 N N . HIS A 1 95 ? 3.062 1.229 -7.253 1.00 0.00 95 HIS A N 15
ATOM 24122 C CA . HIS A 1 95 ? 4.359 1.871 -7.073 1.00 0.00 95 HIS A CA 15
ATOM 24123 C C . HIS A 1 95 ? 4.293 2.933 -5.980 1.00 0.00 95 HIS A C 15
ATOM 24124 O O . HIS A 1 95 ? 3.519 3.886 -6.073 1.00 0.00 95 HIS A O 15
ATOM 24139 N N . VAL A 1 96 ? 5.107 2.761 -4.944 1.00 0.00 96 VAL A N 15
ATOM 24140 C CA . VAL A 1 96 ? 5.141 3.705 -3.833 1.00 0.00 96 VAL A CA 15
ATOM 24141 C C . VAL A 1 96 ? 6.055 4.886 -4.142 1.00 0.00 96 VAL A C 15
ATOM 24142 O O . VAL A 1 96 ? 7.192 4.706 -4.582 1.00 0.00 96 VAL A O 15
ATOM 24155 N N . LEU A 1 97 ? 5.552 6.093 -3.909 1.00 0.00 97 LEU A N 15
ATOM 24156 C CA . LEU A 1 97 ? 6.324 7.305 -4.162 1.00 0.00 97 LEU A CA 15
ATOM 24157 C C . LEU A 1 97 ? 6.462 8.137 -2.892 1.00 0.00 97 LEU A C 15
ATOM 24158 O O . LEU A 1 97 ? 5.469 8.601 -2.330 1.00 0.00 97 LEU A O 15
ATOM 24174 N N . ARG A 1 98 ? 7.700 8.325 -2.445 1.00 0.00 98 ARG A N 15
ATOM 24175 C CA . ARG A 1 98 ? 7.968 9.103 -1.241 1.00 0.00 98 ARG A CA 15
ATOM 24176 C C . ARG A 1 98 ? 8.140 10.582 -1.577 1.00 0.00 98 ARG A C 15
ATOM 24177 O O . ARG A 1 98 ? 8.781 10.934 -2.567 1.00 0.00 98 ARG A O 15
ATOM 24198 N N . LYS A 1 99 ? 7.563 11.443 -0.746 1.00 0.00 99 LYS A N 15
ATOM 24199 C CA . LYS A 1 99 ? 7.652 12.883 -0.952 1.00 0.00 99 LYS A CA 15
ATOM 24200 C C . LYS A 1 99 ? 9.071 13.382 -0.697 1.00 0.00 99 LYS A C 15
ATOM 24201 O O . LYS A 1 99 ? 9.430 13.709 0.434 1.00 0.00 99 LYS A O 15
ATOM 24220 N N . SER A 1 100 ? 9.873 13.440 -1.756 1.00 0.00 100 SER A N 15
ATOM 24221 C CA . SER A 1 100 ? 11.253 13.897 -1.646 1.00 0.00 100 SER A CA 15
ATOM 24222 C C . SER A 1 100 ? 11.309 15.404 -1.415 1.00 0.00 100 SER A C 15
ATOM 24223 O O . SER A 1 100 ? 11.104 16.193 -2.338 1.00 0.00 100 SER A O 15
ATOM 24231 N N . TRP A 1 101 ? 11.587 15.796 -0.177 1.00 0.00 101 TRP A N 15
ATOM 24232 C CA . TRP A 1 101 ? 11.671 17.209 0.177 1.00 0.00 101 TRP A CA 15
ATOM 24233 C C . TRP A 1 101 ? 13.062 17.762 -0.113 1.00 0.00 101 TRP A C 15
ATOM 24234 O O . TRP A 1 101 ? 13.208 18.773 -0.798 1.00 0.00 101 TRP A O 15
ATOM 24255 N N . SER A 1 102 ? 14.082 17.091 0.414 1.00 0.00 102 SER A N 15
ATOM 24256 C CA . SER A 1 102 ? 15.462 17.518 0.214 1.00 0.00 102 SER A CA 15
ATOM 24257 C C . SER A 1 102 ? 16.409 16.323 0.239 1.00 0.00 102 SER A C 15
ATOM 24258 O O . SER A 1 102 ? 15.978 15.177 0.363 1.00 0.00 102 SER A O 15
ATOM 24266 N N . GLY A 1 103 ? 17.704 16.599 0.121 1.00 0.00 103 GLY A N 15
ATOM 24267 C CA . GLY A 1 103 ? 18.694 15.537 0.132 1.00 0.00 103 GLY A CA 15
ATOM 24268 C C . GLY A 1 103 ? 19.468 15.480 1.434 1.00 0.00 103 GLY A C 15
ATOM 24269 O O . GLY A 1 103 ? 20.526 16.091 1.579 1.00 0.00 103 GLY A O 15
ATOM 24273 N N . PRO A 1 104 ? 18.935 14.731 2.411 1.00 0.00 104 PRO A N 15
ATOM 24274 C CA . PRO A 1 104 ? 19.565 14.579 3.726 1.00 0.00 104 PRO A CA 15
ATOM 24275 C C . PRO A 1 104 ? 20.848 13.757 3.661 1.00 0.00 104 PRO A C 15
ATOM 24276 O O . PRO A 1 104 ? 21.501 13.527 4.679 1.00 0.00 104 PRO A O 15
ATOM 24287 N N . SER A 1 105 ? 21.204 13.317 2.459 1.00 0.00 105 SER A N 15
ATOM 24288 C CA . SER A 1 105 ? 22.407 12.517 2.263 1.00 0.00 105 SER A CA 15
ATOM 24289 C C . SER A 1 105 ? 23.548 13.030 3.136 1.00 0.00 105 SER A C 15
ATOM 24290 O O . SER A 1 105 ? 23.957 14.186 3.027 1.00 0.00 105 SER A O 15
ATOM 24298 N N . SER A 1 106 ? 24.059 12.160 4.002 1.00 0.00 106 SER A N 15
ATOM 24299 C CA . SER A 1 106 ? 25.151 12.525 4.898 1.00 0.00 106 SER A CA 15
ATOM 24300 C C . SER A 1 106 ? 26.228 13.307 4.151 1.00 0.00 106 SER A C 15
ATOM 24301 O O . SER A 1 106 ? 26.674 14.359 4.605 1.00 0.00 106 SER A O 15
ATOM 24309 N N . GLY A 1 107 ? 26.641 12.782 3.001 1.00 0.00 107 GLY A N 15
ATOM 24310 C CA . GLY A 1 107 ? 27.662 13.442 2.210 1.00 0.00 107 GLY A CA 15
ATOM 24311 C C . GLY A 1 107 ? 28.327 12.504 1.222 1.00 0.00 107 GLY A C 15
ATOM 24312 O O . GLY A 1 107 ? 29.390 12.811 0.683 1.00 0.00 107 GLY A O 15
ATOM 24316 N N . GLY A 1 1 ? 16.408 -9.987 23.307 1.00 0.00 1 GLY A N 16
ATOM 24317 C CA . GLY A 1 1 ? 16.105 -8.570 23.238 1.00 0.00 1 GLY A CA 16
ATOM 24318 C C . GLY A 1 1 ? 14.620 -8.288 23.351 1.00 0.00 1 GLY A C 16
ATOM 24319 O O . GLY A 1 1 ? 14.025 -7.690 22.455 1.00 0.00 1 GLY A O 16
ATOM 24323 N N . SER A 1 2 ? 14.020 -8.722 24.455 1.00 0.00 2 SER A N 16
ATOM 24324 C CA . SER A 1 2 ? 12.593 -8.518 24.679 1.00 0.00 2 SER A CA 16
ATOM 24325 C C . SER A 1 2 ? 11.779 -9.019 23.490 1.00 0.00 2 SER A C 16
ATOM 24326 O O . SER A 1 2 ? 10.827 -8.369 23.058 1.00 0.00 2 SER A O 16
ATOM 24334 N N . SER A 1 3 ? 12.162 -10.178 22.965 1.00 0.00 3 SER A N 16
ATOM 24335 C CA . SER A 1 3 ? 11.471 -10.765 21.823 1.00 0.00 3 SER A CA 16
ATOM 24336 C C . SER A 1 3 ? 10.199 -11.481 22.267 1.00 0.00 3 SER A C 16
ATOM 24337 O O . SER A 1 3 ? 10.034 -11.806 23.442 1.00 0.00 3 SER A O 16
ATOM 24345 N N . GLY A 1 4 ? 9.301 -11.725 21.317 1.00 0.00 4 GLY A N 16
ATOM 24346 C CA . GLY A 1 4 ? 8.056 -12.401 21.628 1.00 0.00 4 GLY A CA 16
ATOM 24347 C C . GLY A 1 4 ? 6.901 -11.908 20.779 1.00 0.00 4 GLY A C 16
ATOM 24348 O O . GLY A 1 4 ? 5.821 -11.619 21.295 1.00 0.00 4 GLY A O 16
ATOM 24352 N N . SER A 1 5 ? 7.128 -11.810 19.473 1.00 0.00 5 SER A N 16
ATOM 24353 C CA . SER A 1 5 ? 6.099 -11.343 18.551 1.00 0.00 5 SER A CA 16
ATOM 24354 C C . SER A 1 5 ? 5.644 -12.470 17.629 1.00 0.00 5 SER A C 16
ATOM 24355 O O . SER A 1 5 ? 6.447 -13.050 16.898 1.00 0.00 5 SER A O 16
ATOM 24363 N N . SER A 1 6 ? 4.351 -12.774 17.669 1.00 0.00 6 SER A N 16
ATOM 24364 C CA . SER A 1 6 ? 3.789 -13.834 16.841 1.00 0.00 6 SER A CA 16
ATOM 24365 C C . SER A 1 6 ? 3.055 -13.250 15.637 1.00 0.00 6 SER A C 16
ATOM 24366 O O . SER A 1 6 ? 2.658 -12.086 15.642 1.00 0.00 6 SER A O 16
ATOM 24374 N N . GLY A 1 7 ? 2.880 -14.070 14.604 1.00 0.00 7 GLY A N 16
ATOM 24375 C CA . GLY A 1 7 ? 2.196 -13.619 13.407 1.00 0.00 7 GLY A CA 16
ATOM 24376 C C . GLY A 1 7 ? 2.121 -14.694 12.341 1.00 0.00 7 GLY A C 16
ATOM 24377 O O . GLY A 1 7 ? 2.582 -14.496 11.217 1.00 0.00 7 GLY A O 16
ATOM 24381 N N . MET A 1 8 ? 1.541 -15.836 12.695 1.00 0.00 8 MET A N 16
ATOM 24382 C CA . MET A 1 8 ? 1.409 -16.948 11.760 1.00 0.00 8 MET A CA 16
ATOM 24383 C C . MET A 1 8 ? 0.003 -16.999 11.172 1.00 0.00 8 MET A C 16
ATOM 24384 O O . MET A 1 8 ? -0.890 -17.640 11.727 1.00 0.00 8 MET A O 16
ATOM 24398 N N . SER A 1 9 ? -0.188 -16.319 10.045 1.00 0.00 9 SER A N 16
ATOM 24399 C CA . SER A 1 9 ? -1.487 -16.284 9.384 1.00 0.00 9 SER A CA 16
ATOM 24400 C C . SER A 1 9 ? -1.325 -16.145 7.874 1.00 0.00 9 SER A C 16
ATOM 24401 O O . SER A 1 9 ? -0.475 -15.392 7.396 1.00 0.00 9 SER A O 16
ATOM 24409 N N . LEU A 1 10 ? -2.145 -16.876 7.127 1.00 0.00 10 LEU A N 16
ATOM 24410 C CA . LEU A 1 10 ? -2.094 -16.835 5.670 1.00 0.00 10 LEU A CA 16
ATOM 24411 C C . LEU A 1 10 ? -3.375 -16.238 5.096 1.00 0.00 10 LEU A C 16
ATOM 24412 O O . LEU A 1 10 ? -4.449 -16.831 5.199 1.00 0.00 10 LEU A O 16
ATOM 24428 N N . SER A 1 11 ? -3.253 -15.061 4.491 1.00 0.00 11 SER A N 16
ATOM 24429 C CA . SER A 1 11 ? -4.402 -14.382 3.902 1.00 0.00 11 SER A CA 16
ATOM 24430 C C . SER A 1 11 ? -4.617 -14.830 2.460 1.00 0.00 11 SER A C 16
ATOM 24431 O O . SER A 1 11 ? -3.718 -15.389 1.831 1.00 0.00 11 SER A O 16
ATOM 24439 N N . ASP A 1 12 ? -5.815 -14.581 1.943 1.00 0.00 12 ASP A N 16
ATOM 24440 C CA . ASP A 1 12 ? -6.150 -14.958 0.574 1.00 0.00 12 ASP A CA 16
ATOM 24441 C C . ASP A 1 12 ? -5.797 -13.838 -0.399 1.00 0.00 12 ASP A C 16
ATOM 24442 O O . ASP A 1 12 ? -5.232 -14.084 -1.465 1.00 0.00 12 ASP A O 16
ATOM 24451 N N . TRP A 1 13 ? -6.136 -12.609 -0.027 1.00 0.00 13 TRP A N 16
ATOM 24452 C CA . TRP A 1 13 ? -5.855 -11.451 -0.868 1.00 0.00 13 TRP A CA 16
ATOM 24453 C C . TRP A 1 13 ? -4.410 -10.994 -0.701 1.00 0.00 13 TRP A C 16
ATOM 24454 O O . TRP A 1 13 ? -3.979 -10.656 0.402 1.00 0.00 13 TRP A O 16
ATOM 24475 N N . HIS A 1 14 ? -3.666 -10.985 -1.803 1.00 0.00 14 HIS A N 16
ATOM 24476 C CA . HIS A 1 14 ? -2.268 -10.569 -1.778 1.00 0.00 14 HIS A CA 16
ATOM 24477 C C . HIS A 1 14 ? -1.981 -9.564 -2.890 1.00 0.00 14 HIS A C 16
ATOM 24478 O O . HIS A 1 14 ? -2.385 -9.760 -4.037 1.00 0.00 14 HIS A O 16
ATOM 24493 N N . LEU A 1 15 ? -1.282 -8.489 -2.543 1.00 0.00 15 LEU A N 16
ATOM 24494 C CA . LEU A 1 15 ? -0.942 -7.453 -3.512 1.00 0.00 15 LEU A CA 16
ATOM 24495 C C . LEU A 1 15 ? 0.571 -7.304 -3.640 1.00 0.00 15 LEU A C 16
ATOM 24496 O O . LEU A 1 15 ? 1.317 -7.633 -2.718 1.00 0.00 15 LEU A O 16
ATOM 24512 N N . ALA A 1 16 ? 1.016 -6.803 -4.788 1.00 0.00 16 ALA A N 16
ATOM 24513 C CA . ALA A 1 16 ? 2.439 -6.606 -5.035 1.00 0.00 16 ALA A CA 16
ATOM 24514 C C . ALA A 1 16 ? 2.844 -5.157 -4.789 1.00 0.00 16 ALA A C 16
ATOM 24515 O O . ALA A 1 16 ? 2.126 -4.229 -5.164 1.00 0.00 16 ALA A O 16
ATOM 24522 N N . VAL A 1 17 ? 3.997 -4.968 -4.154 1.00 0.00 17 VAL A N 16
ATOM 24523 C CA . VAL A 1 17 ? 4.497 -3.631 -3.858 1.00 0.00 17 VAL A CA 16
ATOM 24524 C C . VAL A 1 17 ? 5.897 -3.430 -4.426 1.00 0.00 17 VAL A C 16
ATOM 24525 O O . VAL A 1 17 ? 6.698 -4.363 -4.478 1.00 0.00 17 VAL A O 16
ATOM 24538 N N . LYS A 1 18 ? 6.187 -2.205 -4.852 1.00 0.00 18 LYS A N 16
ATOM 24539 C CA . LYS A 1 18 ? 7.491 -1.879 -5.415 1.00 0.00 18 LYS A CA 16
ATOM 24540 C C . LYS A 1 18 ? 7.880 -0.440 -5.088 1.00 0.00 18 LYS A C 16
ATOM 24541 O O . LYS A 1 18 ? 7.092 0.486 -5.284 1.00 0.00 18 LYS A O 16
ATOM 24560 N N . LEU A 1 19 ? 9.099 -0.260 -4.592 1.00 0.00 19 LEU A N 16
ATOM 24561 C CA . LEU A 1 19 ? 9.594 1.066 -4.240 1.00 0.00 19 LEU A CA 16
ATOM 24562 C C . LEU A 1 19 ? 10.034 1.831 -5.484 1.00 0.00 19 LEU A C 16
ATOM 24563 O O . LEU A 1 19 ? 11.081 1.544 -6.063 1.00 0.00 19 LEU A O 16
ATOM 24579 N N . ALA A 1 20 ? 9.229 2.808 -5.888 1.00 0.00 20 ALA A N 16
ATOM 24580 C CA . ALA A 1 20 ? 9.538 3.617 -7.060 1.00 0.00 20 ALA A CA 16
ATOM 24581 C C . ALA A 1 20 ? 10.900 4.287 -6.922 1.00 0.00 20 ALA A C 16
ATOM 24582 O O . ALA A 1 20 ? 11.641 4.417 -7.897 1.00 0.00 20 ALA A O 16
ATOM 24589 N N . ASP A 1 21 ? 11.225 4.710 -5.705 1.00 0.00 21 ASP A N 16
ATOM 24590 C CA . ASP A 1 21 ? 12.500 5.366 -5.439 1.00 0.00 21 ASP A CA 16
ATOM 24591 C C . ASP A 1 21 ? 13.667 4.438 -5.760 1.00 0.00 21 ASP A C 16
ATOM 24592 O O . ASP A 1 21 ? 14.701 4.876 -6.262 1.00 0.00 21 ASP A O 16
ATOM 24601 N N . GLN A 1 22 ? 13.493 3.153 -5.464 1.00 0.00 22 GLN A N 16
ATOM 24602 C CA . GLN A 1 22 ? 14.533 2.164 -5.720 1.00 0.00 22 GLN A CA 16
ATOM 24603 C C . GLN A 1 22 ? 14.015 1.052 -6.627 1.00 0.00 22 GLN A C 16
ATOM 24604 O O . GLN A 1 22 ? 13.401 0.085 -6.177 1.00 0.00 22 GLN A O 16
ATOM 24618 N N . PRO A 1 23 ? 14.268 1.191 -7.937 1.00 0.00 23 PRO A N 16
ATOM 24619 C CA . PRO A 1 23 ? 13.836 0.208 -8.935 1.00 0.00 23 PRO A CA 16
ATOM 24620 C C . PRO A 1 23 ? 14.605 -1.104 -8.826 1.00 0.00 23 PRO A C 16
ATOM 24621 O O . PRO A 1 23 ? 14.232 -2.106 -9.438 1.00 0.00 23 PRO A O 16
ATOM 24632 N N . LEU A 1 24 ? 15.679 -1.092 -8.044 1.00 0.00 24 LEU A N 16
ATOM 24633 C CA . LEU A 1 24 ? 16.500 -2.283 -7.855 1.00 0.00 24 LEU A CA 16
ATOM 24634 C C . LEU A 1 24 ? 15.992 -3.113 -6.680 1.00 0.00 24 LEU A C 16
ATOM 24635 O O . LEU A 1 24 ? 16.044 -4.343 -6.708 1.00 0.00 24 LEU A O 16
ATOM 24651 N N . ALA A 1 25 ? 15.500 -2.433 -5.650 1.00 0.00 25 ALA A N 16
ATOM 24652 C CA . ALA A 1 25 ? 14.979 -3.108 -4.468 1.00 0.00 25 ALA A CA 16
ATOM 24653 C C . ALA A 1 25 ? 14.009 -4.220 -4.854 1.00 0.00 25 ALA A C 16
ATOM 24654 O O . ALA A 1 25 ? 13.307 -4.143 -5.862 1.00 0.00 25 ALA A O 16
ATOM 24661 N N . PRO A 1 26 ? 13.968 -5.281 -4.034 1.00 0.00 26 PRO A N 16
ATOM 24662 C CA . PRO A 1 26 ? 13.088 -6.430 -4.269 1.00 0.00 26 PRO A CA 16
ATOM 24663 C C . PRO A 1 26 ? 11.618 -6.087 -4.058 1.00 0.00 26 PRO A C 16
ATOM 24664 O O . PRO A 1 26 ? 11.285 -5.006 -3.570 1.00 0.00 26 PRO A O 16
ATOM 24675 N N . LYS A 1 27 ? 10.740 -7.012 -4.429 1.00 0.00 27 LYS A N 16
ATOM 24676 C CA . LYS A 1 27 ? 9.304 -6.809 -4.279 1.00 0.00 27 LYS A CA 16
ATOM 24677 C C . LYS A 1 27 ? 8.836 -7.233 -2.890 1.00 0.00 27 LYS A C 16
ATOM 24678 O O . LYS A 1 27 ? 9.370 -8.176 -2.306 1.00 0.00 27 LYS A O 16
ATOM 24697 N N . SER A 1 28 ? 7.836 -6.530 -2.367 1.00 0.00 28 SER A N 16
ATOM 24698 C CA . SER A 1 28 ? 7.299 -6.832 -1.046 1.00 0.00 28 SER A CA 16
ATOM 24699 C C . SER A 1 28 ? 5.806 -7.138 -1.123 1.00 0.00 28 SER A C 16
ATOM 24700 O O . SER A 1 28 ? 4.988 -6.241 -1.331 1.00 0.00 28 SER A O 16
ATOM 24708 N N . ILE A 1 29 ? 5.460 -8.409 -0.955 1.00 0.00 29 ILE A N 16
ATOM 24709 C CA . ILE A 1 29 ? 4.066 -8.834 -1.004 1.00 0.00 29 ILE A CA 16
ATOM 24710 C C . ILE A 1 29 ? 3.318 -8.414 0.256 1.00 0.00 29 ILE A C 16
ATOM 24711 O O . ILE A 1 29 ? 3.715 -8.758 1.371 1.00 0.00 29 ILE A O 16
ATOM 24727 N N . LEU A 1 30 ? 2.234 -7.669 0.073 1.00 0.00 30 LEU A N 16
ATOM 24728 C CA . LEU A 1 30 ? 1.428 -7.202 1.196 1.00 0.00 30 LEU A CA 16
ATOM 24729 C C . LEU A 1 30 ? 0.154 -8.030 1.333 1.00 0.00 30 LEU A C 16
ATOM 24730 O O . LEU A 1 30 ? -0.429 -8.458 0.337 1.00 0.00 30 LEU A O 16
ATOM 24746 N N . GLN A 1 31 ? -0.273 -8.249 2.572 1.00 0.00 31 GLN A N 16
ATOM 24747 C CA . GLN A 1 31 ? -1.479 -9.024 2.838 1.00 0.00 31 GLN A CA 16
ATOM 24748 C C . GLN A 1 31 ? -2.444 -8.243 3.725 1.00 0.00 31 GLN A C 16
ATOM 24749 O O . GLN A 1 31 ? -2.278 -8.190 4.944 1.00 0.00 31 GLN A O 16
ATOM 24763 N N . LEU A 1 32 ? -3.451 -7.638 3.105 1.00 0.00 32 LEU A N 16
ATOM 24764 C CA . LEU A 1 32 ? -4.443 -6.858 3.837 1.00 0.00 32 LEU A CA 16
ATOM 24765 C C . LEU A 1 32 ? -5.374 -7.770 4.630 1.00 0.00 32 LEU A C 16
ATOM 24766 O O . LEU A 1 32 ? -5.606 -8.924 4.272 1.00 0.00 32 LEU A O 16
ATOM 24782 N N . PRO A 1 33 ? -5.923 -7.240 5.734 1.00 0.00 33 PRO A N 16
ATOM 24783 C CA . PRO A 1 33 ? -6.840 -7.987 6.599 1.00 0.00 33 PRO A CA 16
ATOM 24784 C C . PRO A 1 33 ? -8.187 -8.242 5.932 1.00 0.00 33 PRO A C 16
ATOM 24785 O O . PRO A 1 33 ? -8.453 -7.743 4.840 1.00 0.00 33 PRO A O 16
ATOM 24796 N N . GLU A 1 34 ? -9.033 -9.023 6.598 1.00 0.00 34 GLU A N 16
ATOM 24797 C CA . GLU A 1 34 ? -10.353 -9.343 6.068 1.00 0.00 34 GLU A CA 16
ATOM 24798 C C . GLU A 1 34 ? -11.347 -8.226 6.371 1.00 0.00 34 GLU A C 16
ATOM 24799 O O . GLU A 1 34 ? -11.155 -7.443 7.302 1.00 0.00 34 GLU A O 16
ATOM 24811 N N . THR A 1 35 ? -12.412 -8.157 5.577 1.00 0.00 35 THR A N 16
ATOM 24812 C CA . THR A 1 35 ? -13.435 -7.135 5.758 1.00 0.00 35 THR A CA 16
ATOM 24813 C C . THR A 1 35 ? -14.819 -7.761 5.888 1.00 0.00 35 THR A C 16
ATOM 24814 O O . THR A 1 35 ? -14.996 -8.954 5.646 1.00 0.00 35 THR A O 16
ATOM 24825 N N . GLU A 1 36 ? -15.798 -6.947 6.272 1.00 0.00 36 GLU A N 16
ATOM 24826 C CA . GLU A 1 36 ? -17.166 -7.422 6.435 1.00 0.00 36 GLU A CA 16
ATOM 24827 C C . GLU A 1 36 ? -17.676 -8.064 5.147 1.00 0.00 36 GLU A C 16
ATOM 24828 O O . GLU A 1 36 ? -18.337 -9.103 5.177 1.00 0.00 36 GLU A O 16
ATOM 24840 N N . LEU A 1 37 ? -17.364 -7.438 4.018 1.00 0.00 37 LEU A N 16
ATOM 24841 C CA . LEU A 1 37 ? -17.789 -7.947 2.719 1.00 0.00 37 LEU A CA 16
ATOM 24842 C C . LEU A 1 37 ? -17.198 -9.328 2.454 1.00 0.00 37 LEU A C 16
ATOM 24843 O O . LEU A 1 37 ? -17.917 -10.269 2.120 1.00 0.00 37 LEU A O 16
ATOM 24859 N N . GLY A 1 38 ? -15.883 -9.443 2.608 1.00 0.00 38 GLY A N 16
ATOM 24860 C CA . GLY A 1 38 ? -15.217 -10.713 2.384 1.00 0.00 38 GLY A CA 16
ATOM 24861 C C . GLY A 1 38 ? -13.896 -10.555 1.659 1.00 0.00 38 GLY A C 16
ATOM 24862 O O . GLY A 1 38 ? -13.194 -9.561 1.844 1.00 0.00 38 GLY A O 16
ATOM 24866 N N . GLU A 1 39 ? -13.554 -11.539 0.833 1.00 0.00 39 GLU A N 16
ATOM 24867 C CA . GLU A 1 39 ? -12.306 -11.505 0.080 1.00 0.00 39 GLU A CA 16
ATOM 24868 C C . GLU A 1 39 ? -12.577 -11.473 -1.421 1.00 0.00 39 GLU A C 16
ATOM 24869 O O . GLU A 1 39 ? -11.870 -10.804 -2.176 1.00 0.00 39 GLU A O 16
ATOM 24881 N N . TYR A 1 40 ? -13.604 -12.200 -1.847 1.00 0.00 40 TYR A N 16
ATOM 24882 C CA . TYR A 1 40 ? -13.967 -12.257 -3.258 1.00 0.00 40 TYR A CA 16
ATOM 24883 C C . TYR A 1 40 ? -14.224 -10.859 -3.811 1.00 0.00 40 TYR A C 16
ATOM 24884 O O . TYR A 1 40 ? -14.306 -10.665 -5.024 1.00 0.00 40 TYR A O 16
ATOM 24902 N N . SER A 1 41 ? -14.350 -9.888 -2.913 1.00 0.00 41 SER A N 16
ATOM 24903 C CA . SER A 1 41 ? -14.601 -8.507 -3.310 1.00 0.00 41 SER A CA 16
ATOM 24904 C C . SER A 1 41 ? -14.577 -7.581 -2.098 1.00 0.00 41 SER A C 16
ATOM 24905 O O . SER A 1 41 ? -15.372 -7.733 -1.169 1.00 0.00 41 SER A O 16
ATOM 24913 N N . LEU A 1 42 ? -13.660 -6.620 -2.114 1.00 0.00 42 LEU A N 16
ATOM 24914 C CA . LEU A 1 42 ? -13.530 -5.667 -1.017 1.00 0.00 42 LEU A CA 16
ATOM 24915 C C . LEU A 1 42 ? -14.381 -4.426 -1.270 1.00 0.00 42 LEU A C 16
ATOM 24916 O O . LEU A 1 42 ? -15.279 -4.108 -0.493 1.00 0.00 42 LEU A O 16
ATOM 24932 N N . GLY A 1 43 ? -14.092 -3.730 -2.366 1.00 0.00 43 GLY A N 16
ATOM 24933 C CA . GLY A 1 43 ? -14.840 -2.534 -2.703 1.00 0.00 43 GLY A CA 16
ATOM 24934 C C . GLY A 1 43 ? -15.278 -1.758 -1.476 1.00 0.00 43 GLY A C 16
ATOM 24935 O O . GLY A 1 43 ? -16.461 -1.729 -1.142 1.00 0.00 43 GLY A O 16
ATOM 24939 N N . GLY A 1 44 ? -14.320 -1.129 -0.802 1.00 0.00 44 GLY A N 16
ATOM 24940 C CA . GLY A 1 44 ? -14.632 -0.361 0.388 1.00 0.00 44 GLY A CA 16
ATOM 24941 C C . GLY A 1 44 ? -13.395 0.218 1.046 1.00 0.00 44 GLY A C 16
ATOM 24942 O O . GLY A 1 44 ? -13.460 1.260 1.698 1.00 0.00 44 GLY A O 16
ATOM 24946 N N . TYR A 1 45 ? -12.266 -0.460 0.877 1.00 0.00 45 TYR A N 16
ATOM 24947 C CA . TYR A 1 45 ? -11.009 -0.010 1.463 1.00 0.00 45 TYR A CA 16
ATOM 24948 C C . TYR A 1 45 ? -10.577 1.326 0.866 1.00 0.00 45 TYR A C 16
ATOM 24949 O O . TYR A 1 45 ? -10.440 1.460 -0.350 1.00 0.00 45 TYR A O 16
ATOM 24967 N N . SER A 1 46 ? -10.362 2.312 1.731 1.00 0.00 46 SER A N 16
ATOM 24968 C CA . SER A 1 46 ? -9.949 3.639 1.290 1.00 0.00 46 SER A CA 16
ATOM 24969 C C . SER A 1 46 ? -8.446 3.680 1.027 1.00 0.00 46 SER A C 16
ATOM 24970 O O . SER A 1 46 ? -7.646 3.291 1.878 1.00 0.00 46 SER A O 16
ATOM 24978 N N . ILE A 1 47 ? -8.072 4.154 -0.157 1.00 0.00 47 ILE A N 16
ATOM 24979 C CA . ILE A 1 47 ? -6.667 4.247 -0.532 1.00 0.00 47 ILE A CA 16
ATOM 24980 C C . ILE A 1 47 ? -5.795 4.572 0.677 1.00 0.00 47 ILE A C 16
ATOM 24981 O O . ILE A 1 47 ? -4.741 3.968 0.875 1.00 0.00 47 ILE A O 16
ATOM 24997 N N . SER A 1 48 ? -6.244 5.529 1.483 1.00 0.00 48 SER A N 16
ATOM 24998 C CA . SER A 1 48 ? -5.504 5.935 2.672 1.00 0.00 48 SER A CA 16
ATOM 24999 C C . SER A 1 48 ? -5.061 4.719 3.479 1.00 0.00 48 SER A C 16
ATOM 25000 O O . SER A 1 48 ? -3.886 4.579 3.819 1.00 0.00 48 SER A O 16
ATOM 25008 N N . PHE A 1 49 ? -6.011 3.840 3.782 1.00 0.00 49 PHE A N 16
ATOM 25009 C CA . PHE A 1 49 ? -5.721 2.635 4.550 1.00 0.00 49 PHE A CA 16
ATOM 25010 C C . PHE A 1 49 ? -4.468 1.942 4.021 1.00 0.00 49 PHE A C 16
ATOM 25011 O O . PHE A 1 49 ? -3.453 1.857 4.713 1.00 0.00 49 PHE A O 16
ATOM 25028 N N . LEU A 1 50 ? -4.548 1.447 2.791 1.00 0.00 50 LEU A N 16
ATOM 25029 C CA . LEU A 1 50 ? -3.422 0.760 2.168 1.00 0.00 50 LEU A CA 16
ATOM 25030 C C . LEU A 1 50 ? -2.120 1.518 2.411 1.00 0.00 50 LEU A C 16
ATOM 25031 O O . LEU A 1 50 ? -1.171 0.977 2.978 1.00 0.00 50 LEU A O 16
ATOM 25047 N N . LYS A 1 51 ? -2.084 2.774 1.978 1.00 0.00 51 LYS A N 16
ATOM 25048 C CA . LYS A 1 51 ? -0.901 3.609 2.150 1.00 0.00 51 LYS A CA 16
ATOM 25049 C C . LYS A 1 51 ? -0.247 3.353 3.504 1.00 0.00 51 LYS A C 16
ATOM 25050 O O . LYS A 1 51 ? 0.961 3.524 3.662 1.00 0.00 51 LYS A O 16
ATOM 25069 N N . GLN A 1 52 ? -1.053 2.941 4.478 1.00 0.00 52 GLN A N 16
ATOM 25070 C CA . GLN A 1 52 ? -0.551 2.661 5.818 1.00 0.00 52 GLN A CA 16
ATOM 25071 C C . GLN A 1 52 ? 0.065 1.268 5.888 1.00 0.00 52 GLN A C 16
ATOM 25072 O O . GLN A 1 52 ? 1.114 1.071 6.504 1.00 0.00 52 GLN A O 16
ATOM 25086 N N . LEU A 1 53 ? -0.592 0.303 5.254 1.00 0.00 53 LEU A N 16
ATOM 25087 C CA . LEU A 1 53 ? -0.109 -1.074 5.245 1.00 0.00 53 LEU A CA 16
ATOM 25088 C C . LEU A 1 53 ? 1.215 -1.181 4.495 1.00 0.00 53 LEU A C 16
ATOM 25089 O O . LEU A 1 53 ? 2.212 -1.654 5.042 1.00 0.00 53 LEU A O 16
ATOM 25105 N N . ILE A 1 54 ? 1.218 -0.737 3.243 1.00 0.00 54 ILE A N 16
ATOM 25106 C CA . ILE A 1 54 ? 2.420 -0.780 2.420 1.00 0.00 54 ILE A CA 16
ATOM 25107 C C . ILE A 1 54 ? 3.571 -0.038 3.090 1.00 0.00 54 ILE A C 16
ATOM 25108 O O . ILE A 1 54 ? 4.664 -0.581 3.250 1.00 0.00 54 ILE A O 16
ATOM 25124 N N . ALA A 1 55 ? 3.318 1.207 3.481 1.00 0.00 55 ALA A N 16
ATOM 25125 C CA . ALA A 1 55 ? 4.332 2.023 4.138 1.00 0.00 55 ALA A CA 16
ATOM 25126 C C . ALA A 1 55 ? 4.928 1.296 5.338 1.00 0.00 55 ALA A C 16
ATOM 25127 O O . ALA A 1 55 ? 6.094 1.492 5.679 1.00 0.00 55 ALA A O 16
ATOM 25134 N N . GLY A 1 56 ? 4.120 0.456 5.978 1.00 0.00 56 GLY A N 16
ATOM 25135 C CA . GLY A 1 56 ? 4.586 -0.286 7.135 1.00 0.00 56 GLY A CA 16
ATOM 25136 C C . GLY A 1 56 ? 5.584 -1.365 6.767 1.00 0.00 56 GLY A C 16
ATOM 25137 O O . GLY A 1 56 ? 6.377 -1.799 7.603 1.00 0.00 56 GLY A O 16
ATOM 25141 N N . LYS A 1 57 ? 5.546 -1.802 5.513 1.00 0.00 57 LYS A N 16
ATOM 25142 C CA . LYS A 1 57 ? 6.455 -2.838 5.035 1.00 0.00 57 LYS A CA 16
ATOM 25143 C C . LYS A 1 57 ? 7.690 -2.222 4.387 1.00 0.00 57 LYS A C 16
ATOM 25144 O O . LYS A 1 57 ? 8.800 -2.736 4.530 1.00 0.00 57 LYS A O 16
ATOM 25163 N N . LEU A 1 58 ? 7.492 -1.117 3.677 1.00 0.00 58 LEU A N 16
ATOM 25164 C CA . LEU A 1 58 ? 8.591 -0.429 3.008 1.00 0.00 58 LEU A CA 16
ATOM 25165 C C . LEU A 1 58 ? 9.454 0.324 4.015 1.00 0.00 58 LEU A C 16
ATOM 25166 O O . LEU A 1 58 ? 10.408 1.006 3.640 1.00 0.00 58 LEU A O 16
ATOM 25182 N N . GLN A 1 59 ? 9.115 0.194 5.293 1.00 0.00 59 GLN A N 16
ATOM 25183 C CA . GLN A 1 59 ? 9.860 0.861 6.353 1.00 0.00 59 GLN A CA 16
ATOM 25184 C C . GLN A 1 59 ? 11.338 0.973 5.992 1.00 0.00 59 GLN A C 16
ATOM 25185 O O . GLN A 1 59 ? 11.991 1.965 6.312 1.00 0.00 59 GLN A O 16
ATOM 25199 N N . GLU A 1 60 ? 11.858 -0.052 5.324 1.00 0.00 60 GLU A N 16
ATOM 25200 C CA . GLU A 1 60 ? 13.259 -0.069 4.922 1.00 0.00 60 GLU A CA 16
ATOM 25201 C C . GLU A 1 60 ? 13.711 1.316 4.467 1.00 0.00 60 GLU A C 16
ATOM 25202 O O . GLU A 1 60 ? 14.763 1.804 4.880 1.00 0.00 60 GLU A O 16
ATOM 25214 N N . SER A 1 61 ? 12.908 1.943 3.613 1.00 0.00 61 SER A N 16
ATOM 25215 C CA . SER A 1 61 ? 13.226 3.270 3.098 1.00 0.00 61 SER A CA 16
ATOM 25216 C C . SER A 1 61 ? 12.124 4.266 3.446 1.00 0.00 61 SER A C 16
ATOM 25217 O O . SER A 1 61 ? 12.378 5.461 3.603 1.00 0.00 61 SER A O 16
ATOM 25225 N N . VAL A 1 62 ? 10.898 3.766 3.564 1.00 0.00 62 VAL A N 16
ATOM 25226 C CA . VAL A 1 62 ? 9.756 4.610 3.894 1.00 0.00 62 VAL A CA 16
ATOM 25227 C C . VAL A 1 62 ? 9.711 4.915 5.387 1.00 0.00 62 VAL A C 16
ATOM 25228 O O . VAL A 1 62 ? 9.468 4.039 6.217 1.00 0.00 62 VAL A O 16
ATOM 25241 N N . PRO A 1 63 ? 9.950 6.187 5.739 1.00 0.00 63 PRO A N 16
ATOM 25242 C CA . PRO A 1 63 ? 9.941 6.637 7.134 1.00 0.00 63 PRO A CA 16
ATOM 25243 C C . PRO A 1 63 ? 8.540 6.630 7.736 1.00 0.00 63 PRO A C 16
ATOM 25244 O O . PRO A 1 63 ? 8.319 6.076 8.813 1.00 0.00 63 PRO A O 16
ATOM 25255 N N . ASP A 1 64 ? 7.596 7.249 7.034 1.00 0.00 64 ASP A N 16
ATOM 25256 C CA . ASP A 1 64 ? 6.216 7.313 7.499 1.00 0.00 64 ASP A CA 16
ATOM 25257 C C . ASP A 1 64 ? 5.243 7.248 6.325 1.00 0.00 64 ASP A C 16
ATOM 25258 O O . ASP A 1 64 ? 5.564 7.629 5.200 1.00 0.00 64 ASP A O 16
ATOM 25267 N N . PRO A 1 65 ? 4.026 6.751 6.592 1.00 0.00 65 PRO A N 16
ATOM 25268 C CA . PRO A 1 65 ? 2.982 6.624 5.570 1.00 0.00 65 PRO A CA 16
ATOM 25269 C C . PRO A 1 65 ? 2.440 7.977 5.123 1.00 0.00 65 PRO A C 16
ATOM 25270 O O . PRO A 1 65 ? 1.818 8.088 4.068 1.00 0.00 65 PRO A O 16
ATOM 25281 N N . GLU A 1 66 ? 2.682 9.003 5.933 1.00 0.00 66 GLU A N 16
ATOM 25282 C CA . GLU A 1 66 ? 2.217 10.349 5.620 1.00 0.00 66 GLU A CA 16
ATOM 25283 C C . GLU A 1 66 ? 3.227 11.083 4.743 1.00 0.00 66 GLU A C 16
ATOM 25284 O O . GLU A 1 66 ? 2.860 11.942 3.939 1.00 0.00 66 GLU A O 16
ATOM 25296 N N . LEU A 1 67 ? 4.500 10.740 4.903 1.00 0.00 67 LEU A N 16
ATOM 25297 C CA . LEU A 1 67 ? 5.565 11.366 4.127 1.00 0.00 67 LEU A CA 16
ATOM 25298 C C . LEU A 1 67 ? 5.781 10.631 2.808 1.00 0.00 67 LEU A C 16
ATOM 25299 O O . LEU A 1 67 ? 6.855 10.712 2.210 1.00 0.00 67 LEU A O 16
ATOM 25315 N N . ILE A 1 68 ? 4.755 9.916 2.359 1.00 0.00 68 ILE A N 16
ATOM 25316 C CA . ILE A 1 68 ? 4.832 9.170 1.110 1.00 0.00 68 ILE A CA 16
ATOM 25317 C C . ILE A 1 68 ? 3.506 9.216 0.359 1.00 0.00 68 ILE A C 16
ATOM 25318 O O . ILE A 1 68 ? 2.525 9.779 0.845 1.00 0.00 68 ILE A O 16
ATOM 25334 N N . ASP A 1 69 ? 3.483 8.618 -0.827 1.00 0.00 69 ASP A N 16
ATOM 25335 C CA . ASP A 1 69 ? 2.275 8.587 -1.645 1.00 0.00 69 ASP A CA 16
ATOM 25336 C C . ASP A 1 69 ? 2.136 7.246 -2.358 1.00 0.00 69 ASP A C 16
ATOM 25337 O O . ASP A 1 69 ? 3.040 6.410 -2.314 1.00 0.00 69 ASP A O 16
ATOM 25346 N N . LEU A 1 70 ? 0.999 7.047 -3.015 1.00 0.00 70 LEU A N 16
ATOM 25347 C CA . LEU A 1 70 ? 0.740 5.806 -3.738 1.00 0.00 70 LEU A CA 16
ATOM 25348 C C . LEU A 1 70 ? 0.430 6.086 -5.205 1.00 0.00 70 LEU A C 16
ATOM 25349 O O . LEU A 1 70 ? -0.364 6.971 -5.524 1.00 0.00 70 LEU A O 16
ATOM 25365 N N . ILE A 1 71 ? 1.060 5.324 -6.093 1.00 0.00 71 ILE A N 16
ATOM 25366 C CA . ILE A 1 71 ? 0.848 5.488 -7.526 1.00 0.00 71 ILE A CA 16
ATOM 25367 C C . ILE A 1 71 ? 0.412 4.177 -8.171 1.00 0.00 71 ILE A C 16
ATOM 25368 O O . ILE A 1 71 ? 0.980 3.120 -7.898 1.00 0.00 71 ILE A O 16
ATOM 25384 N N . TYR A 1 72 ? -0.600 4.254 -9.028 1.00 0.00 72 TYR A N 16
ATOM 25385 C CA . TYR A 1 72 ? -1.114 3.074 -9.712 1.00 0.00 72 TYR A CA 16
ATOM 25386 C C . TYR A 1 72 ? -1.524 3.408 -11.143 1.00 0.00 72 TYR A C 16
ATOM 25387 O O . TYR A 1 72 ? -2.109 4.461 -11.403 1.00 0.00 72 TYR A O 16
ATOM 25405 N N . CYS A 1 73 ? -1.214 2.505 -12.066 1.00 0.00 73 CYS A N 16
ATOM 25406 C CA . CYS A 1 73 ? -1.550 2.703 -13.472 1.00 0.00 73 CYS A CA 16
ATOM 25407 C C . CYS A 1 73 ? -1.050 4.057 -13.965 1.00 0.00 73 CYS A C 16
ATOM 25408 O O . CYS A 1 73 ? -1.700 4.711 -14.780 1.00 0.00 73 CYS A O 16
ATOM 25416 N N . GLY A 1 74 ? 0.109 4.473 -13.463 1.00 0.00 74 GLY A N 16
ATOM 25417 C CA . GLY A 1 74 ? 0.676 5.748 -13.863 1.00 0.00 74 GLY A CA 16
ATOM 25418 C C . GLY A 1 74 ? -0.142 6.925 -13.370 1.00 0.00 74 GLY A C 16
ATOM 25419 O O . GLY A 1 74 ? -0.047 8.026 -13.914 1.00 0.00 74 GLY A O 16
ATOM 25423 N N . ARG A 1 75 ? -0.948 6.694 -12.339 1.00 0.00 75 ARG A N 16
ATOM 25424 C CA . ARG A 1 75 ? -1.787 7.744 -11.775 1.00 0.00 75 ARG A CA 16
ATOM 25425 C C . ARG A 1 75 ? -1.855 7.628 -10.255 1.00 0.00 75 ARG A C 16
ATOM 25426 O O . ARG A 1 75 ? -2.056 6.542 -9.712 1.00 0.00 75 ARG A O 16
ATOM 25447 N N . LYS A 1 76 ? -1.685 8.756 -9.573 1.00 0.00 76 LYS A N 16
ATOM 25448 C CA . LYS A 1 76 ? -1.727 8.783 -8.116 1.00 0.00 76 LYS A CA 16
ATOM 25449 C C . LYS A 1 76 ? -3.141 8.518 -7.608 1.00 0.00 76 LYS A C 16
ATOM 25450 O O . LYS A 1 76 ? -4.119 9.000 -8.181 1.00 0.00 76 LYS A O 16
ATOM 25469 N N . LEU A 1 77 ? -3.242 7.751 -6.528 1.00 0.00 77 LEU A N 16
ATOM 25470 C CA . LEU A 1 77 ? -4.536 7.422 -5.941 1.00 0.00 77 LEU A CA 16
ATOM 25471 C C . LEU A 1 77 ? -4.807 8.277 -4.707 1.00 0.00 77 LEU A C 16
ATOM 25472 O O . LEU A 1 77 ? -3.985 8.343 -3.792 1.00 0.00 77 LEU A O 16
ATOM 25488 N N . LYS A 1 78 ? -5.965 8.928 -4.686 1.00 0.00 78 LYS A N 16
ATOM 25489 C CA . LYS A 1 78 ? -6.346 9.776 -3.563 1.00 0.00 78 LYS A CA 16
ATOM 25490 C C . LYS A 1 78 ? -6.982 8.950 -2.450 1.00 0.00 78 LYS A C 16
ATOM 25491 O O . LYS A 1 78 ? -7.460 7.840 -2.683 1.00 0.00 78 LYS A O 16
ATOM 25510 N N . ASP A 1 79 ? -6.986 9.500 -1.240 1.00 0.00 79 ASP A N 16
ATOM 25511 C CA . ASP A 1 79 ? -7.566 8.815 -0.091 1.00 0.00 79 ASP A CA 16
ATOM 25512 C C . ASP A 1 79 ? -9.087 8.773 -0.194 1.00 0.00 79 ASP A C 16
ATOM 25513 O O . ASP A 1 79 ? -9.738 7.933 0.428 1.00 0.00 79 ASP A O 16
ATOM 25522 N N . ASP A 1 80 ? -9.647 9.684 -0.981 1.00 0.00 80 ASP A N 16
ATOM 25523 C CA . ASP A 1 80 ? -11.092 9.751 -1.166 1.00 0.00 80 ASP A CA 16
ATOM 25524 C C . ASP A 1 80 ? -11.584 8.593 -2.028 1.00 0.00 80 ASP A C 16
ATOM 25525 O O . ASP A 1 80 ? -12.772 8.270 -2.030 1.00 0.00 80 ASP A O 16
ATOM 25534 N N . GLN A 1 81 ? -10.664 7.973 -2.759 1.00 0.00 81 GLN A N 16
ATOM 25535 C CA . GLN A 1 81 ? -11.005 6.852 -3.626 1.00 0.00 81 GLN A CA 16
ATOM 25536 C C . GLN A 1 81 ? -10.832 5.525 -2.894 1.00 0.00 81 GLN A C 16
ATOM 25537 O O . GLN A 1 81 ? -10.417 5.492 -1.735 1.00 0.00 81 GLN A O 16
ATOM 25551 N N . THR A 1 82 ? -11.154 4.431 -3.578 1.00 0.00 82 THR A N 16
ATOM 25552 C CA . THR A 1 82 ? -11.036 3.102 -2.992 1.00 0.00 82 THR A CA 16
ATOM 25553 C C . THR A 1 82 ? -10.515 2.096 -4.012 1.00 0.00 82 THR A C 16
ATOM 25554 O O . THR A 1 82 ? -10.168 2.460 -5.137 1.00 0.00 82 THR A O 16
ATOM 25565 N N . LEU A 1 83 ? -10.462 0.830 -3.614 1.00 0.00 83 LEU A N 16
ATOM 25566 C CA . LEU A 1 83 ? -9.984 -0.230 -4.495 1.00 0.00 83 LEU A CA 16
ATOM 25567 C C . LEU A 1 83 ? -10.884 -0.370 -5.718 1.00 0.00 83 LEU A C 16
ATOM 25568 O O . LEU A 1 83 ? -10.411 -0.358 -6.854 1.00 0.00 83 LEU A O 16
ATOM 25584 N N . ASP A 1 84 ? -12.184 -0.501 -5.477 1.00 0.00 84 ASP A N 16
ATOM 25585 C CA . ASP A 1 84 ? -13.152 -0.639 -6.559 1.00 0.00 84 ASP A CA 16
ATOM 25586 C C . ASP A 1 84 ? -13.250 0.649 -7.369 1.00 0.00 84 ASP A C 16
ATOM 25587 O O . ASP A 1 84 ? -13.291 0.620 -8.599 1.00 0.00 84 ASP A O 16
ATOM 25596 N N . PHE A 1 85 ? -13.287 1.780 -6.671 1.00 0.00 85 PHE A N 16
ATOM 25597 C CA . PHE A 1 85 ? -13.382 3.079 -7.326 1.00 0.00 85 PHE A CA 16
ATOM 25598 C C . PHE A 1 85 ? -12.571 3.098 -8.619 1.00 0.00 85 PHE A C 16
ATOM 25599 O O . PHE A 1 85 ? -13.041 3.576 -9.652 1.00 0.00 85 PHE A O 16
ATOM 25616 N N . TYR A 1 86 ? -11.352 2.574 -8.553 1.00 0.00 86 TYR A N 16
ATOM 25617 C CA . TYR A 1 86 ? -10.475 2.533 -9.716 1.00 0.00 86 TYR A CA 16
ATOM 25618 C C . TYR A 1 86 ? -10.601 1.199 -10.447 1.00 0.00 86 TYR A C 16
ATOM 25619 O O . TYR A 1 86 ? -10.516 1.139 -11.672 1.00 0.00 86 TYR A O 16
ATOM 25637 N N . GLY A 1 87 ? -10.805 0.130 -9.682 1.00 0.00 87 GLY A N 16
ATOM 25638 C CA . GLY A 1 87 ? -10.940 -1.189 -10.273 1.00 0.00 87 GLY A CA 16
ATOM 25639 C C . GLY A 1 87 ? -9.701 -2.040 -10.078 1.00 0.00 87 GLY A C 16
ATOM 25640 O O . GLY A 1 87 ? -9.349 -2.841 -10.945 1.00 0.00 87 GLY A O 16
ATOM 25644 N N . ILE A 1 88 ? -9.039 -1.867 -8.940 1.00 0.00 88 ILE A N 16
ATOM 25645 C CA . ILE A 1 88 ? -7.832 -2.626 -8.636 1.00 0.00 88 ILE A CA 16
ATOM 25646 C C . ILE A 1 88 ? -8.160 -4.086 -8.341 1.00 0.00 88 ILE A C 16
ATOM 25647 O O . ILE A 1 88 ? -9.221 -4.395 -7.798 1.00 0.00 88 ILE A O 16
ATOM 25663 N N . GLN A 1 89 ? -7.243 -4.978 -8.700 1.00 0.00 89 GLN A N 16
ATOM 25664 C CA . GLN A 1 89 ? -7.435 -6.405 -8.472 1.00 0.00 89 GLN A CA 16
ATOM 25665 C C . GLN A 1 89 ? -6.304 -6.978 -7.625 1.00 0.00 89 GLN A C 16
ATOM 25666 O O . GLN A 1 89 ? -5.187 -6.461 -7.605 1.00 0.00 89 GLN A O 16
ATOM 25680 N N . PRO A 1 90 ? -6.598 -8.072 -6.907 1.00 0.00 90 PRO A N 16
ATOM 25681 C CA . PRO A 1 90 ? -5.618 -8.740 -6.044 1.00 0.00 90 PRO A CA 16
ATOM 25682 C C . PRO A 1 90 ? -4.523 -9.438 -6.843 1.00 0.00 90 PRO A C 16
ATOM 25683 O O . PRO A 1 90 ? -4.648 -10.612 -7.190 1.00 0.00 90 PRO A O 16
ATOM 25694 N N . GLY A 1 91 ? -3.450 -8.708 -7.131 1.00 0.00 91 GLY A N 16
ATOM 25695 C CA . GLY A 1 91 ? -2.348 -9.276 -7.887 1.00 0.00 91 GLY A CA 16
ATOM 25696 C C . GLY A 1 91 ? -1.497 -8.215 -8.556 1.00 0.00 91 GLY A C 16
ATOM 25697 O O . GLY A 1 91 ? -0.333 -8.454 -8.876 1.00 0.00 91 GLY A O 16
ATOM 25701 N N . SER A 1 92 ? -2.079 -7.039 -8.768 1.00 0.00 92 SER A N 16
ATOM 25702 C CA . SER A 1 92 ? -1.367 -5.938 -9.408 1.00 0.00 92 SER A CA 16
ATOM 25703 C C . SER A 1 92 ? -0.188 -5.484 -8.554 1.00 0.00 92 SER A C 16
ATOM 25704 O O . SER A 1 92 ? 0.068 -6.035 -7.483 1.00 0.00 92 SER A O 16
ATOM 25712 N N . THR A 1 93 ? 0.530 -4.474 -9.036 1.00 0.00 93 THR A N 16
ATOM 25713 C CA . THR A 1 93 ? 1.683 -3.945 -8.319 1.00 0.00 93 THR A CA 16
ATOM 25714 C C . THR A 1 93 ? 1.639 -2.423 -8.253 1.00 0.00 93 THR A C 16
ATOM 25715 O O . THR A 1 93 ? 1.550 -1.749 -9.280 1.00 0.00 93 THR A O 16
ATOM 25726 N N . VAL A 1 94 ? 1.701 -1.886 -7.039 1.00 0.00 94 VAL A N 16
ATOM 25727 C CA . VAL A 1 94 ? 1.670 -0.442 -6.838 1.00 0.00 94 VAL A CA 16
ATOM 25728 C C . VAL A 1 94 ? 3.058 0.098 -6.513 1.00 0.00 94 VAL A C 16
ATOM 25729 O O . VAL A 1 94 ? 3.921 -0.632 -6.027 1.00 0.00 94 VAL A O 16
ATOM 25742 N N . HIS A 1 95 ? 3.265 1.383 -6.785 1.00 0.00 95 HIS A N 16
ATOM 25743 C CA . HIS A 1 95 ? 4.549 2.022 -6.520 1.00 0.00 95 HIS A CA 16
ATOM 25744 C C . HIS A 1 95 ? 4.384 3.195 -5.558 1.00 0.00 95 HIS A C 16
ATOM 25745 O O . HIS A 1 95 ? 3.474 4.010 -5.708 1.00 0.00 95 HIS A O 16
ATOM 25760 N N . VAL A 1 96 ? 5.270 3.273 -4.570 1.00 0.00 96 VAL A N 16
ATOM 25761 C CA . VAL A 1 96 ? 5.222 4.346 -3.584 1.00 0.00 96 VAL A CA 16
ATOM 25762 C C . VAL A 1 96 ? 6.217 5.450 -3.925 1.00 0.00 96 VAL A C 16
ATOM 25763 O O . VAL A 1 96 ? 7.374 5.180 -4.247 1.00 0.00 96 VAL A O 16
ATOM 25776 N N . LEU A 1 97 ? 5.759 6.695 -3.851 1.00 0.00 97 LEU A N 16
ATOM 25777 C CA . LEU A 1 97 ? 6.608 7.842 -4.151 1.00 0.00 97 LEU A CA 16
ATOM 25778 C C . LEU A 1 97 ? 6.780 8.729 -2.922 1.00 0.00 97 LEU A C 16
ATOM 25779 O O . LEU A 1 97 ? 5.811 9.287 -2.407 1.00 0.00 97 LEU A O 16
ATOM 25795 N N . ARG A 1 98 ? 8.019 8.856 -2.458 1.00 0.00 98 ARG A N 16
ATOM 25796 C CA . ARG A 1 98 ? 8.317 9.676 -1.290 1.00 0.00 98 ARG A CA 16
ATOM 25797 C C . ARG A 1 98 ? 8.214 11.161 -1.628 1.00 0.00 98 ARG A C 16
ATOM 25798 O O . ARG A 1 98 ? 8.864 11.644 -2.555 1.00 0.00 98 ARG A O 16
ATOM 25819 N N . LYS A 1 99 ? 7.393 11.879 -0.870 1.00 0.00 99 LYS A N 16
ATOM 25820 C CA . LYS A 1 99 ? 7.205 13.308 -1.087 1.00 0.00 99 LYS A CA 16
ATOM 25821 C C . LYS A 1 99 ? 8.527 14.058 -0.954 1.00 0.00 99 LYS A C 16
ATOM 25822 O O . LYS A 1 99 ? 9.431 13.619 -0.244 1.00 0.00 99 LYS A O 16
ATOM 25841 N N . SER A 1 100 ? 8.631 15.191 -1.642 1.00 0.00 100 SER A N 16
ATOM 25842 C CA . SER A 1 100 ? 9.843 16.000 -1.603 1.00 0.00 100 SER A CA 16
ATOM 25843 C C . SER A 1 100 ? 9.813 16.967 -0.423 1.00 0.00 100 SER A C 16
ATOM 25844 O O . SER A 1 100 ? 8.933 17.823 -0.331 1.00 0.00 100 SER A O 16
ATOM 25852 N N . TRP A 1 101 ? 10.780 16.824 0.476 1.00 0.00 101 TRP A N 16
ATOM 25853 C CA . TRP A 1 101 ? 10.865 17.684 1.651 1.00 0.00 101 TRP A CA 16
ATOM 25854 C C . TRP A 1 101 ? 12.268 18.261 1.803 1.00 0.00 101 TRP A C 16
ATOM 25855 O O . TRP A 1 101 ? 13.251 17.641 1.397 1.00 0.00 101 TRP A O 16
ATOM 25876 N N . SER A 1 102 ? 12.354 19.450 2.390 1.00 0.00 102 SER A N 16
ATOM 25877 C CA . SER A 1 102 ? 13.638 20.112 2.592 1.00 0.00 102 SER A CA 16
ATOM 25878 C C . SER A 1 102 ? 14.654 19.151 3.202 1.00 0.00 102 SER A C 16
ATOM 25879 O O . SER A 1 102 ? 15.711 18.898 2.625 1.00 0.00 102 SER A O 16
ATOM 25887 N N . GLY A 1 103 ? 14.325 18.618 4.375 1.00 0.00 103 GLY A N 16
ATOM 25888 C CA . GLY A 1 103 ? 15.218 17.691 5.046 1.00 0.00 103 GLY A CA 16
ATOM 25889 C C . GLY A 1 103 ? 14.994 17.653 6.545 1.00 0.00 103 GLY A C 16
ATOM 25890 O O . GLY A 1 103 ? 14.678 16.611 7.120 1.00 0.00 103 GLY A O 16
ATOM 25894 N N . PRO A 1 104 ? 15.162 18.810 7.202 1.00 0.00 104 PRO A N 16
ATOM 25895 C CA . PRO A 1 104 ? 14.983 18.930 8.652 1.00 0.00 104 PRO A CA 16
ATOM 25896 C C . PRO A 1 104 ? 13.523 18.792 9.069 1.00 0.00 104 PRO A C 16
ATOM 25897 O O . PRO A 1 104 ? 12.840 19.786 9.316 1.00 0.00 104 PRO A O 16
ATOM 25908 N N . SER A 1 105 ? 13.049 17.552 9.146 1.00 0.00 105 SER A N 16
ATOM 25909 C CA . SER A 1 105 ? 11.668 17.283 9.530 1.00 0.00 105 SER A CA 16
ATOM 25910 C C . SER A 1 105 ? 11.449 17.580 11.010 1.00 0.00 105 SER A C 16
ATOM 25911 O O . SER A 1 105 ? 10.565 18.355 11.375 1.00 0.00 105 SER A O 16
ATOM 25919 N N . SER A 1 106 ? 12.261 16.957 11.859 1.00 0.00 106 SER A N 16
ATOM 25920 C CA . SER A 1 106 ? 12.154 17.151 13.300 1.00 0.00 106 SER A CA 16
ATOM 25921 C C . SER A 1 106 ? 10.753 16.803 13.793 1.00 0.00 106 SER A C 16
ATOM 25922 O O . SER A 1 106 ? 10.183 17.506 14.626 1.00 0.00 106 SER A O 16
ATOM 25930 N N . GLY A 1 107 ? 10.202 15.711 13.270 1.00 0.00 107 GLY A N 16
ATOM 25931 C CA . GLY A 1 107 ? 8.872 15.288 13.667 1.00 0.00 107 GLY A CA 16
ATOM 25932 C C . GLY A 1 107 ? 8.349 14.148 12.817 1.00 0.00 107 GLY A C 16
ATOM 25933 O O . GLY A 1 107 ? 8.494 14.158 11.595 1.00 0.00 107 GLY A O 16
ATOM 25937 N N . GLY A 1 1 ? 6.033 -16.862 15.459 1.00 0.00 1 GLY A N 17
ATOM 25938 C CA . GLY A 1 1 ? 5.508 -18.204 15.284 1.00 0.00 1 GLY A CA 17
ATOM 25939 C C . GLY A 1 1 ? 4.054 -18.316 15.701 1.00 0.00 1 GLY A C 17
ATOM 25940 O O . GLY A 1 1 ? 3.753 -18.720 16.824 1.00 0.00 1 GLY A O 17
ATOM 25944 N N . SER A 1 2 ? 3.151 -17.955 14.795 1.00 0.00 2 SER A N 17
ATOM 25945 C CA . SER A 1 2 ? 1.722 -18.012 15.076 1.00 0.00 2 SER A CA 17
ATOM 25946 C C . SER A 1 2 ? 1.373 -19.269 15.868 1.00 0.00 2 SER A C 17
ATOM 25947 O O . SER A 1 2 ? 0.645 -19.210 16.859 1.00 0.00 2 SER A O 17
ATOM 25955 N N . SER A 1 3 ? 1.899 -20.406 15.423 1.00 0.00 3 SER A N 17
ATOM 25956 C CA . SER A 1 3 ? 1.641 -21.678 16.086 1.00 0.00 3 SER A CA 17
ATOM 25957 C C . SER A 1 3 ? 0.162 -21.820 16.433 1.00 0.00 3 SER A C 17
ATOM 25958 O O . SER A 1 3 ? -0.191 -22.278 17.519 1.00 0.00 3 SER A O 17
ATOM 25966 N N . GLY A 1 4 ? -0.699 -21.424 15.501 1.00 0.00 4 GLY A N 17
ATOM 25967 C CA . GLY A 1 4 ? -2.130 -21.514 15.726 1.00 0.00 4 GLY A CA 17
ATOM 25968 C C . GLY A 1 4 ? -2.845 -22.262 14.619 1.00 0.00 4 GLY A C 17
ATOM 25969 O O . GLY A 1 4 ? -2.489 -23.395 14.295 1.00 0.00 4 GLY A O 17
ATOM 25973 N N . SER A 1 5 ? -3.858 -21.628 14.037 1.00 0.00 5 SER A N 17
ATOM 25974 C CA . SER A 1 5 ? -4.629 -22.243 12.963 1.00 0.00 5 SER A CA 17
ATOM 25975 C C . SER A 1 5 ? -3.751 -22.499 11.742 1.00 0.00 5 SER A C 17
ATOM 25976 O O . SER A 1 5 ? -2.929 -21.663 11.368 1.00 0.00 5 SER A O 17
ATOM 25984 N N . SER A 1 6 ? -3.932 -23.663 11.125 1.00 0.00 6 SER A N 17
ATOM 25985 C CA . SER A 1 6 ? -3.154 -24.033 9.948 1.00 0.00 6 SER A CA 17
ATOM 25986 C C . SER A 1 6 ? -3.937 -24.993 9.059 1.00 0.00 6 SER A C 17
ATOM 25987 O O . SER A 1 6 ? -4.488 -25.986 9.533 1.00 0.00 6 SER A O 17
ATOM 25995 N N . GLY A 1 7 ? -3.983 -24.689 7.765 1.00 0.00 7 GLY A N 17
ATOM 25996 C CA . GLY A 1 7 ? -4.701 -25.535 6.829 1.00 0.00 7 GLY A CA 17
ATOM 25997 C C . GLY A 1 7 ? -5.978 -24.890 6.328 1.00 0.00 7 GLY A C 17
ATOM 25998 O O . GLY A 1 7 ? -7.056 -25.127 6.873 1.00 0.00 7 GLY A O 17
ATOM 26002 N N . MET A 1 8 ? -5.857 -24.071 5.288 1.00 0.00 8 MET A N 17
ATOM 26003 C CA . MET A 1 8 ? -7.012 -23.390 4.715 1.00 0.00 8 MET A CA 17
ATOM 26004 C C . MET A 1 8 ? -6.754 -23.016 3.259 1.00 0.00 8 MET A C 17
ATOM 26005 O O . MET A 1 8 ? -5.687 -22.504 2.919 1.00 0.00 8 MET A O 17
ATOM 26019 N N . SER A 1 9 ? -7.738 -23.273 2.403 1.00 0.00 9 SER A N 17
ATOM 26020 C CA . SER A 1 9 ? -7.615 -22.966 0.982 1.00 0.00 9 SER A CA 17
ATOM 26021 C C . SER A 1 9 ? -8.553 -21.829 0.589 1.00 0.00 9 SER A C 17
ATOM 26022 O O . SER A 1 9 ? -8.894 -21.667 -0.583 1.00 0.00 9 SER A O 17
ATOM 26030 N N . LEU A 1 10 ? -8.966 -21.043 1.577 1.00 0.00 10 LEU A N 17
ATOM 26031 C CA . LEU A 1 10 ? -9.864 -19.919 1.337 1.00 0.00 10 LEU A CA 17
ATOM 26032 C C . LEU A 1 10 ? -9.174 -18.837 0.512 1.00 0.00 10 LEU A C 17
ATOM 26033 O O . LEU A 1 10 ? -7.984 -18.934 0.214 1.00 0.00 10 LEU A O 17
ATOM 26049 N N . SER A 1 11 ? -9.930 -17.806 0.148 1.00 0.00 11 SER A N 17
ATOM 26050 C CA . SER A 1 11 ? -9.391 -16.706 -0.643 1.00 0.00 11 SER A CA 17
ATOM 26051 C C . SER A 1 11 ? -8.272 -15.992 0.109 1.00 0.00 11 SER A C 17
ATOM 26052 O O . SER A 1 11 ? -8.355 -15.790 1.321 1.00 0.00 11 SER A O 17
ATOM 26060 N N . ASP A 1 12 ? -7.227 -15.613 -0.618 1.00 0.00 12 ASP A N 17
ATOM 26061 C CA . ASP A 1 12 ? -6.091 -14.921 -0.021 1.00 0.00 12 ASP A CA 17
ATOM 26062 C C . ASP A 1 12 ? -5.723 -13.682 -0.832 1.00 0.00 12 ASP A C 17
ATOM 26063 O O . ASP A 1 12 ? -4.869 -13.739 -1.717 1.00 0.00 12 ASP A O 17
ATOM 26072 N N . TRP A 1 13 ? -6.373 -12.565 -0.524 1.00 0.00 13 TRP A N 17
ATOM 26073 C CA . TRP A 1 13 ? -6.114 -11.313 -1.225 1.00 0.00 13 TRP A CA 17
ATOM 26074 C C . TRP A 1 13 ? -4.693 -10.826 -0.963 1.00 0.00 13 TRP A C 17
ATOM 26075 O O . TRP A 1 13 ? -4.344 -10.480 0.166 1.00 0.00 13 TRP A O 17
ATOM 26096 N N . HIS A 1 14 ? -3.878 -10.799 -2.012 1.00 0.00 14 HIS A N 17
ATOM 26097 C CA . HIS A 1 14 ? -2.494 -10.353 -1.894 1.00 0.00 14 HIS A CA 17
ATOM 26098 C C . HIS A 1 14 ? -2.154 -9.344 -2.987 1.00 0.00 14 HIS A C 17
ATOM 26099 O O . HIS A 1 14 ? -2.704 -9.395 -4.087 1.00 0.00 14 HIS A O 17
ATOM 26114 N N . LEU A 1 15 ? -1.245 -8.426 -2.675 1.00 0.00 15 LEU A N 17
ATOM 26115 C CA . LEU A 1 15 ? -0.831 -7.404 -3.630 1.00 0.00 15 LEU A CA 17
ATOM 26116 C C . LEU A 1 15 ? 0.688 -7.281 -3.673 1.00 0.00 15 LEU A C 17
ATOM 26117 O O . LEU A 1 15 ? 1.380 -7.689 -2.740 1.00 0.00 15 LEU A O 17
ATOM 26133 N N . ALA A 1 16 ? 1.201 -6.715 -4.760 1.00 0.00 16 ALA A N 17
ATOM 26134 C CA . ALA A 1 16 ? 2.638 -6.534 -4.922 1.00 0.00 16 ALA A CA 17
ATOM 26135 C C . ALA A 1 16 ? 3.052 -5.104 -4.592 1.00 0.00 16 ALA A C 17
ATOM 26136 O O . ALA A 1 16 ? 2.325 -4.154 -4.882 1.00 0.00 16 ALA A O 17
ATOM 26143 N N . VAL A 1 17 ? 4.226 -4.958 -3.984 1.00 0.00 17 VAL A N 17
ATOM 26144 C CA . VAL A 1 17 ? 4.737 -3.643 -3.615 1.00 0.00 17 VAL A CA 17
ATOM 26145 C C . VAL A 1 17 ? 6.095 -3.382 -4.256 1.00 0.00 17 VAL A C 17
ATOM 26146 O O . VAL A 1 17 ? 6.990 -4.226 -4.208 1.00 0.00 17 VAL A O 17
ATOM 26159 N N . LYS A 1 18 ? 6.243 -2.206 -4.856 1.00 0.00 18 LYS A N 17
ATOM 26160 C CA . LYS A 1 18 ? 7.493 -1.830 -5.506 1.00 0.00 18 LYS A CA 17
ATOM 26161 C C . LYS A 1 18 ? 7.912 -0.419 -5.107 1.00 0.00 18 LYS A C 17
ATOM 26162 O O . LYS A 1 18 ? 7.076 0.480 -4.997 1.00 0.00 18 LYS A O 17
ATOM 26181 N N . LEU A 1 19 ? 9.209 -0.230 -4.892 1.00 0.00 19 LEU A N 17
ATOM 26182 C CA . LEU A 1 19 ? 9.739 1.073 -4.506 1.00 0.00 19 LEU A CA 17
ATOM 26183 C C . LEU A 1 19 ? 10.150 1.879 -5.734 1.00 0.00 19 LEU A C 17
ATOM 26184 O O . LEU A 1 19 ? 11.168 1.594 -6.363 1.00 0.00 19 LEU A O 17
ATOM 26200 N N . ALA A 1 20 ? 9.352 2.888 -6.067 1.00 0.00 20 ALA A N 17
ATOM 26201 C CA . ALA A 1 20 ? 9.635 3.738 -7.217 1.00 0.00 20 ALA A CA 17
ATOM 26202 C C . ALA A 1 20 ? 11.048 4.307 -7.145 1.00 0.00 20 ALA A C 17
ATOM 26203 O O . ALA A 1 20 ? 11.736 4.416 -8.160 1.00 0.00 20 ALA A O 17
ATOM 26210 N N . ASP A 1 21 ? 11.474 4.668 -5.939 1.00 0.00 21 ASP A N 17
ATOM 26211 C CA . ASP A 1 21 ? 12.806 5.225 -5.735 1.00 0.00 21 ASP A CA 17
ATOM 26212 C C . ASP A 1 21 ? 13.882 4.180 -6.013 1.00 0.00 21 ASP A C 17
ATOM 26213 O O . ASP A 1 21 ? 15.000 4.516 -6.401 1.00 0.00 21 ASP A O 17
ATOM 26222 N N . GLN A 1 22 ? 13.534 2.913 -5.812 1.00 0.00 22 GLN A N 17
ATOM 26223 C CA . GLN A 1 22 ? 14.471 1.819 -6.041 1.00 0.00 22 GLN A CA 17
ATOM 26224 C C . GLN A 1 22 ? 13.852 0.749 -6.934 1.00 0.00 22 GLN A C 17
ATOM 26225 O O . GLN A 1 22 ? 13.243 -0.212 -6.464 1.00 0.00 22 GLN A O 17
ATOM 26239 N N . PRO A 1 23 ? 14.009 0.918 -8.256 1.00 0.00 23 PRO A N 17
ATOM 26240 C CA . PRO A 1 23 ? 13.472 -0.023 -9.243 1.00 0.00 23 PRO A CA 17
ATOM 26241 C C . PRO A 1 23 ? 14.205 -1.360 -9.228 1.00 0.00 23 PRO A C 17
ATOM 26242 O O . PRO A 1 23 ? 13.808 -2.305 -9.910 1.00 0.00 23 PRO A O 17
ATOM 26253 N N . LEU A 1 24 ? 15.276 -1.433 -8.445 1.00 0.00 24 LEU A N 17
ATOM 26254 C CA . LEU A 1 24 ? 16.065 -2.656 -8.341 1.00 0.00 24 LEU A CA 17
ATOM 26255 C C . LEU A 1 24 ? 15.677 -3.449 -7.097 1.00 0.00 24 LEU A C 17
ATOM 26256 O O . LEU A 1 24 ? 15.757 -4.677 -7.082 1.00 0.00 24 LEU A O 17
ATOM 26272 N N . ALA A 1 25 ? 15.254 -2.739 -6.056 1.00 0.00 25 ALA A N 17
ATOM 26273 C CA . ALA A 1 25 ? 14.849 -3.377 -4.810 1.00 0.00 25 ALA A CA 17
ATOM 26274 C C . ALA A 1 25 ? 13.913 -4.551 -5.073 1.00 0.00 25 ALA A C 17
ATOM 26275 O O . ALA A 1 25 ? 13.142 -4.559 -6.033 1.00 0.00 25 ALA A O 17
ATOM 26282 N N . PRO A 1 26 ? 13.980 -5.570 -4.202 1.00 0.00 26 PRO A N 17
ATOM 26283 C CA . PRO A 1 26 ? 13.145 -6.768 -4.321 1.00 0.00 26 PRO A CA 17
ATOM 26284 C C . PRO A 1 26 ? 11.677 -6.483 -4.025 1.00 0.00 26 PRO A C 17
ATOM 26285 O O . PRO A 1 26 ? 11.343 -5.887 -3.000 1.00 0.00 26 PRO A O 17
ATOM 26296 N N . LYS A 1 27 ? 10.802 -6.914 -4.927 1.00 0.00 27 LYS A N 17
ATOM 26297 C CA . LYS A 1 27 ? 9.368 -6.707 -4.763 1.00 0.00 27 LYS A CA 17
ATOM 26298 C C . LYS A 1 27 ? 8.868 -7.355 -3.475 1.00 0.00 27 LYS A C 17
ATOM 26299 O O . LYS A 1 27 ? 9.289 -8.456 -3.120 1.00 0.00 27 LYS A O 17
ATOM 26318 N N . SER A 1 28 ? 7.969 -6.666 -2.781 1.00 0.00 28 SER A N 17
ATOM 26319 C CA . SER A 1 28 ? 7.414 -7.174 -1.532 1.00 0.00 28 SER A CA 17
ATOM 26320 C C . SER A 1 28 ? 5.903 -7.353 -1.642 1.00 0.00 28 SER A C 17
ATOM 26321 O O . SER A 1 28 ? 5.206 -6.509 -2.205 1.00 0.00 28 SER A O 17
ATOM 26329 N N . ILE A 1 29 ? 5.404 -8.459 -1.099 1.00 0.00 29 ILE A N 17
ATOM 26330 C CA . ILE A 1 29 ? 3.976 -8.749 -1.135 1.00 0.00 29 ILE A CA 17
ATOM 26331 C C . ILE A 1 29 ? 3.281 -8.244 0.124 1.00 0.00 29 ILE A C 17
ATOM 26332 O O . ILE A 1 29 ? 3.771 -8.437 1.238 1.00 0.00 29 ILE A O 17
ATOM 26348 N N . LEU A 1 30 ? 2.135 -7.596 -0.058 1.00 0.00 30 LEU A N 17
ATOM 26349 C CA . LEU A 1 30 ? 1.370 -7.064 1.063 1.00 0.00 30 LEU A CA 17
ATOM 26350 C C . LEU A 1 30 ? 0.120 -7.901 1.316 1.00 0.00 30 LEU A C 17
ATOM 26351 O O . LEU A 1 30 ? -0.477 -8.437 0.383 1.00 0.00 30 LEU A O 17
ATOM 26367 N N . GLN A 1 31 ? -0.270 -8.005 2.582 1.00 0.00 31 GLN A N 17
ATOM 26368 C CA . GLN A 1 31 ? -1.450 -8.776 2.956 1.00 0.00 31 GLN A CA 17
ATOM 26369 C C . GLN A 1 31 ? -2.378 -7.954 3.845 1.00 0.00 31 GLN A C 17
ATOM 26370 O O . GLN A 1 31 ? -2.074 -7.702 5.012 1.00 0.00 31 GLN A O 17
ATOM 26384 N N . LEU A 1 32 ? -3.509 -7.538 3.287 1.00 0.00 32 LEU A N 17
ATOM 26385 C CA . LEU A 1 32 ? -4.481 -6.743 4.030 1.00 0.00 32 LEU A CA 17
ATOM 26386 C C . LEU A 1 32 ? -5.325 -7.628 4.942 1.00 0.00 32 LEU A C 17
ATOM 26387 O O . LEU A 1 32 ? -5.564 -8.803 4.660 1.00 0.00 32 LEU A O 17
ATOM 26403 N N . PRO A 1 33 ? -5.789 -7.053 6.061 1.00 0.00 33 PRO A N 17
ATOM 26404 C CA . PRO A 1 33 ? -6.616 -7.770 7.036 1.00 0.00 33 PRO A CA 17
ATOM 26405 C C . PRO A 1 33 ? -8.009 -8.079 6.499 1.00 0.00 33 PRO A C 17
ATOM 26406 O O . PRO A 1 33 ? -8.303 -7.829 5.331 1.00 0.00 33 PRO A O 17
ATOM 26417 N N . GLU A 1 34 ? -8.864 -8.622 7.360 1.00 0.00 34 GLU A N 17
ATOM 26418 C CA . GLU A 1 34 ? -10.226 -8.965 6.971 1.00 0.00 34 GLU A CA 17
ATOM 26419 C C . GLU A 1 34 ? -11.170 -7.787 7.199 1.00 0.00 34 GLU A C 17
ATOM 26420 O O . GLU A 1 34 ? -10.741 -6.699 7.586 1.00 0.00 34 GLU A O 17
ATOM 26432 N N . THR A 1 35 ? -12.457 -8.012 6.956 1.00 0.00 35 THR A N 17
ATOM 26433 C CA . THR A 1 35 ? -13.461 -6.970 7.133 1.00 0.00 35 THR A CA 17
ATOM 26434 C C . THR A 1 35 ? -14.818 -7.569 7.485 1.00 0.00 35 THR A C 17
ATOM 26435 O O . THR A 1 35 ? -14.953 -8.785 7.621 1.00 0.00 35 THR A O 17
ATOM 26446 N N . GLU A 1 36 ? -15.821 -6.708 7.628 1.00 0.00 36 GLU A N 17
ATOM 26447 C CA . GLU A 1 36 ? -17.168 -7.154 7.964 1.00 0.00 36 GLU A CA 17
ATOM 26448 C C . GLU A 1 36 ? -17.636 -8.242 7.002 1.00 0.00 36 GLU A C 17
ATOM 26449 O O . GLU A 1 36 ? -18.514 -9.041 7.330 1.00 0.00 36 GLU A O 17
ATOM 26461 N N . LEU A 1 37 ? -17.045 -8.266 5.812 1.00 0.00 37 LEU A N 17
ATOM 26462 C CA . LEU A 1 37 ? -17.402 -9.255 4.801 1.00 0.00 37 LEU A CA 17
ATOM 26463 C C . LEU A 1 37 ? -16.249 -10.223 4.556 1.00 0.00 37 LEU A C 17
ATOM 26464 O O . LEU A 1 37 ? -16.317 -11.393 4.932 1.00 0.00 37 LEU A O 17
ATOM 26480 N N . GLY A 1 38 ? -15.189 -9.727 3.925 1.00 0.00 38 GLY A N 17
ATOM 26481 C CA . GLY A 1 38 ? -14.035 -10.561 3.644 1.00 0.00 38 GLY A CA 17
ATOM 26482 C C . GLY A 1 38 ? -13.096 -9.930 2.635 1.00 0.00 38 GLY A C 17
ATOM 26483 O O . GLY A 1 38 ? -13.303 -8.793 2.212 1.00 0.00 38 GLY A O 17
ATOM 26487 N N . GLU A 1 39 ? -12.061 -10.670 2.250 1.00 0.00 39 GLU A N 17
ATOM 26488 C CA . GLU A 1 39 ? -11.085 -10.174 1.286 1.00 0.00 39 GLU A CA 17
ATOM 26489 C C . GLU A 1 39 ? -11.579 -10.380 -0.143 1.00 0.00 39 GLU A C 17
ATOM 26490 O O . GLU A 1 39 ? -11.474 -9.486 -0.983 1.00 0.00 39 GLU A O 17
ATOM 26502 N N . TYR A 1 40 ? -12.117 -11.564 -0.412 1.00 0.00 40 TYR A N 17
ATOM 26503 C CA . TYR A 1 40 ? -12.625 -11.890 -1.739 1.00 0.00 40 TYR A CA 17
ATOM 26504 C C . TYR A 1 40 ? -13.222 -10.657 -2.412 1.00 0.00 40 TYR A C 17
ATOM 26505 O O . TYR A 1 40 ? -12.895 -10.341 -3.555 1.00 0.00 40 TYR A O 17
ATOM 26523 N N . SER A 1 41 ? -14.100 -9.966 -1.692 1.00 0.00 41 SER A N 17
ATOM 26524 C CA . SER A 1 41 ? -14.746 -8.769 -2.218 1.00 0.00 41 SER A CA 17
ATOM 26525 C C . SER A 1 41 ? -14.526 -7.579 -1.289 1.00 0.00 41 SER A C 17
ATOM 26526 O O . SER A 1 41 ? -15.151 -7.478 -0.232 1.00 0.00 41 SER A O 17
ATOM 26534 N N . LEU A 1 42 ? -13.634 -6.681 -1.690 1.00 0.00 42 LEU A N 17
ATOM 26535 C CA . LEU A 1 42 ? -13.330 -5.497 -0.894 1.00 0.00 42 LEU A CA 17
ATOM 26536 C C . LEU A 1 42 ? -14.290 -4.358 -1.224 1.00 0.00 42 LEU A C 17
ATOM 26537 O O . LEU A 1 42 ? -15.196 -4.053 -0.449 1.00 0.00 42 LEU A O 17
ATOM 26553 N N . GLY A 1 43 ? -14.085 -3.734 -2.380 1.00 0.00 43 GLY A N 17
ATOM 26554 C CA . GLY A 1 43 ? -14.941 -2.638 -2.793 1.00 0.00 43 GLY A CA 17
ATOM 26555 C C . GLY A 1 43 ? -15.418 -1.802 -1.622 1.00 0.00 43 GLY A C 17
ATOM 26556 O O . GLY A 1 43 ? -16.619 -1.684 -1.382 1.00 0.00 43 GLY A O 17
ATOM 26560 N N . GLY A 1 44 ? -14.474 -1.219 -0.889 1.00 0.00 44 GLY A N 17
ATOM 26561 C CA . GLY A 1 44 ? -14.823 -0.399 0.256 1.00 0.00 44 GLY A CA 17
ATOM 26562 C C . GLY A 1 44 ? -13.606 0.186 0.943 1.00 0.00 44 GLY A C 17
ATOM 26563 O O . GLY A 1 44 ? -13.682 1.252 1.556 1.00 0.00 44 GLY A O 17
ATOM 26567 N N . TYR A 1 45 ? -12.480 -0.511 0.844 1.00 0.00 45 TYR A N 17
ATOM 26568 C CA . TYR A 1 45 ? -11.242 -0.057 1.464 1.00 0.00 45 TYR A CA 17
ATOM 26569 C C . TYR A 1 45 ? -10.798 1.281 0.880 1.00 0.00 45 TYR A C 17
ATOM 26570 O O . TYR A 1 45 ? -10.737 1.449 -0.338 1.00 0.00 45 TYR A O 17
ATOM 26588 N N . SER A 1 46 ? -10.489 2.230 1.757 1.00 0.00 46 SER A N 17
ATOM 26589 C CA . SER A 1 46 ? -10.053 3.554 1.330 1.00 0.00 46 SER A CA 17
ATOM 26590 C C . SER A 1 46 ? -8.547 3.579 1.089 1.00 0.00 46 SER A C 17
ATOM 26591 O O . SER A 1 46 ? -7.764 3.159 1.942 1.00 0.00 46 SER A O 17
ATOM 26599 N N . ILE A 1 47 ? -8.149 4.076 -0.077 1.00 0.00 47 ILE A N 17
ATOM 26600 C CA . ILE A 1 47 ? -6.737 4.157 -0.431 1.00 0.00 47 ILE A CA 17
ATOM 26601 C C . ILE A 1 47 ? -5.884 4.490 0.789 1.00 0.00 47 ILE A C 17
ATOM 26602 O O . ILE A 1 47 ? -4.875 3.835 1.050 1.00 0.00 47 ILE A O 1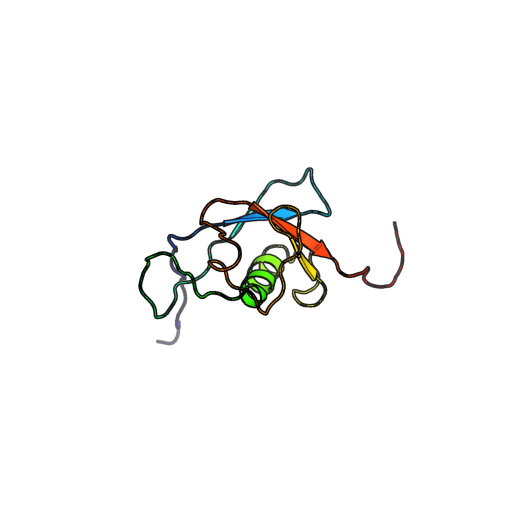7
ATOM 26618 N N . SER A 1 48 ? -6.297 5.511 1.532 1.00 0.00 48 SER A N 17
ATOM 26619 C CA . SER A 1 48 ? -5.569 5.932 2.724 1.00 0.00 48 SER A CA 17
ATOM 26620 C C . SER A 1 48 ? -5.056 4.725 3.502 1.00 0.00 48 SER A C 17
ATOM 26621 O O . SER A 1 48 ? -3.867 4.628 3.807 1.00 0.00 48 SER A O 17
ATOM 26629 N N . PHE A 1 49 ? -5.961 3.806 3.822 1.00 0.00 49 PHE A N 17
ATOM 26630 C CA . PHE A 1 49 ? -5.602 2.605 4.566 1.00 0.00 49 PHE A CA 17
ATOM 26631 C C . PHE A 1 49 ? -4.355 1.952 3.976 1.00 0.00 49 PHE A C 17
ATOM 26632 O O . PHE A 1 49 ? -3.324 1.843 4.640 1.00 0.00 49 PHE A O 17
ATOM 26649 N N . LEU A 1 50 ? -4.457 1.519 2.724 1.00 0.00 50 LEU A N 17
ATOM 26650 C CA . LEU A 1 50 ? -3.338 0.877 2.043 1.00 0.00 50 LEU A CA 17
ATOM 26651 C C . LEU A 1 50 ? -2.049 1.663 2.253 1.00 0.00 50 LEU A C 17
ATOM 26652 O O . LEU A 1 50 ? -1.053 1.126 2.740 1.00 0.00 50 LEU A O 17
ATOM 26668 N N . LYS A 1 51 ? -2.073 2.940 1.885 1.00 0.00 51 LYS A N 17
ATOM 26669 C CA . LYS A 1 51 ? -0.908 3.803 2.036 1.00 0.00 51 LYS A CA 17
ATOM 26670 C C . LYS A 1 51 ? -0.215 3.553 3.372 1.00 0.00 51 LYS A C 17
ATOM 26671 O O . LYS A 1 51 ? 0.977 3.818 3.521 1.00 0.00 51 LYS A O 17
ATOM 26690 N N . GLN A 1 52 ? -0.970 3.040 4.338 1.00 0.00 52 GLN A N 17
ATOM 26691 C CA . GLN A 1 52 ? -0.427 2.753 5.660 1.00 0.00 52 GLN A CA 17
ATOM 26692 C C . GLN A 1 52 ? 0.158 1.346 5.716 1.00 0.00 52 GLN A C 17
ATOM 26693 O O . GLN A 1 52 ? 1.270 1.142 6.205 1.00 0.00 52 GLN A O 17
ATOM 26707 N N . LEU A 1 53 ? -0.598 0.376 5.212 1.00 0.00 53 LEU A N 17
ATOM 26708 C CA . LEU A 1 53 ? -0.156 -1.014 5.204 1.00 0.00 53 LEU A CA 17
ATOM 26709 C C . LEU A 1 53 ? 1.213 -1.145 4.545 1.00 0.00 53 LEU A C 17
ATOM 26710 O O . LEU A 1 53 ? 2.118 -1.776 5.091 1.00 0.00 53 LEU A O 17
ATOM 26726 N N . ILE A 1 54 ? 1.357 -0.545 3.368 1.00 0.00 54 ILE A N 17
ATOM 26727 C CA . ILE A 1 54 ? 2.617 -0.593 2.636 1.00 0.00 54 ILE A CA 17
ATOM 26728 C C . ILE A 1 54 ? 3.733 0.093 3.416 1.00 0.00 54 ILE A C 17
ATOM 26729 O O . ILE A 1 54 ? 4.775 -0.504 3.685 1.00 0.00 54 ILE A O 17
ATOM 26745 N N . ALA A 1 55 ? 3.506 1.352 3.779 1.00 0.00 55 ALA A N 17
ATOM 26746 C CA . ALA A 1 55 ? 4.491 2.118 4.533 1.00 0.00 55 ALA A CA 17
ATOM 26747 C C . ALA A 1 55 ? 4.988 1.335 5.742 1.00 0.00 55 ALA A C 17
ATOM 26748 O O . ALA A 1 55 ? 6.150 1.446 6.131 1.00 0.00 55 ALA A O 17
ATOM 26755 N N . GLY A 1 56 ? 4.100 0.541 6.334 1.00 0.00 56 GLY A N 17
ATOM 26756 C CA . GLY A 1 56 ? 4.469 -0.249 7.494 1.00 0.00 56 GLY A CA 17
ATOM 26757 C C . GLY A 1 56 ? 5.373 -1.412 7.140 1.00 0.00 56 GLY A C 17
ATOM 26758 O O . GLY A 1 56 ? 6.183 -1.851 7.957 1.00 0.00 56 GLY A O 17
ATOM 26762 N N . LYS A 1 57 ? 5.234 -1.917 5.919 1.00 0.00 57 LYS A N 17
ATOM 26763 C CA . LYS A 1 57 ? 6.044 -3.038 5.457 1.00 0.00 57 LYS A CA 17
ATOM 26764 C C . LYS A 1 57 ? 7.381 -2.552 4.905 1.00 0.00 57 LYS A C 17
ATOM 26765 O O . LYS A 1 57 ? 8.371 -3.286 4.912 1.00 0.00 57 LYS A O 17
ATOM 26784 N N . LEU A 1 58 ? 7.404 -1.312 4.429 1.00 0.00 58 LEU A N 17
ATOM 26785 C CA . LEU A 1 58 ? 8.621 -0.727 3.876 1.00 0.00 58 LEU A CA 17
ATOM 26786 C C . LEU A 1 58 ? 9.263 0.235 4.869 1.00 0.00 58 LEU A C 17
ATOM 26787 O O . LEU A 1 58 ? 9.993 1.147 4.480 1.00 0.00 58 LEU A O 17
ATOM 26803 N N . GLN A 1 59 ? 8.989 0.024 6.152 1.00 0.00 59 GLN A N 17
ATOM 26804 C CA . GLN A 1 59 ? 9.542 0.872 7.201 1.00 0.00 59 GLN A CA 17
ATOM 26805 C C . GLN A 1 59 ? 11.062 0.947 7.096 1.00 0.00 59 GLN A C 17
ATOM 26806 O O . GLN A 1 59 ? 11.692 1.819 7.692 1.00 0.00 59 GLN A O 17
ATOM 26820 N N . GLU A 1 60 ? 11.643 0.026 6.334 1.00 0.00 60 GLU A N 17
ATOM 26821 C CA . GLU A 1 60 ? 13.090 -0.012 6.153 1.00 0.00 60 GLU A CA 17
ATOM 26822 C C . GLU A 1 60 ? 13.581 1.242 5.436 1.00 0.00 60 GLU A C 17
ATOM 26823 O O . GLU A 1 60 ? 14.666 1.748 5.723 1.00 0.00 60 GLU A O 17
ATOM 26835 N N . SER A 1 61 ? 12.776 1.737 4.502 1.00 0.00 61 SER A N 17
ATOM 26836 C CA . SER A 1 61 ? 13.130 2.929 3.740 1.00 0.00 61 SER A CA 17
ATOM 26837 C C . SER A 1 61 ? 12.106 4.039 3.961 1.00 0.00 61 SER A C 17
ATOM 26838 O O . SER A 1 61 ? 12.465 5.201 4.148 1.00 0.00 61 SER A O 17
ATOM 26846 N N . VAL A 1 62 ? 10.829 3.670 3.938 1.00 0.00 62 VAL A N 17
ATOM 26847 C CA . VAL A 1 62 ? 9.752 4.633 4.136 1.00 0.00 62 VAL A CA 17
ATOM 26848 C C . VAL A 1 62 ? 9.681 5.086 5.590 1.00 0.00 62 VAL A C 17
ATOM 26849 O O . VAL A 1 62 ? 9.494 4.285 6.507 1.00 0.00 62 VAL A O 17
ATOM 26862 N N . PRO A 1 63 ? 9.832 6.400 5.809 1.00 0.00 63 PRO A N 17
ATOM 26863 C CA . PRO A 1 63 ? 9.787 6.990 7.150 1.00 0.00 63 PRO A CA 17
ATOM 26864 C C . PRO A 1 63 ? 8.388 6.951 7.754 1.00 0.00 63 PRO A C 17
ATOM 26865 O O . PRO A 1 63 ? 8.202 6.505 8.886 1.00 0.00 63 PRO A O 17
ATOM 26876 N N . ASP A 1 64 ? 7.406 7.420 6.992 1.00 0.00 64 ASP A N 17
ATOM 26877 C CA . ASP A 1 64 ? 6.022 7.437 7.452 1.00 0.00 64 ASP A CA 17
ATOM 26878 C C . ASP A 1 64 ? 5.057 7.355 6.273 1.00 0.00 64 ASP A C 17
ATOM 26879 O O . ASP A 1 64 ? 5.362 7.779 5.159 1.00 0.00 64 ASP A O 17
ATOM 26888 N N . PRO A 1 65 ? 3.864 6.796 6.523 1.00 0.00 65 PRO A N 17
ATOM 26889 C CA . PRO A 1 65 ? 2.830 6.644 5.495 1.00 0.00 65 PRO A CA 17
ATOM 26890 C C . PRO A 1 65 ? 2.225 7.981 5.080 1.00 0.00 65 PRO A C 17
ATOM 26891 O O . PRO A 1 65 ? 1.561 8.077 4.048 1.00 0.00 65 PRO A O 17
ATOM 26902 N N . GLU A 1 66 ? 2.461 9.009 5.889 1.00 0.00 66 GLU A N 17
ATOM 26903 C CA . GLU A 1 66 ? 1.939 10.340 5.603 1.00 0.00 66 GLU A CA 17
ATOM 26904 C C . GLU A 1 66 ? 2.921 11.139 4.752 1.00 0.00 66 GLU A C 17
ATOM 26905 O O . GLU A 1 66 ? 2.523 12.002 3.969 1.00 0.00 66 GLU A O 17
ATOM 26917 N N . LEU A 1 67 ? 4.207 10.846 4.911 1.00 0.00 67 LEU A N 17
ATOM 26918 C CA . LEU A 1 67 ? 5.249 11.537 4.158 1.00 0.00 67 LEU A CA 17
ATOM 26919 C C . LEU A 1 67 ? 5.496 10.852 2.817 1.00 0.00 67 LEU A C 17
ATOM 26920 O O . LEU A 1 67 ? 6.500 11.111 2.153 1.00 0.00 67 LEU A O 17
ATOM 26936 N N . ILE A 1 68 ? 4.573 9.981 2.425 1.00 0.00 68 ILE A N 17
ATOM 26937 C CA . ILE A 1 68 ? 4.689 9.262 1.162 1.00 0.00 68 ILE A CA 17
ATOM 26938 C C . ILE A 1 68 ? 3.352 9.217 0.430 1.00 0.00 68 ILE A C 17
ATOM 26939 O O . ILE A 1 68 ? 2.309 9.533 1.002 1.00 0.00 68 ILE A O 17
ATOM 26955 N N . ASP A 1 69 ? 3.391 8.819 -0.837 1.00 0.00 69 ASP A N 17
ATOM 26956 C CA . ASP A 1 69 ? 2.182 8.729 -1.647 1.00 0.00 69 ASP A CA 17
ATOM 26957 C C . ASP A 1 69 ? 2.111 7.387 -2.369 1.00 0.00 69 ASP A C 17
ATOM 26958 O O . ASP A 1 69 ? 3.105 6.666 -2.461 1.00 0.00 69 ASP A O 17
ATOM 26967 N N . LEU A 1 70 ? 0.929 7.058 -2.880 1.00 0.00 70 LEU A N 17
ATOM 26968 C CA . LEU A 1 70 ? 0.728 5.802 -3.594 1.00 0.00 70 LEU A CA 17
ATOM 26969 C C . LEU A 1 70 ? 0.458 6.054 -5.074 1.00 0.00 70 LEU A C 17
ATOM 26970 O O . LEU A 1 70 ? -0.242 7.000 -5.435 1.00 0.00 70 LEU A O 17
ATOM 26986 N N . ILE A 1 71 ? 1.016 5.200 -5.926 1.00 0.00 71 ILE A N 17
ATOM 26987 C CA . ILE A 1 71 ? 0.833 5.329 -7.366 1.00 0.00 71 ILE A CA 17
ATOM 26988 C C . ILE A 1 71 ? 0.395 4.006 -7.985 1.00 0.00 71 ILE A C 17
ATOM 26989 O O . ILE A 1 71 ? 0.987 2.959 -7.722 1.00 0.00 71 ILE A O 17
ATOM 27005 N N . TYR A 1 72 ? -0.646 4.061 -8.809 1.00 0.00 72 TYR A N 17
ATOM 27006 C CA . TYR A 1 72 ? -1.164 2.867 -9.465 1.00 0.00 72 TYR A CA 17
ATOM 27007 C C . TYR A 1 72 ? -1.550 3.164 -10.911 1.00 0.00 72 TYR A C 17
ATOM 27008 O O . TYR A 1 72 ? -2.010 4.261 -11.230 1.00 0.00 72 TYR A O 17
ATOM 27026 N N . CYS A 1 73 ? -1.360 2.179 -11.782 1.00 0.00 73 CYS A N 17
ATOM 27027 C CA . CYS A 1 73 ? -1.687 2.333 -13.195 1.00 0.00 73 CYS A CA 17
ATOM 27028 C C . CYS A 1 73 ? -1.075 3.611 -13.758 1.00 0.00 73 CYS A C 17
ATOM 27029 O O . CYS A 1 73 ? -1.603 4.202 -14.699 1.00 0.00 73 CYS A O 17
ATOM 27037 N N . GLY A 1 74 ? 0.043 4.033 -13.175 1.00 0.00 74 GLY A N 17
ATOM 27038 C CA . GLY A 1 74 ? 0.708 5.240 -13.630 1.00 0.00 74 GLY A CA 17
ATOM 27039 C C . GLY A 1 74 ? -0.033 6.499 -13.225 1.00 0.00 74 GLY A C 17
ATOM 27040 O O . GLY A 1 74 ? 0.070 7.529 -13.890 1.00 0.00 74 GLY A O 17
ATOM 27044 N N . ARG A 1 75 ? -0.784 6.415 -12.132 1.00 0.00 75 ARG A N 17
ATOM 27045 C CA . ARG A 1 75 ? -1.548 7.556 -11.641 1.00 0.00 75 ARG A CA 17
ATOM 27046 C C . ARG A 1 75 ? -1.697 7.498 -10.123 1.00 0.00 75 ARG A C 17
ATOM 27047 O O . ARG A 1 75 ? -2.015 6.451 -9.559 1.00 0.00 75 ARG A O 17
ATOM 27068 N N . LYS A 1 76 ? -1.463 8.629 -9.467 1.00 0.00 76 LYS A N 17
ATOM 27069 C CA . LYS A 1 76 ? -1.571 8.709 -8.015 1.00 0.00 76 LYS A CA 17
ATOM 27070 C C . LYS A 1 76 ? -2.990 8.387 -7.557 1.00 0.00 76 LYS A C 17
ATOM 27071 O O . LYS A 1 76 ? -3.960 8.658 -8.267 1.00 0.00 76 LYS A O 17
ATOM 27090 N N . LEU A 1 77 ? -3.105 7.809 -6.366 1.00 0.00 77 LEU A N 17
ATOM 27091 C CA . LEU A 1 77 ? -4.407 7.452 -5.812 1.00 0.00 77 LEU A CA 17
ATOM 27092 C C . LEU A 1 77 ? -4.739 8.317 -4.601 1.00 0.00 77 LEU A C 17
ATOM 27093 O O . LEU A 1 77 ? -3.973 8.379 -3.639 1.00 0.00 77 LEU A O 17
ATOM 27109 N N . LYS A 1 78 ? -5.887 8.984 -4.654 1.00 0.00 78 LYS A N 17
ATOM 27110 C CA . LYS A 1 78 ? -6.324 9.844 -3.561 1.00 0.00 78 LYS A CA 17
ATOM 27111 C C . LYS A 1 78 ? -6.899 9.017 -2.414 1.00 0.00 78 LYS A C 17
ATOM 27112 O O . LYS A 1 78 ? -7.304 7.871 -2.606 1.00 0.00 78 LYS A O 17
ATOM 27131 N N . ASP A 1 79 ? -6.931 9.607 -1.224 1.00 0.00 79 ASP A N 17
ATOM 27132 C CA . ASP A 1 79 ? -7.458 8.925 -0.048 1.00 0.00 79 ASP A CA 17
ATOM 27133 C C . ASP A 1 79 ? -8.982 8.984 -0.023 1.00 0.00 79 ASP A C 17
ATOM 27134 O O . ASP A 1 79 ? -9.618 8.471 0.898 1.00 0.00 79 ASP A O 17
ATOM 27143 N N . ASP A 1 80 ? -9.561 9.612 -1.040 1.00 0.00 80 ASP A N 17
ATOM 27144 C CA . ASP A 1 80 ? -11.011 9.738 -1.135 1.00 0.00 80 ASP A CA 17
ATOM 27145 C C . ASP A 1 80 ? -11.598 8.625 -1.998 1.00 0.00 80 ASP A C 17
ATOM 27146 O O . ASP A 1 80 ? -12.815 8.453 -2.062 1.00 0.00 80 ASP A O 17
ATOM 27155 N N . GLN A 1 81 ? -10.724 7.874 -2.660 1.00 0.00 81 GLN A N 17
ATOM 27156 C CA . GLN A 1 81 ? -11.156 6.779 -3.521 1.00 0.00 81 GLN A CA 17
ATOM 27157 C C . GLN A 1 81 ? -10.978 5.435 -2.822 1.00 0.00 81 GLN A C 17
ATOM 27158 O O . GLN A 1 81 ? -10.412 5.360 -1.731 1.00 0.00 81 GLN A O 17
ATOM 27172 N N . THR A 1 82 ? -11.466 4.374 -3.458 1.00 0.00 82 THR A N 17
ATOM 27173 C CA . THR A 1 82 ? -11.362 3.033 -2.897 1.00 0.00 82 THR A CA 17
ATOM 27174 C C . THR A 1 82 ? -10.839 2.043 -3.932 1.00 0.00 82 THR A C 17
ATOM 27175 O O . THR A 1 82 ? -10.480 2.426 -5.046 1.00 0.00 82 THR A O 17
ATOM 27186 N N . LEU A 1 83 ? -10.798 0.769 -3.557 1.00 0.00 83 LEU A N 17
ATOM 27187 C CA . LEU A 1 83 ? -10.319 -0.277 -4.454 1.00 0.00 83 LEU A CA 17
ATOM 27188 C C . LEU A 1 83 ? -11.193 -0.369 -5.700 1.00 0.00 83 LEU A C 17
ATOM 27189 O O . LEU A 1 83 ? -10.695 -0.326 -6.825 1.00 0.00 83 LEU A O 17
ATOM 27205 N N . ASP A 1 84 ? -12.500 -0.493 -5.492 1.00 0.00 84 ASP A N 17
ATOM 27206 C CA . ASP A 1 84 ? -13.445 -0.587 -6.599 1.00 0.00 84 ASP A CA 17
ATOM 27207 C C . ASP A 1 84 ? -13.336 0.631 -7.511 1.00 0.00 84 ASP A C 17
ATOM 27208 O O . ASP A 1 84 ? -13.106 0.500 -8.714 1.00 0.00 84 ASP A O 17
ATOM 27217 N N . PHE A 1 85 ? -13.503 1.815 -6.932 1.00 0.00 85 PHE A N 17
ATOM 27218 C CA . PHE A 1 85 ? -13.426 3.056 -7.693 1.00 0.00 85 PHE A CA 17
ATOM 27219 C C . PHE A 1 85 ? -12.393 2.945 -8.811 1.00 0.00 85 PHE A C 17
ATOM 27220 O O . PHE A 1 85 ? -12.668 3.286 -9.962 1.00 0.00 85 PHE A O 17
ATOM 27237 N N . TYR A 1 86 ? -11.203 2.467 -8.464 1.00 0.00 86 TYR A N 17
ATOM 27238 C CA . TYR A 1 86 ? -10.128 2.313 -9.436 1.00 0.00 86 TYR A CA 17
ATOM 27239 C C . TYR A 1 86 ? -10.191 0.944 -10.106 1.00 0.00 86 TYR A C 17
ATOM 27240 O O . TYR A 1 86 ? -9.726 0.770 -11.232 1.00 0.00 86 TYR A O 17
ATOM 27258 N N . GLY A 1 87 ? -10.770 -0.025 -9.405 1.00 0.00 87 GLY A N 17
ATOM 27259 C CA . GLY A 1 87 ? -10.885 -1.366 -9.946 1.00 0.00 87 GLY A CA 17
ATOM 27260 C C . GLY A 1 87 ? -9.626 -2.185 -9.739 1.00 0.00 87 GLY A C 17
ATOM 27261 O O . GLY A 1 87 ? -9.353 -3.118 -10.495 1.00 0.00 87 GLY A O 17
ATOM 27265 N N . ILE A 1 88 ? -8.856 -1.834 -8.714 1.00 0.00 88 ILE A N 17
ATOM 27266 C CA . ILE A 1 88 ? -7.619 -2.543 -8.411 1.00 0.00 88 ILE A CA 17
ATOM 27267 C C . ILE A 1 88 ? -7.860 -4.044 -8.293 1.00 0.00 88 ILE A C 17
ATOM 27268 O O . ILE A 1 88 ? -8.858 -4.479 -7.719 1.00 0.00 88 ILE A O 17
ATOM 27284 N N . GLN A 1 89 ? -6.938 -4.831 -8.840 1.00 0.00 89 GLN A N 17
ATOM 27285 C CA . GLN A 1 89 ? -7.051 -6.284 -8.795 1.00 0.00 89 GLN A CA 17
ATOM 27286 C C . GLN A 1 89 ? -6.047 -6.877 -7.812 1.00 0.00 89 GLN A C 17
ATOM 27287 O O . GLN A 1 89 ? -4.993 -6.302 -7.540 1.00 0.00 89 GLN A O 17
ATOM 27301 N N . PRO A 1 90 ? -6.379 -8.056 -7.265 1.00 0.00 90 PRO A N 17
ATOM 27302 C CA . PRO A 1 90 ? -5.520 -8.753 -6.304 1.00 0.00 90 PRO A CA 17
ATOM 27303 C C . PRO A 1 90 ? -4.251 -9.300 -6.951 1.00 0.00 90 PRO A C 17
ATOM 27304 O O . PRO A 1 90 ? -3.445 -9.961 -6.298 1.00 0.00 90 PRO A O 17
ATOM 27315 N N . GLY A 1 91 ? -4.081 -9.019 -8.239 1.00 0.00 91 GLY A N 17
ATOM 27316 C CA . GLY A 1 91 ? -2.908 -9.490 -8.952 1.00 0.00 91 GLY A CA 17
ATOM 27317 C C . GLY A 1 91 ? -2.151 -8.365 -9.630 1.00 0.00 91 GLY A C 17
ATOM 27318 O O . GLY A 1 91 ? -1.450 -8.586 -10.617 1.00 0.00 91 GLY A O 17
ATOM 27322 N N . SER A 1 92 ? -2.293 -7.154 -9.099 1.00 0.00 92 SER A N 17
ATOM 27323 C CA . SER A 1 92 ? -1.621 -5.989 -9.663 1.00 0.00 92 SER A CA 17
ATOM 27324 C C . SER A 1 92 ? -0.442 -5.568 -8.791 1.00 0.00 92 SER A C 17
ATOM 27325 O O . SER A 1 92 ? -0.168 -6.179 -7.757 1.00 0.00 92 SER A O 17
ATOM 27333 N N . THR A 1 93 ? 0.255 -4.518 -9.216 1.00 0.00 93 THR A N 17
ATOM 27334 C CA . THR A 1 93 ? 1.405 -4.015 -8.476 1.00 0.00 93 THR A CA 17
ATOM 27335 C C . THR A 1 93 ? 1.356 -2.497 -8.350 1.00 0.00 93 THR A C 17
ATOM 27336 O O . THR A 1 93 ? 0.984 -1.797 -9.292 1.00 0.00 93 THR A O 17
ATOM 27347 N N . VAL A 1 94 ? 1.734 -1.992 -7.179 1.00 0.00 94 VAL A N 17
ATOM 27348 C CA . VAL A 1 94 ? 1.734 -0.556 -6.930 1.00 0.00 94 VAL A CA 17
ATOM 27349 C C . VAL A 1 94 ? 3.140 -0.050 -6.629 1.00 0.00 94 VAL A C 17
ATOM 27350 O O . VAL A 1 94 ? 4.037 -0.831 -6.307 1.00 0.00 94 VAL A O 17
ATOM 27363 N N . HIS A 1 95 ? 3.327 1.261 -6.735 1.00 0.00 95 HIS A N 17
ATOM 27364 C CA . HIS A 1 95 ? 4.626 1.872 -6.473 1.00 0.00 95 HIS A CA 17
ATOM 27365 C C . HIS A 1 95 ? 4.513 2.948 -5.397 1.00 0.00 95 HIS A C 17
ATOM 27366 O O . HIS A 1 95 ? 3.486 3.617 -5.279 1.00 0.00 95 HIS A O 17
ATOM 27381 N N . VAL A 1 96 ? 5.575 3.108 -4.613 1.00 0.00 96 VAL A N 17
ATOM 27382 C CA . VAL A 1 96 ? 5.595 4.103 -3.548 1.00 0.00 96 VAL A CA 17
ATOM 27383 C C . VAL A 1 96 ? 6.466 5.296 -3.925 1.00 0.00 96 VAL A C 17
ATOM 27384 O O . VAL A 1 96 ? 7.633 5.137 -4.288 1.00 0.00 96 VAL A O 17
ATOM 27397 N N . LEU A 1 97 ? 5.893 6.491 -3.838 1.00 0.00 97 LEU A N 17
ATOM 27398 C CA . LEU A 1 97 ? 6.618 7.713 -4.170 1.00 0.00 97 LEU A CA 17
ATOM 27399 C C . LEU A 1 97 ? 6.735 8.624 -2.952 1.00 0.00 97 LEU A C 17
ATOM 27400 O O . LEU A 1 97 ? 5.730 9.058 -2.390 1.00 0.00 97 LEU A O 17
ATOM 27416 N N . ARG A 1 98 ? 7.969 8.912 -2.552 1.00 0.00 98 ARG A N 17
ATOM 27417 C CA . ARG A 1 98 ? 8.218 9.773 -1.402 1.00 0.00 98 ARG A CA 17
ATOM 27418 C C . ARG A 1 98 ? 7.923 11.231 -1.740 1.00 0.00 98 ARG A C 17
ATOM 27419 O O . ARG A 1 98 ? 8.218 11.697 -2.841 1.00 0.00 98 ARG A O 17
ATOM 27440 N N . LYS A 1 99 ? 7.338 11.947 -0.786 1.00 0.00 99 LYS A N 17
ATOM 27441 C CA . LYS A 1 99 ? 7.003 13.353 -0.981 1.00 0.00 99 LYS A CA 17
ATOM 27442 C C . LYS A 1 99 ? 8.258 14.220 -0.961 1.00 0.00 99 LYS A C 17
ATOM 27443 O O . LYS A 1 99 ? 9.295 13.815 -0.435 1.00 0.00 99 LYS A O 17
ATOM 27462 N N . SER A 1 100 ? 8.156 15.414 -1.537 1.00 0.00 100 SER A N 17
ATOM 27463 C CA . SER A 1 100 ? 9.284 16.336 -1.587 1.00 0.00 100 SER A CA 17
ATOM 27464 C C . SER A 1 100 ? 9.193 17.368 -0.467 1.00 0.00 100 SER A C 17
ATOM 27465 O O . SER A 1 100 ? 8.689 18.473 -0.666 1.00 0.00 100 SER A O 17
ATOM 27473 N N . TRP A 1 101 ? 9.683 16.997 0.711 1.00 0.00 101 TRP A N 17
ATOM 27474 C CA . TRP A 1 101 ? 9.657 17.890 1.864 1.00 0.00 101 TRP A CA 17
ATOM 27475 C C . TRP A 1 101 ? 10.871 17.660 2.758 1.00 0.00 101 TRP A C 17
ATOM 27476 O O . TRP A 1 101 ? 11.283 16.522 2.979 1.00 0.00 101 TRP A O 17
ATOM 27497 N N . SER A 1 102 ? 11.439 18.748 3.268 1.00 0.00 102 SER A N 17
ATOM 27498 C CA . SER A 1 102 ? 12.608 18.664 4.135 1.00 0.00 102 SER A CA 17
ATOM 27499 C C . SER A 1 102 ? 12.547 17.416 5.011 1.00 0.00 102 SER A C 17
ATOM 27500 O O . SER A 1 102 ? 13.323 16.479 4.831 1.00 0.00 102 SER A O 17
ATOM 27508 N N . GLY A 1 103 ? 11.617 17.413 5.962 1.00 0.00 103 GLY A N 17
ATOM 27509 C CA . GLY A 1 103 ? 11.471 16.277 6.852 1.00 0.00 103 GLY A CA 17
ATOM 27510 C C . GLY A 1 103 ? 12.339 16.394 8.089 1.00 0.00 103 GLY A C 17
ATOM 27511 O O . GLY A 1 103 ? 13.446 15.861 8.149 1.00 0.00 103 GLY A O 17
ATOM 27515 N N . PRO A 1 104 ? 11.833 17.109 9.106 1.00 0.00 104 PRO A N 17
ATOM 27516 C CA . PRO A 1 104 ? 12.555 17.312 10.366 1.00 0.00 104 PRO A CA 17
ATOM 27517 C C . PRO A 1 104 ? 12.657 16.032 11.188 1.00 0.00 104 PRO A C 17
ATOM 27518 O O . PRO A 1 104 ? 12.129 14.990 10.801 1.00 0.00 104 PRO A O 17
ATOM 27529 N N . SER A 1 105 ? 13.340 16.118 12.325 1.00 0.00 105 SER A N 17
ATOM 27530 C CA . SER A 1 105 ? 13.515 14.966 13.201 1.00 0.00 105 SER A CA 17
ATOM 27531 C C . SER A 1 105 ? 12.927 15.239 14.582 1.00 0.00 105 SER A C 17
ATOM 27532 O O . SER A 1 105 ? 13.178 16.286 15.180 1.00 0.00 105 SER A O 17
ATOM 27540 N N . SER A 1 106 ? 12.144 14.289 15.084 1.00 0.00 106 SER A N 17
ATOM 27541 C CA . SER A 1 106 ? 11.518 14.427 16.393 1.00 0.00 106 SER A CA 17
ATOM 27542 C C . SER A 1 106 ? 12.559 14.347 17.505 1.00 0.00 106 SER A C 17
ATOM 27543 O O . SER A 1 106 ? 12.972 13.260 17.908 1.00 0.00 106 SER A O 17
ATOM 27551 N N . GLY A 1 107 ? 12.980 15.508 17.999 1.00 0.00 107 GLY A N 17
ATOM 27552 C CA . GLY A 1 107 ? 13.969 15.549 19.059 1.00 0.00 107 GLY A CA 17
ATOM 27553 C C . GLY A 1 107 ? 13.653 16.597 20.108 1.00 0.00 107 GLY A C 17
ATOM 27554 O O . GLY A 1 107 ? 12.671 16.475 20.840 1.00 0.00 107 GLY A O 17
ATOM 27558 N N . GLY A 1 1 ? -2.159 -18.871 35.455 1.00 0.00 1 GLY A N 18
ATOM 27559 C CA . GLY A 1 1 ? -2.267 -17.567 34.828 1.00 0.00 1 GLY A CA 18
ATOM 27560 C C . GLY A 1 1 ? -2.902 -17.636 33.453 1.00 0.00 1 GLY A C 18
ATOM 27561 O O . GLY A 1 1 ? -3.608 -18.593 33.135 1.00 0.00 1 GLY A O 18
ATOM 27565 N N . SER A 1 2 ? -2.652 -16.618 32.636 1.00 0.00 2 SER A N 18
ATOM 27566 C CA . SER A 1 2 ? -3.209 -16.564 31.289 1.00 0.00 2 SER A CA 18
ATOM 27567 C C . SER A 1 2 ? -2.141 -16.163 30.275 1.00 0.00 2 SER A C 18
ATOM 27568 O O . SER A 1 2 ? -1.118 -15.580 30.633 1.00 0.00 2 SER A O 18
ATOM 27576 N N . SER A 1 3 ? -2.389 -16.479 29.008 1.00 0.00 3 SER A N 18
ATOM 27577 C CA . SER A 1 3 ? -1.448 -16.156 27.942 1.00 0.00 3 SER A CA 18
ATOM 27578 C C . SER A 1 3 ? -2.179 -15.934 26.621 1.00 0.00 3 SER A C 18
ATOM 27579 O O . SER A 1 3 ? -3.335 -16.328 26.465 1.00 0.00 3 SER A O 18
ATOM 27587 N N . GLY A 1 4 ? -1.496 -15.301 25.673 1.00 0.00 4 GLY A N 18
ATOM 27588 C CA . GLY A 1 4 ? -2.096 -15.037 24.378 1.00 0.00 4 GLY A CA 18
ATOM 27589 C C . GLY A 1 4 ? -2.271 -16.297 23.552 1.00 0.00 4 GLY A C 18
ATOM 27590 O O . GLY A 1 4 ? -1.304 -17.011 23.285 1.00 0.00 4 GLY A O 18
ATOM 27594 N N . SER A 1 5 ? -3.507 -16.571 23.150 1.00 0.00 5 SER A N 18
ATOM 27595 C CA . SER A 1 5 ? -3.807 -17.756 22.355 1.00 0.00 5 SER A CA 18
ATOM 27596 C C . SER A 1 5 ? -3.778 -17.432 20.864 1.00 0.00 5 SER A C 18
ATOM 27597 O O . SER A 1 5 ? -4.724 -16.858 20.324 1.00 0.00 5 SER A O 18
ATOM 27605 N N . SER A 1 6 ? -2.686 -17.805 20.205 1.00 0.00 6 SER A N 18
ATOM 27606 C CA . SER A 1 6 ? -2.531 -17.551 18.777 1.00 0.00 6 SER A CA 18
ATOM 27607 C C . SER A 1 6 ? -3.465 -18.442 17.963 1.00 0.00 6 SER A C 18
ATOM 27608 O O . SER A 1 6 ? -3.674 -19.608 18.294 1.00 0.00 6 SER A O 18
ATOM 27616 N N . GLY A 1 7 ? -4.024 -17.882 16.894 1.00 0.00 7 GLY A N 18
ATOM 27617 C CA . GLY A 1 7 ? -4.929 -18.638 16.048 1.00 0.00 7 GLY A CA 18
ATOM 27618 C C . GLY A 1 7 ? -5.598 -17.774 14.998 1.00 0.00 7 GLY A C 18
ATOM 27619 O O . GLY A 1 7 ? -6.818 -17.815 14.836 1.00 0.00 7 GLY A O 18
ATOM 27623 N N . MET A 1 8 ? -4.799 -16.989 14.283 1.00 0.00 8 MET A N 18
ATOM 27624 C CA . MET A 1 8 ? -5.323 -16.111 13.243 1.00 0.00 8 MET A CA 18
ATOM 27625 C C . MET A 1 8 ? -5.185 -16.756 11.867 1.00 0.00 8 MET A C 18
ATOM 27626 O O . MET A 1 8 ? -4.293 -17.572 11.640 1.00 0.00 8 MET A O 18
ATOM 27640 N N . SER A 1 9 ? -6.075 -16.383 10.952 1.00 0.00 9 SER A N 18
ATOM 27641 C CA . SER A 1 9 ? -6.055 -16.929 9.600 1.00 0.00 9 SER A CA 18
ATOM 27642 C C . SER A 1 9 ? -5.514 -15.903 8.608 1.00 0.00 9 SER A C 18
ATOM 27643 O O . SER A 1 9 ? -5.625 -14.695 8.824 1.00 0.00 9 SER A O 18
ATOM 27651 N N . LEU A 1 10 ? -4.928 -16.392 7.521 1.00 0.00 10 LEU A N 18
ATOM 27652 C CA . LEU A 1 10 ? -4.369 -15.519 6.494 1.00 0.00 10 LEU A CA 18
ATOM 27653 C C . LEU A 1 10 ? -5.397 -15.235 5.403 1.00 0.00 10 LEU A C 18
ATOM 27654 O O . LEU A 1 10 ? -6.111 -16.134 4.960 1.00 0.00 10 LEU A O 18
ATOM 27670 N N . SER A 1 11 ? -5.464 -13.979 4.974 1.00 0.00 11 SER A N 18
ATOM 27671 C CA . SER A 1 11 ? -6.404 -13.575 3.935 1.00 0.00 11 SER A CA 18
ATOM 27672 C C . SER A 1 11 ? -5.991 -14.139 2.579 1.00 0.00 11 SER A C 18
ATOM 27673 O O . SER A 1 11 ? -4.890 -14.668 2.424 1.00 0.00 11 SER A O 18
ATOM 27681 N N . ASP A 1 12 ? -6.882 -14.023 1.601 1.00 0.00 12 ASP A N 18
ATOM 27682 C CA . ASP A 1 12 ? -6.612 -14.520 0.257 1.00 0.00 12 ASP A CA 18
ATOM 27683 C C . ASP A 1 12 ? -6.133 -13.392 -0.653 1.00 0.00 12 ASP A C 18
ATOM 27684 O O . ASP A 1 12 ? -5.148 -13.542 -1.377 1.00 0.00 12 ASP A O 18
ATOM 27693 N N . TRP A 1 13 ? -6.836 -12.267 -0.612 1.00 0.00 13 TRP A N 18
ATOM 27694 C CA . TRP A 1 13 ? -6.484 -11.115 -1.433 1.00 0.00 13 TRP A CA 18
ATOM 27695 C C . TRP A 1 13 ? -5.052 -10.668 -1.159 1.00 0.00 13 TRP A C 18
ATOM 27696 O O . TRP A 1 13 ? -4.702 -10.332 -0.027 1.00 0.00 13 TRP A O 18
ATOM 27717 N N . HIS A 1 14 ? -4.227 -10.668 -2.201 1.00 0.00 14 HIS A N 18
ATOM 27718 C CA . HIS A 1 14 ? -2.832 -10.261 -2.072 1.00 0.00 14 HIS A CA 18
ATOM 27719 C C . HIS A 1 14 ? -2.466 -9.229 -3.134 1.00 0.00 14 HIS A C 18
ATOM 27720 O O . HIS A 1 14 ? -3.024 -9.227 -4.232 1.00 0.00 14 HIS A O 18
ATOM 27735 N N . LEU A 1 15 ? -1.527 -8.351 -2.799 1.00 0.00 15 LEU A N 18
ATOM 27736 C CA . LEU A 1 15 ? -1.087 -7.311 -3.723 1.00 0.00 15 LEU A CA 18
ATOM 27737 C C . LEU A 1 15 ? 0.434 -7.191 -3.723 1.00 0.00 15 LEU A C 18
ATOM 27738 O O . LEU A 1 15 ? 1.095 -7.558 -2.753 1.00 0.00 15 LEU A O 18
ATOM 27754 N N . ALA A 1 16 ? 0.981 -6.672 -4.818 1.00 0.00 16 ALA A N 18
ATOM 27755 C CA . ALA A 1 16 ? 2.423 -6.499 -4.942 1.00 0.00 16 ALA A CA 18
ATOM 27756 C C . ALA A 1 16 ? 2.833 -5.064 -4.626 1.00 0.00 16 ALA A C 18
ATOM 27757 O O . ALA A 1 16 ? 2.069 -4.126 -4.852 1.00 0.00 16 ALA A O 18
ATOM 27764 N N . VAL A 1 17 ? 4.043 -4.902 -4.101 1.00 0.00 17 VAL A N 18
ATOM 27765 C CA . VAL A 1 17 ? 4.555 -3.581 -3.754 1.00 0.00 17 VAL A CA 18
ATOM 27766 C C . VAL A 1 17 ? 5.968 -3.381 -4.290 1.00 0.00 17 VAL A C 18
ATOM 27767 O O . VAL A 1 17 ? 6.849 -4.214 -4.075 1.00 0.00 17 VAL A O 18
ATOM 27780 N N . LYS A 1 18 ? 6.179 -2.271 -4.988 1.00 0.00 18 LYS A N 18
ATOM 27781 C CA . LYS A 1 18 ? 7.486 -1.958 -5.554 1.00 0.00 18 LYS A CA 18
ATOM 27782 C C . LYS A 1 18 ? 7.902 -0.532 -5.207 1.00 0.00 18 LYS A C 18
ATOM 27783 O O . LYS A 1 18 ? 7.099 0.398 -5.290 1.00 0.00 18 LYS A O 18
ATOM 27802 N N . LEU A 1 19 ? 9.162 -0.367 -4.820 1.00 0.00 19 LEU A N 18
ATOM 27803 C CA . LEU A 1 19 ? 9.686 0.947 -4.462 1.00 0.00 19 LEU A CA 18
ATOM 27804 C C . LEU A 1 19 ? 10.111 1.721 -5.705 1.00 0.00 19 LEU A C 18
ATOM 27805 O O . LEU A 1 19 ? 11.032 1.318 -6.415 1.00 0.00 19 LEU A O 18
ATOM 27821 N N . ALA A 1 20 ? 9.435 2.836 -5.962 1.00 0.00 20 ALA A N 18
ATOM 27822 C CA . ALA A 1 20 ? 9.745 3.669 -7.117 1.00 0.00 20 ALA A CA 18
ATOM 27823 C C . ALA A 1 20 ? 11.161 4.228 -7.026 1.00 0.00 20 ALA A C 18
ATOM 27824 O O . ALA A 1 20 ? 11.842 4.389 -8.039 1.00 0.00 20 ALA A O 18
ATOM 27831 N N . ASP A 1 21 ? 11.598 4.523 -5.807 1.00 0.00 21 ASP A N 18
ATOM 27832 C CA . ASP A 1 21 ? 12.934 5.064 -5.584 1.00 0.00 21 ASP A CA 18
ATOM 27833 C C . ASP A 1 21 ? 14.004 4.039 -5.947 1.00 0.00 21 ASP A C 18
ATOM 27834 O O . ASP A 1 21 ? 15.067 4.392 -6.456 1.00 0.00 21 ASP A O 18
ATOM 27843 N N . GLN A 1 22 ? 13.714 2.770 -5.679 1.00 0.00 22 GLN A N 18
ATOM 27844 C CA . GLN A 1 22 ? 14.652 1.694 -5.977 1.00 0.00 22 GLN A CA 18
ATOM 27845 C C . GLN A 1 22 ? 14.015 0.652 -6.889 1.00 0.00 22 GLN A C 18
ATOM 27846 O O . GLN A 1 22 ? 13.371 -0.295 -6.437 1.00 0.00 22 GLN A O 18
ATOM 27860 N N . PRO A 1 23 ? 14.195 0.829 -8.207 1.00 0.00 23 PRO A N 18
ATOM 27861 C CA . PRO A 1 23 ? 13.645 -0.087 -9.211 1.00 0.00 23 PRO A CA 18
ATOM 27862 C C . PRO A 1 23 ? 14.338 -1.445 -9.199 1.00 0.00 23 PRO A C 18
ATOM 27863 O O . PRO A 1 23 ? 13.916 -2.375 -9.888 1.00 0.00 23 PRO A O 18
ATOM 27874 N N . LEU A 1 24 ? 15.402 -1.554 -8.411 1.00 0.00 24 LEU A N 18
ATOM 27875 C CA . LEU A 1 24 ? 16.154 -2.800 -8.309 1.00 0.00 24 LEU A CA 18
ATOM 27876 C C . LEU A 1 24 ? 15.741 -3.585 -7.068 1.00 0.00 24 LEU A C 18
ATOM 27877 O O . LEU A 1 24 ? 15.722 -4.815 -7.077 1.00 0.00 24 LEU A O 18
ATOM 27893 N N . ALA A 1 25 ? 15.408 -2.864 -6.002 1.00 0.00 25 ALA A N 18
ATOM 27894 C CA . ALA A 1 25 ? 14.991 -3.492 -4.754 1.00 0.00 25 ALA A CA 18
ATOM 27895 C C . ALA A 1 25 ? 14.019 -4.638 -5.015 1.00 0.00 25 ALA A C 18
ATOM 27896 O O . ALA A 1 25 ? 13.322 -4.674 -6.029 1.00 0.00 25 ALA A O 18
ATOM 27903 N N . PRO A 1 26 ? 13.970 -5.597 -4.079 1.00 0.00 26 PRO A N 18
ATOM 27904 C CA . PRO A 1 26 ? 13.086 -6.762 -4.186 1.00 0.00 26 PRO A CA 18
ATOM 27905 C C . PRO A 1 26 ? 11.616 -6.392 -4.024 1.00 0.00 26 PRO A C 18
ATOM 27906 O O . PRO A 1 26 ? 11.280 -5.428 -3.335 1.00 0.00 26 PRO A O 18
ATOM 27917 N N . LYS A 1 27 ? 10.742 -7.164 -4.661 1.00 0.00 27 LYS A N 18
ATOM 27918 C CA . LYS A 1 27 ? 9.307 -6.919 -4.586 1.00 0.00 27 LYS A CA 18
ATOM 27919 C C . LYS A 1 27 ? 8.744 -7.385 -3.247 1.00 0.00 27 LYS A C 18
ATOM 27920 O O . LYS A 1 27 ? 9.168 -8.407 -2.708 1.00 0.00 27 LYS A O 18
ATOM 27939 N N . SER A 1 28 ? 7.787 -6.631 -2.717 1.00 0.00 28 SER A N 18
ATOM 27940 C CA . SER A 1 28 ? 7.168 -6.966 -1.440 1.00 0.00 28 SER A CA 18
ATOM 27941 C C . SER A 1 28 ? 5.672 -7.214 -1.610 1.00 0.00 28 SER A C 18
ATOM 27942 O O . SER A 1 28 ? 4.953 -6.381 -2.163 1.00 0.00 28 SER A O 18
ATOM 27950 N N . ILE A 1 29 ? 5.212 -8.365 -1.132 1.00 0.00 29 ILE A N 18
ATOM 27951 C CA . ILE A 1 29 ? 3.802 -8.723 -1.229 1.00 0.00 29 ILE A CA 18
ATOM 27952 C C . ILE A 1 29 ? 3.045 -8.325 0.034 1.00 0.00 29 ILE A C 18
ATOM 27953 O O . ILE A 1 29 ? 3.448 -8.669 1.146 1.00 0.00 29 ILE A O 18
ATOM 27969 N N . LEU A 1 30 ? 1.946 -7.601 -0.146 1.00 0.00 30 LEU A N 18
ATOM 27970 C CA . LEU A 1 30 ? 1.130 -7.157 0.980 1.00 0.00 30 LEU A CA 18
ATOM 27971 C C . LEU A 1 30 ? -0.204 -7.896 1.009 1.00 0.00 30 LEU A C 18
ATOM 27972 O O . LEU A 1 30 ? -0.769 -8.218 -0.036 1.00 0.00 30 LEU A O 18
ATOM 27988 N N . GLN A 1 31 ? -0.702 -8.159 2.213 1.00 0.00 31 GLN A N 18
ATOM 27989 C CA . GLN A 1 31 ? -1.972 -8.858 2.377 1.00 0.00 31 GLN A CA 18
ATOM 27990 C C . GLN A 1 31 ? -2.849 -8.156 3.408 1.00 0.00 31 GLN A C 18
ATOM 27991 O O . GLN A 1 31 ? -2.531 -8.134 4.598 1.00 0.00 31 GLN A O 18
ATOM 28005 N N . LEU A 1 32 ? -3.956 -7.585 2.945 1.00 0.00 32 LEU A N 18
ATOM 28006 C CA . LEU A 1 32 ? -4.881 -6.882 3.828 1.00 0.00 32 LEU A CA 18
ATOM 28007 C C . LEU A 1 32 ? -5.488 -7.836 4.851 1.00 0.00 32 LEU A C 18
ATOM 28008 O O . LEU A 1 32 ? -5.584 -9.043 4.631 1.00 0.00 32 LEU A O 18
ATOM 28024 N N . PRO A 1 33 ? -5.912 -7.283 5.997 1.00 0.00 33 PRO A N 18
ATOM 28025 C CA . PRO A 1 33 ? -6.521 -8.066 7.076 1.00 0.00 33 PRO A CA 18
ATOM 28026 C C . PRO A 1 33 ? -7.904 -8.590 6.703 1.00 0.00 33 PRO A C 18
ATOM 28027 O O . PRO A 1 33 ? -8.359 -8.415 5.573 1.00 0.00 33 PRO A O 18
ATOM 28038 N N . GLU A 1 34 ? -8.567 -9.232 7.660 1.00 0.00 34 GLU A N 18
ATOM 28039 C CA . GLU A 1 34 ? -9.898 -9.781 7.431 1.00 0.00 34 GLU A CA 18
ATOM 28040 C C . GLU A 1 34 ? -10.695 -8.895 6.477 1.00 0.00 34 GLU A C 18
ATOM 28041 O O . GLU A 1 34 ? -10.879 -7.703 6.726 1.00 0.00 34 GLU A O 18
ATOM 28053 N N . THR A 1 35 ? -11.165 -9.486 5.383 1.00 0.00 35 THR A N 18
ATOM 28054 C CA . THR A 1 35 ? -11.940 -8.752 4.391 1.00 0.00 35 THR A CA 18
ATOM 28055 C C . THR A 1 35 ? -13.135 -8.055 5.032 1.00 0.00 35 THR A C 18
ATOM 28056 O O . THR A 1 35 ? -13.619 -8.475 6.082 1.00 0.00 35 THR A O 18
ATOM 28067 N N . GLU A 1 36 ? -13.605 -6.989 4.392 1.00 0.00 36 GLU A N 18
ATOM 28068 C CA . GLU A 1 36 ? -14.744 -6.234 4.902 1.00 0.00 36 GLU A CA 18
ATOM 28069 C C . GLU A 1 36 ? -16.059 -6.863 4.449 1.00 0.00 36 GLU A C 18
ATOM 28070 O O . GLU A 1 36 ? -17.028 -6.916 5.208 1.00 0.00 36 GLU A O 18
ATOM 28082 N N . LEU A 1 37 ? -16.086 -7.336 3.209 1.00 0.00 37 LEU A N 18
ATOM 28083 C CA . LEU A 1 37 ? -17.282 -7.961 2.653 1.00 0.00 37 LEU A CA 18
ATOM 28084 C C . LEU A 1 37 ? -16.930 -9.248 1.914 1.00 0.00 37 LEU A C 18
ATOM 28085 O O . LEU A 1 37 ? -16.586 -9.224 0.733 1.00 0.00 37 LEU A O 18
ATOM 28101 N N . GLY A 1 38 ? -17.022 -10.373 2.617 1.00 0.00 38 GLY A N 18
ATOM 28102 C CA . GLY A 1 38 ? -16.713 -11.654 2.011 1.00 0.00 38 GLY A CA 18
ATOM 28103 C C . GLY A 1 38 ? -15.490 -11.593 1.117 1.00 0.00 38 GLY A C 18
ATOM 28104 O O . GLY A 1 38 ? -14.655 -10.700 1.258 1.00 0.00 38 GLY A O 18
ATOM 28108 N N . GLU A 1 39 ? -15.384 -12.546 0.196 1.00 0.00 39 GLU A N 18
ATOM 28109 C CA . GLU A 1 39 ? -14.252 -12.596 -0.722 1.00 0.00 39 GLU A CA 18
ATOM 28110 C C . GLU A 1 39 ? -14.681 -12.214 -2.136 1.00 0.00 39 GLU A C 18
ATOM 28111 O O . GLU A 1 39 ? -13.912 -11.615 -2.889 1.00 0.00 39 GLU A O 18
ATOM 28123 N N . TYR A 1 40 ? -15.912 -12.565 -2.489 1.00 0.00 40 TYR A N 18
ATOM 28124 C CA . TYR A 1 40 ? -16.443 -12.261 -3.813 1.00 0.00 40 TYR A CA 18
ATOM 28125 C C . TYR A 1 40 ? -15.876 -10.946 -4.339 1.00 0.00 40 TYR A C 18
ATOM 28126 O O . TYR A 1 40 ? -15.591 -10.812 -5.529 1.00 0.00 40 TYR A O 18
ATOM 28144 N N . SER A 1 41 ? -15.714 -9.978 -3.443 1.00 0.00 41 SER A N 18
ATOM 28145 C CA . SER A 1 41 ? -15.183 -8.672 -3.816 1.00 0.00 41 SER A CA 18
ATOM 28146 C C . SER A 1 41 ? -15.013 -7.784 -2.587 1.00 0.00 41 SER A C 18
ATOM 28147 O O . SER A 1 41 ? -15.739 -7.921 -1.602 1.00 0.00 41 SER A O 18
ATOM 28155 N N . LEU A 1 42 ? -14.047 -6.874 -2.652 1.00 0.00 42 LEU A N 18
ATOM 28156 C CA . LEU A 1 42 ? -13.779 -5.962 -1.546 1.00 0.00 42 LEU A CA 18
ATOM 28157 C C . LEU A 1 42 ? -14.602 -4.685 -1.681 1.00 0.00 42 LEU A C 18
ATOM 28158 O O . LEU A 1 42 ? -15.434 -4.377 -0.829 1.00 0.00 42 LEU A O 18
ATOM 28174 N N . GLY A 1 43 ? -14.365 -3.946 -2.761 1.00 0.00 43 GLY A N 18
ATOM 28175 C CA . GLY A 1 43 ? -15.093 -2.712 -2.989 1.00 0.00 43 GLY A CA 18
ATOM 28176 C C . GLY A 1 43 ? -15.451 -2.002 -1.699 1.00 0.00 43 GLY A C 18
ATOM 28177 O O . GLY A 1 43 ? -16.596 -2.054 -1.250 1.00 0.00 43 GLY A O 18
ATOM 28181 N N . GLY A 1 44 ? -14.469 -1.337 -1.098 1.00 0.00 44 GLY A N 18
ATOM 28182 C CA . GLY A 1 44 ? -14.706 -0.625 0.144 1.00 0.00 44 GLY A CA 18
ATOM 28183 C C . GLY A 1 44 ? -13.422 -0.138 0.787 1.00 0.00 44 GLY A C 18
ATOM 28184 O O . GLY A 1 44 ? -13.408 0.899 1.452 1.00 0.00 44 GLY A O 18
ATOM 28188 N N . TYR A 1 45 ? -12.343 -0.886 0.590 1.00 0.00 45 TYR A N 18
ATOM 28189 C CA . TYR A 1 45 ? -11.049 -0.526 1.159 1.00 0.00 45 TYR A CA 18
ATOM 28190 C C . TYR A 1 45 ? -10.580 0.826 0.632 1.00 0.00 45 TYR A C 18
ATOM 28191 O O . TYR A 1 45 ? -10.444 1.021 -0.575 1.00 0.00 45 TYR A O 18
ATOM 28209 N N . SER A 1 46 ? -10.333 1.757 1.548 1.00 0.00 46 SER A N 18
ATOM 28210 C CA . SER A 1 46 ? -9.881 3.093 1.178 1.00 0.00 46 SER A CA 18
ATOM 28211 C C . SER A 1 46 ? -8.374 3.110 0.937 1.00 0.00 46 SER A C 18
ATOM 28212 O O . SER A 1 46 ? -7.604 2.547 1.716 1.00 0.00 46 SER A O 18
ATOM 28220 N N . ILE A 1 47 ? -7.962 3.759 -0.146 1.00 0.00 47 ILE A N 18
ATOM 28221 C CA . ILE A 1 47 ? -6.548 3.851 -0.490 1.00 0.00 47 ILE A CA 18
ATOM 28222 C C . ILE A 1 47 ? -5.706 4.187 0.736 1.00 0.00 47 ILE A C 18
ATOM 28223 O O . ILE A 1 47 ? -4.670 3.568 0.979 1.00 0.00 47 ILE A O 18
ATOM 28239 N N . SER A 1 48 ? -6.158 5.171 1.507 1.00 0.00 48 SER A N 18
ATOM 28240 C CA . SER A 1 48 ? -5.445 5.592 2.707 1.00 0.00 48 SER A CA 18
ATOM 28241 C C . SER A 1 48 ? -4.969 4.383 3.507 1.00 0.00 48 SER A C 18
ATOM 28242 O O . SER A 1 48 ? -3.851 4.367 4.024 1.00 0.00 48 SER A O 18
ATOM 28250 N N . PHE A 1 49 ? -5.825 3.372 3.606 1.00 0.00 49 PHE A N 18
ATOM 28251 C CA . PHE A 1 49 ? -5.494 2.159 4.344 1.00 0.00 49 PHE A CA 18
ATOM 28252 C C . PHE A 1 49 ? -4.148 1.599 3.894 1.00 0.00 49 PHE A C 18
ATOM 28253 O O . PHE A 1 49 ? -3.210 1.493 4.686 1.00 0.00 49 PHE A O 18
ATOM 28270 N N . LEU A 1 50 ? -4.059 1.242 2.618 1.00 0.00 50 LEU A N 18
ATOM 28271 C CA . LEU A 1 50 ? -2.828 0.692 2.061 1.00 0.00 50 LEU A CA 18
ATOM 28272 C C . LEU A 1 50 ? -1.633 1.576 2.402 1.00 0.00 50 LEU A C 18
ATOM 28273 O O . LEU A 1 50 ? -0.630 1.104 2.937 1.00 0.00 50 LEU A O 18
ATOM 28289 N N . LYS A 1 51 ? -1.748 2.863 2.092 1.00 0.00 51 LYS A N 18
ATOM 28290 C CA . LYS A 1 51 ? -0.680 3.816 2.369 1.00 0.00 51 LYS A CA 18
ATOM 28291 C C . LYS A 1 51 ? -0.106 3.599 3.765 1.00 0.00 51 LYS A C 18
ATOM 28292 O O . LYS A 1 51 ? 1.028 3.987 4.047 1.00 0.00 51 LYS A O 18
ATOM 28311 N N . GLN A 1 52 ? -0.895 2.977 4.635 1.00 0.00 52 GLN A N 18
ATOM 28312 C CA . GLN A 1 52 ? -0.464 2.708 6.001 1.00 0.00 52 GLN A CA 18
ATOM 28313 C C . GLN A 1 52 ? 0.257 1.367 6.091 1.00 0.00 52 GLN A C 18
ATOM 28314 O O . GLN A 1 52 ? 1.378 1.286 6.595 1.00 0.00 52 GLN A O 18
ATOM 28328 N N . LEU A 1 53 ? -0.393 0.318 5.601 1.00 0.00 53 LEU A N 18
ATOM 28329 C CA . LEU A 1 53 ? 0.186 -1.021 5.626 1.00 0.00 53 LEU A CA 18
ATOM 28330 C C . LEU A 1 53 ? 1.532 -1.046 4.909 1.00 0.00 53 LEU A C 18
ATOM 28331 O O . LEU A 1 53 ? 2.478 -1.689 5.366 1.00 0.00 53 LEU A O 18
ATOM 28347 N N . ILE A 1 54 ? 1.611 -0.341 3.786 1.00 0.00 54 ILE A N 18
ATOM 28348 C CA . ILE A 1 54 ? 2.842 -0.279 3.008 1.00 0.00 54 ILE A CA 18
ATOM 28349 C C . ILE A 1 54 ? 3.953 0.413 3.791 1.00 0.00 54 ILE A C 18
ATOM 28350 O O . ILE A 1 54 ? 5.032 -0.146 3.984 1.00 0.00 54 ILE A O 18
ATOM 28366 N N . ALA A 1 55 ? 3.680 1.633 4.241 1.00 0.00 55 ALA A N 18
ATOM 28367 C CA . ALA A 1 55 ? 4.654 2.401 5.007 1.00 0.00 55 ALA A CA 18
ATOM 28368 C C . ALA A 1 55 ? 5.154 1.609 6.210 1.00 0.00 55 ALA A C 18
ATOM 28369 O O . ALA A 1 55 ? 6.282 1.797 6.664 1.00 0.00 55 ALA A O 18
ATOM 28376 N N . GLY A 1 56 ? 4.306 0.722 6.723 1.00 0.00 56 GLY A N 18
ATOM 28377 C CA . GLY A 1 56 ? 4.681 -0.084 7.870 1.00 0.00 56 GLY A CA 18
ATOM 28378 C C . GLY A 1 56 ? 5.549 -1.267 7.488 1.00 0.00 56 GLY A C 18
ATOM 28379 O O . GLY A 1 56 ? 6.325 -1.766 8.304 1.00 0.00 56 GLY A O 18
ATOM 28383 N N . LYS A 1 57 ? 5.419 -1.718 6.245 1.00 0.00 57 LYS A N 18
ATOM 28384 C CA . LYS A 1 57 ? 6.197 -2.850 5.756 1.00 0.00 57 LYS A CA 18
ATOM 28385 C C . LYS A 1 57 ? 7.534 -2.386 5.187 1.00 0.00 57 LYS A C 18
ATOM 28386 O O . LYS A 1 57 ? 8.558 -3.048 5.361 1.00 0.00 57 LYS A O 18
ATOM 28405 N N . LEU A 1 58 ? 7.518 -1.244 4.509 1.00 0.00 58 LEU A N 18
ATOM 28406 C CA . LEU A 1 58 ? 8.730 -0.690 3.915 1.00 0.00 58 LEU A CA 18
ATOM 28407 C C . LEU A 1 58 ? 9.380 0.325 4.851 1.00 0.00 58 LEU A C 18
ATOM 28408 O O . LEU A 1 58 ? 10.112 1.210 4.409 1.00 0.00 58 LEU A O 18
ATOM 28424 N N . GLN A 1 59 ? 9.108 0.188 6.145 1.00 0.00 59 GLN A N 18
ATOM 28425 C CA . GLN A 1 59 ? 9.668 1.092 7.142 1.00 0.00 59 GLN A CA 18
ATOM 28426 C C . GLN A 1 59 ? 11.176 1.233 6.964 1.00 0.00 59 GLN A C 18
ATOM 28427 O O . GLN A 1 59 ? 11.784 2.177 7.469 1.00 0.00 59 GLN A O 18
ATOM 28441 N N . GLU A 1 60 ? 11.773 0.289 6.243 1.00 0.00 60 GLU A N 18
ATOM 28442 C CA . GLU A 1 60 ? 13.210 0.309 6.000 1.00 0.00 60 GLU A CA 18
ATOM 28443 C C . GLU A 1 60 ? 13.605 1.529 5.173 1.00 0.00 60 GLU A C 18
ATOM 28444 O O . GLU A 1 60 ? 14.685 2.092 5.354 1.00 0.00 60 GLU A O 18
ATOM 28456 N N . SER A 1 61 ? 12.723 1.931 4.263 1.00 0.00 61 SER A N 18
ATOM 28457 C CA . SER A 1 61 ? 12.980 3.081 3.405 1.00 0.00 61 SER A CA 18
ATOM 28458 C C . SER A 1 61 ? 11.951 4.182 3.648 1.00 0.00 61 SER A C 18
ATOM 28459 O O . SER A 1 61 ? 12.297 5.359 3.752 1.00 0.00 61 SER A O 18
ATOM 28467 N N . VAL A 1 62 ? 10.684 3.789 3.736 1.00 0.00 62 VAL A N 18
ATOM 28468 C CA . VAL A 1 62 ? 9.604 4.741 3.968 1.00 0.00 62 VAL A CA 18
ATOM 28469 C C . VAL A 1 62 ? 9.549 5.164 5.431 1.00 0.00 62 VAL A C 18
ATOM 28470 O O . VAL A 1 62 ? 9.333 4.352 6.331 1.00 0.00 62 VAL A O 18
ATOM 28483 N N . PRO A 1 63 ? 9.748 6.467 5.678 1.00 0.00 63 PRO A N 18
ATOM 28484 C CA . PRO A 1 63 ? 9.725 7.030 7.032 1.00 0.00 63 PRO A CA 18
ATOM 28485 C C . PRO A 1 63 ? 8.325 7.029 7.636 1.00 0.00 63 PRO A C 18
ATOM 28486 O O . PRO A 1 63 ? 8.121 6.555 8.753 1.00 0.00 63 PRO A O 18
ATOM 28497 N N . ASP A 1 64 ? 7.364 7.562 6.889 1.00 0.00 64 ASP A N 18
ATOM 28498 C CA . ASP A 1 64 ? 5.982 7.621 7.351 1.00 0.00 64 ASP A CA 18
ATOM 28499 C C . ASP A 1 64 ? 5.013 7.565 6.174 1.00 0.00 64 ASP A C 18
ATOM 28500 O O . ASP A 1 64 ? 5.344 7.936 5.048 1.00 0.00 64 ASP A O 18
ATOM 28509 N N . PRO A 1 65 ? 3.787 7.090 6.439 1.00 0.00 65 PRO A N 18
ATOM 28510 C CA . PRO A 1 65 ? 2.745 6.974 5.414 1.00 0.00 65 PRO A CA 18
ATOM 28511 C C . PRO A 1 65 ? 2.226 8.333 4.958 1.00 0.00 65 PRO A C 18
ATOM 28512 O O . PRO A 1 65 ? 1.654 8.457 3.875 1.00 0.00 65 PRO A O 18
ATOM 28523 N N . GLU A 1 66 ? 2.431 9.350 5.790 1.00 0.00 66 GLU A N 18
ATOM 28524 C CA . GLU A 1 66 ? 1.983 10.700 5.470 1.00 0.00 66 GLU A CA 18
ATOM 28525 C C . GLU A 1 66 ? 3.018 11.429 4.617 1.00 0.00 66 GLU A C 18
ATOM 28526 O O . GLU A 1 66 ? 2.678 12.312 3.829 1.00 0.00 66 GLU A O 18
ATOM 28538 N N . LEU A 1 67 ? 4.281 11.052 4.780 1.00 0.00 67 LEU A N 18
ATOM 28539 C CA . LEU A 1 67 ? 5.367 11.669 4.026 1.00 0.00 67 LEU A CA 18
ATOM 28540 C C . LEU A 1 67 ? 5.638 10.902 2.735 1.00 0.00 67 LEU A C 18
ATOM 28541 O O . LEU A 1 67 ? 6.719 11.008 2.155 1.00 0.00 67 LEU A O 18
ATOM 28557 N N . ILE A 1 68 ? 4.650 10.133 2.291 1.00 0.00 68 ILE A N 18
ATOM 28558 C CA . ILE A 1 68 ? 4.781 9.352 1.068 1.00 0.00 68 ILE A CA 18
ATOM 28559 C C . ILE A 1 68 ? 3.470 9.323 0.291 1.00 0.00 68 ILE A C 18
ATOM 28560 O O . ILE A 1 68 ? 2.422 9.714 0.806 1.00 0.00 68 ILE A O 18
ATOM 28576 N N . ASP A 1 69 ? 3.535 8.856 -0.951 1.00 0.00 69 ASP A N 18
ATOM 28577 C CA . ASP A 1 69 ? 2.352 8.773 -1.800 1.00 0.00 69 ASP A CA 18
ATOM 28578 C C . ASP A 1 69 ? 2.260 7.407 -2.472 1.00 0.00 69 ASP A C 18
ATOM 28579 O O . ASP A 1 69 ? 3.248 6.676 -2.553 1.00 0.00 69 ASP A O 18
ATOM 28588 N N . LEU A 1 70 ? 1.069 7.068 -2.952 1.00 0.00 70 LEU A N 18
ATOM 28589 C CA . LEU A 1 70 ? 0.847 5.788 -3.617 1.00 0.00 70 LEU A CA 18
ATOM 28590 C C . LEU A 1 70 ? 0.530 5.990 -5.095 1.00 0.00 70 LEU A C 18
ATOM 28591 O O . LEU A 1 70 ? -0.386 6.734 -5.447 1.00 0.00 70 LEU A O 18
ATOM 28607 N N . ILE A 1 71 ? 1.291 5.322 -5.955 1.00 0.00 71 ILE A N 18
ATOM 28608 C CA . ILE A 1 71 ? 1.089 5.426 -7.394 1.00 0.00 71 ILE A CA 18
ATOM 28609 C C . ILE A 1 71 ? 0.638 4.094 -7.984 1.00 0.00 71 ILE A C 18
ATOM 28610 O O . ILE A 1 71 ? 1.249 3.055 -7.735 1.00 0.00 71 ILE A O 18
ATOM 28626 N N . TYR A 1 72 ? -0.434 4.133 -8.767 1.00 0.00 72 TYR A N 18
ATOM 28627 C CA . TYR A 1 72 ? -0.968 2.929 -9.392 1.00 0.00 72 TYR A CA 18
ATOM 28628 C C . TYR A 1 72 ? -1.433 3.215 -10.817 1.00 0.00 72 TYR A C 18
ATOM 28629 O O . TYR A 1 72 ? -2.000 4.272 -11.096 1.00 0.00 72 TYR A O 18
ATOM 28647 N N . CYS A 1 73 ? -1.189 2.265 -11.713 1.00 0.00 73 CYS A N 18
ATOM 28648 C CA . CYS A 1 73 ? -1.582 2.413 -13.110 1.00 0.00 73 CYS A CA 18
ATOM 28649 C C . CYS A 1 73 ? -1.021 3.704 -13.698 1.00 0.00 73 CYS A C 18
ATOM 28650 O O . CYS A 1 73 ? -1.577 4.260 -14.645 1.00 0.00 73 CYS A O 18
ATOM 28658 N N . GLY A 1 74 ? 0.084 4.177 -13.129 1.00 0.00 74 GLY A N 18
ATOM 28659 C CA . GLY A 1 74 ? 0.700 5.399 -13.610 1.00 0.00 74 GLY A CA 18
ATOM 28660 C C . GLY A 1 74 ? -0.029 6.641 -13.136 1.00 0.00 74 GLY A C 18
ATOM 28661 O O . GLY A 1 74 ? 0.025 7.686 -13.785 1.00 0.00 74 GLY A O 18
ATOM 28665 N N . ARG A 1 75 ? -0.713 6.528 -12.002 1.00 0.00 75 ARG A N 18
ATOM 28666 C CA . ARG A 1 75 ? -1.458 7.649 -11.444 1.00 0.00 75 ARG A CA 18
ATOM 28667 C C . ARG A 1 75 ? -1.585 7.518 -9.929 1.00 0.00 75 ARG A C 18
ATOM 28668 O O . ARG A 1 75 ? -1.861 6.436 -9.410 1.00 0.00 75 ARG A O 18
ATOM 28689 N N . LYS A 1 76 ? -1.381 8.626 -9.225 1.00 0.00 76 LYS A N 18
ATOM 28690 C CA . LYS A 1 76 ? -1.473 8.637 -7.770 1.00 0.00 76 LYS A CA 18
ATOM 28691 C C . LYS A 1 76 ? -2.902 8.363 -7.313 1.00 0.00 76 LYS A C 18
ATOM 28692 O O . LYS A 1 76 ? -3.852 8.966 -7.815 1.00 0.00 76 LYS A O 18
ATOM 28711 N N . LEU A 1 77 ? -3.048 7.451 -6.358 1.00 0.00 77 LEU A N 18
ATOM 28712 C CA . LEU A 1 77 ? -4.362 7.099 -5.832 1.00 0.00 77 LEU A CA 18
ATOM 28713 C C . LEU A 1 77 ? -4.705 7.945 -4.610 1.00 0.00 77 LEU A C 18
ATOM 28714 O O . LEU A 1 77 ? -4.005 7.906 -3.598 1.00 0.00 77 LEU A O 18
ATOM 28730 N N . LYS A 1 78 ? -5.787 8.709 -4.711 1.00 0.00 78 LYS A N 18
ATOM 28731 C CA . LYS A 1 78 ? -6.226 9.563 -3.614 1.00 0.00 78 LYS A CA 18
ATOM 28732 C C . LYS A 1 78 ? -6.681 8.727 -2.422 1.00 0.00 78 LYS A C 18
ATOM 28733 O O . LYS A 1 78 ? -7.005 7.548 -2.566 1.00 0.00 78 LYS A O 18
ATOM 28752 N N . ASP A 1 79 ? -6.705 9.345 -1.246 1.00 0.00 79 ASP A N 18
ATOM 28753 C CA . ASP A 1 79 ? -7.123 8.659 -0.029 1.00 0.00 79 ASP A CA 18
ATOM 28754 C C . ASP A 1 79 ? -8.622 8.821 0.198 1.00 0.00 79 ASP A C 18
ATOM 28755 O O . ASP A 1 79 ? -9.093 8.806 1.336 1.00 0.00 79 ASP A O 18
ATOM 28764 N N . ASP A 1 80 ? -9.367 8.978 -0.890 1.00 0.00 80 ASP A N 18
ATOM 28765 C CA . ASP A 1 80 ? -10.814 9.144 -0.809 1.00 0.00 80 ASP A CA 18
ATOM 28766 C C . ASP A 1 80 ? -11.530 8.065 -1.616 1.00 0.00 80 ASP A C 18
ATOM 28767 O O . ASP A 1 80 ? -12.675 7.718 -1.325 1.00 0.00 80 ASP A O 18
ATOM 28776 N N . GLN A 1 81 ? -10.849 7.540 -2.629 1.00 0.00 81 GLN A N 18
ATOM 28777 C CA . GLN A 1 81 ? -11.421 6.501 -3.477 1.00 0.00 81 GLN A CA 18
ATOM 28778 C C . GLN A 1 81 ? -11.209 5.120 -2.866 1.00 0.00 81 GLN A C 18
ATOM 28779 O O . GLN A 1 81 ? -10.581 4.984 -1.816 1.00 0.00 81 GLN A O 18
ATOM 28793 N N . THR A 1 82 ? -11.737 4.097 -3.531 1.00 0.00 82 THR A N 18
ATOM 28794 C CA . THR A 1 82 ? -11.606 2.726 -3.053 1.00 0.00 82 THR A CA 18
ATOM 28795 C C . THR A 1 82 ? -11.076 1.810 -4.149 1.00 0.00 82 THR A C 18
ATOM 28796 O O . THR A 1 82 ? -10.928 2.222 -5.300 1.00 0.00 82 THR A O 18
ATOM 28807 N N . LEU A 1 83 ? -10.792 0.564 -3.786 1.00 0.00 83 LEU A N 18
ATOM 28808 C CA . LEU A 1 83 ? -10.278 -0.413 -4.740 1.00 0.00 83 LEU A CA 18
ATOM 28809 C C . LEU A 1 83 ? -11.193 -0.521 -5.955 1.00 0.00 83 LEU A C 18
ATOM 28810 O O . LEU A 1 83 ? -10.748 -0.385 -7.095 1.00 0.00 83 LEU A O 18
ATOM 28826 N N . ASP A 1 84 ? -12.475 -0.764 -5.704 1.00 0.00 84 ASP A N 18
ATOM 28827 C CA . ASP A 1 84 ? -13.455 -0.887 -6.777 1.00 0.00 84 ASP A CA 18
ATOM 28828 C C . ASP A 1 84 ? -13.566 0.416 -7.563 1.00 0.00 84 ASP A C 18
ATOM 28829 O O . ASP A 1 84 ? -13.781 0.405 -8.775 1.00 0.00 84 ASP A O 18
ATOM 28838 N N . PHE A 1 85 ? -13.419 1.537 -6.865 1.00 0.00 85 PHE A N 18
ATOM 28839 C CA . PHE A 1 85 ? -13.505 2.848 -7.496 1.00 0.00 85 PHE A CA 18
ATOM 28840 C C . PHE A 1 85 ? -12.574 2.933 -8.702 1.00 0.00 85 PHE A C 18
ATOM 28841 O O . PHE A 1 85 ? -12.961 3.417 -9.766 1.00 0.00 85 PHE A O 18
ATOM 28858 N N . TYR A 1 86 ? -11.345 2.459 -8.528 1.00 0.00 86 TYR A N 18
ATOM 28859 C CA . TYR A 1 86 ? -10.357 2.484 -9.600 1.00 0.00 86 TYR A CA 18
ATOM 28860 C C . TYR A 1 86 ? -10.420 1.204 -10.428 1.00 0.00 86 TYR A C 18
ATOM 28861 O O . TYR A 1 86 ? -9.996 1.176 -11.582 1.00 0.00 86 TYR A O 18
ATOM 28879 N N . GLY A 1 87 ? -10.953 0.144 -9.827 1.00 0.00 87 GLY A N 18
ATOM 28880 C CA . GLY A 1 87 ? -11.062 -1.125 -10.522 1.00 0.00 87 GLY A CA 18
ATOM 28881 C C . GLY A 1 87 ? -9.808 -1.967 -10.393 1.00 0.00 87 GLY A C 18
ATOM 28882 O O . GLY A 1 87 ? -9.487 -2.756 -11.283 1.00 0.00 87 GLY A O 18
ATOM 28886 N N . ILE A 1 88 ? -9.096 -1.799 -9.284 1.00 0.00 88 ILE A N 18
ATOM 28887 C CA . ILE A 1 88 ? -7.870 -2.550 -9.042 1.00 0.00 88 ILE A CA 18
ATOM 28888 C C . ILE A 1 88 ? -8.159 -4.039 -8.888 1.00 0.00 88 ILE A C 18
ATOM 28889 O O . ILE A 1 88 ? -9.269 -4.432 -8.531 1.00 0.00 88 ILE A O 18
ATOM 28905 N N . GLN A 1 89 ? -7.151 -4.862 -9.157 1.00 0.00 89 GLN A N 18
ATOM 28906 C CA . GLN A 1 89 ? -7.296 -6.309 -9.047 1.00 0.00 89 GLN A CA 18
ATOM 28907 C C . GLN A 1 89 ? -6.269 -6.887 -8.079 1.00 0.00 89 GLN A C 18
ATOM 28908 O O . GLN A 1 89 ? -5.164 -6.367 -7.925 1.00 0.00 89 GLN A O 18
ATOM 28922 N N . PRO A 1 90 ? -6.641 -7.989 -7.409 1.00 0.00 90 PRO A N 18
ATOM 28923 C CA . PRO A 1 90 ? -5.766 -8.661 -6.445 1.00 0.00 90 PRO A CA 18
ATOM 28924 C C . PRO A 1 90 ? -4.583 -9.350 -7.117 1.00 0.00 90 PRO A C 18
ATOM 28925 O O . PRO A 1 90 ? -4.665 -10.517 -7.496 1.00 0.00 90 PRO A O 18
ATOM 28936 N N . GLY A 1 91 ? -3.482 -8.618 -7.262 1.00 0.00 91 GLY A N 18
ATOM 28937 C CA . GLY A 1 91 ? -2.298 -9.176 -7.889 1.00 0.00 91 GLY A CA 18
ATOM 28938 C C . GLY A 1 91 ? -1.466 -8.124 -8.596 1.00 0.00 91 GLY A C 18
ATOM 28939 O O . GLY A 1 91 ? -0.332 -8.386 -8.996 1.00 0.00 91 GLY A O 18
ATOM 28943 N N . SER A 1 92 ? -2.031 -6.931 -8.750 1.00 0.00 92 SER A N 18
ATOM 28944 C CA . SER A 1 92 ? -1.336 -5.837 -9.419 1.00 0.00 92 SER A CA 18
ATOM 28945 C C . SER A 1 92 ? -0.121 -5.390 -8.611 1.00 0.00 92 SER A C 18
ATOM 28946 O O . SER A 1 92 ? 0.182 -5.954 -7.559 1.00 0.00 92 SER A O 18
ATOM 28954 N N . THR A 1 93 ? 0.572 -4.372 -9.110 1.00 0.00 93 THR A N 18
ATOM 28955 C CA . THR A 1 93 ? 1.754 -3.849 -8.437 1.00 0.00 93 THR A CA 18
ATOM 28956 C C . THR A 1 93 ? 1.693 -2.330 -8.319 1.00 0.00 93 THR A C 18
ATOM 28957 O O . THR A 1 93 ? 1.695 -1.619 -9.324 1.00 0.00 93 THR A O 18
ATOM 28968 N N . VAL A 1 94 ? 1.641 -1.839 -7.085 1.00 0.00 94 VAL A N 18
ATOM 28969 C CA . VAL A 1 94 ? 1.581 -0.404 -6.836 1.00 0.00 94 VAL A CA 18
ATOM 28970 C C . VAL A 1 94 ? 2.944 0.139 -6.422 1.00 0.00 94 VAL A C 18
ATOM 28971 O O . VAL A 1 94 ? 3.605 -0.415 -5.544 1.00 0.00 94 VAL A O 18
ATOM 28984 N N . HIS A 1 95 ? 3.360 1.228 -7.061 1.00 0.00 95 HIS A N 18
ATOM 28985 C CA . HIS A 1 95 ? 4.645 1.848 -6.759 1.00 0.00 95 HIS A CA 18
ATOM 28986 C C . HIS A 1 95 ? 4.476 2.994 -5.765 1.00 0.00 95 HIS A C 18
ATOM 28987 O O . HIS A 1 95 ? 3.503 3.746 -5.829 1.00 0.00 95 HIS A O 18
ATOM 29002 N N . VAL A 1 96 ? 5.428 3.120 -4.847 1.00 0.00 96 VAL A N 18
ATOM 29003 C CA . VAL A 1 96 ? 5.385 4.174 -3.840 1.00 0.00 96 VAL A CA 18
ATOM 29004 C C . VAL A 1 96 ? 6.312 5.326 -4.209 1.00 0.00 96 VAL A C 18
ATOM 29005 O O . VAL A 1 96 ? 7.438 5.111 -4.662 1.00 0.00 96 VAL A O 18
ATOM 29018 N N . LEU A 1 97 ? 5.834 6.550 -4.013 1.00 0.00 97 LEU A N 18
ATOM 29019 C CA . LEU A 1 97 ? 6.621 7.738 -4.325 1.00 0.00 97 LEU A CA 18
ATOM 29020 C C . LEU A 1 97 ? 6.571 8.741 -3.177 1.00 0.00 97 LEU A C 18
ATOM 29021 O O . LEU A 1 97 ? 5.494 9.156 -2.750 1.00 0.00 97 LEU A O 18
ATOM 29037 N N . ARG A 1 98 ? 7.743 9.128 -2.685 1.00 0.00 98 ARG A N 18
ATOM 29038 C CA . ARG A 1 98 ? 7.832 10.084 -1.587 1.00 0.00 98 ARG A CA 18
ATOM 29039 C C . ARG A 1 98 ? 7.467 11.488 -2.058 1.00 0.00 98 ARG A C 18
ATOM 29040 O O . ARG A 1 98 ? 7.578 11.806 -3.243 1.00 0.00 98 ARG A O 18
ATOM 29061 N N . LYS A 1 99 ? 7.030 12.325 -1.123 1.00 0.00 99 LYS A N 18
ATOM 29062 C CA . LYS A 1 99 ? 6.649 13.696 -1.441 1.00 0.00 99 LYS A CA 18
ATOM 29063 C C . LYS A 1 99 ? 7.881 14.560 -1.690 1.00 0.00 99 LYS A C 18
ATOM 29064 O O . LYS A 1 99 ? 8.008 15.188 -2.742 1.00 0.00 99 LYS A O 18
ATOM 29083 N N . SER A 1 100 ? 8.786 14.586 -0.718 1.00 0.00 100 SER A N 18
ATOM 29084 C CA . SER A 1 100 ? 10.008 15.375 -0.831 1.00 0.00 100 SER A CA 18
ATOM 29085 C C . SER A 1 100 ? 11.084 14.849 0.114 1.00 0.00 100 SER A C 18
ATOM 29086 O O . SER A 1 100 ? 10.978 14.990 1.332 1.00 0.00 100 SER A O 18
ATOM 29094 N N . TRP A 1 101 ? 12.118 14.242 -0.457 1.00 0.00 101 TRP A N 18
ATOM 29095 C CA . TRP A 1 101 ? 13.214 13.694 0.333 1.00 0.00 101 TRP A CA 18
ATOM 29096 C C . TRP A 1 101 ? 13.493 14.564 1.554 1.00 0.00 101 TRP A C 18
ATOM 29097 O O . TRP A 1 101 ? 13.282 15.776 1.525 1.00 0.00 101 TRP A O 18
ATOM 29118 N N . SER A 1 102 ? 13.967 13.937 2.626 1.00 0.00 102 SER A N 18
ATOM 29119 C CA . SER A 1 102 ? 14.271 14.655 3.859 1.00 0.00 102 SER A CA 18
ATOM 29120 C C . SER A 1 102 ? 15.408 15.649 3.643 1.00 0.00 102 SER A C 18
ATOM 29121 O O . SER A 1 102 ? 15.954 15.756 2.545 1.00 0.00 102 SER A O 18
ATOM 29129 N N . GLY A 1 103 ? 15.760 16.375 4.700 1.00 0.00 103 GLY A N 18
ATOM 29130 C CA . GLY A 1 103 ? 16.830 17.351 4.606 1.00 0.00 103 GLY A CA 18
ATOM 29131 C C . GLY A 1 103 ? 18.021 16.991 5.473 1.00 0.00 103 GLY A C 18
ATOM 29132 O O . GLY A 1 103 ? 18.140 17.434 6.615 1.00 0.00 103 GLY A O 18
ATOM 29136 N N . PRO A 1 104 ? 18.928 16.168 4.927 1.00 0.00 104 PRO A N 18
ATOM 29137 C CA . PRO A 1 104 ? 20.130 15.730 5.642 1.00 0.00 104 PRO A CA 18
ATOM 29138 C C . PRO A 1 104 ? 21.132 16.862 5.839 1.00 0.00 104 PRO A C 18
ATOM 29139 O O . PRO A 1 104 ? 21.890 16.871 6.809 1.00 0.00 104 PRO A O 18
ATOM 29150 N N . SER A 1 105 ? 21.131 17.815 4.913 1.00 0.00 105 SER A N 18
ATOM 29151 C CA . SER A 1 105 ? 22.043 18.951 4.983 1.00 0.00 105 SER A CA 18
ATOM 29152 C C . SER A 1 105 ? 21.925 19.660 6.329 1.00 0.00 105 SER A C 18
ATOM 29153 O O . SER A 1 105 ? 22.929 19.987 6.961 1.00 0.00 105 SER A O 18
ATOM 29161 N N . SER A 1 106 ? 20.690 19.892 6.762 1.00 0.00 106 SER A N 18
ATOM 29162 C CA . SER A 1 106 ? 20.439 20.565 8.031 1.00 0.00 106 SER A CA 18
ATOM 29163 C C . SER A 1 106 ? 20.251 19.552 9.156 1.00 0.00 106 SER A C 18
ATOM 29164 O O . SER A 1 106 ? 19.346 19.681 9.979 1.00 0.00 106 SER A O 18
ATOM 29172 N N . GLY A 1 107 ? 21.114 18.541 9.183 1.00 0.00 107 GLY A N 18
ATOM 29173 C CA . GLY A 1 107 ? 21.028 17.519 10.210 1.00 0.00 107 GLY A CA 18
ATOM 29174 C C . GLY A 1 107 ? 21.440 16.151 9.703 1.00 0.00 107 GLY A C 18
ATOM 29175 O O . GLY A 1 107 ? 20.928 15.677 8.689 1.00 0.00 107 GLY A O 18
ATOM 29179 N N . GLY A 1 1 ? 9.072 -14.801 21.170 1.00 0.00 1 GLY A N 19
ATOM 29180 C CA . GLY A 1 1 ? 8.547 -13.595 20.557 1.00 0.00 1 GLY A CA 19
ATOM 29181 C C . GLY A 1 1 ? 8.420 -12.451 21.544 1.00 0.00 1 GLY A C 19
ATOM 29182 O O . GLY A 1 1 ? 7.937 -12.637 22.661 1.00 0.00 1 GLY A O 19
ATOM 29186 N N . SER A 1 2 ? 8.857 -11.265 21.132 1.00 0.00 2 SER A N 19
ATOM 29187 C CA . SER A 1 2 ? 8.795 -10.088 21.991 1.00 0.00 2 SER A CA 19
ATOM 29188 C C . SER A 1 2 ? 7.375 -9.533 22.051 1.00 0.00 2 SER A C 19
ATOM 29189 O O . SER A 1 2 ? 6.838 -9.287 23.131 1.00 0.00 2 SER A O 19
ATOM 29197 N N . SER A 1 3 ? 6.772 -9.339 20.882 1.00 0.00 3 SER A N 19
ATOM 29198 C CA . SER A 1 3 ? 5.416 -8.810 20.800 1.00 0.00 3 SER A CA 19
ATOM 29199 C C . SER A 1 3 ? 4.820 -9.056 19.417 1.00 0.00 3 SER A C 19
ATOM 29200 O O . SER A 1 3 ? 5.241 -8.452 18.431 1.00 0.00 3 SER A O 19
ATOM 29208 N N . GLY A 1 4 ? 3.835 -9.947 19.353 1.00 0.00 4 GLY A N 19
ATOM 29209 C CA . GLY A 1 4 ? 3.197 -10.258 18.088 1.00 0.00 4 GLY A CA 19
ATOM 29210 C C . GLY A 1 4 ? 2.053 -11.241 18.241 1.00 0.00 4 GLY A C 19
ATOM 29211 O O . GLY A 1 4 ? 1.453 -11.343 19.311 1.00 0.00 4 GLY A O 19
ATOM 29215 N N . SER A 1 5 ? 1.750 -11.966 17.169 1.00 0.00 5 SER A N 19
ATOM 29216 C CA . SER A 1 5 ? 0.667 -12.943 17.188 1.00 0.00 5 SER A CA 19
ATOM 29217 C C . SER A 1 5 ? 0.984 -14.123 16.274 1.00 0.00 5 SER A C 19
ATOM 29218 O O . SER A 1 5 ? 1.795 -14.010 15.355 1.00 0.00 5 SER A O 19
ATOM 29226 N N . SER A 1 6 ? 0.337 -15.254 16.534 1.00 0.00 6 SER A N 19
ATOM 29227 C CA . SER A 1 6 ? 0.551 -16.457 15.738 1.00 0.00 6 SER A CA 19
ATOM 29228 C C . SER A 1 6 ? -0.777 -17.036 15.260 1.00 0.00 6 SER A C 19
ATOM 29229 O O . SER A 1 6 ? -1.845 -16.609 15.694 1.00 0.00 6 SER A O 19
ATOM 29237 N N . GLY A 1 7 ? -0.700 -18.012 14.360 1.00 0.00 7 GLY A N 19
ATOM 29238 C CA . GLY A 1 7 ? -1.902 -18.634 13.836 1.00 0.00 7 GLY A CA 19
ATOM 29239 C C . GLY A 1 7 ? -1.816 -18.898 12.345 1.00 0.00 7 GLY A C 19
ATOM 29240 O O . GLY A 1 7 ? -0.741 -18.804 11.753 1.00 0.00 7 GLY A O 19
ATOM 29244 N N . MET A 1 8 ? -2.950 -19.229 11.738 1.00 0.00 8 MET A N 19
ATOM 29245 C CA . MET A 1 8 ? -2.998 -19.508 10.307 1.00 0.00 8 MET A CA 19
ATOM 29246 C C . MET A 1 8 ? -4.009 -18.603 9.611 1.00 0.00 8 MET A C 19
ATOM 29247 O O . MET A 1 8 ? -5.200 -18.911 9.561 1.00 0.00 8 MET A O 19
ATOM 29261 N N . SER A 1 9 ? -3.527 -17.487 9.075 1.00 0.00 9 SER A N 19
ATOM 29262 C CA . SER A 1 9 ? -4.391 -16.536 8.384 1.00 0.00 9 SER A CA 19
ATOM 29263 C C . SER A 1 9 ? -4.584 -16.937 6.925 1.00 0.00 9 SER A C 19
ATOM 29264 O O . SER A 1 9 ? -3.713 -17.565 6.321 1.00 0.00 9 SER A O 19
ATOM 29272 N N . LEU A 1 10 ? -5.732 -16.571 6.365 1.00 0.00 10 LEU A N 19
ATOM 29273 C CA . LEU A 1 10 ? -6.041 -16.892 4.976 1.00 0.00 10 LEU A CA 19
ATOM 29274 C C . LEU A 1 10 ? -5.356 -15.915 4.025 1.00 0.00 10 LEU A C 19
ATOM 29275 O O . LEU A 1 10 ? -4.795 -16.317 3.006 1.00 0.00 10 LEU A O 19
ATOM 29291 N N . SER A 1 11 ? -5.404 -14.632 4.368 1.00 0.00 11 SER A N 19
ATOM 29292 C CA . SER A 1 11 ? -4.790 -13.598 3.544 1.00 0.00 11 SER A CA 19
ATOM 29293 C C . SER A 1 11 ? -5.090 -13.830 2.066 1.00 0.00 11 SER A C 19
ATOM 29294 O O . SER A 1 11 ? -4.341 -13.392 1.193 1.00 0.00 11 SER A O 19
ATOM 29302 N N . ASP A 1 12 ? -6.190 -14.523 1.795 1.00 0.00 12 ASP A N 19
ATOM 29303 C CA . ASP A 1 12 ? -6.591 -14.814 0.423 1.00 0.00 12 ASP A CA 19
ATOM 29304 C C . ASP A 1 12 ? -6.262 -13.644 -0.499 1.00 0.00 12 ASP A C 19
ATOM 29305 O O . ASP A 1 12 ? -5.897 -13.839 -1.659 1.00 0.00 12 ASP A O 19
ATOM 29314 N N . TRP A 1 13 ? -6.395 -12.430 0.023 1.00 0.00 13 TRP A N 19
ATOM 29315 C CA . TRP A 1 13 ? -6.112 -11.229 -0.754 1.00 0.00 13 TRP A CA 19
ATOM 29316 C C . TRP A 1 13 ? -4.640 -10.846 -0.650 1.00 0.00 13 TRP A C 19
ATOM 29317 O O . TRP A 1 13 ? -4.127 -10.607 0.444 1.00 0.00 13 TRP A O 19
ATOM 29338 N N . HIS A 1 14 ? -3.965 -10.791 -1.793 1.00 0.00 14 HIS A N 19
ATOM 29339 C CA . HIS A 1 14 ? -2.550 -10.436 -1.830 1.00 0.00 14 HIS A CA 19
ATOM 29340 C C . HIS A 1 14 ? -2.291 -9.341 -2.859 1.00 0.00 14 HIS A C 19
ATOM 29341 O O . HIS A 1 14 ? -2.974 -9.261 -3.882 1.00 0.00 14 HIS A O 19
ATOM 29356 N N . LEU A 1 15 ? -1.302 -8.498 -2.583 1.00 0.00 15 LEU A N 19
ATOM 29357 C CA . LEU A 1 15 ? -0.953 -7.407 -3.486 1.00 0.00 15 LEU A CA 19
ATOM 29358 C C . LEU A 1 15 ? 0.561 -7.237 -3.575 1.00 0.00 15 LEU A C 19
ATOM 29359 O O . LEU A 1 15 ? 1.290 -7.587 -2.648 1.00 0.00 15 LEU A O 19
ATOM 29375 N N . ALA A 1 16 ? 1.025 -6.696 -4.697 1.00 0.00 16 ALA A N 19
ATOM 29376 C CA . ALA A 1 16 ? 2.451 -6.477 -4.906 1.00 0.00 16 ALA A CA 19
ATOM 29377 C C . ALA A 1 16 ? 2.826 -5.022 -4.642 1.00 0.00 16 ALA A C 19
ATOM 29378 O O . ALA A 1 16 ? 2.089 -4.105 -5.003 1.00 0.00 16 ALA A O 19
ATOM 29385 N N . VAL A 1 17 ? 3.978 -4.819 -4.010 1.00 0.00 17 VAL A N 19
ATOM 29386 C CA . VAL A 1 17 ? 4.452 -3.476 -3.698 1.00 0.00 17 VAL A CA 19
ATOM 29387 C C . VAL A 1 17 ? 5.814 -3.213 -4.330 1.00 0.00 17 VAL A C 19
ATOM 29388 O O . VAL A 1 17 ? 6.764 -3.967 -4.119 1.00 0.00 17 VAL A O 19
ATOM 29401 N N . LYS A 1 18 ? 5.903 -2.138 -5.106 1.00 0.00 18 LYS A N 19
ATOM 29402 C CA . LYS A 1 18 ? 7.150 -1.773 -5.768 1.00 0.00 18 LYS A CA 19
ATOM 29403 C C . LYS A 1 18 ? 7.612 -0.386 -5.332 1.00 0.00 18 LYS A C 19
ATOM 29404 O O . LYS A 1 18 ? 6.805 0.536 -5.205 1.00 0.00 18 LYS A O 19
ATOM 29423 N N . LEU A 1 19 ? 8.913 -0.245 -5.106 1.00 0.00 19 LEU A N 19
ATOM 29424 C CA . LEU A 1 19 ? 9.483 1.030 -4.686 1.00 0.00 19 LEU A CA 19
ATOM 29425 C C . LEU A 1 19 ? 9.917 1.856 -5.892 1.00 0.00 19 LEU A C 19
ATOM 29426 O O . LEU A 1 19 ? 10.965 1.602 -6.486 1.00 0.00 19 LEU A O 19
ATOM 29442 N N . ALA A 1 20 ? 9.106 2.847 -6.248 1.00 0.00 20 ALA A N 19
ATOM 29443 C CA . ALA A 1 20 ? 9.408 3.713 -7.380 1.00 0.00 20 ALA A CA 19
ATOM 29444 C C . ALA A 1 20 ? 10.821 4.277 -7.278 1.00 0.00 20 ALA A C 19
ATOM 29445 O O . ALA A 1 20 ? 11.530 4.388 -8.278 1.00 0.00 20 ALA A O 19
ATOM 29452 N N . ASP A 1 21 ? 11.224 4.634 -6.063 1.00 0.00 21 ASP A N 19
ATOM 29453 C CA . ASP A 1 21 ? 12.554 5.186 -5.830 1.00 0.00 21 ASP A CA 19
ATOM 29454 C C . ASP A 1 21 ? 13.635 4.215 -6.293 1.00 0.00 21 ASP A C 19
ATOM 29455 O O . ASP A 1 21 ? 14.666 4.627 -6.824 1.00 0.00 21 ASP A O 19
ATOM 29464 N N . GLN A 1 22 ? 13.392 2.925 -6.087 1.00 0.00 22 GLN A N 19
ATOM 29465 C CA . GLN A 1 22 ? 14.346 1.895 -6.482 1.00 0.00 22 GLN A CA 19
ATOM 29466 C C . GLN A 1 22 ? 13.726 0.937 -7.494 1.00 0.00 22 GLN A C 19
ATOM 29467 O O . GLN A 1 22 ? 13.071 -0.042 -7.137 1.00 0.00 22 GLN A O 19
ATOM 29481 N N . PRO A 1 23 ? 13.935 1.225 -8.787 1.00 0.00 23 PRO A N 19
ATOM 29482 C CA . PRO A 1 23 ? 13.405 0.401 -9.877 1.00 0.00 23 PRO A CA 19
ATOM 29483 C C . PRO A 1 23 ? 14.095 -0.956 -9.966 1.00 0.00 23 PRO A C 19
ATOM 29484 O O . PRO A 1 23 ? 13.667 -1.833 -10.718 1.00 0.00 23 PRO A O 19
ATOM 29495 N N . LEU A 1 24 ? 15.163 -1.123 -9.194 1.00 0.00 24 LEU A N 19
ATOM 29496 C CA . LEU A 1 24 ? 15.912 -2.375 -9.185 1.00 0.00 24 LEU A CA 19
ATOM 29497 C C . LEU A 1 24 ? 15.508 -3.243 -7.998 1.00 0.00 24 LEU A C 19
ATOM 29498 O O . LEU A 1 24 ? 15.480 -4.470 -8.094 1.00 0.00 24 LEU A O 19
ATOM 29514 N N . ALA A 1 25 ? 15.195 -2.598 -6.879 1.00 0.00 25 ALA A N 19
ATOM 29515 C CA . ALA A 1 25 ? 14.788 -3.310 -5.674 1.00 0.00 25 ALA A CA 19
ATOM 29516 C C . ALA A 1 25 ? 13.749 -4.380 -5.993 1.00 0.00 25 ALA A C 19
ATOM 29517 O O . ALA A 1 25 ? 12.983 -4.269 -6.950 1.00 0.00 25 ALA A O 19
ATOM 29524 N N . PRO A 1 26 ? 13.721 -5.441 -5.174 1.00 0.00 26 PRO A N 19
ATOM 29525 C CA . PRO A 1 26 ? 12.781 -6.552 -5.349 1.00 0.00 26 PRO A CA 19
ATOM 29526 C C . PRO A 1 26 ? 11.344 -6.149 -5.036 1.00 0.00 26 PRO A C 19
ATOM 29527 O O . PRO A 1 26 ? 11.090 -5.052 -4.538 1.00 0.00 26 PRO A O 19
ATOM 29538 N N . LYS A 1 27 ? 10.406 -7.043 -5.331 1.00 0.00 27 LYS A N 19
ATOM 29539 C CA . LYS A 1 27 ? 8.993 -6.782 -5.079 1.00 0.00 27 LYS A CA 19
ATOM 29540 C C . LYS A 1 27 ? 8.625 -7.126 -3.640 1.00 0.00 27 LYS A C 19
ATOM 29541 O O . LYS A 1 27 ? 9.245 -7.990 -3.019 1.00 0.00 27 LYS A O 19
ATOM 29560 N N . SER A 1 28 ? 7.610 -6.446 -3.115 1.00 0.00 28 SER A N 19
ATOM 29561 C CA . SER A 1 28 ? 7.160 -6.679 -1.747 1.00 0.00 28 SER A CA 19
ATOM 29562 C C . SER A 1 28 ? 5.671 -7.007 -1.714 1.00 0.00 28 SER A C 19
ATOM 29563 O O . SER A 1 28 ? 4.827 -6.132 -1.909 1.00 0.00 28 SER A O 19
ATOM 29571 N N . ILE A 1 29 ? 5.356 -8.274 -1.466 1.00 0.00 29 ILE A N 19
ATOM 29572 C CA . ILE A 1 29 ? 3.969 -8.719 -1.406 1.00 0.00 29 ILE A CA 19
ATOM 29573 C C . ILE A 1 29 ? 3.332 -8.353 -0.069 1.00 0.00 29 ILE A C 19
ATOM 29574 O O . ILE A 1 29 ? 3.804 -8.768 0.990 1.00 0.00 29 ILE A O 19
ATOM 29590 N N . LEU A 1 30 ? 2.257 -7.574 -0.126 1.00 0.00 30 LEU A N 19
ATOM 29591 C CA . LEU A 1 30 ? 1.553 -7.154 1.080 1.00 0.00 30 LEU A CA 19
ATOM 29592 C C . LEU A 1 30 ? 0.257 -7.938 1.256 1.00 0.00 30 LEU A C 19
ATOM 29593 O O . LEU A 1 30 ? -0.439 -8.229 0.284 1.00 0.00 30 LEU A O 19
ATOM 29609 N N . GLN A 1 31 ? -0.060 -8.276 2.502 1.00 0.00 31 GLN A N 19
ATOM 29610 C CA . GLN A 1 31 ? -1.274 -9.025 2.804 1.00 0.00 31 GLN A CA 19
ATOM 29611 C C . GLN A 1 31 ? -2.159 -8.258 3.780 1.00 0.00 31 GLN A C 19
ATOM 29612 O O . GLN A 1 31 ? -1.958 -8.316 4.994 1.00 0.00 31 GLN A O 19
ATOM 29626 N N . LEU A 1 32 ? -3.139 -7.539 3.244 1.00 0.00 32 LEU A N 19
ATOM 29627 C CA . LEU A 1 32 ? -4.056 -6.759 4.068 1.00 0.00 32 LEU A CA 19
ATOM 29628 C C . LEU A 1 32 ? -4.872 -7.666 4.983 1.00 0.00 32 LEU A C 19
ATOM 29629 O O . LEU A 1 32 ? -5.136 -8.828 4.671 1.00 0.00 32 LEU A O 19
ATOM 29645 N N . PRO A 1 33 ? -5.283 -7.125 6.139 1.00 0.00 33 PRO A N 19
ATOM 29646 C CA . PRO A 1 33 ? -6.078 -7.868 7.122 1.00 0.00 33 PRO A CA 19
ATOM 29647 C C . PRO A 1 33 ? -7.496 -8.142 6.633 1.00 0.00 33 PRO A C 19
ATOM 29648 O O . PRO A 1 33 ? -7.958 -7.533 5.669 1.00 0.00 33 PRO A O 19
ATOM 29659 N N . GLU A 1 34 ? -8.180 -9.063 7.304 1.00 0.00 34 GLU A N 19
ATOM 29660 C CA . GLU A 1 34 ? -9.546 -9.418 6.936 1.00 0.00 34 GLU A CA 19
ATOM 29661 C C . GLU A 1 34 ? -10.524 -8.323 7.354 1.00 0.00 34 GLU A C 19
ATOM 29662 O O . GLU A 1 34 ? -10.207 -7.477 8.191 1.00 0.00 34 GLU A O 19
ATOM 29674 N N . THR A 1 35 ? -11.715 -8.345 6.765 1.00 0.00 35 THR A N 19
ATOM 29675 C CA . THR A 1 35 ? -12.739 -7.355 7.074 1.00 0.00 35 THR A CA 19
ATOM 29676 C C . THR A 1 35 ? -14.081 -8.022 7.358 1.00 0.00 35 THR A C 19
ATOM 29677 O O . THR A 1 35 ? -14.411 -9.048 6.765 1.00 0.00 35 THR A O 19
ATOM 29688 N N . GLU A 1 36 ? -14.850 -7.431 8.267 1.00 0.00 36 GLU A N 19
ATOM 29689 C CA . GLU A 1 36 ? -16.156 -7.969 8.628 1.00 0.00 36 GLU A CA 19
ATOM 29690 C C . GLU A 1 36 ? -17.029 -8.153 7.390 1.00 0.00 36 GLU A C 19
ATOM 29691 O O . GLU A 1 36 ? -17.764 -9.136 7.275 1.00 0.00 36 GLU A O 19
ATOM 29703 N N . LEU A 1 37 ? -16.945 -7.202 6.467 1.00 0.00 37 LEU A N 19
ATOM 29704 C CA . LEU A 1 37 ? -17.728 -7.258 5.237 1.00 0.00 37 LEU A CA 19
ATOM 29705 C C . LEU A 1 37 ? -17.767 -8.677 4.680 1.00 0.00 37 LEU A C 19
ATOM 29706 O O . LEU A 1 37 ? -18.838 -9.226 4.425 1.00 0.00 37 LEU A O 19
ATOM 29722 N N . GLY A 1 38 ? -16.590 -9.268 4.496 1.00 0.00 38 GLY A N 19
ATOM 29723 C CA . GLY A 1 38 ? -16.512 -10.619 3.972 1.00 0.00 38 GLY A CA 19
ATOM 29724 C C . GLY A 1 38 ? -15.245 -10.860 3.176 1.00 0.00 38 GLY A C 19
ATOM 29725 O O . GLY A 1 38 ? -14.305 -10.068 3.238 1.00 0.00 38 GLY A O 19
ATOM 29729 N N . GLU A 1 39 ? -15.218 -11.959 2.428 1.00 0.00 39 GLU A N 19
ATOM 29730 C CA . GLU A 1 39 ? -14.054 -12.302 1.619 1.00 0.00 39 GLU A CA 19
ATOM 29731 C C . GLU A 1 39 ? -14.215 -11.790 0.190 1.00 0.00 39 GLU A C 19
ATOM 29732 O O . GLU A 1 39 ? -13.251 -11.341 -0.431 1.00 0.00 39 GLU A O 19
ATOM 29744 N N . TYR A 1 40 ? -15.437 -11.862 -0.324 1.00 0.00 40 TYR A N 19
ATOM 29745 C CA . TYR A 1 40 ? -15.724 -11.409 -1.679 1.00 0.00 40 TYR A CA 19
ATOM 29746 C C . TYR A 1 40 ? -14.960 -10.127 -1.999 1.00 0.00 40 TYR A C 19
ATOM 29747 O O . TYR A 1 40 ? -14.510 -9.419 -1.099 1.00 0.00 40 TYR A O 19
ATOM 29765 N N . SER A 1 41 ? -14.818 -9.837 -3.288 1.00 0.00 41 SER A N 19
ATOM 29766 C CA . SER A 1 41 ? -14.106 -8.643 -3.728 1.00 0.00 41 SER A CA 19
ATOM 29767 C C . SER A 1 41 ? -14.304 -7.497 -2.741 1.00 0.00 41 SER A C 19
ATOM 29768 O O . SER A 1 41 ? -15.362 -6.867 -2.707 1.00 0.00 41 SER A O 19
ATOM 29776 N N . LEU A 1 42 ? -13.279 -7.231 -1.939 1.00 0.00 42 LEU A N 19
ATOM 29777 C CA . LEU A 1 42 ? -13.339 -6.161 -0.950 1.00 0.00 42 LEU A CA 19
ATOM 29778 C C . LEU A 1 42 ? -14.073 -4.945 -1.507 1.00 0.00 42 LEU A C 19
ATOM 29779 O O . LEU A 1 42 ? -15.146 -4.582 -1.028 1.00 0.00 42 LEU A O 19
ATOM 29795 N N . GLY A 1 43 ? -13.487 -4.321 -2.524 1.00 0.00 43 GLY A N 19
ATOM 29796 C CA . GLY A 1 43 ? -14.100 -3.154 -3.131 1.00 0.00 43 GLY A CA 19
ATOM 29797 C C . GLY A 1 43 ? -14.696 -2.212 -2.104 1.00 0.00 43 GLY A C 19
ATOM 29798 O O . GLY A 1 43 ? -15.915 -2.140 -1.950 1.00 0.00 43 GLY A O 19
ATOM 29802 N N . GLY A 1 44 ? -13.834 -1.487 -1.397 1.00 0.00 44 GLY A N 19
ATOM 29803 C CA . GLY A 1 44 ? -14.301 -0.556 -0.386 1.00 0.00 44 GLY A CA 19
ATOM 29804 C C . GLY A 1 44 ? -13.163 0.087 0.381 1.00 0.00 44 GLY A C 19
ATOM 29805 O O . GLY A 1 44 ? -13.266 1.236 0.811 1.00 0.00 44 GLY A O 19
ATOM 29809 N N . TYR A 1 45 ? -12.075 -0.655 0.553 1.00 0.00 45 TYR A N 19
ATOM 29810 C CA . TYR A 1 45 ? -10.913 -0.152 1.277 1.00 0.00 45 TYR A CA 19
ATOM 29811 C C . TYR A 1 45 ? -10.512 1.230 0.771 1.00 0.00 45 TYR A C 19
ATOM 29812 O O . TYR A 1 45 ? -10.526 1.491 -0.432 1.00 0.00 45 TYR A O 19
ATOM 29830 N N . SER A 1 46 ? -10.154 2.112 1.698 1.00 0.00 46 SER A N 19
ATOM 29831 C CA . SER A 1 46 ? -9.752 3.469 1.348 1.00 0.00 46 SER A CA 19
ATOM 29832 C C . SER A 1 46 ? -8.250 3.541 1.093 1.00 0.00 46 SER A C 19
ATOM 29833 O O . SER A 1 46 ? -7.446 3.129 1.930 1.00 0.00 46 SER A O 19
ATOM 29841 N N . ILE A 1 47 ? -7.878 4.068 -0.069 1.00 0.00 47 ILE A N 19
ATOM 29842 C CA . ILE A 1 47 ? -6.473 4.195 -0.435 1.00 0.00 47 ILE A CA 19
ATOM 29843 C C . ILE A 1 47 ? -5.619 4.546 0.778 1.00 0.00 47 ILE A C 19
ATOM 29844 O O . ILE A 1 47 ? -4.544 3.980 0.977 1.00 0.00 47 ILE A O 19
ATOM 29860 N N . SER A 1 48 ? -6.105 5.481 1.588 1.00 0.00 48 SER A N 19
ATOM 29861 C CA . SER A 1 48 ? -5.385 5.908 2.782 1.00 0.00 48 SER A CA 19
ATOM 29862 C C . SER A 1 48 ? -4.939 4.705 3.607 1.00 0.00 48 SER A C 19
ATOM 29863 O O . SER A 1 48 ? -3.783 4.617 4.022 1.00 0.00 48 SER A O 19
ATOM 29871 N N . PHE A 1 49 ? -5.863 3.780 3.840 1.00 0.00 49 PHE A N 19
ATOM 29872 C CA . PHE A 1 49 ? -5.567 2.581 4.616 1.00 0.00 49 PHE A CA 19
ATOM 29873 C C . PHE A 1 49 ? -4.265 1.938 4.147 1.00 0.00 49 PHE A C 19
ATOM 29874 O O . PHE A 1 49 ? -3.281 1.891 4.886 1.00 0.00 49 PHE A O 19
ATOM 29891 N N . LEU A 1 50 ? -4.268 1.442 2.914 1.00 0.00 50 LEU A N 19
ATOM 29892 C CA . LEU A 1 50 ? -3.088 0.800 2.345 1.00 0.00 50 LEU A CA 19
ATOM 29893 C C . LEU A 1 50 ? -1.828 1.598 2.662 1.00 0.00 50 LEU A C 19
ATOM 29894 O O . LEU A 1 50 ? -0.912 1.100 3.316 1.00 0.00 50 LEU A O 19
ATOM 29910 N N . LYS A 1 51 ? -1.789 2.842 2.196 1.00 0.00 51 LYS A N 19
ATOM 29911 C CA . LYS A 1 51 ? -0.643 3.712 2.431 1.00 0.00 51 LYS A CA 19
ATOM 29912 C C . LYS A 1 51 ? -0.055 3.474 3.819 1.00 0.00 51 LYS A C 19
ATOM 29913 O O . LYS A 1 51 ? 1.146 3.639 4.030 1.00 0.00 51 LYS A O 19
ATOM 29932 N N . GLN A 1 52 ? -0.910 3.085 4.759 1.00 0.00 52 GLN A N 19
ATOM 29933 C CA . GLN A 1 52 ? -0.473 2.824 6.126 1.00 0.00 52 GLN A CA 19
ATOM 29934 C C . GLN A 1 52 ? 0.185 1.453 6.235 1.00 0.00 52 GLN A C 19
ATOM 29935 O O . GLN A 1 52 ? 1.237 1.305 6.859 1.00 0.00 52 GLN A O 19
ATOM 29949 N N . LEU A 1 53 ? -0.440 0.452 5.624 1.00 0.00 53 LEU A N 19
ATOM 29950 C CA . LEU A 1 53 ? 0.085 -0.909 5.652 1.00 0.00 53 LEU A CA 19
ATOM 29951 C C . LEU A 1 53 ? 1.454 -0.978 4.983 1.00 0.00 53 LEU A C 19
ATOM 29952 O O . LEU A 1 53 ? 2.412 -1.495 5.559 1.00 0.00 53 LEU A O 19
ATOM 29968 N N . ILE A 1 54 ? 1.538 -0.453 3.765 1.00 0.00 54 ILE A N 19
ATOM 29969 C CA . ILE A 1 54 ? 2.791 -0.453 3.019 1.00 0.00 54 ILE A CA 19
ATOM 29970 C C . ILE A 1 54 ? 3.894 0.255 3.798 1.00 0.00 54 ILE A C 19
ATOM 29971 O O . ILE A 1 54 ? 4.946 -0.324 4.070 1.00 0.00 54 ILE A O 19
ATOM 29987 N N . ALA A 1 55 ? 3.646 1.510 4.157 1.00 0.00 55 ALA A N 19
ATOM 29988 C CA . ALA A 1 55 ? 4.617 2.296 4.908 1.00 0.00 55 ALA A CA 19
ATOM 29989 C C . ALA A 1 55 ? 5.129 1.524 6.120 1.00 0.00 55 ALA A C 19
ATOM 29990 O O . ALA A 1 55 ? 6.306 1.606 6.468 1.00 0.00 55 ALA A O 19
ATOM 29997 N N . GLY A 1 56 ? 4.235 0.775 6.759 1.00 0.00 56 GLY A N 19
ATOM 29998 C CA . GLY A 1 56 ? 4.616 0.000 7.925 1.00 0.00 56 GLY A CA 19
ATOM 29999 C C . GLY A 1 56 ? 5.479 -1.195 7.571 1.00 0.00 56 GLY A C 19
ATOM 30000 O O . GLY A 1 56 ? 6.339 -1.603 8.353 1.00 0.00 56 GLY A O 19
ATOM 30004 N N . LYS A 1 57 ? 5.251 -1.759 6.390 1.00 0.00 57 LYS A N 19
ATOM 30005 C CA . LYS A 1 57 ? 6.014 -2.914 5.933 1.00 0.00 57 LYS A CA 19
ATOM 30006 C C . LYS A 1 57 ? 7.350 -2.483 5.338 1.00 0.00 57 LYS A C 19
ATOM 30007 O O . LYS A 1 57 ? 8.336 -3.218 5.402 1.00 0.00 57 LYS A O 19
ATOM 30026 N N . LEU A 1 58 ? 7.378 -1.286 4.761 1.00 0.00 58 LEU A N 19
ATOM 30027 C CA . LEU A 1 58 ? 8.595 -0.756 4.156 1.00 0.00 58 LEU A CA 19
ATOM 30028 C C . LEU A 1 58 ? 9.253 0.272 5.070 1.00 0.00 58 LEU A C 19
ATOM 30029 O O . LEU A 1 58 ? 9.971 1.158 4.606 1.00 0.00 58 LEU A O 19
ATOM 30045 N N . GLN A 1 59 ? 9.005 0.147 6.369 1.00 0.00 59 GLN A N 19
ATOM 30046 C CA . GLN A 1 59 ? 9.576 1.065 7.348 1.00 0.00 59 GLN A CA 19
ATOM 30047 C C . GLN A 1 59 ? 11.086 1.180 7.170 1.00 0.00 59 GLN A C 19
ATOM 30048 O O . GLN A 1 59 ? 11.707 2.125 7.656 1.00 0.00 59 GLN A O 19
ATOM 30062 N N . GLU A 1 60 ? 11.671 0.211 6.472 1.00 0.00 60 GLU A N 19
ATOM 30063 C CA . GLU A 1 60 ? 13.109 0.204 6.232 1.00 0.00 60 GLU A CA 19
ATOM 30064 C C . GLU A 1 60 ? 13.532 1.426 5.422 1.00 0.00 60 GLU A C 19
ATOM 30065 O O . GLU A 1 60 ? 14.575 2.026 5.682 1.00 0.00 60 GLU A O 19
ATOM 30077 N N . SER A 1 61 ? 12.714 1.788 4.438 1.00 0.00 61 SER A N 19
ATOM 30078 C CA . SER A 1 61 ? 13.005 2.935 3.586 1.00 0.00 61 SER A CA 19
ATOM 30079 C C . SER A 1 61 ? 11.978 4.044 3.799 1.00 0.00 61 SER A C 19
ATOM 30080 O O . SER A 1 61 ? 12.328 5.221 3.888 1.00 0.00 61 SER A O 19
ATOM 30088 N N . VAL A 1 62 ? 10.709 3.658 3.880 1.00 0.00 62 VAL A N 19
ATOM 30089 C CA . VAL A 1 62 ? 9.630 4.618 4.084 1.00 0.00 62 VAL A CA 19
ATOM 30090 C C . VAL A 1 62 ? 9.665 5.193 5.495 1.00 0.00 62 VAL A C 19
ATOM 30091 O O . VAL A 1 62 ? 9.542 4.475 6.488 1.00 0.00 62 VAL A O 19
ATOM 30104 N N . PRO A 1 63 ? 9.837 6.520 5.590 1.00 0.00 63 PRO A N 19
ATOM 30105 C CA . PRO A 1 63 ? 9.892 7.222 6.875 1.00 0.00 63 PRO A CA 19
ATOM 30106 C C . PRO A 1 63 ? 8.539 7.249 7.579 1.00 0.00 63 PRO A C 19
ATOM 30107 O O . PRO A 1 63 ? 8.432 6.893 8.752 1.00 0.00 63 PRO A O 19
ATOM 30118 N N . ASP A 1 64 ? 7.510 7.673 6.855 1.00 0.00 64 ASP A N 19
ATOM 30119 C CA . ASP A 1 64 ? 6.163 7.745 7.409 1.00 0.00 64 ASP A CA 19
ATOM 30120 C C . ASP A 1 64 ? 5.114 7.567 6.315 1.00 0.00 64 ASP A C 19
ATOM 30121 O O . ASP A 1 64 ? 5.335 7.897 5.150 1.00 0.00 64 ASP A O 19
ATOM 30130 N N . PRO A 1 65 ? 3.946 7.031 6.697 1.00 0.00 65 PRO A N 19
ATOM 30131 C CA . PRO A 1 65 ? 2.840 6.796 5.764 1.00 0.00 65 PRO A CA 19
ATOM 30132 C C . PRO A 1 65 ? 2.200 8.095 5.284 1.00 0.00 65 PRO A C 19
ATOM 30133 O O . PRO A 1 65 ? 1.498 8.115 4.274 1.00 0.00 65 PRO A O 19
ATOM 30144 N N . GLU A 1 66 ? 2.448 9.177 6.016 1.00 0.00 66 GLU A N 19
ATOM 30145 C CA . GLU A 1 66 ? 1.895 10.479 5.665 1.00 0.00 66 GLU A CA 19
ATOM 30146 C C . GLU A 1 66 ? 2.805 11.209 4.681 1.00 0.00 66 GLU A C 19
ATOM 30147 O O . GLU A 1 66 ? 2.341 11.990 3.849 1.00 0.00 66 GLU A O 19
ATOM 30159 N N . LEU A 1 67 ? 4.104 10.951 4.783 1.00 0.00 67 LEU A N 19
ATOM 30160 C CA . LEU A 1 67 ? 5.082 11.583 3.904 1.00 0.00 67 LEU A CA 19
ATOM 30161 C C . LEU A 1 67 ? 5.301 10.750 2.645 1.00 0.00 67 LEU A C 19
ATOM 30162 O O . LEU A 1 67 ? 6.369 10.799 2.034 1.00 0.00 67 LEU A O 19
ATOM 30178 N N . ILE A 1 68 ? 4.283 9.987 2.262 1.00 0.00 68 ILE A N 19
ATOM 30179 C CA . ILE A 1 68 ? 4.363 9.146 1.074 1.00 0.00 68 ILE A CA 19
ATOM 30180 C C . ILE A 1 68 ? 3.039 9.134 0.318 1.00 0.00 68 ILE A C 19
ATOM 30181 O O . ILE A 1 68 ? 2.030 9.644 0.805 1.00 0.00 68 ILE A O 19
ATOM 30197 N N . ASP A 1 69 ? 3.049 8.547 -0.873 1.00 0.00 69 ASP A N 19
ATOM 30198 C CA . ASP A 1 69 ? 1.848 8.465 -1.696 1.00 0.00 69 ASP A CA 19
ATOM 30199 C C . ASP A 1 69 ? 1.771 7.121 -2.414 1.00 0.00 69 ASP A C 19
ATOM 30200 O O . ASP A 1 69 ? 2.724 6.341 -2.396 1.00 0.00 69 ASP A O 19
ATOM 30209 N N . LEU A 1 70 ? 0.632 6.857 -3.043 1.00 0.00 70 LEU A N 19
ATOM 30210 C CA . LEU A 1 70 ? 0.430 5.606 -3.766 1.00 0.00 70 LEU A CA 19
ATOM 30211 C C . LEU A 1 70 ? 0.230 5.865 -5.256 1.00 0.00 70 LEU A C 19
ATOM 30212 O O . LEU A 1 70 ? -0.543 6.740 -5.646 1.00 0.00 70 LEU A O 19
ATOM 30228 N N . ILE A 1 71 ? 0.931 5.097 -6.084 1.00 0.00 71 ILE A N 19
ATOM 30229 C CA . ILE A 1 71 ? 0.828 5.241 -7.530 1.00 0.00 71 ILE A CA 19
ATOM 30230 C C . ILE A 1 71 ? 0.401 3.931 -8.184 1.00 0.00 71 ILE A C 19
ATOM 30231 O O . ILE A 1 71 ? 0.991 2.879 -7.934 1.00 0.00 71 ILE A O 19
ATOM 30247 N N . TYR A 1 72 ? -0.625 4.002 -9.024 1.00 0.00 72 TYR A N 19
ATOM 30248 C CA . TYR A 1 72 ? -1.132 2.822 -9.714 1.00 0.00 72 TYR A CA 19
ATOM 30249 C C . TYR A 1 72 ? -1.566 3.166 -11.136 1.00 0.00 72 TYR A C 19
ATOM 30250 O O . TYR A 1 72 ? -2.150 4.223 -11.379 1.00 0.00 72 TYR A O 19
ATOM 30268 N N . CYS A 1 73 ? -1.278 2.267 -12.070 1.00 0.00 73 CYS A N 19
ATOM 30269 C CA . CYS A 1 73 ? -1.638 2.474 -13.468 1.00 0.00 73 CYS A CA 19
ATOM 30270 C C . CYS A 1 73 ? -1.073 3.794 -13.985 1.00 0.00 73 CYS A C 19
ATOM 30271 O O . CYS A 1 73 ? -1.721 4.497 -14.759 1.00 0.00 73 CYS A O 19
ATOM 30279 N N . GLY A 1 74 ? 0.139 4.124 -13.549 1.00 0.00 74 GLY A N 19
ATOM 30280 C CA . GLY A 1 74 ? 0.769 5.359 -13.977 1.00 0.00 74 GLY A CA 19
ATOM 30281 C C . GLY A 1 74 ? 0.000 6.587 -13.532 1.00 0.00 74 GLY A C 19
ATOM 30282 O O . GLY A 1 74 ? -0.003 7.609 -14.219 1.00 0.00 74 GLY A O 19
ATOM 30286 N N . ARG A 1 75 ? -0.654 6.488 -12.379 1.00 0.00 75 ARG A N 19
ATOM 30287 C CA . ARG A 1 75 ? -1.433 7.599 -11.845 1.00 0.00 75 ARG A CA 19
ATOM 30288 C C . ARG A 1 75 ? -1.621 7.455 -10.337 1.00 0.00 75 ARG A C 19
ATOM 30289 O O . ARG A 1 75 ? -1.935 6.373 -9.840 1.00 0.00 75 ARG A O 19
ATOM 30310 N N . LYS A 1 76 ? -1.427 8.553 -9.614 1.00 0.00 76 LYS A N 19
ATOM 30311 C CA . LYS A 1 76 ? -1.577 8.550 -8.164 1.00 0.00 76 LYS A CA 19
ATOM 30312 C C . LYS A 1 76 ? -3.040 8.382 -7.768 1.00 0.00 76 LYS A C 19
ATOM 30313 O O . LYS A 1 76 ? -3.941 8.837 -8.473 1.00 0.00 76 LYS A O 19
ATOM 30332 N N . LEU A 1 77 ? -3.270 7.728 -6.635 1.00 0.00 77 LEU A N 19
ATOM 30333 C CA . LEU A 1 77 ? -4.624 7.501 -6.143 1.00 0.00 77 LEU A CA 19
ATOM 30334 C C . LEU A 1 77 ? -4.892 8.321 -4.886 1.00 0.00 77 LEU A C 19
ATOM 30335 O O . LEU A 1 77 ? -4.134 8.259 -3.917 1.00 0.00 77 LEU A O 19
ATOM 30351 N N . LYS A 1 78 ? -5.976 9.089 -4.906 1.00 0.00 78 LYS A N 19
ATOM 30352 C CA . LYS A 1 78 ? -6.347 9.920 -3.767 1.00 0.00 78 LYS A CA 19
ATOM 30353 C C . LYS A 1 78 ? -6.619 9.063 -2.534 1.00 0.00 78 LYS A C 19
ATOM 30354 O O . LYS A 1 78 ? -6.614 7.834 -2.608 1.00 0.00 78 LYS A O 19
ATOM 30373 N N . ASP A 1 79 ? -6.857 9.719 -1.404 1.00 0.00 79 ASP A N 19
ATOM 30374 C CA . ASP A 1 79 ? -7.133 9.017 -0.156 1.00 0.00 79 ASP A CA 19
ATOM 30375 C C . ASP A 1 79 ? -8.629 9.009 0.143 1.00 0.00 79 ASP A C 19
ATOM 30376 O O . ASP A 1 79 ? -9.047 8.699 1.259 1.00 0.00 79 ASP A O 19
ATOM 30385 N N . ASP A 1 80 ? -9.429 9.353 -0.860 1.00 0.00 80 ASP A N 19
ATOM 30386 C CA . ASP A 1 80 ? -10.879 9.385 -0.704 1.00 0.00 80 ASP A CA 19
ATOM 30387 C C . ASP A 1 80 ? -11.546 8.359 -1.614 1.00 0.00 80 ASP A C 19
ATOM 30388 O O . ASP A 1 80 ? -12.744 8.103 -1.502 1.00 0.00 80 ASP A O 19
ATOM 30397 N N . GLN A 1 81 ? -10.762 7.775 -2.515 1.00 0.00 81 GLN A N 19
ATOM 30398 C CA . GLN A 1 81 ? -11.278 6.778 -3.445 1.00 0.00 81 GLN A CA 19
ATOM 30399 C C . GLN A 1 81 ? -11.207 5.380 -2.839 1.00 0.00 81 GLN A C 19
ATOM 30400 O O . GLN A 1 81 ? -10.792 5.209 -1.692 1.00 0.00 81 GLN A O 19
ATOM 30414 N N . THR A 1 82 ? -11.616 4.382 -3.616 1.00 0.00 82 THR A N 19
ATOM 30415 C CA . THR A 1 82 ? -11.600 2.999 -3.155 1.00 0.00 82 THR A CA 19
ATOM 30416 C C . THR A 1 82 ? -10.891 2.094 -4.156 1.00 0.00 82 THR A C 19
ATOM 30417 O O . THR A 1 82 ? -10.675 2.474 -5.308 1.00 0.00 82 THR A O 19
ATOM 30428 N N . LEU A 1 83 ? -10.530 0.896 -3.711 1.00 0.00 83 LEU A N 19
ATOM 30429 C CA . LEU A 1 83 ? -9.845 -0.065 -4.568 1.00 0.00 83 LEU A CA 19
ATOM 30430 C C . LEU A 1 83 ? -10.654 -0.342 -5.831 1.00 0.00 83 LEU A C 19
ATOM 30431 O O . LEU A 1 83 ? -10.095 -0.511 -6.914 1.00 0.00 83 LEU A O 19
ATOM 30447 N N . ASP A 1 84 ? -11.974 -0.385 -5.683 1.00 0.00 84 ASP A N 19
ATOM 30448 C CA . ASP A 1 84 ? -12.861 -0.639 -6.813 1.00 0.00 84 ASP A CA 19
ATOM 30449 C C . ASP A 1 84 ? -12.896 0.560 -7.756 1.00 0.00 84 ASP A C 19
ATOM 30450 O O . ASP A 1 84 ? -12.706 0.417 -8.964 1.00 0.00 84 ASP A O 19
ATOM 30459 N N . PHE A 1 85 ? -13.141 1.740 -7.196 1.00 0.00 85 PHE A N 19
ATOM 30460 C CA . PHE A 1 85 ? -13.202 2.963 -7.988 1.00 0.00 85 PHE A CA 19
ATOM 30461 C C . PHE A 1 85 ? -12.218 2.908 -9.152 1.00 0.00 85 PHE A C 19
ATOM 30462 O O . PHE A 1 85 ? -12.603 3.054 -10.313 1.00 0.00 85 PHE A O 19
ATOM 30479 N N . TYR A 1 86 ? -10.946 2.697 -8.834 1.00 0.00 86 TYR A N 19
ATOM 30480 C CA . TYR A 1 86 ? -9.904 2.625 -9.852 1.00 0.00 86 TYR A CA 19
ATOM 30481 C C . TYR A 1 86 ? -9.938 1.280 -10.571 1.00 0.00 86 TYR A C 19
ATOM 30482 O O . TYR A 1 86 ? -9.596 1.185 -11.749 1.00 0.00 86 TYR A O 19
ATOM 30500 N N . GLY A 1 87 ? -10.353 0.242 -9.852 1.00 0.00 87 GLY A N 19
ATOM 30501 C CA . GLY A 1 87 ? -10.425 -1.085 -10.437 1.00 0.00 87 GLY A CA 19
ATOM 30502 C C . GLY A 1 87 ? -9.199 -1.921 -10.129 1.00 0.00 87 GLY A C 19
ATOM 30503 O O . GLY A 1 87 ? -8.730 -2.682 -10.975 1.00 0.00 87 GLY A O 19
ATOM 30507 N N . ILE A 1 88 ? -8.677 -1.779 -8.915 1.00 0.00 88 ILE A N 19
ATOM 30508 C CA . ILE A 1 88 ? -7.498 -2.527 -8.498 1.00 0.00 88 ILE A CA 19
ATOM 30509 C C . ILE A 1 88 ? -7.871 -3.934 -8.046 1.00 0.00 88 ILE A C 19
ATOM 30510 O O . ILE A 1 88 ? -8.812 -4.119 -7.274 1.00 0.00 88 ILE A O 19
ATOM 30526 N N . GLN A 1 89 ? -7.127 -4.923 -8.531 1.00 0.00 89 GLN A N 19
ATOM 30527 C CA . GLN A 1 89 ? -7.380 -6.314 -8.175 1.00 0.00 89 GLN A CA 19
ATOM 30528 C C . GLN A 1 89 ? -6.239 -6.877 -7.333 1.00 0.00 89 GLN A C 19
ATOM 30529 O O . GLN A 1 89 ? -5.102 -6.409 -7.393 1.00 0.00 89 GLN A O 19
ATOM 30543 N N . PRO A 1 90 ? -6.548 -7.905 -6.529 1.00 0.00 90 PRO A N 19
ATOM 30544 C CA . PRO A 1 90 ? -5.562 -8.554 -5.660 1.00 0.00 90 PRO A CA 19
ATOM 30545 C C . PRO A 1 90 ? -4.530 -9.353 -6.449 1.00 0.00 90 PRO A C 19
ATOM 30546 O O . PRO A 1 90 ? -4.628 -10.575 -6.559 1.00 0.00 90 PRO A O 19
ATOM 30557 N N . GLY A 1 91 ? -3.540 -8.655 -6.997 1.00 0.00 91 GLY A N 19
ATOM 30558 C CA . GLY A 1 91 ? -2.505 -9.317 -7.769 1.00 0.00 91 GLY A CA 19
ATOM 30559 C C . GLY A 1 91 ? -1.616 -8.336 -8.509 1.00 0.00 91 GLY A C 19
ATOM 30560 O O . GLY A 1 91 ? -0.469 -8.646 -8.828 1.00 0.00 91 GLY A O 19
ATOM 30564 N N . SER A 1 92 ? -2.148 -7.149 -8.783 1.00 0.00 92 SER A N 19
ATOM 30565 C CA . SER A 1 92 ? -1.398 -6.121 -9.495 1.00 0.00 92 SER A CA 19
ATOM 30566 C C . SER A 1 92 ? -0.208 -5.646 -8.667 1.00 0.00 92 SER A C 19
ATOM 30567 O O . SER A 1 92 ? 0.070 -6.180 -7.592 1.00 0.00 92 SER A O 19
ATOM 30575 N N . THR A 1 93 ? 0.494 -4.637 -9.175 1.00 0.00 93 THR A N 19
ATOM 30576 C CA . THR A 1 93 ? 1.655 -4.090 -8.484 1.00 0.00 93 THR A CA 19
ATOM 30577 C C . THR A 1 93 ? 1.591 -2.568 -8.423 1.00 0.00 93 THR A C 19
ATOM 30578 O O . THR A 1 93 ? 1.585 -1.895 -9.454 1.00 0.00 93 THR A O 19
ATOM 30589 N N . VAL A 1 94 ? 1.545 -2.030 -7.209 1.00 0.00 94 VAL A N 19
ATOM 30590 C CA . VAL A 1 94 ? 1.484 -0.587 -7.013 1.00 0.00 94 VAL A CA 19
ATOM 30591 C C . VAL A 1 94 ? 2.853 -0.023 -6.650 1.00 0.00 94 VAL A C 19
ATOM 30592 O O . VAL A 1 94 ? 3.636 -0.666 -5.950 1.00 0.00 94 VAL A O 19
ATOM 30605 N N . HIS A 1 95 ? 3.136 1.184 -7.129 1.00 0.00 95 HIS A N 19
ATOM 30606 C CA . HIS A 1 95 ? 4.411 1.836 -6.854 1.00 0.00 95 HIS A CA 19
ATOM 30607 C C . HIS A 1 95 ? 4.257 2.893 -5.764 1.00 0.00 95 HIS A C 19
ATOM 30608 O O . HIS A 1 95 ? 3.215 3.541 -5.657 1.00 0.00 95 HIS A O 19
ATOM 30623 N N . VAL A 1 96 ? 5.300 3.062 -4.958 1.00 0.00 96 VAL A N 19
ATOM 30624 C CA . VAL A 1 96 ? 5.280 4.040 -3.877 1.00 0.00 96 VAL A CA 19
ATOM 30625 C C . VAL A 1 96 ? 6.272 5.168 -4.138 1.00 0.00 96 VAL A C 19
ATOM 30626 O O . VAL A 1 96 ? 7.408 4.928 -4.550 1.00 0.00 96 VAL A O 19
ATOM 30639 N N . LEU A 1 97 ? 5.835 6.399 -3.896 1.00 0.00 97 LEU A N 19
ATOM 30640 C CA . LEU A 1 97 ? 6.685 7.567 -4.105 1.00 0.00 97 LEU A CA 19
ATOM 30641 C C . LEU A 1 97 ? 6.715 8.448 -2.860 1.00 0.00 97 LEU A C 19
ATOM 30642 O O . LEU A 1 97 ? 5.678 8.926 -2.401 1.00 0.00 97 LEU A O 19
ATOM 30658 N N . ARG A 1 98 ? 7.911 8.659 -2.321 1.00 0.00 98 ARG A N 19
ATOM 30659 C CA . ARG A 1 98 ? 8.077 9.484 -1.130 1.00 0.00 98 ARG A CA 19
ATOM 30660 C C . ARG A 1 98 ? 7.815 10.954 -1.445 1.00 0.00 98 ARG A C 19
ATOM 30661 O O . ARG A 1 98 ? 8.479 11.546 -2.295 1.00 0.00 98 ARG A O 19
ATOM 30682 N N . LYS A 1 99 ? 6.841 11.537 -0.754 1.00 0.00 99 LYS A N 19
ATOM 30683 C CA . LYS A 1 99 ? 6.489 12.937 -0.959 1.00 0.00 99 LYS A CA 19
ATOM 30684 C C . LYS A 1 99 ? 7.730 13.822 -0.905 1.00 0.00 99 LYS A C 19
ATOM 30685 O O . LYS A 1 99 ? 8.737 13.460 -0.297 1.00 0.00 99 LYS A O 19
ATOM 30704 N N . SER A 1 100 ? 7.650 14.985 -1.545 1.00 0.00 100 SER A N 19
ATOM 30705 C CA . SER A 1 100 ? 8.768 15.921 -1.571 1.00 0.00 100 SER A CA 19
ATOM 30706 C C . SER A 1 100 ? 8.835 16.724 -0.276 1.00 0.00 100 SER A C 19
ATOM 30707 O O . SER A 1 100 ? 9.005 17.943 -0.297 1.00 0.00 100 SER A O 19
ATOM 30715 N N . TRP A 1 101 ? 8.700 16.032 0.849 1.00 0.00 101 TRP A N 19
ATOM 30716 C CA . TRP A 1 101 ? 8.746 16.680 2.155 1.00 0.00 101 TRP A CA 19
ATOM 30717 C C . TRP A 1 101 ? 9.766 17.812 2.166 1.00 0.00 101 TRP A C 19
ATOM 30718 O O . TRP A 1 101 ? 9.407 18.982 2.300 1.00 0.00 101 TRP A O 19
ATOM 30739 N N . SER A 1 102 ? 11.039 17.458 2.024 1.00 0.00 102 SER A N 19
ATOM 30740 C CA . SER A 1 102 ? 12.112 18.446 2.020 1.00 0.00 102 SER A CA 19
ATOM 30741 C C . SER A 1 102 ? 13.453 17.791 1.703 1.00 0.00 102 SER A C 19
ATOM 30742 O O . SER A 1 102 ? 13.535 16.577 1.518 1.00 0.00 102 SER A O 19
ATOM 30750 N N . GLY A 1 103 ? 14.502 18.604 1.642 1.00 0.00 103 GLY A N 19
ATOM 30751 C CA . GLY A 1 103 ? 15.826 18.087 1.346 1.00 0.00 103 GLY A CA 19
ATOM 30752 C C . GLY A 1 103 ? 16.825 18.391 2.445 1.00 0.00 103 GLY A C 19
ATOM 30753 O O . GLY A 1 103 ? 17.510 19.414 2.426 1.00 0.00 103 GLY A O 19
ATOM 30757 N N . PRO A 1 104 ? 16.918 17.487 3.432 1.00 0.00 104 PRO A N 19
ATOM 30758 C CA . PRO A 1 104 ? 17.837 17.642 4.563 1.00 0.00 104 PRO A CA 19
ATOM 30759 C C . PRO A 1 104 ? 19.296 17.485 4.150 1.00 0.00 104 PRO A C 19
ATOM 30760 O O . PRO A 1 104 ? 20.198 17.543 4.986 1.00 0.00 104 PRO A O 19
ATOM 30771 N N . SER A 1 105 ? 19.522 17.286 2.855 1.00 0.00 105 SER A N 19
ATOM 30772 C CA . SER A 1 105 ? 20.872 17.117 2.331 1.00 0.00 105 SER A CA 19
ATOM 30773 C C . SER A 1 105 ? 21.492 18.466 1.982 1.00 0.00 105 SER A C 19
ATOM 30774 O O . SER A 1 105 ? 22.626 18.758 2.364 1.00 0.00 105 SER A O 19
ATOM 30782 N N . SER A 1 106 ? 20.740 19.286 1.255 1.00 0.00 106 SER A N 19
ATOM 30783 C CA . SER A 1 106 ? 21.216 20.604 0.850 1.00 0.00 106 SER A CA 19
ATOM 30784 C C . SER A 1 106 ? 20.237 21.691 1.282 1.00 0.00 106 SER A C 19
ATOM 30785 O O . SER A 1 106 ? 19.140 21.807 0.736 1.00 0.00 106 SER A O 19
ATOM 30793 N N . GLY A 1 107 ? 20.643 22.487 2.267 1.00 0.00 107 GLY A N 19
ATOM 30794 C CA . GLY A 1 107 ? 19.791 23.555 2.756 1.00 0.00 107 GLY A CA 19
ATOM 30795 C C . GLY A 1 107 ? 20.572 24.635 3.477 1.00 0.00 107 GLY A C 19
ATOM 30796 O O . GLY A 1 107 ? 20.388 25.823 3.214 1.00 0.00 107 GLY A O 19
ATOM 30800 N N . GLY A 1 1 ? 4.008 -23.481 16.264 1.00 0.00 1 GLY A N 20
ATOM 30801 C CA . GLY A 1 1 ? 2.816 -23.291 15.459 1.00 0.00 1 GLY A CA 20
ATOM 30802 C C . GLY A 1 1 ? 1.566 -23.811 16.142 1.00 0.00 1 GLY A C 20
ATOM 30803 O O . GLY A 1 1 ? 1.393 -25.020 16.298 1.00 0.00 1 GLY A O 20
ATOM 30807 N N . SER A 1 2 ? 0.694 -22.896 16.552 1.00 0.00 2 SER A N 20
ATOM 30808 C CA . SER A 1 2 ? -0.544 -23.268 17.227 1.00 0.00 2 SER A CA 20
ATOM 30809 C C . SER A 1 2 ? -1.733 -23.167 16.277 1.00 0.00 2 SER A C 20
ATOM 30810 O O . SER A 1 2 ? -2.570 -24.068 16.213 1.00 0.00 2 SER A O 20
ATOM 30818 N N . SER A 1 3 ? -1.801 -22.063 15.539 1.00 0.00 3 SER A N 20
ATOM 30819 C CA . SER A 1 3 ? -2.889 -21.841 14.594 1.00 0.00 3 SER A CA 20
ATOM 30820 C C . SER A 1 3 ? -3.074 -23.051 13.684 1.00 0.00 3 SER A C 20
ATOM 30821 O O . SER A 1 3 ? -2.261 -23.974 13.687 1.00 0.00 3 SER A O 20
ATOM 30829 N N . GLY A 1 4 ? -4.151 -23.039 12.904 1.00 0.00 4 GLY A N 20
ATOM 30830 C CA . GLY A 1 4 ? -4.424 -24.140 11.999 1.00 0.00 4 GLY A CA 20
ATOM 30831 C C . GLY A 1 4 ? -5.656 -23.900 11.150 1.00 0.00 4 GLY A C 20
ATOM 30832 O O . GLY A 1 4 ? -6.331 -22.880 11.296 1.00 0.00 4 GLY A O 20
ATOM 30836 N N . SER A 1 5 ? -5.951 -24.840 10.258 1.00 0.00 5 SER A N 20
ATOM 30837 C CA . SER A 1 5 ? -7.107 -24.723 9.377 1.00 0.00 5 SER A CA 20
ATOM 30838 C C . SER A 1 5 ? -8.404 -24.945 10.151 1.00 0.00 5 SER A C 20
ATOM 30839 O O . SER A 1 5 ? -8.455 -25.750 11.080 1.00 0.00 5 SER A O 20
ATOM 30847 N N . SER A 1 6 ? -9.449 -24.224 9.760 1.00 0.00 6 SER A N 20
ATOM 30848 C CA . SER A 1 6 ? -10.746 -24.337 10.418 1.00 0.00 6 SER A CA 20
ATOM 30849 C C . SER A 1 6 ? -11.875 -23.970 9.460 1.00 0.00 6 SER A C 20
ATOM 30850 O O . SER A 1 6 ? -11.635 -23.469 8.362 1.00 0.00 6 SER A O 20
ATOM 30858 N N . GLY A 1 7 ? -13.109 -24.223 9.886 1.00 0.00 7 GLY A N 20
ATOM 30859 C CA . GLY A 1 7 ? -14.258 -23.914 9.055 1.00 0.00 7 GLY A CA 20
ATOM 30860 C C . GLY A 1 7 ? -14.683 -22.463 9.170 1.00 0.00 7 GLY A C 20
ATOM 30861 O O . GLY A 1 7 ? -15.869 -22.166 9.311 1.00 0.00 7 GLY A O 20
ATOM 30865 N N . MET A 1 8 ? -13.712 -21.558 9.111 1.00 0.00 8 MET A N 20
ATOM 30866 C CA . MET A 1 8 ? -13.992 -20.130 9.210 1.00 0.00 8 MET A CA 20
ATOM 30867 C C . MET A 1 8 ? -13.751 -19.435 7.874 1.00 0.00 8 MET A C 20
ATOM 30868 O O . MET A 1 8 ? -12.987 -19.920 7.040 1.00 0.00 8 MET A O 20
ATOM 30882 N N . SER A 1 9 ? -14.408 -18.296 7.677 1.00 0.00 9 SER A N 20
ATOM 30883 C CA . SER A 1 9 ? -14.269 -17.537 6.440 1.00 0.00 9 SER A CA 20
ATOM 30884 C C . SER A 1 9 ? -13.007 -16.680 6.469 1.00 0.00 9 SER A C 20
ATOM 30885 O O . SER A 1 9 ? -12.852 -15.810 7.327 1.00 0.00 9 SER A O 20
ATOM 30893 N N . LEU A 1 10 ? -12.107 -16.932 5.524 1.00 0.00 10 LEU A N 20
ATOM 30894 C CA . LEU A 1 10 ? -10.857 -16.184 5.439 1.00 0.00 10 LEU A CA 20
ATOM 30895 C C . LEU A 1 10 ? -10.641 -15.643 4.030 1.00 0.00 10 LEU A C 20
ATOM 30896 O O . LEU A 1 10 ? -11.097 -16.234 3.051 1.00 0.00 10 LEU A O 20
ATOM 30912 N N . SER A 1 11 ? -9.942 -14.517 3.934 1.00 0.00 11 SER A N 20
ATOM 30913 C CA . SER A 1 11 ? -9.666 -13.895 2.645 1.00 0.00 11 SER A CA 20
ATOM 30914 C C . SER A 1 11 ? -8.177 -13.958 2.318 1.00 0.00 11 SER A C 20
ATOM 30915 O O . SER A 1 11 ? -7.354 -13.354 3.004 1.00 0.00 11 SER A O 20
ATOM 30923 N N . ASP A 1 12 ? -7.840 -14.695 1.265 1.00 0.00 12 ASP A N 20
ATOM 30924 C CA . ASP A 1 12 ? -6.451 -14.838 0.845 1.00 0.00 12 ASP A CA 20
ATOM 30925 C C . ASP A 1 12 ? -6.081 -13.771 -0.182 1.00 0.00 12 ASP A C 20
ATOM 30926 O O . ASP A 1 12 ? -5.404 -14.056 -1.169 1.00 0.00 12 ASP A O 20
ATOM 30935 N N . TRP A 1 13 ? -6.532 -12.546 0.058 1.00 0.00 13 TRP A N 20
ATOM 30936 C CA . TRP A 1 13 ? -6.249 -11.437 -0.847 1.00 0.00 13 TRP A CA 20
ATOM 30937 C C . TRP A 1 13 ? -4.829 -10.921 -0.648 1.00 0.00 13 TRP A C 20
ATOM 30938 O O . TRP A 1 13 ? -4.443 -10.547 0.460 1.00 0.00 13 TRP A O 20
ATOM 30959 N N . HIS A 1 14 ? -4.054 -10.902 -1.728 1.00 0.00 14 HIS A N 20
ATOM 30960 C CA . HIS A 1 14 ? -2.675 -10.430 -1.671 1.00 0.00 14 HIS A CA 20
ATOM 30961 C C . HIS A 1 14 ? -2.422 -9.361 -2.730 1.00 0.00 14 HIS A C 20
ATOM 30962 O O . HIS A 1 14 ? -3.166 -9.252 -3.706 1.00 0.00 14 HIS A O 20
ATOM 30977 N N . LEU A 1 15 ? -1.370 -8.575 -2.531 1.00 0.00 15 LEU A N 20
ATOM 30978 C CA . LEU A 1 15 ? -1.019 -7.514 -3.469 1.00 0.00 15 LEU A CA 20
ATOM 30979 C C . LEU A 1 15 ? 0.494 -7.349 -3.563 1.00 0.00 15 LEU A C 20
ATOM 30980 O O . LEU A 1 15 ? 1.230 -7.762 -2.668 1.00 0.00 15 LEU A O 20
ATOM 30996 N N . ALA A 1 16 ? 0.951 -6.740 -4.653 1.00 0.00 16 ALA A N 20
ATOM 30997 C CA . ALA A 1 16 ? 2.376 -6.516 -4.862 1.00 0.00 16 ALA A CA 20
ATOM 30998 C C . ALA A 1 16 ? 2.761 -5.080 -4.527 1.00 0.00 16 ALA A C 20
ATOM 30999 O O . ALA A 1 16 ? 1.973 -4.154 -4.721 1.00 0.00 16 ALA A O 20
ATOM 31006 N N . VAL A 1 17 ? 3.977 -4.900 -4.023 1.00 0.00 17 VAL A N 20
ATOM 31007 C CA . VAL A 1 17 ? 4.467 -3.575 -3.661 1.00 0.00 17 VAL A CA 20
ATOM 31008 C C . VAL A 1 17 ? 5.813 -3.289 -4.316 1.00 0.00 17 VAL A C 20
ATOM 31009 O O . VAL A 1 17 ? 6.774 -4.040 -4.142 1.00 0.00 17 VAL A O 20
ATOM 31022 N N . LYS A 1 18 ? 5.877 -2.197 -5.071 1.00 0.00 18 LYS A N 20
ATOM 31023 C CA . LYS A 1 18 ? 7.107 -1.809 -5.753 1.00 0.00 18 LYS A CA 20
ATOM 31024 C C . LYS A 1 18 ? 7.567 -0.427 -5.299 1.00 0.00 18 LYS A C 20
ATOM 31025 O O . LYS A 1 18 ? 6.754 0.412 -4.910 1.00 0.00 18 LYS A O 20
ATOM 31044 N N . LEU A 1 19 ? 8.874 -0.198 -5.352 1.00 0.00 19 LEU A N 20
ATOM 31045 C CA . LEU A 1 19 ? 9.443 1.083 -4.947 1.00 0.00 19 LEU A CA 20
ATOM 31046 C C . LEU A 1 19 ? 9.741 1.955 -6.163 1.00 0.00 19 LEU A C 20
ATOM 31047 O O . LEU A 1 19 ? 10.693 1.704 -6.901 1.00 0.00 19 LEU A O 20
ATOM 31063 N N . ALA A 1 20 ? 8.921 2.982 -6.363 1.00 0.00 20 ALA A N 20
ATOM 31064 C CA . ALA A 1 20 ? 9.099 3.894 -7.486 1.00 0.00 20 ALA A CA 20
ATOM 31065 C C . ALA A 1 20 ? 10.508 4.478 -7.501 1.00 0.00 20 ALA A C 20
ATOM 31066 O O . ALA A 1 20 ? 11.111 4.640 -8.562 1.00 0.00 20 ALA A O 20
ATOM 31073 N N . ASP A 1 21 ? 11.025 4.793 -6.319 1.00 0.00 21 ASP A N 20
ATOM 31074 C CA . ASP A 1 21 ? 12.363 5.359 -6.196 1.00 0.00 21 ASP A CA 20
ATOM 31075 C C . ASP A 1 21 ? 13.419 4.369 -6.679 1.00 0.00 21 ASP A C 20
ATOM 31076 O O . ASP A 1 21 ? 14.467 4.764 -7.188 1.00 0.00 21 ASP A O 20
ATOM 31085 N N . GLN A 1 22 ? 13.134 3.081 -6.513 1.00 0.00 22 GLN A N 20
ATOM 31086 C CA . GLN A 1 22 ? 14.060 2.035 -6.930 1.00 0.00 22 GLN A CA 20
ATOM 31087 C C . GLN A 1 22 ? 13.371 1.032 -7.849 1.00 0.00 22 GLN A C 20
ATOM 31088 O O . GLN A 1 22 ? 12.767 0.057 -7.403 1.00 0.00 22 GLN A O 20
ATOM 31102 N N . PRO A 1 23 ? 13.462 1.276 -9.165 1.00 0.00 23 PRO A N 20
ATOM 31103 C CA . PRO A 1 23 ? 12.853 0.405 -10.175 1.00 0.00 23 PRO A CA 20
ATOM 31104 C C . PRO A 1 23 ? 13.555 -0.944 -10.277 1.00 0.00 23 PRO A C 20
ATOM 31105 O O . PRO A 1 23 ? 13.075 -1.857 -10.951 1.00 0.00 23 PRO A O 20
ATOM 31116 N N . LEU A 1 24 ? 14.694 -1.065 -9.604 1.00 0.00 24 LEU A N 20
ATOM 31117 C CA . LEU A 1 24 ? 15.463 -2.305 -9.619 1.00 0.00 24 LEU A CA 20
ATOM 31118 C C . LEU A 1 24 ? 15.143 -3.158 -8.396 1.00 0.00 24 LEU A C 20
ATOM 31119 O O . LEU A 1 24 ? 15.151 -4.387 -8.465 1.00 0.00 24 LEU A O 20
ATOM 31135 N N . ALA A 1 25 ? 14.860 -2.498 -7.278 1.00 0.00 25 ALA A N 20
ATOM 31136 C CA . ALA A 1 25 ? 14.532 -3.197 -6.041 1.00 0.00 25 ALA A CA 20
ATOM 31137 C C . ALA A 1 25 ? 13.530 -4.318 -6.292 1.00 0.00 25 ALA A C 20
ATOM 31138 O O . ALA A 1 25 ? 12.700 -4.250 -7.199 1.00 0.00 25 ALA A O 20
ATOM 31145 N N . PRO A 1 26 ? 13.608 -5.377 -5.472 1.00 0.00 26 PRO A N 20
ATOM 31146 C CA . PRO A 1 26 ? 12.715 -6.534 -5.587 1.00 0.00 26 PRO A CA 20
ATOM 31147 C C . PRO A 1 26 ? 11.282 -6.203 -5.183 1.00 0.00 26 PRO A C 20
ATOM 31148 O O . PRO A 1 26 ? 11.049 -5.343 -4.334 1.00 0.00 26 PRO A O 20
ATOM 31159 N N . LYS A 1 27 ? 10.325 -6.891 -5.796 1.00 0.00 27 LYS A N 20
ATOM 31160 C CA . LYS A 1 27 ? 8.915 -6.672 -5.500 1.00 0.00 27 LYS A CA 20
ATOM 31161 C C . LYS A 1 27 ? 8.547 -7.256 -4.140 1.00 0.00 27 LYS A C 20
ATOM 31162 O O . LYS A 1 27 ? 9.011 -8.335 -3.772 1.00 0.00 27 LYS A O 20
ATOM 31181 N N . SER A 1 28 ? 7.710 -6.538 -3.399 1.00 0.00 28 SER A N 20
ATOM 31182 C CA . SER A 1 28 ? 7.282 -6.985 -2.078 1.00 0.00 28 SER A CA 20
ATOM 31183 C C . SER A 1 28 ? 5.843 -7.489 -2.115 1.00 0.00 28 SER A C 20
ATOM 31184 O O . SER A 1 28 ? 5.078 -7.150 -3.019 1.00 0.00 28 SER A O 20
ATOM 31192 N N . ILE A 1 29 ? 5.481 -8.300 -1.127 1.00 0.00 29 ILE A N 20
ATOM 31193 C CA . ILE A 1 29 ? 4.134 -8.850 -1.045 1.00 0.00 29 ILE A CA 20
ATOM 31194 C C . ILE A 1 29 ? 3.386 -8.297 0.163 1.00 0.00 29 ILE A C 20
ATOM 31195 O O . ILE A 1 29 ? 3.844 -8.422 1.300 1.00 0.00 29 ILE A O 20
ATOM 31211 N N . LEU A 1 30 ? 2.233 -7.688 -0.089 1.00 0.00 30 LEU A N 20
ATOM 31212 C CA . LEU A 1 30 ? 1.420 -7.117 0.979 1.00 0.00 30 LEU A CA 20
ATOM 31213 C C . LEU A 1 30 ? 0.160 -7.946 1.206 1.00 0.00 30 LEU A C 20
ATOM 31214 O O . LEU A 1 30 ? -0.604 -8.198 0.275 1.00 0.00 30 LEU A O 20
ATOM 31230 N N . GLN A 1 31 ? -0.050 -8.365 2.450 1.00 0.00 31 GLN A N 20
ATOM 31231 C CA . GLN A 1 31 ? -1.218 -9.164 2.799 1.00 0.00 31 GLN A CA 20
ATOM 31232 C C . GLN A 1 31 ? -2.146 -8.393 3.732 1.00 0.00 31 GLN A C 20
ATOM 31233 O O . GLN A 1 31 ? -1.961 -8.396 4.950 1.00 0.00 31 GLN A O 20
ATOM 31247 N N . LEU A 1 32 ? -3.144 -7.734 3.154 1.00 0.00 32 LEU A N 20
ATOM 31248 C CA . LEU A 1 32 ? -4.102 -6.957 3.934 1.00 0.00 32 LEU A CA 20
ATOM 31249 C C . LEU A 1 32 ? -4.912 -7.861 4.857 1.00 0.00 32 LEU A C 20
ATOM 31250 O O . LEU A 1 32 ? -5.125 -9.042 4.580 1.00 0.00 32 LEU A O 20
ATOM 31266 N N . PRO A 1 33 ? -5.379 -7.295 5.980 1.00 0.00 33 PRO A N 20
ATOM 31267 C CA . PRO A 1 33 ? -6.176 -8.032 6.965 1.00 0.00 33 PRO A CA 20
ATOM 31268 C C . PRO A 1 33 ? -7.568 -8.376 6.444 1.00 0.00 33 PRO A C 20
ATOM 31269 O O . PRO A 1 33 ? -8.092 -7.703 5.557 1.00 0.00 33 PRO A O 20
ATOM 31280 N N . GLU A 1 34 ? -8.160 -9.427 7.002 1.00 0.00 34 GLU A N 20
ATOM 31281 C CA . GLU A 1 34 ? -9.491 -9.859 6.592 1.00 0.00 34 GLU A CA 20
ATOM 31282 C C . GLU A 1 34 ? -10.491 -8.711 6.691 1.00 0.00 34 GLU A C 20
ATOM 31283 O O . GLU A 1 34 ? -10.181 -7.647 7.228 1.00 0.00 34 GLU A O 20
ATOM 31295 N N . THR A 1 35 ? -11.692 -8.933 6.167 1.00 0.00 35 THR A N 20
ATOM 31296 C CA . THR A 1 35 ? -12.737 -7.917 6.194 1.00 0.00 35 THR A CA 20
ATOM 31297 C C . THR A 1 35 ? -14.082 -8.523 6.579 1.00 0.00 35 THR A C 20
ATOM 31298 O O . THR A 1 35 ? -14.203 -9.736 6.742 1.00 0.00 35 THR A O 20
ATOM 31309 N N . GLU A 1 36 ? -15.091 -7.669 6.723 1.00 0.00 36 GLU A N 20
ATOM 31310 C CA . GLU A 1 36 ? -16.428 -8.121 7.090 1.00 0.00 36 GLU A CA 20
ATOM 31311 C C . GLU A 1 36 ? -17.171 -8.665 5.873 1.00 0.00 36 GLU A C 20
ATOM 31312 O O . GLU A 1 36 ? -18.159 -9.388 6.007 1.00 0.00 36 GLU A O 20
ATOM 31324 N N . LEU A 1 37 ? -16.689 -8.313 4.687 1.00 0.00 37 LEU A N 20
ATOM 31325 C CA . LEU A 1 37 ? -17.306 -8.764 3.445 1.00 0.00 37 LEU A CA 20
ATOM 31326 C C . LEU A 1 37 ? -16.806 -10.153 3.062 1.00 0.00 37 LEU A C 20
ATOM 31327 O O . LEU A 1 37 ? -15.931 -10.713 3.721 1.00 0.00 37 LEU A O 20
ATOM 31343 N N . GLY A 1 38 ? -17.367 -10.704 1.989 1.00 0.00 38 GLY A N 20
ATOM 31344 C CA . GLY A 1 38 ? -16.964 -12.022 1.535 1.00 0.00 38 GLY A CA 20
ATOM 31345 C C . GLY A 1 38 ? -15.521 -12.060 1.073 1.00 0.00 38 GLY A C 20
ATOM 31346 O O . GLY A 1 38 ? -14.638 -11.512 1.731 1.00 0.00 38 GLY A O 20
ATOM 31350 N N . GLU A 1 39 ? -15.282 -12.709 -0.062 1.00 0.00 39 GLU A N 20
ATOM 31351 C CA . GLU A 1 39 ? -13.935 -12.818 -0.610 1.00 0.00 39 GLU A CA 20
ATOM 31352 C C . GLU A 1 39 ? -13.831 -12.092 -1.948 1.00 0.00 39 GLU A C 20
ATOM 31353 O O . GLU A 1 39 ? -12.764 -11.603 -2.320 1.00 0.00 39 GLU A O 20
ATOM 31365 N N . TYR A 1 40 ? -14.946 -12.028 -2.667 1.00 0.00 40 TYR A N 20
ATOM 31366 C CA . TYR A 1 40 ? -14.981 -11.365 -3.966 1.00 0.00 40 TYR A CA 20
ATOM 31367 C C . TYR A 1 40 ? -14.305 -9.999 -3.898 1.00 0.00 40 TYR A C 20
ATOM 31368 O O . TYR A 1 40 ? -13.934 -9.530 -2.823 1.00 0.00 40 TYR A O 20
ATOM 31386 N N . SER A 1 41 ? -14.149 -9.366 -5.057 1.00 0.00 41 SER A N 20
ATOM 31387 C CA . SER A 1 41 ? -13.515 -8.055 -5.132 1.00 0.00 41 SER A CA 20
ATOM 31388 C C . SER A 1 41 ? -13.906 -7.193 -3.935 1.00 0.00 41 SER A C 20
ATOM 31389 O O . SER A 1 41 ? -15.019 -6.670 -3.869 1.00 0.00 41 SER A O 20
ATOM 31397 N N . LEU A 1 42 ? -12.983 -7.050 -2.991 1.00 0.00 42 LEU A N 20
ATOM 31398 C CA . LEU A 1 42 ? -13.230 -6.251 -1.795 1.00 0.00 42 LEU A CA 20
ATOM 31399 C C . LEU A 1 42 ? -14.086 -5.032 -2.121 1.00 0.00 42 LEU A C 20
ATOM 31400 O O . LEU A 1 42 ? -15.114 -4.795 -1.488 1.00 0.00 42 LEU A O 20
ATOM 31416 N N . GLY A 1 43 ? -13.655 -4.262 -3.116 1.00 0.00 43 GLY A N 20
ATOM 31417 C CA . GLY A 1 43 ? -14.395 -3.078 -3.511 1.00 0.00 43 GLY A CA 20
ATOM 31418 C C . GLY A 1 43 ? -14.999 -2.349 -2.327 1.00 0.00 43 GLY A C 20
ATOM 31419 O O . GLY A 1 43 ? -16.217 -2.326 -2.159 1.00 0.00 43 GLY A O 20
ATOM 31423 N N . GLY A 1 44 ? -14.143 -1.754 -1.501 1.00 0.00 44 GLY A N 20
ATOM 31424 C CA . GLY A 1 44 ? -14.618 -1.032 -0.335 1.00 0.00 44 GLY A CA 20
ATOM 31425 C C . GLY A 1 44 ? -13.491 -0.390 0.449 1.00 0.00 44 GLY A C 20
ATOM 31426 O O . GLY A 1 44 ? -13.671 0.663 1.059 1.00 0.00 44 GLY A O 20
ATOM 31430 N N . TYR A 1 45 ? -12.325 -1.027 0.434 1.00 0.00 45 TYR A N 20
ATOM 31431 C CA . TYR A 1 45 ? -11.165 -0.514 1.152 1.00 0.00 45 TYR A CA 20
ATOM 31432 C C . TYR A 1 45 ? -10.795 0.883 0.663 1.00 0.00 45 TYR A C 20
ATOM 31433 O O . TYR A 1 45 ? -10.873 1.176 -0.530 1.00 0.00 45 TYR A O 20
ATOM 31451 N N . SER A 1 46 ? -10.391 1.741 1.594 1.00 0.00 46 SER A N 20
ATOM 31452 C CA . SER A 1 46 ? -10.012 3.109 1.260 1.00 0.00 46 SER A CA 20
ATOM 31453 C C . SER A 1 46 ? -8.510 3.211 1.011 1.00 0.00 46 SER A C 20
ATOM 31454 O O . SER A 1 46 ? -7.702 2.783 1.836 1.00 0.00 46 SER A O 20
ATOM 31462 N N . ILE A 1 47 ? -8.143 3.780 -0.132 1.00 0.00 47 ILE A N 20
ATOM 31463 C CA . ILE A 1 47 ? -6.739 3.939 -0.490 1.00 0.00 47 ILE A CA 20
ATOM 31464 C C . ILE A 1 47 ? -5.891 4.248 0.738 1.00 0.00 47 ILE A C 20
ATOM 31465 O O . ILE A 1 47 ? -4.862 3.613 0.970 1.00 0.00 47 ILE A O 20
ATOM 31481 N N . SER A 1 48 ? -6.330 5.226 1.524 1.00 0.00 48 SER A N 20
ATOM 31482 C CA . SER A 1 48 ? -5.609 5.621 2.729 1.00 0.00 48 SER A CA 20
ATOM 31483 C C . SER A 1 48 ? -5.113 4.396 3.491 1.00 0.00 48 SER A C 20
ATOM 31484 O O . SER A 1 48 ? -3.932 4.294 3.824 1.00 0.00 48 SER A O 20
ATOM 31492 N N . PHE A 1 49 ? -6.024 3.467 3.763 1.00 0.00 49 PHE A N 20
ATOM 31493 C CA . PHE A 1 49 ? -5.680 2.249 4.487 1.00 0.00 49 PHE A CA 20
ATOM 31494 C C . PHE A 1 49 ? -4.346 1.687 4.004 1.00 0.00 49 PHE A C 20
ATOM 31495 O O . PHE A 1 49 ? -3.367 1.653 4.750 1.00 0.00 49 PHE A O 20
ATOM 31512 N N . LEU A 1 50 ? -4.316 1.246 2.751 1.00 0.00 50 LEU A N 20
ATOM 31513 C CA . LEU A 1 50 ? -3.103 0.684 2.166 1.00 0.00 50 LEU A CA 20
ATOM 31514 C C . LEU A 1 50 ? -1.894 1.561 2.474 1.00 0.00 50 LEU A C 20
ATOM 31515 O O . LEU A 1 50 ? -0.915 1.103 3.063 1.00 0.00 50 LEU A O 20
ATOM 31531 N N . LYS A 1 51 ? -1.970 2.826 2.075 1.00 0.00 51 LYS A N 20
ATOM 31532 C CA . LYS A 1 51 ? -0.884 3.770 2.310 1.00 0.00 51 LYS A CA 20
ATOM 31533 C C . LYS A 1 51 ? -0.314 3.604 3.716 1.00 0.00 51 LYS A C 20
ATOM 31534 O O . LYS A 1 51 ? 0.834 3.962 3.975 1.00 0.00 51 LYS A O 20
ATOM 31553 N N . GLN A 1 52 ? -1.124 3.058 4.617 1.00 0.00 52 GLN A N 20
ATOM 31554 C CA . GLN A 1 52 ? -0.700 2.845 5.996 1.00 0.00 52 GLN A CA 20
ATOM 31555 C C . GLN A 1 52 ? -0.019 1.489 6.152 1.00 0.00 52 GLN A C 20
ATOM 31556 O O . GLN A 1 52 ? 1.072 1.391 6.716 1.00 0.00 52 GLN A O 20
ATOM 31570 N N . LEU A 1 53 ? -0.668 0.445 5.649 1.00 0.00 53 LEU A N 20
ATOM 31571 C CA . LEU A 1 53 ? -0.126 -0.906 5.733 1.00 0.00 53 LEU A CA 20
ATOM 31572 C C . LEU A 1 53 ? 1.228 -0.994 5.035 1.00 0.00 53 LEU A C 20
ATOM 31573 O O . LEU A 1 53 ? 2.139 -1.672 5.511 1.00 0.00 53 LEU A O 20
ATOM 31589 N N . ILE A 1 54 ? 1.352 -0.303 3.907 1.00 0.00 54 ILE A N 20
ATOM 31590 C CA . ILE A 1 54 ? 2.596 -0.300 3.147 1.00 0.00 54 ILE A CA 20
ATOM 31591 C C . ILE A 1 54 ? 3.706 0.413 3.911 1.00 0.00 54 ILE A C 20
ATOM 31592 O O . ILE A 1 54 ? 4.767 -0.158 4.161 1.00 0.00 54 ILE A O 20
ATOM 31608 N N . ALA A 1 55 ? 3.453 1.664 4.280 1.00 0.00 55 ALA A N 20
ATOM 31609 C CA . ALA A 1 55 ? 4.429 2.455 5.019 1.00 0.00 55 ALA A CA 20
ATOM 31610 C C . ALA A 1 55 ? 4.952 1.689 6.230 1.00 0.00 55 ALA A C 20
ATOM 31611 O O . ALA A 1 55 ? 6.102 1.856 6.633 1.00 0.00 55 ALA A O 20
ATOM 31618 N N . GLY A 1 56 ? 4.098 0.849 6.807 1.00 0.00 56 GLY A N 20
ATOM 31619 C CA . GLY A 1 56 ? 4.492 0.071 7.967 1.00 0.00 56 GLY A CA 20
ATOM 31620 C C . GLY A 1 56 ? 5.344 -1.127 7.599 1.00 0.00 56 GLY A C 20
ATOM 31621 O O . GLY A 1 56 ? 6.209 -1.544 8.370 1.00 0.00 56 GLY A O 20
ATOM 31625 N N . LYS A 1 57 ? 5.099 -1.685 6.419 1.00 0.00 57 LYS A N 20
ATOM 31626 C CA . LYS A 1 57 ? 5.849 -2.844 5.949 1.00 0.00 57 LYS A CA 20
ATOM 31627 C C . LYS A 1 57 ? 7.197 -2.422 5.373 1.00 0.00 57 LYS A C 20
ATOM 31628 O O . LYS A 1 57 ? 8.161 -3.188 5.399 1.00 0.00 57 LYS A O 20
ATOM 31647 N N . LEU A 1 58 ? 7.257 -1.201 4.855 1.00 0.00 58 LEU A N 20
ATOM 31648 C CA . LEU A 1 58 ? 8.489 -0.676 4.273 1.00 0.00 58 LEU A CA 20
ATOM 31649 C C . LEU A 1 58 ? 9.197 0.258 5.250 1.00 0.00 58 LEU A C 20
ATOM 31650 O O . LEU A 1 58 ? 9.896 1.183 4.840 1.00 0.00 58 LEU A O 20
ATOM 31666 N N . GLN A 1 59 ? 9.012 0.006 6.541 1.00 0.00 59 GLN A N 20
ATOM 31667 C CA . GLN A 1 59 ? 9.634 0.824 7.575 1.00 0.00 59 GLN A CA 20
ATOM 31668 C C . GLN A 1 59 ? 11.133 0.965 7.329 1.00 0.00 59 GLN A C 20
ATOM 31669 O O . GLN A 1 59 ? 11.783 1.846 7.890 1.00 0.00 59 GLN A O 20
ATOM 31683 N N . GLU A 1 60 ? 11.674 0.090 6.487 1.00 0.00 60 GLU A N 20
ATOM 31684 C CA . GLU A 1 60 ? 13.097 0.118 6.168 1.00 0.00 60 GLU A CA 20
ATOM 31685 C C . GLU A 1 60 ? 13.418 1.265 5.214 1.00 0.00 60 GLU A C 20
ATOM 31686 O O . GLU A 1 60 ? 14.496 1.855 5.278 1.00 0.00 60 GLU A O 20
ATOM 31698 N N . SER A 1 61 ? 12.475 1.573 4.330 1.00 0.00 61 SER A N 20
ATOM 31699 C CA . SER A 1 61 ? 12.659 2.646 3.360 1.00 0.00 61 SER A CA 20
ATOM 31700 C C . SER A 1 61 ? 11.702 3.801 3.639 1.00 0.00 61 SER A C 20
ATOM 31701 O O . SER A 1 61 ? 12.117 4.956 3.739 1.00 0.00 61 SER A O 20
ATOM 31709 N N . VAL A 1 62 ? 10.418 3.481 3.764 1.00 0.00 62 VAL A N 20
ATOM 31710 C CA . VAL A 1 62 ? 9.401 4.490 4.033 1.00 0.00 62 VAL A CA 20
ATOM 31711 C C . VAL A 1 62 ? 9.240 4.722 5.532 1.00 0.00 62 VAL A C 20
ATOM 31712 O O . VAL A 1 62 ? 8.808 3.844 6.278 1.00 0.00 62 VAL A O 20
ATOM 31725 N N . PRO A 1 63 ? 9.595 5.934 5.984 1.00 0.00 63 PRO A N 20
ATOM 31726 C CA . PRO A 1 63 ? 9.497 6.311 7.397 1.00 0.00 63 PRO A CA 20
ATOM 31727 C C . PRO A 1 63 ? 8.052 6.453 7.861 1.00 0.00 63 PRO A C 20
ATOM 31728 O O . PRO A 1 63 ? 7.656 5.877 8.875 1.00 0.00 63 PRO A O 20
ATOM 31739 N N . ASP A 1 64 ? 7.268 7.222 7.113 1.00 0.00 64 ASP A N 20
ATOM 31740 C CA . ASP A 1 64 ? 5.865 7.438 7.448 1.00 0.00 64 ASP A CA 20
ATOM 31741 C C . ASP A 1 64 ? 5.007 7.483 6.187 1.00 0.00 64 ASP A C 20
ATOM 31742 O O . ASP A 1 64 ? 5.463 7.865 5.109 1.00 0.00 64 ASP A O 20
ATOM 31751 N N . PRO A 1 65 ? 3.734 7.082 6.323 1.00 0.00 65 PRO A N 20
ATOM 31752 C CA . PRO A 1 65 ? 2.786 7.066 5.205 1.00 0.00 65 PRO A CA 20
ATOM 31753 C C . PRO A 1 65 ? 2.398 8.470 4.754 1.00 0.00 65 PRO A C 20
ATOM 31754 O O . PRO A 1 65 ? 2.004 8.676 3.607 1.00 0.00 65 PRO A O 20
ATOM 31765 N N . GLU A 1 66 ? 2.514 9.433 5.664 1.00 0.00 66 GLU A N 20
ATOM 31766 C CA . GLU A 1 66 ? 2.175 10.818 5.357 1.00 0.00 66 GLU A CA 20
ATOM 31767 C C . GLU A 1 66 ? 3.287 11.484 4.552 1.00 0.00 66 GLU A C 20
ATOM 31768 O O . GLU A 1 66 ? 3.042 12.425 3.795 1.00 0.00 66 GLU A O 20
ATOM 31780 N N . LEU A 1 67 ? 4.509 10.991 4.720 1.00 0.00 67 LEU A N 20
ATOM 31781 C CA . LEU A 1 67 ? 5.659 11.538 4.010 1.00 0.00 67 LEU A CA 20
ATOM 31782 C C . LEU A 1 67 ? 5.881 10.808 2.689 1.00 0.00 67 LEU A C 20
ATOM 31783 O O . LEU A 1 67 ? 6.963 10.878 2.104 1.00 0.00 67 LEU A O 20
ATOM 31799 N N . ILE A 1 68 ? 4.851 10.110 2.224 1.00 0.00 68 ILE A N 20
ATOM 31800 C CA . ILE A 1 68 ? 4.933 9.370 0.971 1.00 0.00 68 ILE A CA 20
ATOM 31801 C C . ILE A 1 68 ? 3.601 9.395 0.230 1.00 0.00 68 ILE A C 20
ATOM 31802 O O . ILE A 1 68 ? 2.591 9.857 0.761 1.00 0.00 68 ILE A O 20
ATOM 31818 N N . ASP A 1 69 ? 3.605 8.893 -1.000 1.00 0.00 69 ASP A N 20
ATOM 31819 C CA . ASP A 1 69 ? 2.396 8.854 -1.815 1.00 0.00 69 ASP A CA 20
ATOM 31820 C C . ASP A 1 69 ? 2.260 7.510 -2.523 1.00 0.00 69 ASP A C 20
ATOM 31821 O O . ASP A 1 69 ? 3.255 6.838 -2.799 1.00 0.00 69 ASP A O 20
ATOM 31830 N N . LEU A 1 70 ? 1.023 7.122 -2.813 1.00 0.00 70 LEU A N 20
ATOM 31831 C CA . LEU A 1 70 ? 0.757 5.856 -3.489 1.00 0.00 70 LEU A CA 20
ATOM 31832 C C . LEU A 1 70 ? 0.411 6.085 -4.957 1.00 0.00 70 LEU A C 20
ATOM 31833 O O . LEU A 1 70 ? -0.490 6.861 -5.278 1.00 0.00 70 LEU A O 20
ATOM 31849 N N . ILE A 1 71 ? 1.129 5.403 -5.842 1.00 0.00 71 ILE A N 20
ATOM 31850 C CA . ILE A 1 71 ? 0.895 5.530 -7.275 1.00 0.00 71 ILE A CA 20
ATOM 31851 C C . ILE A 1 71 ? 0.489 4.193 -7.886 1.00 0.00 71 ILE A C 20
ATOM 31852 O O . ILE A 1 71 ? 1.117 3.165 -7.629 1.00 0.00 71 ILE A O 20
ATOM 31868 N N . TYR A 1 72 ? -0.562 4.215 -8.697 1.00 0.00 72 TYR A N 20
ATOM 31869 C CA . TYR A 1 72 ? -1.053 3.004 -9.345 1.00 0.00 72 TYR A CA 20
ATOM 31870 C C . TYR A 1 72 ? -1.514 3.297 -10.770 1.00 0.00 72 TYR A C 20
ATOM 31871 O O . TYR A 1 72 ? -2.163 4.311 -11.028 1.00 0.00 72 TYR A O 20
ATOM 31889 N N . CYS A 1 73 ? -1.173 2.402 -11.690 1.00 0.00 73 CYS A N 20
ATOM 31890 C CA . CYS A 1 73 ? -1.551 2.563 -13.090 1.00 0.00 73 CYS A CA 20
ATOM 31891 C C . CYS A 1 73 ? -1.036 3.888 -13.643 1.00 0.00 73 CYS A C 20
ATOM 31892 O O . CYS A 1 73 ? -1.592 4.433 -14.596 1.00 0.00 73 CYS A O 20
ATOM 31900 N N . GLY A 1 74 ? 0.031 4.401 -13.038 1.00 0.00 74 GLY A N 20
ATOM 31901 C CA . GLY A 1 74 ? 0.602 5.659 -13.482 1.00 0.00 74 GLY A CA 20
ATOM 31902 C C . GLY A 1 74 ? -0.174 6.859 -12.978 1.00 0.00 74 GLY A C 20
ATOM 31903 O O . GLY A 1 74 ? -0.023 7.967 -13.494 1.00 0.00 74 GLY A O 20
ATOM 31907 N N . ARG A 1 75 ? -1.010 6.639 -11.968 1.00 0.00 75 ARG A N 20
ATOM 31908 C CA . ARG A 1 75 ? -1.816 7.711 -11.396 1.00 0.00 75 ARG A CA 20
ATOM 31909 C C . ARG A 1 75 ? -1.890 7.585 -9.877 1.00 0.00 75 ARG A C 20
ATOM 31910 O O . ARG A 1 75 ? -2.188 6.515 -9.346 1.00 0.00 75 ARG A O 20
ATOM 31931 N N . LYS A 1 76 ? -1.616 8.684 -9.183 1.00 0.00 76 LYS A N 20
ATOM 31932 C CA . LYS A 1 76 ? -1.652 8.698 -7.726 1.00 0.00 76 LYS A CA 20
ATOM 31933 C C . LYS A 1 76 ? -3.053 8.381 -7.213 1.00 0.00 76 LYS A C 20
ATOM 31934 O O . LYS A 1 76 ? -4.050 8.814 -7.793 1.00 0.00 76 LYS A O 20
ATOM 31953 N N . LEU A 1 77 ? -3.122 7.626 -6.122 1.00 0.00 77 LEU A N 20
ATOM 31954 C CA . LEU A 1 77 ? -4.402 7.253 -5.530 1.00 0.00 77 LEU A CA 20
ATOM 31955 C C . LEU A 1 77 ? -4.690 8.086 -4.285 1.00 0.00 77 LEU A C 20
ATOM 31956 O O . LEU A 1 77 ? -3.850 8.197 -3.391 1.00 0.00 77 LEU A O 20
ATOM 31972 N N . LYS A 1 78 ? -5.882 8.671 -4.233 1.00 0.00 78 LYS A N 20
ATOM 31973 C CA . LYS A 1 78 ? -6.283 9.491 -3.096 1.00 0.00 78 LYS A CA 20
ATOM 31974 C C . LYS A 1 78 ? -7.109 8.680 -2.103 1.00 0.00 78 LYS A C 20
ATOM 31975 O O . LYS A 1 78 ? -7.644 7.625 -2.443 1.00 0.00 78 LYS A O 20
ATOM 31994 N N . ASP A 1 79 ? -7.208 9.179 -0.876 1.00 0.00 79 ASP A N 20
ATOM 31995 C CA . ASP A 1 79 ? -7.971 8.501 0.166 1.00 0.00 79 ASP A CA 20
ATOM 31996 C C . ASP A 1 79 ? -9.466 8.751 -0.006 1.00 0.00 79 ASP A C 20
ATOM 31997 O O . ASP A 1 79 ? -10.272 8.352 0.835 1.00 0.00 79 ASP A O 20
ATOM 32006 N N . ASP A 1 80 ? -9.828 9.413 -1.099 1.00 0.00 80 ASP A N 20
ATOM 32007 C CA . ASP A 1 80 ? -11.226 9.716 -1.381 1.00 0.00 80 ASP A CA 20
ATOM 32008 C C . ASP A 1 80 ? -11.866 8.608 -2.211 1.00 0.00 80 ASP A C 20
ATOM 32009 O O . ASP A 1 80 ? -13.090 8.505 -2.287 1.00 0.00 80 ASP A O 20
ATOM 32018 N N . GLN A 1 81 ? -11.030 7.782 -2.830 1.00 0.00 81 GLN A N 20
ATOM 32019 C CA . GLN A 1 81 ? -11.514 6.682 -3.656 1.00 0.00 81 GLN A CA 20
ATOM 32020 C C . GLN A 1 81 ? -11.243 5.338 -2.987 1.00 0.00 81 GLN A C 20
ATOM 32021 O O . GLN A 1 81 ? -10.725 5.281 -1.871 1.00 0.00 81 GLN A O 20
ATOM 32035 N N . THR A 1 82 ? -11.597 4.257 -3.676 1.00 0.00 82 THR A N 20
ATOM 32036 C CA . THR A 1 82 ? -11.393 2.914 -3.148 1.00 0.00 82 THR A CA 20
ATOM 32037 C C . THR A 1 82 ? -10.728 2.013 -4.181 1.00 0.00 82 THR A C 20
ATOM 32038 O O . THR A 1 82 ? -10.424 2.445 -5.294 1.00 0.00 82 THR A O 20
ATOM 32049 N N . LEU A 1 83 ? -10.503 0.758 -3.808 1.00 0.00 83 LEU A N 20
ATOM 32050 C CA . LEU A 1 83 ? -9.874 -0.206 -4.704 1.00 0.00 83 LEU A CA 20
ATOM 32051 C C . LEU A 1 83 ? -10.724 -0.426 -5.951 1.00 0.00 83 LEU A C 20
ATOM 32052 O O . LEU A 1 83 ? -10.212 -0.426 -7.071 1.00 0.00 83 LEU A O 20
ATOM 32068 N N . ASP A 1 84 ? -12.024 -0.609 -5.751 1.00 0.00 84 ASP A N 20
ATOM 32069 C CA . ASP A 1 84 ? -12.946 -0.826 -6.860 1.00 0.00 84 ASP A CA 20
ATOM 32070 C C . ASP A 1 84 ? -13.056 0.424 -7.727 1.00 0.00 84 ASP A C 20
ATOM 32071 O O . ASP A 1 84 ? -13.016 0.346 -8.955 1.00 0.00 84 ASP A O 20
ATOM 32080 N N . PHE A 1 85 ? -13.194 1.577 -7.081 1.00 0.00 85 PHE A N 20
ATOM 32081 C CA . PHE A 1 85 ? -13.312 2.844 -7.793 1.00 0.00 85 PHE A CA 20
ATOM 32082 C C . PHE A 1 85 ? -12.337 2.901 -8.965 1.00 0.00 85 PHE A C 20
ATOM 32083 O O . PHE A 1 85 ? -12.687 3.350 -10.057 1.00 0.00 85 PHE A O 20
ATOM 32100 N N . TYR A 1 86 ? -11.112 2.443 -8.731 1.00 0.00 86 TYR A N 20
ATOM 32101 C CA . TYR A 1 86 ? -10.085 2.445 -9.766 1.00 0.00 86 TYR A CA 20
ATOM 32102 C C . TYR A 1 86 ? -10.063 1.115 -10.514 1.00 0.00 86 TYR A C 20
ATOM 32103 O O . TYR A 1 86 ? -9.580 1.032 -11.642 1.00 0.00 86 TYR A O 20
ATOM 32121 N N . GLY A 1 87 ? -10.590 0.075 -9.874 1.00 0.00 87 GLY A N 20
ATOM 32122 C CA . GLY A 1 87 ? -10.622 -1.238 -10.492 1.00 0.00 87 GLY A CA 20
ATOM 32123 C C . GLY A 1 87 ? -9.333 -2.007 -10.286 1.00 0.00 87 GLY A C 20
ATOM 32124 O O . GLY A 1 87 ? -8.887 -2.734 -11.174 1.00 0.00 87 GLY A O 20
ATOM 32128 N N . ILE A 1 88 ? -8.731 -1.846 -9.112 1.00 0.00 88 ILE A N 20
ATOM 32129 C CA . ILE A 1 88 ? -7.485 -2.531 -8.793 1.00 0.00 88 ILE A CA 20
ATOM 32130 C C . ILE A 1 88 ? -7.710 -4.029 -8.617 1.00 0.00 88 ILE A C 20
ATOM 32131 O O . ILE A 1 88 ? -8.794 -4.461 -8.226 1.00 0.00 88 ILE A O 20
ATOM 32147 N N . GLN A 1 89 ? -6.679 -4.815 -8.906 1.00 0.00 89 GLN A N 20
ATOM 32148 C CA . GLN A 1 89 ? -6.764 -6.265 -8.778 1.00 0.00 89 GLN A CA 20
ATOM 32149 C C . GLN A 1 89 ? -5.740 -6.785 -7.775 1.00 0.00 89 GLN A C 20
ATOM 32150 O O . GLN A 1 89 ? -4.676 -6.198 -7.576 1.00 0.00 89 GLN A O 20
ATOM 32164 N N . PRO A 1 90 ? -6.066 -7.913 -7.126 1.00 0.00 90 PRO A N 20
ATOM 32165 C CA . PRO A 1 90 ? -5.187 -8.536 -6.132 1.00 0.00 90 PRO A CA 20
ATOM 32166 C C . PRO A 1 90 ? -3.938 -9.144 -6.762 1.00 0.00 90 PRO A C 20
ATOM 32167 O O . PRO A 1 90 ? -3.122 -9.759 -6.078 1.00 0.00 90 PRO A O 20
ATOM 32178 N N . GLY A 1 91 ? -3.796 -8.966 -8.072 1.00 0.00 91 GLY A N 20
ATOM 32179 C CA . GLY A 1 91 ? -2.643 -9.503 -8.773 1.00 0.00 91 GLY A CA 20
ATOM 32180 C C . GLY A 1 91 ? -1.802 -8.420 -9.420 1.00 0.00 91 GLY A C 20
ATOM 32181 O O . GLY A 1 91 ? -0.866 -8.713 -10.163 1.00 0.00 91 GLY A O 20
ATOM 32185 N N . SER A 1 92 ? -2.137 -7.165 -9.138 1.00 0.00 92 SER A N 20
ATOM 32186 C CA . SER A 1 92 ? -1.410 -6.034 -9.702 1.00 0.00 92 SER A CA 20
ATOM 32187 C C . SER A 1 92 ? -0.281 -5.597 -8.774 1.00 0.00 92 SER A C 20
ATOM 32188 O O . SER A 1 92 ? -0.062 -6.193 -7.718 1.00 0.00 92 SER A O 20
ATOM 32196 N N . THR A 1 93 ? 0.436 -4.551 -9.175 1.00 0.00 93 THR A N 20
ATOM 32197 C CA . THR A 1 93 ? 1.543 -4.034 -8.381 1.00 0.00 93 THR A CA 20
ATOM 32198 C C . THR A 1 93 ? 1.493 -2.513 -8.295 1.00 0.00 93 THR A C 20
ATOM 32199 O O . THR A 1 93 ? 1.278 -1.830 -9.297 1.00 0.00 93 THR A O 20
ATOM 32210 N N . VAL A 1 94 ? 1.695 -1.986 -7.091 1.00 0.00 94 VAL A N 20
ATOM 32211 C CA . VAL A 1 94 ? 1.675 -0.545 -6.874 1.00 0.00 94 VAL A CA 20
ATOM 32212 C C . VAL A 1 94 ? 3.087 0.005 -6.702 1.00 0.00 94 VAL A C 20
ATOM 32213 O O . VAL A 1 94 ? 4.044 -0.753 -6.539 1.00 0.00 94 VAL A O 20
ATOM 32226 N N . HIS A 1 95 ? 3.210 1.328 -6.739 1.00 0.00 95 HIS A N 20
ATOM 32227 C CA . HIS A 1 95 ? 4.505 1.980 -6.586 1.00 0.00 95 HIS A CA 20
ATOM 32228 C C . HIS A 1 95 ? 4.430 3.105 -5.559 1.00 0.00 95 HIS A C 20
ATOM 32229 O O . HIS A 1 95 ? 3.529 3.943 -5.605 1.00 0.00 95 HIS A O 20
ATOM 32244 N N . VAL A 1 96 ? 5.381 3.117 -4.630 1.00 0.00 96 VAL A N 20
ATOM 32245 C CA . VAL A 1 96 ? 5.422 4.138 -3.591 1.00 0.00 96 VAL A CA 20
ATOM 32246 C C . VAL A 1 96 ? 6.388 5.258 -3.959 1.00 0.00 96 VAL A C 20
ATOM 32247 O O . VAL A 1 96 ? 7.562 5.013 -4.242 1.00 0.00 96 VAL A O 20
ATOM 32260 N N . LEU A 1 97 ? 5.888 6.489 -3.954 1.00 0.00 97 LEU A N 20
ATOM 32261 C CA . LEU A 1 97 ? 6.707 7.649 -4.288 1.00 0.00 97 LEU A CA 20
ATOM 32262 C C . LEU A 1 97 ? 7.014 8.475 -3.042 1.00 0.00 97 LEU A C 20
ATOM 32263 O O . LEU A 1 97 ? 6.108 8.871 -2.309 1.00 0.00 97 LEU A O 20
ATOM 32279 N N . ARG A 1 98 ? 8.297 8.733 -2.811 1.00 0.00 98 ARG A N 20
ATOM 32280 C CA . ARG A 1 98 ? 8.724 9.512 -1.656 1.00 0.00 98 ARG A CA 20
ATOM 32281 C C . ARG A 1 98 ? 8.490 11.002 -1.889 1.00 0.00 98 ARG A C 20
ATOM 32282 O O . ARG A 1 98 ? 8.854 11.543 -2.933 1.00 0.00 98 ARG A O 20
ATOM 32303 N N . LYS A 1 99 ? 7.879 11.660 -0.909 1.00 0.00 99 LYS A N 20
ATOM 32304 C CA . LYS A 1 99 ? 7.597 13.087 -1.005 1.00 0.00 99 LYS A CA 20
ATOM 32305 C C . LYS A 1 99 ? 8.887 13.901 -0.975 1.00 0.00 99 LYS A C 20
ATOM 32306 O O . LYS A 1 99 ? 9.260 14.527 -1.967 1.00 0.00 99 LYS A O 20
ATOM 32325 N N . SER A 1 100 ? 9.565 13.885 0.168 1.00 0.00 100 SER A N 20
ATOM 32326 C CA . SER A 1 100 ? 10.812 14.623 0.327 1.00 0.00 100 SER A CA 20
ATOM 32327 C C . SER A 1 100 ? 11.760 13.891 1.273 1.00 0.00 100 SER A C 20
ATOM 32328 O O . SER A 1 100 ? 11.329 13.091 2.103 1.00 0.00 100 SER A O 20
ATOM 32336 N N . TRP A 1 101 ? 13.051 14.172 1.140 1.00 0.00 101 TRP A N 20
ATOM 32337 C CA . TRP A 1 101 ? 14.060 13.540 1.982 1.00 0.00 101 TRP A CA 20
ATOM 32338 C C . TRP A 1 101 ? 14.051 14.139 3.384 1.00 0.00 101 TRP A C 20
ATOM 32339 O O . TRP A 1 101 ? 13.596 15.265 3.586 1.00 0.00 101 TRP A O 20
ATOM 32360 N N . SER A 1 102 ? 14.557 13.379 4.351 1.00 0.00 102 SER A N 20
ATOM 32361 C CA . SER A 1 102 ? 14.603 13.834 5.735 1.00 0.00 102 SER A CA 20
ATOM 32362 C C . SER A 1 102 ? 14.931 15.322 5.808 1.00 0.00 102 SER A C 20
ATOM 32363 O O . SER A 1 102 ? 15.516 15.886 4.884 1.00 0.00 102 SER A O 20
ATOM 32371 N N . GLY A 1 103 ? 14.549 15.953 6.914 1.00 0.00 103 GLY A N 20
ATOM 32372 C CA . GLY A 1 103 ? 14.810 17.370 7.087 1.00 0.00 103 GLY A CA 20
ATOM 32373 C C . GLY A 1 103 ? 16.159 17.637 7.724 1.00 0.00 103 GLY A C 20
ATOM 32374 O O . GLY A 1 103 ? 16.380 17.355 8.903 1.00 0.00 103 GLY A O 20
ATOM 32378 N N . PRO A 1 104 ? 17.091 18.192 6.935 1.00 0.00 104 PRO A N 20
ATOM 32379 C CA . PRO A 1 104 ? 18.443 18.508 7.408 1.00 0.00 104 PRO A CA 20
ATOM 32380 C C . PRO A 1 104 ? 18.454 19.665 8.401 1.00 0.00 104 PRO A C 20
ATOM 32381 O O . PRO A 1 104 ? 19.514 20.093 8.857 1.00 0.00 104 PRO A O 20
ATOM 32392 N N . SER A 1 105 ? 17.268 20.167 8.730 1.00 0.00 105 SER A N 20
ATOM 32393 C CA . SER A 1 105 ? 17.142 21.278 9.667 1.00 0.00 105 SER A CA 20
ATOM 32394 C C . SER A 1 105 ? 17.624 22.579 9.034 1.00 0.00 105 SER A C 20
ATOM 32395 O O . SER A 1 105 ? 18.364 23.346 9.651 1.00 0.00 105 SER A O 20
ATOM 32403 N N . SER A 1 106 ? 17.200 22.822 7.798 1.00 0.00 106 SER A N 20
ATOM 32404 C CA . SER A 1 106 ? 17.591 24.029 7.079 1.00 0.00 106 SER A CA 20
ATOM 32405 C C . SER A 1 106 ? 16.588 25.153 7.319 1.00 0.00 106 SER A C 20
ATOM 32406 O O . SER A 1 106 ? 15.479 25.135 6.787 1.00 0.00 106 SER A O 20
ATOM 32414 N N . GLY A 1 107 ? 16.988 26.132 8.124 1.00 0.00 107 GLY A N 20
ATOM 32415 C CA . GLY A 1 107 ? 16.113 27.252 8.422 1.00 0.00 107 GLY A CA 20
ATOM 32416 C C . GLY A 1 107 ? 16.019 28.235 7.272 1.00 0.00 107 GLY A C 20
ATOM 32417 O O . GLY A 1 107 ? 15.163 29.119 7.272 1.00 0.00 107 GLY A O 20
#

Solvent-accessible surface area: 7430 Å² total; per-residue (Å²): 115,127,114,52,125,106,74,187,104,158,39,132,30,78,0,4,4,32,18,36,93,75,104,175,30,124,98,50,72,8,84,7,68,155,31,168,102,46,141,121,87,24,40,46,35,49,0,44,75,2,19,96,31,0,1,45,147,16,110,155,41,2,62,67,39,136,96,2,20,0,34,36,88,80,124,83,0,118,82,126,27,42,4,100,123,52,36,10,124,65,44,38,54,0,73,4,82,91,129,88,119,95,46,99,103,99,133

CATH classification: 3.10.20.90

Nearest PDB structures (foldseek):
  1x1m-assembly1_A  TM=8.789E-01  e=8.207E-20  Mus musculus
  5af4-assembly3_F  TM=7.786E-01  e=4.400E-05  Homo sapiens
  1ud7-assembly1_A  TM=7.903E-01  e=2.254E-04  unclassified
  1sif-assembly1_A  TM=7.530E-01  e=1.252E-04  Homo sapiens
  1wju-assembly1_A  TM=5.505E-01  e=7.421E-05  Homo sapiens

Secondary structure (DSSP, 8-state):
--S-S------S--EEEEETT-TTSPPEEE-PPP-SS-SS-----BHHHHHHHHHHH-TTT---SSSEEEEETTEE--TT-BHHHHT--TT-EEEEEESS--SS---